Protein 2E0I (pdb70)

CATH classification: 3.40.50.620 (+2 more: 1.25.40.80, 1.10.579.10)

Structure (mmCIF, N/CA/C/O backbone):
data_2E0I
#
_entry.id   2E0I
#
_cell.length_a   79.875
_cell.length_b   114.715
_cell.length_c   167.684
_cell.angle_alpha   90.00
_cell.angle_beta   91.49
_cell.angle_gamma   90.00
#
_symmetry.space_group_name_H-M   'P 1 21 1'
#
loop_
_entity.id
_entity.type
_entity.pdbx_description
1 polymer '432aa long hypothetical deoxyribodipyrimidine photolyase'
2 non-polymer 'FLAVIN-ADENINE DINUCLEOTIDE'
3 non-polymer (4S)-2-METHYL-2,4-PENTANEDIOL
4 water water
#
loop_
_atom_site.group_PDB
_atom_site.id
_atom_site.type_symbol
_atom_site.label_atom_id
_atom_site.label_alt_id
_atom_site.label_comp_id
_atom_site.label_asym_id
_atom_site.label_entity_id
_atom_site.label_seq_id
_atom_site.pdbx_PDB_ins_code
_atom_site.Cartn_x
_atom_site.Cartn_y
_atom_site.Cartn_z
_atom_site.occupancy
_atom_site.B_iso_or_equiv
_atom_site.auth_seq_id
_atom_site.auth_comp_id
_atom_site.auth_asym_id
_atom_site.auth_atom_id
_atom_site.pdbx_PDB_model_num
ATOM 1 N N . MET A 1 1 ? 18.311 -21.193 -24.472 1.00 61.55 1 MET A N 1
ATOM 2 C CA . MET A 1 1 ? 17.473 -22.329 -23.992 1.00 61.29 1 MET A CA 1
ATOM 3 C C . MET A 1 1 ? 16.316 -21.816 -23.155 1.00 60.42 1 MET A C 1
ATOM 4 O O . MET A 1 1 ? 16.246 -20.631 -22.822 1.00 60.59 1 MET A O 1
ATOM 9 N N . ASP A 1 2 ? 15.403 -22.723 -22.825 1.00 59.23 2 ASP A N 1
ATOM 10 C CA . ASP A 1 2 ? 14.272 -22.397 -21.968 1.00 57.85 2 ASP A CA 1
ATOM 11 C C . ASP A 1 2 ? 14.617 -23.091 -20.665 1.00 56.09 2 ASP A C 1
ATOM 12 O O . ASP A 1 2 ? 14.486 -24.312 -20.555 1.00 56.02 2 ASP A O 1
ATOM 17 N N . CYS A 1 3 ? 15.075 -22.326 -19.681 1.00 53.00 3 CYS A N 1
ATOM 18 C CA . CYS A 1 3 ? 15.444 -22.941 -18.426 1.00 49.33 3 CYS A CA 1
ATOM 19 C C . CYS A 1 3 ? 14.741 -22.387 -17.191 1.00 45.16 3 CYS A C 1
ATOM 20 O O . CYS A 1 3 ? 14.035 -21.377 -17.259 1.00 45.15 3 CYS A O 1
ATOM 23 N N . ILE A 1 4 ? 14.934 -23.082 -16.070 1.00 39.79 4 ILE A N 1
ATOM 24 C CA . ILE A 1 4 ? 14.318 -22.739 -14.786 1.00 33.77 4 ILE A CA 1
ATOM 25 C C . ILE A 1 4 ? 15.303 -22.399 -13.666 1.00 29.41 4 ILE A C 1
ATOM 26 O O . ILE A 1 4 ? 16.354 -23.029 -13.523 1.00 28.25 4 ILE A O 1
ATOM 31 N N . PHE A 1 5 ? 14.962 -21.391 -12.876 1.00 24.38 5 PHE A N 1
ATOM 32 C CA . PHE A 1 5 ? 15.791 -21.040 -11.742 1.00 21.11 5 PHE A CA 1
ATOM 33 C C . PHE A 1 5 ? 14.942 -21.248 -10.508 1.00 20.43 5 PHE A C 1
ATOM 34 O O . PHE A 1 5 ? 13.826 -20.719 -10.421 1.00 18.48 5 PHE A O 1
ATOM 42 N N . ILE A 1 6 ? 15.472 -22.009 -9.551 1.00 19.28 6 ILE A N 1
ATOM 43 C CA . ILE A 1 6 ? 14.737 -22.292 -8.326 1.00 19.20 6 ILE A CA 1
ATOM 44 C C . ILE A 1 6 ? 15.271 -21.516 -7.131 1.00 19.85 6 ILE A C 1
ATOM 45 O O . ILE A 1 6 ? 16.413 -21.727 -6.705 1.00 22.46 6 ILE A O 1
ATOM 50 N N . PHE A 1 7 ? 14.446 -20.618 -6.595 1.00 18.97 7 PHE A N 1
ATOM 51 C CA . PHE A 1 7 ? 14.819 -19.845 -5.415 1.00 18.22 7 PHE A CA 1
ATOM 52 C C . PHE A 1 7 ? 14.655 -20.760 -4.217 1.00 18.65 7 PHE A C 1
ATOM 53 O O . PHE A 1 7 ? 13.844 -21.683 -4.232 1.00 17.90 7 PHE A O 1
ATOM 61 N N . ARG A 1 8 ? 15.422 -20.508 -3.171 1.00 20.76 8 ARG A N 1
ATOM 62 C CA . ARG A 1 8 ? 15.290 -21.309 -1.969 1.00 21.45 8 ARG A CA 1
ATOM 63 C C . ARG A 1 8 ? 15.566 -20.481 -0.735 1.00 21.59 8 ARG A C 1
ATOM 64 O O . ARG A 1 8 ? 14.714 -20.353 0.131 1.00 21.81 8 ARG A O 1
ATOM 72 N N . ARG A 1 9 ? 16.752 -19.885 -0.708 1.00 21.93 9 ARG A N 1
ATOM 73 C CA . ARG A 1 9 ? 17.247 -19.115 0.422 1.00 22.01 9 ARG A CA 1
ATOM 74 C C . ARG A 1 9 ? 17.928 -17.846 -0.090 1.00 24.13 9 ARG A C 1
ATOM 75 O O . ARG A 1 9 ? 18.645 -17.167 0.664 1.00 26.12 9 ARG A O 1
ATOM 83 N N . ASP A 1 10 ? 17.745 -17.567 -1.381 1.00 23.71 10 ASP A N 1
ATOM 84 C CA . ASP A 1 10 ? 18.343 -16.415 -2.075 1.00 21.98 10 ASP A CA 1
ATOM 85 C C . ASP A 1 10 ? 17.225 -15.524 -2.608 1.00 20.24 10 ASP A C 1
ATOM 86 O O . ASP A 1 10 ? 17.181 -15.208 -3.797 1.00 19.16 10 ASP A O 1
ATOM 91 N N . LEU A 1 11 ? 16.340 -15.101 -1.715 1.00 18.76 11 LEU A N 1
ATOM 92 C CA . LEU A 1 11 ? 15.176 -14.309 -2.095 1.00 18.74 11 LEU A CA 1
ATOM 93 C C . LEU A 1 11 ? 15.419 -12.875 -2.567 1.00 19.79 11 LEU A C 1
ATOM 94 O O . LEU A 1 11 ? 15.033 -11.913 -1.891 1.00 19.92 11 LEU A O 1
ATOM 99 N N . ARG A 1 12 ? 16.037 -12.744 -3.743 1.00 19.37 12 ARG A N 1
ATOM 100 C CA . ARG A 1 12 ? 16.345 -11.441 -4.325 1.00 18.99 12 ARG A CA 1
ATOM 101 C C . ARG A 1 12 ? 16.677 -11.634 -5.790 1.00 20.38 12 ARG A C 1
ATOM 102 O O . ARG A 1 12 ? 16.946 -12.760 -6.217 1.00 20.81 12 ARG A O 1
ATOM 110 N N . LEU A 1 13 ? 16.668 -10.542 -6.554 1.00 20.89 13 LEU A N 1
ATOM 111 C CA . LEU A 1 13 ? 16.996 -10.599 -7.976 1.00 20.34 13 LEU A CA 1
ATOM 112 C C . LEU A 1 13 ? 18.348 -9.945 -8.246 1.00 21.72 13 LEU A C 1
ATOM 113 O O . LEU A 1 13 ? 18.901 -10.083 -9.330 1.00 22.31 13 LEU A O 1
ATOM 118 N N . GLU A 1 14 ? 18.874 -9.240 -7.247 1.00 23.65 14 GLU A N 1
ATOM 119 C CA . GLU A 1 14 ? 20.161 -8.552 -7.344 1.00 24.71 14 GLU A CA 1
ATOM 120 C C . GLU A 1 14 ? 21.292 -9.406 -6.806 1.00 24.05 14 GLU A C 1
ATOM 121 O O . GLU A 1 14 ? 21.165 -10.033 -5.766 1.00 23.82 14 GLU A O 1
ATOM 127 N N . ASP A 1 15 ? 22.410 -9.407 -7.512 1.00 24.76 15 ASP A N 1
ATOM 128 C CA . ASP A 1 15 ? 23.589 -10.176 -7.120 1.00 24.42 15 ASP A CA 1
ATOM 129 C C . ASP A 1 15 ? 23.258 -11.587 -6.671 1.00 22.62 15 ASP A C 1
ATOM 130 O O . ASP A 1 15 ? 23.608 -12.016 -5.579 1.00 22.17 15 ASP A O 1
ATOM 135 N N . ASN A 1 16 ? 22.569 -12.312 -7.533 1.00 22.44 16 ASN A N 1
ATOM 136 C CA . ASN A 1 16 ? 22.223 -13.688 -7.244 1.00 21.38 16 ASN A CA 1
ATOM 137 C C . ASN A 1 16 ? 22.994 -14.486 -8.283 1.00 20.26 16 ASN A C 1
ATOM 138 O O . ASN A 1 16 ? 22.624 -14.509 -9.457 1.00 19.11 16 ASN A O 1
ATOM 143 N N . THR A 1 17 ? 24.072 -15.128 -7.836 1.00 19.65 17 THR A N 1
ATOM 144 C CA . THR A 1 17 ? 24.955 -15.900 -8.707 1.00 19.17 17 THR A CA 1
ATOM 145 C C . THR A 1 17 ? 24.255 -16.838 -9.685 1.00 18.51 17 THR A C 1
ATOM 146 O O . THR A 1 17 ? 24.311 -16.650 -10.902 1.00 18.32 17 THR A O 1
ATOM 150 N N . GLY A 1 18 ? 23.593 -17.852 -9.152 1.00 17.70 18 GLY A N 1
ATOM 151 C CA . GLY A 1 18 ? 22.919 -18.793 -10.014 1.00 16.89 18 GLY A CA 1
ATOM 152 C C . GLY A 1 18 ? 21.931 -18.120 -10.934 1.00 17.50 18 GLY A C 1
ATOM 153 O O . GLY A 1 18 ? 21.839 -18.451 -12.115 1.00 17.03 18 GLY A O 1
ATOM 154 N N . LEU A 1 19 ? 21.183 -17.162 -10.399 1.00 18.04 19 LEU A N 1
ATOM 155 C CA . LEU A 1 19 ? 20.194 -16.476 -11.208 1.00 16.99 19 LEU A CA 1
ATOM 156 C C . LEU A 1 19 ? 20.882 -15.731 -12.342 1.00 18.37 19 LEU A C 1
ATOM 157 O O . LEU A 1 19 ? 20.389 -15.719 -13.473 1.00 18.09 19 LEU A O 1
ATOM 162 N N . ASN A 1 20 ? 22.029 -15.119 -12.042 1.00 20.71 20 ASN A N 1
ATOM 163 C CA . ASN A 1 20 ? 22.786 -14.384 -13.053 1.00 21.78 20 ASN A CA 1
ATOM 164 C C . ASN A 1 20 ? 23.171 -15.299 -14.199 1.00 23.66 20 ASN A C 1
ATOM 165 O O . ASN A 1 20 ? 22.894 -14.986 -15.353 1.00 24.34 20 ASN A O 1
ATOM 170 N N . TYR A 1 21 ? 23.804 -16.428 -13.889 1.00 24.78 21 TYR A N 1
ATOM 171 C CA . TYR A 1 21 ? 24.199 -17.353 -14.938 1.00 27.14 21 TYR A CA 1
ATOM 172 C C . TYR A 1 21 ? 22.986 -17.797 -15.726 1.00 27.73 21 TYR A C 1
ATOM 173 O O . TYR A 1 21 ? 23.030 -17.886 -16.949 1.00 29.15 21 TYR A O 1
ATOM 182 N N . ALA A 1 22 ? 21.893 -18.066 -15.027 1.00 27.53 22 ALA A N 1
ATOM 183 C CA . ALA A 1 22 ? 20.679 -18.497 -15.697 1.00 28.11 22 ALA A CA 1
ATOM 184 C C . ALA A 1 22 ? 20.220 -17.459 -16.715 1.00 28.53 22 ALA A C 1
ATOM 185 O O . ALA A 1 22 ? 19.907 -17.788 -17.856 1.00 27.79 22 ALA A O 1
ATOM 187 N N . LEU A 1 23 ? 20.188 -16.201 -16.294 1.00 30.07 23 LEU A N 1
ATOM 188 C CA . LEU A 1 23 ? 19.742 -15.114 -17.159 1.00 31.86 23 LEU A CA 1
ATOM 189 C C . LEU A 1 23 ? 20.621 -14.875 -18.383 1.00 32.73 23 LEU A C 1
ATOM 190 O O . LEU A 1 23 ? 20.132 -14.511 -19.454 1.00 33.07 23 LEU A O 1
ATOM 195 N N . SER A 1 24 ? 21.918 -15.087 -18.229 1.00 34.02 24 SER A N 1
ATOM 196 C CA . SER A 1 24 ? 22.831 -14.860 -19.327 1.00 35.87 24 SER A CA 1
ATOM 197 C C . SER A 1 24 ? 23.019 -16.082 -20.222 1.00 37.52 24 SER A C 1
ATOM 198 O O . SER A 1 24 ? 23.364 -15.939 -21.398 1.00 39.08 24 SER A O 1
ATOM 201 N N . GLU A 1 25 ? 22.782 -17.276 -19.686 1.00 38.54 25 GLU A N 1
ATOM 202 C CA . GLU A 1 25 ? 22.959 -18.493 -20.474 1.00 39.09 25 GLU A CA 1
ATOM 203 C C . GLU A 1 25 ? 21.718 -18.999 -21.210 1.00 39.91 25 GLU A C 1
ATOM 204 O O . GLU A 1 25 ? 21.855 -19.740 -22.173 1.00 40.32 25 GLU A O 1
ATOM 210 N N . CYS A 1 26 ? 20.517 -18.627 -20.769 1.00 41.71 26 CYS A N 1
ATOM 211 C CA . CYS A 1 26 ? 19.303 -19.085 -21.456 1.00 43.74 26 CYS A CA 1
ATOM 212 C C . CYS A 1 26 ? 18.532 -17.905 -22.029 1.00 42.95 26 CYS A C 1
ATOM 213 O O . CYS A 1 26 ? 18.787 -16.752 -21.675 1.00 42.44 26 CYS A O 1
ATOM 216 N N . ASP A 1 27 ? 17.581 -18.201 -22.908 1.00 42.39 27 ASP A N 1
ATOM 217 C CA . ASP A 1 27 ? 16.771 -17.163 -23.526 1.00 43.94 27 ASP A CA 1
ATOM 218 C C . ASP A 1 27 ? 15.697 -16.678 -22.571 1.00 43.22 27 ASP A C 1
ATOM 219 O O . ASP A 1 27 ? 15.527 -15.474 -22.364 1.00 43.88 27 ASP A O 1
ATOM 224 N N . ARG A 1 28 ? 14.967 -17.625 -21.998 1.00 42.02 28 ARG A N 1
ATOM 225 C CA . ARG A 1 28 ? 13.913 -17.296 -21.052 1.00 40.54 28 ARG A CA 1
ATOM 226 C C . ARG A 1 28 ? 14.196 -18.037 -19.737 1.00 36.76 28 ARG A C 1
ATOM 227 O O . ARG A 1 28 ? 14.735 -19.146 -19.731 1.00 35.15 28 ARG A O 1
ATOM 235 N N . VAL A 1 29 ? 13.855 -17.407 -18.623 1.00 32.30 29 VAL A N 1
ATOM 236 C CA . VAL A 1 29 ? 14.063 -18.020 -17.329 1.00 29.04 29 VAL A CA 1
ATOM 237 C C . VAL A 1 29 ? 12.784 -17.950 -16.506 1.00 27.89 29 VAL A C 1
ATOM 238 O O . VAL A 1 29 ? 12.224 -16.873 -16.282 1.00 27.66 29 VAL A O 1
ATOM 242 N N . ILE A 1 30 ? 12.315 -19.104 -16.058 1.00 26.05 30 ILE A N 1
ATOM 243 C CA . ILE A 1 30 ? 11.112 -19.144 -15.247 1.00 25.60 30 ILE A CA 1
ATOM 244 C C . ILE A 1 30 ? 11.496 -19.181 -13.767 1.00 23.73 30 ILE A C 1
ATOM 245 O O . ILE A 1 30 ? 12.099 -20.146 -13.296 1.00 22.93 30 ILE A O 1
ATOM 250 N N . PRO A 1 31 ? 11.162 -18.116 -13.019 1.00 22.45 31 PRO A N 1
ATOM 251 C CA . PRO A 1 31 ? 11.482 -18.046 -11.588 1.00 21.62 31 PRO A CA 1
ATOM 252 C C . PRO A 1 31 ? 10.547 -18.947 -10.788 1.00 20.79 31 PRO A C 1
ATOM 253 O O . PRO A 1 31 ? 9.332 -18.771 -10.794 1.00 20.48 31 PRO A O 1
ATOM 257 N N . VAL A 1 32 ? 11.128 -19.910 -10.088 1.00 19.64 32 VAL A N 1
ATOM 258 C CA . VAL A 1 32 ? 10.345 -20.871 -9.333 1.00 18.78 32 VAL A CA 1
ATOM 259 C C . VAL A 1 32 ? 10.672 -20.958 -7.854 1.00 18.88 32 VAL A C 1
ATOM 260 O O . VAL A 1 32 ? 11.808 -20.747 -7.449 1.00 20.06 32 VAL A O 1
ATOM 264 N N . PHE A 1 33 ? 9.653 -21.241 -7.049 1.00 18.54 33 PHE A N 1
ATOM 265 C CA . PHE A 1 33 ? 9.841 -21.479 -5.620 1.00 18.09 33 PHE A CA 1
ATOM 266 C C . PHE A 1 33 ? 8.981 -22.695 -5.288 1.00 19.32 33 PHE A C 1
ATOM 267 O O . PHE A 1 33 ? 7.797 -22.737 -5.626 1.00 20.41 33 PHE A O 1
ATOM 275 N N . ILE A 1 34 ? 9.584 -23.687 -4.643 1.00 18.03 34 ILE A N 1
ATOM 276 C CA . ILE A 1 34 ? 8.877 -24.900 -4.301 1.00 17.47 34 ILE A CA 1
ATOM 277 C C . ILE A 1 34 ? 8.610 -24.997 -2.812 1.00 18.15 34 ILE A C 1
ATOM 278 O O . ILE A 1 34 ? 9.546 -25.030 -2.007 1.00 17.37 34 ILE A O 1
ATOM 283 N N . ALA A 1 35 ? 7.328 -25.035 -2.452 1.00 18.83 35 ALA A N 1
ATOM 284 C CA . ALA A 1 35 ? 6.917 -25.162 -1.053 1.00 19.17 35 ALA A CA 1
ATOM 285 C C . ALA A 1 35 ? 7.044 -26.651 -0.724 1.00 19.52 35 ALA A C 1
ATOM 286 O O . ALA A 1 35 ? 6.258 -27.468 -1.207 1.00 17.66 35 ALA A O 1
ATOM 288 N N . ASP A 1 36 ? 8.046 -26.991 0.087 1.00 20.51 36 ASP A N 1
ATOM 289 C CA . ASP A 1 36 ? 8.329 -28.375 0.445 1.00 20.90 36 ASP A CA 1
ATOM 290 C C . ASP A 1 36 ? 7.714 -28.787 1.780 1.00 20.70 36 ASP A C 1
ATOM 291 O O . ASP A 1 36 ? 8.044 -28.234 2.835 1.00 21.45 36 ASP A O 1
ATOM 296 N N . PRO A 1 37 ? 6.807 -29.777 1.747 1.00 20.07 37 PRO A N 1
ATOM 297 C CA . PRO A 1 37 ? 6.139 -30.270 2.952 1.00 19.72 37 PRO A CA 1
ATOM 298 C C . PRO A 1 37 ? 7.090 -30.771 4.049 1.00 18.40 37 PRO A C 1
ATOM 299 O O . PRO A 1 37 ? 6.711 -30.819 5.212 1.00 16.63 37 PRO A O 1
ATOM 303 N N . ARG A 1 38 ? 8.311 -31.149 3.672 1.00 18.50 38 ARG A N 1
ATOM 304 C CA . ARG A 1 38 ? 9.298 -31.639 4.643 1.00 19.49 38 ARG A CA 1
ATOM 305 C C . ARG A 1 38 ? 9.819 -30.488 5.477 1.00 19.78 38 ARG A C 1
ATOM 306 O O . ARG A 1 38 ? 10.370 -30.700 6.553 1.00 20.45 38 ARG A O 1
ATOM 314 N N . GLN A 1 39 ? 9.634 -29.272 4.966 1.00 19.83 39 GLN A N 1
ATOM 315 C CA . GLN A 1 39 ? 10.080 -28.067 5.639 1.00 19.42 39 GLN A CA 1
ATOM 316 C C . GLN A 1 39 ? 8.915 -27.276 6.228 1.00 19.88 39 GLN A C 1
ATOM 317 O O . GLN A 1 39 ? 9.048 -26.665 7.284 1.00 20.14 39 GLN A O 1
ATOM 323 N N . LEU A 1 40 ? 7.766 -27.294 5.563 1.00 19.70 40 LEU A N 1
ATOM 324 C CA . LEU A 1 40 ? 6.626 -26.525 6.043 1.00 19.97 40 LEU A CA 1
ATOM 325 C C . LEU A 1 40 ? 5.568 -27.248 6.874 1.00 20.94 40 LEU A C 1
ATOM 326 O O . LEU A 1 40 ? 4.810 -26.599 7.608 1.00 21.00 40 LEU A O 1
ATOM 331 N N . ILE A 1 41 ? 5.517 -28.574 6.760 1.00 21.20 41 ILE A N 1
ATOM 332 C CA . ILE A 1 41 ? 4.549 -29.390 7.490 1.00 21.91 41 ILE A CA 1
ATOM 333 C C . ILE A 1 41 ? 5.214 -30.464 8.362 1.00 24.86 41 ILE A C 1
ATOM 334 O O . ILE A 1 41 ? 5.938 -31.349 7.879 1.00 25.98 41 ILE A O 1
ATOM 339 N N . ASN A 1 42 ? 4.956 -30.398 9.659 1.00 28.43 42 ASN A N 1
ATOM 340 C CA . ASN A 1 42 ? 5.551 -31.369 10.592 1.00 31.08 42 ASN A CA 1
ATOM 341 C C . ASN A 1 42 ? 7.083 -31.346 10.540 1.00 29.62 42 ASN A C 1
ATOM 342 O O . ASN A 1 42 ? 7.747 -32.355 10.281 1.00 29.68 42 ASN A O 1
ATOM 347 N N . ASN A 1 43 ? 7.621 -30.160 10.772 1.00 27.67 43 ASN A N 1
ATOM 348 C CA . ASN A 1 43 ? 9.043 -29.957 10.799 1.00 24.66 43 ASN A CA 1
ATOM 349 C C . ASN A 1 43 ? 9.304 -29.652 12.270 1.00 23.77 43 ASN A C 1
ATOM 350 O O . ASN A 1 43 ? 8.883 -28.622 12.792 1.00 24.83 43 ASN A O 1
ATOM 355 N N . PRO A 1 44 ? 9.965 -30.568 12.972 1.00 22.14 44 PRO A N 1
ATOM 356 C CA . PRO A 1 44 ? 10.226 -30.295 14.385 1.00 21.81 44 PRO A CA 1
ATOM 357 C C . PRO A 1 44 ? 11.106 -29.044 14.576 1.00 22.21 44 PRO A C 1
ATOM 358 O O . PRO A 1 44 ? 11.068 -28.398 15.619 1.00 23.33 44 PRO A O 1
ATOM 362 N N . TYR A 1 45 ? 11.886 -28.704 13.558 1.00 21.58 45 TYR A N 1
ATOM 363 C CA . TYR A 1 45 ? 12.796 -27.576 13.638 1.00 22.75 45 TYR A CA 1
ATOM 364 C C . TYR A 1 45 ? 12.262 -26.310 12.982 1.00 23.25 45 TYR A C 1
ATOM 365 O O . TYR A 1 45 ? 13.012 -25.375 12.683 1.00 23.64 45 TYR A O 1
ATOM 374 N N . LYS A 1 46 ? 10.959 -26.270 12.769 1.00 23.12 46 LYS A N 1
ATOM 375 C CA . LYS A 1 46 ? 10.362 -25.122 12.115 1.00 23.37 46 LYS A CA 1
ATOM 376 C C . LYS A 1 46 ? 10.024 -23.982 13.064 1.00 22.85 46 LYS A C 1
ATOM 377 O O . LYS A 1 46 ? 9.585 -24.192 14.190 1.00 21.97 46 LYS A O 1
ATOM 383 N N . SER A 1 47 ? 10.249 -22.768 12.576 1.00 22.59 47 SER A N 1
ATOM 384 C CA . SER A 1 47 ? 9.975 -21.560 13.314 1.00 22.32 47 SER A CA 1
ATOM 385 C C . SER A 1 47 ? 8.841 -20.830 12.589 1.00 22.11 47 SER A C 1
ATOM 386 O O . SER A 1 47 ? 8.917 -20.614 11.381 1.00 21.02 47 SER A O 1
ATOM 389 N N . GLU A 1 48 ? 7.784 -20.463 13.312 1.00 22.64 48 GLU A N 1
ATOM 390 C CA . GLU A 1 48 ? 6.682 -19.745 12.680 1.00 22.71 48 GLU A CA 1
ATOM 391 C C . GLU A 1 48 ? 7.155 -18.359 12.266 1.00 21.46 48 GLU A C 1
ATOM 392 O O . GLU A 1 48 ? 6.792 -17.864 11.200 1.00 22.33 48 GLU A O 1
ATOM 398 N N . PHE A 1 49 ? 7.966 -17.729 13.106 1.00 19.85 49 PHE A N 1
ATOM 399 C CA . PHE A 1 49 ? 8.476 -16.405 12.782 1.00 18.71 49 PHE A CA 1
ATOM 400 C C . PHE A 1 49 ? 9.331 -16.432 11.515 1.00 16.25 49 PHE A C 1
ATOM 401 O O . PHE A 1 49 ? 9.165 -15.594 10.637 1.00 16.21 49 PHE A O 1
ATOM 409 N N . ALA A 1 50 ? 10.247 -17.388 11.430 1.00 14.54 50 ALA A N 1
ATOM 410 C CA . ALA A 1 50 ? 11.107 -17.512 10.259 1.00 15.09 50 ALA A CA 1
ATOM 411 C C . ALA A 1 50 ? 10.286 -17.698 8.989 1.00 15.52 50 ALA A C 1
ATOM 412 O O . ALA A 1 50 ? 10.577 -17.103 7.951 1.00 16.12 50 ALA A O 1
ATOM 414 N N . VAL A 1 51 ? 9.255 -18.530 9.077 1.00 15.49 51 VAL A N 1
ATOM 415 C CA . VAL A 1 51 ? 8.401 -18.810 7.940 1.00 14.10 51 VAL A CA 1
ATOM 416 C C . VAL A 1 51 ? 7.676 -17.560 7.448 1.00 14.78 51 VAL A C 1
ATOM 417 O O . VAL A 1 51 ? 7.600 -17.313 6.238 1.00 15.71 51 VAL A O 1
ATOM 421 N N . SER A 1 52 ? 7.152 -16.766 8.373 1.00 14.43 52 SER A N 1
ATOM 422 C CA . SER A 1 52 ? 6.442 -15.552 7.992 1.00 15.52 52 SER A CA 1
ATOM 423 C C . SER A 1 52 ? 7.383 -14.608 7.262 1.00 15.91 52 SER A C 1
ATOM 424 O O . SER A 1 52 ? 7.022 -14.001 6.244 1.00 15.64 52 SER A O 1
ATOM 427 N N . PHE A 1 53 ? 8.593 -14.487 7.795 1.00 14.73 53 PHE A N 1
ATOM 428 C CA . PHE A 1 53 ? 9.604 -13.639 7.198 1.00 14.92 53 PHE A CA 1
ATOM 429 C C . PHE A 1 53 ? 9.909 -14.102 5.779 1.00 14.90 53 PHE A C 1
ATOM 430 O O . PHE A 1 53 ? 10.040 -13.285 4.862 1.00 15.93 53 PHE A O 1
ATOM 438 N N . MET A 1 54 ? 10.028 -15.412 5.599 1.00 13.61 54 MET A N 1
ATOM 439 C CA . MET A 1 54 ? 10.305 -15.966 4.281 1.00 14.33 54 MET A CA 1
ATOM 440 C C . MET A 1 54 ? 9.126 -15.682 3.326 1.00 14.98 54 MET A C 1
ATOM 441 O O . MET A 1 54 ? 9.319 -15.207 2.204 1.00 14.49 54 MET A O 1
ATOM 446 N N . ILE A 1 55 ? 7.906 -15.976 3.770 1.00 14.57 55 ILE A N 1
ATOM 447 C CA . ILE A 1 55 ? 6.723 -15.719 2.958 1.00 14.53 55 ILE A CA 1
ATOM 448 C C . ILE A 1 55 ? 6.662 -14.216 2.585 1.00 13.54 55 ILE A C 1
ATOM 449 O O . ILE A 1 55 ? 6.446 -13.853 1.427 1.00 10.18 55 ILE A O 1
ATOM 454 N N . ASN A 1 56 ? 6.835 -13.337 3.565 1.00 13.25 56 ASN A N 1
ATOM 455 C CA . ASN A 1 56 ? 6.813 -11.913 3.257 1.00 15.06 56 ASN A CA 1
ATOM 456 C C . ASN A 1 56 ? 7.897 -11.567 2.231 1.00 14.85 56 ASN A C 1
ATOM 457 O O . ASN A 1 56 ? 7.658 -10.807 1.289 1.00 14.02 56 ASN A O 1
ATOM 462 N N . SER A 1 57 ? 9.089 -12.127 2.412 1.00 13.69 57 SER A N 1
ATOM 463 C CA . SER A 1 57 ? 10.170 -11.871 1.482 1.00 14.53 57 SER A CA 1
ATOM 464 C C . SER A 1 57 ? 9.815 -12.439 0.118 1.00 15.38 57 SER A C 1
ATOM 465 O O . SER A 1 57 ? 10.172 -11.865 -0.905 1.00 16.03 57 SER A O 1
ATOM 468 N N . LEU A 1 58 ? 9.110 -13.568 0.103 1.00 16.71 58 LEU A N 1
ATOM 469 C CA . LEU A 1 58 ? 8.677 -14.181 -1.151 1.00 17.35 58 LEU A CA 1
ATOM 470 C C . LEU A 1 58 ? 7.615 -13.302 -1.821 1.00 18.41 58 LEU A C 1
ATOM 471 O O . LEU A 1 58 ? 7.561 -13.220 -3.054 1.00 19.39 58 LEU A O 1
ATOM 476 N N . LEU A 1 59 ? 6.774 -12.648 -1.017 1.00 18.45 59 LEU A N 1
ATOM 477 C CA . LEU A 1 59 ? 5.753 -11.758 -1.569 1.00 19.36 59 LEU A CA 1
ATOM 478 C C . LEU A 1 59 ? 6.437 -10.567 -2.229 1.00 21.13 59 LEU A C 1
ATOM 479 O O . LEU A 1 59 ? 6.071 -10.178 -3.343 1.00 22.15 59 LEU A O 1
ATOM 484 N N . GLU A 1 60 ? 7.438 -10.002 -1.554 1.00 22.25 60 GLU A N 1
ATOM 485 C CA . GLU A 1 60 ? 8.165 -8.856 -2.093 1.00 23.98 60 GLU A CA 1
ATOM 486 C C . GLU A 1 60 ? 8.878 -9.225 -3.397 1.00 23.40 60 GLU A C 1
ATOM 487 O O . GLU A 1 60 ? 8.852 -8.463 -4.369 1.00 22.44 60 GLU A O 1
ATOM 493 N N . LEU A 1 61 ? 9.506 -10.402 -3.409 1.00 23.72 61 LEU A N 1
ATOM 494 C CA . LEU A 1 61 ? 10.231 -10.899 -4.580 1.00 23.72 61 LEU A CA 1
ATOM 495 C C . LEU A 1 61 ? 9.278 -11.034 -5.763 1.00 25.30 61 LEU A C 1
ATOM 496 O O . LEU A 1 61 ? 9.647 -10.773 -6.909 1.00 23.92 61 LEU A O 1
ATOM 501 N N . ASP A 1 62 ? 8.048 -11.449 -5.476 1.00 27.81 62 ASP A N 1
ATOM 502 C CA . ASP A 1 62 ? 7.043 -11.595 -6.514 1.00 30.52 62 ASP A CA 1
ATOM 503 C C . ASP A 1 62 ? 6.717 -10.238 -7.152 1.00 32.62 62 ASP A C 1
ATOM 504 O O . ASP A 1 62 ? 6.442 -10.159 -8.345 1.00 33.26 62 ASP A O 1
ATOM 509 N N . ASP A 1 63 ? 6.749 -9.166 -6.367 1.00 34.44 63 ASP A N 1
ATOM 510 C CA . ASP A 1 63 ? 6.470 -7.850 -6.916 1.00 36.17 63 ASP A CA 1
ATOM 511 C C . ASP A 1 63 ? 7.575 -7.454 -7.860 1.00 36.00 63 ASP A C 1
ATOM 512 O O . ASP A 1 63 ? 7.316 -6.936 -8.939 1.00 37.15 63 ASP A O 1
ATOM 517 N N . GLU A 1 64 ? 8.814 -7.692 -7.455 1.00 34.86 64 GLU A N 1
ATOM 518 C CA . GLU A 1 64 ? 9.939 -7.346 -8.300 1.00 34.66 64 GLU A CA 1
ATOM 519 C C . GLU A 1 64 ? 9.847 -8.075 -9.627 1.00 34.46 64 GLU A C 1
ATOM 520 O O . GLU A 1 64 ? 10.245 -7.543 -10.667 1.00 34.71 64 GLU A O 1
ATOM 526 N N . LEU A 1 65 ? 9.307 -9.290 -9.592 1.00 33.03 65 LEU A N 1
ATOM 527 C CA . LEU A 1 65 ? 9.154 -10.087 -10.799 1.00 31.49 65 LEU A CA 1
ATOM 528 C C . LEU A 1 65 ? 8.012 -9.576 -11.679 1.00 31.50 65 LEU A C 1
ATOM 529 O O . LEU A 1 65 ? 8.079 -9.656 -12.912 1.00 30.90 65 LEU A O 1
ATOM 534 N N . ARG A 1 66 ? 6.965 -9.047 -11.053 1.00 31.43 66 ARG A N 1
ATOM 535 C CA . ARG A 1 66 ? 5.839 -8.535 -11.817 1.00 32.17 66 ARG A CA 1
ATOM 536 C C . ARG A 1 66 ? 6.241 -7.260 -12.530 1.00 32.93 66 ARG A C 1
ATOM 537 O O . ARG A 1 66 ? 5.701 -6.933 -13.583 1.00 33.79 66 ARG A O 1
ATOM 545 N N . LYS A 1 67 ? 7.210 -6.551 -11.964 1.00 33.54 67 LYS A N 1
ATOM 546 C CA . LYS A 1 67 ? 7.688 -5.316 -12.569 1.00 34.38 67 LYS A CA 1
ATOM 547 C C . LYS A 1 67 ? 8.572 -5.661 -13.756 1.00 33.34 67 LYS A C 1
ATOM 548 O O . LYS A 1 67 ? 9.158 -4.778 -14.380 1.00 34.16 67 LYS A O 1
ATOM 554 N N . LYS A 1 68 ? 8.676 -6.953 -14.051 1.00 32.27 68 LYS A N 1
ATOM 555 C CA . LYS A 1 68 ? 9.479 -7.426 -15.173 1.00 31.30 68 LYS A CA 1
ATOM 556 C C . LYS A 1 68 ? 8.644 -8.327 -16.065 1.00 32.11 68 LYS A C 1
ATOM 557 O O . LYS A 1 68 ? 9.176 -9.182 -16.788 1.00 32.63 68 LYS A O 1
ATOM 563 N N . GLY A 1 69 ? 7.328 -8.125 -16.003 1.00 32.05 69 GLY A N 1
ATOM 564 C CA . GLY A 1 69 ? 6.407 -8.891 -16.823 1.00 31.09 69 GLY A CA 1
ATOM 565 C C . GLY A 1 69 ? 6.525 -10.373 -16.568 1.00 30.76 69 GLY A C 1
ATOM 566 O O . GLY A 1 69 ? 6.529 -11.189 -17.495 1.00 31.86 69 GLY A O 1
ATOM 567 N N . SER A 1 70 ? 6.635 -10.720 -15.295 1.00 28.95 70 SER A N 1
ATOM 568 C CA . SER A 1 70 ? 6.747 -12.105 -14.899 1.00 27.59 70 SER A CA 1
ATOM 569 C C . SER A 1 70 ? 6.092 -12.207 -13.539 1.00 27.60 70 SER A C 1
ATOM 570 O O . SER A 1 70 ? 5.293 -11.348 -13.160 1.00 27.52 70 SER A O 1
ATOM 573 N N . ARG A 1 71 ? 6.410 -13.269 -12.814 1.00 27.35 71 ARG A N 1
ATOM 574 C CA . ARG A 1 71 ? 5.872 -13.468 -11.475 1.00 27.09 71 ARG A CA 1
ATOM 575 C C . ARG A 1 71 ? 6.469 -14.747 -10.951 1.00 26.08 71 ARG A C 1
ATOM 576 O O . ARG A 1 71 ? 6.969 -15.573 -11.712 1.00 24.92 71 ARG A O 1
ATOM 584 N N . LEU A 1 72 ? 6.415 -14.903 -9.640 1.00 25.45 72 LEU A N 1
ATOM 585 C CA . LEU A 1 72 ? 6.946 -16.088 -9.008 1.00 24.01 72 LEU A CA 1
ATOM 586 C C . LEU A 1 72 ? 6.023 -17.278 -9.311 1.00 24.02 72 LEU A C 1
ATOM 587 O O . LEU A 1 72 ? 4.810 -17.215 -9.094 1.00 22.98 72 LEU A O 1
ATOM 592 N N . ASN A 1 73 ? 6.612 -18.349 -9.834 1.00 23.90 73 ASN A N 1
ATOM 593 C CA . ASN A 1 73 ? 5.887 -19.566 -10.170 1.00 24.53 73 ASN A CA 1
ATOM 594 C C . ASN A 1 73 ? 6.027 -20.528 -9.001 1.00 24.22 73 ASN A C 1
ATOM 595 O O . ASN A 1 73 ? 7.109 -21.074 -8.768 1.00 24.23 73 ASN A O 1
ATOM 600 N N . VAL A 1 74 ? 4.933 -20.742 -8.273 1.00 23.02 74 VAL A N 1
ATOM 601 C CA . VAL A 1 74 ? 4.967 -21.608 -7.099 1.00 21.85 74 VAL A CA 1
ATOM 602 C C . VAL A 1 74 ? 4.427 -23.019 -7.308 1.00 21.93 74 VAL A C 1
ATOM 603 O O . VAL A 1 74 ? 3.420 -23.225 -7.982 1.00 22.64 74 VAL A O 1
ATOM 607 N N . PHE A 1 75 ? 5.115 -23.986 -6.708 1.00 21.83 75 PHE A N 1
ATOM 608 C CA . PHE A 1 75 ? 4.749 -25.396 -6.781 1.00 21.78 75 PHE A CA 1
ATOM 609 C C . PHE A 1 75 ? 4.758 -25.964 -5.377 1.00 21.91 75 PHE A C 1
ATOM 610 O O . PHE A 1 75 ? 5.334 -25.365 -4.473 1.00 23.92 75 PHE A O 1
ATOM 618 N N . PHE A 1 76 ? 4.135 -27.118 -5.188 1.00 21.67 76 PHE A N 1
ATOM 619 C CA . PHE A 1 76 ? 4.096 -27.722 -3.864 1.00 21.79 76 PHE A CA 1
ATOM 620 C C . PHE A 1 76 ? 4.519 -29.177 -3.917 1.00 22.24 76 PHE A C 1
ATOM 621 O O . PHE A 1 76 ? 4.172 -29.894 -4.859 1.00 21.60 76 PHE A O 1
ATOM 629 N N . GLY A 1 77 ? 5.269 -29.603 -2.900 1.00 23.80 77 GLY A N 1
ATOM 630 C CA . GLY A 1 77 ? 5.738 -30.977 -2.821 1.00 25.65 77 GLY A CA 1
ATOM 631 C C . GLY A 1 77 ? 7.225 -31.074 -2.534 1.00 28.13 77 GLY A C 1
ATOM 632 O O . GLY A 1 77 ? 7.893 -30.066 -2.321 1.00 28.68 77 GLY A O 1
ATOM 633 N N . GLU A 1 78 ? 7.756 -32.291 -2.510 1.00 30.97 78 GLU A N 1
ATOM 634 C CA . GLU A 1 78 ? 9.180 -32.472 -2.277 1.00 32.31 78 GLU A CA 1
ATOM 635 C C . GLU A 1 78 ? 9.918 -32.069 -3.549 1.00 31.57 78 GLU A C 1
ATOM 636 O O . GLU A 1 78 ? 9.593 -32.534 -4.636 1.00 30.83 78 GLU A O 1
ATOM 642 N N . ALA A 1 79 ? 10.906 -31.193 -3.407 1.00 31.66 79 ALA A N 1
ATOM 643 C CA . ALA A 1 79 ? 11.682 -30.701 -4.539 1.00 31.78 79 ALA A CA 1
ATOM 644 C C . ALA A 1 79 ? 11.936 -31.718 -5.654 1.00 32.63 79 ALA A C 1
ATOM 645 O O . ALA A 1 79 ? 11.547 -31.487 -6.800 1.00 32.32 79 ALA A O 1
ATOM 647 N N . GLU A 1 80 ? 12.596 -32.828 -5.328 1.00 33.02 80 GLU A N 1
ATOM 648 C CA . GLU A 1 80 ? 12.891 -33.846 -6.334 1.00 34.89 80 GLU A CA 1
ATOM 649 C C . GLU A 1 80 ? 11.639 -34.342 -7.069 1.00 34.01 80 GLU A C 1
ATOM 650 O O . GLU A 1 80 ? 11.647 -34.466 -8.298 1.00 34.93 80 GLU A O 1
ATOM 656 N N . LYS A 1 81 ? 10.569 -34.620 -6.330 1.00 32.58 81 LYS A N 1
ATOM 657 C CA . LYS A 1 81 ? 9.336 -35.084 -6.951 1.00 32.72 81 LYS A CA 1
ATOM 658 C C . LYS A 1 81 ? 8.675 -34.008 -7.813 1.00 32.09 81 LYS A C 1
ATOM 659 O O . LYS A 1 81 ? 8.092 -34.318 -8.843 1.00 32.76 81 LYS A O 1
ATOM 665 N N . VAL A 1 82 ? 8.769 -32.748 -7.398 1.00 30.85 82 VAL A N 1
ATOM 666 C CA . VAL A 1 82 ? 8.179 -31.661 -8.165 1.00 29.93 82 VAL A CA 1
ATOM 667 C C . VAL A 1 82 ? 8.849 -31.532 -9.517 1.00 30.64 82 VAL A C 1
ATOM 668 O O . VAL A 1 82 ? 8.173 -31.482 -10.541 1.00 30.87 82 VAL A O 1
ATOM 672 N N . VAL A 1 83 ? 10.177 -31.464 -9.514 1.00 31.51 83 VAL A N 1
ATOM 673 C CA . VAL A 1 83 ? 10.955 -31.354 -10.750 1.00 33.24 83 VAL A CA 1
ATOM 674 C C . VAL A 1 83 ? 10.498 -32.468 -11.664 1.00 33.93 83 VAL A C 1
ATOM 675 O O . VAL A 1 83 ? 10.157 -32.249 -12.831 1.00 33.65 83 VAL A O 1
ATOM 679 N N . SER A 1 84 ? 10.493 -33.669 -11.099 1.00 33.99 84 SER A N 1
ATOM 680 C CA . SER A 1 84 ? 10.082 -34.851 -11.809 1.00 35.18 84 SER A CA 1
ATOM 681 C C . SER A 1 84 ? 8.723 -34.693 -12.527 1.00 36.15 84 SER A C 1
ATOM 682 O O . SER A 1 84 ? 8.634 -34.927 -13.724 1.00 36.07 84 SER A O 1
ATOM 685 N N . ARG A 1 85 ? 7.679 -34.273 -11.819 1.00 37.77 85 ARG A N 1
ATOM 686 C CA . ARG A 1 85 ? 6.356 -34.146 -12.434 1.00 39.68 85 ARG A CA 1
ATOM 687 C C . ARG A 1 85 ? 6.171 -32.998 -13.414 1.00 40.73 85 ARG A C 1
ATOM 688 O O . ARG A 1 85 ? 5.590 -33.172 -14.483 1.00 41.68 85 ARG A O 1
ATOM 696 N N . PHE A 1 86 ? 6.677 -31.826 -13.056 1.00 41.79 86 PHE A N 1
ATOM 697 C CA . PHE A 1 86 ? 6.480 -30.644 -13.880 1.00 42.29 86 PHE A CA 1
ATOM 698 C C . PHE A 1 86 ? 7.573 -30.160 -14.841 1.00 43.16 86 PHE A C 1
ATOM 699 O O . PHE A 1 86 ? 7.257 -29.575 -15.877 1.00 43.93 86 PHE A O 1
ATOM 707 N N . PHE A 1 87 ? 8.844 -30.385 -14.529 1.00 43.41 87 PHE A N 1
ATOM 708 C CA . PHE A 1 87 ? 9.895 -29.871 -15.407 1.00 44.27 87 PHE A CA 1
ATOM 709 C C . PHE A 1 87 ? 10.607 -30.858 -16.332 1.00 45.17 87 PHE A C 1
ATOM 710 O O . PHE A 1 87 ? 11.624 -30.527 -16.929 1.00 44.75 87 PHE A O 1
ATOM 718 N N . ASN A 1 88 ? 10.081 -32.065 -16.456 1.00 47.24 88 ASN A N 1
ATOM 719 C CA . ASN A 1 88 ? 10.703 -33.071 -17.305 1.00 49.02 88 ASN A CA 1
ATOM 720 C C . ASN A 1 88 ? 11.031 -32.604 -18.732 1.00 49.43 88 ASN A C 1
ATOM 721 O O . ASN A 1 88 ? 11.902 -33.185 -19.386 1.00 50.58 88 ASN A O 1
ATOM 726 N N . LYS A 1 89 ? 10.367 -31.556 -19.219 1.00 48.70 89 LYS A N 1
ATOM 727 C CA . LYS A 1 89 ? 10.636 -31.100 -20.584 1.00 48.35 89 LYS A CA 1
ATOM 728 C C . LYS A 1 89 ? 11.438 -29.805 -20.727 1.00 47.69 89 LYS A C 1
ATOM 729 O O . LYS A 1 89 ? 11.621 -29.303 -21.840 1.00 47.91 89 LYS A O 1
ATOM 735 N N . VAL A 1 90 ? 11.919 -29.266 -19.610 1.00 46.65 90 VAL A N 1
ATOM 736 C CA . VAL A 1 90 ? 12.696 -28.028 -19.625 1.00 44.08 90 VAL A CA 1
ATOM 737 C C . VAL A 1 90 ? 14.141 -28.363 -20.007 1.00 43.80 90 VAL A C 1
ATOM 738 O O . VAL A 1 90 ? 14.569 -29.511 -19.872 1.00 44.51 90 VAL A O 1
ATOM 742 N N . ASP A 1 91 ? 14.891 -27.370 -20.473 1.00 42.53 91 ASP A N 1
ATOM 743 C CA . ASP A 1 91 ? 16.282 -27.579 -20.894 1.00 41.50 91 ASP A CA 1
ATOM 744 C C . ASP A 1 91 ? 17.285 -27.734 -19.770 1.00 39.96 91 ASP A C 1
ATOM 745 O O . ASP A 1 91 ? 18.050 -28.705 -19.719 1.00 39.43 91 ASP A O 1
ATOM 750 N N . ALA A 1 92 ? 17.295 -26.747 -18.882 1.00 37.93 92 ALA A N 1
ATOM 751 C CA . ALA A 1 92 ? 18.207 -26.741 -17.755 1.00 33.56 92 ALA A CA 1
ATOM 752 C C . ALA A 1 92 ? 17.516 -26.198 -16.511 1.00 31.59 92 ALA A C 1
ATOM 753 O O . ALA A 1 92 ? 16.445 -25.585 -16.580 1.00 30.04 92 ALA A O 1
ATOM 755 N N . ILE A 1 93 ? 18.143 -26.449 -15.369 1.00 29.69 93 ILE A N 1
ATOM 756 C CA . ILE A 1 93 ? 17.645 -25.990 -14.082 1.00 27.72 93 ILE A CA 1
ATOM 757 C C . ILE A 1 93 ? 18.827 -25.386 -13.343 1.00 26.84 93 ILE A C 1
ATOM 758 O O . ILE A 1 93 ? 19.863 -26.037 -13.188 1.00 26.91 93 ILE A O 1
ATOM 763 N N . TYR A 1 94 ? 18.682 -24.138 -12.907 1.00 25.15 94 TYR A N 1
ATOM 764 C CA . TYR A 1 94 ? 19.759 -23.468 -12.191 1.00 23.77 94 TYR A CA 1
ATOM 765 C C . TYR A 1 94 ? 19.396 -23.242 -10.731 1.00 22.69 94 TYR A C 1
ATOM 766 O O . TYR A 1 94 ? 18.236 -23.016 -10.407 1.00 23.64 94 TYR A O 1
ATOM 775 N N . VAL A 1 95 ? 20.390 -23.311 -9.852 1.00 21.83 95 VAL A N 1
ATOM 776 C CA . VAL A 1 95 ? 20.188 -23.071 -8.420 1.00 21.18 95 VAL A CA 1
ATOM 777 C C . VAL A 1 95 ? 21.498 -22.695 -7.761 1.00 21.26 95 VAL A C 1
ATOM 778 O O . VAL A 1 95 ? 22.556 -22.709 -8.382 1.00 20.10 95 VAL A O 1
ATOM 782 N N . ASN A 1 96 ? 21.411 -22.357 -6.487 1.00 22.03 96 ASN A N 1
ATOM 783 C CA . ASN A 1 96 ? 22.584 -22.017 -5.707 1.00 23.54 96 ASN A CA 1
ATOM 784 C C . ASN A 1 96 ? 22.699 -23.136 -4.681 1.00 23.84 96 ASN A C 1
ATOM 785 O O . ASN A 1 96 ? 21.794 -23.346 -3.881 1.00 24.33 96 ASN A O 1
ATOM 790 N N . GLU A 1 97 ? 23.804 -23.865 -4.724 1.00 24.29 97 GLU A N 1
ATOM 791 C CA . GLU A 1 97 ? 24.029 -24.978 -3.816 1.00 24.67 97 GLU A CA 1
ATOM 792 C C . GLU A 1 97 ? 24.000 -24.518 -2.370 1.00 23.80 97 GLU A C 1
ATOM 793 O O . GLU A 1 97 ? 24.302 -23.365 -2.077 1.00 23.40 97 GLU A O 1
ATOM 799 N N . ASP A 1 98 ? 23.621 -25.415 -1.467 1.00 23.81 98 ASP A N 1
ATOM 800 C CA . ASP A 1 98 ? 23.610 -25.091 -0.050 1.00 24.28 98 ASP A CA 1
ATOM 801 C C . ASP A 1 98 ? 24.563 -26.092 0.598 1.00 22.44 98 ASP A C 1
ATOM 802 O O . ASP A 1 98 ? 25.151 -26.915 -0.088 1.00 22.19 98 ASP A O 1
ATOM 807 N N . TYR A 1 99 ? 24.697 -26.042 1.912 1.00 21.40 99 TYR A N 1
ATOM 808 C CA . TYR A 1 99 ? 25.662 -26.888 2.582 1.00 21.15 99 TYR A CA 1
ATOM 809 C C . TYR A 1 99 ? 25.191 -27.777 3.722 1.00 20.82 99 TYR A C 1
ATOM 810 O O . TYR A 1 99 ? 25.987 -28.161 4.559 1.00 22.82 99 TYR A O 1
ATOM 819 N N . THR A 1 100 ? 23.909 -28.112 3.773 1.00 20.73 100 THR A N 1
ATOM 820 C CA . THR A 1 100 ? 23.428 -28.994 4.841 1.00 19.30 100 THR A CA 1
ATOM 821 C C . THR A 1 100 ? 23.053 -30.345 4.256 1.00 18.38 100 THR A C 1
ATOM 822 O O . THR A 1 100 ? 22.688 -30.457 3.083 1.00 17.35 100 THR A O 1
ATOM 826 N N . PRO A 1 101 ? 23.140 -31.394 5.076 1.00 18.07 101 PRO A N 1
ATOM 827 C CA . PRO A 1 101 ? 22.799 -32.749 4.625 1.00 16.98 101 PRO A CA 1
ATOM 828 C C . PRO A 1 101 ? 21.500 -32.763 3.806 1.00 17.27 101 PRO A C 1
ATOM 829 O O . PRO A 1 101 ? 21.443 -33.284 2.687 1.00 18.45 101 PRO A O 1
ATOM 833 N N . PHE A 1 102 ? 20.458 -32.166 4.363 1.00 17.58 102 PHE A N 1
ATOM 834 C CA . PHE A 1 102 ? 19.172 -32.117 3.688 1.00 19.16 102 PHE A CA 1
ATOM 835 C C . PHE A 1 102 ? 19.292 -31.488 2.316 1.00 20.32 102 PHE A C 1
ATOM 836 O O . PHE A 1 102 ? 18.731 -31.982 1.339 1.00 21.87 102 PHE A O 1
ATOM 844 N N . SER A 1 103 ? 20.030 -30.391 2.246 1.00 21.18 103 SER A N 1
ATOM 845 C CA . SER A 1 103 ? 20.190 -29.700 0.990 1.00 22.08 103 SER A CA 1
ATOM 846 C C . SER A 1 103 ? 21.021 -30.483 0.005 1.00 22.73 103 SER A C 1
ATOM 847 O O . SER A 1 103 ? 20.754 -30.480 -1.194 1.00 23.91 103 SER A O 1
ATOM 850 N N . ILE A 1 104 ? 22.044 -31.152 0.504 1.00 23.56 104 ILE A N 1
ATOM 851 C CA . ILE A 1 104 ? 22.909 -31.907 -0.375 1.00 25.25 104 ILE A CA 1
ATOM 852 C C . ILE A 1 104 ? 22.209 -33.113 -0.985 1.00 27.32 104 ILE A C 1
ATOM 853 O O . ILE A 1 104 ? 22.339 -33.365 -2.193 1.00 28.62 104 ILE A O 1
ATOM 858 N N . SER A 1 105 ? 21.442 -33.839 -0.173 1.00 27.23 105 SER A N 1
ATOM 859 C CA . SER A 1 105 ? 20.771 -35.018 -0.690 1.00 27.96 105 SER A CA 1
ATOM 860 C C . SER A 1 105 ? 19.621 -34.631 -1.604 1.00 28.05 105 SER A C 1
ATOM 861 O O . SER A 1 105 ? 19.308 -35.339 -2.566 1.00 27.65 105 SER A O 1
ATOM 864 N N . ARG A 1 106 ? 19.000 -33.498 -1.309 1.00 28.42 106 ARG A N 1
ATOM 865 C CA . ARG A 1 106 ? 17.892 -33.003 -2.113 1.00 29.14 106 ARG A CA 1
ATOM 866 C C . ARG A 1 106 ? 18.365 -32.656 -3.509 1.00 30.34 106 ARG A C 1
ATOM 867 O O . ARG A 1 106 ? 17.660 -32.889 -4.492 1.00 31.13 106 ARG A O 1
ATOM 875 N N . ASP A 1 107 ? 19.566 -32.098 -3.593 1.00 31.11 107 ASP A N 1
ATOM 876 C CA . ASP A 1 107 ? 20.123 -31.729 -4.873 1.00 33.79 107 ASP A CA 1
ATOM 877 C C . ASP A 1 107 ? 20.619 -32.969 -5.614 1.00 34.45 107 ASP A C 1
ATOM 878 O O . ASP A 1 107 ? 20.553 -33.046 -6.844 1.00 34.95 107 ASP A O 1
ATOM 883 N N . GLU A 1 108 ? 21.091 -33.959 -4.872 1.00 34.98 108 GLU A N 1
ATOM 884 C CA . GLU A 1 108 ? 21.530 -35.182 -5.524 1.00 37.07 108 GLU A CA 1
ATOM 885 C C . GLU A 1 108 ? 20.327 -35.813 -6.219 1.00 36.27 108 GLU A C 1
ATOM 886 O O . GLU A 1 108 ? 20.418 -36.262 -7.365 1.00 36.76 108 GLU A O 1
ATOM 892 N N . LYS A 1 109 ? 19.195 -35.838 -5.524 1.00 34.09 109 LYS A N 1
ATOM 893 C CA . LYS A 1 109 ? 18.014 -36.418 -6.111 1.00 33.51 109 LYS A CA 1
ATOM 894 C C . LYS A 1 109 ? 17.572 -35.602 -7.305 1.00 33.40 109 LYS A C 1
ATOM 895 O O . LYS A 1 109 ? 17.170 -36.167 -8.319 1.00 34.37 109 LYS A O 1
ATOM 901 N N . ILE A 1 110 ? 17.643 -34.278 -7.216 1.00 32.99 110 ILE A N 1
ATOM 902 C CA . ILE A 1 110 ? 17.222 -33.475 -8.364 1.00 32.35 110 ILE A CA 1
ATOM 903 C C . ILE A 1 110 ? 18.164 -33.753 -9.536 1.00 32.71 110 ILE A C 1
ATOM 904 O O . ILE A 1 110 ? 17.742 -33.774 -10.696 1.00 30.89 110 ILE A O 1
ATOM 909 N N . ARG A 1 111 ? 19.440 -33.980 -9.224 1.00 33.42 111 ARG A N 1
ATOM 910 C CA . ARG A 1 111 ? 20.421 -34.262 -10.258 1.00 34.82 111 ARG A CA 1
ATOM 911 C C . ARG A 1 111 ? 20.077 -35.571 -10.960 1.00 35.54 111 ARG A C 1
ATOM 912 O O . ARG A 1 111 ? 20.061 -35.638 -12.191 1.00 36.88 111 ARG A O 1
ATOM 920 N N . LYS A 1 112 ? 19.796 -36.611 -10.184 1.00 35.87 112 LYS A N 1
ATOM 921 C CA . LYS A 1 112 ? 19.413 -37.889 -10.770 1.00 37.19 112 LYS A CA 1
ATOM 922 C C . LYS A 1 112 ? 18.200 -37.729 -11.701 1.00 37.39 112 LYS A C 1
ATOM 923 O O . LYS A 1 112 ? 18.216 -38.180 -12.840 1.00 38.44 112 LYS A O 1
ATOM 929 N N . VAL A 1 113 ? 17.154 -37.081 -11.212 1.00 37.66 113 VAL A N 1
ATOM 930 C CA . VAL A 1 113 ? 15.957 -36.859 -12.002 1.00 38.32 113 VAL A CA 1
ATOM 931 C C . VAL A 1 113 ? 16.278 -36.070 -13.269 1.00 39.51 113 VAL A C 1
ATOM 932 O O . VAL A 1 113 ? 15.644 -36.266 -14.314 1.00 38.89 113 VAL A O 1
ATOM 936 N N . CYS A 1 114 ? 17.263 -35.181 -13.173 1.00 40.44 114 CYS A N 1
ATOM 937 C CA . CYS A 1 114 ? 17.649 -34.354 -14.308 1.00 43.18 114 CYS A CA 1
ATOM 938 C C . CYS A 1 114 ? 18.376 -35.111 -15.398 1.00 44.97 114 CYS A C 1
ATOM 939 O O . CYS A 1 114 ? 18.150 -34.871 -16.587 1.00 45.17 114 CYS A O 1
ATOM 942 N N . GLU A 1 115 ? 19.254 -36.018 -14.990 1.00 47.12 115 GLU A N 1
ATOM 943 C CA . GLU A 1 115 ? 20.013 -36.831 -15.932 1.00 49.70 115 GLU A CA 1
ATOM 944 C C . GLU A 1 115 ? 19.096 -37.786 -16.702 1.00 50.36 115 GLU A C 1
ATOM 945 O O . GLU A 1 115 ? 19.290 -38.029 -17.892 1.00 50.82 115 GLU A O 1
ATOM 951 N N . GLU A 1 116 ? 18.090 -38.313 -16.016 1.00 50.62 116 GLU A N 1
ATOM 952 C CA . GLU A 1 116 ? 17.150 -39.236 -16.623 1.00 50.88 116 GLU A CA 1
ATOM 953 C C . GLU A 1 116 ? 16.022 -38.514 -17.329 1.00 49.24 116 GLU A C 1
ATOM 954 O O . GLU A 1 116 ? 14.904 -39.013 -17.372 1.00 50.46 116 GLU A O 1
ATOM 960 N N . ASN A 1 117 ? 16.302 -37.337 -17.870 1.00 46.88 117 ASN A N 1
ATOM 961 C CA . ASN A 1 117 ? 15.280 -36.566 -18.566 1.00 45.04 117 ASN A CA 1
ATOM 962 C C . ASN A 1 117 ? 15.960 -35.610 -19.506 1.00 43.67 117 ASN A C 1
ATOM 963 O O . ASN A 1 117 ? 15.307 -34.861 -20.237 1.00 43.33 117 ASN A O 1
ATOM 968 N N . GLY A 1 118 ? 17.285 -35.640 -19.471 1.00 42.23 118 GLY A N 1
ATOM 969 C CA . GLY A 1 118 ? 18.066 -34.775 -20.331 1.00 43.00 118 GLY A CA 1
ATOM 970 C C . GLY A 1 118 ? 18.030 -33.308 -19.949 1.00 42.62 118 GLY A C 1
ATOM 971 O O . GLY A 1 118 ? 18.131 -32.432 -20.814 1.00 42.93 118 GLY A O 1
ATOM 972 N N . ILE A 1 119 ? 17.883 -33.039 -18.655 1.00 41.56 119 ILE A N 1
ATOM 973 C CA . ILE A 1 119 ? 17.839 -31.668 -18.169 1.00 39.81 119 ILE A CA 1
ATOM 974 C C . ILE A 1 119 ? 19.182 -31.356 -17.545 1.00 39.25 119 ILE A C 1
ATOM 975 O O . ILE A 1 119 ? 19.657 -32.102 -16.694 1.00 39.52 119 ILE A O 1
ATOM 980 N N . GLU A 1 120 ? 19.806 -30.266 -17.970 1.00 38.38 120 GLU A N 1
ATOM 981 C CA . GLU A 1 120 ? 21.091 -29.910 -17.392 1.00 38.91 120 GLU A CA 1
ATOM 982 C C . GLU A 1 120 ? 20.859 -29.293 -16.000 1.00 37.57 120 GLU A C 1
ATOM 983 O O . GLU A 1 120 ? 20.016 -28.410 -15.838 1.00 38.99 120 GLU A O 1
ATOM 989 N N . PHE A 1 121 ? 21.587 -29.769 -14.994 1.00 34.73 121 PHE A N 1
ATOM 990 C CA . PHE A 1 121 ? 21.430 -29.252 -13.633 1.00 32.36 121 PHE A CA 1
ATOM 991 C C . PHE A 1 121 ? 22.667 -28.496 -13.208 1.00 30.67 121 PHE A C 1
ATOM 992 O O . PHE A 1 121 ? 23.705 -29.089 -12.950 1.00 29.41 121 PHE A O 1
ATOM 1000 N N . LYS A 1 122 ? 22.536 -27.182 -13.100 1.00 30.60 122 LYS A N 1
ATOM 1001 C CA . LYS A 1 122 ? 23.664 -26.333 -12.746 1.00 30.20 122 LYS A CA 1
ATOM 1002 C C . LYS A 1 122 ? 23.518 -25.656 -11.377 1.00 28.67 122 LYS A C 1
ATOM 1003 O O . LYS A 1 122 ? 22.591 -24.877 -11.162 1.00 28.87 122 LYS A O 1
ATOM 1009 N N . ALA A 1 123 ? 24.432 -25.964 -10.454 1.00 26.91 123 ALA A N 1
ATOM 1010 C CA . ALA A 1 123 ? 24.410 -25.368 -9.114 1.00 26.24 123 ALA A CA 1
ATOM 1011 C C . ALA A 1 123 ? 25.611 -24.443 -8.974 1.00 26.37 123 ALA A C 1
ATOM 1012 O O . ALA A 1 123 ? 26.676 -24.750 -9.480 1.00 27.09 123 ALA A O 1
ATOM 1014 N N . TYR A 1 124 ? 25.435 -23.307 -8.303 1.00 27.34 124 TYR A N 1
ATOM 1015 C CA . TYR A 1 124 ? 26.514 -22.338 -8.141 1.00 28.12 124 TYR A CA 1
ATOM 1016 C C . TYR A 1 124 ? 26.683 -21.928 -6.693 1.00 29.97 124 TYR A C 1
ATOM 1017 O O . TYR A 1 124 ? 25.748 -22.054 -5.900 1.00 30.47 124 TYR A O 1
ATOM 1026 N N . GLU A 1 125 ? 27.878 -21.441 -6.355 1.00 30.70 125 GLU A N 1
ATOM 1027 C CA . GLU A 1 125 ? 28.163 -20.969 -5.007 1.00 31.14 125 GLU A CA 1
ATOM 1028 C C . GLU A 1 125 ? 27.664 -19.528 -4.918 1.00 30.71 125 GLU A C 1
ATOM 1029 O O . GLU A 1 125 ? 27.926 -18.718 -5.816 1.00 31.08 125 GLU A O 1
ATOM 1035 N N . ASP A 1 126 ? 26.940 -19.206 -3.847 1.00 29.19 126 ASP A N 1
ATOM 1036 C CA . ASP A 1 126 ? 26.414 -17.858 -3.673 1.00 27.27 126 ASP A CA 1
ATOM 1037 C C . ASP A 1 126 ? 26.281 -17.451 -2.219 1.00 25.48 126 ASP A C 1
ATOM 1038 O O . ASP A 1 126 ? 26.546 -16.314 -1.872 1.00 24.94 126 ASP A O 1
ATOM 1043 N N . TYR A 1 127 ? 25.879 -18.380 -1.366 1.00 25.08 127 TYR A N 1
ATOM 1044 C CA . TYR A 1 127 ? 25.677 -18.076 0.041 1.00 24.83 127 TYR A CA 1
ATOM 1045 C C . TYR A 1 127 ? 26.914 -17.686 0.807 1.00 26.04 127 TYR A C 1
ATOM 1046 O O . TYR A 1 127 ? 26.825 -16.917 1.752 1.00 27.69 127 TYR A O 1
ATOM 1055 N N . LEU A 1 128 ? 28.074 -18.193 0.407 1.00 28.44 128 LEU A N 1
ATOM 1056 C CA . LEU A 1 128 ? 29.314 -17.877 1.125 1.00 28.75 128 LEU A CA 1
ATOM 1057 C C . LEU A 1 128 ? 30.052 -16.648 0.601 1.00 29.85 128 LEU A C 1
ATOM 1058 O O . LEU A 1 128 ? 29.961 -16.277 -0.572 1.00 31.01 128 LEU A O 1
ATOM 1063 N N . LEU A 1 129 ? 30.794 -16.026 1.500 1.00 30.68 129 LEU A N 1
ATOM 1064 C CA . LEU A 1 129 ? 31.579 -14.851 1.186 1.00 31.90 129 LEU A CA 1
ATOM 1065 C C . LEU A 1 129 ? 32.903 -15.327 0.589 1.00 33.05 129 LEU A C 1
ATOM 106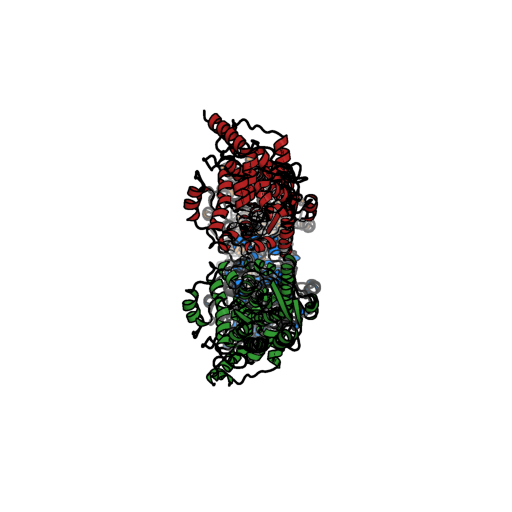6 O O . LEU A 1 129 ? 33.537 -14.620 -0.191 1.00 33.24 129 LEU A O 1
ATOM 1071 N N . THR A 1 130 ? 33.294 -16.546 0.949 1.00 34.53 130 THR A N 1
ATOM 1072 C CA . THR A 1 130 ? 34.553 -17.139 0.498 1.00 36.52 130 THR A CA 1
ATOM 1073 C C . THR A 1 130 ? 34.356 -18.503 -0.179 1.00 36.57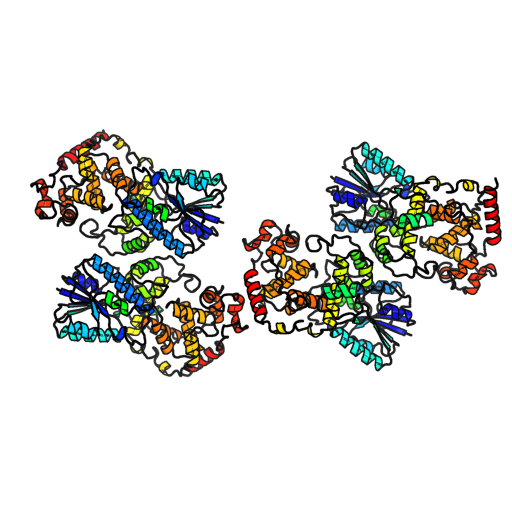 130 THR A C 1
ATOM 1074 O O . THR A 1 130 ? 33.393 -19.217 0.113 1.00 37.19 130 THR A O 1
ATOM 1078 N N . PRO A 1 131 ? 35.271 -18.882 -1.091 1.00 36.18 131 PRO A N 1
ATOM 1079 C CA . PRO A 1 131 ? 35.203 -20.166 -1.805 1.00 36.05 131 PRO A CA 1
ATOM 1080 C C . PRO A 1 131 ? 35.347 -21.318 -0.814 1.00 36.52 131 PRO A C 1
ATOM 1081 O O . PRO A 1 131 ? 36.247 -21.300 0.032 1.00 37.23 131 PRO A O 1
ATOM 1085 N N . LYS A 1 132 ? 34.484 -22.323 -0.919 1.00 35.90 132 LYS A N 1
ATOM 1086 C CA . LYS A 1 132 ? 34.545 -23.420 0.033 1.00 36.91 132 LYS A CA 1
ATOM 1087 C C . LYS A 1 132 ? 35.822 -24.243 0.034 1.00 37.10 132 LYS A C 1
ATOM 1088 O O . LYS A 1 132 ? 36.155 -24.864 1.046 1.00 37.16 132 LYS A O 1
ATOM 1094 N N . SER A 1 133 ? 36.543 -24.254 -1.082 1.00 37.21 133 SER A N 1
ATOM 1095 C CA . SER A 1 133 ? 37.781 -25.023 -1.142 1.00 37.30 133 SER A CA 1
ATOM 1096 C C . SER A 1 133 ? 38.803 -24.484 -0.139 1.00 36.92 133 SER A C 1
ATOM 1097 O O . SER A 1 133 ? 39.682 -25.216 0.316 1.00 37.50 133 SER A O 1
ATOM 1100 N N . LEU A 1 134 ? 38.670 -23.206 0.204 1.00 36.68 134 LEU A N 1
ATOM 1101 C CA . LEU A 1 134 ? 39.581 -22.548 1.137 1.00 36.33 134 LEU A CA 1
ATOM 1102 C C . LEU A 1 134 ? 39.447 -22.936 2.605 1.00 35.45 134 LEU A C 1
ATOM 1103 O O . LEU A 1 134 ? 40.177 -22.406 3.436 1.00 35.34 134 LEU A O 1
ATOM 1108 N N . PHE A 1 135 ? 38.531 -23.832 2.948 1.00 34.21 135 PHE A N 1
ATOM 1109 C CA . PHE A 1 135 ? 38.392 -24.184 4.353 1.00 34.42 135 PHE A CA 1
ATOM 1110 C C . PHE A 1 135 ? 39.246 -25.378 4.776 1.00 35.94 135 PHE A C 1
ATOM 1111 O O . PHE A 1 135 ? 39.253 -26.420 4.110 1.00 37.30 135 PHE A O 1
ATOM 1119 N N . HIS A 1 136 ? 39.951 -25.218 5.895 1.00 35.97 136 HIS A N 1
ATOM 1120 C CA . HIS A 1 136 ? 40.815 -26.261 6.451 1.00 36.88 136 HIS A CA 1
ATOM 1121 C C . HIS A 1 136 ? 41.352 -25.754 7.780 1.00 38.65 136 HIS A C 1
ATOM 1122 O O . HIS A 1 136 ? 42.522 -25.982 8.110 1.00 40.17 136 HIS A O 1
ATOM 1129 N N . HIS A 1 137 ? 40.506 -25.073 8.553 1.00 39.09 137 HIS A N 1
ATOM 1130 C CA . HIS A 1 137 ? 40.967 -24.501 9.816 1.00 39.64 137 HIS A CA 1
ATOM 1131 C C . HIS A 1 137 ? 40.340 -25.004 11.117 1.00 41.18 137 HIS A C 1
ATOM 1132 O O . HIS A 1 137 ? 39.148 -25.326 11.176 1.00 39.98 137 HIS A O 1
ATOM 1139 N N . ARG A 1 138 ? 41.165 -25.040 12.166 1.00 43.02 138 ARG A N 1
ATOM 1140 C CA . ARG A 1 138 ? 40.734 -25.509 13.483 1.00 46.17 138 ARG A CA 1
ATOM 1141 C C . ARG A 1 138 ? 39.769 -24.539 14.153 1.00 45.08 138 ARG A C 1
ATOM 1142 O O . ARG A 1 138 ? 38.673 -24.918 14.564 1.00 44.09 138 ARG A O 1
ATOM 1150 N N . ASN A 1 139 ? 40.192 -23.283 14.251 1.00 43.97 139 ASN A N 1
ATOM 1151 C CA . ASN A 1 139 ? 39.397 -22.243 14.884 1.00 41.52 139 ASN A CA 1
ATOM 1152 C C . ASN A 1 139 ? 39.119 -21.075 13.939 1.00 39.94 139 ASN A C 1
ATOM 1153 O O . ASN A 1 139 ? 39.647 -21.006 12.823 1.00 38.56 139 ASN A O 1
ATOM 1158 N N . PHE A 1 140 ? 38.298 -20.146 14.409 1.00 37.38 140 PHE A N 1
ATOM 1159 C CA . PHE A 1 140 ? 37.927 -18.994 13.614 1.00 35.80 140 PHE A CA 1
ATOM 1160 C C . PHE A 1 140 ? 39.052 -18.017 13.285 1.00 36.03 140 PHE A C 1
ATOM 1161 O O . PHE A 1 140 ? 39.188 -17.589 12.132 1.00 35.25 140 PHE A O 1
ATOM 1169 N N . THR A 1 141 ? 39.847 -17.656 14.290 1.00 36.31 141 THR A N 1
ATOM 1170 C CA . THR A 1 141 ? 40.911 -16.677 14.082 1.00 35.55 141 THR A CA 1
ATOM 1171 C C . THR A 1 141 ? 41.881 -17.120 13.001 1.00 33.53 141 THR A C 1
ATOM 1172 O O . THR A 1 141 ? 42.328 -16.315 12.193 1.00 32.54 141 THR A O 1
ATOM 1176 N N . SER A 1 142 ? 42.193 -18.407 12.980 1.00 33.55 142 SER A N 1
ATOM 1177 C CA . SER A 1 142 ? 43.098 -18.947 11.975 1.00 34.15 142 SER A CA 1
ATOM 1178 C C . SER A 1 142 ? 42.450 -18.764 10.595 1.00 33.16 142 SER A C 1
ATOM 1179 O O . SER A 1 142 ? 43.081 -18.284 9.652 1.00 32.14 142 SER A O 1
ATOM 1182 N N . PHE A 1 143 ? 41.175 -19.145 10.511 1.00 32.25 143 PHE A N 1
ATOM 1183 C CA . PHE A 1 143 ? 40.361 -19.057 9.295 1.00 30.53 143 PHE A CA 1
ATOM 1184 C C . PHE A 1 143 ? 40.261 -17.645 8.726 1.00 30.70 143 PHE A C 1
ATOM 1185 O O . PHE A 1 143 ? 40.512 -17.417 7.541 1.00 27.95 143 PHE A O 1
ATOM 1193 N N . TYR A 1 144 ? 39.868 -16.710 9.584 1.00 32.60 144 TYR A N 1
ATOM 1194 C CA . TYR A 1 144 ? 39.709 -15.317 9.198 1.00 35.89 144 TYR A CA 1
ATOM 1195 C C . TYR A 1 144 ? 40.988 -14.704 8.637 1.00 37.01 144 TYR A C 1
ATOM 1196 O O . TYR A 1 144 ? 40.988 -14.148 7.538 1.00 36.89 144 TYR A O 1
ATOM 1205 N N . ASN A 1 145 ? 42.076 -14.807 9.390 1.00 38.99 145 ASN A N 1
ATOM 1206 C CA . ASN A 1 145 ? 43.352 -14.253 8.949 1.00 41.17 145 ASN A CA 1
ATOM 1207 C C . ASN A 1 145 ? 43.780 -14.760 7.586 1.00 41.63 145 ASN A C 1
ATOM 1208 O O . ASN A 1 145 ? 44.278 -13.992 6.772 1.00 42.51 145 ASN A O 1
ATOM 1213 N N . GLU A 1 146 ? 43.581 -16.049 7.334 1.00 42.07 146 GLU A N 1
ATOM 1214 C CA . GLU A 1 146 ? 43.972 -16.639 6.061 1.00 43.37 146 GLU A CA 1
ATOM 1215 C C . GLU A 1 146 ? 43.020 -16.266 4.920 1.00 42.73 146 GLU A C 1
ATOM 1216 O O . GLU A 1 146 ? 43.456 -15.842 3.844 1.00 43.77 146 GLU A O 1
ATOM 1222 N N . VAL A 1 147 ? 41.721 -16.382 5.165 1.00 41.53 147 VAL A N 1
ATOM 1223 C CA . VAL A 1 147 ? 40.735 -16.106 4.126 1.00 40.44 147 VAL A CA 1
ATOM 1224 C C . VAL A 1 147 ? 40.383 -14.632 3.863 1.00 38.57 147 VAL A C 1
ATOM 1225 O O . VAL A 1 147 ? 40.021 -14.265 2.743 1.00 37.32 147 VAL A O 1
ATOM 1229 N N . SER A 1 148 ? 40.491 -13.786 4.882 1.00 37.27 148 SER A N 1
ATOM 1230 C CA . SER A 1 148 ? 40.168 -12.370 4.708 1.00 35.85 148 SER A CA 1
ATOM 1231 C C . SER A 1 148 ? 41.116 -11.680 3.727 1.00 35.37 148 SER A C 1
ATOM 1232 O O . SER A 1 148 ? 40.803 -10.625 3.184 1.00 34.79 148 SER A O 1
ATOM 1235 N N . LYS A 1 149 ? 42.276 -12.281 3.500 1.00 36.31 149 LYS A N 1
ATOM 1236 C CA . LYS A 1 149 ? 43.243 -11.708 2.581 1.00 35.60 149 LYS A CA 1
ATOM 1237 C C . LYS A 1 149 ? 42.724 -11.880 1.163 1.00 34.63 149 LYS A C 1
ATOM 1238 O O . LYS A 1 149 ? 43.140 -11.168 0.253 1.00 34.85 149 LYS A O 1
ATOM 1244 N N . VAL A 1 150 ? 41.814 -12.831 0.976 1.00 33.48 150 VAL A N 1
ATOM 1245 C CA . VAL A 1 150 ? 41.237 -13.075 -0.345 1.00 32.35 150 VAL A CA 1
ATOM 1246 C C . VAL A 1 150 ? 40.261 -11.956 -0.689 1.00 31.58 150 VAL A C 1
ATOM 1247 O O . VAL A 1 150 ? 39.636 -11.369 0.199 1.00 31.70 150 VAL A O 1
ATOM 1251 N N . LYS A 1 151 ? 40.115 -11.665 -1.976 1.00 30.49 151 LYS A N 1
ATOM 1252 C CA . LYS A 1 151 ? 39.216 -10.600 -2.379 1.00 30.09 151 LYS A CA 1
ATOM 1253 C C . LYS A 1 151 ? 37.803 -11.090 -2.602 1.00 29.41 151 LYS A C 1
ATOM 1254 O O . LYS A 1 151 ? 37.580 -12.022 -3.365 1.00 30.09 151 LYS A O 1
ATOM 1260 N N . VAL A 1 152 ? 36.854 -10.445 -1.938 1.00 27.97 152 VAL A N 1
ATOM 1261 C CA . VAL A 1 152 ? 35.450 -10.793 -2.066 1.00 27.06 152 VAL A CA 1
ATOM 1262 C C . VAL A 1 152 ? 34.931 -10.371 -3.441 1.00 27.54 152 VAL A C 1
ATOM 1263 O O . VAL A 1 152 ? 35.189 -9.262 -3.891 1.00 26.18 152 VAL A O 1
ATOM 1267 N N . ARG A 1 153 ? 34.209 -11.260 -4.111 1.00 29.35 153 ARG A N 1
ATOM 1268 C CA . ARG A 1 153 ? 33.668 -10.935 -5.424 1.00 31.41 153 ARG A CA 1
ATOM 1269 C C . ARG A 1 153 ? 32.702 -9.768 -5.261 1.00 32.89 153 ARG A C 1
ATOM 1270 O O . ARG A 1 153 ? 31.992 -9.672 -4.260 1.00 33.35 153 ARG A O 1
ATOM 1278 N N . GLU A 1 154 ? 32.682 -8.874 -6.241 1.00 34.24 154 GLU A N 1
ATOM 1279 C CA . GLU A 1 154 ? 31.808 -7.706 -6.184 1.00 35.09 154 GLU A CA 1
ATOM 1280 C C . GLU A 1 154 ? 30.387 -8.028 -6.656 1.00 33.92 154 GLU A C 1
ATOM 1281 O O . GLU A 1 154 ? 30.196 -8.858 -7.546 1.00 35.63 154 GLU A O 1
ATOM 1287 N N . PRO A 1 155 ? 29.368 -7.381 -6.058 1.00 31.69 155 PRO A N 1
ATOM 1288 C CA . PRO A 1 155 ? 27.990 -7.645 -6.470 1.00 29.93 155 PRO A CA 1
ATOM 1289 C C . PRO A 1 155 ? 27.823 -7.328 -7.938 1.00 30.06 155 PRO A C 1
ATOM 1290 O O . PRO A 1 155 ? 28.537 -6.489 -8.474 1.00 30.08 155 PRO A O 1
ATOM 1294 N N . GLU A 1 156 ? 26.898 -8.015 -8.591 1.00 31.30 156 GLU A N 1
ATOM 1295 C CA . GLU A 1 156 ? 26.616 -7.759 -9.992 1.00 33.75 156 GLU A CA 1
ATOM 1296 C C . GLU A 1 156 ? 25.323 -8.449 -10.392 1.00 34.33 156 GLU A C 1
ATOM 1297 O O . GLU A 1 156 ? 24.902 -9.420 -9.762 1.00 33.48 156 GLU A O 1
ATOM 1303 N N . THR A 1 157 ? 24.689 -7.937 -11.437 1.00 34.54 157 THR A N 1
ATOM 1304 C CA . THR A 1 157 ? 23.436 -8.504 -11.894 1.00 35.29 157 THR A CA 1
ATOM 1305 C C . THR A 1 157 ? 23.436 -8.576 -13.408 1.00 37.13 157 THR A C 1
ATOM 1306 O O . THR A 1 157 ? 23.781 -7.610 -14.080 1.00 37.97 157 THR A O 1
ATOM 1310 N N . MET A 1 158 ? 23.057 -9.727 -13.943 1.00 39.01 158 MET A N 1
ATOM 1311 C CA . MET A 1 158 ? 22.998 -9.888 -15.378 1.00 41.63 158 MET A CA 1
ATOM 1312 C C . MET A 1 158 ? 21.594 -9.570 -15.861 1.00 42.26 158 MET A C 1
ATOM 1313 O O . MET A 1 158 ? 20.629 -9.699 -15.105 1.00 41.79 158 MET A O 1
ATOM 1318 N N . GLU A 1 159 ? 21.490 -9.122 -17.108 1.00 43.44 159 GLU A N 1
ATOM 1319 C CA . GLU A 1 159 ? 20.196 -8.814 -17.703 1.00 45.27 159 GLU A CA 1
ATOM 1320 C C . GLU A 1 159 ? 19.755 -10.082 -18.443 1.00 43.91 159 GLU A C 1
ATOM 1321 O O . GLU A 1 159 ? 20.594 -10.856 -18.900 1.00 43.99 159 GLU A O 1
ATOM 1327 N N . GLY A 1 160 ? 18.446 -10.310 -18.523 1.00 42.99 160 GLY A N 1
ATOM 1328 C CA . GLY A 1 160 ? 17.925 -11.490 -19.198 1.00 41.44 160 GLY A CA 1
ATOM 1329 C C . GLY A 1 160 ? 16.425 -11.375 -19.414 1.00 41.90 160 GLY A C 1
ATOM 1330 O O . GLY A 1 160 ? 15.892 -10.267 -19.509 1.00 42.60 160 GLY A O 1
ATOM 1331 N N . SER A 1 161 ? 15.731 -12.505 -19.499 1.00 41.34 161 SER A N 1
ATOM 1332 C CA . SER A 1 161 ? 14.285 -12.475 -19.699 1.00 41.31 161 SER A CA 1
ATOM 1333 C C . SER A 1 161 ? 13.555 -13.441 -18.791 1.00 40.55 161 SER A C 1
ATOM 1334 O O . SER A 1 161 ? 13.833 -14.638 -18.787 1.00 40.27 161 SER A O 1
ATOM 1337 N N . PHE A 1 162 ? 12.607 -12.920 -18.028 1.00 39.18 162 PHE A N 1
ATOM 1338 C CA . PHE A 1 162 ? 11.835 -13.762 -17.135 1.00 38.57 162 PHE A CA 1
ATOM 1339 C C . PHE A 1 162 ? 10.528 -14.213 -17.787 1.00 39.45 162 PHE A C 1
ATOM 1340 O O . PHE A 1 162 ? 9.717 -13.386 -18.218 1.00 40.58 162 PHE A O 1
ATOM 1348 N N . ASP A 1 163 ? 10.330 -15.526 -17.854 1.00 39.77 163 ASP A N 1
ATOM 1349 C CA . ASP A 1 163 ? 9.109 -16.085 -18.418 1.00 40.39 163 ASP A CA 1
ATOM 1350 C C . ASP A 1 163 ? 8.207 -16.622 -17.291 1.00 40.22 163 ASP A C 1
ATOM 1351 O O . ASP A 1 163 ? 8.565 -16.573 -16.114 1.00 39.74 163 ASP A O 1
ATOM 1356 N N . VAL A 1 164 ? 7.036 -17.131 -17.652 1.00 40.20 164 VAL A N 1
ATOM 1357 C CA . VAL A 1 164 ? 6.089 -17.643 -16.670 1.00 40.11 164 VAL A CA 1
ATOM 1358 C C . VAL A 1 164 ? 5.470 -18.953 -17.127 1.00 41.72 164 VAL A C 1
ATOM 1359 O O . VAL A 1 164 ? 5.525 -19.294 -18.303 1.00 43.04 164 VAL A O 1
ATOM 1363 N N . THR A 1 165 ? 4.902 -19.695 -16.186 1.00 43.36 165 THR A N 1
ATOM 1364 C CA . THR A 1 165 ? 4.231 -20.946 -16.495 1.00 45.01 165 THR A CA 1
ATOM 1365 C C . THR A 1 165 ? 2.816 -20.763 -16.009 1.00 46.30 165 THR A C 1
ATOM 1366 O O . THR A 1 165 ? 2.579 -20.646 -14.812 1.00 46.54 165 THR A O 1
ATOM 1370 N N . ASP A 1 166 ? 1.876 -20.728 -16.941 1.00 48.47 166 ASP A N 1
ATOM 1371 C CA . ASP A 1 166 ? 0.482 -20.544 -16.582 1.00 50.34 166 ASP A CA 1
ATOM 1372 C C . ASP A 1 166 ? -0.039 -21.549 -15.564 1.00 49.65 166 ASP A C 1
ATOM 1373 O O . ASP A 1 166 ? -0.782 -21.176 -14.660 1.00 49.01 166 ASP A O 1
ATOM 1378 N N . SER A 1 167 ? 0.356 -22.812 -15.700 1.00 48.79 167 SER A N 1
ATOM 1379 C CA . SER A 1 167 ? -0.099 -23.845 -14.775 1.00 48.21 167 SER A CA 1
ATOM 1380 C C . SER A 1 167 ? 0.170 -23.510 -13.294 1.00 46.79 167 SER A C 1
ATOM 1381 O O . SER A 1 167 ? -0.756 -23.506 -12.479 1.00 47.15 167 SER A O 1
ATOM 1384 N N . SER A 1 168 ? 1.429 -23.216 -12.965 1.00 43.94 168 SER A N 1
ATOM 1385 C CA . SER A 1 168 ? 1.858 -22.921 -11.596 1.00 40.57 168 SER A CA 1
ATOM 1386 C C . SER A 1 168 ? 0.942 -22.021 -10.783 1.00 38.28 168 SER A C 1
ATOM 1387 O O . SER A 1 168 ? 0.219 -21.194 -11.324 1.00 36.59 168 SER A O 1
ATOM 1390 N N . MET A 1 169 ? 0.993 -22.197 -9.468 1.00 36.66 169 MET A N 1
ATOM 1391 C CA . MET A 1 169 ? 0.217 -21.382 -8.550 1.00 35.74 169 MET A CA 1
ATOM 1392 C C . MET A 1 169 ? 1.044 -20.119 -8.337 1.00 35.45 169 MET A C 1
ATOM 1393 O O . MET A 1 169 ? 2.177 -20.016 -8.820 1.00 35.10 169 MET A O 1
ATOM 1398 N N . ASN A 1 170 ? 0.487 -19.166 -7.601 1.00 34.75 170 ASN A N 1
ATOM 1399 C CA . ASN A 1 170 ? 1.195 -17.930 -7.313 1.00 34.76 170 ASN A CA 1
ATOM 1400 C C . ASN A 1 170 ? 1.359 -17.763 -5.803 1.00 34.01 170 ASN A C 1
ATOM 1401 O O . ASN A 1 170 ? 0.759 -18.502 -5.028 1.00 34.38 170 ASN A O 1
ATOM 1406 N N . VAL A 1 171 ? 2.177 -16.801 -5.389 1.00 32.57 171 VAL A N 1
ATOM 1407 C CA . VAL A 1 171 ? 2.438 -16.571 -3.973 1.00 31.29 171 VAL A CA 1
ATOM 1408 C C . VAL A 1 171 ? 1.235 -16.617 -3.042 1.00 31.15 171 VAL A C 1
ATOM 1409 O O . VAL A 1 171 ? 1.384 -16.938 -1.861 1.00 29.63 171 VAL A O 1
ATOM 1413 N N . ASP A 1 172 ? 0.053 -16.298 -3.566 1.00 31.17 172 ASP A N 1
ATOM 1414 C CA . ASP A 1 172 ? -1.176 -16.338 -2.766 1.00 32.00 172 ASP A CA 1
ATOM 1415 C C . ASP A 1 172 ? -1.241 -17.656 -1.974 1.00 29.71 172 ASP A C 1
ATOM 1416 O O . ASP A 1 172 ? -1.591 -17.678 -0.799 1.00 28.61 172 ASP A O 1
ATOM 1421 N N . PHE A 1 173 ? -0.899 -18.754 -2.637 1.00 28.35 173 PHE A N 1
ATOM 1422 C CA . PHE A 1 173 ? -0.916 -20.077 -2.024 1.00 26.25 173 PHE A CA 1
ATOM 1423 C C . PHE A 1 173 ? -0.101 -20.154 -0.746 1.00 25.92 173 PHE A C 1
ATOM 1424 O O . PHE A 1 173 ? -0.489 -20.843 0.193 1.00 25.93 173 PHE A O 1
ATOM 1432 N N . LEU A 1 174 ? 1.027 -19.447 -0.717 1.00 25.64 174 LEU A N 1
ATOM 1433 C CA . LEU A 1 174 ? 1.913 -19.460 0.439 1.00 24.82 174 LEU A CA 1
ATOM 1434 C C . LEU A 1 174 ? 1.342 -18.827 1.707 1.00 25.44 174 LEU A C 1
ATOM 1435 O O . LEU A 1 174 ? 1.840 -19.094 2.808 1.00 24.98 174 LEU A O 1
ATOM 1440 N N . LEU A 1 175 ? 0.293 -18.015 1.565 1.00 25.35 175 LEU A N 1
ATOM 1441 C CA . LEU A 1 175 ? -0.317 -17.362 2.720 1.00 25.68 175 LEU A CA 1
ATOM 1442 C C . LEU A 1 175 ? -0.861 -18.332 3.785 1.00 26.65 175 LEU A C 1
ATOM 1443 O O . LEU A 1 175 ? -1.060 -17.955 4.943 1.00 26.81 175 LEU A O 1
ATOM 1448 N N . THR A 1 176 ? -1.087 -19.581 3.407 1.00 27.62 176 THR A N 1
ATOM 1449 C CA . THR A 1 176 ? -1.590 -20.568 4.359 1.00 29.27 176 THR A CA 1
ATOM 1450 C C . THR A 1 176 ? -0.587 -20.810 5.463 1.00 28.76 176 THR A C 1
ATOM 1451 O O . THR A 1 176 ? -0.961 -21.034 6.613 1.00 29.15 176 THR A O 1
ATOM 1455 N N . PHE A 1 177 ? 0.689 -20.784 5.090 1.00 27.57 177 PHE A N 1
ATOM 1456 C CA . PHE A 1 177 ? 1.780 -21.042 6.012 1.00 26.27 177 PHE A CA 1
ATOM 1457 C C . PHE A 1 177 ? 2.181 -19.861 6.873 1.00 27.01 177 PHE A C 1
ATOM 1458 O O . PHE A 1 177 ? 2.888 -20.036 7.861 1.00 27.19 177 PHE A O 1
ATOM 1466 N N . LYS A 1 178 ? 1.751 -18.659 6.499 1.00 28.50 178 LYS A N 1
ATOM 1467 C CA . LYS A 1 178 ? 2.082 -17.473 7.282 1.00 28.96 178 LYS A CA 1
ATOM 1468 C C . LYS A 1 178 ? 1.034 -17.415 8.384 1.00 29.89 178 LYS A C 1
ATOM 1469 O O . LYS A 1 178 ? -0.110 -17.018 8.142 1.00 31.33 178 LYS A O 1
ATOM 1475 N N . LYS A 1 179 ? 1.424 -17.827 9.589 1.00 29.87 179 LYS A N 1
ATOM 1476 C CA . LYS A 1 179 ? 0.505 -17.878 10.724 1.00 30.82 179 LYS A CA 1
ATOM 1477 C C . LYS A 1 179 ? 0.700 -16.821 11.802 1.00 31.20 179 LYS A C 1
ATOM 1478 O O . LYS A 1 179 ? -0.265 -16.374 12.416 1.00 31.60 179 LYS A O 1
ATOM 1484 N N . ILE A 1 180 ? 1.941 -16.433 12.050 1.00 31.53 180 ILE A N 1
ATOM 1485 C CA . ILE A 1 180 ? 2.222 -15.446 13.076 1.00 31.58 180 ILE A CA 1
ATOM 1486 C C . ILE A 1 180 ? 3.502 -14.723 12.724 1.00 31.35 180 ILE A C 1
ATOM 1487 O O . ILE A 1 180 ? 4.560 -15.338 12.648 1.00 31.28 180 ILE A O 1
ATOM 1492 N N . GLU A 1 181 ? 3.397 -13.415 12.517 1.00 32.14 181 GLU A N 1
ATOM 1493 C CA . GLU A 1 181 ? 4.538 -12.581 12.134 1.00 33.39 181 GLU A CA 1
ATOM 1494 C C . GLU A 1 181 ? 5.270 -11.925 13.305 1.00 31.71 181 GLU A C 1
ATOM 1495 O O . GLU A 1 181 ? 4.668 -11.595 14.321 1.00 32.84 181 GLU A O 1
ATOM 1501 N N . SER A 1 182 ? 6.576 -11.740 13.164 1.00 29.72 182 SER A N 1
ATOM 1502 C CA . SER A 1 182 ? 7.353 -11.083 14.205 1.00 26.85 182 SER A CA 1
ATOM 1503 C C . SER A 1 182 ? 7.015 -9.602 14.177 1.00 26.66 182 SER A C 1
ATOM 1504 O O . SER A 1 182 ? 7.023 -8.968 13.119 1.00 26.00 182 SER A O 1
ATOM 1507 N N . PRO A 1 183 ? 6.714 -9.024 15.344 1.00 26.73 183 PRO A N 1
ATOM 1508 C CA . PRO A 1 183 ? 6.386 -7.599 15.368 1.00 26.33 183 PRO A CA 1
ATOM 1509 C C . PRO A 1 183 ? 7.631 -6.776 15.069 1.00 27.30 183 PRO A C 1
ATOM 1510 O O . PRO A 1 183 ? 7.557 -5.569 14.842 1.00 29.39 183 PRO A O 1
ATOM 1514 N N . LEU A 1 184 ? 8.773 -7.447 15.048 1.00 26.75 184 LEU A N 1
ATOM 1515 C CA . LEU A 1 184 ? 10.047 -6.781 14.853 1.00 25.68 184 LEU A CA 1
ATOM 1516 C C . LEU A 1 184 ? 10.635 -6.776 13.433 1.00 24.94 184 LEU A C 1
ATOM 1517 O O . LEU A 1 184 ? 11.588 -6.043 13.156 1.00 24.44 184 LEU A O 1
ATOM 1522 N N . PHE A 1 185 ? 10.077 -7.586 12.540 1.00 24.50 185 PHE A N 1
ATOM 1523 C CA . PHE A 1 185 ? 10.567 -7.660 11.164 1.00 25.13 185 PHE A CA 1
ATOM 1524 C C . PHE A 1 185 ? 9.398 -7.696 10.208 1.00 26.98 185 PHE A C 1
ATOM 1525 O O . PHE A 1 185 ? 8.286 -8.062 10.586 1.00 29.03 185 PHE A O 1
ATOM 1533 N N . ARG A 1 186 ? 9.649 -7.337 8.960 1.00 28.25 186 ARG A N 1
ATOM 1534 C CA . ARG A 1 186 ? 8.595 -7.368 7.970 1.00 30.33 186 ARG A CA 1
ATOM 1535 C C . ARG A 1 186 ? 9.055 -8.158 6.766 1.00 29.45 186 ARG A C 1
ATOM 1536 O O . ARG A 1 186 ? 8.253 -8.477 5.898 1.00 31.87 186 ARG A O 1
ATOM 1544 N N . GLY A 1 187 ? 10.345 -8.489 6.728 1.00 26.30 187 GLY A N 1
ATOM 1545 C CA . GLY A 1 187 ? 10.886 -9.258 5.619 1.00 23.02 187 GLY A CA 1
ATOM 1546 C C . GLY A 1 187 ? 11.090 -8.425 4.370 1.00 20.75 187 GLY A C 1
ATOM 1547 O O . GLY A 1 187 ? 10.744 -7.250 4.366 1.00 20.06 187 GLY A O 1
ATOM 1548 N N . GLY A 1 188 ? 11.652 -9.029 3.319 1.00 19.56 188 GLY A N 1
ATOM 1549 C CA . GLY A 1 188 ? 11.886 -8.313 2.072 1.00 17.79 188 GLY A CA 1
ATOM 1550 C C . GLY A 1 188 ? 13.194 -7.526 1.993 1.00 17.55 188 GLY A C 1
ATOM 1551 O O . GLY A 1 188 ? 13.729 -7.055 3.009 1.00 14.93 188 GLY A O 1
ATOM 1552 N N . ARG A 1 189 ? 13.693 -7.366 0.765 1.00 17.76 189 ARG A N 1
ATOM 1553 C CA . ARG A 1 189 ? 14.943 -6.658 0.495 1.00 18.38 189 ARG A CA 1
ATOM 1554 C C . ARG A 1 189 ? 14.921 -5.187 0.857 1.00 19.98 189 ARG A C 1
ATOM 1555 O O . ARG A 1 189 ? 15.930 -4.640 1.280 1.00 20.61 189 ARG A O 1
ATOM 1563 N N . ARG A 1 190 ? 13.778 -4.540 0.682 1.00 22.41 190 ARG A N 1
ATOM 1564 C CA . ARG A 1 190 ? 13.664 -3.127 1.013 1.00 22.97 190 ARG A CA 1
ATOM 1565 C C . ARG A 1 190 ? 13.944 -2.880 2.494 1.00 23.41 190 ARG A C 1
ATOM 1566 O O . ARG A 1 190 ? 14.696 -1.975 2.837 1.00 25.02 190 ARG A O 1
ATOM 1574 N N . GLU A 1 191 ? 13.342 -3.675 3.374 1.00 23.89 191 GLU A N 1
ATOM 1575 C CA . GLU A 1 191 ? 13.576 -3.523 4.811 1.00 24.57 191 GLU A CA 1
ATOM 1576 C C . GLU A 1 191 ? 15.034 -3.854 5.091 1.00 23.81 191 GLU A C 1
ATOM 1577 O O . GLU A 1 191 ? 15.672 -3.222 5.931 1.00 23.38 191 GLU A O 1
ATOM 1583 N N . GLY A 1 192 ? 15.540 -4.864 4.383 1.00 22.16 192 GLY A N 1
ATOM 1584 C CA . GLY A 1 192 ? 16.911 -5.288 4.557 1.00 20.38 192 GLY A CA 1
ATOM 1585 C C . GLY A 1 192 ? 17.904 -4.166 4.339 1.00 19.85 192 GLY A C 1
ATOM 1586 O O . GLY A 1 192 ? 18.768 -3.911 5.181 1.00 20.01 192 GLY A O 1
ATOM 1587 N N . LEU A 1 193 ? 17.783 -3.487 3.207 1.00 18.78 193 LEU A N 1
ATOM 1588 C CA . LEU A 1 193 ? 18.692 -2.400 2.883 1.00 17.73 193 LEU A CA 1
ATOM 1589 C C . LEU A 1 193 ? 18.522 -1.267 3.869 1.00 18.76 193 LEU A C 1
ATOM 1590 O O . LEU A 1 193 ? 19.485 -0.585 4.219 1.00 19.27 193 LEU A O 1
ATOM 1595 N N . TYR A 1 194 ? 17.299 -1.058 4.329 1.00 18.90 194 TYR A N 1
ATOM 1596 C CA . TYR A 1 194 ? 17.085 0.008 5.283 1.00 20.47 194 TYR A CA 1
ATOM 1597 C C . TYR A 1 194 ? 17.898 -0.293 6.543 1.00 19.52 194 TYR A C 1
ATOM 1598 O O . TYR A 1 194 ? 18.569 0.587 7.082 1.00 20.42 194 TYR A O 1
ATOM 1607 N N . LEU A 1 195 ? 17.840 -1.538 7.005 1.00 18.70 195 LEU A N 1
ATOM 1608 C CA . LEU A 1 195 ? 18.571 -1.948 8.200 1.00 18.31 195 LEU A CA 1
ATOM 1609 C C . LEU A 1 195 ? 20.069 -1.858 7.974 1.00 17.81 195 LEU A C 1
ATOM 1610 O O . LEU A 1 195 ? 20.809 -1.448 8.861 1.00 17.85 195 LEU A O 1
ATOM 1615 N N . LEU A 1 196 ? 20.504 -2.248 6.781 1.00 17.51 196 LEU A N 1
ATOM 1616 C CA . LEU A 1 196 ? 21.913 -2.219 6.425 1.00 18.82 196 LEU A CA 1
ATOM 1617 C C . LEU A 1 196 ? 22.501 -0.811 6.565 1.00 20.08 196 LEU A C 1
ATOM 1618 O O . LEU A 1 196 ? 23.695 -0.639 6.834 1.00 19.99 196 LEU A O 1
ATOM 1623 N N . HIS A 1 197 ? 21.651 0.197 6.404 1.00 21.16 197 HIS A N 1
ATOM 1624 C CA . HIS A 1 197 ? 22.098 1.576 6.478 1.00 21.01 197 HIS A CA 1
ATOM 1625 C C . HIS A 1 197 ? 21.836 2.348 7.759 1.00 23.23 197 HIS A C 1
ATOM 1626 O O . HIS A 1 197 ? 22.108 3.543 7.820 1.00 25.63 197 HIS A O 1
ATOM 1633 N N . ARG A 1 198 ? 21.297 1.700 8.781 1.00 25.17 198 ARG A N 1
ATOM 1634 C CA . ARG A 1 198 ? 21.113 2.408 10.038 1.00 26.96 198 ARG A CA 1
ATOM 1635 C C . ARG A 1 198 ? 22.520 2.588 10.562 1.00 28.34 198 ARG A C 1
ATOM 1636 O O . ARG A 1 198 ? 23.351 1.688 10.434 1.00 29.07 198 ARG A O 1
ATOM 1644 N N . ASN A 1 199 ? 22.800 3.742 11.144 1.00 30.55 199 ASN A N 1
ATOM 1645 C CA . ASN A 1 199 ? 24.126 3.975 11.689 1.00 32.94 199 ASN A CA 1
ATOM 1646 C C . ASN A 1 199 ? 24.050 3.737 13.194 1.00 33.37 199 ASN A C 1
ATOM 1647 O O . ASN A 1 199 ? 23.412 4.484 13.925 1.00 34.63 199 ASN A O 1
ATOM 1652 N N . VAL A 1 200 ? 24.695 2.669 13.639 1.00 33.20 200 VAL A N 1
ATOM 1653 C CA . VAL A 1 200 ? 24.691 2.291 15.037 1.00 34.35 200 VAL A CA 1
ATOM 1654 C C . VAL A 1 200 ? 26.100 2.270 15.601 1.00 35.43 200 VAL A C 1
ATOM 1655 O O . VAL A 1 200 ? 27.071 2.292 14.846 1.00 36.48 200 VAL A O 1
ATOM 1659 N N . ASP A 1 201 ? 26.209 2.221 16.925 1.00 35.76 201 ASP A N 1
ATOM 1660 C CA . ASP A 1 201 ? 27.512 2.138 17.562 1.00 36.69 201 ASP A CA 1
ATOM 1661 C C . ASP A 1 201 ? 27.757 0.647 17.818 1.00 35.88 201 ASP A C 1
ATOM 1662 O O . ASP A 1 201 ? 27.465 0.129 18.896 1.00 35.93 201 ASP A O 1
ATOM 1667 N N . PHE A 1 202 ? 28.289 -0.033 16.808 1.00 34.98 202 PHE A N 1
ATOM 1668 C CA . PHE A 1 202 ? 28.559 -1.462 16.879 1.00 34.84 202 PHE A CA 1
ATOM 1669 C C . PHE A 1 202 ? 29.432 -1.830 18.069 1.00 36.03 202 PHE A C 1
ATOM 1670 O O . PHE A 1 202 ? 29.460 -2.973 18.514 1.00 36.37 202 PHE A O 1
ATOM 1678 N N . ARG A 1 203 ? 30.148 -0.839 18.571 1.00 38.06 203 ARG A N 1
ATOM 1679 C CA . ARG A 1 203 ? 31.007 -0.990 19.730 1.00 39.81 203 ARG A CA 1
ATOM 1680 C C . ARG A 1 203 ? 30.203 -1.443 20.936 1.00 38.41 203 ARG A C 1
ATOM 1681 O O . ARG A 1 203 ? 30.639 -2.280 21.707 1.00 38.78 203 ARG A O 1
ATOM 1689 N N . ARG A 1 204 ? 29.022 -0.874 21.099 1.00 37.70 204 ARG A N 1
ATOM 1690 C CA . ARG A 1 204 ? 28.178 -1.217 22.228 1.00 38.02 204 ARG A CA 1
ATOM 1691 C C . ARG A 1 204 ? 27.090 -2.212 21.835 1.00 36.75 204 ARG A C 1
ATOM 1692 O O . ARG A 1 204 ? 25.983 -2.196 22.379 1.00 35.19 204 ARG A O 1
ATOM 1700 N N . ARG A 1 205 ? 27.422 -3.096 20.903 1.00 35.82 205 ARG A N 1
ATOM 1701 C CA . ARG A 1 205 ? 26.457 -4.068 20.422 1.00 35.33 205 ARG A CA 1
ATOM 1702 C C . ARG A 1 205 ? 26.041 -5.095 21.465 1.00 35.54 205 ARG A C 1
ATOM 1703 O O . ARG A 1 205 ? 25.105 -5.857 21.238 1.00 36.80 205 ARG A O 1
ATOM 1711 N N . ASP A 1 206 ? 26.716 -5.113 22.607 1.00 35.85 206 ASP A N 1
ATOM 1712 C CA . ASP A 1 206 ? 26.397 -6.078 23.656 1.00 36.16 206 ASP A CA 1
ATOM 1713 C C . ASP A 1 206 ? 25.241 -5.648 24.536 1.00 36.03 206 ASP A C 1
ATOM 1714 O O . ASP A 1 206 ? 24.573 -6.479 25.134 1.00 36.60 206 ASP A O 1
ATOM 1719 N N . TYR A 1 207 ? 24.999 -4.351 24.616 1.00 35.56 207 TYR A N 1
ATOM 1720 C CA . TYR A 1 207 ? 23.932 -3.843 25.454 1.00 35.16 207 TYR A CA 1
ATOM 1721 C C . TYR A 1 207 ? 22.585 -3.961 24.755 1.00 35.34 207 TYR A C 1
ATOM 1722 O O . TYR A 1 207 ? 22.293 -3.230 23.816 1.00 33.60 207 TYR A O 1
ATOM 1731 N N . PRO A 1 208 ? 21.743 -4.899 25.217 1.00 36.07 208 PRO A N 1
ATOM 1732 C CA . PRO A 1 208 ? 20.415 -5.150 24.658 1.00 36.31 208 PRO A CA 1
ATOM 1733 C C . PRO A 1 208 ? 19.509 -3.938 24.708 1.00 37.40 208 PRO A C 1
ATOM 1734 O O . PRO A 1 208 ? 18.775 -3.684 23.767 1.00 38.89 208 PRO A O 1
ATOM 1738 N N . ALA A 1 209 ? 19.547 -3.198 25.810 1.00 38.34 209 ALA A N 1
ATOM 1739 C CA . ALA A 1 209 ? 18.694 -2.028 25.956 1.00 39.48 209 ALA A CA 1
ATOM 1740 C C . ALA A 1 209 ? 18.963 -1.015 24.848 1.00 41.08 209 ALA A C 1
ATOM 1741 O O . ALA A 1 209 ? 18.042 -0.391 24.321 1.00 41.96 209 ALA A O 1
ATOM 1743 N N . GLU A 1 210 ? 20.230 -0.844 24.496 1.00 42.47 210 GLU A N 1
ATOM 1744 C CA . GLU A 1 210 ? 20.590 0.076 23.426 1.00 43.23 210 GLU A CA 1
ATOM 1745 C C . GLU A 1 210 ? 20.166 -0.566 22.102 1.00 42.12 210 GLU A C 1
ATOM 1746 O O . GLU A 1 210 ? 19.669 -1.692 22.083 1.00 41.87 210 GLU A O 1
ATOM 1752 N N . ASN A 1 211 ? 20.332 0.132 20.992 1.00 41.13 211 ASN A N 1
ATOM 1753 C CA . ASN A 1 211 ? 19.915 -0.469 19.739 1.00 40.97 211 ASN A CA 1
ATOM 1754 C C . ASN A 1 211 ? 21.094 -0.556 18.796 1.00 38.26 211 ASN A C 1
ATOM 1755 O O . ASN A 1 211 ? 21.038 -0.057 17.679 1.00 38.59 211 ASN A O 1
ATOM 1760 N N . ASN A 1 212 ? 22.153 -1.223 19.229 1.00 34.86 212 ASN A N 1
ATOM 1761 C CA . ASN A 1 212 ? 23.345 -1.285 18.414 1.00 32.35 212 ASN A CA 1
ATOM 1762 C C . ASN A 1 212 ? 23.615 -2.519 17.584 1.00 29.54 212 ASN A C 1
ATOM 1763 O O . ASN A 1 212 ? 24.755 -2.792 17.239 1.00 28.18 212 ASN A O 1
ATOM 1768 N N . ASN A 1 213 ? 22.566 -3.257 17.252 1.00 27.89 213 ASN A N 1
ATOM 1769 C CA . ASN A 1 213 ? 22.711 -4.433 16.406 1.00 26.34 213 ASN A CA 1
ATOM 1770 C C . ASN A 1 213 ? 21.971 -4.133 15.105 1.00 25.21 213 ASN A C 1
ATOM 1771 O O . ASN A 1 213 ? 20.931 -3.478 15.120 1.00 25.33 213 ASN A O 1
ATOM 1776 N N . TYR A 1 214 ? 22.508 -4.593 13.981 1.00 24.04 214 TYR A N 1
ATOM 1777 C CA . TYR A 1 214 ? 21.878 -4.310 12.700 1.00 23.80 214 TYR A CA 1
ATOM 1778 C C . TYR A 1 214 ? 20.627 -5.114 12.437 1.00 22.88 214 TYR A C 1
ATOM 1779 O O . TYR A 1 214 ? 19.851 -4.766 11.549 1.00 22.29 214 TYR A O 1
ATOM 1788 N N . ARG A 1 215 ? 20.431 -6.186 13.198 1.00 22.16 215 ARG A N 1
ATOM 1789 C CA . ARG A 1 215 ? 19.270 -7.045 13.009 1.00 20.74 215 ARG A CA 1
ATOM 1790 C C . ARG A 1 215 ? 19.187 -7.502 11.554 1.00 19.30 215 ARG A C 1
ATOM 1791 O O . ARG A 1 215 ? 18.105 -7.533 10.961 1.00 18.82 215 ARG A O 1
ATOM 1799 N N . LEU A 1 216 ? 20.335 -7.858 10.986 1.00 17.23 216 LEU A N 1
ATOM 1800 C CA . LEU A 1 216 ? 20.400 -8.300 9.601 1.00 16.66 216 LEU A CA 1
ATOM 1801 C C . LEU A 1 216 ? 20.346 -9.805 9.363 1.00 15.95 216 LEU A C 1
ATOM 1802 O O . LEU A 1 216 ? 20.081 -10.235 8.239 1.00 14.77 216 LEU A O 1
ATOM 1807 N N . SER A 1 217 ? 20.595 -10.600 10.402 1.00 15.52 217 SER A N 1
ATOM 1808 C CA . SER A 1 217 ? 20.623 -12.060 10.260 1.00 15.10 217 SER A CA 1
ATOM 1809 C C . SER A 1 217 ? 19.488 -12.668 9.428 1.00 15.21 217 SER A C 1
ATOM 1810 O O . SER A 1 217 ? 19.730 -13.438 8.497 1.00 14.37 217 SER A O 1
ATOM 1813 N N . PRO A 1 218 ? 18.228 -12.325 9.734 1.00 14.86 218 PRO A N 1
ATOM 1814 C CA . PRO A 1 218 ? 17.176 -12.931 8.914 1.00 13.56 218 PRO A CA 1
ATOM 1815 C C . PRO A 1 218 ? 17.286 -12.562 7.422 1.00 13.28 218 PRO A C 1
ATOM 1816 O O . PRO A 1 218 ? 16.996 -13.373 6.538 1.00 15.11 218 PRO A O 1
ATOM 1820 N N . HIS A 1 219 ? 17.726 -11.348 7.133 1.00 12.03 219 HIS A N 1
ATOM 1821 C CA . HIS A 1 219 ? 17.865 -10.925 5.745 1.00 11.69 219 HIS A CA 1
ATOM 1822 C C . HIS A 1 219 ? 19.031 -11.646 5.045 1.00 12.92 219 HIS A C 1
ATOM 1823 O O . HIS A 1 219 ? 18.959 -11.957 3.846 1.00 12.24 219 HIS A O 1
ATOM 1830 N N . LEU A 1 220 ? 20.101 -11.914 5.793 1.00 12.47 220 LEU A N 1
ATOM 1831 C CA . LEU A 1 220 ? 21.257 -12.621 5.243 1.00 11.73 220 LEU A CA 1
ATOM 1832 C C . LEU A 1 220 ? 20.894 -14.101 5.063 1.00 12.40 220 LEU A C 1
ATOM 1833 O O . LEU A 1 220 ? 21.119 -14.685 4.004 1.00 12.23 220 LEU A O 1
ATOM 1838 N N . LYS A 1 221 ? 20.309 -14.691 6.099 1.00 12.95 221 LYS A N 1
ATOM 1839 C CA . LYS A 1 221 ? 19.906 -16.087 6.072 1.00 12.67 221 LYS A CA 1
ATOM 1840 C C . LYS A 1 221 ? 18.942 -16.373 4.920 1.00 13.03 221 LYS A C 1
ATOM 1841 O O . LYS A 1 221 ? 19.075 -17.391 4.241 1.00 12.95 221 LYS A O 1
ATOM 1847 N N . PHE A 1 222 ? 17.977 -15.485 4.687 1.00 13.12 222 PHE A N 1
ATOM 1848 C CA . PHE A 1 222 ? 17.023 -15.704 3.604 1.00 12.16 222 PHE A CA 1
ATOM 1849 C C . PHE A 1 222 ? 17.415 -15.040 2.295 1.00 12.93 222 PHE A C 1
ATOM 1850 O O . PHE A 1 222 ? 16.696 -15.126 1.303 1.00 13.43 222 PHE A O 1
ATOM 1858 N N . GLY A 1 223 ? 18.564 -14.371 2.305 1.00 14.53 223 GLY A N 1
ATOM 1859 C CA . GLY A 1 223 ? 19.085 -13.731 1.107 1.00 15.02 223 GLY A CA 1
ATOM 1860 C C . GLY A 1 223 ? 18.359 -12.568 0.454 1.00 15.97 223 GLY A C 1
ATOM 1861 O O . GLY A 1 223 ? 18.377 -12.471 -0.776 1.00 16.02 223 GLY A O 1
ATOM 1862 N N . THR A 1 224 ? 17.725 -11.688 1.230 1.00 14.99 224 THR A N 1
ATOM 1863 C CA . THR A 1 224 ? 17.066 -10.547 0.619 1.00 15.48 224 THR A CA 1
ATOM 1864 C C . THR A 1 224 ? 18.170 -9.605 0.127 1.00 16.74 224 THR A C 1
ATOM 1865 O O . THR A 1 224 ? 17.943 -8.751 -0.728 1.00 17.96 224 THR A O 1
ATOM 1869 N N . ILE A 1 225 ? 19.366 -9.762 0.692 1.00 17.60 225 ILE A N 1
ATOM 1870 C CA . ILE A 1 225 ? 20.554 -9.001 0.276 1.00 19.35 225 ILE A CA 1
ATOM 1871 C C . ILE A 1 225 ? 21.698 -10.020 0.277 1.00 19.56 225 ILE A C 1
ATOM 1872 O O . ILE A 1 225 ? 21.697 -10.945 1.088 1.00 21.05 225 ILE A O 1
ATOM 1877 N N . SER A 1 226 ? 22.668 -9.877 -0.619 1.00 19.29 226 SER A N 1
ATOM 1878 C CA . SER A 1 226 ? 23.750 -10.848 -0.652 1.00 19.31 226 SER A CA 1
ATOM 1879 C C . SER A 1 226 ? 24.858 -10.570 0.356 1.00 20.04 226 SER A C 1
ATOM 1880 O O . SER A 1 226 ? 25.076 -9.440 0.782 1.00 20.08 226 SER A O 1
ATOM 1883 N N . MET A 1 227 ? 25.549 -11.641 0.724 1.00 21.64 227 MET A N 1
ATOM 1884 C CA . MET A 1 227 ? 26.661 -11.625 1.669 1.00 21.73 227 MET A CA 1
ATOM 1885 C C . MET A 1 227 ? 27.700 -10.621 1.174 1.00 21.14 227 MET A C 1
ATOM 1886 O O . MET A 1 227 ? 28.327 -9.895 1.955 1.00 19.87 227 MET A O 1
ATOM 1891 N N . ARG A 1 228 ? 27.859 -10.601 -0.147 1.00 20.63 228 ARG A N 1
ATOM 1892 C CA . ARG A 1 228 ? 28.787 -9.722 -0.832 1.00 20.58 228 ARG A CA 1
ATOM 1893 C C . ARG A 1 228 ? 28.343 -8.260 -0.743 1.00 22.07 228 ARG A C 1
ATOM 1894 O O . ARG A 1 228 ? 29.176 -7.356 -0.630 1.00 22.53 228 ARG A O 1
ATOM 1902 N N . GLU A 1 229 ? 27.034 -8.028 -0.795 1.00 22.22 229 GLU A N 1
ATOM 1903 C CA . GLU A 1 229 ? 26.516 -6.675 -0.703 1.00 22.61 229 GLU A CA 1
ATOM 1904 C C . GLU A 1 229 ? 26.722 -6.135 0.708 1.00 21.95 229 GLU A C 1
ATOM 1905 O O . GLU A 1 229 ? 27.173 -5.009 0.886 1.00 21.04 229 GLU A O 1
ATOM 1911 N N . ALA A 1 230 ? 26.393 -6.942 1.710 1.00 21.65 230 ALA A N 1
ATOM 1912 C CA . ALA A 1 230 ? 26.550 -6.524 3.098 1.00 21.70 230 ALA A CA 1
ATOM 1913 C C . ALA A 1 230 ? 28.004 -6.170 3.305 1.00 22.81 230 ALA A C 1
ATOM 1914 O O . ALA A 1 230 ? 28.338 -5.168 3.947 1.00 23.27 230 ALA A O 1
ATOM 1916 N N . TYR A 1 231 ? 28.867 -7.008 2.741 1.00 22.52 231 TYR A N 1
ATOM 1917 C CA . TYR A 1 231 ? 30.297 -6.822 2.869 1.00 21.32 231 TYR A CA 1
ATOM 1918 C C . TYR A 1 231 ? 30.803 -5.509 2.298 1.00 19.61 231 TYR A C 1
ATOM 1919 O O . TYR A 1 231 ? 31.471 -4.756 2.980 1.00 20.08 231 TYR A O 1
ATOM 1928 N N . TYR A 1 232 ? 30.502 -5.231 1.045 1.00 18.75 232 TYR A N 1
ATOM 1929 C CA . TYR A 1 232 ? 30.998 -4.006 0.459 1.00 20.04 232 TYR A CA 1
ATOM 1930 C C . TYR A 1 232 ? 30.396 -2.737 1.031 1.00 21.53 232 TYR A C 1
ATOM 1931 O O . TYR A 1 232 ? 31.037 -1.695 1.067 1.00 23.15 232 TYR A O 1
ATOM 1940 N N . THR A 1 233 ? 29.166 -2.815 1.498 1.00 23.82 233 THR A N 1
ATOM 1941 C CA . THR A 1 233 ? 28.531 -1.639 2.049 1.00 25.08 233 THR A CA 1
ATOM 1942 C C . THR A 1 233 ? 29.172 -1.257 3.367 1.00 27.29 233 THR A C 1
ATOM 1943 O O . THR A 1 233 ? 29.247 -0.082 3.710 1.00 29.51 233 THR A O 1
ATOM 1947 N N . GLN A 1 234 ? 29.655 -2.255 4.093 1.00 28.84 234 GLN A N 1
ATOM 1948 C CA . GLN A 1 234 ? 30.259 -2.042 5.400 1.00 31.44 234 GLN A CA 1
ATOM 1949 C C . GLN A 1 234 ? 31.754 -2.333 5.412 1.00 32.70 234 GLN A C 1
ATOM 1950 O O . GLN A 1 234 ? 32.362 -2.431 6.477 1.00 31.84 234 GLN A O 1
ATOM 1956 N N . LYS A 1 235 ? 32.343 -2.463 4.229 1.00 35.04 235 LYS A N 1
ATOM 1957 C CA . LYS A 1 235 ? 33.759 -2.791 4.101 1.00 36.74 235 LYS A CA 1
ATOM 1958 C C . LYS A 1 235 ? 34.669 -2.088 5.094 1.00 37.64 235 LYS A C 1
ATOM 1959 O O . LYS A 1 235 ? 35.634 -2.686 5.583 1.00 39.39 235 LYS A O 1
ATOM 1965 N N . GLY A 1 236 ? 34.362 -0.836 5.412 1.00 36.60 236 GLY A N 1
ATOM 1966 C CA . GLY A 1 236 ? 35.202 -0.111 6.342 1.00 36.70 236 GLY A CA 1
ATOM 1967 C C . GLY A 1 236 ? 35.066 -0.454 7.815 1.00 37.38 236 GLY A C 1
ATOM 1968 O O . GLY A 1 236 ? 35.899 -0.046 8.617 1.00 38.53 236 GLY A O 1
ATOM 1969 N N . LYS A 1 237 ? 34.036 -1.197 8.194 1.00 38.41 237 LYS A N 1
ATOM 1970 C CA . LYS A 1 237 ? 33.850 -1.529 9.604 1.00 38.98 237 LYS A CA 1
ATOM 1971 C C . LYS A 1 237 ? 34.373 -2.920 9.965 1.00 39.84 237 LYS A C 1
ATOM 1972 O O . LYS A 1 237 ? 33.643 -3.910 9.931 1.00 40.13 237 LYS A O 1
ATOM 1978 N N . GLU A 1 238 ? 35.652 -2.967 10.322 1.00 40.73 238 GLU A N 1
ATOM 1979 C CA . GLU A 1 238 ? 36.344 -4.197 10.680 1.00 42.48 238 GLU A CA 1
ATOM 1980 C C . GLU A 1 238 ? 35.560 -5.132 11.603 1.00 41.12 238 GLU A C 1
ATOM 1981 O O . GLU A 1 238 ? 35.490 -6.333 11.342 1.00 41.37 238 GLU A O 1
ATOM 1987 N N . GLU A 1 239 ? 34.971 -4.590 12.668 1.00 39.79 239 GLU A N 1
ATOM 1988 C CA . GLU A 1 239 ? 34.203 -5.400 13.618 1.00 39.08 239 GLU A CA 1
ATOM 1989 C C . GLU A 1 239 ? 33.036 -6.136 12.963 1.00 36.72 239 GLU A C 1
ATOM 1990 O O . GLU A 1 239 ? 32.821 -7.331 13.201 1.00 36.58 239 GLU A O 1
ATOM 1996 N N . PHE A 1 240 ? 32.279 -5.408 12.150 1.00 33.44 240 PHE A N 1
ATOM 1997 C CA . PHE A 1 240 ? 31.130 -5.975 11.466 1.00 31.02 240 PHE A CA 1
ATOM 1998 C C . PHE A 1 240 ? 31.551 -6.990 10.414 1.00 30.80 240 PHE A C 1
ATOM 1999 O O . PHE A 1 240 ? 30.936 -8.056 10.284 1.00 30.57 240 PHE A O 1
ATOM 2007 N N . VAL A 1 241 ? 32.592 -6.660 9.656 1.00 30.04 241 VAL A N 1
ATOM 2008 C CA . VAL A 1 241 ? 33.074 -7.571 8.625 1.00 29.75 241 VAL A CA 1
ATOM 2009 C C . VAL A 1 241 ? 33.625 -8.875 9.225 1.00 30.34 241 VAL A C 1
ATOM 2010 O O . VAL A 1 241 ? 33.426 -9.953 8.662 1.00 29.91 241 VAL A O 1
ATOM 2014 N N . ARG A 1 242 ? 34.302 -8.793 10.367 1.00 31.01 242 ARG A N 1
ATOM 2015 C CA . ARG A 1 242 ? 34.838 -10.005 10.965 1.00 32.04 242 ARG A CA 1
ATOM 2016 C C . ARG A 1 242 ? 33.678 -10.877 11.420 1.00 31.65 242 ARG A C 1
ATOM 2017 O O . ARG A 1 242 ? 33.719 -12.101 11.280 1.00 31.94 242 ARG A O 1
ATOM 2025 N N . GLU A 1 243 ? 32.637 -10.257 11.960 1.00 30.18 243 GLU A N 1
ATOM 2026 C CA . GLU A 1 243 ? 31.510 -11.044 12.415 1.00 30.30 243 GLU A CA 1
ATOM 2027 C C . GLU A 1 243 ? 30.734 -11.636 11.250 1.00 27.46 243 GLU A C 1
ATOM 2028 O O . GLU A 1 243 ? 30.123 -12.689 11.365 1.00 27.03 243 GLU A O 1
ATOM 2034 N N . LEU A 1 244 ? 30.788 -10.975 10.109 1.00 25.59 244 LEU A N 1
ATOM 2035 C CA . LEU A 1 244 ? 30.103 -11.477 8.932 1.00 23.63 244 LEU A CA 1
ATOM 2036 C C . LEU A 1 244 ? 30.760 -12.795 8.544 1.00 23.43 244 LEU A C 1
ATOM 2037 O O . LEU A 1 244 ? 30.104 -13.726 8.075 1.00 24.35 244 LEU A O 1
ATOM 2042 N N . TYR A 1 245 ? 32.071 -12.867 8.748 1.00 23.85 245 TYR A N 1
ATOM 2043 C CA . TYR A 1 245 ? 32.844 -14.058 8.416 1.00 21.99 245 TYR A CA 1
ATOM 2044 C C . TYR A 1 245 ? 32.513 -15.230 9.332 1.00 21.68 245 TYR A C 1
ATOM 2045 O O . TYR A 1 245 ? 32.850 -16.370 9.022 1.00 22.20 245 TYR A O 1
ATOM 2054 N N . TRP A 1 246 ? 31.849 -14.968 10.454 1.00 21.57 246 TRP A N 1
ATOM 2055 C CA . TRP A 1 246 ? 31.485 -16.062 11.348 1.00 23.12 246 TRP A CA 1
ATOM 2056 C C . TRP A 1 246 ? 30.398 -16.931 10.738 1.00 23.04 246 TRP A C 1
ATOM 2057 O O . TRP A 1 246 ? 30.221 -18.085 11.126 1.00 23.14 246 TRP A O 1
ATOM 2068 N N . ARG A 1 247 ? 29.665 -16.368 9.786 1.00 22.48 247 ARG A N 1
ATOM 2069 C CA . ARG A 1 247 ? 28.629 -17.106 9.096 1.00 22.80 247 ARG A CA 1
ATOM 2070 C C . ARG A 1 247 ? 29.269 -18.155 8.209 1.00 24.45 247 ARG A C 1
ATOM 2071 O O . ARG A 1 247 ? 28.843 -19.310 8.181 1.00 24.64 247 ARG A O 1
ATOM 2079 N N . ASP A 1 248 ? 30.280 -17.735 7.454 1.00 26.05 248 ASP A N 1
ATOM 2080 C CA . ASP A 1 248 ? 30.987 -18.641 6.558 1.00 26.03 248 ASP A CA 1
ATOM 2081 C C . ASP A 1 248 ? 31.652 -19.739 7.371 1.00 24.80 248 ASP A C 1
ATOM 2082 O O . ASP A 1 248 ? 31.574 -20.923 7.014 1.00 24.84 248 ASP A O 1
ATOM 2087 N N . PHE A 1 249 ? 32.300 -19.347 8.467 1.00 21.04 249 PHE A N 1
ATOM 2088 C CA . PHE A 1 249 ? 32.991 -20.310 9.298 1.00 18.59 249 PHE A CA 1
ATOM 2089 C C . PHE A 1 249 ? 32.109 -21.448 9.785 1.00 17.20 249 PHE A C 1
ATOM 2090 O O . PHE A 1 249 ? 32.438 -22.623 9.602 1.00 17.56 249 PHE A O 1
ATOM 2098 N N . PHE A 1 250 ? 30.995 -21.115 10.420 1.00 14.88 250 PHE A N 1
ATOM 2099 C CA . PHE A 1 250 ? 30.119 -22.156 10.923 1.00 13.49 250 PHE A CA 1
ATOM 2100 C C . PHE A 1 250 ? 29.467 -22.982 9.822 1.00 13.31 250 PHE A C 1
ATOM 2101 O O . PHE A 1 250 ? 29.288 -24.188 9.976 1.00 14.03 250 PHE A O 1
ATOM 2109 N N . THR A 1 251 ? 29.126 -22.345 8.712 1.00 12.57 251 THR A N 1
ATOM 2110 C CA . THR A 1 251 ? 28.518 -23.042 7.582 1.00 12.69 251 THR A CA 1
ATOM 2111 C C . THR A 1 251 ? 29.491 -24.091 7.045 1.00 14.98 251 THR A C 1
ATOM 2112 O O . THR A 1 251 ? 29.128 -25.261 6.888 1.00 16.03 251 THR A O 1
ATOM 2116 N N . LEU A 1 252 ? 30.724 -23.660 6.760 1.00 17.02 252 LEU A N 1
ATOM 2117 C CA . LEU A 1 252 ? 31.767 -24.542 6.243 1.00 17.22 252 LEU A CA 1
ATOM 2118 C C . LEU A 1 252 ? 32.145 -25.605 7.270 1.00 17.02 252 LEU A C 1
ATOM 2119 O O . LEU A 1 252 ? 32.389 -26.759 6.927 1.00 16.86 252 LEU A O 1
ATOM 2124 N N . LEU A 1 253 ? 32.190 -25.216 8.536 1.00 17.23 253 LEU A N 1
ATOM 2125 C CA . LEU A 1 253 ? 32.503 -26.172 9.576 1.00 18.53 253 LEU A CA 1
ATOM 2126 C C . LEU A 1 253 ? 31.513 -27.331 9.447 1.00 19.31 253 LEU A C 1
ATOM 2127 O O . LEU A 1 253 ? 31.898 -28.494 9.404 1.00 20.21 253 LEU A O 1
ATOM 2132 N N . ALA A 1 254 ? 30.231 -26.998 9.364 1.00 19.61 254 ALA A N 1
ATOM 2133 C CA . ALA A 1 254 ? 29.188 -28.008 9.251 1.00 19.86 254 ALA A CA 1
ATOM 2134 C C . ALA A 1 254 ? 29.265 -28.739 7.926 1.00 20.51 254 ALA A C 1
ATOM 2135 O O . ALA A 1 254 ? 29.011 -29.937 7.848 1.00 22.36 254 ALA A O 1
ATOM 2137 N N . TYR A 1 255 ? 29.611 -28.022 6.873 1.00 20.41 255 TYR A N 1
ATOM 2138 C CA . TYR A 1 255 ? 29.689 -28.650 5.572 1.00 20.98 255 TYR A CA 1
ATOM 2139 C C . TYR A 1 255 ? 30.719 -29.780 5.545 1.00 22.20 255 TYR A C 1
ATOM 2140 O O . TYR A 1 255 ? 30.479 -30.828 4.940 1.00 23.34 255 TYR A O 1
ATOM 2149 N N . TYR A 1 256 ? 31.854 -29.566 6.204 1.00 21.36 256 TYR A N 1
ATOM 2150 C CA . TYR A 1 256 ? 32.919 -30.554 6.231 1.00 21.22 256 TYR A CA 1
ATOM 2151 C C . TYR A 1 256 ? 32.847 -31.527 7.405 1.00 21.35 256 TYR A C 1
ATOM 2152 O O . TYR A 1 256 ? 33.649 -32.457 7.487 1.00 23.97 256 TYR A O 1
ATOM 2161 N N . ASN A 1 257 ? 31.889 -31.316 8.301 1.00 20.96 257 ASN A N 1
ATOM 2162 C CA . ASN A 1 257 ? 31.707 -32.171 9.473 1.00 21.11 257 ASN A CA 1
ATOM 2163 C C . ASN A 1 257 ? 30.209 -32.367 9.708 1.00 21.69 257 ASN A C 1
ATOM 2164 O O . ASN A 1 257 ? 29.658 -31.957 10.733 1.00 20.02 257 ASN A O 1
ATOM 2169 N N . PRO A 1 258 ? 29.530 -33.016 8.758 1.00 21.90 258 PRO A N 1
ATOM 2170 C CA . PRO A 1 258 ? 28.093 -33.270 8.848 1.00 22.96 258 PRO A CA 1
ATOM 2171 C C . PRO A 1 258 ? 27.637 -33.869 10.181 1.00 25.50 258 PRO A C 1
ATOM 2172 O O . PRO A 1 258 ? 26.485 -33.709 10.580 1.00 27.60 258 PRO A O 1
ATOM 2176 N N . HIS A 1 259 ? 28.528 -34.563 10.876 1.00 26.07 259 HIS A N 1
ATOM 2177 C CA . HIS A 1 259 ? 28.134 -35.175 12.130 1.00 26.35 259 HIS A CA 1
ATOM 2178 C C . HIS A 1 259 ? 27.706 -34.170 13.190 1.00 26.79 259 HIS A C 1
ATOM 2179 O O . HIS A 1 259 ? 27.072 -34.554 14.174 1.00 27.85 259 HIS A O 1
ATOM 2186 N N . VAL A 1 260 ? 28.033 -32.892 13.018 1.00 26.49 260 VAL A N 1
ATOM 2187 C CA . VAL A 1 260 ? 27.635 -31.935 14.047 1.00 27.62 260 VAL A CA 1
ATOM 2188 C C . VAL A 1 260 ? 26.123 -31.940 14.217 1.00 28.14 260 VAL A C 1
ATOM 2189 O O . VAL A 1 260 ? 25.610 -31.662 15.302 1.00 29.33 260 VAL A O 1
ATOM 2193 N N . PHE A 1 261 ? 25.400 -32.266 13.154 1.00 27.97 261 PHE A N 1
ATOM 2194 C CA . PHE A 1 261 ? 23.953 -32.308 13.250 1.00 28.62 261 PHE A CA 1
ATOM 2195 C C . PHE A 1 261 ? 23.514 -33.600 13.910 1.00 31.11 261 PHE A C 1
ATOM 2196 O O . PHE A 1 261 ? 23.167 -34.560 13.236 1.00 33.53 261 PHE A O 1
ATOM 2204 N N . GLY A 1 262 ? 23.541 -33.627 15.237 1.00 33.56 262 GLY A N 1
ATOM 2205 C CA . GLY A 1 262 ? 23.147 -34.827 15.951 1.00 35.71 262 GLY A CA 1
ATOM 2206 C C . GLY A 1 262 ? 24.182 -35.294 16.956 1.00 37.31 262 GLY A C 1
ATOM 2207 O O . GLY A 1 262 ? 23.832 -35.956 17.928 1.00 37.54 262 GLY A O 1
ATOM 2208 N N . HIS A 1 263 ? 25.452 -34.973 16.714 1.00 38.86 263 HIS A N 1
ATOM 2209 C CA . HIS A 1 263 ? 26.536 -35.357 17.615 1.00 40.52 263 HIS A CA 1
ATOM 2210 C C . HIS A 1 263 ? 27.378 -34.140 17.945 1.00 39.77 263 HIS A C 1
ATOM 2211 O O . HIS A 1 263 ? 27.221 -33.091 17.344 1.00 39.51 263 HIS A O 1
ATOM 2218 N N . CYS A 1 264 ? 28.288 -34.295 18.896 1.00 40.07 264 CYS A N 1
ATOM 2219 C CA . CYS A 1 264 ? 29.170 -33.206 19.291 1.00 40.24 264 CYS A CA 1
ATOM 2220 C C . CYS A 1 264 ? 30.316 -33.074 18.294 1.00 40.30 264 CYS A C 1
ATOM 2221 O O . CYS A 1 264 ? 30.813 -34.074 17.775 1.00 40.56 264 CYS A O 1
ATOM 2224 N N . TYR A 1 265 ? 30.727 -31.838 18.021 1.00 40.02 265 TYR A N 1
ATOM 2225 C CA . TYR A 1 265 ? 31.826 -31.598 17.101 1.00 40.11 265 TYR A CA 1
ATOM 2226 C C . TYR A 1 265 ? 32.984 -32.456 17.597 1.00 41.63 265 TYR A C 1
ATOM 2227 O O . TYR A 1 265 ? 33.559 -33.243 16.842 1.00 41.00 265 TYR A O 1
ATOM 2236 N N . ARG A 1 266 ? 33.310 -32.299 18.877 1.00 43.88 266 ARG A N 1
ATOM 2237 C CA . ARG A 1 266 ? 34.355 -33.080 19.522 1.00 46.37 266 ARG A CA 1
ATOM 2238 C C . ARG A 1 266 ? 33.627 -34.285 20.106 1.00 47.77 266 ARG A C 1
ATOM 2239 O O . ARG A 1 266 ? 33.184 -34.262 21.252 1.00 47.24 266 ARG A O 1
ATOM 2247 N N . ARG A 1 267 ? 33.505 -35.327 19.286 1.00 49.52 267 ARG A N 1
ATOM 2248 C CA . ARG A 1 267 ? 32.794 -36.557 19.625 1.00 51.30 267 ARG A CA 1
ATOM 2249 C C . ARG A 1 267 ? 32.884 -37.126 21.045 1.00 51.48 267 ARG A C 1
ATOM 2250 O O . ARG A 1 267 ? 31.884 -37.635 21.555 1.00 51.20 267 ARG A O 1
ATOM 2258 N N . GLU A 1 268 ? 34.049 -37.049 21.689 1.00 52.15 268 GLU A N 1
ATOM 2259 C CA . GLU A 1 268 ? 34.183 -37.588 23.043 1.00 52.82 268 GLU A CA 1
ATOM 2260 C C . GLU A 1 268 ? 33.043 -37.193 23.983 1.00 53.29 268 GLU A C 1
ATOM 2261 O O . GLU A 1 268 ? 32.567 -38.008 24.777 1.00 53.55 268 GLU A O 1
ATOM 2267 N N . TYR A 1 269 ? 32.589 -35.950 23.879 1.00 53.74 269 TYR A N 1
ATOM 2268 C CA . TYR A 1 269 ? 31.517 -35.451 24.732 1.00 53.42 269 TYR A CA 1
ATOM 2269 C C . TYR A 1 269 ? 30.126 -36.008 24.445 1.00 53.58 269 TYR A C 1
ATOM 2270 O O . TYR A 1 269 ? 29.145 -35.591 25.061 1.00 53.09 269 TYR A O 1
ATOM 2279 N N . ASP A 1 270 ? 30.039 -36.951 23.515 1.00 54.10 270 ASP A N 1
ATOM 2280 C CA . ASP A 1 270 ? 28.761 -37.574 23.206 1.00 55.41 270 ASP A CA 1
ATOM 2281 C C . ASP A 1 270 ? 28.412 -38.509 24.370 1.00 54.75 270 ASP A C 1
ATOM 2282 O O . ASP A 1 270 ? 27.370 -39.170 24.375 1.00 55.15 270 ASP A O 1
ATOM 2287 N N . ASN A 1 271 ? 29.295 -38.536 25.364 1.00 53.55 271 ASN A N 1
ATOM 2288 C CA . ASN A 1 271 ? 29.130 -39.381 26.537 1.00 52.42 271 ASN A CA 1
ATOM 2289 C C . ASN A 1 271 ? 28.708 -38.638 27.784 1.00 51.11 271 ASN A C 1
ATOM 2290 O O . ASN A 1 271 ? 28.529 -39.250 28.839 1.00 51.65 271 ASN A O 1
ATOM 2295 N N . ILE A 1 272 ? 28.557 -37.323 27.672 1.00 49.28 272 ILE A N 1
ATOM 2296 C CA . ILE A 1 272 ? 28.137 -36.514 28.807 1.00 46.78 272 ILE A CA 1
ATOM 2297 C C . ILE A 1 272 ? 26.773 -36.991 29.286 1.00 46.12 272 ILE A C 1
ATOM 2298 O O . ILE A 1 272 ? 25.892 -37.270 28.482 1.00 45.13 272 ILE A O 1
ATOM 2303 N N . SER A 1 273 ? 26.607 -37.104 30.598 1.00 46.09 273 SER A N 1
ATOM 2304 C CA . SER A 1 273 ? 25.337 -37.541 31.152 1.00 46.53 273 SER A CA 1
ATOM 2305 C C . SER A 1 273 ? 24.519 -36.326 31.529 1.00 46.53 273 SER A C 1
ATOM 2306 O O . SER A 1 273 ? 24.486 -35.916 32.692 1.00 47.37 273 SER A O 1
ATOM 2309 N N . TRP A 1 274 ? 23.865 -35.744 30.531 1.00 45.29 274 TRP A N 1
ATOM 2310 C CA . TRP A 1 274 ? 23.041 -34.572 30.751 1.00 44.46 274 TRP A CA 1
ATOM 2311 C C . TRP A 1 274 ? 21.944 -34.895 31.756 1.00 44.87 274 TRP A C 1
ATOM 2312 O O . TRP A 1 274 ? 21.222 -35.876 31.601 1.00 45.67 274 TRP A O 1
ATOM 2323 N N . GLU A 1 275 ? 21.825 -34.073 32.789 1.00 44.63 275 GLU A N 1
ATOM 2324 C CA . GLU A 1 275 ? 20.809 -34.279 33.803 1.00 44.92 275 GLU A CA 1
ATOM 2325 C C . GLU A 1 275 ? 19.413 -34.169 33.184 1.00 44.77 275 GLU A C 1
ATOM 2326 O O . GLU A 1 275 ? 18.462 -34.770 33.675 1.00 44.72 275 GLU A O 1
ATOM 2332 N N . ASN A 1 276 ? 19.310 -33.398 32.102 1.00 44.82 276 ASN A N 1
ATOM 2333 C CA . ASN A 1 276 ? 18.055 -33.161 31.375 1.00 44.24 276 ASN A CA 1
ATOM 2334 C C . ASN A 1 276 ? 16.780 -33.115 32.198 1.00 44.04 276 ASN A C 1
ATOM 2335 O O . ASN A 1 276 ? 15.795 -33.759 31.846 1.00 44.57 276 ASN A O 1
ATOM 2340 N N . ASN A 1 277 ? 16.782 -32.351 33.280 1.00 44.10 277 ASN A N 1
ATOM 2341 C CA . ASN A 1 277 ? 15.591 -32.253 34.110 1.00 45.25 277 ASN A CA 1
ATOM 2342 C C . ASN A 1 277 ? 14.486 -31.481 33.382 1.00 45.37 277 ASN A C 1
ATOM 2343 O O . ASN A 1 277 ? 14.468 -30.253 33.391 1.00 45.37 277 ASN A O 1
ATOM 2348 N N . GLU A 1 278 ? 13.564 -32.214 32.763 1.00 46.08 278 GLU A N 1
ATOM 2349 C CA . GLU A 1 278 ? 12.455 -31.625 32.006 1.00 46.84 278 GLU A CA 1
ATOM 2350 C C . GLU A 1 278 ? 11.767 -30.444 32.687 1.00 44.73 278 GLU A C 1
ATOM 2351 O O . GLU A 1 278 ? 11.127 -29.620 32.044 1.00 42.68 278 GLU A O 1
ATOM 2357 N N . SER A 1 279 ? 11.915 -30.366 33.997 1.00 44.60 279 SER A N 1
ATOM 2358 C CA . SER A 1 279 ? 11.321 -29.291 34.767 1.00 44.39 279 SER A CA 1
ATOM 2359 C C . SER A 1 279 ? 12.089 -27.978 34.579 1.00 44.03 279 SER A C 1
ATOM 2360 O O . SER A 1 279 ? 11.492 -26.929 34.337 1.00 43.19 279 SER A O 1
ATOM 2363 N N . TYR A 1 280 ? 13.412 -28.031 34.708 1.00 43.46 280 TYR A N 1
ATOM 2364 C CA . TYR A 1 280 ? 14.231 -26.838 34.523 1.00 42.32 280 TYR A CA 1
ATOM 2365 C C . TYR A 1 280 ? 14.083 -26.333 33.088 1.00 40.14 280 TYR A C 1
ATOM 2366 O O . TYR A 1 280 ? 13.913 -25.143 32.853 1.00 39.81 280 TYR A O 1
ATOM 2375 N N . PHE A 1 281 ? 14.163 -27.257 32.137 1.00 37.25 281 PHE A N 1
ATOM 2376 C CA . PHE A 1 281 ? 14.041 -26.936 30.724 1.00 35.22 281 PHE A CA 1
ATOM 2377 C C . PHE A 1 281 ? 12.761 -26.168 30.416 1.00 35.03 281 PHE A C 1
ATOM 2378 O O . PHE A 1 281 ? 12.754 -25.244 29.603 1.00 33.27 281 PHE A O 1
ATOM 2386 N N . GLU A 1 282 ? 11.673 -26.566 31.063 1.00 35.17 282 GLU A N 1
ATOM 2387 C CA . GLU A 1 282 ? 10.390 -25.923 30.850 1.00 34.91 282 GLU A CA 1
ATOM 2388 C C . GLU A 1 282 ? 10.433 -24.503 31.397 1.00 33.47 282 GLU A C 1
ATOM 2389 O O . GLU A 1 282 ? 9.848 -23.585 30.816 1.00 32.21 282 GLU A O 1
ATOM 2395 N N . ALA A 1 283 ? 11.139 -24.331 32.513 1.00 32.48 283 ALA A N 1
ATOM 2396 C CA . ALA A 1 283 ? 11.287 -23.029 33.151 1.00 31.87 283 ALA A CA 1
ATOM 2397 C C . ALA A 1 283 ? 12.124 -22.108 32.264 1.00 32.33 283 ALA A C 1
ATOM 2398 O O . ALA A 1 283 ? 11.857 -20.910 32.160 1.00 33.36 283 ALA A O 1
ATOM 2400 N N . TRP A 1 284 ? 13.138 -22.681 31.624 1.00 31.84 284 TRP A N 1
ATOM 2401 C CA . TRP A 1 284 ? 14.028 -21.944 30.733 1.00 31.15 284 TRP A CA 1
ATOM 2402 C C . TRP A 1 284 ? 13.271 -21.421 29.505 1.00 32.53 284 TRP A C 1
ATOM 2403 O O . TRP A 1 284 ? 13.429 -20.269 29.118 1.00 32.87 284 TRP A O 1
ATOM 2414 N N . LYS A 1 285 ? 12.442 -22.262 28.896 1.00 33.45 285 LYS A N 1
ATOM 2415 C CA . LYS A 1 285 ? 11.696 -21.840 27.721 1.00 34.51 285 LYS A CA 1
ATOM 2416 C C . LYS A 1 285 ? 10.687 -20.754 28.044 1.00 36.52 285 LYS A C 1
ATOM 2417 O O . LYS A 1 285 ? 10.381 -19.923 27.197 1.00 37.81 285 LYS A O 1
ATOM 2423 N N . GLU A 1 286 ? 10.172 -20.750 29.266 1.00 38.51 286 GLU A N 1
ATOM 2424 C CA . GLU A 1 286 ? 9.174 -19.762 29.652 1.00 40.12 286 GLU A CA 1
ATOM 2425 C C . GLU A 1 286 ? 9.762 -18.495 30.229 1.00 39.55 286 GLU A C 1
ATOM 2426 O O . GLU A 1 286 ? 9.055 -17.512 30.415 1.00 38.97 286 GLU A O 1
ATOM 2432 N N . GLY A 1 287 ? 11.054 -18.511 30.520 1.00 39.54 287 GLY A N 1
ATOM 2433 C CA . GLY A 1 287 ? 11.663 -17.337 31.105 1.00 40.02 287 GLY A CA 1
ATOM 2434 C C . GLY A 1 287 ? 11.193 -17.188 32.539 1.00 41.26 287 GLY A C 1
ATOM 2435 O O . GLY A 1 287 ? 10.978 -16.071 33.012 1.00 41.56 287 GLY A O 1
ATOM 2436 N N . ARG A 1 288 ? 11.011 -18.321 33.219 1.00 42.78 288 ARG A N 1
ATOM 2437 C CA . ARG A 1 288 ? 10.581 -18.357 34.617 1.00 43.34 288 ARG A CA 1
ATOM 2438 C C . ARG A 1 288 ? 11.730 -18.925 35.434 1.00 42.08 288 ARG A C 1
ATOM 2439 O O . ARG A 1 288 ? 11.524 -19.642 36.410 1.00 41.82 288 ARG A O 1
ATOM 2447 N N . THR A 1 289 ? 12.945 -18.637 34.993 1.00 40.99 289 THR A N 1
ATOM 2448 C CA . THR A 1 289 ? 14.128 -19.064 35.707 1.00 40.75 289 THR A CA 1
ATOM 2449 C C . THR A 1 289 ? 14.241 -17.950 36.743 1.00 41.12 289 THR A C 1
ATOM 2450 O O . THR A 1 289 ? 13.540 -16.948 36.636 1.00 42.53 289 THR A O 1
ATOM 2454 N N . GLY A 1 290 ? 15.101 -18.077 37.740 1.00 39.61 290 GLY A N 1
ATOM 2455 C CA . GLY A 1 290 ? 15.158 -16.991 38.708 1.00 39.47 290 GLY A CA 1
ATOM 2456 C C . GLY A 1 290 ? 16.039 -15.797 38.372 1.00 37.54 290 GLY A C 1
ATOM 2457 O O . GLY A 1 290 ? 16.119 -14.852 39.149 1.00 37.21 290 GLY A O 1
ATOM 2458 N N . TYR A 1 291 ? 16.683 -15.840 37.213 1.00 36.62 291 TYR A N 1
ATOM 2459 C CA . TYR A 1 291 ? 17.602 -14.796 36.778 1.00 36.01 291 TYR A CA 1
ATOM 2460 C C . TYR A 1 291 ? 17.013 -13.821 35.766 1.00 35.66 291 TYR A C 1
ATOM 2461 O O . TYR A 1 291 ? 16.747 -14.186 34.622 1.00 36.42 291 TYR A O 1
ATOM 2470 N N . PRO A 1 292 ? 16.834 -12.555 36.169 1.00 34.49 292 PRO A N 1
ATOM 2471 C CA . PRO A 1 292 ? 16.275 -11.484 35.335 1.00 33.58 292 PRO A CA 1
ATOM 2472 C C . PRO A 1 292 ? 16.759 -11.385 33.882 1.00 31.54 292 PRO A C 1
ATOM 2473 O O . PRO A 1 292 ? 15.946 -11.348 32.960 1.00 29.51 292 PRO A O 1
ATOM 2477 N N . ILE A 1 293 ? 18.072 -11.341 33.677 1.00 30.72 293 ILE A N 1
ATOM 2478 C CA . ILE A 1 293 ? 18.609 -11.226 32.327 1.00 30.23 293 ILE A CA 1
ATOM 2479 C C . ILE A 1 293 ? 18.268 -12.428 31.452 1.00 30.83 293 ILE A C 1
ATOM 2480 O O . ILE A 1 293 ? 18.012 -12.271 30.258 1.00 30.09 293 ILE A O 1
ATOM 2485 N N . ILE A 1 294 ? 18.272 -13.623 32.045 1.00 30.35 294 ILE A N 1
ATOM 2486 C CA . ILE A 1 294 ? 17.944 -14.845 31.315 1.00 29.66 294 ILE A CA 1
ATOM 2487 C C . ILE A 1 294 ? 16.454 -14.839 30.973 1.00 29.55 294 ILE A C 1
ATOM 2488 O O . ILE A 1 294 ? 16.068 -15.136 29.853 1.00 29.66 294 ILE A O 1
ATOM 2493 N N . ASP A 1 295 ? 15.623 -14.491 31.945 1.00 30.17 295 ASP A N 1
ATOM 2494 C CA . ASP A 1 295 ? 14.181 -14.428 31.746 1.00 31.15 295 ASP A CA 1
ATOM 2495 C C . ASP A 1 295 ? 13.808 -13.414 30.686 1.00 30.12 295 ASP A C 1
ATOM 2496 O O . ASP A 1 295 ? 12.948 -13.669 29.850 1.00 29.38 295 ASP A O 1
ATOM 2501 N N . ALA A 1 296 ? 14.455 -12.257 30.722 1.00 29.39 296 ALA A N 1
ATOM 2502 C CA . ALA A 1 296 ? 14.171 -11.225 29.746 1.00 29.02 296 ALA A CA 1
ATOM 2503 C C . ALA A 1 296 ? 14.503 -11.762 28.362 1.00 29.84 296 ALA A C 1
ATOM 2504 O O . ALA A 1 296 ? 13.705 -11.637 27.427 1.00 31.47 296 ALA A O 1
ATOM 2506 N N . GLY A 1 297 ? 15.676 -12.373 28.234 1.00 28.42 297 GLY A N 1
ATOM 2507 C CA . GLY A 1 297 ? 16.077 -12.922 26.952 1.00 27.40 297 GLY A CA 1
ATOM 2508 C C . GLY A 1 297 ? 15.061 -13.888 26.361 1.00 26.74 297 GLY A C 1
ATOM 2509 O O . GLY A 1 297 ? 14.553 -13.671 25.259 1.00 27.46 297 GLY A O 1
ATOM 2510 N N . MET A 1 298 ? 14.752 -14.956 27.089 1.00 25.01 298 MET A N 1
ATOM 2511 C CA . MET A 1 298 ? 13.808 -15.946 26.602 1.00 23.37 298 MET A CA 1
ATOM 2512 C C . MET A 1 298 ? 12.459 -15.340 26.268 1.00 23.07 298 MET A C 1
ATOM 2513 O O . MET A 1 298 ? 11.878 -15.640 25.220 1.00 21.22 298 MET A O 1
ATOM 2518 N N . ARG A 1 299 ? 11.957 -14.475 27.141 1.00 23.60 299 ARG A N 1
ATOM 2519 C CA . ARG A 1 299 ? 10.661 -13.870 26.885 1.00 24.03 299 ARG A CA 1
ATOM 2520 C C . ARG A 1 299 ? 10.682 -13.054 25.609 1.00 23.86 299 ARG A C 1
ATOM 2521 O O . ARG A 1 299 ? 9.755 -13.150 24.802 1.00 24.60 299 ARG A O 1
ATOM 2529 N N . MET A 1 300 ? 11.731 -12.261 25.412 1.00 22.58 300 MET A N 1
ATOM 2530 C CA . MET A 1 300 ? 11.814 -11.475 24.197 1.00 22.30 300 MET A CA 1
ATOM 2531 C C . MET A 1 300 ? 11.811 -12.423 23.003 1.00 23.21 300 MET A C 1
ATOM 2532 O O . MET A 1 300 ? 10.970 -12.311 22.112 1.00 23.88 300 MET A O 1
ATOM 2537 N N . LEU A 1 301 ? 12.754 -13.363 22.996 1.00 22.81 301 LEU A N 1
ATOM 2538 C CA . LEU A 1 301 ? 12.858 -14.336 21.919 1.00 21.15 301 LEU A CA 1
ATOM 2539 C C . LEU A 1 301 ? 11.497 -14.956 21.611 1.00 21.56 301 LEU A C 1
ATOM 2540 O O . LEU A 1 301 ? 11.116 -15.060 20.452 1.00 21.28 301 LEU A O 1
ATOM 2545 N N . ASN A 1 302 ? 10.755 -15.353 22.642 1.00 21.91 302 ASN A N 1
ATOM 2546 C CA . ASN A 1 302 ? 9.461 -15.988 22.409 1.00 23.24 302 ASN A CA 1
ATOM 2547 C C . ASN A 1 302 ? 8.433 -15.126 21.696 1.00 23.14 302 ASN A C 1
ATOM 2548 O O . ASN A 1 302 ? 7.706 -15.598 20.827 1.00 23.49 302 ASN A O 1
ATOM 2553 N N . SER A 1 303 ? 8.368 -13.855 22.042 1.00 23.53 303 SER A N 1
ATOM 2554 C CA . SER A 1 303 ? 7.383 -13.009 21.416 1.00 23.69 303 SER A CA 1
ATOM 2555 C C . SER A 1 303 ? 7.916 -12.294 20.206 1.00 23.42 303 SER A C 1
ATOM 2556 O O . SER A 1 303 ? 7.151 -11.807 19.390 1.00 25.42 303 SER A O 1
ATOM 2559 N N . THR A 1 304 ? 9.227 -12.239 20.068 1.00 23.56 304 THR A N 1
ATOM 2560 C CA . THR A 1 304 ? 9.799 -11.531 18.943 1.00 22.94 304 THR A CA 1
ATOM 2561 C C . THR A 1 304 ? 10.534 -12.412 17.922 1.00 22.59 304 THR A C 1
ATOM 2562 O O . THR A 1 304 ? 10.606 -12.074 16.736 1.00 21.70 304 THR A O 1
ATOM 2566 N N . GLY A 1 305 ? 11.075 -13.537 18.386 1.00 22.27 305 GLY A N 1
ATOM 2567 C CA . GLY A 1 305 ? 11.816 -14.429 17.510 1.00 21.16 305 GLY A CA 1
ATOM 2568 C C . GLY A 1 305 ? 13.231 -13.929 17.264 1.00 20.10 305 GLY A C 1
ATOM 2569 O O . GLY A 1 305 ? 13.917 -14.376 16.343 1.00 18.70 305 GLY A O 1
ATOM 2570 N N . TYR A 1 306 ? 13.672 -13.002 18.109 1.00 20.17 306 TYR A N 1
ATOM 2571 C CA . TYR A 1 306 ? 14.998 -12.415 17.991 1.00 20.38 306 TYR A CA 1
ATOM 2572 C C . TYR A 1 306 ? 15.568 -11.985 19.351 1.00 20.51 306 TYR A C 1
ATOM 2573 O O . TYR A 1 306 ? 14.826 -11.668 20.268 1.00 19.73 306 TYR A O 1
ATOM 2582 N N . ILE A 1 307 ? 16.894 -12.001 19.459 1.00 20.81 307 ILE A N 1
ATOM 2583 C CA . ILE A 1 307 ? 17.636 -11.553 20.637 1.00 21.81 307 ILE A CA 1
ATOM 2584 C C . ILE A 1 307 ? 19.061 -11.359 20.158 1.00 22.47 307 ILE A C 1
ATOM 2585 O O . ILE A 1 307 ? 19.537 -12.126 19.328 1.00 23.60 307 ILE A O 1
ATOM 2590 N N . ASN A 1 308 ? 19.749 -10.336 20.653 1.00 23.80 308 ASN A N 1
ATOM 2591 C CA . ASN A 1 308 ? 21.119 -10.100 20.198 1.00 24.76 308 ASN A CA 1
ATOM 2592 C C . ASN A 1 308 ? 22.090 -11.201 20.644 1.00 24.79 308 ASN A C 1
ATOM 2593 O O . ASN A 1 308 ? 21.787 -11.998 21.532 1.00 24.11 308 ASN A O 1
ATOM 2598 N N . GLY A 1 309 ? 23.258 -11.237 20.012 1.00 25.08 309 GLY A N 1
ATOM 2599 C CA . GLY A 1 309 ? 24.242 -12.263 20.314 1.00 25.94 309 GLY A CA 1
ATOM 2600 C C . GLY A 1 309 ? 24.663 -12.392 21.757 1.00 25.76 309 GLY A C 1
ATOM 2601 O O . GLY A 1 309 ? 25.015 -13.472 22.212 1.00 26.33 309 GLY A O 1
ATOM 2602 N N . ARG A 1 310 ? 24.632 -11.288 22.485 1.00 26.11 310 ARG A N 1
ATOM 2603 C CA . ARG A 1 310 ? 25.031 -11.326 23.869 1.00 25.79 310 ARG A CA 1
ATOM 2604 C C . ARG A 1 310 ? 24.048 -12.125 24.691 1.00 25.50 310 ARG A C 1
ATOM 2605 O O . ARG A 1 310 ? 24.435 -13.027 25.422 1.00 25.13 310 ARG A O 1
ATOM 2613 N N . VAL A 1 311 ? 22.772 -11.770 24.585 1.00 25.11 311 VAL A N 1
ATOM 2614 C CA . VAL A 1 311 ? 21.730 -12.456 25.333 1.00 24.88 311 VAL A CA 1
ATOM 2615 C C . VAL A 1 311 ? 21.633 -13.891 24.850 1.00 24.52 311 VAL A C 1
ATOM 2616 O O . VAL A 1 311 ? 21.445 -14.810 25.642 1.00 24.40 311 VAL A O 1
ATOM 2620 N N . ARG A 1 312 ? 21.780 -14.071 23.543 1.00 24.57 312 ARG A N 1
ATOM 2621 C CA . ARG A 1 312 ? 21.723 -15.383 22.923 1.00 24.58 312 ARG A CA 1
ATOM 2622 C C . ARG A 1 312 ? 22.659 -16.366 23.620 1.00 26.09 312 ARG A C 1
ATOM 2623 O O . ARG A 1 312 ? 22.238 -17.445 24.006 1.00 26.43 312 ARG A O 1
ATOM 2631 N N . MET A 1 313 ? 23.921 -15.999 23.805 1.00 27.83 313 MET A N 1
ATOM 2632 C CA . MET A 1 313 ? 24.830 -16.929 24.449 1.00 31.20 313 MET A CA 1
ATOM 2633 C C . MET A 1 313 ? 24.695 -17.026 25.961 1.00 30.87 313 MET A C 1
ATOM 2634 O O . MET A 1 313 ? 25.048 -18.050 26.548 1.00 30.53 313 MET A O 1
ATOM 2639 N N . LEU A 1 314 ? 24.182 -15.980 26.600 1.00 30.76 314 LEU A N 1
ATOM 2640 C CA . LEU A 1 314 ? 23.994 -16.026 28.046 1.00 30.58 314 LEU A CA 1
ATOM 2641 C C . LEU A 1 314 ? 22.917 -17.057 28.320 1.00 30.27 314 LEU A C 1
ATOM 2642 O O . LEU A 1 314 ? 22.998 -17.853 29.259 1.00 29.73 314 LEU A O 1
ATOM 2647 N N . VAL A 1 315 ? 21.896 -17.015 27.477 1.00 29.80 315 VAL A N 1
ATOM 2648 C CA . VAL A 1 315 ? 20.762 -17.909 27.584 1.00 29.10 315 VAL A CA 1
ATOM 2649 C C . VAL A 1 315 ? 21.192 -19.346 27.284 1.00 28.56 315 VAL A C 1
ATOM 2650 O O . VAL A 1 315 ? 20.820 -20.278 27.985 1.00 26.89 315 VAL A O 1
ATOM 2654 N N . ALA A 1 316 ? 21.996 -19.510 26.244 1.00 28.84 316 ALA A N 1
ATOM 2655 C CA . ALA A 1 316 ? 22.469 -20.823 25.853 1.00 28.01 316 ALA A CA 1
ATOM 2656 C C . ALA A 1 316 ? 23.395 -21.381 26.935 1.00 28.24 316 ALA A C 1
ATOM 2657 O O . ALA A 1 316 ? 23.355 -22.570 27.251 1.00 29.18 316 ALA A O 1
ATOM 2659 N N . PHE A 1 317 ? 24.231 -20.517 27.495 1.00 28.50 317 PHE A N 1
ATOM 2660 C CA . PHE A 1 317 ? 25.156 -20.918 28.544 1.00 28.57 317 PHE A CA 1
ATOM 2661 C C . PHE A 1 317 ? 24.366 -21.484 29.719 1.00 28.77 317 PHE A C 1
ATOM 2662 O O . PHE A 1 317 ? 24.610 -22.598 30.170 1.00 29.64 317 PHE A O 1
ATOM 2670 N N . PHE A 1 318 ? 23.409 -20.698 30.199 1.00 28.84 318 PHE A N 1
ATOM 2671 C CA . PHE A 1 318 ? 22.575 -21.062 31.328 1.00 27.79 318 PHE A CA 1
ATOM 2672 C C . PHE A 1 318 ? 21.880 -22.418 31.184 1.00 28.58 318 PHE A C 1
ATOM 2673 O O . PHE A 1 318 ? 21.788 -23.189 32.150 1.00 30.01 318 PHE A O 1
ATOM 2681 N N . LEU A 1 319 ? 21.383 -22.721 29.992 1.00 27.38 319 LEU A N 1
ATOM 2682 C CA . LEU A 1 319 ? 20.701 -23.991 29.804 1.00 26.76 319 LEU A CA 1
ATOM 2683 C C . LEU A 1 319 ? 21.662 -25.172 29.837 1.00 26.69 319 LEU A C 1
ATOM 2684 O O . LEU A 1 319 ? 21.355 -26.221 30.402 1.00 27.14 319 LEU A O 1
ATOM 2689 N N . VAL A 1 320 ? 22.833 -25.004 29.247 1.00 25.24 320 VAL A N 1
ATOM 2690 C CA . VAL A 1 320 ? 23.763 -26.106 29.193 1.00 26.10 320 VAL A CA 1
ATOM 2691 C C . VAL A 1 320 ? 24.653 -26.279 30.412 1.00 27.77 320 VAL A C 1
ATOM 2692 O O . VAL A 1 320 ? 24.696 -27.356 31.009 1.00 26.95 320 VAL A O 1
ATOM 2696 N N . LYS A 1 321 ? 25.358 -25.217 30.785 1.00 29.54 321 LYS A N 1
ATOM 2697 C CA . LYS A 1 321 ? 26.286 -25.278 31.906 1.00 29.17 321 LYS A CA 1
ATOM 2698 C C . LYS A 1 321 ? 25.745 -24.953 33.287 1.00 30.06 321 LYS A C 1
ATOM 2699 O O . LYS A 1 321 ? 26.494 -24.960 34.254 1.00 31.89 321 LYS A O 1
ATOM 2705 N N . VAL A 1 322 ? 24.452 -24.684 33.398 1.00 30.61 322 VAL A N 1
ATOM 2706 C CA . VAL A 1 322 ? 23.882 -24.384 34.702 1.00 30.71 322 VAL A CA 1
ATOM 2707 C C . VAL A 1 322 ? 22.695 -25.286 34.989 1.00 30.58 322 VAL A C 1
ATOM 2708 O O . VAL A 1 322 ? 22.606 -25.851 36.064 1.00 31.62 322 VAL A O 1
ATOM 2712 N N . LEU A 1 323 ? 21.787 -25.436 34.033 1.00 30.72 323 LEU A N 1
ATOM 2713 C CA . LEU A 1 323 ? 20.626 -26.297 34.249 1.00 30.66 323 LEU A CA 1
ATOM 2714 C C . LEU A 1 323 ? 20.987 -27.701 33.793 1.00 30.93 323 LEU A C 1
ATOM 2715 O O . LEU A 1 323 ? 20.192 -28.636 33.914 1.00 32.41 323 LEU A O 1
ATOM 2720 N N . PHE A 1 324 ? 22.200 -27.825 33.263 1.00 30.73 324 PHE A N 1
ATOM 2721 C CA . PHE A 1 324 ? 22.740 -29.087 32.772 1.00 31.40 324 PHE A CA 1
ATOM 2722 C C . PHE A 1 324 ? 21.778 -29.853 31.836 1.00 31.21 324 PHE A C 1
ATOM 2723 O O . PHE A 1 324 ? 21.467 -31.035 32.048 1.00 30.78 324 PHE A O 1
ATOM 2731 N N . VAL A 1 325 ? 21.311 -29.157 30.798 1.00 29.79 325 VAL A N 1
ATOM 2732 C CA . VAL A 1 325 ? 20.416 -29.738 29.800 1.00 28.48 325 VAL A CA 1
ATOM 2733 C C . VAL A 1 325 ? 21.177 -29.865 28.465 1.00 29.23 325 VAL A C 1
ATOM 2734 O O . VAL A 1 325 ? 21.913 -28.961 28.062 1.00 29.25 325 VAL A O 1
ATOM 2738 N N . ASP A 1 326 ? 21.011 -30.998 27.794 1.00 28.80 326 ASP A N 1
ATOM 2739 C CA . ASP A 1 326 ? 21.693 -31.257 26.531 1.00 28.67 326 ASP A CA 1
ATOM 2740 C C . ASP A 1 326 ? 21.549 -30.073 25.572 1.00 28.41 326 ASP A C 1
ATOM 2741 O O . ASP A 1 326 ? 20.444 -29.581 25.352 1.00 28.18 326 ASP A O 1
ATOM 2746 N N . TRP A 1 327 ? 22.662 -29.618 25.001 1.00 27.49 327 TRP A N 1
ATOM 2747 C CA . TRP A 1 327 ? 22.616 -28.495 24.075 1.00 26.94 327 TRP A CA 1
ATOM 2748 C C . TRP A 1 327 ? 21.719 -28.739 22.860 1.00 27.25 327 TRP A C 1
ATOM 2749 O O . TRP A 1 327 ? 21.211 -27.792 22.266 1.00 26.48 327 TRP A O 1
ATOM 2760 N N . ARG A 1 328 ? 21.523 -30.002 22.489 1.00 28.54 328 ARG A N 1
ATOM 2761 C CA . ARG A 1 328 ? 20.667 -30.339 21.352 1.00 28.72 328 ARG A CA 1
ATOM 2762 C C . ARG A 1 328 ? 19.231 -29.913 21.628 1.00 28.74 328 ARG A C 1
ATOM 2763 O O . ARG A 1 328 ? 18.509 -29.551 20.710 1.00 29.99 328 ARG A O 1
ATOM 2771 N N . TRP A 1 329 ? 18.816 -29.966 22.890 1.00 28.00 329 TRP A N 1
ATOM 2772 C CA . TRP A 1 329 ? 17.467 -29.556 23.270 1.00 26.88 329 TRP A CA 1
ATOM 2773 C C . TRP A 1 329 ? 17.319 -28.055 22.993 1.00 26.28 329 TRP A C 1
ATOM 2774 O O . TRP A 1 329 ? 16.340 -27.597 22.390 1.00 25.78 329 TRP A O 1
ATOM 2785 N N . GLY A 1 330 ? 18.308 -27.294 23.450 1.00 25.08 330 GLY A N 1
ATOM 2786 C CA . GLY A 1 330 ? 18.291 -25.860 23.257 1.00 23.14 330 GLY A CA 1
ATOM 2787 C C . GLY A 1 330 ? 18.384 -25.516 21.789 1.00 21.49 330 GLY A C 1
ATOM 2788 O O . GLY A 1 330 ? 17.714 -24.608 21.321 1.00 20.63 330 GLY A O 1
ATOM 2789 N N . GLU A 1 331 ? 19.226 -26.243 21.064 1.00 21.00 331 GLU A N 1
ATOM 2790 C CA . GLU A 1 331 ? 19.395 -26.024 19.632 1.00 20.67 331 GLU A CA 1
ATOM 2791 C C . GLU A 1 331 ? 18.046 -26.107 18.942 1.00 19.80 331 GLU A C 1
ATOM 2792 O O . GLU A 1 331 ? 17.685 -25.223 18.167 1.00 17.21 331 GLU A O 1
ATOM 2798 N N . ARG A 1 332 ? 17.306 -27.178 19.232 1.00 20.21 332 ARG A N 1
ATOM 2799 C CA . ARG A 1 332 ? 15.996 -27.383 18.633 1.00 21.24 332 ARG A CA 1
ATOM 2800 C C . ARG A 1 332 ? 14.993 -26.326 19.067 1.00 20.51 332 ARG A C 1
ATOM 2801 O O . ARG A 1 332 ? 14.205 -25.835 18.255 1.00 20.80 332 ARG A O 1
ATOM 2809 N N . TYR A 1 333 ? 15.003 -25.969 20.343 1.00 18.48 333 TYR A N 1
ATOM 2810 C CA . TYR A 1 333 ? 14.070 -24.955 20.789 1.00 16.96 333 TYR A CA 1
ATOM 2811 C C . TYR A 1 333 ? 14.294 -23.638 20.033 1.00 17.75 333 TYR A C 1
ATOM 2812 O O . TYR A 1 333 ? 13.337 -23.007 19.570 1.00 19.01 333 TYR A O 1
ATOM 2821 N N . PHE A 1 334 ? 15.553 -23.222 19.918 1.00 16.30 334 PHE A N 1
ATOM 2822 C CA . PHE A 1 334 ? 15.898 -22.002 19.197 1.00 15.28 334 PHE A CA 1
ATOM 2823 C C . PHE A 1 334 ? 15.441 -22.083 17.753 1.00 14.24 334 PHE A C 1
ATOM 2824 O O . PHE A 1 334 ? 14.940 -21.106 17.210 1.00 13.43 334 PHE A O 1
ATOM 2832 N N . ALA A 1 335 ? 15.633 -23.247 17.136 1.00 14.36 335 ALA A N 1
ATOM 2833 C CA . ALA A 1 335 ? 15.245 -23.453 15.738 1.00 16.77 335 ALA A CA 1
ATOM 2834 C C . ALA A 1 335 ? 13.751 -23.201 15.602 1.00 17.47 335 ALA A C 1
ATOM 2835 O O . ALA A 1 335 ? 13.227 -22.859 14.535 1.00 19.62 335 ALA A O 1
ATOM 2837 N N . THR A 1 336 ? 13.078 -23.336 16.726 1.00 16.35 336 THR A N 1
ATOM 2838 C CA . THR A 1 336 ? 11.655 -23.170 16.789 1.00 15.13 336 THR A CA 1
ATOM 2839 C C . THR A 1 336 ? 11.210 -21.741 16.948 1.00 15.37 336 THR A C 1
ATOM 2840 O O . THR A 1 336 ? 10.073 -21.418 16.661 1.00 16.47 336 THR A O 1
ATOM 2844 N N . LYS A 1 337 ? 12.106 -20.868 17.377 1.00 17.08 337 LYS A N 1
ATOM 2845 C CA . LYS A 1 337 ? 11.716 -19.485 17.607 1.00 18.06 337 LYS A CA 1
ATOM 2846 C C . LYS A 1 337 ? 12.424 -18.429 16.785 1.00 18.42 337 LYS A C 1
ATOM 2847 O O . LYS A 1 337 ? 11.824 -17.417 16.433 1.00 18.16 337 LYS A O 1
ATOM 2853 N N . LEU A 1 338 ? 13.699 -18.661 16.494 1.00 17.99 338 LEU A N 1
ATOM 2854 C CA . LEU A 1 338 ? 14.502 -17.713 15.727 1.00 17.71 338 LEU A CA 1
ATOM 2855 C C . LEU A 1 338 ? 13.926 -17.327 14.362 1.00 17.33 338 LEU A C 1
ATOM 2856 O O . LEU A 1 338 ? 13.591 -18.178 13.541 1.00 17.70 338 LEU A O 1
ATOM 2861 N N . VAL A 1 339 ? 13.804 -16.029 14.127 1.00 16.65 339 VAL A N 1
ATOM 2862 C CA . VAL A 1 339 ? 13.308 -15.550 12.851 1.00 15.93 339 VAL A CA 1
ATOM 2863 C C . VAL A 1 339 ? 14.433 -15.758 11.837 1.00 16.97 339 VAL A C 1
ATOM 2864 O O . VAL A 1 339 ? 14.186 -15.824 10.632 1.00 16.44 339 VAL A O 1
ATOM 2868 N N . ASP A 1 340 ? 15.667 -15.872 12.338 1.00 17.89 340 ASP A N 1
ATOM 2869 C CA . ASP A 1 340 ? 16.847 -16.049 11.488 1.00 19.50 340 ASP A CA 1
ATOM 2870 C C . ASP A 1 340 ? 17.462 -17.454 11.544 1.00 19.24 340 ASP A C 1
ATOM 2871 O O . ASP A 1 340 ? 18.625 -17.648 11.181 1.00 20.11 340 ASP A O 1
ATOM 2876 N N . TYR A 1 341 ? 16.691 -18.442 11.976 1.00 18.76 341 TYR A N 1
ATOM 2877 C CA . TYR A 1 341 ? 17.235 -19.788 12.086 1.00 18.20 341 TYR A CA 1
ATOM 2878 C C . TYR A 1 341 ? 18.087 -20.290 10.928 1.00 18.61 341 TYR A C 1
ATOM 2879 O O . TYR A 1 341 ? 17.641 -20.362 9.781 1.00 17.75 341 TYR A O 1
ATOM 2888 N N . ASP A 1 342 ? 19.323 -20.645 11.255 1.00 20.26 342 ASP A N 1
ATOM 2889 C CA . ASP A 1 342 ? 20.250 -21.198 10.281 1.00 22.02 342 ASP A CA 1
ATOM 2890 C C . ASP A 1 342 ? 20.819 -22.477 10.906 1.00 21.07 342 ASP A C 1
ATOM 2891 O O . ASP A 1 342 ? 21.589 -22.414 11.869 1.00 21.92 342 ASP A O 1
ATOM 2896 N N . PRO A 1 343 ? 20.453 -23.654 10.361 1.00 18.99 343 PRO A N 1
ATOM 2897 C CA . PRO A 1 343 ? 20.937 -24.929 10.900 1.00 17.17 343 PRO A CA 1
ATOM 2898 C C . PRO A 1 343 ? 22.401 -24.954 11.326 1.00 15.42 343 PRO A C 1
ATOM 2899 O O . PRO A 1 343 ? 22.700 -25.261 12.478 1.00 15.06 343 PRO A O 1
ATOM 2903 N N . ALA A 1 344 ? 23.304 -24.617 10.408 1.00 14.69 344 ALA A N 1
ATOM 2904 C CA . ALA A 1 344 ? 24.742 -24.643 10.713 1.00 14.98 344 ALA A CA 1
ATOM 2905 C C . ALA A 1 344 ? 25.194 -23.565 11.683 1.00 15.03 344 ALA A C 1
ATOM 2906 O O . ALA A 1 344 ? 25.979 -23.820 12.595 1.00 14.82 344 ALA A O 1
ATOM 2908 N N . ILE A 1 345 ? 24.707 -22.350 11.482 1.00 15.12 345 ILE A N 1
ATOM 2909 C CA . ILE A 1 345 ? 25.087 -21.264 12.360 1.00 14.61 345 ILE A CA 1
ATOM 2910 C C . ILE A 1 345 ? 24.523 -21.492 13.762 1.00 15.31 345 ILE A C 1
ATOM 2911 O O . ILE A 1 345 ? 25.221 -21.279 14.751 1.00 16.36 345 ILE A O 1
ATOM 2916 N N . ASN A 1 346 ? 23.279 -21.951 13.855 1.00 15.87 346 ASN A N 1
ATOM 2917 C CA . ASN A 1 346 ? 22.686 -22.210 15.162 1.00 17.88 346 ASN A CA 1
ATOM 2918 C C . ASN A 1 346 ? 23.448 -23.350 15.848 1.00 19.52 346 ASN A C 1
ATOM 2919 O O . ASN A 1 346 ? 23.820 -23.246 17.023 1.00 20.56 346 ASN A O 1
ATOM 2924 N N . ASN A 1 347 ? 23.691 -24.433 15.112 1.00 19.97 347 ASN A N 1
ATOM 2925 C CA . ASN A 1 347 ? 24.412 -25.575 15.662 1.00 19.38 347 ASN A CA 1
ATOM 2926 C C . ASN A 1 347 ? 25.814 -25.184 16.138 1.00 20.23 347 ASN A C 1
ATOM 2927 O O . ASN A 1 347 ? 26.210 -25.495 17.274 1.00 19.16 347 ASN A O 1
ATOM 2932 N N . GLY A 1 348 ? 26.551 -24.497 15.262 1.00 19.69 348 GLY A N 1
ATOM 2933 C CA . GLY A 1 348 ? 27.903 -24.073 15.571 1.00 18.91 348 GLY A CA 1
ATOM 2934 C C . GLY A 1 348 ? 27.979 -23.300 16.861 1.00 19.40 348 GLY A C 1
ATOM 2935 O O . GLY A 1 348 ? 28.826 -23.565 17.721 1.00 19.47 348 GLY A O 1
ATOM 2936 N N . ASN A 1 349 ? 27.072 -22.344 17.006 1.00 19.76 349 ASN A N 1
ATOM 2937 C CA . ASN A 1 349 ? 27.037 -21.518 18.197 1.00 19.02 349 ASN A CA 1
ATOM 2938 C C . ASN A 1 349 ? 26.701 -22.293 19.461 1.00 19.44 349 ASN A C 1
ATOM 2939 O O . ASN A 1 349 ? 27.328 -22.075 20.494 1.00 19.25 349 ASN A O 1
ATOM 2944 N N . TRP A 1 350 ? 25.729 -23.202 19.394 1.00 19.54 350 TRP A N 1
ATOM 2945 C CA . TRP A 1 350 ? 25.381 -23.972 20.581 1.00 19.43 350 TRP A CA 1
ATOM 2946 C C . TRP A 1 350 ? 26.558 -24.803 21.059 1.00 20.25 350 TRP A C 1
ATOM 2947 O O . TRP A 1 350 ? 26.905 -24.791 22.242 1.00 19.56 350 TRP A O 1
ATOM 2958 N N . GLN A 1 351 ? 27.186 -25.517 20.138 1.00 21.39 351 GLN A N 1
ATOM 2959 C CA . GLN A 1 351 ? 28.316 -26.347 20.512 1.00 22.48 351 GLN A CA 1
ATOM 2960 C C . GLN A 1 351 ? 29.442 -25.493 21.059 1.00 23.25 351 GLN A C 1
ATOM 2961 O O . GLN A 1 351 ? 30.144 -25.890 21.979 1.00 24.43 351 GLN A O 1
ATOM 2967 N N . TRP A 1 352 ? 29.618 -24.314 20.483 1.00 24.68 352 TRP A N 1
ATOM 2968 C CA . TRP A 1 352 ? 30.662 -23.413 20.933 1.00 25.64 352 TRP A CA 1
ATOM 2969 C C . TRP A 1 352 ? 30.429 -23.113 22.404 1.00 25.53 352 TRP A C 1
ATOM 2970 O O . TRP A 1 352 ? 31.313 -23.248 23.229 1.00 26.97 352 TRP A O 1
ATOM 2981 N N . ILE A 1 353 ? 29.218 -22.702 22.726 1.00 26.92 353 ILE A N 1
ATOM 2982 C CA . ILE A 1 353 ? 28.864 -22.368 24.089 1.00 28.92 353 ILE A CA 1
ATOM 2983 C C . ILE A 1 353 ? 28.959 -23.550 25.051 1.00 29.74 353 ILE A C 1
ATOM 2984 O O . ILE A 1 353 ? 29.404 -23.400 26.184 1.00 29.57 353 ILE A O 1
ATOM 2989 N N . ALA A 1 354 ? 28.536 -24.723 24.598 1.00 30.89 354 ALA A N 1
ATOM 2990 C CA . ALA A 1 354 ? 28.566 -25.916 25.433 1.00 31.98 354 ALA A CA 1
ATOM 2991 C C . ALA A 1 354 ? 29.971 -26.461 25.497 1.00 32.20 354 ALA A C 1
ATOM 2992 O O . ALA A 1 354 ? 30.225 -27.482 26.127 1.00 33.08 354 ALA A O 1
ATOM 2994 N N . SER A 1 355 ? 30.877 -25.750 24.844 1.00 33.39 355 SER A N 1
ATOM 2995 C CA . SER A 1 355 ? 32.276 -26.133 24.751 1.00 35.05 355 SER A CA 1
ATOM 2996 C C . SER A 1 355 ? 32.443 -27.601 24.366 1.00 35.31 355 SER A C 1
ATOM 2997 O O . SER A 1 355 ? 33.154 -28.366 25.018 1.00 35.92 355 SER A O 1
ATOM 3000 N N . THR A 1 356 ? 31.750 -27.975 23.296 1.00 36.13 356 THR A N 1
ATOM 3001 C CA . THR A 1 356 ? 31.818 -29.312 22.729 1.00 37.28 356 THR A CA 1
ATOM 3002 C C . THR A 1 356 ? 32.118 -29.037 21.269 1.00 38.67 356 THR A C 1
ATOM 3003 O O . THR A 1 356 ? 32.066 -29.933 20.435 1.00 38.62 356 THR A O 1
ATOM 3007 N N . GLY A 1 357 ? 32.424 -27.774 20.978 1.00 40.49 357 GLY A N 1
ATOM 3008 C CA . GLY A 1 357 ? 32.722 -27.365 19.620 1.00 43.02 357 GLY A CA 1
ATOM 3009 C C . GLY A 1 357 ? 34.075 -26.718 19.377 1.00 45.63 357 GLY A C 1
ATOM 3010 O O . GLY A 1 357 ? 35.094 -27.129 19.927 1.00 45.87 357 GLY A O 1
ATOM 3011 N N . VAL A 1 358 ? 34.072 -25.688 18.539 1.00 48.86 358 VAL A N 1
ATOM 3012 C CA . VAL A 1 358 ? 35.281 -24.975 18.154 1.00 52.10 358 VAL A CA 1
ATOM 3013 C C . VAL A 1 358 ? 36.034 -24.292 19.281 1.00 55.10 358 VAL A C 1
ATOM 3014 O O . VAL A 1 358 ? 37.253 -24.154 19.217 1.00 56.59 358 VAL A O 1
ATOM 3018 N N . ASP A 1 359 ? 35.330 -23.841 20.306 1.00 58.44 359 ASP A N 1
ATOM 3019 C CA . ASP A 1 359 ? 36.024 -23.228 21.424 1.00 61.82 359 ASP A CA 1
ATOM 3020 C C . ASP A 1 359 ? 36.390 -24.395 22.324 1.00 64.16 359 ASP A C 1
ATOM 3021 O O . ASP A 1 359 ? 35.506 -25.083 22.856 1.00 63.76 359 ASP A O 1
ATOM 3026 N N . TYR A 1 360 ? 37.689 -24.617 22.495 1.00 66.93 360 TYR A N 1
ATOM 3027 C CA . TYR A 1 360 ? 38.174 -25.738 23.299 1.00 70.15 360 TYR A CA 1
ATOM 3028 C C . TYR A 1 360 ? 38.222 -25.523 24.826 1.00 70.05 360 TYR A C 1
ATOM 3029 O O . TYR A 1 360 ? 38.246 -26.495 25.592 1.00 69.92 360 TYR A O 1
ATOM 3038 N N . MET A 1 361 ? 38.212 -24.265 25.270 1.00 69.25 361 MET A N 1
ATOM 3039 C CA . MET A 1 361 ? 38.238 -23.974 26.704 1.00 67.61 361 MET A CA 1
ATOM 3040 C C . MET A 1 361 ? 36.832 -24.103 27.307 1.00 65.40 361 MET A C 1
ATOM 3041 O O . MET A 1 361 ? 35.825 -23.983 26.595 1.00 65.11 361 MET A O 1
ATOM 3046 N N . PHE A 1 362 ? 36.764 -24.348 28.614 1.00 61.79 362 PHE A N 1
ATOM 3047 C CA . PHE A 1 362 ? 35.476 -24.456 29.289 1.00 58.38 362 PHE A CA 1
ATOM 3048 C C . PHE A 1 362 ? 35.104 -23.069 29.799 1.00 57.59 362 PHE A C 1
ATOM 3049 O O . PHE A 1 362 ? 35.420 -22.691 30.925 1.00 56.56 362 PHE A O 1
ATOM 3057 N N . ARG A 1 363 ? 34.429 -22.313 28.944 1.00 57.23 363 ARG A N 1
ATOM 3058 C CA . ARG A 1 363 ? 34.023 -20.955 29.258 1.00 56.52 363 ARG A CA 1
ATOM 3059 C C . ARG A 1 363 ? 32.813 -20.876 30.179 1.00 55.87 363 ARG A C 1
ATOM 3060 O O . ARG A 1 363 ? 31.857 -21.636 30.031 1.00 56.39 363 ARG A O 1
ATOM 3068 N N . VAL A 1 364 ? 32.864 -19.950 31.131 1.00 54.69 364 VAL A N 1
ATOM 3069 C CA . VAL A 1 364 ? 31.772 -19.757 32.077 1.00 54.19 364 VAL A CA 1
ATOM 3070 C C . VAL A 1 364 ? 31.477 -18.274 32.301 1.00 53.76 364 VAL A C 1
ATOM 3071 O O . VAL A 1 364 ? 32.382 -17.449 32.291 1.00 53.27 364 VAL A O 1
ATOM 3075 N N . PHE A 1 365 ? 30.203 -17.944 32.493 1.00 54.03 365 PHE A N 1
ATOM 3076 C CA . PHE A 1 365 ? 29.781 -16.565 32.719 1.00 54.03 365 PHE A CA 1
ATOM 3077 C C . PHE A 1 365 ? 29.045 -16.448 34.044 1.00 53.49 365 PHE A C 1
ATOM 3078 O O . PHE A 1 365 ? 28.377 -17.383 34.482 1.00 54.70 365 PHE A O 1
ATOM 3086 N N . ASN A 1 366 ? 29.166 -15.293 34.683 1.00 51.92 366 ASN A N 1
ATOM 3087 C CA . ASN A 1 366 ? 28.473 -15.061 35.935 1.00 49.16 366 ASN A CA 1
ATOM 3088 C C . ASN A 1 366 ? 27.171 -14.347 35.590 1.00 47.25 366 ASN A C 1
ATOM 3089 O O . ASN A 1 366 ? 27.171 -13.177 35.212 1.00 47.23 366 ASN A O 1
ATOM 3094 N N . PRO A 1 367 ? 26.040 -15.046 35.711 1.00 45.39 367 PRO A N 1
ATOM 3095 C CA . PRO A 1 367 ? 24.738 -14.459 35.402 1.00 43.43 367 PRO A CA 1
ATOM 3096 C C . PRO A 1 367 ? 24.539 -13.068 35.971 1.00 41.86 367 PRO A C 1
ATOM 3097 O O . PRO A 1 367 ? 24.204 -12.139 35.249 1.00 42.66 367 PRO A O 1
ATOM 3101 N N . TRP A 1 368 ? 24.756 -12.922 37.269 1.00 40.90 368 TRP A N 1
ATOM 3102 C CA . TRP A 1 368 ? 24.557 -11.639 37.919 1.00 39.59 368 TRP A CA 1
ATOM 3103 C C . TRP A 1 368 ? 25.549 -10.575 37.486 1.00 39.59 368 TRP A C 1
ATOM 3104 O O . TRP A 1 368 ? 25.174 -9.424 37.285 1.00 38.89 368 TRP A O 1
ATOM 3115 N N . LYS A 1 369 ? 26.811 -10.951 37.342 1.00 40.09 369 LYS A N 1
ATOM 3116 C CA . LYS A 1 369 ? 27.818 -9.994 36.912 1.00 42.13 369 LYS A CA 1
ATOM 3117 C C . LYS A 1 369 ? 27.491 -9.528 35.503 1.00 42.21 369 LYS A C 1
ATOM 3118 O O . LYS A 1 369 ? 27.485 -8.332 35.206 1.00 42.65 369 LYS A O 1
ATOM 3124 N N . GLN A 1 370 ? 27.204 -10.497 34.646 1.00 42.16 370 GLN A N 1
ATOM 3125 C CA . GLN A 1 370 ? 26.866 -10.251 33.256 1.00 42.04 370 GLN A CA 1
ATOM 3126 C C . GLN A 1 370 ? 25.638 -9.342 33.173 1.00 41.80 370 GLN A C 1
ATOM 3127 O O . GLN A 1 370 ? 25.645 -8.319 32.485 1.00 41.06 370 GLN A O 1
ATOM 3133 N N . GLN A 1 371 ? 24.586 -9.734 33.883 1.00 42.09 371 GLN A N 1
ATOM 3134 C CA . GLN A 1 371 ? 23.338 -8.985 33.918 1.00 43.26 371 GLN A CA 1
ATOM 3135 C C . GLN A 1 371 ? 23.565 -7.525 34.281 1.00 45.08 371 GLN A C 1
ATOM 3136 O O . GLN A 1 371 ? 23.001 -6.621 33.659 1.00 45.52 371 GLN A O 1
ATOM 3142 N N . GLU A 1 372 ? 24.401 -7.305 35.290 1.00 46.82 372 GLU A N 1
ATOM 3143 C CA . GLU A 1 372 ? 24.684 -5.965 35.779 1.00 48.17 372 GLU A CA 1
ATOM 3144 C C . GLU A 1 372 ? 25.568 -5.123 34.873 1.00 47.21 372 GLU A C 1
ATOM 3145 O O . GLU A 1 372 ? 25.495 -3.896 34.901 1.00 46.90 372 GLU A O 1
ATOM 3151 N N . LYS A 1 373 ? 26.397 -5.772 34.067 1.00 46.43 373 LYS A N 1
ATOM 3152 C CA . LYS A 1 373 ? 27.275 -5.035 33.174 1.00 45.75 373 LYS A CA 1
ATOM 3153 C C . LYS A 1 373 ? 26.594 -4.585 31.889 1.00 45.73 373 LYS A C 1
ATOM 3154 O O . LYS A 1 373 ? 26.779 -3.442 31.456 1.00 45.61 373 LYS A O 1
ATOM 3160 N N . PHE A 1 374 ? 25.806 -5.478 31.287 1.00 44.92 374 PHE A N 1
ATOM 3161 C CA . PHE A 1 374 ? 25.140 -5.178 30.025 1.00 44.08 374 PHE A CA 1
ATOM 3162 C C . PHE A 1 374 ? 23.737 -4.622 30.095 1.00 44.83 374 PHE A C 1
ATOM 3163 O O . PHE A 1 374 ? 23.135 -4.345 29.063 1.00 45.91 374 PHE A O 1
ATOM 3171 N N . ASP A 1 375 ? 23.212 -4.461 31.303 1.00 45.79 375 ASP A N 1
ATOM 3172 C CA . ASP A 1 375 ? 21.889 -3.879 31.488 1.00 46.78 375 ASP A CA 1
ATOM 3173 C C . ASP A 1 375 ? 21.902 -3.202 32.855 1.00 46.99 375 ASP A C 1
ATOM 3174 O O . ASP A 1 375 ? 21.100 -3.523 33.733 1.00 46.92 375 ASP A O 1
ATOM 3179 N N . PRO A 1 376 ? 22.821 -2.243 33.043 1.00 47.31 376 PRO A N 1
ATOM 3180 C CA . PRO A 1 376 ? 22.988 -1.492 34.290 1.00 47.99 376 PRO A CA 1
ATOM 3181 C C . PRO A 1 376 ? 21.719 -0.835 34.833 1.00 48.50 376 PRO A C 1
ATOM 3182 O O . PRO A 1 376 ? 21.520 -0.765 36.043 1.00 48.86 376 PRO A O 1
ATOM 3186 N N . GLU A 1 377 ? 20.863 -0.360 33.939 1.00 48.73 377 GLU A N 1
ATOM 3187 C CA . GLU A 1 377 ? 19.634 0.303 34.347 1.00 48.43 377 GLU A CA 1
ATOM 3188 C C . GLU A 1 377 ? 18.483 -0.685 34.363 1.00 46.63 377 GLU A C 1
ATOM 3189 O O . GLU A 1 377 ? 17.358 -0.328 34.699 1.00 46.72 377 GLU A O 1
ATOM 3195 N N . ALA A 1 378 ? 18.770 -1.927 33.993 1.00 44.36 378 ALA A N 1
ATOM 3196 C CA . ALA A 1 378 ? 17.752 -2.967 33.942 1.00 42.48 378 ALA A CA 1
ATOM 3197 C C . ALA A 1 378 ? 16.639 -2.580 32.966 1.00 41.34 378 ALA A C 1
ATOM 3198 O O . ALA A 1 378 ? 15.516 -3.073 33.064 1.00 40.10 378 ALA A O 1
ATOM 3200 N N . LYS A 1 379 ? 16.958 -1.700 32.019 1.00 40.65 379 LYS A N 1
ATOM 3201 C CA . LYS A 1 379 ? 15.975 -1.272 31.030 1.00 41.46 379 LYS A CA 1
ATOM 3202 C C . LYS A 1 379 ? 15.475 -2.441 30.177 1.00 40.19 379 LYS A C 1
ATOM 3203 O O . LYS A 1 379 ? 14.271 -2.561 29.918 1.00 38.74 379 LYS A O 1
ATOM 3209 N N . PHE A 1 380 ? 16.400 -3.296 29.738 1.00 38.84 380 PHE A N 1
ATOM 3210 C CA . PHE A 1 380 ? 16.050 -4.461 28.926 1.00 37.22 380 PHE A CA 1
ATOM 3211 C C . PHE A 1 380 ? 15.187 -5.414 29.737 1.00 37.28 380 PHE A C 1
ATOM 3212 O O . PHE A 1 380 ? 14.158 -5.903 29.263 1.00 37.27 380 PHE A O 1
ATOM 3220 N N . ILE A 1 381 ? 15.620 -5.673 30.964 1.00 36.72 381 ILE A N 1
ATOM 3221 C CA . ILE A 1 381 ? 14.900 -6.558 31.857 1.00 36.95 381 ILE A CA 1
ATOM 3222 C C . ILE A 1 381 ? 13.489 -6.043 32.112 1.00 37.87 381 ILE A C 1
ATOM 3223 O O . ILE A 1 381 ? 12.519 -6.798 32.023 1.00 37.42 381 ILE A O 1
ATOM 3228 N N . LYS A 1 382 ? 13.375 -4.753 32.413 1.00 39.52 382 LYS A N 1
ATOM 3229 C CA . LYS A 1 382 ? 12.075 -4.143 32.686 1.00 40.96 382 LYS A CA 1
ATOM 3230 C C . LYS A 1 382 ? 11.162 -4.160 31.462 1.00 42.02 382 LYS A C 1
ATOM 3231 O O . LYS A 1 382 ? 9.932 -4.194 31.586 1.00 41.70 382 LYS A O 1
ATOM 3237 N N . GLU A 1 383 ? 11.768 -4.142 30.280 1.00 42.76 383 GLU A N 1
ATOM 3238 C CA . GLU A 1 383 ? 11.006 -4.138 29.043 1.00 42.75 383 GLU A CA 1
ATOM 3239 C C . GLU A 1 383 ? 10.391 -5.489 28.736 1.00 42.04 383 GLU A C 1
ATOM 3240 O O . GLU A 1 383 ? 9.387 -5.565 28.031 1.00 42.58 383 GLU A O 1
ATOM 3246 N N . TRP A 1 384 ? 10.972 -6.558 29.267 1.00 41.01 384 TRP A N 1
ATOM 3247 C CA . TRP A 1 384 ? 10.442 -7.875 28.971 1.00 40.59 384 TRP A CA 1
ATOM 3248 C C . TRP A 1 384 ? 9.945 -8.714 30.140 1.00 42.52 384 TRP A C 1
ATOM 3249 O O . TRP A 1 384 ? 9.175 -9.659 29.942 1.00 44.23 384 TRP A O 1
ATOM 3260 N N . VAL A 1 385 ? 10.368 -8.388 31.354 1.00 43.67 385 VAL A N 1
ATOM 3261 C CA . VAL A 1 385 ? 9.904 -9.146 32.509 1.00 44.90 385 VAL A CA 1
ATOM 3262 C C . VAL A 1 385 ? 8.848 -8.322 33.226 1.00 46.67 385 VAL A C 1
ATOM 3263 O O . VAL A 1 385 ? 9.164 -7.451 34.033 1.00 47.02 385 VAL A O 1
ATOM 3267 N N . GLU A 1 386 ? 7.592 -8.613 32.915 1.00 49.19 386 GLU A N 1
ATOM 3268 C CA . GLU A 1 386 ? 6.436 -7.919 33.483 1.00 51.92 386 GLU A CA 1
ATOM 3269 C C . GLU A 1 386 ? 6.519 -7.582 34.974 1.00 51.50 386 GLU A C 1
ATOM 3270 O O . GLU A 1 386 ? 6.424 -6.419 35.366 1.00 51.07 386 GLU A O 1
ATOM 3276 N N . GLU A 1 387 ? 6.680 -8.610 35.797 1.00 51.06 387 GLU A N 1
ATOM 3277 C CA . GLU A 1 387 ? 6.758 -8.450 37.243 1.00 51.61 387 GLU A CA 1
ATOM 3278 C C . GLU A 1 387 ? 7.837 -7.486 37.781 1.00 51.44 387 GLU A C 1
ATOM 3279 O O . GLU A 1 387 ? 7.602 -6.769 38.753 1.00 51.23 387 GLU A O 1
ATOM 3285 N N . LEU A 1 388 ? 9.009 -7.449 37.160 1.00 50.82 388 LEU A N 1
ATOM 3286 C CA . LEU A 1 388 ? 10.056 -6.563 37.644 1.00 50.53 388 LEU A CA 1
ATOM 3287 C C . LEU A 1 388 ? 9.927 -5.174 37.046 1.00 51.44 388 LEU A C 1
ATOM 3288 O O . LEU A 1 388 ? 10.811 -4.338 37.208 1.00 51.15 388 LEU A O 1
ATOM 3293 N N . LYS A 1 389 ? 8.820 -4.929 36.357 1.00 52.66 389 LYS A N 1
ATOM 3294 C CA . LYS A 1 389 ? 8.594 -3.646 35.708 1.00 54.28 389 LYS A CA 1
ATOM 3295 C C . LYS A 1 389 ? 8.798 -2.413 36.583 1.00 54.88 389 LYS A C 1
ATOM 3296 O O . LYS A 1 389 ? 9.199 -1.359 36.083 1.00 54.78 389 LYS A O 1
ATOM 3302 N N . ASP A 1 390 ? 8.531 -2.529 37.882 1.00 56.03 390 ASP A N 1
ATOM 3303 C CA . ASP A 1 390 ? 8.681 -1.374 38.768 1.00 56.47 390 ASP A CA 1
ATOM 3304 C C . ASP A 1 390 ? 9.725 -1.515 39.862 1.00 55.46 390 ASP A C 1
ATOM 3305 O O . ASP A 1 390 ? 9.950 -0.585 40.631 1.00 55.27 390 ASP A O 1
ATOM 3310 N N . VAL A 1 391 ? 10.361 -2.677 39.932 1.00 54.70 391 VAL A N 1
ATOM 3311 C CA . VAL A 1 391 ? 11.400 -2.900 40.925 1.00 53.38 391 VAL A CA 1
ATOM 3312 C C . VAL A 1 391 ? 12.611 -2.073 40.492 1.00 53.25 391 VAL A C 1
ATOM 3313 O O . VAL A 1 391 ? 13.006 -2.104 39.331 1.00 53.52 391 VAL A O 1
ATOM 3317 N N . PRO A 1 392 ? 13.204 -1.301 41.414 1.00 53.38 392 PRO A N 1
ATOM 3318 C CA . PRO A 1 392 ? 14.368 -0.503 41.018 1.00 52.35 392 PRO A CA 1
ATOM 3319 C C . PRO A 1 392 ? 15.544 -1.405 40.649 1.00 51.08 392 PRO A C 1
ATOM 3320 O O . PRO A 1 392 ? 15.769 -2.441 41.281 1.00 48.69 392 PRO A O 1
ATOM 3324 N N . PRO A 1 393 ? 16.310 -1.012 39.619 1.00 51.13 393 PRO A N 1
ATOM 3325 C CA . PRO A 1 393 ? 17.469 -1.759 39.129 1.00 51.50 393 PRO A CA 1
ATOM 3326 C C . PRO A 1 393 ? 18.346 -2.341 40.222 1.00 51.81 393 PRO A C 1
ATOM 3327 O O . PRO A 1 393 ? 18.652 -3.531 40.212 1.00 52.43 393 PRO A O 1
ATOM 3331 N N . SER A 1 394 ? 18.749 -1.499 41.164 1.00 52.00 394 SER A N 1
ATOM 3332 C CA . SER A 1 394 ? 19.598 -1.936 42.267 1.00 51.55 394 SER A CA 1
ATOM 3333 C C . SER A 1 394 ? 19.151 -3.285 42.840 1.00 50.43 394 SER A C 1
ATOM 3334 O O . SER A 1 394 ? 19.955 -4.196 43.028 1.00 49.14 394 SER A O 1
ATOM 3337 N N . ILE A 1 395 ? 17.858 -3.400 43.112 1.00 50.14 395 ILE A N 1
ATOM 3338 C CA . ILE A 1 395 ? 17.289 -4.621 43.658 1.00 49.82 395 ILE A CA 1
ATOM 3339 C C . ILE A 1 395 ? 17.314 -5.748 42.633 1.00 49.33 395 ILE A C 1
ATOM 3340 O O . ILE A 1 395 ? 17.754 -6.852 42.940 1.00 49.39 395 ILE A O 1
ATOM 3345 N N . ILE A 1 396 ? 16.840 -5.467 41.420 1.00 48.38 396 ILE A N 1
ATOM 3346 C CA . ILE A 1 396 ? 16.812 -6.466 40.356 1.00 47.04 396 ILE A CA 1
ATOM 3347 C C . ILE A 1 396 ? 18.162 -7.165 40.201 1.00 47.48 396 ILE A C 1
ATOM 3348 O O . ILE A 1 396 ? 18.212 -8.379 40.005 1.00 47.03 396 ILE A O 1
ATOM 3353 N N . HIS A 1 397 ? 19.249 -6.401 40.299 1.00 47.78 397 HIS A N 1
ATOM 3354 C CA . HIS A 1 397 ? 20.590 -6.957 40.175 1.00 48.65 397 HIS A CA 1
ATOM 3355 C C . HIS A 1 397 ? 21.001 -7.789 41.388 1.00 50.20 397 HIS A C 1
ATOM 3356 O O . HIS A 1 397 ? 22.105 -8.348 41.425 1.00 51.10 397 HIS A O 1
ATOM 3363 N N . SER A 1 398 ? 20.120 -7.878 42.378 1.00 50.79 398 SER A N 1
ATOM 3364 C CA . SER A 1 398 ? 20.411 -8.644 43.586 1.00 51.18 398 SER A CA 1
ATOM 3365 C C . SER A 1 398 ? 19.153 -9.359 44.010 1.00 51.12 398 SER A C 1
ATOM 3366 O O . SER A 1 398 ? 19.056 -9.845 45.134 1.00 51.51 398 SER A O 1
ATOM 3369 N N . ILE A 1 399 ? 18.192 -9.415 43.098 1.00 51.33 399 ILE A N 1
ATOM 3370 C CA . ILE A 1 399 ? 16.899 -10.027 43.362 1.00 52.01 399 ILE A CA 1
ATOM 3371 C C . ILE A 1 399 ? 16.976 -11.437 43.957 1.00 52.99 399 ILE A C 1
ATOM 3372 O O . ILE A 1 399 ? 15.954 -12.021 44.329 1.00 52.65 399 ILE A O 1
ATOM 3377 N N . TYR A 1 400 ? 18.188 -11.979 44.051 1.00 54.08 400 TYR A N 1
ATOM 3378 C CA . TYR A 1 400 ? 18.378 -13.307 44.627 1.00 55.40 400 TYR A CA 1
ATOM 3379 C C . TYR A 1 400 ? 18.386 -13.194 46.152 1.00 56.60 400 TYR A C 1
ATOM 3380 O O . TYR A 1 400 ? 18.226 -14.187 46.857 1.00 56.62 400 TYR A O 1
ATOM 3389 N N . LYS A 1 401 ? 18.574 -11.973 46.649 1.00 57.91 401 LYS A N 1
ATOM 3390 C CA . LYS A 1 401 ? 18.584 -11.696 48.083 1.00 58.75 401 LYS A CA 1
ATOM 3391 C C . LYS A 1 401 ? 17.157 -11.458 48.576 1.00 59.63 401 LYS A C 1
ATOM 3392 O O . LYS A 1 401 ? 16.796 -11.836 49.686 1.00 60.59 401 LYS A O 1
ATOM 3398 N N . THR A 1 402 ? 16.350 -10.822 47.738 1.00 60.21 402 THR A N 1
ATOM 3399 C CA . THR A 1 402 ? 14.964 -10.530 48.068 1.00 60.49 402 THR A CA 1
ATOM 3400 C C . THR A 1 402 ? 14.039 -11.598 47.481 1.00 60.09 402 THR A C 1
ATOM 3401 O O . THR A 1 402 ? 14.411 -12.764 47.371 1.00 60.58 402 THR A O 1
ATOM 3405 N N . LYS A 1 403 ? 12.831 -11.191 47.115 1.00 59.42 403 LYS A N 1
ATOM 3406 C CA . LYS A 1 403 ? 11.845 -12.083 46.527 1.00 59.16 403 LYS A CA 1
ATOM 3407 C C . LYS A 1 403 ? 10.603 -11.266 46.214 1.00 58.78 403 LYS A C 1
ATOM 3408 O O . LYS A 1 403 ? 9.652 -11.241 46.989 1.00 58.57 403 LYS A O 1
ATOM 3414 N N . VAL A 1 404 ? 10.627 -10.586 45.073 1.00 58.34 404 VAL A N 1
ATOM 3415 C CA . VAL A 1 404 ? 9.504 -9.764 44.660 1.00 58.42 404 VAL A CA 1
ATOM 3416 C C . VAL A 1 404 ? 8.312 -10.642 44.281 1.00 58.13 404 VAL A C 1
ATOM 3417 O O . VAL A 1 404 ? 8.480 -11.783 43.852 1.00 57.97 404 VAL A O 1
ATOM 3421 N N . PRO A 1 405 ? 7.089 -10.114 44.431 1.00 57.72 405 PRO A N 1
ATOM 3422 C CA . PRO A 1 405 ? 5.867 -10.855 44.111 1.00 56.79 405 PRO A CA 1
ATOM 3423 C C . PRO A 1 405 ? 5.733 -11.232 42.646 1.00 56.48 405 PRO A C 1
ATOM 3424 O O . PRO A 1 405 ? 6.023 -10.429 41.759 1.00 57.19 405 PRO A O 1
ATOM 3428 N N . GLY A 1 406 ? 5.290 -12.459 42.401 1.00 55.62 406 GLY A N 1
ATOM 3429 C CA . GLY A 1 406 ? 5.092 -12.914 41.037 1.00 54.24 406 GLY A CA 1
ATOM 3430 C C . GLY A 1 406 ? 6.335 -13.312 40.270 1.00 53.47 406 GLY A C 1
ATOM 3431 O O . GLY A 1 406 ? 6.237 -13.836 39.164 1.00 53.74 406 GLY A O 1
ATOM 3432 N N . TYR A 1 407 ? 7.508 -13.066 40.837 1.00 52.42 407 TYR A N 1
ATOM 3433 C CA . TYR A 1 407 ? 8.739 -13.431 40.158 1.00 50.93 407 TYR A CA 1
ATOM 3434 C C . TYR A 1 407 ? 9.440 -14.535 40.927 1.00 49.99 407 TYR A C 1
ATOM 3435 O O . TYR A 1 407 ? 9.903 -14.329 42.039 1.00 49.67 407 TYR A O 1
ATOM 3444 N N . PRO A 1 408 ? 9.534 -15.726 40.329 1.00 49.97 408 PRO A N 1
ATOM 3445 C CA . PRO A 1 408 ? 10.184 -16.860 40.980 1.00 50.12 408 PRO A CA 1
ATOM 3446 C C . PRO A 1 408 ? 11.604 -16.519 41.359 1.00 50.58 408 PRO A C 1
ATOM 3447 O O . PRO A 1 408 ? 12.282 -15.779 40.646 1.00 51.85 408 PRO A O 1
ATOM 3451 N N . SER A 1 409 ? 12.052 -17.048 42.489 1.00 50.45 409 SER A N 1
ATOM 3452 C CA . SER A 1 409 ? 13.415 -16.805 42.931 1.00 50.43 409 SER A CA 1
ATOM 3453 C C . SER A 1 409 ? 14.284 -17.807 42.182 1.00 49.79 409 SER A C 1
ATOM 3454 O O . SER A 1 409 ? 13.783 -18.815 41.676 1.00 49.66 409 SER A O 1
ATOM 3457 N N . PRO A 1 410 ? 15.591 -17.539 42.084 1.00 49.08 410 PRO A N 1
ATOM 3458 C CA . PRO A 1 410 ? 16.490 -18.453 41.376 1.00 48.64 410 PRO A CA 1
ATOM 3459 C C . PRO A 1 410 ? 16.134 -19.927 41.551 1.00 48.16 410 PRO A C 1
ATOM 3460 O O . PRO A 1 410 ? 16.020 -20.409 42.669 1.00 49.46 410 PRO A O 1
ATOM 3464 N N . ILE A 1 411 ? 15.941 -20.637 40.441 1.00 47.56 411 ILE A N 1
ATOM 3465 C CA . ILE A 1 411 ? 15.589 -22.055 40.497 1.00 45.92 411 ILE A CA 1
ATOM 3466 C C . ILE A 1 411 ? 16.782 -22.966 40.762 1.00 45.94 411 ILE A C 1
ATOM 3467 O O . ILE A 1 411 ? 16.624 -24.178 40.818 1.00 44.53 411 ILE A O 1
ATOM 3472 N N . VAL A 1 412 ? 17.966 -22.376 40.915 1.00 47.40 412 VAL A N 1
ATOM 3473 C CA . VAL A 1 412 ? 19.202 -23.114 41.198 1.00 49.14 412 VAL A CA 1
ATOM 3474 C C . VAL A 1 412 ? 20.308 -22.104 41.470 1.00 50.85 412 VAL A C 1
ATOM 3475 O O . VAL A 1 412 ? 20.176 -20.935 41.118 1.00 51.20 412 VAL A O 1
ATOM 3479 N N . ASN A 1 413 ? 21.387 -22.549 42.112 1.00 52.65 413 ASN A N 1
ATOM 3480 C CA . ASN A 1 413 ? 22.533 -21.682 42.361 1.00 54.13 413 ASN A CA 1
ATOM 3481 C C . ASN A 1 413 ? 23.491 -21.988 41.217 1.00 53.83 413 ASN A C 1
ATOM 3482 O O . ASN A 1 413 ? 24.048 -23.082 41.151 1.00 53.81 413 ASN A O 1
ATOM 3487 N N . TRP A 1 414 ? 23.694 -21.029 40.325 1.00 53.54 414 TRP A N 1
ATOM 3488 C CA . TRP A 1 414 ? 24.563 -21.253 39.182 1.00 54.01 414 TRP A CA 1
ATOM 3489 C C . TRP A 1 414 ? 25.979 -21.710 39.538 1.00 54.37 414 TRP A C 1
ATOM 3490 O O . TRP A 1 414 ? 26.513 -22.618 38.911 1.00 54.59 414 TRP A O 1
ATOM 3501 N N . LEU A 1 415 ? 26.584 -21.099 40.550 1.00 54.94 415 LEU A N 1
ATOM 3502 C CA . LEU A 1 415 ? 27.946 -21.447 40.924 1.00 55.37 415 LEU A CA 1
ATOM 3503 C C . LEU A 1 415 ? 28.152 -22.929 41.232 1.00 56.10 415 LEU A C 1
ATOM 3504 O O . LEU A 1 415 ? 29.059 -23.550 40.683 1.00 55.82 415 LEU A O 1
ATOM 3509 N N . GLU A 1 416 ? 27.324 -23.500 42.102 1.00 57.16 416 GLU A N 1
ATOM 3510 C CA . GLU A 1 416 ? 27.453 -24.919 42.441 1.00 58.06 416 GLU A CA 1
ATOM 3511 C C . GLU A 1 416 ? 27.248 -25.782 41.201 1.00 56.84 416 GLU A C 1
ATOM 3512 O O . GLU A 1 416 ? 28.003 -26.723 40.950 1.00 56.74 416 GLU A O 1
ATOM 3518 N N . ARG A 1 417 ? 26.210 -25.462 40.436 1.00 55.12 417 ARG A N 1
ATOM 3519 C CA . ARG A 1 417 ? 25.888 -26.197 39.218 1.00 53.17 417 ARG A CA 1
ATOM 3520 C C . ARG A 1 417 ? 27.050 -26.181 38.224 1.00 52.37 417 ARG A C 1
ATOM 3521 O O . ARG A 1 417 ? 27.511 -27.228 37.790 1.00 51.29 417 ARG A O 1
ATOM 3529 N N . VAL A 1 418 ? 27.514 -24.985 37.864 1.00 52.21 418 VAL A N 1
ATOM 3530 C CA . VAL A 1 418 ? 28.609 -24.843 36.908 1.00 51.51 418 VAL A CA 1
ATOM 3531 C C . VAL A 1 418 ? 29.810 -25.685 37.301 1.00 51.55 418 VAL A C 1
ATOM 3532 O O . VAL A 1 418 ? 30.475 -26.255 36.439 1.00 51.55 418 VAL A O 1
ATOM 3536 N N . ASN A 1 419 ? 30.094 -25.757 38.599 1.00 51.41 419 ASN A N 1
ATOM 3537 C CA . ASN A 1 419 ? 31.220 -26.552 39.076 1.00 51.02 419 ASN A CA 1
ATOM 3538 C C . ASN A 1 419 ? 30.954 -28.027 38.846 1.00 50.97 419 ASN A C 1
ATOM 3539 O O . ASN A 1 419 ? 31.840 -28.766 38.422 1.00 50.32 419 ASN A O 1
ATOM 3544 N N . TYR A 1 420 ? 29.727 -28.453 39.124 1.00 51.63 420 TYR A N 1
ATOM 3545 C CA . TYR A 1 420 ? 29.369 -29.844 38.926 1.00 51.44 420 TYR A CA 1
ATOM 3546 C C . TYR A 1 420 ? 29.414 -30.201 37.444 1.00 50.83 420 TYR A C 1
ATOM 3547 O O . TYR A 1 420 ? 29.990 -31.214 37.058 1.00 50.61 420 TYR A O 1
ATOM 3556 N N . VAL A 1 421 ? 28.812 -29.360 36.612 1.00 50.78 421 VAL A N 1
ATOM 3557 C CA . VAL A 1 421 ? 28.790 -29.620 35.182 1.00 50.48 421 VAL A CA 1
ATOM 3558 C C . VAL A 1 421 ? 30.207 -29.746 34.648 1.00 51.13 421 VAL A C 1
ATOM 3559 O O . VAL A 1 421 ? 30.494 -30.618 33.837 1.00 51.38 421 VAL A O 1
ATOM 3563 N N . LYS A 1 422 ? 31.101 -28.884 35.110 1.00 51.93 422 LYS A N 1
ATOM 3564 C CA . LYS A 1 422 ? 32.476 -28.942 34.645 1.00 52.71 422 LYS A CA 1
ATOM 3565 C C . LYS A 1 422 ? 33.174 -30.231 35.073 1.00 54.04 422 LYS A C 1
ATOM 3566 O O . LYS A 1 422 ? 33.884 -30.858 34.284 1.00 53.69 422 LYS A O 1
ATOM 3572 N N . SER A 1 423 ? 32.982 -30.622 36.328 1.00 55.17 423 SER A N 1
ATOM 3573 C CA . SER A 1 423 ? 33.601 -31.838 36.822 1.00 55.47 423 SER A CA 1
ATOM 3574 C C . SER A 1 423 ? 33.121 -32.983 35.943 1.00 56.05 423 SER A C 1
ATOM 3575 O O . SER A 1 423 ? 33.897 -33.879 35.608 1.00 55.77 423 SER A O 1
ATOM 3578 N N . GLU A 1 424 ? 31.845 -32.936 35.556 1.00 56.73 424 GLU A N 1
ATOM 3579 C CA . GLU A 1 424 ? 31.261 -33.969 34.704 1.00 58.24 424 GLU A CA 1
ATOM 3580 C C . GLU A 1 424 ? 31.945 -34.003 33.338 1.00 58.10 424 GLU A C 1
ATOM 3581 O O . GLU A 1 424 ? 32.090 -35.066 32.733 1.00 57.96 424 GLU A O 1
ATOM 3587 N N . TYR A 1 425 ? 32.366 -32.836 32.858 1.00 57.98 425 TYR A N 1
ATOM 3588 C CA . TYR A 1 425 ? 33.056 -32.738 31.577 1.00 58.13 425 TYR A CA 1
ATOM 3589 C C . TYR A 1 425 ? 34.441 -33.351 31.700 1.00 59.65 425 TYR A C 1
ATOM 3590 O O . TYR A 1 425 ? 34.807 -34.216 30.910 1.00 59.89 425 TYR A O 1
ATOM 3599 N N . LYS A 1 426 ? 35.215 -32.887 32.682 1.00 61.41 426 LYS A N 1
ATOM 3600 C CA . LYS A 1 426 ? 36.562 -33.414 32.918 1.00 62.68 426 LYS A CA 1
ATOM 3601 C C . LYS A 1 426 ? 36.455 -34.924 33.079 1.00 63.25 426 LYS A C 1
ATOM 3602 O O . LYS A 1 426 ? 37.275 -35.683 32.571 1.00 62.42 426 LYS A O 1
ATOM 3608 N N . ASN A 1 427 ? 35.417 -35.343 33.788 1.00 64.57 427 ASN A N 1
ATOM 3609 C CA . ASN A 1 427 ? 35.159 -36.747 34.033 1.00 65.76 427 ASN A CA 1
ATOM 3610 C C . ASN A 1 427 ? 35.218 -37.513 32.714 1.00 64.86 427 ASN A C 1
ATOM 3611 O O . ASN A 1 427 ? 35.888 -38.529 32.611 1.00 65.51 427 ASN A O 1
ATOM 3616 N N . VAL A 1 428 ? 34.527 -37.004 31.701 1.00 63.91 428 VAL A N 1
ATOM 3617 C CA . VAL A 1 428 ? 34.491 -37.631 30.380 1.00 62.67 428 VAL A CA 1
ATOM 3618 C C . VAL A 1 428 ? 35.875 -37.771 29.728 1.00 62.21 428 VAL A C 1
ATOM 3619 O O . VAL A 1 428 ? 36.146 -38.857 29.176 1.00 61.55 428 VAL A O 1
ATOM 3623 N N . MET B 1 1 ? 19.015 22.126 26.336 1.00 61.38 1 MET B N 1
ATOM 3624 C CA . MET B 1 1 ? 18.125 23.226 25.859 1.00 60.90 1 MET B CA 1
ATOM 3625 C C . MET B 1 1 ? 16.923 22.660 25.109 1.00 59.37 1 MET B C 1
ATOM 3626 O O . MET B 1 1 ? 16.863 21.468 24.806 1.00 59.04 1 MET B O 1
ATOM 3631 N N . ASP B 1 2 ? 15.959 23.526 24.831 1.00 57.71 2 ASP B N 1
ATOM 3632 C CA . ASP B 1 2 ? 14.798 23.147 24.045 1.00 56.73 2 ASP B CA 1
ATOM 3633 C C . ASP B 1 2 ? 15.049 23.821 22.702 1.00 55.40 2 ASP B C 1
ATOM 3634 O O . ASP B 1 2 ? 14.871 25.040 22.564 1.00 55.84 2 ASP B O 1
ATOM 3639 N N . CYS B 1 3 ? 15.477 23.046 21.713 1.00 51.85 3 CYS B N 1
ATOM 3640 C CA . CYS B 1 3 ? 15.759 23.643 20.424 1.00 48.91 3 CYS B CA 1
ATOM 3641 C C . CYS B 1 3 ? 14.993 23.054 19.234 1.00 44.63 3 CYS B C 1
ATOM 3642 O O . CYS B 1 3 ? 14.327 22.024 19.337 1.00 44.23 3 CYS B O 1
ATOM 3645 N N . ILE B 1 4 ? 15.094 23.743 18.105 1.00 38.74 4 ILE B N 1
ATOM 3646 C CA . ILE B 1 4 ? 14.425 23.352 16.882 1.00 33.21 4 ILE B CA 1
ATOM 3647 C C . ILE B 1 4 ? 15.386 23.016 15.746 1.00 28.94 4 ILE B C 1
ATOM 3648 O O . ILE B 1 4 ? 16.428 23.648 15.590 1.00 28.26 4 ILE B O 1
ATOM 3653 N N . PHE B 1 5 ? 15.030 22.009 14.961 1.00 24.83 5 PHE B N 1
ATOM 3654 C CA . PHE B 1 5 ? 15.817 21.645 13.787 1.00 21.52 5 PHE B CA 1
ATOM 3655 C C . PHE B 1 5 ? 14.901 21.814 12.577 1.00 19.41 5 PHE B C 1
ATOM 3656 O O . PHE B 1 5 ? 13.792 21.275 12.557 1.00 17.34 5 PHE B O 1
ATOM 3664 N N . ILE B 1 6 ? 15.365 22.551 11.570 1.00 18.69 6 ILE B N 1
ATOM 3665 C CA . ILE B 1 6 ? 14.548 22.793 10.381 1.00 18.74 6 ILE B CA 1
ATOM 3666 C C . ILE B 1 6 ? 15.017 22.021 9.158 1.00 19.18 6 ILE B C 1
ATOM 3667 O O . ILE B 1 6 ? 16.112 22.260 8.638 1.00 20.78 6 ILE B O 1
ATOM 3672 N N . PHE B 1 7 ? 14.185 21.092 8.700 1.00 18.73 7 PHE B N 1
ATOM 3673 C CA . PHE B 1 7 ? 14.508 20.303 7.516 1.00 18.89 7 PHE B CA 1
ATOM 3674 C C . PHE B 1 7 ? 14.266 21.189 6.321 1.00 19.46 7 PHE B C 1
ATOM 3675 O O . PHE B 1 7 ? 13.426 22.085 6.379 1.00 21.29 7 PHE B O 1
ATOM 3683 N N . ARG B 1 8 ? 14.997 20.959 5.241 1.00 20.47 8 ARG B N 1
ATOM 3684 C CA . ARG B 1 8 ? 14.786 21.741 4.034 1.00 21.93 8 ARG B CA 1
ATOM 3685 C C . ARG B 1 8 ? 15.028 20.898 2.802 1.00 23.33 8 ARG B C 1
ATOM 3686 O O . ARG B 1 8 ? 14.139 20.715 1.962 1.00 24.92 8 ARG B O 1
ATOM 3694 N N . ARG B 1 9 ? 16.234 20.355 2.723 1.00 22.43 9 ARG B N 1
ATOM 3695 C CA . ARG B 1 9 ? 16.637 19.575 1.572 1.00 21.65 9 ARG B CA 1
ATOM 3696 C C . ARG B 1 9 ? 17.404 18.333 2.051 1.00 22.51 9 ARG B C 1
ATOM 3697 O O . ARG B 1 9 ? 18.043 17.633 1.265 1.00 21.84 9 ARG B O 1
ATOM 3705 N N . ASP B 1 10 ? 17.313 18.079 3.356 1.00 22.74 10 ASP B N 1
ATOM 3706 C CA . ASP B 1 10 ? 17.970 16.958 4.047 1.00 22.59 10 ASP B CA 1
ATOM 3707 C C . ASP B 1 10 ? 16.893 16.063 4.677 1.00 21.67 10 ASP B C 1
ATOM 3708 O O . ASP B 1 10 ? 16.880 15.840 5.891 1.00 20.73 10 ASP B O 1
ATOM 3713 N N . LEU B 1 11 ? 16.000 15.546 3.841 1.00 21.52 11 LEU B N 1
ATOM 3714 C CA . LEU B 1 11 ? 14.877 14.734 4.302 1.00 20.63 11 LEU B CA 1
ATOM 3715 C C . LEU B 1 11 ? 15.222 13.329 4.771 1.00 21.47 11 LEU B C 1
ATOM 3716 O O . LEU B 1 11 ? 14.875 12.344 4.107 1.00 23.37 11 LEU B O 1
ATOM 3721 N N . ARG B 1 12 ? 15.883 13.241 5.924 1.00 19.53 12 ARG B N 1
ATOM 3722 C CA . ARG B 1 12 ? 16.281 11.958 6.496 1.00 19.05 12 ARG B CA 1
ATOM 3723 C C . ARG B 1 12 ? 16.689 12.157 7.950 1.00 19.81 12 ARG B C 1
ATOM 3724 O O . ARG B 1 12 ? 16.945 13.284 8.371 1.00 20.11 12 ARG B O 1
ATOM 3732 N N . LEU B 1 13 ? 16.745 11.069 8.715 1.00 20.56 13 LEU B N 1
ATOM 3733 C CA . LEU B 1 13 ? 17.149 11.149 10.116 1.00 21.14 13 LEU B CA 1
ATOM 3734 C C . LEU B 1 13 ? 18.536 10.530 10.296 1.00 22.58 13 LEU B C 1
ATOM 3735 O O . LEU B 1 13 ? 19.154 10.656 11.351 1.00 23.09 13 LEU B O 1
ATOM 3740 N N . GLU B 1 14 ? 19.021 9.866 9.257 1.00 23.15 14 GLU B N 1
ATOM 3741 C CA . GLU B 1 14 ? 20.324 9.235 9.310 1.00 26.05 14 GLU B CA 1
ATOM 3742 C C . GLU B 1 14 ? 21.381 10.146 8.704 1.00 26.16 14 GLU B C 1
ATOM 3743 O O . GLU B 1 14 ? 21.132 10.800 7.698 1.00 27.07 14 GLU B O 1
ATOM 3749 N N . ASP B 1 15 ? 22.562 10.166 9.316 1.00 25.77 15 ASP B N 1
ATOM 3750 C CA . ASP B 1 15 ? 23.688 10.981 8.863 1.00 24.78 15 ASP B CA 1
ATOM 3751 C C . ASP B 1 15 ? 23.313 12.393 8.442 1.00 22.33 15 ASP B C 1
ATOM 3752 O O . ASP B 1 15 ? 23.662 12.862 7.364 1.00 21.36 15 ASP B O 1
ATOM 3757 N N . ASN B 1 16 ? 22.593 13.072 9.313 1.00 21.72 16 ASN B N 1
ATOM 3758 C CA . ASN B 1 16 ? 22.208 14.441 9.053 1.00 22.09 16 ASN B CA 1
ATOM 3759 C C . ASN B 1 16 ? 23.039 15.281 10.030 1.00 21.55 16 ASN B C 1
ATOM 3760 O O . ASN B 1 16 ? 22.760 15.323 11.233 1.00 20.39 16 ASN B O 1
ATOM 3765 N N . THR B 1 17 ? 24.074 15.932 9.502 1.00 20.97 17 THR B N 1
ATOM 3766 C CA . THR B 1 17 ? 24.984 16.740 10.311 1.00 20.59 17 THR B CA 1
ATOM 3767 C C . THR B 1 17 ? 24.284 17.668 11.309 1.00 19.78 17 THR B C 1
ATOM 3768 O O . THR B 1 17 ? 24.325 17.436 12.519 1.00 19.63 17 THR B O 1
ATOM 3772 N N . GLY B 1 18 ? 23.651 18.718 10.801 1.00 17.81 18 GLY B N 1
ATOM 3773 C CA . GLY B 1 18 ? 22.973 19.646 11.678 1.00 16.62 18 GLY B CA 1
ATOM 3774 C C . GLY B 1 18 ? 22.030 18.960 12.644 1.00 15.82 18 GLY B C 1
ATOM 3775 O O . GLY B 1 18 ? 21.959 19.346 13.808 1.00 14.12 18 GLY B O 1
ATOM 3776 N N . LEU B 1 19 ? 21.308 17.946 12.173 1.00 16.51 19 LEU B N 1
ATOM 3777 C CA . LEU B 1 19 ? 20.376 17.244 13.044 1.00 17.32 19 LEU B CA 1
ATOM 3778 C C . LEU B 1 19 ? 21.148 16.544 14.160 1.00 18.59 19 LEU B C 1
ATOM 3779 O O . LEU B 1 19 ? 20.717 16.548 15.328 1.00 17.82 19 LEU B O 1
ATOM 3784 N N . ASN B 1 20 ? 22.296 15.969 13.809 1.00 19.54 20 ASN B N 1
ATOM 3785 C CA . ASN B 1 20 ? 23.107 15.278 14.807 1.00 23.03 20 ASN B CA 1
ATOM 3786 C C . ASN B 1 20 ? 23.539 16.229 15.913 1.00 25.10 20 ASN B C 1
ATOM 3787 O O . ASN B 1 20 ? 23.369 15.929 17.096 1.00 26.61 20 ASN B O 1
ATOM 3792 N N . TYR B 1 21 ? 24.108 17.369 15.542 1.00 25.95 21 TYR B N 1
ATOM 3793 C CA . TYR B 1 21 ? 24.522 18.320 16.554 1.00 27.90 21 TYR B CA 1
ATOM 3794 C C . TYR B 1 21 ? 23.322 18.717 17.401 1.00 28.67 21 TYR B C 1
ATOM 3795 O O . TYR B 1 21 ? 23.415 18.796 18.622 1.00 28.87 21 TYR B O 1
ATOM 3804 N N . ALA B 1 22 ? 22.187 18.950 16.751 1.00 29.02 22 ALA B N 1
ATOM 3805 C CA . ALA B 1 22 ? 20.981 19.343 17.460 1.00 29.20 22 ALA B CA 1
ATOM 3806 C C . ALA B 1 22 ? 20.604 18.312 18.508 1.00 30.18 22 ALA B C 1
ATOM 3807 O O . ALA B 1 22 ? 20.308 18.657 19.651 1.00 29.76 22 ALA B O 1
ATOM 3809 N N . LEU B 1 23 ? 20.615 17.042 18.115 1.00 31.39 23 LEU B N 1
ATOM 3810 C CA . LEU B 1 23 ? 20.261 15.960 19.032 1.00 32.58 23 LEU B CA 1
ATOM 3811 C C . LEU B 1 23 ? 21.223 15.784 20.201 1.00 34.15 23 LEU B C 1
ATOM 3812 O O . LEU B 1 23 ? 20.800 15.433 21.306 1.00 35.30 23 LEU B O 1
ATOM 3817 N N . SER B 1 24 ? 22.510 16.019 19.970 1.00 34.83 24 SER B N 1
ATOM 3818 C CA . SER B 1 24 ? 23.477 15.866 21.049 1.00 36.88 24 SER B CA 1
ATOM 3819 C C . SER B 1 24 ? 23.663 17.127 21.915 1.00 38.23 24 SER B C 1
ATOM 3820 O O . SER B 1 24 ? 24.054 17.025 23.077 1.00 39.94 24 SER B O 1
ATOM 3823 N N . GLU B 1 25 ? 23.367 18.305 21.370 1.00 38.50 25 GLU B N 1
ATOM 3824 C CA . GLU B 1 25 ? 23.540 19.537 22.124 1.00 38.08 25 GLU B CA 1
ATOM 3825 C C . GLU B 1 25 ? 22.322 20.008 22.922 1.00 39.42 25 GLU B C 1
ATOM 3826 O O . GLU B 1 25 ? 22.477 20.774 23.870 1.00 39.57 25 GLU B O 1
ATOM 3832 N N . CYS B 1 26 ? 21.116 19.578 22.556 1.00 40.96 26 CYS B N 1
ATOM 3833 C CA . CYS B 1 26 ? 19.930 20.013 23.304 1.00 42.84 26 CYS B CA 1
ATOM 3834 C C . CYS B 1 26 ? 19.227 18.827 23.929 1.00 42.32 26 CYS B C 1
ATOM 3835 O O . CYS B 1 26 ? 19.485 17.683 23.562 1.00 42.08 26 CYS B O 1
ATOM 3838 N N . ASP B 1 27 ? 18.320 19.108 24.858 1.00 42.56 27 ASP B N 1
ATOM 3839 C CA . ASP B 1 27 ? 17.578 18.057 25.544 1.00 43.72 27 ASP B CA 1
ATOM 3840 C C . ASP B 1 27 ? 16.481 17.498 24.666 1.00 43.26 27 ASP B C 1
ATOM 3841 O O . ASP B 1 27 ? 16.343 16.286 24.515 1.00 43.88 27 ASP B O 1
ATOM 3846 N N . ARG B 1 28 ? 15.691 18.396 24.093 1.00 43.24 28 ARG B N 1
ATOM 3847 C CA . ARG B 1 28 ? 14.596 18.002 23.215 1.00 41.80 28 ARG B CA 1
ATOM 3848 C C . ARG B 1 28 ? 14.778 18.734 21.885 1.00 38.06 28 ARG B C 1
ATOM 3849 O O . ARG B 1 28 ? 15.292 19.849 21.832 1.00 37.87 28 ARG B O 1
ATOM 3857 N N . VAL B 1 29 ? 14.378 18.088 20.804 1.00 34.32 29 VAL B N 1
ATOM 3858 C CA . VAL B 1 29 ? 14.494 18.686 19.491 1.00 30.13 29 VAL B CA 1
ATOM 3859 C C . VAL B 1 29 ? 13.174 18.538 18.766 1.00 28.93 29 VAL B C 1
ATOM 3860 O O . VAL B 1 29 ? 12.641 17.433 18.634 1.00 28.17 29 VAL B O 1
ATOM 3864 N N . ILE B 1 30 ? 12.634 19.662 18.316 1.00 27.35 30 ILE B N 1
ATOM 3865 C CA . ILE B 1 30 ? 11.382 19.645 17.586 1.00 25.62 30 ILE B CA 1
ATOM 3866 C C . ILE B 1 30 ? 11.713 19.678 16.098 1.00 23.34 30 ILE B C 1
ATOM 3867 O O . ILE B 1 30 ? 12.294 20.636 15.601 1.00 23.04 30 ILE B O 1
ATOM 3872 N N . PRO B 1 31 ? 11.377 18.606 15.376 1.00 21.74 31 PRO B N 1
ATOM 3873 C CA . PRO B 1 31 ? 11.641 18.523 13.940 1.00 20.56 31 PRO B CA 1
ATOM 3874 C C . PRO B 1 31 ? 10.605 19.355 13.165 1.00 20.45 31 PRO B C 1
ATOM 3875 O O . PRO B 1 31 ? 9.392 19.103 13.217 1.00 18.38 31 PRO B O 1
ATOM 3879 N N . VAL B 1 32 ? 11.101 20.351 12.442 1.00 19.66 32 VAL B N 1
ATOM 3880 C CA . VAL B 1 32 ? 10.236 21.252 11.696 1.00 18.45 32 VAL B CA 1
ATOM 3881 C C . VAL B 1 32 ? 10.475 21.321 10.190 1.00 18.00 32 VAL B C 1
ATOM 3882 O O . VAL B 1 32 ? 11.590 21.128 9.710 1.00 19.22 32 VAL B O 1
ATOM 3886 N N . PHE B 1 33 ? 9.405 21.560 9.444 1.00 17.35 33 PHE B N 1
ATOM 3887 C CA . PHE B 1 33 ? 9.520 21.784 8.010 1.00 17.45 33 PHE B CA 1
ATOM 3888 C C . PHE B 1 33 ? 8.612 22.968 7.717 1.00 18.61 33 PHE B C 1
ATOM 3889 O O . PHE B 1 33 ? 7.455 22.999 8.155 1.00 19.91 33 PHE B O 1
ATOM 3897 N N . ILE B 1 34 ? 9.147 23.948 6.994 1.00 18.66 34 ILE B N 1
ATOM 3898 C CA . ILE B 1 34 ? 8.390 25.136 6.650 1.00 17.60 34 ILE B CA 1
ATOM 3899 C C . ILE B 1 34 ? 8.070 25.186 5.171 1.00 17.21 34 ILE B C 1
ATOM 3900 O O . ILE B 1 34 ? 8.971 25.255 4.341 1.00 14.53 34 ILE B O 1
ATOM 3905 N N . ALA B 1 35 ? 6.776 25.125 4.863 1.00 18.41 35 ALA B N 1
ATOM 3906 C CA . ALA B 1 35 ? 6.278 25.204 3.490 1.00 17.93 35 ALA B CA 1
ATOM 3907 C C . ALA B 1 35 ? 6.341 26.702 3.164 1.00 17.87 35 ALA B C 1
ATOM 3908 O O . ALA B 1 35 ? 5.637 27.523 3.760 1.00 17.40 35 ALA B O 1
ATOM 3910 N N . ASP B 1 36 ? 7.214 27.061 2.237 1.00 19.25 36 ASP B N 1
ATOM 3911 C CA . ASP B 1 36 ? 7.396 28.464 1.882 1.00 20.49 36 ASP B CA 1
ATOM 3912 C C . ASP B 1 36 ? 6.683 28.841 0.569 1.00 19.51 36 ASP B C 1
ATOM 3913 O O . ASP B 1 36 ? 6.951 28.272 -0.497 1.00 18.34 36 ASP B O 1
ATOM 3918 N N . PRO B 1 37 ? 5.750 29.807 0.643 1.00 18.57 37 PRO B N 1
ATOM 3919 C CA . PRO B 1 37 ? 4.999 30.265 -0.528 1.00 19.06 37 PRO B CA 1
ATOM 3920 C C . PRO B 1 37 ? 5.884 30.768 -1.681 1.00 18.87 37 PRO B C 1
ATOM 3921 O O . PRO B 1 37 ? 5.472 30.750 -2.840 1.00 18.17 37 PRO B O 1
ATOM 3925 N N . ARG B 1 38 ? 7.094 31.218 -1.367 1.00 18.09 38 ARG B N 1
ATOM 3926 C CA . ARG B 1 38 ? 7.988 31.706 -2.402 1.00 18.09 38 ARG B CA 1
ATOM 3927 C C . ARG B 1 38 ? 8.466 30.541 -3.254 1.00 18.05 38 ARG B C 1
ATOM 3928 O O . ARG B 1 38 ? 8.794 30.703 -4.430 1.00 19.39 38 ARG B O 1
ATOM 3936 N N . GLN B 1 39 ? 8.477 29.356 -2.663 1.00 17.00 39 GLN B N 1
ATOM 3937 C CA . GLN B 1 39 ? 8.909 28.172 -3.376 1.00 17.15 39 GLN B CA 1
ATOM 3938 C C . GLN B 1 39 ? 7.755 27.329 -3.915 1.00 18.33 39 GLN B C 1
ATOM 3939 O O . GLN B 1 39 ? 7.893 26.700 -4.962 1.00 17.96 39 GLN B O 1
ATOM 3945 N N . LEU B 1 40 ? 6.621 27.318 -3.210 1.00 18.21 40 LEU B N 1
ATOM 3946 C CA . LEU B 1 40 ? 5.487 26.502 -3.618 1.00 19.02 40 LEU B CA 1
ATOM 3947 C C . LEU B 1 40 ? 4.380 27.184 -4.417 1.00 20.01 40 LEU B C 1
ATOM 3948 O O . LEU B 1 40 ? 3.636 26.518 -5.138 1.00 21.20 40 LEU B O 1
ATOM 3953 N N . ILE B 1 41 ? 4.272 28.500 -4.296 1.00 20.45 41 ILE B N 1
ATOM 3954 C CA . ILE B 1 41 ? 3.223 29.261 -4.977 1.00 20.83 41 ILE B CA 1
ATOM 3955 C C . ILE B 1 41 ? 3.772 30.340 -5.915 1.00 22.24 41 ILE B C 1
ATOM 3956 O O . ILE B 1 41 ? 4.460 31.275 -5.480 1.00 22.99 41 ILE B O 1
ATOM 3961 N N . ASN B 1 42 ? 3.442 30.218 -7.197 1.00 22.44 42 ASN B N 1
ATOM 3962 C CA . ASN B 1 42 ? 3.890 31.170 -8.207 1.00 23.37 42 ASN B CA 1
ATOM 3963 C C . ASN B 1 42 ? 5.398 31.218 -8.288 1.00 23.88 42 ASN B C 1
ATOM 3964 O O . ASN B 1 42 ? 6.019 32.277 -8.213 1.00 24.47 42 ASN B O 1
ATOM 3969 N N . ASN B 1 43 ? 5.981 30.041 -8.440 1.00 23.58 43 ASN B N 1
ATOM 3970 C CA . ASN B 1 43 ? 7.413 29.913 -8.563 1.00 22.11 43 ASN B CA 1
ATOM 3971 C C . ASN B 1 43 ? 7.647 29.594 -10.030 1.00 20.95 43 ASN B C 1
ATOM 3972 O O . ASN B 1 43 ? 7.266 28.532 -10.513 1.00 20.70 43 ASN B O 1
ATOM 3977 N N . PRO B 1 44 ? 8.267 30.519 -10.771 1.00 21.00 44 PRO B N 1
ATOM 3978 C CA . PRO B 1 44 ? 8.501 30.240 -12.195 1.00 20.67 44 PRO B CA 1
ATOM 3979 C C . PRO B 1 44 ? 9.425 29.044 -12.415 1.00 21.21 44 PRO B C 1
ATOM 3980 O O . PRO B 1 44 ? 9.433 28.437 -13.475 1.00 22.17 44 PRO B O 1
ATOM 3984 N N . TYR B 1 45 ? 10.207 28.710 -11.400 1.00 21.91 45 TYR B N 1
ATOM 3985 C CA . TYR B 1 45 ? 11.147 27.607 -11.505 1.00 22.98 45 TYR B CA 1
ATOM 3986 C C . TYR B 1 45 ? 10.694 26.335 -10.803 1.00 23.16 45 TYR B C 1
ATOM 3987 O O . TYR B 1 45 ? 11.501 25.443 -10.560 1.00 24.62 45 TYR B O 1
ATOM 3996 N N . LYS B 1 46 ? 9.407 26.239 -10.497 1.00 22.81 46 LYS B N 1
ATOM 3997 C CA . LYS B 1 46 ? 8.892 25.080 -9.788 1.00 22.94 46 LYS B CA 1
ATOM 3998 C C . LYS B 1 46 ? 8.552 23.900 -10.687 1.00 22.82 46 LYS B C 1
ATOM 3999 O O . LYS B 1 46 ? 8.074 24.067 -11.802 1.00 23.21 46 LYS B O 1
ATOM 4005 N N . SER B 1 47 ? 8.821 22.702 -10.182 1.00 22.45 47 SER B N 1
ATOM 4006 C CA . SER B 1 47 ? 8.531 21.466 -10.891 1.00 21.89 47 SER B CA 1
ATOM 4007 C C . SER B 1 47 ? 7.477 20.709 -10.088 1.00 21.26 47 SER B C 1
ATOM 4008 O O . SER B 1 47 ? 7.649 20.487 -8.894 1.00 19.82 47 SER B O 1
ATOM 4011 N N . GLU B 1 48 ? 6.384 20.319 -10.731 1.00 21.64 48 GLU B N 1
ATOM 4012 C CA . GLU B 1 48 ? 5.343 19.589 -10.017 1.00 22.51 48 GLU B CA 1
ATOM 4013 C C . GLU B 1 48 ? 5.851 18.212 -9.598 1.00 21.68 48 GLU B C 1
ATOM 4014 O O . GLU B 1 48 ? 5.516 17.708 -8.528 1.00 20.68 48 GLU B O 1
ATOM 4020 N N . PHE B 1 49 ? 6.656 17.603 -10.457 1.00 21.42 49 PHE B N 1
ATOM 4021 C CA . PHE B 1 49 ? 7.209 16.298 -10.159 1.00 20.28 49 PHE B CA 1
ATOM 4022 C C . PHE B 1 49 ? 8.132 16.392 -8.949 1.00 18.89 49 PHE B C 1
ATOM 4023 O O . PHE B 1 49 ? 8.050 15.577 -8.032 1.00 17.83 49 PHE B O 1
ATOM 4031 N N . ALA B 1 50 ? 8.999 17.399 -8.944 1.00 18.07 50 ALA B N 1
ATOM 4032 C CA . ALA B 1 50 ? 9.941 17.576 -7.839 1.00 18.70 50 ALA B CA 1
ATOM 4033 C C . ALA B 1 50 ? 9.200 17.770 -6.534 1.00 17.43 50 ALA B C 1
ATOM 4034 O O . ALA B 1 50 ? 9.588 17.222 -5.499 1.00 17.56 50 ALA B O 1
ATOM 4036 N N . VAL B 1 51 ? 8.132 18.552 -6.587 1.00 15.47 51 VAL B N 1
ATOM 4037 C CA . VAL B 1 51 ? 7.362 18.828 -5.389 1.00 16.08 51 VAL B CA 1
ATOM 4038 C C . VAL B 1 51 ? 6.705 17.577 -4.834 1.00 16.14 51 VAL B C 1
ATOM 4039 O O . VAL B 1 51 ? 6.726 17.354 -3.623 1.00 15.45 51 VAL B O 1
ATOM 4043 N N . SER B 1 52 ? 6.134 16.756 -5.709 1.00 16.40 52 SER B N 1
ATOM 4044 C CA . SER B 1 52 ? 5.495 15.522 -5.258 1.00 17.58 52 SER B CA 1
ATOM 4045 C C . SER B 1 52 ? 6.528 14.633 -4.558 1.00 18.31 52 SER B C 1
ATOM 4046 O O . SER B 1 52 ? 6.257 14.056 -3.493 1.00 18.26 52 SER B O 1
ATOM 4049 N N . PHE B 1 53 ? 7.713 14.540 -5.160 1.00 16.67 53 PHE B N 1
ATOM 4050 C CA . PHE B 1 53 ? 8.778 13.715 -4.622 1.00 16.38 53 PHE B CA 1
ATOM 4051 C C . PHE B 1 53 ? 9.180 14.194 -3.239 1.00 16.94 53 PHE B C 1
ATOM 4052 O O . PHE B 1 53 ? 9.445 13.395 -2.331 1.00 17.29 53 PHE B O 1
ATOM 4060 N N . MET B 1 54 ? 9.224 15.510 -3.083 1.00 16.31 54 MET B N 1
ATOM 4061 C CA . MET B 1 54 ? 9.597 16.102 -1.812 1.00 15.24 54 MET B CA 1
ATOM 4062 C C . MET B 1 54 ? 8.513 15.791 -0.789 1.00 15.97 54 MET B C 1
ATOM 4063 O O . MET B 1 54 ? 8.817 15.349 0.318 1.00 15.98 54 MET B O 1
ATOM 4068 N N . ILE B 1 55 ? 7.252 16.007 -1.172 1.00 16.14 55 ILE B N 1
ATOM 4069 C CA . ILE B 1 55 ? 6.113 15.746 -0.287 1.00 16.09 55 ILE B CA 1
ATOM 4070 C C . ILE B 1 55 ? 6.121 14.268 0.116 1.00 15.13 55 ILE B C 1
ATOM 4071 O O . ILE B 1 55 ? 5.993 13.931 1.293 1.00 13.37 55 ILE B O 1
ATOM 4076 N N . ASN B 1 56 ? 6.260 13.385 -0.862 1.00 15.18 56 ASN B N 1
ATOM 4077 C CA . ASN B 1 56 ? 6.296 11.968 -0.548 1.00 17.28 56 ASN B CA 1
ATOM 4078 C C . ASN B 1 56 ? 7.436 11.689 0.419 1.00 16.95 56 ASN B C 1
ATOM 4079 O O . ASN B 1 56 ? 7.252 10.960 1.393 1.00 17.63 56 ASN B O 1
ATOM 4084 N N . SER B 1 57 ? 8.604 12.275 0.155 1.00 15.82 57 SER B N 1
ATOM 4085 C CA . SER B 1 57 ? 9.755 12.089 1.029 1.00 15.77 57 SER B CA 1
ATOM 4086 C C . SER B 1 57 ? 9.461 12.650 2.414 1.00 16.82 57 SER B C 1
ATOM 4087 O O . SER B 1 57 ? 9.892 12.083 3.415 1.00 17.39 57 SER B O 1
ATOM 4090 N N . LEU B 1 58 ? 8.724 13.761 2.475 1.00 17.33 58 LEU B N 1
ATOM 4091 C CA . LEU B 1 58 ? 8.349 14.363 3.754 1.00 16.27 58 LEU B CA 1
ATOM 4092 C C . LEU B 1 58 ? 7.356 13.447 4.499 1.00 16.92 58 LEU B C 1
ATOM 4093 O O . LEU B 1 58 ? 7.376 13.356 5.730 1.00 15.18 58 LEU B O 1
ATOM 4098 N N . LEU B 1 59 ? 6.492 12.764 3.753 1.00 17.33 59 LEU B N 1
ATOM 4099 C CA . LEU B 1 59 ? 5.543 11.845 4.365 1.00 19.20 59 LEU B CA 1
ATOM 4100 C C . LEU B 1 59 ? 6.303 10.676 4.984 1.00 21.98 59 LEU B C 1
ATOM 4101 O O . LEU B 1 59 ? 6.005 10.267 6.111 1.00 23.73 59 LEU B O 1
ATOM 4106 N N . GLU B 1 60 ? 7.284 10.137 4.258 1.00 22.72 60 GLU B N 1
ATOM 4107 C CA . GLU B 1 60 ? 8.072 9.022 4.778 1.00 23.54 60 GLU B CA 1
ATOM 4108 C C . GLU B 1 60 ? 8.847 9.441 6.031 1.00 23.37 60 GLU B C 1
ATOM 4109 O O . GLU B 1 60 ? 8.904 8.694 7.009 1.00 24.04 60 GLU B O 1
ATOM 4115 N N . LEU B 1 61 ? 9.442 10.631 5.994 1.00 22.16 61 LEU B N 1
ATOM 4116 C CA . LEU B 1 61 ? 10.200 11.159 7.124 1.00 21.50 61 LEU B CA 1
ATOM 4117 C C . LEU B 1 61 ? 9.284 11.279 8.347 1.00 23.92 61 LEU B C 1
ATOM 4118 O O . LEU B 1 61 ? 9.701 11.018 9.478 1.00 22.67 61 LEU B O 1
ATOM 4123 N N . ASP B 1 62 ? 8.034 11.680 8.119 1.00 26.48 62 ASP B N 1
ATOM 4124 C CA . ASP B 1 62 ? 7.075 11.811 9.201 1.00 29.32 62 ASP B CA 1
ATOM 4125 C C . ASP B 1 62 ? 6.800 10.461 9.872 1.00 31.81 62 ASP B C 1
ATOM 4126 O O . ASP B 1 62 ? 6.490 10.408 11.062 1.00 32.82 62 ASP B O 1
ATOM 4131 N N . ASP B 1 63 ? 6.896 9.371 9.119 1.00 33.32 63 ASP B N 1
ATOM 4132 C CA . ASP B 1 63 ? 6.683 8.055 9.705 1.00 36.20 63 ASP B CA 1
ATOM 4133 C C . ASP B 1 63 ? 7.852 7.690 10.602 1.00 36.57 63 ASP B C 1
ATOM 4134 O O . ASP B 1 63 ? 7.664 7.145 11.692 1.00 37.18 63 ASP B O 1
ATOM 4139 N N . GLU B 1 64 ? 9.060 7.987 10.136 1.00 35.38 64 GLU B N 1
ATOM 4140 C CA . GLU B 1 64 ? 10.246 7.697 10.910 1.00 35.00 64 GLU B CA 1
ATOM 4141 C C . GLU B 1 64 ? 10.194 8.447 12.228 1.00 34.47 64 GLU B C 1
ATOM 4142 O O . GLU B 1 64 ? 10.650 7.936 13.253 1.00 34.32 64 GLU B O 1
ATOM 4148 N N . LEU B 1 65 ? 9.627 9.652 12.202 1.00 33.03 65 LEU B N 1
ATOM 4149 C CA . LEU B 1 65 ? 9.507 10.462 13.408 1.00 32.57 65 LEU B CA 1
ATOM 4150 C C . LEU B 1 65 ? 8.436 9.911 14.352 1.00 33.63 65 LEU B C 1
ATOM 4151 O O . LEU B 1 65 ? 8.577 9.989 15.582 1.00 33.81 65 LEU B O 1
ATOM 4156 N N . ARG B 1 66 ? 7.366 9.352 13.789 1.00 33.78 66 ARG B N 1
ATOM 4157 C CA . ARG B 1 66 ? 6.301 8.788 14.614 1.00 34.44 66 ARG B CA 1
ATOM 4158 C C . ARG B 1 66 ? 6.773 7.529 15.328 1.00 34.56 66 ARG B C 1
ATOM 4159 O O . ARG B 1 66 ? 6.268 7.182 16.396 1.00 35.51 66 ARG B O 1
ATOM 4167 N N . LYS B 1 67 ? 7.750 6.852 14.740 1.00 34.51 67 LYS B N 1
ATOM 4168 C CA . LYS B 1 67 ? 8.304 5.653 15.345 1.00 34.62 67 LYS B CA 1
ATOM 4169 C C . LYS B 1 67 ? 9.238 6.062 16.479 1.00 34.11 67 LYS B C 1
ATOM 4170 O O . LYS B 1 67 ? 9.883 5.220 17.091 1.00 35.00 67 LYS B O 1
ATOM 4176 N N . LYS B 1 68 ? 9.319 7.361 16.746 1.00 32.75 68 LYS B N 1
ATOM 4177 C CA . LYS B 1 68 ? 10.173 7.862 17.813 1.00 31.44 68 LYS B CA 1
ATOM 4178 C C . LYS B 1 68 ? 9.359 8.742 18.748 1.00 32.25 68 LYS B C 1
ATOM 4179 O O . LYS B 1 68 ? 9.910 9.602 19.455 1.00 32.66 68 LYS B O 1
ATOM 4185 N N . GLY B 1 69 ? 8.044 8.514 18.739 1.00 31.76 69 GLY B N 1
ATOM 4186 C CA . GLY B 1 69 ? 7.135 9.266 19.589 1.00 31.69 69 GLY B CA 1
ATOM 4187 C C . GLY B 1 69 ? 7.197 10.750 19.306 1.00 31.57 69 GLY B C 1
ATOM 4188 O O . GLY B 1 69 ? 7.242 11.585 20.220 1.00 33.43 69 GLY B O 1
ATOM 4189 N N . SER B 1 70 ? 7.209 11.077 18.023 1.00 29.47 70 SER B N 1
ATOM 4190 C CA . SER B 1 70 ? 7.267 12.455 17.597 1.00 28.08 70 SER B CA 1
ATOM 4191 C C . SER B 1 70 ? 6.516 12.509 16.282 1.00 27.64 70 SER B C 1
ATOM 4192 O O . SER B 1 70 ? 5.740 11.606 15.967 1.00 27.59 70 SER B O 1
ATOM 4195 N N . ARG B 1 71 ? 6.730 13.572 15.521 1.00 27.27 71 ARG B N 1
ATOM 4196 C CA . ARG B 1 71 ? 6.105 13.711 14.211 1.00 26.89 71 ARG B CA 1
ATOM 4197 C C . ARG B 1 71 ? 6.639 14.982 13.596 1.00 25.56 71 ARG B C 1
ATOM 4198 O O . ARG B 1 71 ? 7.191 15.827 14.302 1.00 27.11 71 ARG B O 1
ATOM 4206 N N . LEU B 1 72 ? 6.497 15.117 12.285 1.00 23.00 72 LEU B N 1
ATOM 4207 C CA . LEU B 1 72 ? 6.976 16.311 11.623 1.00 22.40 72 LEU B CA 1
ATOM 4208 C C . LEU B 1 72 ? 6.036 17.487 11.947 1.00 23.05 72 LEU B C 1
ATOM 4209 O O . LEU B 1 72 ? 4.814 17.384 11.817 1.00 22.68 72 LEU B O 1
ATOM 4214 N N . ASN B 1 73 ? 6.616 18.594 12.396 1.00 23.48 73 ASN B N 1
ATOM 4215 C CA . ASN B 1 73 ? 5.850 19.787 12.747 1.00 23.98 73 ASN B CA 1
ATOM 4216 C C . ASN B 1 73 ? 5.908 20.737 11.564 1.00 22.85 73 ASN B C 1
ATOM 4217 O O . ASN B 1 73 ? 6.949 21.324 11.288 1.00 23.68 73 ASN B O 1
ATOM 4222 N N . VAL B 1 74 ? 4.789 20.886 10.866 1.00 21.74 74 VAL B N 1
ATOM 4223 C CA . VAL B 1 74 ? 4.745 21.739 9.685 1.00 20.41 74 VAL B CA 1
ATOM 4224 C C . VAL B 1 74 ? 4.155 23.132 9.882 1.00 20.85 74 VAL B C 1
ATOM 4225 O O . VAL B 1 74 ? 3.145 23.313 10.574 1.00 21.73 74 VAL B O 1
ATOM 4229 N N . PHE B 1 75 ? 4.798 24.110 9.255 1.00 19.95 75 PHE B N 1
ATOM 4230 C CA . PHE B 1 75 ? 4.369 25.500 9.323 1.00 21.69 75 PHE B CA 1
ATOM 4231 C C . PHE B 1 75 ? 4.276 26.042 7.901 1.00 22.12 75 PHE B C 1
ATOM 4232 O O . PHE B 1 75 ? 4.826 25.448 6.980 1.00 22.40 75 PHE B O 1
ATOM 4240 N N . PHE B 1 76 ? 3.587 27.165 7.718 1.00 22.01 76 PHE B N 1
ATOM 4241 C CA . PHE B 1 76 ? 3.462 27.753 6.389 1.00 20.93 76 PHE B CA 1
ATOM 4242 C C . PHE B 1 76 ? 3.791 29.244 6.400 1.00 22.01 76 PHE B C 1
ATOM 4243 O O . PHE B 1 76 ? 3.418 29.961 7.323 1.00 22.35 76 PHE B O 1
ATOM 4251 N N . GLY B 1 77 ? 4.486 29.703 5.364 1.00 23.60 77 GLY B N 1
ATOM 4252 C CA . GLY B 1 77 ? 4.873 31.101 5.272 1.00 25.45 77 GLY B CA 1
ATOM 4253 C C . GLY B 1 77 ? 6.340 31.226 4.893 1.00 28.18 77 GLY B C 1
ATOM 4254 O O . GLY B 1 77 ? 7.017 30.219 4.651 1.00 27.83 77 GLY B O 1
ATOM 4255 N N . GLU B 1 78 ? 6.841 32.454 4.810 1.00 30.87 78 GLU B N 1
ATOM 4256 C CA . GLU B 1 78 ? 8.250 32.651 4.479 1.00 32.98 78 GLU B CA 1
ATOM 4257 C C . GLU B 1 78 ? 9.066 32.307 5.726 1.00 32.44 78 GLU B C 1
ATOM 4258 O O . GLU B 1 78 ? 8.777 32.803 6.824 1.00 32.93 78 GLU B O 1
ATOM 4264 N N . ALA B 1 79 ? 10.077 31.459 5.553 1.00 31.64 79 ALA B N 1
ATOM 4265 C CA . ALA B 1 79 ? 10.943 31.024 6.652 1.00 31.40 79 ALA B CA 1
ATOM 4266 C C . ALA B 1 79 ? 11.211 32.077 7.735 1.00 31.71 79 ALA B C 1
ATOM 4267 O O . ALA B 1 79 ? 10.905 31.852 8.904 1.00 31.20 79 ALA B O 1
ATOM 4269 N N . GLU B 1 80 ? 11.787 33.215 7.355 1.00 32.46 80 GLU B N 1
ATOM 4270 C CA . GLU B 1 80 ? 12.081 34.265 8.328 1.00 33.31 80 GLU B CA 1
ATOM 4271 C C . GLU B 1 80 ? 10.845 34.703 9.107 1.00 31.94 80 GLU B C 1
ATOM 4272 O O . GLU B 1 80 ? 10.902 34.824 10.327 1.00 31.08 80 GLU B O 1
ATOM 4278 N N . LYS B 1 81 ? 9.728 34.926 8.415 1.00 31.38 81 LYS B N 1
ATOM 4279 C CA . LYS B 1 81 ? 8.491 35.347 9.082 1.00 31.88 81 LYS B CA 1
ATOM 4280 C C . LYS B 1 81 ? 7.892 34.283 10.005 1.00 31.98 81 LYS B C 1
ATOM 4281 O O . LYS B 1 81 ? 7.266 34.601 11.026 1.00 31.29 81 LYS B O 1
ATOM 4287 N N . VAL B 1 82 ? 8.076 33.017 9.642 1.00 31.52 82 VAL B N 1
ATOM 4288 C CA . VAL B 1 82 ? 7.588 31.914 10.462 1.00 29.86 82 VAL B CA 1
ATOM 4289 C C . VAL B 1 82 ? 8.369 31.854 11.777 1.00 30.01 82 VAL B C 1
ATOM 4290 O O . VAL B 1 82 ? 7.784 31.796 12.849 1.00 29.26 82 VAL B O 1
ATOM 4294 N N . VAL B 1 83 ? 9.693 31.863 11.686 1.00 30.57 83 VAL B N 1
ATOM 4295 C CA . VAL B 1 83 ? 10.539 31.827 12.874 1.00 31.62 83 VAL B CA 1
ATOM 4296 C C . VAL B 1 83 ? 10.077 32.939 13.788 1.00 32.29 83 VAL B C 1
ATOM 4297 O O . VAL B 1 83 ? 9.878 32.753 14.988 1.00 32.51 83 VAL B O 1
ATOM 4301 N N . SER B 1 84 ? 9.903 34.104 13.186 1.00 33.16 84 SER B N 1
ATOM 4302 C CA . SER B 1 84 ? 9.468 35.288 13.897 1.00 33.71 84 SER B CA 1
ATOM 4303 C C . SER B 1 84 ? 8.118 35.086 14.575 1.00 33.92 84 SER B C 1
ATOM 4304 O O . SER B 1 84 ? 7.958 35.413 15.747 1.00 34.21 84 SER B O 1
ATOM 4307 N N . ARG B 1 85 ? 7.160 34.528 13.831 1.00 34.76 85 ARG B N 1
ATOM 4308 C CA . ARG B 1 85 ? 5.797 34.276 14.318 1.00 35.77 85 ARG B CA 1
ATOM 4309 C C . ARG B 1 85 ? 5.598 33.162 15.358 1.00 37.16 85 ARG B C 1
ATOM 4310 O O . ARG B 1 85 ? 4.690 33.241 16.181 1.00 37.52 85 ARG B O 1
ATOM 4318 N N . PHE B 1 86 ? 6.439 32.131 15.338 1.00 39.10 86 PHE B N 1
ATOM 4319 C CA . PHE B 1 86 ? 6.262 30.997 16.247 1.00 39.76 86 PHE B CA 1
ATOM 4320 C C . PHE B 1 86 ? 7.400 30.590 17.186 1.00 40.94 86 PHE B C 1
ATOM 4321 O O . PHE B 1 86 ? 7.129 30.076 18.265 1.00 42.00 86 PHE B O 1
ATOM 4329 N N . PHE B 1 87 ? 8.656 30.796 16.792 1.00 41.72 87 PHE B N 1
ATOM 4330 C CA . PHE B 1 87 ? 9.777 30.346 17.622 1.00 42.53 87 PHE B CA 1
ATOM 4331 C C . PHE B 1 87 ? 10.498 31.385 18.471 1.00 44.58 87 PHE B C 1
ATOM 4332 O O . PHE B 1 87 ? 11.578 31.107 18.990 1.00 44.89 87 PHE B O 1
ATOM 4340 N N . ASN B 1 88 ? 9.915 32.566 18.627 1.00 46.60 88 ASN B N 1
ATOM 4341 C CA . ASN B 1 88 ? 10.556 33.621 19.408 1.00 48.72 88 ASN B CA 1
ATOM 4342 C C . ASN B 1 88 ? 10.983 33.220 20.828 1.00 48.89 88 ASN B C 1
ATOM 4343 O O . ASN B 1 88 ? 11.843 33.884 21.419 1.00 50.18 88 ASN B O 1
ATOM 4348 N N . LYS B 1 89 ? 10.415 32.138 21.366 1.00 47.98 89 LYS B N 1
ATOM 4349 C CA . LYS B 1 89 ? 10.767 31.693 22.720 1.00 47.56 89 LYS B CA 1
ATOM 4350 C C . LYS B 1 89 ? 11.613 30.421 22.844 1.00 46.98 89 LYS B C 1
ATOM 4351 O O . LYS B 1 89 ? 11.869 29.952 23.953 1.00 47.40 89 LYS B O 1
ATOM 4357 N N . VAL B 1 90 ? 12.050 29.870 21.715 1.00 46.32 90 VAL B N 1
ATOM 4358 C CA . VAL B 1 90 ? 12.879 28.663 21.701 1.00 43.21 90 VAL B CA 1
ATOM 4359 C C . VAL B 1 90 ? 14.325 29.065 21.999 1.00 42.33 90 VAL B C 1
ATOM 4360 O O . VAL B 1 90 ? 14.682 30.235 21.849 1.00 42.97 90 VAL B O 1
ATOM 4364 N N . ASP B 1 91 ? 15.150 28.099 22.403 1.00 41.34 91 ASP B N 1
ATOM 4365 C CA . ASP B 1 91 ? 16.558 28.352 22.749 1.00 39.84 91 ASP B CA 1
ATOM 4366 C C . ASP B 1 91 ? 17.493 28.513 21.582 1.00 37.36 91 ASP B C 1
ATOM 4367 O O . ASP B 1 91 ? 18.206 29.510 21.474 1.00 37.08 91 ASP B O 1
ATOM 4372 N N . ALA B 1 92 ? 17.501 27.505 20.721 1.00 35.33 92 ALA B N 1
ATOM 4373 C CA . ALA B 1 92 ? 18.347 27.515 19.545 1.00 31.77 92 ALA B CA 1
ATOM 4374 C C . ALA B 1 92 ? 17.603 26.938 18.368 1.00 29.62 92 ALA B C 1
ATOM 4375 O O . ALA B 1 92 ? 16.570 26.285 18.526 1.00 27.71 92 ALA B O 1
ATOM 4377 N N . ILE B 1 93 ? 18.149 27.198 17.187 1.00 28.10 93 ILE B N 1
ATOM 4378 C CA . ILE B 1 93 ? 17.603 26.708 15.936 1.00 26.71 93 ILE B CA 1
ATOM 4379 C C . ILE B 1 93 ? 18.781 26.135 15.157 1.00 26.23 93 ILE B C 1
ATOM 4380 O O . ILE B 1 93 ? 19.794 26.814 14.961 1.00 25.86 93 ILE B O 1
ATOM 4385 N N . TYR B 1 94 ? 18.652 24.879 14.738 1.00 25.13 94 TYR B N 1
ATOM 4386 C CA . TYR B 1 94 ? 19.693 24.215 13.967 1.00 23.86 94 TYR B CA 1
ATOM 4387 C C . TYR B 1 94 ? 19.241 23.947 12.538 1.00 23.69 94 TYR B C 1
ATOM 4388 O O . TYR B 1 94 ? 18.071 23.616 12.302 1.00 23.21 94 TYR B O 1
ATOM 4397 N N . VAL B 1 95 ? 20.171 24.090 11.590 1.00 23.29 95 VAL B N 1
ATOM 4398 C CA . VAL B 1 95 ? 19.900 23.824 10.167 1.00 22.85 95 VAL B CA 1
ATOM 4399 C C . VAL B 1 95 ? 21.184 23.463 9.424 1.00 23.25 95 VAL B C 1
ATOM 4400 O O . VAL B 1 95 ? 22.281 23.527 9.976 1.00 22.65 95 VAL B O 1
ATOM 4404 N N . ASN B 1 96 ? 21.034 23.074 8.167 1.00 24.33 96 ASN B N 1
ATOM 4405 C CA . ASN B 1 96 ? 22.173 22.767 7.319 1.00 25.20 96 ASN B CA 1
ATOM 4406 C C . ASN B 1 96 ? 22.189 23.863 6.259 1.00 25.31 96 ASN B C 1
ATOM 4407 O O . ASN B 1 96 ? 21.246 24.004 5.484 1.00 26.56 96 ASN B O 1
ATOM 4412 N N . GLU B 1 97 ? 23.257 24.650 6.244 1.00 26.50 97 GLU B N 1
ATOM 4413 C CA . GLU B 1 97 ? 23.406 25.744 5.289 1.00 26.49 97 GLU B CA 1
ATOM 4414 C C . GLU B 1 97 ? 23.308 25.255 3.855 1.00 24.50 97 GLU B C 1
ATOM 4415 O O . GLU B 1 97 ? 23.629 24.109 3.562 1.00 23.37 97 GLU B O 1
ATOM 4421 N N . ASP B 1 98 ? 22.849 26.124 2.964 1.00 24.25 98 ASP B N 1
ATOM 4422 C CA . ASP B 1 98 ? 22.775 25.776 1.555 1.00 23.84 98 ASP B CA 1
ATOM 4423 C C . ASP B 1 98 ? 23.649 26.788 0.829 1.00 22.06 98 ASP B C 1
ATOM 4424 O O . ASP B 1 98 ? 24.250 27.648 1.458 1.00 21.88 98 ASP B O 1
ATOM 4429 N N . TYR B 1 99 ? 23.707 26.715 -0.489 1.00 21.50 99 TYR B N 1
ATOM 4430 C CA . TYR B 1 99 ? 24.607 27.590 -1.207 1.00 21.16 99 TYR B CA 1
ATOM 4431 C C . TYR B 1 99 ? 24.059 28.426 -2.345 1.00 21.14 99 TYR B C 1
ATOM 4432 O O . TYR B 1 99 ? 24.795 28.758 -3.271 1.00 22.74 99 TYR B O 1
ATOM 4441 N N . THR B 1 100 ? 22.781 28.768 -2.308 1.00 21.08 100 THR B N 1
ATOM 4442 C CA . THR B 1 100 ? 22.230 29.599 -3.381 1.00 20.39 100 THR B CA 1
ATOM 4443 C C . THR B 1 100 ? 21.845 30.939 -2.792 1.00 20.54 100 THR B C 1
ATOM 4444 O O . THR B 1 100 ? 21.594 31.056 -1.586 1.00 21.00 100 THR B O 1
ATOM 4448 N N . PRO B 1 101 ? 21.800 31.977 -3.639 1.00 20.14 101 PRO B N 1
ATOM 4449 C CA . PRO B 1 101 ? 21.434 33.328 -3.191 1.00 17.99 101 PRO B CA 1
ATOM 4450 C C . PRO B 1 101 ? 20.196 33.310 -2.286 1.00 17.74 101 PRO B C 1
ATOM 4451 O O . PRO B 1 101 ? 20.208 33.854 -1.177 1.00 17.99 101 PRO B O 1
ATOM 4455 N N . PHE B 1 102 ? 19.140 32.652 -2.755 1.00 17.78 102 PHE B N 1
ATOM 4456 C CA . PHE B 1 102 ? 17.885 32.561 -2.009 1.00 19.22 102 PHE B CA 1
ATOM 4457 C C . PHE B 1 102 ? 18.097 31.993 -0.619 1.00 18.89 102 PHE B C 1
ATOM 4458 O O . PHE B 1 102 ? 17.590 32.522 0.372 1.00 17.91 102 PHE B O 1
ATOM 4466 N N . SER B 1 103 ? 18.856 30.908 -0.560 1.00 20.43 103 SER B N 1
ATOM 4467 C CA . SER B 1 103 ? 19.131 30.234 0.701 1.00 22.44 103 SER B CA 1
ATOM 4468 C C . SER B 1 103 ? 19.991 31.065 1.637 1.00 22.26 103 SER B C 1
ATOM 4469 O O . SER B 1 103 ? 19.769 31.097 2.846 1.00 20.22 103 SER B O 1
ATOM 4472 N N . ILE B 1 104 ? 20.986 31.728 1.070 1.00 22.39 104 ILE B N 1
ATOM 4473 C CA . ILE B 1 104 ? 21.877 32.546 1.860 1.00 23.67 104 ILE B CA 1
ATOM 4474 C C . ILE B 1 104 ? 21.149 33.747 2.458 1.00 24.82 104 ILE B C 1
ATOM 4475 O O . ILE B 1 104 ? 21.338 34.069 3.629 1.00 23.92 104 ILE B O 1
ATOM 4480 N N . SER B 1 105 ? 20.302 34.400 1.668 1.00 25.86 105 SER B N 1
ATOM 4481 C CA . SER B 1 105 ? 19.595 35.560 2.183 1.00 27.90 105 SER B CA 1
ATOM 4482 C C . SER B 1 105 ? 18.498 35.142 3.158 1.00 27.46 105 SER B C 1
ATOM 4483 O O . SER B 1 105 ? 18.194 35.863 4.111 1.00 27.18 105 SER B O 1
ATOM 4486 N N . ARG B 1 106 ? 17.906 33.977 2.916 1.00 27.72 106 ARG B N 1
ATOM 4487 C CA . ARG B 1 106 ? 16.852 33.469 3.788 1.00 28.93 106 ARG B CA 1
ATOM 4488 C C . ARG B 1 106 ? 17.409 33.221 5.192 1.00 29.90 106 ARG B C 1
ATOM 4489 O O . ARG B 1 106 ? 16.770 33.527 6.199 1.00 28.56 106 ARG B O 1
ATOM 4497 N N . ASP B 1 107 ? 18.618 32.673 5.244 1.00 32.45 107 ASP B N 1
ATOM 4498 C CA . ASP B 1 107 ? 19.272 32.368 6.504 1.00 33.43 107 ASP B CA 1
ATOM 4499 C C . ASP B 1 107 ? 19.798 33.630 7.182 1.00 33.87 107 ASP B C 1
ATOM 4500 O O . ASP B 1 107 ? 19.855 33.695 8.407 1.00 34.32 107 ASP B O 1
ATOM 4505 N N . GLU B 1 108 ? 20.168 34.637 6.399 1.00 34.56 108 GLU B N 1
ATOM 4506 C CA . GLU B 1 108 ? 20.638 35.883 6.988 1.00 35.76 108 GLU B CA 1
ATOM 4507 C C . GLU B 1 108 ? 19.466 36.496 7.725 1.00 34.64 108 GLU B C 1
ATOM 4508 O O . GLU B 1 108 ? 19.614 36.992 8.834 1.00 35.49 108 GLU B O 1
ATOM 4514 N N . LYS B 1 109 ? 18.294 36.457 7.105 1.00 33.40 109 LYS B N 1
ATOM 4515 C CA . LYS B 1 109 ? 17.114 37.005 7.741 1.00 33.49 109 LYS B CA 1
ATOM 4516 C C . LYS B 1 109 ? 16.762 36.197 8.977 1.00 33.05 109 LYS B C 1
ATOM 4517 O O . LYS B 1 109 ? 16.410 36.757 10.010 1.00 34.35 109 LYS B O 1
ATOM 4523 N N . ILE B 1 110 ? 16.860 34.879 8.897 1.00 32.47 110 ILE B N 1
ATOM 4524 C CA . ILE B 1 110 ? 16.553 34.076 10.077 1.00 31.43 110 ILE B CA 1
ATOM 4525 C C . ILE B 1 110 ? 17.527 34.447 11.184 1.00 31.32 110 ILE B C 1
ATOM 4526 O O . ILE B 1 110 ? 17.140 34.572 12.339 1.00 30.15 110 ILE B O 1
ATOM 4531 N N . ARG B 1 111 ? 18.788 34.646 10.823 1.00 32.59 111 ARG B N 1
ATOM 4532 C CA . ARG B 1 111 ? 19.792 35.004 11.813 1.00 35.29 111 ARG B CA 1
ATOM 4533 C C . ARG B 1 111 ? 19.414 36.312 12.498 1.00 36.22 111 ARG B C 1
ATOM 4534 O O . ARG B 1 111 ? 19.434 36.401 13.727 1.00 36.31 111 ARG B O 1
ATOM 4542 N N . LYS B 1 112 ? 19.059 37.323 11.708 1.00 36.54 112 LYS B N 1
ATOM 4543 C CA . LYS B 1 112 ? 18.671 38.606 12.275 1.00 37.69 112 LYS B CA 1
ATOM 4544 C C . LYS B 1 112 ? 17.540 38.431 13.279 1.00 37.87 112 LYS B C 1
ATOM 4545 O O . LYS B 1 112 ? 17.615 38.916 14.409 1.00 38.46 112 LYS B O 1
ATOM 4551 N N . VAL B 1 113 ? 16.495 37.728 12.866 1.00 37.56 113 VAL B N 1
ATOM 4552 C CA . VAL B 1 113 ? 15.355 37.478 13.736 1.00 37.26 113 VAL B CA 1
ATOM 4553 C C . VAL B 1 113 ? 15.782 36.711 14.983 1.00 38.30 113 VAL B C 1
ATOM 4554 O O . VAL B 1 113 ? 15.194 36.867 16.049 1.00 37.46 113 VAL B O 1
ATOM 4558 N N . CYS B 1 114 ? 16.814 35.885 14.851 1.00 40.28 114 CYS B N 1
ATOM 4559 C CA . CYS B 1 114 ? 17.293 35.099 15.987 1.00 42.39 114 CYS B CA 1
ATOM 4560 C C . CYS B 1 114 ? 18.057 35.923 17.014 1.00 43.72 114 CYS B C 1
ATOM 4561 O O . CYS B 1 114 ? 17.897 35.722 18.215 1.00 43.34 114 CYS B O 1
ATOM 4564 N N . GLU B 1 115 ? 18.888 36.844 16.540 1.00 45.98 115 GLU B N 1
ATOM 4565 C CA . GLU B 1 115 ? 19.668 37.696 17.425 1.00 48.90 115 GLU B CA 1
ATOM 4566 C C . GLU B 1 115 ? 18.765 38.634 18.215 1.00 49.90 115 GLU B C 1
ATOM 4567 O O . GLU B 1 115 ? 19.033 38.934 19.379 1.00 50.45 115 GLU B O 1
ATOM 4573 N N . GLU B 1 116 ? 17.687 39.083 17.579 1.00 50.63 116 GLU B N 1
ATOM 4574 C CA . GLU B 1 116 ? 16.741 39.987 18.214 1.00 50.93 116 GLU B CA 1
ATOM 4575 C C . GLU B 1 116 ? 15.680 39.238 18.990 1.00 49.75 116 GLU B C 1
ATOM 4576 O O . GLU B 1 116 ? 14.555 39.702 19.101 1.00 50.74 116 GLU B O 1
ATOM 4582 N N . ASN B 1 117 ? 16.033 38.075 19.522 1.00 47.94 117 ASN B N 1
ATOM 4583 C CA . ASN B 1 117 ? 15.094 37.267 20.292 1.00 46.00 117 ASN B CA 1
ATOM 4584 C C . ASN B 1 117 ? 15.868 36.333 21.206 1.00 44.99 117 ASN B C 1
ATOM 4585 O O . ASN B 1 117 ? 15.288 35.536 21.944 1.00 44.86 117 ASN B O 1
ATOM 4590 N N . GLY B 1 118 ? 17.189 36.433 21.140 1.00 43.79 118 GLY B N 1
ATOM 4591 C CA . GLY B 1 118 ? 18.027 35.602 21.976 1.00 42.88 118 GLY B CA 1
ATOM 4592 C C . GLY B 1 118 ? 17.977 34.139 21.604 1.00 42.15 118 GLY B C 1
ATOM 4593 O O . GLY B 1 118 ? 18.062 33.274 22.471 1.00 43.40 118 GLY B O 1
ATOM 4594 N N . ILE B 1 119 ? 17.830 33.854 20.316 1.00 40.55 119 ILE B N 1
ATOM 4595 C CA . ILE B 1 119 ? 17.800 32.474 19.857 1.00 39.11 119 ILE B CA 1
ATOM 4596 C C . ILE B 1 119 ? 19.122 32.191 19.169 1.00 38.39 119 ILE B C 1
ATOM 4597 O O . ILE B 1 119 ? 19.534 32.932 18.280 1.00 38.64 119 ILE B O 1
ATOM 4602 N N . GLU B 1 120 ? 19.797 31.127 19.575 1.00 37.44 120 GLU B N 1
ATOM 4603 C CA . GLU B 1 120 ? 21.054 30.816 18.934 1.00 37.48 120 GLU B CA 1
ATOM 4604 C C . GLU B 1 120 ? 20.748 30.192 17.565 1.00 36.01 120 GLU B C 1
ATOM 4605 O O . GLU B 1 120 ? 19.916 29.291 17.456 1.00 36.03 120 GLU B O 1
ATOM 4611 N N . PHE B 1 121 ? 21.392 30.695 16.518 1.00 33.64 121 PHE B N 1
ATOM 4612 C CA . PHE B 1 121 ? 21.187 30.155 15.182 1.00 31.57 121 PHE B CA 1
ATOM 4613 C C . PHE B 1 121 ? 22.434 29.404 14.721 1.00 30.81 121 PHE B C 1
ATOM 4614 O O . PHE B 1 121 ? 23.447 30.025 14.417 1.00 30.14 121 PHE B O 1
ATOM 4622 N N . LYS B 1 122 ? 22.345 28.075 14.644 1.00 30.21 122 LYS B N 1
ATOM 4623 C CA . LYS B 1 122 ? 23.482 27.251 14.239 1.00 30.05 122 LYS B CA 1
ATOM 4624 C C . LYS B 1 122 ? 23.296 26.530 12.891 1.00 28.83 122 LYS B C 1
ATOM 4625 O O . LYS B 1 122 ? 22.405 25.706 12.737 1.00 29.31 122 LYS B O 1
ATOM 4631 N N . ALA B 1 123 ? 24.143 26.853 11.917 1.00 27.78 123 ALA B N 1
ATOM 4632 C CA . ALA B 1 123 ? 24.076 26.237 10.597 1.00 27.84 123 ALA B CA 1
ATOM 4633 C C . ALA B 1 123 ? 25.304 25.356 10.376 1.00 28.87 123 ALA B C 1
ATOM 4634 O O . ALA B 1 123 ? 26.409 25.731 10.744 1.00 30.01 123 ALA B O 1
ATOM 4636 N N . TYR B 1 124 ? 25.118 24.189 9.767 1.00 29.06 124 TYR B N 1
ATOM 4637 C CA . TYR B 1 124 ? 26.231 23.273 9.541 1.00 28.90 124 TYR B CA 1
ATOM 4638 C C . TYR B 1 124 ? 26.353 22.834 8.090 1.00 29.88 124 TYR B C 1
ATOM 4639 O O . TYR B 1 124 ? 25.385 22.909 7.333 1.00 30.34 124 TYR B O 1
ATOM 4648 N N . GLU B 1 125 ? 27.546 22.384 7.702 1.00 30.64 125 GLU B N 1
ATOM 4649 C CA . GLU B 1 125 ? 27.760 21.904 6.341 1.00 32.40 125 GLU B CA 1
ATOM 4650 C C . GLU B 1 125 ? 27.305 20.440 6.293 1.00 31.63 125 GLU B C 1
ATOM 4651 O O . GLU B 1 125 ? 27.648 19.649 7.177 1.00 31.23 125 GLU B O 1
ATOM 4657 N N . ASP B 1 126 ? 26.519 20.086 5.277 1.00 30.61 126 ASP B N 1
ATOM 4658 C CA . ASP B 1 126 ? 26.018 18.723 5.154 1.00 29.02 126 ASP B CA 1
ATOM 4659 C C . ASP B 1 126 ? 25.834 18.286 3.717 1.00 27.16 126 ASP B C 1
ATOM 4660 O O . ASP B 1 126 ? 26.142 17.154 3.367 1.00 27.24 126 ASP B O 1
ATOM 4665 N N . TYR B 1 127 ? 25.349 19.186 2.878 1.00 26.32 127 TYR B N 1
ATOM 4666 C CA . TYR B 1 127 ? 25.097 18.841 1.489 1.00 26.55 127 TYR B CA 1
ATOM 4667 C C . TYR B 1 127 ? 26.315 18.478 0.672 1.00 27.20 127 TYR B C 1
ATOM 4668 O O . TYR B 1 127 ? 26.219 17.660 -0.241 1.00 28.29 127 TYR B O 1
ATOM 4677 N N . LEU B 1 128 ? 27.466 19.053 0.996 1.00 28.37 128 LEU B N 1
ATOM 4678 C CA . LEU B 1 128 ? 28.668 18.761 0.220 1.00 29.23 128 LEU B CA 1
ATOM 4679 C C . LEU B 1 128 ? 29.476 17.585 0.731 1.00 30.17 128 LEU B C 1
ATOM 4680 O O . LEU B 1 128 ? 29.478 17.279 1.925 1.00 31.49 128 LEU B O 1
ATOM 4685 N N . LEU B 1 129 ? 30.175 16.948 -0.199 1.00 31.03 129 LEU B N 1
ATOM 4686 C CA . LEU B 1 129 ? 31.030 15.800 0.076 1.00 32.17 129 LEU B CA 1
ATOM 4687 C C . LEU B 1 129 ? 32.389 16.329 0.560 1.00 33.05 129 LEU B C 1
ATOM 4688 O O . LEU B 1 129 ? 33.110 15.667 1.307 1.00 32.29 129 LEU B O 1
ATOM 4693 N N . THR B 1 130 ? 32.706 17.551 0.139 1.00 34.79 130 THR B N 1
ATOM 4694 C CA . THR B 1 130 ? 33.970 18.203 0.468 1.00 37.19 130 THR B CA 1
ATOM 4695 C C . THR B 1 130 ? 33.776 19.568 1.123 1.00 36.71 130 THR B C 1
ATOM 4696 O O . THR B 1 130 ? 32.805 20.262 0.834 1.00 36.83 130 THR B O 1
ATOM 4700 N N . PRO B 1 131 ? 34.710 19.976 2.001 1.00 36.20 131 PRO B N 1
ATOM 4701 C CA . PRO B 1 131 ? 34.628 21.273 2.689 1.00 36.60 131 PRO B CA 1
ATOM 4702 C C . PRO B 1 131 ? 34.660 22.403 1.663 1.00 36.78 131 PRO B C 1
ATOM 4703 O O . PRO B 1 131 ? 35.454 22.360 0.725 1.00 37.76 131 PRO B O 1
ATOM 4707 N N . LYS B 1 132 ? 33.817 23.415 1.835 1.00 36.21 132 LYS B N 1
ATOM 4708 C CA . LYS B 1 132 ? 33.777 24.492 0.853 1.00 36.64 132 LYS B CA 1
ATOM 4709 C C . LYS B 1 132 ? 35.014 25.371 0.783 1.00 36.12 132 LYS B C 1
ATOM 4710 O O . LYS B 1 132 ? 35.262 26.025 -0.230 1.00 35.56 132 LYS B O 1
ATOM 4716 N N . SER B 1 133 ? 35.795 25.399 1.848 1.00 36.16 133 SER B N 1
ATOM 4717 C CA . SER B 1 133 ? 36.998 26.214 1.823 1.00 37.32 133 SER B CA 1
ATOM 4718 C C . SER B 1 133 ? 37.961 25.695 0.756 1.00 36.92 133 SER B C 1
ATOM 4719 O O . SER B 1 133 ? 38.751 26.455 0.201 1.00 37.20 133 SER B O 1
ATOM 4722 N N . LEU B 1 134 ? 37.873 24.399 0.463 1.00 36.77 134 LEU B N 1
ATOM 4723 C CA . LEU B 1 134 ? 38.741 23.752 -0.520 1.00 37.17 134 LEU B CA 1
ATOM 4724 C C . LEU B 1 134 ? 38.498 24.102 -1.983 1.00 37.19 134 LEU B C 1
ATOM 4725 O O . LEU B 1 134 ? 39.164 23.548 -2.858 1.00 37.72 134 LEU B O 1
ATOM 4730 N N . PHE B 1 135 ? 37.557 24.991 -2.278 1.00 36.53 135 PHE B N 1
ATOM 4731 C CA . PHE B 1 135 ? 37.311 25.309 -3.683 1.00 35.90 135 PHE B CA 1
ATOM 4732 C C . PHE B 1 135 ? 38.105 26.516 -4.166 1.00 36.15 135 PHE B C 1
ATOM 4733 O O . PHE B 1 135 ? 38.135 27.560 -3.501 1.00 36.51 135 PHE B O 1
ATOM 4741 N N . HIS B 1 136 ? 38.738 26.354 -5.328 1.00 35.85 136 HIS B N 1
ATOM 4742 C CA . HIS B 1 136 ? 39.538 27.401 -5.960 1.00 37.22 136 HIS B CA 1
ATOM 4743 C C . HIS B 1 136 ? 40.018 26.903 -7.316 1.00 38.12 136 HIS B C 1
ATOM 4744 O O . HIS B 1 136 ? 41.133 27.218 -7.729 1.00 38.39 136 HIS B O 1
ATOM 4751 N N . HIS B 1 137 ? 39.181 26.143 -8.018 1.00 39.51 137 HIS B N 1
ATOM 4752 C CA . HIS B 1 137 ? 39.595 25.577 -9.303 1.00 41.12 137 HIS B CA 1
ATOM 4753 C C . HIS B 1 137 ? 38.809 26.038 -10.524 1.00 43.11 137 HIS B C 1
ATOM 4754 O O . HIS B 1 137 ? 37.604 26.292 -10.446 1.00 42.59 137 HIS B O 1
ATOM 4761 N N . ARG B 1 138 ? 39.498 26.126 -11.661 1.00 46.14 138 ARG B N 1
ATOM 4762 C CA . ARG B 1 138 ? 38.851 26.570 -12.896 1.00 49.05 138 ARG B CA 1
ATOM 4763 C C . ARG B 1 138 ? 37.958 25.473 -13.470 1.00 48.21 138 ARG B C 1
ATOM 4764 O O . ARG B 1 138 ? 36.777 25.706 -13.750 1.00 48.04 138 ARG B O 1
ATOM 4772 N N . ASN B 1 139 ? 38.525 24.278 -13.633 1.00 46.02 139 ASN B N 1
ATOM 4773 C CA . ASN B 1 139 ? 37.777 23.164 -14.199 1.00 43.58 139 ASN B CA 1
ATOM 4774 C C . ASN B 1 139 ? 37.633 22.008 -13.230 1.00 41.09 139 ASN B C 1
ATOM 4775 O O . ASN B 1 139 ? 38.271 21.968 -12.174 1.00 38.67 139 ASN B O 1
ATOM 4780 N N . PHE B 1 140 ? 36.803 21.052 -13.628 1.00 38.98 140 PHE B N 1
ATOM 4781 C CA . PHE B 1 140 ? 36.519 19.892 -12.808 1.00 36.81 140 PHE B CA 1
ATOM 4782 C C . PHE B 1 140 ? 37.700 18.979 -12.535 1.00 36.66 140 PHE B C 1
ATOM 4783 O O . PHE B 1 140 ? 37.962 18.622 -11.386 1.00 36.23 140 PHE B O 1
ATOM 4791 N N . THR B 1 141 ? 38.414 18.595 -13.586 1.00 37.30 141 THR B N 1
ATOM 4792 C CA . THR B 1 141 ? 39.532 17.673 -13.415 1.00 37.56 141 THR B CA 1
ATOM 4793 C C . THR B 1 141 ? 40.532 18.199 -12.399 1.00 36.26 141 THR B C 1
ATOM 4794 O O . THR B 1 141 ? 41.045 17.444 -11.573 1.00 35.29 141 THR B O 1
ATOM 4798 N N . SER B 1 142 ? 40.799 19.497 -12.450 1.00 35.86 142 SER B N 1
ATOM 4799 C CA . SER B 1 142 ? 41.727 20.089 -11.505 1.00 36.26 142 SER B CA 1
ATOM 4800 C C . SER B 1 142 ? 41.167 19.924 -10.090 1.00 35.67 142 SER B C 1
ATOM 4801 O O . SER B 1 142 ? 41.883 19.517 -9.169 1.00 36.74 142 SER B O 1
ATOM 4804 N N . PHE B 1 143 ? 39.879 20.227 -9.939 1.00 34.13 143 PHE B N 1
ATOM 4805 C CA . PHE B 1 143 ? 39.159 20.132 -8.663 1.00 32.93 143 PHE B CA 1
ATOM 4806 C C . PHE B 1 143 ? 39.141 18.727 -8.042 1.00 33.46 143 PHE B C 1
ATOM 4807 O O . PHE B 1 143 ? 39.472 18.540 -6.863 1.00 31.71 143 PHE B O 1
ATOM 4815 N N . TYR B 1 144 ? 38.729 17.755 -8.849 1.00 34.47 144 TYR B N 1
ATOM 4816 C CA . TYR B 1 144 ? 38.642 16.366 -8.429 1.00 36.54 144 TYR B CA 1
ATOM 4817 C C . TYR B 1 144 ? 39.972 15.794 -7.940 1.00 38.23 144 TYR B C 1
ATOM 4818 O O . TYR B 1 144 ? 40.042 15.204 -6.863 1.00 37.81 144 TYR B O 1
ATOM 4827 N N . ASN B 1 145 ? 41.025 15.969 -8.733 1.00 40.45 145 ASN B N 1
ATOM 4828 C CA . ASN B 1 145 ? 42.338 15.455 -8.371 1.00 42.22 145 ASN B CA 1
ATOM 4829 C C . ASN B 1 145 ? 42.815 15.995 -7.047 1.00 42.89 145 ASN B C 1
ATOM 4830 O O . ASN B 1 145 ? 43.366 15.262 -6.234 1.00 44.47 145 ASN B O 1
ATOM 4835 N N . GLU B 1 146 ? 42.591 17.277 -6.817 1.00 43.52 146 GLU B N 1
ATOM 4836 C CA . GLU B 1 146 ? 43.031 17.889 -5.572 1.00 44.74 146 GLU B CA 1
ATOM 4837 C C . GLU B 1 146 ? 42.164 17.478 -4.385 1.00 43.10 146 GLU B C 1
ATOM 4838 O O . GLU B 1 146 ? 42.671 17.009 -3.364 1.00 42.84 146 GLU B O 1
ATOM 4844 N N . VAL B 1 147 ? 40.852 17.613 -4.537 1.00 42.31 147 VAL B N 1
ATOM 4845 C CA . VAL B 1 147 ? 39.929 17.316 -3.449 1.00 40.80 147 VAL B CA 1
ATOM 4846 C C . VAL B 1 147 ? 39.659 15.836 -3.140 1.00 39.49 147 VAL B C 1
ATOM 4847 O O . VAL B 1 147 ? 39.395 15.474 -1.988 1.00 38.09 147 VAL B O 1
ATOM 4851 N N . SER B 1 148 ? 39.743 14.977 -4.151 1.00 38.42 148 SER B N 1
ATOM 4852 C CA . SER B 1 148 ? 39.489 13.554 -3.938 1.00 37.64 148 SER B CA 1
ATOM 4853 C C . SER B 1 148 ? 40.515 12.906 -3.009 1.00 36.59 148 SER B C 1
ATOM 4854 O O . SER B 1 148 ? 40.277 11.838 -2.456 1.00 36.86 148 SER B O 1
ATOM 4857 N N . LYS B 1 149 ? 41.663 13.548 -2.847 1.00 37.35 149 LYS B N 1
ATOM 4858 C CA . LYS B 1 149 ? 42.698 13.020 -1.967 1.00 37.30 149 LYS B CA 1
ATOM 4859 C C . LYS B 1 149 ? 42.258 13.215 -0.514 1.00 36.60 149 LYS B C 1
ATOM 4860 O O . LYS B 1 149 ? 42.767 12.558 0.388 1.00 35.85 149 LYS B O 1
ATOM 4866 N N . VAL B 1 150 ? 41.308 14.122 -0.294 1.00 35.29 150 VAL B N 1
ATOM 4867 C CA . VAL B 1 150 ? 40.806 14.389 1.049 1.00 33.92 150 VAL B CA 1
ATOM 4868 C C . VAL B 1 150 ? 39.898 13.243 1.481 1.00 34.27 150 VAL B C 1
ATOM 4869 O O . VAL B 1 150 ? 39.233 12.615 0.646 1.00 34.51 150 VAL B O 1
ATOM 4873 N N . LYS B 1 151 ? 39.846 12.975 2.781 1.00 33.02 151 LYS B N 1
ATOM 4874 C CA . LYS B 1 151 ? 39.012 11.883 3.247 1.00 32.36 151 LYS B CA 1
ATOM 4875 C C . LYS B 1 151 ? 37.602 12.321 3.549 1.00 31.79 151 LYS B C 1
ATOM 4876 O O . LYS B 1 151 ? 37.386 13.274 4.304 1.00 31.88 151 LYS B O 1
ATOM 4882 N N . VAL B 1 152 ? 36.647 11.605 2.963 1.00 30.24 152 VAL B N 1
ATOM 4883 C CA . VAL B 1 152 ? 35.244 11.907 3.152 1.00 29.10 152 VAL B CA 1
ATOM 4884 C C . VAL B 1 152 ? 34.807 11.507 4.559 1.00 29.84 152 VAL B C 1
ATOM 4885 O O . VAL B 1 152 ? 35.142 10.421 5.031 1.00 29.13 152 VAL B O 1
ATOM 4889 N N . ARG B 1 153 ? 34.072 12.389 5.231 1.00 29.89 153 ARG B N 1
ATOM 4890 C CA . ARG B 1 153 ? 33.604 12.084 6.567 1.00 31.30 153 ARG B CA 1
ATOM 4891 C C . ARG B 1 153 ? 32.695 10.865 6.475 1.00 32.04 153 ARG B C 1
ATOM 4892 O O . ARG B 1 153 ? 31.987 10.691 5.486 1.00 32.47 153 ARG B O 1
ATOM 4900 N N . GLU B 1 154 ? 32.729 10.017 7.500 1.00 33.60 154 GLU B N 1
ATOM 4901 C CA . GLU B 1 154 ? 31.915 8.800 7.533 1.00 34.40 154 GLU B CA 1
ATOM 4902 C C . GLU B 1 154 ? 30.522 9.057 8.095 1.00 33.54 154 GLU B C 1
ATOM 4903 O O . GLU B 1 154 ? 30.345 9.866 9.014 1.00 34.95 154 GLU B O 1
ATOM 4909 N N . PRO B 1 155 ? 29.506 8.372 7.548 1.00 32.16 155 PRO B N 1
ATOM 4910 C CA . PRO B 1 155 ? 28.140 8.574 8.041 1.00 31.37 155 PRO B CA 1
ATOM 4911 C C . PRO B 1 155 ? 28.057 8.280 9.526 1.00 31.69 155 PRO B C 1
ATOM 4912 O O . PRO B 1 155 ? 28.805 7.455 10.037 1.00 31.26 155 PRO B O 1
ATOM 4916 N N . GLU B 1 156 ? 27.158 8.960 10.222 1.00 32.85 156 GLU B N 1
ATOM 4917 C CA . GLU B 1 156 ? 26.972 8.708 11.641 1.00 34.95 156 GLU B CA 1
ATOM 4918 C C . GLU B 1 156 ? 25.687 9.360 12.092 1.00 34.88 156 GLU B C 1
ATOM 4919 O O . GLU B 1 156 ? 25.211 10.301 11.457 1.00 34.60 156 GLU B O 1
ATOM 4925 N N . THR B 1 157 ? 25.129 8.860 13.188 1.00 34.74 157 THR B N 1
ATOM 4926 C CA . THR B 1 157 ? 23.878 9.393 13.712 1.00 35.44 157 THR B CA 1
ATOM 4927 C C . THR B 1 157 ? 23.931 9.504 15.220 1.00 36.76 157 THR B C 1
ATOM 4928 O O . THR B 1 157 ? 24.271 8.549 15.899 1.00 38.72 157 THR B O 1
ATOM 4932 N N . MET B 1 158 ? 23.586 10.664 15.750 1.00 38.69 158 MET B N 1
ATOM 4933 C CA . MET B 1 158 ? 23.589 10.836 17.187 1.00 40.92 158 MET B CA 1
ATOM 4934 C C . MET B 1 158 ? 22.224 10.477 17.744 1.00 41.64 158 MET B C 1
ATOM 4935 O O . MET B 1 158 ? 21.215 10.569 17.048 1.00 41.41 158 MET B O 1
ATOM 4940 N N . GLU B 1 159 ? 22.200 10.043 18.997 1.00 43.21 159 GLU B N 1
ATOM 4941 C CA . GLU B 1 159 ? 20.952 9.708 19.667 1.00 45.14 159 GLU B CA 1
ATOM 4942 C C . GLU B 1 159 ? 20.509 10.967 20.425 1.00 44.72 159 GLU B C 1
ATOM 4943 O O . GLU B 1 159 ? 21.345 11.789 20.815 1.00 45.27 159 GLU B O 1
ATOM 4949 N N . GLY B 1 160 ? 19.201 11.135 20.607 1.00 43.30 160 GLY B N 1
ATOM 4950 C CA . GLY B 1 160 ? 18.692 12.303 21.303 1.00 41.47 160 GLY B CA 1
ATOM 4951 C C . GLY B 1 160 ? 17.214 12.147 21.589 1.00 41.41 160 GLY B C 1
ATOM 4952 O O . GLY B 1 160 ? 16.737 11.026 21.730 1.00 42.13 160 GLY B O 1
ATOM 4953 N N . SER B 1 161 ? 16.480 13.252 21.679 1.00 41.19 161 SER B N 1
ATOM 4954 C CA . SER B 1 161 ? 15.048 13.169 21.940 1.00 41.06 161 SER B CA 1
ATOM 4955 C C . SER B 1 161 ? 14.237 14.101 21.073 1.00 40.38 161 SER B C 1
ATOM 4956 O O . SER B 1 161 ? 14.482 15.300 21.054 1.00 41.41 161 SER B O 1
ATOM 4959 N N . PHE B 1 162 ? 13.263 13.547 20.364 1.00 39.06 162 PHE B N 1
ATOM 4960 C CA . PHE B 1 162 ? 12.406 14.345 19.499 1.00 38.98 162 PHE B CA 1
ATOM 4961 C C . PHE B 1 162 ? 11.118 14.769 20.207 1.00 39.85 162 PHE B C 1
ATOM 4962 O O . PHE B 1 162 ? 10.348 13.926 20.676 1.00 40.47 162 PHE B O 1
ATOM 4970 N N . ASP B 1 163 ? 10.884 16.075 20.280 1.00 40.69 163 ASP B N 1
ATOM 4971 C CA . ASP B 1 163 ? 9.675 16.587 20.913 1.00 41.60 163 ASP B CA 1
ATOM 4972 C C . ASP B 1 163 ? 8.686 17.063 19.841 1.00 41.33 163 ASP B C 1
ATOM 4973 O O . ASP B 1 163 ? 8.960 16.971 18.644 1.00 41.01 163 ASP B O 1
ATOM 4978 N N . VAL B 1 164 ? 7.538 17.572 20.268 1.00 41.19 164 VAL B N 1
ATOM 4979 C CA . VAL B 1 164 ? 6.514 18.030 19.334 1.00 42.14 164 VAL B CA 1
ATOM 4980 C C . VAL B 1 164 ? 5.893 19.343 19.786 1.00 43.65 164 VAL B C 1
ATOM 4981 O O . VAL B 1 164 ? 6.023 19.725 20.941 1.00 45.15 164 VAL B O 1
ATOM 4985 N N . THR B 1 165 ? 5.249 20.045 18.861 1.00 45.38 165 THR B N 1
ATOM 4986 C CA . THR B 1 165 ? 4.553 21.288 19.175 1.00 47.28 165 THR B CA 1
ATOM 4987 C C . THR B 1 165 ? 3.109 21.066 18.776 1.00 48.66 165 THR B C 1
ATOM 4988 O O . THR B 1 165 ? 2.805 20.914 17.594 1.00 48.27 165 THR B O 1
ATOM 4992 N N . ASP B 1 166 ? 2.222 21.046 19.761 1.00 50.81 166 ASP B N 1
ATOM 4993 C CA . ASP B 1 166 ? 0.815 20.809 19.486 1.00 52.50 166 ASP B CA 1
ATOM 4994 C C . ASP B 1 166 ? 0.218 21.799 18.492 1.00 51.65 166 ASP B C 1
ATOM 4995 O O . ASP B 1 166 ? -0.623 21.422 17.661 1.00 51.33 166 ASP B O 1
ATOM 5000 N N . SER B 1 167 ? 0.664 23.050 18.552 1.00 49.39 167 SER B N 1
ATOM 5001 C CA . SER B 1 167 ? 0.131 24.058 17.645 1.00 48.92 167 SER B CA 1
ATOM 5002 C C . SER B 1 167 ? 0.303 23.691 16.161 1.00 49.10 167 SER B C 1
ATOM 5003 O O . SER B 1 167 ? -0.693 23.558 15.424 1.00 51.68 167 SER B O 1
ATOM 5006 N N . SER B 1 168 ? 1.557 23.526 15.731 1.00 45.28 168 SER B N 1
ATOM 5007 C CA . SER B 1 168 ? 1.899 23.183 14.343 1.00 41.56 168 SER B CA 1
ATOM 5008 C C . SER B 1 168 ? 0.955 22.231 13.615 1.00 39.47 168 SER B C 1
ATOM 5009 O O . SER B 1 168 ? 0.246 21.435 14.230 1.00 39.44 168 SER B O 1
ATOM 5012 N N . MET B 1 169 ? 0.978 22.314 12.289 1.00 37.59 169 MET B N 1
ATOM 5013 C CA . MET B 1 169 ? 0.159 21.454 11.443 1.00 37.16 169 MET B CA 1
ATOM 5014 C C . MET B 1 169 ? 0.957 20.184 11.230 1.00 36.72 169 MET B C 1
ATOM 5015 O O . MET B 1 169 ? 2.093 20.082 11.696 1.00 36.62 169 MET B O 1
ATOM 5020 N N . ASN B 1 170 ? 0.369 19.219 10.531 1.00 36.12 170 ASN B N 1
ATOM 5021 C CA . ASN B 1 170 ? 1.072 17.978 10.240 1.00 37.32 170 ASN B CA 1
ATOM 5022 C C . ASN B 1 170 ? 1.142 17.751 8.723 1.00 36.49 170 ASN B C 1
ATOM 5023 O O . ASN B 1 170 ? 0.445 18.408 7.947 1.00 36.53 170 ASN B O 1
ATOM 5028 N N . VAL B 1 171 ? 1.991 16.827 8.304 1.00 34.48 171 VAL B N 1
ATOM 5029 C CA . VAL B 1 171 ? 2.180 16.574 6.891 1.00 33.95 171 VAL B CA 1
ATOM 5030 C C . VAL B 1 171 ? 0.953 16.553 6.005 1.00 34.25 171 VAL B C 1
ATOM 5031 O O . VAL B 1 171 ? 1.064 16.853 4.813 1.00 34.35 171 VAL B O 1
ATOM 5035 N N . ASP B 1 172 ? -0.214 16.208 6.547 1.00 35.02 172 ASP B N 1
ATOM 5036 C CA . ASP B 1 172 ? -1.393 16.153 5.683 1.00 35.16 172 ASP B CA 1
ATOM 5037 C C . ASP B 1 172 ? -1.630 17.491 4.968 1.00 32.55 172 ASP B C 1
ATOM 5038 O O . ASP B 1 172 ? -2.097 17.514 3.833 1.00 31.83 172 ASP B O 1
ATOM 5043 N N . PHE B 1 173 ? -1.268 18.598 5.617 1.00 29.78 173 PHE B N 1
ATOM 5044 C CA . PHE B 1 173 ? -1.417 19.924 5.020 1.00 27.42 173 PHE B CA 1
ATOM 5045 C C . PHE B 1 173 ? -0.671 20.004 3.685 1.00 27.53 173 PHE B C 1
ATOM 5046 O O . PHE B 1 173 ? -1.141 20.632 2.734 1.00 27.52 173 PHE B O 1
ATOM 5054 N N . LEU B 1 174 ? 0.492 19.361 3.629 1.00 27.28 174 LEU B N 1
ATOM 5055 C CA . LEU B 1 174 ? 1.324 19.371 2.441 1.00 25.80 174 LEU B CA 1
ATOM 5056 C C . LEU B 1 174 ? 0.694 18.688 1.246 1.00 26.08 174 LEU B C 1
ATOM 5057 O O . LEU B 1 174 ? 1.128 18.920 0.109 1.00 24.52 174 LEU B O 1
ATOM 5062 N N . LEU B 1 175 ? -0.332 17.868 1.484 1.00 25.68 175 LEU B N 1
ATOM 5063 C CA . LEU B 1 175 ? -0.983 17.169 0.378 1.00 26.90 175 LEU B CA 1
ATOM 5064 C C . LEU B 1 175 ? -1.602 18.099 -0.674 1.00 27.99 175 LEU B C 1
ATOM 5065 O O . LEU B 1 175 ? -1.839 17.690 -1.815 1.00 27.87 175 LEU B O 1
ATOM 5070 N N . THR B 1 176 ? -1.844 19.352 -0.299 1.00 29.55 176 THR B N 1
ATOM 5071 C CA . THR B 1 176 ? -2.425 20.325 -1.221 1.00 31.27 176 THR B CA 1
ATOM 5072 C C . THR B 1 176 ? -1.522 20.557 -2.410 1.00 31.36 176 THR B C 1
ATOM 5073 O O . THR B 1 176 ? -1.990 20.685 -3.548 1.00 32.72 176 THR B O 1
ATOM 5077 N N . PHE B 1 177 ? -0.224 20.633 -2.129 1.00 29.22 177 PHE B N 1
ATOM 5078 C CA . PHE B 1 177 ? 0.776 20.880 -3.155 1.00 26.72 177 PHE B CA 1
ATOM 5079 C C . PHE B 1 177 ? 1.157 19.666 -3.992 1.00 26.13 177 PHE B C 1
ATOM 5080 O O . PHE B 1 177 ? 1.826 19.815 -5.009 1.00 24.88 177 PHE B O 1
ATOM 5088 N N . LYS B 1 178 ? 0.759 18.470 -3.563 1.00 27.01 178 LYS B N 1
ATOM 5089 C CA . LYS B 1 178 ? 1.075 17.273 -4.334 1.00 28.93 178 LYS B CA 1
ATOM 5090 C C . LYS B 1 178 ? -0.028 17.170 -5.369 1.00 30.02 178 LYS B C 1
ATOM 5091 O O . LYS B 1 178 ? -1.130 16.731 -5.057 1.00 30.20 178 LYS B O 1
ATOM 5097 N N . LYS B 1 179 ? 0.263 17.600 -6.595 1.00 31.27 179 LYS B N 1
ATOM 5098 C CA . LYS B 1 179 ? -0.726 17.582 -7.663 1.00 31.99 179 LYS B CA 1
ATOM 5099 C C . LYS B 1 179 ? -0.469 16.478 -8.708 1.00 33.30 179 LYS B C 1
ATOM 5100 O O . LYS B 1 179 ? -1.408 15.821 -9.164 1.00 33.70 179 LYS B O 1
ATOM 5106 N N . ILE B 1 180 ? 0.787 16.247 -9.083 1.00 34.01 180 ILE B N 1
ATOM 5107 C CA . ILE B 1 180 ? 1.076 15.195 -10.059 1.00 34.63 180 ILE B CA 1
ATOM 5108 C C . ILE B 1 180 ? 2.390 14.471 -9.756 1.00 33.70 180 ILE B C 1
ATOM 5109 O O . ILE B 1 180 ? 3.448 15.082 -9.698 1.00 34.78 180 ILE B O 1
ATOM 5114 N N . GLU B 1 181 ? 2.321 13.161 -9.576 1.00 32.86 181 GLU B N 1
ATOM 5115 C CA . GLU B 1 181 ? 3.507 12.379 -9.247 1.00 32.97 181 GLU B CA 1
ATOM 5116 C C . GLU B 1 181 ? 4.187 11.742 -10.449 1.00 31.18 181 GLU B C 1
ATOM 5117 O O . GLU B 1 181 ? 3.548 11.421 -11.444 1.00 31.83 181 GLU B O 1
ATOM 5123 N N . SER B 1 182 ? 5.497 11.562 -10.358 1.00 28.84 182 SER B N 1
ATOM 5124 C CA . SER B 1 182 ? 6.218 10.928 -11.443 1.00 27.22 182 SER B CA 1
ATOM 5125 C C . SER B 1 182 ? 5.942 9.442 -11.367 1.00 26.08 182 SER B C 1
ATOM 5126 O O . SER B 1 182 ? 6.022 8.854 -10.298 1.00 25.84 182 SER B O 1
ATOM 5129 N N . PRO B 1 183 ? 5.602 8.817 -12.498 1.00 25.56 183 PRO B N 1
ATOM 5130 C CA . PRO B 1 183 ? 5.332 7.379 -12.483 1.00 26.07 183 PRO B CA 1
ATOM 5131 C C . PRO B 1 183 ? 6.639 6.611 -12.268 1.00 26.15 183 PRO B C 1
ATOM 5132 O O . PRO B 1 183 ? 6.651 5.406 -12.024 1.00 25.88 183 PRO B O 1
ATOM 5136 N N . LEU B 1 184 ? 7.743 7.340 -12.336 1.00 25.93 184 LEU B N 1
ATOM 5137 C CA . LEU B 1 184 ? 9.053 6.742 -12.211 1.00 25.61 184 LEU B CA 1
ATOM 5138 C C . LEU B 1 184 ? 9.692 6.767 -10.822 1.00 25.78 184 LEU B C 1
ATOM 5139 O O . LEU B 1 184 ? 10.651 6.033 -10.575 1.00 26.04 184 LEU B O 1
ATOM 5144 N N . PHE B 1 185 ? 9.170 7.602 -9.922 1.00 25.74 185 PHE B N 1
ATOM 5145 C CA . PHE B 1 185 ? 9.708 7.711 -8.566 1.00 26.29 185 PHE B CA 1
ATOM 5146 C C . PHE B 1 185 ? 8.600 7.752 -7.536 1.00 28.65 185 PHE B C 1
ATOM 5147 O O . PHE B 1 185 ? 7.469 8.133 -7.834 1.00 31.51 185 PHE B O 1
ATOM 5155 N N . ARG B 1 186 ? 8.930 7.391 -6.305 1.00 29.89 186 ARG B N 1
ATOM 5156 C CA . ARG B 1 186 ? 7.947 7.404 -5.246 1.00 30.29 186 ARG B CA 1
ATOM 5157 C C . ARG B 1 186 ? 8.437 8.230 -4.074 1.00 29.04 186 ARG B C 1
ATOM 5158 O O . ARG B 1 186 ? 7.674 8.512 -3.154 1.00 29.27 186 ARG B O 1
ATOM 5166 N N . GLY B 1 187 ? 9.712 8.616 -4.116 1.00 27.15 187 GLY B N 1
ATOM 5167 C CA . GLY B 1 187 ? 10.302 9.411 -3.050 1.00 23.92 187 GLY B CA 1
ATOM 5168 C C . GLY B 1 187 ? 10.649 8.597 -1.815 1.00 22.99 187 GLY B C 1
ATOM 5169 O O . GLY B 1 187 ? 10.430 7.385 -1.786 1.00 25.18 187 GLY B O 1
ATOM 5170 N N . GLY B 1 188 ? 11.197 9.251 -0.795 1.00 20.68 188 GLY B N 1
ATOM 5171 C CA . GLY B 1 188 ? 11.553 8.558 0.432 1.00 18.30 188 GLY B CA 1
ATOM 5172 C C . GLY B 1 188 ? 12.893 7.827 0.428 1.00 18.38 188 GLY B C 1
ATOM 5173 O O . GLY B 1 188 ? 13.372 7.367 -0.615 1.00 17.08 188 GLY B O 1
ATOM 5174 N N . ARG B 1 189 ? 13.484 7.711 1.617 1.00 17.63 189 ARG B N 1
ATOM 5175 C CA . ARG B 1 189 ? 14.769 7.056 1.809 1.00 18.44 189 ARG B CA 1
ATOM 5176 C C . ARG B 1 189 ? 14.750 5.579 1.454 1.00 20.07 189 ARG B C 1
ATOM 5177 O O . ARG B 1 189 ? 15.741 5.045 0.943 1.00 19.45 189 ARG B O 1
ATOM 5185 N N . ARG B 1 190 ? 13.636 4.913 1.740 1.00 21.69 190 ARG B N 1
ATOM 5186 C CA . ARG B 1 190 ? 13.530 3.492 1.445 1.00 23.31 190 ARG B CA 1
ATOM 5187 C C . ARG B 1 190 ? 13.740 3.205 -0.033 1.00 23.45 190 ARG B C 1
ATOM 5188 O O . ARG B 1 190 ? 14.465 2.279 -0.383 1.00 25.07 190 ARG B O 1
ATOM 5196 N N . GLU B 1 191 ? 13.104 3.986 -0.900 1.00 24.02 191 GLU B N 1
ATOM 5197 C CA . GLU B 1 191 ? 13.272 3.800 -2.338 1.00 24.51 191 GLU B CA 1
ATOM 5198 C C . GLU B 1 191 ? 14.703 4.177 -2.693 1.00 23.62 191 GLU B C 1
ATOM 5199 O O . GLU B 1 191 ? 15.345 3.534 -3.524 1.00 24.29 191 GLU B O 1
ATOM 5205 N N . GLY B 1 192 ? 15.195 5.228 -2.047 1.00 22.58 192 GLY B N 1
ATOM 5206 C CA . GLY B 1 192 ? 16.542 5.697 -2.301 1.00 19.96 192 GLY B CA 1
ATOM 5207 C C . GLY B 1 192 ? 17.585 4.619 -2.116 1.00 19.35 192 GLY B C 1
ATOM 5208 O O . GLY B 1 192 ? 18.406 4.390 -3.002 1.00 19.76 192 GLY B O 1
ATOM 5209 N N . LEU B 1 193 ? 17.562 3.954 -0.966 1.00 17.87 193 LEU B N 1
ATOM 5210 C CA . LEU B 1 193 ? 18.520 2.899 -0.698 1.00 16.94 193 LEU B CA 1
ATOM 5211 C C . LEU B 1 193 ? 18.322 1.742 -1.675 1.00 18.71 193 LEU B C 1
ATOM 5212 O O . LEU B 1 193 ? 19.288 1.094 -2.104 1.00 18.89 193 LEU B O 1
ATOM 5217 N N . TYR B 1 194 ? 17.076 1.485 -2.049 1.00 18.93 194 TYR B N 1
ATOM 5218 C CA . TYR B 1 194 ? 16.834 0.396 -2.973 1.00 21.10 194 TYR B CA 1
ATOM 5219 C C . TYR B 1 194 ? 17.559 0.685 -4.285 1.00 20.70 194 TYR B C 1
ATOM 5220 O O . TYR B 1 194 ? 18.200 -0.195 -4.860 1.00 22.40 194 TYR B O 1
ATOM 5229 N N . LEU B 1 195 ? 17.463 1.923 -4.753 1.00 19.39 195 LEU B N 1
ATOM 5230 C CA . LEU B 1 195 ? 18.108 2.328 -5.998 1.00 19.11 195 LEU B CA 1
ATOM 5231 C C . LEU B 1 195 ? 19.630 2.298 -5.865 1.00 21.61 195 LEU B C 1
ATOM 5232 O O . LEU B 1 195 ? 20.354 1.869 -6.777 1.00 22.39 195 LEU B O 1
ATOM 5237 N N . LEU B 1 196 ? 20.115 2.765 -4.720 1.00 22.01 196 LEU B N 1
ATOM 5238 C CA . LEU B 1 196 ? 21.538 2.799 -4.452 1.00 21.20 196 LEU B CA 1
ATOM 5239 C C . LEU B 1 196 ? 22.148 1.405 -4.590 1.00 22.18 196 LEU B C 1
ATOM 5240 O O . LEU B 1 196 ? 23.316 1.272 -4.954 1.00 22.87 196 LEU B O 1
ATOM 5245 N N . HIS B 1 197 ? 21.347 0.370 -4.316 1.00 23.18 197 HIS B N 1
ATOM 5246 C CA . HIS B 1 197 ? 21.820 -1.012 -4.381 1.00 23.05 197 HIS B CA 1
ATOM 5247 C C . HIS B 1 197 ? 21.529 -1.825 -5.627 1.00 24.64 197 HIS B C 1
ATOM 5248 O O . HIS B 1 197 ? 21.835 -3.015 -5.665 1.00 26.34 197 HIS B O 1
ATOM 5255 N N . ARG B 1 198 ? 20.943 -1.206 -6.645 1.00 25.69 198 ARG B N 1
ATOM 5256 C CA . ARG B 1 198 ? 20.722 -1.925 -7.886 1.00 27.00 198 ARG B CA 1
ATOM 5257 C C . ARG B 1 198 ? 22.105 -2.107 -8.488 1.00 27.97 198 ARG B C 1
ATOM 5258 O O . ARG B 1 198 ? 22.935 -1.217 -8.407 1.00 28.67 198 ARG B O 1
ATOM 5266 N N . ASN B 1 199 ? 22.369 -3.261 -9.077 1.00 30.67 199 ASN B N 1
ATOM 5267 C CA . ASN B 1 199 ? 23.665 -3.481 -9.695 1.00 33.31 199 ASN B CA 1
ATOM 5268 C C . ASN B 1 199 ? 23.512 -3.280 -11.193 1.00 33.85 199 ASN B C 1
ATOM 5269 O O . ASN B 1 199 ? 22.898 -4.083 -11.881 1.00 35.56 199 ASN B O 1
ATOM 5274 N N . VAL B 1 200 ? 24.064 -2.181 -11.686 1.00 34.45 200 VAL B N 1
ATOM 5275 C CA . VAL B 1 200 ? 23.977 -1.835 -13.092 1.00 34.98 200 VAL B CA 1
ATOM 5276 C C . VAL B 1 200 ? 25.353 -1.761 -13.722 1.00 36.29 200 VAL B C 1
ATOM 5277 O O . VAL B 1 200 ? 26.366 -1.708 -13.018 1.00 36.55 200 VAL B O 1
ATOM 5281 N N . ASP B 1 201 ? 25.384 -1.751 -15.052 1.00 37.63 201 ASP B N 1
ATOM 5282 C CA . ASP B 1 201 ? 26.640 -1.640 -15.790 1.00 38.91 201 ASP B CA 1
ATOM 5283 C C . ASP B 1 201 ? 26.826 -0.153 -16.099 1.00 38.31 201 ASP B C 1
ATOM 5284 O O . ASP B 1 201 ? 26.474 0.326 -17.180 1.00 38.10 201 ASP B O 1
ATOM 5289 N N . PHE B 1 202 ? 27.382 0.566 -15.132 1.00 37.32 202 PHE B N 1
ATOM 5290 C CA . PHE B 1 202 ? 27.592 1.999 -15.250 1.00 37.49 202 PHE B CA 1
ATOM 5291 C C . PHE B 1 202 ? 28.373 2.422 -16.489 1.00 38.81 202 PHE B C 1
ATOM 5292 O O . PHE B 1 202 ? 28.289 3.569 -16.924 1.00 38.47 202 PHE B O 1
ATOM 5300 N N . ARG B 1 203 ? 29.142 1.499 -17.051 1.00 40.82 203 ARG B N 1
ATOM 5301 C CA . ARG B 1 203 ? 29.928 1.794 -18.241 1.00 42.57 203 ARG B CA 1
ATOM 5302 C C . ARG B 1 203 ? 28.983 2.098 -19.398 1.00 41.45 203 ARG B C 1
ATOM 5303 O O . ARG B 1 203 ? 29.267 2.948 -20.235 1.00 41.15 203 ARG B O 1
ATOM 5311 N N . ARG B 1 204 ? 27.861 1.392 -19.453 1.00 39.76 204 ARG B N 1
ATOM 5312 C CA . ARG B 1 204 ? 26.908 1.625 -20.521 1.00 39.48 204 ARG B CA 1
ATOM 5313 C C . ARG B 1 204 ? 25.804 2.575 -20.067 1.00 38.34 204 ARG B C 1
ATOM 5314 O O . ARG B 1 204 ? 24.654 2.466 -20.503 1.00 37.58 204 ARG B O 1
ATOM 5322 N N . ARG B 1 205 ? 26.166 3.520 -19.206 1.00 36.95 205 ARG B N 1
ATOM 5323 C CA . ARG B 1 205 ? 25.200 4.472 -18.677 1.00 36.89 205 ARG B CA 1
ATOM 5324 C C . ARG B 1 205 ? 24.697 5.490 -19.707 1.00 37.28 205 ARG B C 1
ATOM 5325 O O . ARG B 1 205 ? 23.796 6.279 -19.421 1.00 37.53 205 ARG B O 1
ATOM 5333 N N . ASP B 1 206 ? 25.270 5.475 -20.906 1.00 37.51 206 ASP B N 1
ATOM 5334 C CA . ASP B 1 206 ? 24.855 6.409 -21.947 1.00 37.33 206 ASP B CA 1
ATOM 5335 C C . ASP B 1 206 ? 23.671 5.920 -22.753 1.00 37.19 206 ASP B C 1
ATOM 5336 O O . ASP B 1 206 ? 22.954 6.719 -23.340 1.00 38.46 206 ASP B O 1
ATOM 5341 N N . TYR B 1 207 ? 23.468 4.611 -22.788 1.00 36.61 207 TYR B N 1
ATOM 5342 C CA . TYR B 1 207 ? 22.373 4.030 -23.550 1.00 36.76 207 TYR B CA 1
ATOM 5343 C C . TYR B 1 207 ? 21.064 4.121 -22.785 1.00 36.94 207 TYR B C 1
ATOM 5344 O O . TYR B 1 207 ? 20.834 3.391 -21.827 1.00 36.99 207 TYR B O 1
ATOM 5353 N N . PRO B 1 208 ? 20.183 5.036 -23.202 1.00 37.58 208 PRO B N 1
ATOM 5354 C CA . PRO B 1 208 ? 18.879 5.256 -22.571 1.00 38.13 208 PRO B CA 1
ATOM 5355 C C . PRO B 1 208 ? 18.017 4.014 -22.535 1.00 39.93 208 PRO B C 1
ATOM 5356 O O . PRO B 1 208 ? 17.345 3.756 -21.536 1.00 41.22 208 PRO B O 1
ATOM 5360 N N . ALA B 1 209 ? 18.024 3.250 -23.626 1.00 41.46 209 ALA B N 1
ATOM 5361 C CA . ALA B 1 209 ? 17.207 2.039 -23.695 1.00 42.74 209 ALA B CA 1
ATOM 5362 C C . ALA B 1 209 ? 17.581 1.068 -22.572 1.00 43.31 209 ALA B C 1
ATOM 5363 O O . ALA B 1 209 ? 16.708 0.471 -21.940 1.00 44.15 209 ALA B O 1
ATOM 5365 N N . GLU B 1 210 ? 18.875 0.912 -22.316 1.00 43.47 210 GLU B N 1
ATOM 5366 C CA . GLU B 1 210 ? 19.310 0.029 -21.243 1.00 44.03 210 GLU B CA 1
ATOM 5367 C C . GLU B 1 210 ? 18.935 0.699 -19.925 1.00 43.31 210 GLU B C 1
ATOM 5368 O O . GLU B 1 210 ? 18.405 1.807 -19.912 1.00 43.16 210 GLU B O 1
ATOM 5374 N N . ASN B 1 211 ? 19.179 0.037 -18.810 1.00 42.89 211 ASN B N 1
ATOM 5375 C CA . ASN B 1 211 ? 18.808 0.652 -17.547 1.00 42.58 211 ASN B CA 1
ATOM 5376 C C . ASN B 1 211 ? 20.043 0.771 -16.675 1.00 40.10 211 ASN B C 1
ATOM 5377 O O . ASN B 1 211 ? 20.077 0.240 -15.569 1.00 39.86 211 ASN B O 1
ATOM 5382 N N . ASN B 1 212 ? 21.051 1.487 -17.156 1.00 36.87 212 ASN B N 1
ATOM 5383 C CA . ASN B 1 212 ? 22.286 1.571 -16.401 1.00 33.96 212 ASN B CA 1
ATOM 5384 C C . ASN B 1 212 ? 22.553 2.821 -15.592 1.00 31.76 212 ASN B C 1
ATOM 5385 O O . ASN B 1 212 ? 23.703 3.097 -15.247 1.00 30.69 212 ASN B O 1
ATOM 5390 N N . ASN B 1 213 ? 21.503 3.571 -15.278 1.00 29.13 213 ASN B N 1
ATOM 5391 C CA . ASN B 1 213 ? 21.667 4.761 -14.464 1.00 26.76 213 ASN B CA 1
ATOM 5392 C C . ASN B 1 213 ? 21.034 4.458 -13.124 1.00 26.48 213 ASN B C 1
ATOM 5393 O O . ASN B 1 213 ? 20.028 3.745 -13.062 1.00 27.14 213 ASN B O 1
ATOM 5398 N N . TYR B 1 214 ? 21.617 4.982 -12.050 1.00 25.60 214 TYR B N 1
ATOM 5399 C CA . TYR B 1 214 ? 21.075 4.717 -10.726 1.00 25.74 214 TYR B CA 1
ATOM 5400 C C . TYR B 1 214 ? 19.798 5.485 -10.418 1.00 24.63 214 TYR B C 1
ATOM 5401 O O . TYR B 1 214 ? 19.055 5.107 -9.511 1.00 24.55 214 TYR B O 1
ATOM 5410 N N . ARG B 1 215 ? 19.537 6.549 -11.172 1.00 23.44 215 ARG B N 1
ATOM 5411 C CA . ARG B 1 215 ? 18.349 7.358 -10.930 1.00 22.56 215 ARG B CA 1
ATOM 5412 C C . ARG B 1 215 ? 18.338 7.815 -9.478 1.00 21.14 215 ARG B C 1
ATOM 5413 O O . ARG B 1 215 ? 17.302 7.761 -8.816 1.00 21.45 215 ARG B O 1
ATOM 5421 N N . LEU B 1 216 ? 19.495 8.247 -8.985 1.00 19.19 216 LEU B N 1
ATOM 5422 C CA . LEU B 1 216 ? 19.622 8.704 -7.603 1.00 18.17 216 LEU B CA 1
ATOM 5423 C C . LEU B 1 216 ? 19.545 10.216 -7.400 1.00 17.72 216 LEU B C 1
ATOM 5424 O O . LEU B 1 216 ? 19.356 10.679 -6.269 1.00 17.85 216 LEU B O 1
ATOM 5429 N N . SER B 1 217 ? 19.689 10.987 -8.474 1.00 16.19 217 SER B N 1
ATOM 5430 C CA . SER B 1 217 ? 19.685 12.441 -8.356 1.00 15.72 217 SER B CA 1
ATOM 5431 C C . SER B 1 217 ? 18.600 13.052 -7.460 1.00 15.69 217 SER B C 1
ATOM 5432 O O . SER B 1 217 ? 18.905 13.857 -6.574 1.00 14.51 217 SER B O 1
ATOM 5435 N N . PRO B 1 218 ? 17.319 12.685 -7.669 1.00 15.91 218 PRO B N 1
ATOM 5436 C CA . PRO B 1 218 ? 16.292 13.274 -6.807 1.00 13.83 218 PRO B CA 1
ATOM 5437 C C . PRO B 1 218 ? 16.503 12.915 -5.336 1.00 14.55 218 PRO B C 1
ATOM 5438 O O . PRO B 1 218 ? 16.260 13.742 -4.453 1.00 16.77 218 PRO B O 1
ATOM 5442 N N . HIS B 1 219 ? 16.975 11.701 -5.056 1.00 13.31 219 HIS B N 1
ATOM 5443 C CA . HIS B 1 219 ? 17.218 11.305 -3.666 1.00 12.14 219 HIS B CA 1
ATOM 5444 C C . HIS B 1 219 ? 18.408 12.047 -3.029 1.00 13.22 219 HIS B C 1
ATOM 5445 O O . HIS B 1 219 ? 18.422 12.313 -1.813 1.00 12.43 219 HIS B O 1
ATOM 5452 N N . LEU B 1 220 ? 19.399 12.383 -3.853 1.00 12.46 220 LEU B N 1
ATOM 5453 C CA . LEU B 1 220 ? 20.565 13.126 -3.385 1.00 12.48 220 LEU B CA 1
ATOM 5454 C C . LEU B 1 220 ? 20.163 14.595 -3.230 1.00 12.81 220 LEU B C 1
ATOM 5455 O O . LEU B 1 220 ? 20.445 15.223 -2.212 1.00 14.29 220 LEU B O 1
ATOM 5460 N N . LYS B 1 221 ? 19.496 15.141 -4.239 1.00 12.03 221 LYS B N 1
ATOM 5461 C CA . LYS B 1 221 ? 19.056 16.527 -4.186 1.00 12.20 221 LYS B CA 1
ATOM 5462 C C . LYS B 1 221 ? 18.182 16.791 -2.946 1.00 12.87 221 LYS B C 1
ATOM 5463 O O . LYS B 1 221 ? 18.409 17.755 -2.225 1.00 10.78 221 LYS B O 1
ATOM 5469 N N . PHE B 1 222 ? 17.194 15.931 -2.687 1.00 13.27 222 PHE B N 1
ATOM 5470 C CA . PHE B 1 222 ? 16.325 16.129 -1.532 1.00 12.12 222 PHE B CA 1
ATOM 5471 C C . PHE B 1 222 ? 16.822 15.493 -0.241 1.00 12.47 222 PHE B C 1
ATOM 5472 O O . PHE B 1 222 ? 16.153 15.570 0.787 1.00 11.98 222 PHE B O 1
ATOM 5480 N N . GLY B 1 223 ? 17.991 14.858 -0.306 1.00 11.72 223 GLY B N 1
ATOM 5481 C CA . GLY B 1 223 ? 18.590 14.254 0.872 1.00 12.18 223 GLY B CA 1
ATOM 5482 C C . GLY B 1 223 ? 17.953 13.069 1.579 1.00 13.37 223 GLY B C 1
ATOM 5483 O O . GLY B 1 223 ? 18.054 12.979 2.800 1.00 12.52 223 GLY B O 1
ATOM 5484 N N . THR B 1 224 ? 17.300 12.163 0.852 1.00 13.79 224 THR B N 1
ATOM 5485 C CA . THR B 1 224 ? 16.719 10.998 1.509 1.00 15.58 224 THR B CA 1
ATOM 5486 C C . THR B 1 224 ? 17.890 10.122 1.973 1.00 17.43 224 THR B C 1
ATOM 5487 O O . THR B 1 224 ? 17.752 9.312 2.889 1.00 18.02 224 THR B O 1
ATOM 5491 N N . ILE B 1 225 ? 19.033 10.286 1.310 1.00 18.96 225 ILE B N 1
ATOM 5492 C CA . ILE B 1 225 ? 20.271 9.595 1.670 1.00 20.19 225 ILE B CA 1
ATOM 5493 C C . ILE B 1 225 ? 21.374 10.656 1.580 1.00 21.00 225 ILE B C 1
ATOM 5494 O O . ILE B 1 225 ? 21.285 11.595 0.769 1.00 20.43 225 ILE B O 1
ATOM 5499 N N . SER B 1 226 ? 22.414 10.522 2.400 1.00 20.75 226 SER B N 1
ATOM 5500 C CA . SER B 1 226 ? 23.477 11.512 2.367 1.00 20.24 226 SER B CA 1
ATOM 5501 C C . SER B 1 226 ? 24.540 11.247 1.313 1.00 20.20 226 SER B C 1
ATOM 5502 O O . SER B 1 226 ? 24.818 10.109 0.934 1.00 20.02 226 SER B O 1
ATOM 5505 N N . MET B 1 227 ? 25.128 12.341 0.853 1.00 21.55 227 MET B N 1
ATOM 5506 C CA . MET B 1 227 ? 26.196 12.360 -0.138 1.00 20.52 227 MET B CA 1
ATOM 5507 C C . MET B 1 227 ? 27.322 11.421 0.335 1.00 19.69 227 MET B C 1
ATOM 5508 O O . MET B 1 227 ? 27.961 10.723 -0.463 1.00 16.23 227 MET B O 1
ATOM 5513 N N . ARG B 1 228 ? 27.541 11.427 1.650 1.00 19.51 228 ARG B N 1
ATOM 5514 C CA . ARG B 1 228 ? 28.549 10.603 2.297 1.00 20.69 228 ARG B CA 1
ATOM 5515 C C . ARG B 1 228 ? 28.138 9.144 2.245 1.00 22.57 228 ARG B C 1
ATOM 5516 O O . ARG B 1 228 ? 28.983 8.265 2.061 1.00 22.93 228 ARG B O 1
ATOM 5524 N N . GLU B 1 229 ? 26.839 8.885 2.392 1.00 23.55 229 GLU B N 1
ATOM 5525 C CA . GLU B 1 229 ? 26.339 7.518 2.337 1.00 24.07 229 GLU B CA 1
ATOM 5526 C C . GLU B 1 229 ? 26.493 6.945 0.939 1.00 22.97 229 GLU B C 1
ATOM 5527 O O . GLU B 1 229 ? 27.000 5.838 0.768 1.00 23.18 229 GLU B O 1
ATOM 5533 N N . ALA B 1 230 ? 26.065 7.698 -0.066 1.00 21.72 230 ALA B N 1
ATOM 5534 C CA . ALA B 1 230 ? 26.182 7.230 -1.441 1.00 20.76 230 ALA B CA 1
ATOM 5535 C C . ALA B 1 230 ? 27.650 6.924 -1.718 1.00 21.27 230 ALA B C 1
ATOM 5536 O O . ALA B 1 230 ? 27.989 5.919 -2.343 1.00 20.83 230 ALA B O 1
ATOM 5538 N N . TYR B 1 231 ? 28.517 7.806 -1.231 1.00 21.53 231 TYR B N 1
ATOM 5539 C CA . TYR B 1 231 ? 29.944 7.678 -1.435 1.00 20.96 231 TYR B CA 1
ATOM 5540 C C . TYR B 1 231 ? 30.522 6.381 -0.898 1.00 20.67 231 TYR B C 1
ATOM 5541 O O . TYR B 1 231 ? 31.117 5.619 -1.643 1.00 19.31 231 TYR B O 1
ATOM 5550 N N . TYR B 1 232 ? 30.360 6.134 0.396 1.00 21.44 232 TYR B N 1
ATOM 5551 C CA . TYR B 1 232 ? 30.902 4.922 0.991 1.00 21.49 232 TYR B CA 1
ATOM 5552 C C . TYR B 1 232 ? 30.285 3.626 0.485 1.00 22.98 232 TYR B C 1
ATOM 5553 O O . TYR B 1 232 ? 30.957 2.587 0.449 1.00 24.22 232 TYR B O 1
ATOM 5562 N N . THR B 1 233 ? 29.020 3.666 0.083 1.00 23.48 233 THR B N 1
ATOM 5563 C CA . THR B 1 233 ? 28.385 2.457 -0.413 1.00 24.18 233 THR B CA 1
ATOM 5564 C C . THR B 1 233 ? 28.954 2.079 -1.769 1.00 26.66 233 THR B C 1
ATOM 5565 O O . THR B 1 233 ? 29.025 0.899 -2.113 1.00 28.10 233 THR B O 1
ATOM 5569 N N . GLN B 1 234 ? 29.382 3.083 -2.526 1.00 28.36 234 GLN B N 1
ATOM 5570 C CA . GLN B 1 234 ? 29.919 2.870 -3.861 1.00 30.87 234 GLN B CA 1
ATOM 5571 C C . GLN B 1 234 ? 31.401 3.216 -3.966 1.00 32.90 234 GLN B C 1
ATOM 5572 O O . GLN B 1 234 ? 31.946 3.324 -5.067 1.00 33.32 234 GLN B O 1
ATOM 5578 N N . LYS B 1 235 ? 32.054 3.376 -2.823 1.00 34.79 235 LYS B N 1
ATOM 5579 C CA . LYS B 1 235 ? 33.463 3.754 -2.792 1.00 36.81 235 LYS B CA 1
ATOM 5580 C C . LYS B 1 235 ? 34.341 3.066 -3.832 1.00 37.22 235 LYS B C 1
ATOM 5581 O O . LYS B 1 235 ? 35.234 3.689 -4.406 1.00 38.31 235 LYS B O 1
ATOM 5587 N N . GLY B 1 236 ? 34.085 1.792 -4.087 1.00 36.95 236 GLY B N 1
ATOM 5588 C CA . GLY B 1 236 ? 34.900 1.084 -5.050 1.00 36.98 236 GLY B CA 1
ATOM 5589 C C . GLY B 1 236 ? 34.647 1.392 -6.514 1.00 37.59 236 GLY B C 1
ATOM 5590 O O . GLY B 1 236 ? 35.429 0.975 -7.362 1.00 37.63 236 GLY B O 1
ATOM 5591 N N . LYS B 1 237 ? 33.576 2.114 -6.831 1.00 38.79 237 LYS B N 1
ATOM 5592 C CA . LYS B 1 237 ? 33.273 2.416 -8.229 1.00 39.88 237 LYS B CA 1
ATOM 5593 C C . LYS B 1 237 ? 33.718 3.813 -8.633 1.00 40.62 237 LYS B C 1
ATOM 5594 O O . LYS B 1 237 ? 32.951 4.767 -8.542 1.00 40.85 237 LYS B O 1
ATOM 5600 N N . GLU B 1 238 ? 34.967 3.906 -9.086 1.00 41.70 238 GLU B N 1
ATOM 5601 C CA . GLU B 1 238 ? 35.604 5.151 -9.516 1.00 42.90 238 GLU B CA 1
ATOM 5602 C C . GLU B 1 238 ? 34.760 6.048 -10.427 1.00 41.39 238 GLU B C 1
ATOM 5603 O O . GLU B 1 238 ? 34.718 7.260 -10.228 1.00 41.44 238 GLU B O 1
ATOM 5609 N N . GLU B 1 239 ? 34.104 5.459 -11.425 1.00 39.65 239 GLU B N 1
ATOM 5610 C CA . GLU B 1 239 ? 33.263 6.215 -12.354 1.00 38.38 239 GLU B CA 1
ATOM 5611 C C . GLU B 1 239 ? 32.103 6.908 -11.648 1.00 35.91 239 GLU B C 1
ATOM 5612 O O . GLU B 1 239 ? 31.809 8.070 -11.907 1.00 35.83 239 GLU B O 1
ATOM 5618 N N . PHE B 1 240 ? 31.428 6.177 -10.771 1.00 33.55 240 PHE B N 1
ATOM 5619 C CA . PHE B 1 240 ? 30.297 6.719 -10.036 1.00 30.95 240 PHE B CA 1
ATOM 5620 C C . PHE B 1 240 ? 30.730 7.767 -9.016 1.00 30.71 240 PHE B C 1
ATOM 5621 O O . PHE B 1 240 ? 30.059 8.788 -8.835 1.00 29.88 240 PHE B O 1
ATOM 5629 N N . VAL B 1 241 ? 31.842 7.508 -8.336 1.00 29.66 241 VAL B N 1
ATOM 5630 C CA . VAL B 1 241 ? 32.335 8.444 -7.345 1.00 29.25 241 VAL B CA 1
ATOM 5631 C C . VAL B 1 241 ? 32.810 9.749 -7.986 1.00 30.40 241 VAL B C 1
ATOM 5632 O O . VAL B 1 241 ? 32.626 10.823 -7.413 1.00 29.64 241 VAL B O 1
ATOM 5636 N N . ARG B 1 242 ? 33.414 9.672 -9.173 1.00 31.65 242 ARG B N 1
ATOM 5637 C CA . ARG B 1 242 ? 33.870 10.890 -9.837 1.00 32.11 242 ARG B CA 1
ATOM 5638 C C . ARG B 1 242 ? 32.662 11.721 -10.249 1.00 31.24 242 ARG B C 1
ATOM 5639 O O . ARG B 1 242 ? 32.671 12.941 -10.122 1.00 31.24 242 ARG B O 1
ATOM 5647 N N . GLU B 1 243 ? 31.618 11.072 -10.747 1.00 30.33 243 GLU B N 1
ATOM 5648 C CA . GLU B 1 243 ? 30.432 11.818 -11.140 1.00 30.50 243 GLU B CA 1
ATOM 5649 C C . GLU B 1 243 ? 29.691 12.386 -9.934 1.00 28.46 243 GLU B C 1
ATOM 5650 O O . GLU B 1 243 ? 29.003 13.403 -10.033 1.00 27.10 243 GLU B O 1
ATOM 5656 N N . LEU B 1 244 ? 29.843 11.738 -8.788 1.00 25.97 244 LEU B N 1
ATOM 5657 C CA . LEU B 1 244 ? 29.206 12.221 -7.581 1.00 24.61 244 LEU B CA 1
ATOM 5658 C C . LEU B 1 244 ? 29.844 13.573 -7.257 1.00 24.43 244 LEU B C 1
ATOM 5659 O O . LEU B 1 244 ? 29.175 14.509 -6.807 1.00 23.85 244 LEU B O 1
ATOM 5664 N N . TYR B 1 245 ? 31.149 13.674 -7.503 1.00 25.05 245 TYR B N 1
ATOM 5665 C CA . TYR B 1 245 ? 31.891 14.909 -7.237 1.00 24.04 245 TYR B CA 1
ATOM 5666 C C . TYR B 1 245 ? 31.482 16.071 -8.140 1.00 23.41 245 TYR B C 1
ATOM 5667 O O . TYR B 1 245 ? 31.789 17.223 -7.844 1.00 23.30 245 TYR B O 1
ATOM 5676 N N . TRP B 1 246 ? 30.785 15.781 -9.233 1.00 23.94 246 TRP B N 1
ATOM 5677 C CA . TRP B 1 246 ? 30.328 16.843 -10.119 1.00 24.55 246 TRP B CA 1
ATOM 5678 C C . TRP B 1 246 ? 29.251 17.682 -9.442 1.00 24.46 246 TRP B C 1
ATOM 5679 O O . TRP B 1 246 ? 29.035 18.838 -9.800 1.00 24.25 246 TRP B O 1
ATOM 5690 N N . ARG B 1 247 ? 28.573 17.091 -8.465 1.00 24.31 247 ARG B N 1
ATOM 5691 C CA . ARG B 1 247 ? 27.548 17.795 -7.722 1.00 23.98 247 ARG B CA 1
ATOM 5692 C C . ARG B 1 247 ? 28.202 18.868 -6.881 1.00 25.22 247 ARG B C 1
ATOM 5693 O O . ARG B 1 247 ? 27.743 20.006 -6.837 1.00 26.40 247 ARG B O 1
ATOM 5701 N N . ASP B 1 248 ? 29.267 18.489 -6.181 1.00 26.89 248 ASP B N 1
ATOM 5702 C CA . ASP B 1 248 ? 29.998 19.437 -5.348 1.00 27.46 248 ASP B CA 1
ATOM 5703 C C . ASP B 1 248 ? 30.573 20.549 -6.218 1.00 26.04 248 ASP B C 1
ATOM 5704 O O . ASP B 1 248 ? 30.447 21.731 -5.895 1.00 25.79 248 ASP B O 1
ATOM 5709 N N . PHE B 1 249 ? 31.196 20.164 -7.330 1.00 23.36 249 PHE B N 1
ATOM 5710 C CA . PHE B 1 249 ? 31.782 21.133 -8.233 1.00 20.36 249 PHE B CA 1
ATOM 5711 C C . PHE B 1 249 ? 30.813 22.209 -8.693 1.00 19.38 249 PHE B C 1
ATOM 5712 O O . PHE B 1 249 ? 31.091 23.395 -8.547 1.00 20.83 249 PHE B O 1
ATOM 5720 N N . PHE B 1 250 ? 29.682 21.823 -9.264 1.00 17.17 250 PHE B N 1
ATOM 5721 C CA . PHE B 1 250 ? 28.741 22.844 -9.713 1.00 16.31 250 PHE B CA 1
ATOM 5722 C C . PHE B 1 250 ? 28.136 23.660 -8.567 1.00 15.72 250 PHE B C 1
ATOM 5723 O O . PHE B 1 250 ? 27.913 24.861 -8.712 1.00 16.71 250 PHE B O 1
ATOM 5731 N N . THR B 1 251 ? 27.887 23.020 -7.431 1.00 14.67 251 THR B N 1
ATOM 5732 C CA . THR B 1 251 ? 27.326 23.708 -6.273 1.00 14.45 251 THR B CA 1
ATOM 5733 C C . THR B 1 251 ? 28.270 24.811 -5.812 1.00 15.97 251 THR B C 1
ATOM 5734 O O . THR B 1 251 ? 27.859 25.956 -5.644 1.00 15.84 251 THR B O 1
ATOM 5738 N N . LEU B 1 252 ? 29.536 24.443 -5.602 1.00 17.72 252 LEU B N 1
ATOM 5739 C CA . LEU B 1 252 ? 30.581 25.375 -5.175 1.00 18.32 252 LEU B CA 1
ATOM 5740 C C . LEU B 1 252 ? 30.877 26.441 -6.234 1.00 19.24 252 LEU B C 1
ATOM 5741 O O . LEU B 1 252 ? 31.184 27.593 -5.910 1.00 19.55 252 LEU B O 1
ATOM 5746 N N . LEU B 1 253 ? 30.801 26.053 -7.501 1.00 19.63 253 LEU B N 1
ATOM 5747 C CA . LEU B 1 253 ? 31.041 26.996 -8.575 1.00 19.58 253 LEU B CA 1
ATOM 5748 C C . LEU B 1 253 ? 30.021 28.111 -8.408 1.00 20.84 253 LEU B C 1
ATOM 5749 O O . LEU B 1 253 ? 30.369 29.290 -8.378 1.00 21.50 253 LEU B O 1
ATOM 5754 N N . ALA B 1 254 ? 28.753 27.732 -8.268 1.00 21.09 254 ALA B N 1
ATOM 5755 C CA . ALA B 1 254 ? 27.687 28.717 -8.120 1.00 20.37 254 ALA B CA 1
ATOM 5756 C C . ALA B 1 254 ? 27.812 29.467 -6.806 1.00 20.42 254 ALA B C 1
ATOM 5757 O O . ALA B 1 254 ? 27.449 30.632 -6.714 1.00 21.13 254 ALA B O 1
ATOM 5759 N N . TYR B 1 255 ? 28.332 28.805 -5.784 1.00 20.66 255 TYR B N 1
ATOM 5760 C CA . TYR B 1 255 ? 28.464 29.451 -4.488 1.00 21.45 255 TYR B CA 1
ATOM 5761 C C . TYR B 1 255 ? 29.446 30.608 -4.509 1.00 21.73 255 TYR B C 1
ATOM 5762 O O . TYR B 1 255 ? 29.196 31.642 -3.908 1.00 22.72 255 TYR B O 1
ATOM 5771 N N . TYR B 1 256 ? 30.562 30.427 -5.204 1.00 22.42 256 TYR B N 1
ATOM 5772 C CA . TYR B 1 256 ? 31.586 31.459 -5.317 1.00 22.10 256 TYR B CA 1
ATOM 5773 C C . TYR B 1 256 ? 31.390 32.416 -6.509 1.00 23.29 256 TYR B C 1
ATOM 5774 O O . TYR B 1 256 ? 32.147 33.391 -6.660 1.00 24.84 256 TYR B O 1
ATOM 5783 N N . ASN B 1 257 ? 30.385 32.137 -7.345 1.00 23.35 257 ASN B N 1
ATOM 5784 C CA . ASN B 1 257 ? 30.067 32.955 -8.528 1.00 23.70 257 ASN B CA 1
ATOM 5785 C C . ASN B 1 257 ? 28.541 33.096 -8.691 1.00 23.23 257 ASN B C 1
ATOM 5786 O O . ASN B 1 257 ? 27.958 32.641 -9.688 1.00 20.74 257 ASN B O 1
ATOM 5791 N N . PRO B 1 258 ? 27.881 33.745 -7.719 1.00 23.01 258 PRO B N 1
ATOM 5792 C CA . PRO B 1 258 ? 26.427 33.952 -7.727 1.00 23.77 258 PRO B CA 1
ATOM 5793 C C . PRO B 1 258 ? 25.877 34.517 -9.030 1.00 25.46 258 PRO B C 1
ATOM 5794 O O . PRO B 1 258 ? 24.703 34.332 -9.350 1.00 26.87 258 PRO B O 1
ATOM 5798 N N . HIS B 1 259 ? 26.719 35.205 -9.790 1.00 26.32 259 HIS B N 1
ATOM 5799 C CA . HIS B 1 259 ? 26.245 35.782 -11.032 1.00 26.77 259 HIS B CA 1
ATOM 5800 C C . HIS B 1 259 ? 25.787 34.752 -12.062 1.00 27.40 259 HIS B C 1
ATOM 5801 O O . HIS B 1 259 ? 25.070 35.114 -12.992 1.00 28.13 259 HIS B O 1
ATOM 5808 N N . VAL B 1 260 ? 26.177 33.484 -11.914 1.00 27.53 260 VAL B N 1
ATOM 5809 C CA . VAL B 1 260 ? 25.748 32.477 -12.889 1.00 28.00 260 VAL B CA 1
ATOM 5810 C C . VAL B 1 260 ? 24.228 32.417 -12.948 1.00 28.46 260 VAL B C 1
ATOM 5811 O O . VAL B 1 260 ? 23.655 32.062 -13.981 1.00 28.83 260 VAL B O 1
ATOM 5815 N N . PHE B 1 261 ? 23.569 32.767 -11.849 1.00 28.03 261 PHE B N 1
ATOM 5816 C CA . PHE B 1 261 ? 22.115 32.759 -11.848 1.00 29.68 261 PHE B CA 1
ATOM 5817 C C . PHE B 1 261 ? 21.579 34.039 -12.499 1.00 32.80 261 PHE B C 1
ATOM 5818 O O . PHE B 1 261 ? 21.226 35.015 -11.817 1.00 32.96 261 PHE B O 1
ATOM 5826 N N . GLY B 1 262 ? 21.536 34.034 -13.832 1.00 35.72 262 GLY B N 1
ATOM 5827 C CA . GLY B 1 262 ? 21.050 35.195 -14.562 1.00 37.69 262 GLY B CA 1
ATOM 5828 C C . GLY B 1 262 ? 22.003 35.659 -15.647 1.00 38.70 262 GLY B C 1
ATOM 5829 O O . GLY B 1 262 ? 21.583 36.258 -16.633 1.00 38.21 262 GLY B O 1
ATOM 5830 N N . HIS B 1 263 ? 23.290 35.392 -15.458 1.00 40.75 263 HIS B N 1
ATOM 5831 C CA . HIS B 1 263 ? 24.311 35.781 -16.429 1.00 43.38 263 HIS B CA 1
ATOM 5832 C C . HIS B 1 263 ? 25.168 34.575 -16.802 1.00 43.18 263 HIS B C 1
ATOM 5833 O O . HIS B 1 263 ? 25.064 33.511 -16.191 1.00 43.01 263 HIS B O 1
ATOM 5840 N N . CYS B 1 264 ? 26.020 34.752 -17.806 1.00 43.04 264 CYS B N 1
ATOM 5841 C CA . CYS B 1 264 ? 26.916 33.689 -18.244 1.00 43.53 264 CYS B CA 1
ATOM 5842 C C . CYS B 1 264 ? 28.122 33.615 -17.308 1.00 43.61 264 CYS B C 1
ATOM 5843 O O . CYS B 1 264 ? 28.597 34.648 -16.822 1.00 44.34 264 CYS B O 1
ATOM 5846 N N . TYR B 1 265 ? 28.605 32.400 -17.047 1.00 43.02 265 TYR B N 1
ATOM 5847 C CA . TYR B 1 265 ? 29.769 32.214 -16.185 1.00 42.67 265 TYR B CA 1
ATOM 5848 C C . TYR B 1 265 ? 30.879 33.083 -16.764 1.00 43.81 265 TYR B C 1
ATOM 5849 O O . TYR B 1 265 ? 31.517 33.859 -16.053 1.00 42.78 265 TYR B O 1
ATOM 5858 N N . ARG B 1 266 ? 31.096 32.937 -18.068 1.00 46.10 266 ARG B N 1
ATOM 5859 C CA . ARG B 1 266 ? 32.079 33.735 -18.794 1.00 48.90 266 ARG B CA 1
ATOM 5860 C C . ARG B 1 266 ? 31.302 34.920 -19.360 1.00 50.17 266 ARG B C 1
ATOM 5861 O O . ARG B 1 266 ? 30.804 34.888 -20.486 1.00 49.66 266 ARG B O 1
ATOM 5869 N N . ARG B 1 267 ? 31.211 35.959 -18.539 1.00 52.54 267 ARG B N 1
ATOM 5870 C CA . ARG B 1 267 ? 30.469 37.189 -18.809 1.00 54.76 267 ARG B CA 1
ATOM 5871 C C . ARG B 1 267 ? 30.442 37.774 -20.229 1.00 55.13 267 ARG B C 1
ATOM 5872 O O . ARG B 1 267 ? 29.434 38.355 -20.638 1.00 55.50 267 ARG B O 1
ATOM 5880 N N . GLU B 1 268 ? 31.519 37.620 -20.990 1.00 55.04 268 GLU B N 1
ATOM 5881 C CA . GLU B 1 268 ? 31.544 38.171 -22.337 1.00 55.00 268 GLU B CA 1
ATOM 5882 C C . GLU B 1 268 ? 30.358 37.732 -23.176 1.00 55.21 268 GLU B C 1
ATOM 5883 O O . GLU B 1 268 ? 29.794 38.531 -23.925 1.00 56.00 268 GLU B O 1
ATOM 5889 N N . TYR B 1 269 ? 29.964 36.472 -23.033 1.00 54.96 269 TYR B N 1
ATOM 5890 C CA . TYR B 1 269 ? 28.858 35.925 -23.813 1.00 55.25 269 TYR B CA 1
ATOM 5891 C C . TYR B 1 269 ? 27.461 36.439 -23.468 1.00 55.62 269 TYR B C 1
ATOM 5892 O O . TYR B 1 269 ? 26.464 35.983 -24.036 1.00 55.37 269 TYR B O 1
ATOM 5901 N N . ASP B 1 270 ? 27.383 37.388 -22.541 1.00 55.93 270 ASP B N 1
ATOM 5902 C CA . ASP B 1 270 ? 26.098 37.966 -22.171 1.00 56.57 270 ASP B CA 1
ATOM 5903 C C . ASP B 1 270 ? 25.659 38.863 -23.325 1.00 56.06 270 ASP B C 1
ATOM 5904 O O . ASP B 1 270 ? 24.607 39.504 -23.277 1.00 56.58 270 ASP B O 1
ATOM 5909 N N . ASN B 1 271 ? 26.482 38.893 -24.369 1.00 54.96 271 ASN B N 1
ATOM 5910 C CA . ASN B 1 271 ? 26.215 39.710 -25.542 1.00 53.93 271 ASN B CA 1
ATOM 5911 C C . ASN B 1 271 ? 25.738 38.923 -26.741 1.00 52.79 271 ASN B C 1
ATOM 5912 O O . ASN B 1 271 ? 25.448 39.504 -27.789 1.00 53.38 271 ASN B O 1
ATOM 5917 N N . ILE B 1 272 ? 25.663 37.604 -26.600 1.00 50.74 272 ILE B N 1
ATOM 5918 C CA . ILE B 1 272 ? 25.195 36.768 -27.698 1.00 48.79 272 ILE B CA 1
ATOM 5919 C C . ILE B 1 272 ? 23.785 37.202 -28.102 1.00 48.02 272 ILE B C 1
ATOM 5920 O O . ILE B 1 272 ? 22.943 37.486 -27.254 1.00 47.91 272 ILE B O 1
ATOM 5925 N N . SER B 1 273 ? 23.539 37.275 -29.403 1.00 47.73 273 SER B N 1
ATOM 5926 C CA . SER B 1 273 ? 22.228 37.669 -29.892 1.00 47.91 273 SER B CA 1
ATOM 5927 C C . SER B 1 273 ? 21.437 36.416 -30.200 1.00 47.37 273 SER B C 1
ATOM 5928 O O . SER B 1 273 ? 21.366 35.982 -31.351 1.00 47.54 273 SER B O 1
ATOM 5931 N N . TRP B 1 274 ? 20.854 35.829 -29.161 1.00 46.43 274 TRP B N 1
ATOM 5932 C CA . TRP B 1 274 ? 20.068 34.612 -29.318 1.00 45.59 274 TRP B CA 1
ATOM 5933 C C . TRP B 1 274 ? 18.905 34.866 -30.266 1.00 46.00 274 TRP B C 1
ATOM 5934 O O . TRP B 1 274 ? 18.149 35.826 -30.098 1.00 45.84 274 TRP B O 1
ATOM 5945 N N . GLU B 1 275 ? 18.763 34.007 -31.265 1.00 45.73 275 GLU B N 1
ATOM 5946 C CA . GLU B 1 275 ? 17.682 34.153 -32.224 1.00 46.77 275 GLU B CA 1
ATOM 5947 C C . GLU B 1 275 ? 16.318 34.012 -31.528 1.00 46.73 275 GLU B C 1
ATOM 5948 O O . GLU B 1 275 ? 15.314 34.551 -31.993 1.00 47.79 275 GLU B O 1
ATOM 5954 N N . ASN B 1 276 ? 16.298 33.287 -30.413 1.00 46.12 276 ASN B N 1
ATOM 5955 C CA . ASN B 1 276 ? 15.093 33.044 -29.625 1.00 44.92 276 ASN B CA 1
ATOM 5956 C C . ASN B 1 276 ? 13.781 32.964 -30.379 1.00 45.47 276 ASN B C 1
ATOM 5957 O O . ASN B 1 276 ? 12.802 33.609 -30.000 1.00 44.46 276 ASN B O 1
ATOM 5962 N N . ASN B 1 277 ? 13.754 32.162 -31.438 1.00 46.52 277 ASN B N 1
ATOM 5963 C CA . ASN B 1 277 ? 12.530 31.985 -32.207 1.00 47.13 277 ASN B CA 1
ATOM 5964 C C . ASN B 1 277 ? 11.503 31.180 -31.404 1.00 46.92 277 ASN B C 1
ATOM 5965 O O . ASN B 1 277 ? 11.508 29.946 -31.421 1.00 46.02 277 ASN B O 1
ATOM 5970 N N . GLU B 1 278 ? 10.623 31.893 -30.709 1.00 47.77 278 GLU B N 1
ATOM 5971 C CA . GLU B 1 278 ? 9.588 31.283 -29.880 1.00 48.53 278 GLU B CA 1
ATOM 5972 C C . GLU B 1 278 ? 8.926 30.065 -30.508 1.00 47.56 278 GLU B C 1
ATOM 5973 O O . GLU B 1 278 ? 8.397 29.203 -29.803 1.00 47.15 278 GLU B O 1
ATOM 5979 N N . SER B 1 279 ? 8.973 29.986 -31.832 1.00 47.29 279 SER B N 1
ATOM 5980 C CA . SER B 1 279 ? 8.373 28.866 -32.546 1.00 46.73 279 SER B CA 1
ATOM 5981 C C . SER B 1 279 ? 9.180 27.576 -32.374 1.00 45.31 279 SER B C 1
ATOM 5982 O O . SER B 1 279 ? 8.622 26.524 -32.063 1.00 44.28 279 SER B O 1
ATOM 5985 N N . TYR B 1 280 ? 10.490 27.657 -32.592 1.00 44.33 280 TYR B N 1
ATOM 5986 C CA . TYR B 1 280 ? 11.350 26.488 -32.441 1.00 43.67 280 TYR B CA 1
ATOM 5987 C C . TYR B 1 280 ? 11.305 26.014 -30.993 1.00 42.36 280 TYR B C 1
ATOM 5988 O O . TYR B 1 280 ? 11.207 24.820 -30.720 1.00 42.39 280 TYR B O 1
ATOM 5997 N N . PHE B 1 281 ? 11.391 26.968 -30.068 1.00 40.20 281 PHE B N 1
ATOM 5998 C CA . PHE B 1 281 ? 11.371 26.672 -28.643 1.00 37.55 281 PHE B CA 1
ATOM 5999 C C . PHE B 1 281 ? 10.158 25.840 -28.269 1.00 37.23 281 PHE B C 1
ATOM 6000 O O . PHE B 1 281 ? 10.257 24.901 -27.477 1.00 37.07 281 PHE B O 1
ATOM 6008 N N . GLU B 1 282 ? 9.010 26.179 -28.835 1.00 37.26 282 GLU B N 1
ATOM 6009 C CA . GLU B 1 282 ? 7.811 25.427 -28.521 1.00 39.02 282 GLU B CA 1
ATOM 6010 C C . GLU B 1 282 ? 7.941 24.000 -29.047 1.00 37.96 282 GLU B C 1
ATOM 6011 O O . GLU B 1 282 ? 7.587 23.031 -28.366 1.00 38.90 282 GLU B O 1
ATOM 6017 N N . ALA B 1 283 ? 8.465 23.872 -30.258 1.00 35.71 283 ALA B N 1
ATOM 6018 C CA . ALA B 1 283 ? 8.650 22.563 -30.867 1.00 34.28 283 ALA B CA 1
ATOM 6019 C C . ALA B 1 283 ? 9.562 21.699 -29.997 1.00 34.04 283 ALA B C 1
ATOM 6020 O O . ALA B 1 283 ? 9.341 20.499 -29.844 1.00 33.66 283 ALA B O 1
ATOM 6022 N N . TRP B 1 284 ? 10.589 22.328 -29.431 1.00 34.01 284 TRP B N 1
ATOM 6023 C CA . TRP B 1 284 ? 11.552 21.659 -28.561 1.00 32.63 284 TRP B CA 1
ATOM 6024 C C . TRP B 1 284 ? 10.869 21.149 -27.293 1.00 34.08 284 TRP B C 1
ATOM 6025 O O . TRP B 1 284 ? 11.068 20.002 -26.894 1.00 33.95 284 TRP B O 1
ATOM 6036 N N . LYS B 1 285 ? 10.063 21.997 -26.660 1.00 34.30 285 LYS B N 1
ATOM 6037 C CA . LYS B 1 285 ? 9.393 21.593 -25.439 1.00 35.92 285 LYS B CA 1
ATOM 6038 C C . LYS B 1 285 ? 8.413 20.459 -25.655 1.00 38.37 285 LYS B C 1
ATOM 6039 O O . LYS B 1 285 ? 8.199 19.643 -24.757 1.00 39.05 285 LYS B O 1
ATOM 6045 N N . GLU B 1 286 ? 7.818 20.407 -26.843 1.00 40.87 286 GLU B N 1
ATOM 6046 C CA . GLU B 1 286 ? 6.833 19.376 -27.154 1.00 42.56 286 GLU B CA 1
ATOM 6047 C C . GLU B 1 286 ? 7.429 18.117 -27.750 1.00 41.49 286 GLU B C 1
ATOM 6048 O O . GLU B 1 286 ? 6.750 17.100 -27.859 1.00 41.15 286 GLU B O 1
ATOM 6054 N N . GLY B 1 287 ? 8.695 18.180 -28.137 1.00 41.30 287 GLY B N 1
ATOM 6055 C CA . GLY B 1 287 ? 9.319 17.013 -28.727 1.00 42.33 287 GLY B CA 1
ATOM 6056 C C . GLY B 1 287 ? 8.776 16.799 -30.125 1.00 43.47 287 GLY B C 1
ATOM 6057 O O . GLY B 1 287 ? 8.591 15.662 -30.571 1.00 42.64 287 GLY B O 1
ATOM 6058 N N . ARG B 1 288 ? 8.503 17.913 -30.804 1.00 44.90 288 ARG B N 1
ATOM 6059 C CA . ARG B 1 288 ? 7.989 17.900 -32.166 1.00 45.59 288 ARG B CA 1
ATOM 6060 C C . ARG B 1 288 ? 9.073 18.483 -33.053 1.00 45.11 288 ARG B C 1
ATOM 6061 O O . ARG B 1 288 ? 8.793 19.182 -34.028 1.00 45.87 288 ARG B O 1
ATOM 6069 N N . THR B 1 289 ? 10.318 18.224 -32.685 1.00 44.00 289 THR B N 1
ATOM 6070 C CA . THR B 1 289 ? 11.441 18.679 -33.484 1.00 43.62 289 THR B CA 1
ATOM 6071 C C . THR B 1 289 ? 11.539 17.551 -34.505 1.00 43.59 289 THR B C 1
ATOM 6072 O O . THR B 1 289 ? 10.894 16.517 -34.342 1.00 44.68 289 THR B O 1
ATOM 6076 N N . GLY B 1 290 ? 12.327 17.702 -35.553 1.00 42.39 290 GLY B N 1
ATOM 6077 C CA . GLY B 1 290 ? 12.367 16.607 -36.506 1.00 41.64 290 GLY B CA 1
ATOM 6078 C C . GLY B 1 290 ? 13.292 15.458 -36.161 1.00 40.97 290 GLY B C 1
ATOM 6079 O O . GLY B 1 290 ? 13.358 14.475 -36.898 1.00 41.40 290 GLY B O 1
ATOM 6080 N N . TYR B 1 291 ? 13.992 15.563 -35.035 1.00 40.37 291 TYR B N 1
ATOM 6081 C CA . TYR B 1 291 ? 14.959 14.542 -34.641 1.00 39.13 291 TYR B CA 1
ATOM 6082 C C . TYR B 1 291 ? 14.447 13.575 -33.581 1.00 38.94 291 TYR B C 1
ATOM 6083 O O . TYR B 1 291 ? 14.158 13.969 -32.447 1.00 40.14 291 TYR B O 1
ATOM 6092 N N . PRO B 1 292 ? 14.341 12.285 -33.940 1.00 37.30 292 PRO B N 1
ATOM 6093 C CA . PRO B 1 292 ? 13.869 11.199 -33.072 1.00 35.50 292 PRO B CA 1
ATOM 6094 C C . PRO B 1 292 ? 14.433 11.148 -31.650 1.00 33.53 292 PRO B C 1
ATOM 6095 O O . PRO B 1 292 ? 13.677 11.097 -30.688 1.00 32.25 292 PRO B O 1
ATOM 6099 N N . ILE B 1 293 ? 15.755 11.161 -31.518 1.00 32.62 293 ILE B N 1
ATOM 6100 C CA . ILE B 1 293 ? 16.376 11.088 -30.201 1.00 31.81 293 ILE B CA 1
ATOM 6101 C C . ILE B 1 293 ? 16.052 12.295 -29.331 1.00 32.66 293 ILE B C 1
ATOM 6102 O O . ILE B 1 293 ? 15.858 12.156 -28.117 1.00 32.39 293 ILE B O 1
ATOM 6107 N N . ILE B 1 294 ? 15.995 13.476 -29.950 1.00 32.52 294 ILE B N 1
ATOM 6108 C CA . ILE B 1 294 ? 15.680 14.704 -29.225 1.00 31.77 294 ILE B CA 1
ATOM 6109 C C . ILE B 1 294 ? 14.217 14.671 -28.798 1.00 32.24 294 ILE B C 1
ATOM 6110 O O . ILE B 1 294 ? 13.879 15.028 -27.670 1.00 32.07 294 ILE B O 1
ATOM 6115 N N . ASP B 1 295 ? 13.353 14.232 -29.710 1.00 33.13 295 ASP B N 1
ATOM 6116 C CA . ASP B 1 295 ? 11.918 14.141 -29.440 1.00 34.14 295 ASP B CA 1
ATOM 6117 C C . ASP B 1 295 ? 11.632 13.142 -28.329 1.00 32.75 295 ASP B C 1
ATOM 6118 O O . ASP B 1 295 ? 10.791 13.374 -27.462 1.00 30.90 295 ASP B O 1
ATOM 6123 N N . ALA B 1 296 ? 12.341 12.022 -28.365 1.00 32.54 296 ALA B N 1
ATOM 6124 C CA . ALA B 1 296 ? 12.159 10.995 -27.356 1.00 32.45 296 ALA B CA 1
ATOM 6125 C C . ALA B 1 296 ? 12.536 11.577 -25.997 1.00 32.11 296 ALA B C 1
ATOM 6126 O O . ALA B 1 296 ? 11.793 11.428 -25.018 1.00 31.84 296 ALA B O 1
ATOM 6128 N N . GLY B 1 297 ? 13.688 12.250 -25.952 1.00 30.16 297 GLY B N 1
ATOM 6129 C CA . GLY B 1 297 ? 14.143 12.852 -24.714 1.00 28.43 297 GLY B CA 1
ATOM 6130 C C . GLY B 1 297 ? 13.118 13.786 -24.094 1.00 27.35 297 GLY B C 1
ATOM 6131 O O . GLY B 1 297 ? 12.668 13.587 -22.969 1.00 27.56 297 GLY B O 1
ATOM 6132 N N . MET B 1 298 ? 12.730 14.811 -24.835 1.00 26.62 298 MET B N 1
ATOM 6133 C CA . MET B 1 298 ? 11.765 15.773 -24.325 1.00 26.69 298 MET B CA 1
ATOM 6134 C C . MET B 1 298 ? 10.455 15.134 -23.889 1.00 26.56 298 MET B C 1
ATOM 6135 O O . MET B 1 298 ? 9.898 15.470 -22.835 1.00 25.33 298 MET B O 1
ATOM 6140 N N . ARG B 1 299 ? 9.956 14.207 -24.695 1.00 27.13 299 ARG B N 1
ATOM 6141 C CA . ARG B 1 299 ? 8.699 13.559 -24.350 1.00 27.76 299 ARG B CA 1
ATOM 6142 C C . ARG B 1 299 ? 8.834 12.784 -23.060 1.00 26.47 299 ARG B C 1
ATOM 6143 O O . ARG B 1 299 ? 7.974 12.884 -22.185 1.00 26.62 299 ARG B O 1
ATOM 6151 N N . MET B 1 300 ? 9.913 12.021 -22.924 1.00 25.25 300 MET B N 1
ATOM 6152 C CA . MET B 1 300 ? 10.085 11.269 -21.698 1.00 25.01 300 MET B CA 1
ATOM 6153 C C . MET B 1 300 ? 10.114 12.254 -20.535 1.00 25.18 300 MET B C 1
ATOM 6154 O O . MET B 1 300 ? 9.337 12.137 -19.583 1.00 25.45 300 MET B O 1
ATOM 6159 N N . LEU B 1 301 ? 11.000 13.242 -20.634 1.00 24.03 301 LEU B N 1
ATOM 6160 C CA . LEU B 1 301 ? 11.137 14.251 -19.597 1.00 23.10 301 LEU B CA 1
ATOM 6161 C C . LEU B 1 301 ? 9.792 14.819 -19.187 1.00 23.58 301 LEU B C 1
ATOM 6162 O O . LEU B 1 301 ? 9.499 14.938 -18.000 1.00 23.71 301 LEU B O 1
ATOM 6167 N N . ASN B 1 302 ? 8.967 15.161 -20.169 1.00 24.49 302 ASN B N 1
ATOM 6168 C CA . ASN B 1 302 ? 7.671 15.748 -19.868 1.00 25.76 302 ASN B CA 1
ATOM 6169 C C . ASN B 1 302 ? 6.726 14.865 -19.076 1.00 25.64 302 ASN B C 1
ATOM 6170 O O . ASN B 1 302 ? 6.031 15.340 -18.175 1.00 26.23 302 ASN B O 1
ATOM 6175 N N . SER B 1 303 ? 6.698 13.581 -19.383 1.00 25.09 303 SER B N 1
ATOM 6176 C CA . SER B 1 303 ? 5.782 12.718 -18.672 1.00 26.25 303 SER B CA 1
ATOM 6177 C C . SER B 1 303 ? 6.418 12.062 -17.468 1.00 26.15 303 SER B C 1
ATOM 6178 O O . SER B 1 303 ? 5.722 11.616 -16.556 1.00 27.34 303 SER B O 1
ATOM 6181 N N . THR B 1 304 ? 7.740 12.022 -17.442 1.00 25.99 304 THR B N 1
ATOM 6182 C CA . THR B 1 304 ? 8.417 11.368 -16.339 1.00 25.91 304 THR B CA 1
ATOM 6183 C C . THR B 1 304 ? 9.166 12.312 -15.390 1.00 25.28 304 THR B C 1
ATOM 6184 O O . THR B 1 304 ? 9.318 12.027 -14.202 1.00 24.62 304 THR B O 1
ATOM 6188 N N . GLY B 1 305 ? 9.618 13.445 -15.909 1.00 25.22 305 GLY B N 1
ATOM 6189 C CA . GLY B 1 305 ? 10.363 14.379 -15.079 1.00 25.23 305 GLY B CA 1
ATOM 6190 C C . GLY B 1 305 ? 11.808 13.930 -14.893 1.00 24.97 305 GLY B C 1
ATOM 6191 O O . GLY B 1 305 ? 12.514 14.411 -13.999 1.00 25.09 305 GLY B O 1
ATOM 6192 N N . TYR B 1 306 ? 12.253 13.016 -15.755 1.00 24.25 306 TYR B N 1
ATOM 6193 C CA . TYR B 1 306 ? 13.608 12.475 -15.695 1.00 23.34 306 TYR B CA 1
ATOM 6194 C C . TYR B 1 306 ? 14.120 12.050 -17.073 1.00 23.11 306 TYR B C 1
ATOM 6195 O O . TYR B 1 306 ? 13.334 11.704 -17.949 1.00 22.83 306 TYR B O 1
ATOM 6204 N N . ILE B 1 307 ? 15.439 12.090 -17.249 1.00 23.40 307 ILE B N 1
ATOM 6205 C CA . ILE B 1 307 ? 16.112 11.646 -18.475 1.00 24.55 307 ILE B CA 1
ATOM 6206 C C . ILE B 1 307 ? 17.567 11.504 -18.085 1.00 25.02 307 ILE B C 1
ATOM 6207 O O . ILE B 1 307 ? 18.058 12.286 -17.279 1.00 26.20 307 ILE B O 1
ATOM 6212 N N . ASN B 1 308 ? 18.263 10.511 -18.633 1.00 25.84 308 ASN B N 1
ATOM 6213 C CA . ASN B 1 308 ? 19.654 10.311 -18.251 1.00 25.94 308 ASN B CA 1
ATOM 6214 C C . ASN B 1 308 ? 20.543 11.426 -18.779 1.00 26.26 308 ASN B C 1
ATOM 6215 O O . ASN B 1 308 ? 20.161 12.167 -19.680 1.00 25.96 308 ASN B O 1
ATOM 6220 N N . GLY B 1 309 ? 21.732 11.538 -18.202 1.00 26.94 309 GLY B N 1
ATOM 6221 C CA . GLY B 1 309 ? 22.649 12.594 -18.585 1.00 26.90 309 GLY B CA 1
ATOM 6222 C C . GLY B 1 309 ? 22.943 12.717 -20.057 1.00 26.83 309 GLY B C 1
ATOM 6223 O O . GLY B 1 309 ? 23.127 13.824 -20.562 1.00 26.15 309 GLY B O 1
ATOM 6224 N N . ARG B 1 310 ? 22.998 11.583 -20.746 1.00 27.76 310 ARG B N 1
ATOM 6225 C CA . ARG B 1 310 ? 23.293 11.596 -22.165 1.00 27.76 310 ARG B CA 1
ATOM 6226 C C . ARG B 1 310 ? 22.235 12.361 -22.943 1.00 27.76 310 ARG B C 1
ATOM 6227 O O . ARG B 1 310 ? 22.541 13.277 -23.696 1.00 27.78 310 ARG B O 1
ATOM 6235 N N . VAL B 1 311 ? 20.985 11.961 -22.766 1.00 27.25 311 VAL B N 1
ATOM 6236 C CA . VAL B 1 311 ? 19.885 12.604 -23.450 1.00 26.87 311 VAL B CA 1
ATOM 6237 C C . VAL B 1 311 ? 19.765 14.038 -22.972 1.00 27.24 311 VAL B C 1
ATOM 6238 O O . VAL B 1 311 ? 19.479 14.944 -23.749 1.00 27.78 311 VAL B O 1
ATOM 6242 N N . ARG B 1 312 ? 20.003 14.237 -21.684 1.00 27.69 312 ARG B N 1
ATOM 6243 C CA . ARG B 1 312 ? 19.920 15.556 -21.078 1.00 27.67 312 ARG B CA 1
ATOM 6244 C C . ARG B 1 312 ? 20.767 16.556 -21.849 1.00 28.88 312 ARG B C 1
ATOM 6245 O O . ARG B 1 312 ? 20.290 17.630 -22.199 1.00 28.82 312 ARG B O 1
ATOM 6253 N N . MET B 1 313 ? 22.019 16.214 -22.132 1.00 30.76 313 MET B N 1
ATOM 6254 C CA . MET B 1 313 ? 22.854 17.176 -22.835 1.00 33.90 313 MET B CA 1
ATOM 6255 C C . MET B 1 313 ? 22.645 17.225 -24.335 1.00 33.53 313 MET B C 1
ATOM 6256 O O . MET B 1 313 ? 22.959 18.231 -24.973 1.00 33.73 313 MET B O 1
ATOM 6261 N N . LEU B 1 314 ? 22.113 16.152 -24.907 1.00 33.56 314 LEU B N 1
ATOM 6262 C CA . LEU B 1 314 ? 21.843 16.148 -26.340 1.00 33.26 314 LEU B CA 1
ATOM 6263 C C . LEU B 1 314 ? 20.720 17.141 -26.568 1.00 32.84 314 LEU B C 1
ATOM 6264 O O . LEU B 1 314 ? 20.743 17.949 -27.503 1.00 33.46 314 LEU B O 1
ATOM 6269 N N . VAL B 1 315 ? 19.733 17.057 -25.688 1.00 31.58 315 VAL B N 1
ATOM 6270 C CA . VAL B 1 315 ? 18.570 17.920 -25.724 1.00 30.64 315 VAL B CA 1
ATOM 6271 C C . VAL B 1 315 ? 18.975 19.364 -25.460 1.00 30.35 315 VAL B C 1
ATOM 6272 O O . VAL B 1 315 ? 18.524 20.274 -26.149 1.00 30.92 315 VAL B O 1
ATOM 6276 N N . ALA B 1 316 ? 19.833 19.572 -24.469 1.00 30.22 316 ALA B N 1
ATOM 6277 C CA . ALA B 1 316 ? 20.286 20.914 -24.135 1.00 30.08 316 ALA B CA 1
ATOM 6278 C C . ALA B 1 316 ? 21.094 21.486 -25.298 1.00 30.93 316 ALA B C 1
ATOM 6279 O O . ALA B 1 316 ? 20.939 22.653 -25.666 1.00 31.90 316 ALA B O 1
ATOM 6281 N N . PHE B 1 317 ? 21.957 20.656 -25.875 1.00 31.22 317 PHE B N 1
ATOM 6282 C CA . PHE B 1 317 ? 22.784 21.068 -27.004 1.00 31.19 317 PHE B CA 1
ATOM 6283 C C . PHE B 1 317 ? 21.909 21.594 -28.136 1.00 31.39 317 PHE B C 1
ATOM 6284 O O . PHE B 1 317 ? 22.088 22.710 -28.631 1.00 31.72 317 PHE B O 1
ATOM 6292 N N . PHE B 1 318 ? 20.949 20.767 -28.531 1.00 30.86 318 PHE B N 1
ATOM 6293 C CA . PHE B 1 318 ? 20.044 21.086 -29.614 1.00 29.41 318 PHE B CA 1
ATOM 6294 C C . PHE B 1 318 ? 19.334 22.422 -29.474 1.00 29.78 318 PHE B C 1
ATOM 6295 O O . PHE B 1 318 ? 19.189 23.170 -30.448 1.00 31.67 318 PHE B O 1
ATOM 6303 N N . LEU B 1 319 ? 18.880 22.734 -28.271 1.00 28.84 319 LEU B N 1
ATOM 6304 C CA . LEU B 1 319 ? 18.162 23.981 -28.083 1.00 28.30 319 LEU B CA 1
ATOM 6305 C C . LEU B 1 319 ? 19.076 25.195 -28.179 1.00 28.49 319 LEU B C 1
ATOM 6306 O O . LEU B 1 319 ? 18.710 26.206 -28.767 1.00 29.49 319 LEU B O 1
ATOM 6311 N N . VAL B 1 320 ? 20.272 25.098 -27.621 1.00 28.04 320 VAL B N 1
ATOM 6312 C CA . VAL B 1 320 ? 21.174 26.237 -27.641 1.00 28.10 320 VAL B CA 1
ATOM 6313 C C . VAL B 1 320 ? 21.999 26.391 -28.911 1.00 29.02 320 VAL B C 1
ATOM 6314 O O . VAL B 1 320 ? 21.984 27.450 -29.543 1.00 28.53 320 VAL B O 1
ATOM 6318 N N . LYS B 1 321 ? 22.709 25.337 -29.289 1.00 30.07 321 LYS B N 1
ATOM 6319 C CA . LYS B 1 321 ? 23.564 25.396 -30.461 1.00 31.60 321 LYS B CA 1
ATOM 6320 C C . LYS B 1 321 ? 22.966 25.001 -31.812 1.00 32.38 321 LYS B C 1
ATOM 6321 O O . LYS B 1 321 ? 23.684 24.950 -32.813 1.00 33.38 321 LYS B O 1
ATOM 6327 N N . VAL B 1 322 ? 21.665 24.736 -31.853 1.00 32.84 322 VAL B N 1
ATOM 6328 C CA . VAL B 1 322 ? 21.027 24.373 -33.112 1.00 33.15 322 VAL B CA 1
ATOM 6329 C C . VAL B 1 322 ? 19.783 25.211 -33.363 1.00 33.75 322 VAL B C 1
ATOM 6330 O O . VAL B 1 322 ? 19.587 25.707 -34.472 1.00 34.74 322 VAL B O 1
ATOM 6334 N N . LEU B 1 323 ? 18.944 25.375 -32.344 1.00 33.06 323 LEU B N 1
ATOM 6335 C CA . LEU B 1 323 ? 17.742 26.187 -32.495 1.00 32.38 323 LEU B CA 1
ATOM 6336 C C . LEU B 1 323 ? 18.084 27.610 -32.090 1.00 32.88 323 LEU B C 1
ATOM 6337 O O . LEU B 1 323 ? 17.253 28.515 -32.178 1.00 33.96 323 LEU B O 1
ATOM 6342 N N . PHE B 1 324 ? 19.322 27.789 -31.640 1.00 33.09 324 PHE B N 1
ATOM 6343 C CA . PHE B 1 324 ? 19.839 29.086 -31.220 1.00 33.23 324 PHE B CA 1
ATOM 6344 C C . PHE B 1 324 ? 18.899 29.830 -30.262 1.00 32.36 324 PHE B C 1
ATOM 6345 O O . PHE B 1 324 ? 18.516 30.978 -30.501 1.00 32.77 324 PHE B O 1
ATOM 6353 N N . VAL B 1 325 ? 18.536 29.154 -29.175 1.00 31.16 325 VAL B N 1
ATOM 6354 C CA . VAL B 1 325 ? 17.671 29.714 -28.134 1.00 30.47 325 VAL B CA 1
ATOM 6355 C C . VAL B 1 325 ? 18.487 29.899 -26.840 1.00 30.44 325 VAL B C 1
ATOM 6356 O O . VAL B 1 325 ? 19.243 29.010 -26.431 1.00 30.07 325 VAL B O 1
ATOM 6360 N N . ASP B 1 326 ? 18.333 31.055 -26.202 1.00 30.28 326 ASP B N 1
ATOM 6361 C CA . ASP B 1 326 ? 19.058 31.359 -24.969 1.00 30.65 326 ASP B CA 1
ATOM 6362 C C . ASP B 1 326 ? 19.011 30.206 -23.964 1.00 30.44 326 ASP B C 1
ATOM 6363 O O . ASP B 1 326 ? 17.929 29.731 -23.605 1.00 30.03 326 ASP B O 1
ATOM 6368 N N . TRP B 1 327 ? 20.180 29.766 -23.502 1.00 29.60 327 TRP B N 1
ATOM 6369 C CA . TRP B 1 327 ? 20.234 28.673 -22.545 1.00 29.43 327 TRP B CA 1
ATOM 6370 C C . TRP B 1 327 ? 19.395 28.931 -21.287 1.00 30.02 327 TRP B C 1
ATOM 6371 O O . TRP B 1 327 ? 18.919 27.990 -20.657 1.00 31.10 327 TRP B O 1
ATOM 6382 N N . ARG B 1 328 ? 19.202 30.193 -20.915 1.00 30.63 328 ARG B N 1
ATOM 6383 C CA . ARG B 1 328 ? 18.401 30.504 -19.731 1.00 30.69 328 ARG B CA 1
ATOM 6384 C C . ARG B 1 328 ? 16.961 30.023 -19.905 1.00 30.43 328 ARG B C 1
ATOM 6385 O O . ARG B 1 328 ? 16.305 29.655 -18.932 1.00 30.43 328 ARG B O 1
ATOM 6393 N N . TRP B 1 329 ? 16.473 30.037 -21.145 1.00 29.88 329 TRP B N 1
ATOM 6394 C CA . TRP B 1 329 ? 15.119 29.577 -21.448 1.00 28.69 329 TRP B CA 1
ATOM 6395 C C . TRP B 1 329 ? 15.022 28.082 -21.137 1.00 27.83 329 TRP B C 1
ATOM 6396 O O . TRP B 1 329 ? 14.082 27.629 -20.471 1.00 26.96 329 TRP B O 1
ATOM 6407 N N . GLY B 1 330 ? 15.999 27.327 -21.642 1.00 25.76 330 GLY B N 1
ATOM 6408 C CA . GLY B 1 330 ? 16.036 25.895 -21.420 1.00 24.15 330 GLY B CA 1
ATOM 6409 C C . GLY B 1 330 ? 16.250 25.593 -19.953 1.00 23.41 330 GLY B C 1
ATOM 6410 O O . GLY B 1 330 ? 15.634 24.676 -19.416 1.00 23.12 330 GLY B O 1
ATOM 6411 N N . GLU B 1 331 ? 17.127 26.361 -19.310 1.00 22.59 331 GLU B N 1
ATOM 6412 C CA . GLU B 1 331 ? 17.406 26.185 -17.894 1.00 22.39 331 GLU B CA 1
ATOM 6413 C C . GLU B 1 331 ? 16.091 26.229 -17.129 1.00 21.72 331 GLU B C 1
ATOM 6414 O O . GLU B 1 331 ? 15.786 25.332 -16.342 1.00 20.40 331 GLU B O 1
ATOM 6420 N N . ARG B 1 332 ? 15.306 27.275 -17.369 1.00 22.07 332 ARG B N 1
ATOM 6421 C CA . ARG B 1 332 ? 14.029 27.425 -16.682 1.00 23.06 332 ARG B CA 1
ATOM 6422 C C . ARG B 1 332 ? 13.046 26.309 -17.018 1.00 22.41 332 ARG B C 1
ATOM 6423 O O . ARG B 1 332 ? 12.353 25.790 -16.141 1.00 23.67 332 ARG B O 1
ATOM 6431 N N . TYR B 1 333 ? 12.970 25.935 -18.286 1.00 20.72 333 TYR B N 1
ATOM 6432 C CA . TYR B 1 333 ? 12.047 24.886 -18.658 1.00 18.65 333 TYR B CA 1
ATOM 6433 C C . TYR B 1 333 ? 12.365 23.599 -17.872 1.00 19.24 333 TYR B C 1
ATOM 6434 O O . TYR B 1 333 ? 11.466 22.967 -17.296 1.00 19.86 333 TYR B O 1
ATOM 6443 N N . PHE B 1 334 ? 13.641 23.220 -17.851 1.00 16.90 334 PHE B N 1
ATOM 6444 C CA . PHE B 1 334 ? 14.083 22.034 -17.139 1.00 16.20 334 PHE B CA 1
ATOM 6445 C C . PHE B 1 334 ? 13.713 22.126 -15.669 1.00 16.97 334 PHE B C 1
ATOM 6446 O O . PHE B 1 334 ? 13.321 21.130 -15.061 1.00 18.88 334 PHE B O 1
ATOM 6454 N N . ALA B 1 335 ? 13.859 23.318 -15.095 1.00 16.69 335 ALA B N 1
ATOM 6455 C CA . ALA B 1 335 ? 13.556 23.533 -13.682 1.00 16.88 335 ALA B CA 1
ATOM 6456 C C . ALA B 1 335 ? 12.078 23.270 -13.464 1.00 16.79 335 ALA B C 1
ATOM 6457 O O . ALA B 1 335 ? 11.613 22.988 -12.360 1.00 18.37 335 ALA B O 1
ATOM 6459 N N . THR B 1 336 ? 11.341 23.339 -14.551 1.00 16.08 336 THR B N 1
ATOM 6460 C CA . THR B 1 336 ? 9.915 23.131 -14.510 1.00 16.44 336 THR B CA 1
ATOM 6461 C C . THR B 1 336 ? 9.490 21.669 -14.597 1.00 17.27 336 THR B C 1
ATOM 6462 O O . THR B 1 336 ? 8.375 21.311 -14.225 1.00 16.25 336 THR B O 1
ATOM 6466 N N . LYS B 1 337 ? 10.398 20.821 -15.059 1.00 19.30 337 LYS B N 1
ATOM 6467 C CA . LYS B 1 337 ? 10.087 19.416 -15.244 1.00 20.00 337 LYS B CA 1
ATOM 6468 C C . LYS B 1 337 ? 10.899 18.426 -14.424 1.00 19.28 337 LYS B C 1
ATOM 6469 O O . LYS B 1 337 ? 10.365 17.413 -13.958 1.00 19.71 337 LYS B O 1
ATOM 6475 N N . LEU B 1 338 ? 12.184 18.708 -14.267 1.00 17.34 338 LEU B N 1
ATOM 6476 C CA . LEU B 1 338 ? 13.072 17.818 -13.536 1.00 17.84 338 LEU B CA 1
ATOM 6477 C C . LEU B 1 338 ? 12.587 17.418 -12.151 1.00 17.76 338 LEU B C 1
ATOM 6478 O O . LEU B 1 338 ? 12.245 18.273 -11.335 1.00 19.08 338 LEU B O 1
ATOM 6483 N N . VAL B 1 339 ? 12.551 16.118 -11.880 1.00 17.27 339 VAL B N 1
ATOM 6484 C CA . VAL B 1 339 ? 12.127 15.660 -10.559 1.00 17.30 339 VAL B CA 1
ATOM 6485 C C . VAL B 1 339 ? 13.286 15.924 -9.593 1.00 15.68 339 VAL B C 1
ATOM 6486 O O . VAL B 1 339 ? 13.095 16.035 -8.390 1.00 12.05 339 VAL B O 1
ATOM 6490 N N . ASP B 1 340 ? 14.483 16.046 -10.154 1.00 17.03 340 ASP B N 1
ATOM 6491 C CA . ASP B 1 340 ? 15.695 16.270 -9.371 1.00 19.76 340 ASP B CA 1
ATOM 6492 C C . ASP B 1 340 ? 16.245 17.704 -9.480 1.00 20.04 340 ASP B C 1
ATOM 6493 O O . ASP B 1 340 ? 17.404 17.956 -9.163 1.00 20.68 340 ASP B O 1
ATOM 6498 N N . TYR B 1 341 ? 15.416 18.651 -9.899 1.00 20.12 341 TYR B N 1
ATOM 6499 C CA . TYR B 1 341 ? 15.895 20.014 -10.064 1.00 19.14 341 TYR B CA 1
ATOM 6500 C C . TYR B 1 341 ? 16.797 20.579 -8.982 1.00 19.27 341 TYR B C 1
ATOM 6501 O O . TYR B 1 341 ? 16.417 20.671 -7.814 1.00 18.21 341 TYR B O 1
ATOM 6510 N N . ASP B 1 342 ? 17.990 20.986 -9.404 1.00 20.72 342 ASP B N 1
ATOM 6511 C CA . ASP B 1 342 ? 18.978 21.590 -8.508 1.00 22.47 342 ASP B CA 1
ATOM 6512 C C . ASP B 1 342 ? 19.470 22.878 -9.187 1.00 21.30 342 ASP B C 1
ATOM 6513 O O . ASP B 1 342 ? 20.164 22.828 -10.197 1.00 22.28 342 ASP B O 1
ATOM 6518 N N . PRO B 1 343 ? 19.122 24.047 -8.633 1.00 18.98 343 PRO B N 1
ATOM 6519 C CA . PRO B 1 343 ? 19.527 25.335 -9.202 1.00 17.44 343 PRO B CA 1
ATOM 6520 C C . PRO B 1 343 ? 20.960 25.416 -9.715 1.00 15.73 343 PRO B C 1
ATOM 6521 O O . PRO B 1 343 ? 21.200 25.756 -10.871 1.00 14.74 343 PRO B O 1
ATOM 6525 N N . ALA B 1 344 ? 21.917 25.108 -8.854 1.00 15.21 344 ALA B N 1
ATOM 6526 C CA . ALA B 1 344 ? 23.321 25.186 -9.245 1.00 14.68 344 ALA B CA 1
ATOM 6527 C C . ALA B 1 344 ? 23.760 24.092 -10.201 1.00 14.34 344 ALA B C 1
ATOM 6528 O O . ALA B 1 344 ? 24.525 24.353 -11.124 1.00 14.60 344 ALA B O 1
ATOM 6530 N N . ILE B 1 345 ? 23.283 22.870 -9.987 1.00 13.83 345 ILE B N 1
ATOM 6531 C CA . ILE B 1 345 ? 23.671 21.760 -10.850 1.00 13.56 345 ILE B CA 1
ATOM 6532 C C . ILE B 1 345 ? 23.031 21.905 -12.223 1.00 15.32 345 ILE B C 1
ATOM 6533 O O . ILE B 1 345 ? 23.658 21.615 -13.239 1.00 16.47 345 ILE B O 1
ATOM 6538 N N . ASN B 1 346 ? 21.789 22.369 -12.261 1.00 16.63 346 ASN B N 1
ATOM 6539 C CA . ASN B 1 346 ? 21.117 22.554 -13.532 1.00 18.53 346 ASN B CA 1
ATOM 6540 C C . ASN B 1 346 ? 21.784 23.723 -14.261 1.00 19.41 346 ASN B C 1
ATOM 6541 O O . ASN B 1 346 ? 22.066 23.645 -15.459 1.00 18.89 346 ASN B O 1
ATOM 6546 N N . ASN B 1 347 ? 22.051 24.804 -13.535 1.00 19.89 347 ASN B N 1
ATOM 6547 C CA . ASN B 1 347 ? 22.672 25.968 -14.146 1.00 20.42 347 ASN B CA 1
ATOM 6548 C C . ASN B 1 347 ? 24.057 25.638 -14.693 1.00 20.91 347 ASN B C 1
ATOM 6549 O O . ASN B 1 347 ? 24.379 25.962 -15.850 1.00 20.99 347 ASN B O 1
ATOM 6554 N N . GLY B 1 348 ? 24.873 24.991 -13.864 1.00 19.63 348 GLY B N 1
ATOM 6555 C CA . GLY B 1 348 ? 26.210 24.620 -14.289 1.00 18.64 348 GLY B CA 1
ATOM 6556 C C . GLY B 1 348 ? 26.206 23.801 -15.574 1.00 19.33 348 GLY B C 1
ATOM 6557 O O . GLY B 1 348 ? 26.963 24.064 -16.504 1.00 19.38 348 GLY B O 1
ATOM 6558 N N . ASN B 1 349 ? 25.340 22.803 -15.640 1.00 20.15 349 ASN B N 1
ATOM 6559 C CA . ASN B 1 349 ? 25.268 21.962 -16.823 1.00 20.19 349 ASN B CA 1
ATOM 6560 C C . ASN B 1 349 ? 24.807 22.709 -18.077 1.00 20.81 349 ASN B C 1
ATOM 6561 O O . ASN B 1 349 ? 25.334 22.488 -19.165 1.00 20.84 349 ASN B O 1
ATOM 6566 N N . TRP B 1 350 ? 23.826 23.596 -17.941 1.00 21.39 350 TRP B N 1
ATOM 6567 C CA . TRP B 1 350 ? 23.363 24.331 -19.107 1.00 20.88 350 TRP B CA 1
ATOM 6568 C C . TRP B 1 350 ? 24.477 25.199 -19.670 1.00 21.69 350 TRP B C 1
ATOM 6569 O O . TRP B 1 350 ? 24.751 25.165 -20.875 1.00 20.94 350 TRP B O 1
ATOM 6580 N N . GLN B 1 351 ? 25.123 25.974 -18.803 1.00 22.62 351 GLN B N 1
ATOM 6581 C CA . GLN B 1 351 ? 26.214 26.829 -19.259 1.00 24.05 351 GLN B CA 1
ATOM 6582 C C . GLN B 1 351 ? 27.337 26.003 -19.874 1.00 25.76 351 GLN B C 1
ATOM 6583 O O . GLN B 1 351 ? 27.933 26.420 -20.868 1.00 26.84 351 GLN B O 1
ATOM 6589 N N . TRP B 1 352 ? 27.615 24.838 -19.285 1.00 26.24 352 TRP B N 1
ATOM 6590 C CA . TRP B 1 352 ? 28.660 23.948 -19.780 1.00 27.44 352 TRP B CA 1
ATOM 6591 C C . TRP B 1 352 ? 28.381 23.604 -21.232 1.00 28.46 352 TRP B C 1
ATOM 6592 O O . TRP B 1 352 ? 29.254 23.728 -22.089 1.00 28.43 352 TRP B O 1
ATOM 6603 N N . ILE B 1 353 ? 27.150 23.167 -21.488 1.00 30.15 353 ILE B N 1
ATOM 6604 C CA . ILE B 1 353 ? 26.698 22.771 -22.817 1.00 31.31 353 ILE B CA 1
ATOM 6605 C C . ILE B 1 353 ? 26.664 23.920 -23.821 1.00 32.18 353 ILE B C 1
ATOM 6606 O O . ILE B 1 353 ? 26.965 23.736 -25.001 1.00 32.04 353 ILE B O 1
ATOM 6611 N N . ALA B 1 354 ? 26.286 25.101 -23.356 1.00 33.33 354 ALA B N 1
ATOM 6612 C CA . ALA B 1 354 ? 26.220 26.265 -24.226 1.00 34.71 354 ALA B CA 1
ATOM 6613 C C . ALA B 1 354 ? 27.610 26.873 -24.357 1.00 35.87 354 ALA B C 1
ATOM 6614 O O . ALA B 1 354 ? 27.793 27.899 -25.006 1.00 36.25 354 ALA B O 1
ATOM 6616 N N . SER B 1 355 ? 28.583 26.203 -23.746 1.00 38.49 355 SER B N 1
ATOM 6617 C CA . SER B 1 355 ? 29.981 26.637 -23.705 1.00 39.73 355 SER B CA 1
ATOM 6618 C C . SER B 1 355 ? 30.137 28.107 -23.344 1.00 38.92 355 SER B C 1
ATOM 6619 O O . SER B 1 355 ? 30.836 28.864 -24.013 1.00 39.23 355 SER B O 1
ATOM 6622 N N . THR B 1 356 ? 29.450 28.494 -22.277 1.00 38.85 356 THR B N 1
ATOM 6623 C CA . THR B 1 356 ? 29.525 29.844 -21.737 1.00 40.06 356 THR B CA 1
ATOM 6624 C C . THR B 1 356 ? 29.918 29.607 -20.282 1.00 41.37 356 THR B C 1
ATOM 6625 O O . THR B 1 356 ? 29.887 30.521 -19.450 1.00 40.97 356 THR B O 1
ATOM 6629 N N . GLY B 1 357 ? 30.293 28.362 -19.995 1.00 42.53 357 GLY B N 1
ATOM 6630 C CA . GLY B 1 357 ? 30.676 27.993 -18.650 1.00 45.24 357 GLY B CA 1
ATOM 6631 C C . GLY B 1 357 ? 32.057 27.387 -18.488 1.00 47.56 357 GLY B C 1
ATOM 6632 O O . GLY B 1 357 ? 33.014 27.780 -19.158 1.00 47.53 357 GLY B O 1
ATOM 6633 N N . VAL B 1 358 ? 32.146 26.421 -17.580 1.00 50.25 358 VAL B N 1
ATOM 6634 C CA . VAL B 1 358 ? 33.389 25.738 -17.257 1.00 53.84 358 VAL B CA 1
ATOM 6635 C C . VAL B 1 358 ? 34.093 25.054 -18.426 1.00 56.82 358 VAL B C 1
ATOM 6636 O O . VAL B 1 358 ? 35.317 24.953 -18.427 1.00 57.32 358 VAL B O 1
ATOM 6640 N N . ASP B 1 359 ? 33.342 24.563 -19.407 1.00 60.96 359 ASP B N 1
ATOM 6641 C CA . ASP B 1 359 ? 33.984 23.952 -20.568 1.00 64.79 359 ASP B CA 1
ATOM 6642 C C . ASP B 1 359 ? 34.254 25.115 -21.520 1.00 67.16 359 ASP B C 1
ATOM 6643 O O . ASP B 1 359 ? 33.320 25.766 -22.014 1.00 67.19 359 ASP B O 1
ATOM 6648 N N . TYR B 1 360 ? 35.531 25.374 -21.772 1.00 69.52 360 TYR B N 1
ATOM 6649 C CA . TYR B 1 360 ? 35.920 26.491 -22.620 1.00 72.00 360 TYR B CA 1
ATOM 6650 C C . TYR B 1 360 ? 35.886 26.226 -24.135 1.00 72.13 360 TYR B C 1
ATOM 6651 O O . TYR B 1 360 ? 35.816 27.177 -24.926 1.00 72.63 360 TYR B O 1
ATOM 6660 N N . MET B 1 361 ? 35.910 24.954 -24.544 1.00 71.07 361 MET B N 1
ATOM 6661 C CA . MET B 1 361 ? 35.861 24.628 -25.974 1.00 69.35 361 MET B CA 1
ATOM 6662 C C . MET B 1 361 ? 34.415 24.700 -26.491 1.00 67.14 361 MET B C 1
ATOM 6663 O O . MET B 1 361 ? 33.460 24.577 -25.713 1.00 67.49 361 MET B O 1
ATOM 6668 N N . PHE B 1 362 ? 34.255 24.907 -27.798 1.00 63.61 362 PHE B N 1
ATOM 6669 C CA . PHE B 1 362 ? 32.920 24.981 -28.397 1.00 60.15 362 PHE B CA 1
ATOM 6670 C C . PHE B 1 362 ? 32.539 23.582 -28.848 1.00 59.74 362 PHE B C 1
ATOM 6671 O O . PHE B 1 362 ? 32.741 23.215 -30.003 1.00 60.93 362 PHE B O 1
ATOM 6679 N N . ARG B 1 363 ? 31.983 22.804 -27.928 1.00 58.82 363 ARG B N 1
ATOM 6680 C CA . ARG B 1 363 ? 31.600 21.429 -28.212 1.00 57.88 363 ARG B CA 1
ATOM 6681 C C . ARG B 1 363 ? 30.330 21.292 -29.046 1.00 56.91 363 ARG B C 1
ATOM 6682 O O . ARG B 1 363 ? 29.352 22.008 -28.825 1.00 56.87 363 ARG B O 1
ATOM 6690 N N . VAL B 1 364 ? 30.355 20.362 -29.997 1.00 55.33 364 VAL B N 1
ATOM 6691 C CA . VAL B 1 364 ? 29.216 20.116 -30.870 1.00 54.35 364 VAL B CA 1
ATOM 6692 C C . VAL B 1 364 ? 28.974 18.619 -31.042 1.00 54.39 364 VAL B C 1
ATOM 6693 O O . VAL B 1 364 ? 29.919 17.832 -31.056 1.00 54.18 364 VAL B O 1
ATOM 6697 N N . PHE B 1 365 ? 27.704 18.235 -31.165 1.00 54.76 365 PHE B N 1
ATOM 6698 C CA . PHE B 1 365 ? 27.313 16.831 -31.341 1.00 54.77 365 PHE B CA 1
ATOM 6699 C C . PHE B 1 365 ? 26.498 16.642 -32.616 1.00 53.88 365 PHE B C 1
ATOM 6700 O O . PHE B 1 365 ? 25.736 17.527 -33.012 1.00 54.47 365 PHE B O 1
ATOM 6708 N N . ASN B 1 366 ? 26.647 15.483 -33.250 1.00 52.27 366 ASN B N 1
ATOM 6709 C CA . ASN B 1 366 ? 25.897 15.182 -34.465 1.00 49.81 366 ASN B CA 1
ATOM 6710 C C . ASN B 1 366 ? 24.641 14.429 -34.049 1.00 47.61 366 ASN B C 1
ATOM 6711 O O . ASN B 1 366 ? 24.706 13.254 -33.697 1.00 47.14 366 ASN B O 1
ATOM 6716 N N . PRO B 1 367 ? 23.480 15.094 -34.094 1.00 45.38 367 PRO B N 1
ATOM 6717 C CA . PRO B 1 367 ? 22.210 14.476 -33.711 1.00 43.78 367 PRO B CA 1
ATOM 6718 C C . PRO B 1 367 ? 22.008 13.062 -34.238 1.00 43.27 367 PRO B C 1
ATOM 6719 O O . PRO B 1 367 ? 21.696 12.139 -33.490 1.00 43.89 367 PRO B O 1
ATOM 6723 N N . TRP B 1 368 ? 22.194 12.887 -35.533 1.00 42.47 368 TRP B N 1
ATOM 6724 C CA . TRP B 1 368 ? 21.989 11.580 -36.127 1.00 41.26 368 TRP B CA 1
ATOM 6725 C C . TRP B 1 368 ? 23.052 10.570 -35.719 1.00 41.03 368 TRP B C 1
ATOM 6726 O O . TRP B 1 368 ? 22.738 9.420 -35.423 1.00 40.08 368 TRP B O 1
ATOM 6737 N N . LYS B 1 369 ? 24.307 10.994 -35.690 1.00 41.88 369 LYS B N 1
ATOM 6738 C CA . LYS B 1 369 ? 25.375 10.083 -35.308 1.00 43.75 369 LYS B CA 1
ATOM 6739 C C . LYS B 1 369 ? 25.167 9.626 -33.875 1.00 43.95 369 LYS B C 1
ATOM 6740 O O . LYS B 1 369 ? 25.258 8.434 -33.556 1.00 43.66 369 LYS B O 1
ATOM 6746 N N . GLN B 1 370 ? 24.873 10.595 -33.019 1.00 44.09 370 GLN B N 1
ATOM 6747 C CA . GLN B 1 370 ? 24.634 10.351 -31.607 1.00 43.81 370 GLN B CA 1
ATOM 6748 C C . GLN B 1 370 ? 23.440 9.402 -31.455 1.00 44.52 370 GLN B C 1
ATOM 6749 O O . GLN B 1 370 ? 23.522 8.366 -30.778 1.00 43.88 370 GLN B O 1
ATOM 6755 N N . GLN B 1 371 ? 22.333 9.767 -32.096 1.00 44.55 371 GLN B N 1
ATOM 6756 C CA . GLN B 1 371 ? 21.112 8.977 -32.043 1.00 45.31 371 GLN B CA 1
ATOM 6757 C C . GLN B 1 371 ? 21.372 7.523 -32.391 1.00 46.23 371 GLN B C 1
ATOM 6758 O O . GLN B 1 371 ? 20.886 6.612 -31.722 1.00 46.41 371 GLN B O 1
ATOM 6764 N N . GLU B 1 372 ? 22.157 7.315 -33.439 1.00 47.77 372 GLU B N 1
ATOM 6765 C CA . GLU B 1 372 ? 22.457 5.977 -33.912 1.00 49.55 372 GLU B CA 1
ATOM 6766 C C . GLU B 1 372 ? 23.407 5.181 -33.034 1.00 48.50 372 GLU B C 1
ATOM 6767 O O . GLU B 1 372 ? 23.355 3.955 -33.018 1.00 47.86 372 GLU B O 1
ATOM 6773 N N . LYS B 1 373 ? 24.269 5.871 -32.300 1.00 47.80 373 LYS B N 1
ATOM 6774 C CA . LYS B 1 373 ? 25.216 5.181 -31.441 1.00 47.20 373 LYS B CA 1
ATOM 6775 C C . LYS B 1 373 ? 24.644 4.738 -30.103 1.00 47.12 373 LYS B C 1
ATOM 6776 O O . LYS B 1 373 ? 24.933 3.633 -29.640 1.00 45.97 373 LYS B O 1
ATOM 6782 N N . PHE B 1 374 ? 23.841 5.602 -29.482 1.00 47.23 374 PHE B N 1
ATOM 6783 C CA . PHE B 1 374 ? 23.268 5.307 -28.173 1.00 46.46 374 PHE B CA 1
ATOM 6784 C C . PHE B 1 374 ? 21.879 4.697 -28.158 1.00 47.64 374 PHE B C 1
ATOM 6785 O O . PHE B 1 374 ? 21.351 4.370 -27.093 1.00 48.41 374 PHE B O 1
ATOM 6793 N N . ASP B 1 375 ? 21.285 4.544 -29.335 1.00 48.58 375 ASP B N 1
ATOM 6794 C CA . ASP B 1 375 ? 19.976 3.910 -29.447 1.00 49.42 375 ASP B CA 1
ATOM 6795 C C . ASP B 1 375 ? 19.937 3.200 -30.806 1.00 49.96 375 ASP B C 1
ATOM 6796 O O . ASP B 1 375 ? 19.069 3.473 -31.647 1.00 49.75 375 ASP B O 1
ATOM 6801 N N . PRO B 1 376 ? 20.881 2.262 -31.027 1.00 49.98 376 PRO B N 1
ATOM 6802 C CA . PRO B 1 376 ? 21.003 1.493 -32.268 1.00 49.36 376 PRO B CA 1
ATOM 6803 C C . PRO B 1 376 ? 19.727 0.793 -32.703 1.00 49.52 376 PRO B C 1
ATOM 6804 O O . PRO B 1 376 ? 19.435 0.716 -33.901 1.00 49.69 376 PRO B O 1
ATOM 6808 N N . GLU B 1 377 ? 18.965 0.294 -31.736 1.00 49.38 377 GLU B N 1
ATOM 6809 C CA . GLU B 1 377 ? 17.732 -0.416 -32.050 1.00 49.61 377 GLU B CA 1
ATOM 6810 C C . GLU B 1 377 ? 16.547 0.526 -32.018 1.00 47.73 377 GLU B C 1
ATOM 6811 O O . GLU B 1 377 ? 15.415 0.118 -32.282 1.00 47.73 377 GLU B O 1
ATOM 6817 N N . ALA B 1 378 ? 16.814 1.788 -31.695 1.00 45.16 378 ALA B N 1
ATOM 6818 C CA . ALA B 1 378 ? 15.765 2.797 -31.619 1.00 43.53 378 ALA B CA 1
ATOM 6819 C C . ALA B 1 378 ? 14.716 2.385 -30.589 1.00 43.07 378 ALA B C 1
ATOM 6820 O O . ALA B 1 378 ? 13.562 2.819 -30.650 1.00 41.98 378 ALA B O 1
ATOM 6822 N N . LYS B 1 379 ? 15.127 1.548 -29.637 1.00 43.18 379 LYS B N 1
ATOM 6823 C CA . LYS B 1 379 ? 14.221 1.084 -28.592 1.00 42.75 379 LYS B CA 1
ATOM 6824 C C . LYS B 1 379 ? 13.735 2.241 -27.735 1.00 41.17 379 LYS B C 1
ATOM 6825 O O . LYS B 1 379 ? 12.545 2.329 -27.417 1.00 40.14 379 LYS B O 1
ATOM 6831 N N . PHE B 1 380 ? 14.658 3.129 -27.368 1.00 39.39 380 PHE B N 1
ATOM 6832 C CA . PHE B 1 380 ? 14.307 4.286 -26.550 1.00 38.49 380 PHE B CA 1
ATOM 6833 C C . PHE B 1 380 ? 13.350 5.178 -27.322 1.00 38.44 380 PHE B C 1
ATOM 6834 O O . PHE B 1 380 ? 12.304 5.576 -26.802 1.00 38.24 380 PHE B O 1
ATOM 6842 N N . ILE B 1 381 ? 13.718 5.481 -28.564 1.00 37.93 381 ILE B N 1
ATOM 6843 C CA . ILE B 1 381 ? 12.910 6.329 -29.424 1.00 38.69 381 ILE B CA 1
ATOM 6844 C C . ILE B 1 381 ? 11.506 5.768 -29.599 1.00 39.76 381 ILE B C 1
ATOM 6845 O O . ILE B 1 381 ? 10.513 6.500 -29.521 1.00 38.73 381 ILE B O 1
ATOM 6850 N N . LYS B 1 382 ? 11.437 4.462 -29.834 1.00 41.64 382 LYS B N 1
ATOM 6851 C CA . LYS B 1 382 ? 10.161 3.773 -30.028 1.00 44.07 382 LYS B CA 1
ATOM 6852 C C . LYS B 1 382 ? 9.303 3.776 -28.765 1.00 44.02 382 LYS B C 1
ATOM 6853 O O . LYS B 1 382 ? 8.070 3.732 -28.828 1.00 43.65 382 LYS B O 1
ATOM 6859 N N . GLU B 1 383 ? 9.964 3.830 -27.618 1.00 44.34 383 GLU B N 1
ATOM 6860 C CA . GLU B 1 383 ? 9.262 3.816 -26.348 1.00 44.76 383 GLU B CA 1
ATOM 6861 C C . GLU B 1 383 ? 8.605 5.146 -26.022 1.00 44.35 383 GLU B C 1
ATOM 6862 O O . GLU B 1 383 ? 7.639 5.193 -25.257 1.00 44.22 383 GLU B O 1
ATOM 6868 N N . TRP B 1 384 ? 9.111 6.228 -26.605 1.00 43.63 384 TRP B N 1
ATOM 6869 C CA . TRP B 1 384 ? 8.553 7.538 -26.301 1.00 42.90 384 TRP B CA 1
ATOM 6870 C C . TRP B 1 384 ? 7.952 8.331 -27.466 1.00 44.61 384 TRP B C 1
ATOM 6871 O O . TRP B 1 384 ? 7.126 9.231 -27.247 1.00 44.52 384 TRP B O 1
ATOM 6882 N N . VAL B 1 385 ? 8.358 8.015 -28.694 1.00 45.58 385 VAL B N 1
ATOM 6883 C CA . VAL B 1 385 ? 7.801 8.707 -29.848 1.00 47.05 385 VAL B CA 1
ATOM 6884 C C . VAL B 1 385 ? 6.739 7.811 -30.473 1.00 48.42 385 VAL B C 1
ATOM 6885 O O . VAL B 1 385 ? 7.051 6.900 -31.245 1.00 48.05 385 VAL B O 1
ATOM 6889 N N . GLU B 1 386 ? 5.487 8.080 -30.111 1.00 50.39 386 GLU B N 1
ATOM 6890 C CA . GLU B 1 386 ? 4.322 7.334 -30.585 1.00 53.08 386 GLU B CA 1
ATOM 6891 C C . GLU B 1 386 ? 4.346 6.968 -32.078 1.00 53.32 386 GLU B C 1
ATOM 6892 O O . GLU B 1 386 ? 4.311 5.788 -32.445 1.00 52.36 386 GLU B O 1
ATOM 6898 N N . GLU B 1 387 ? 4.407 7.991 -32.927 1.00 53.32 387 GLU B N 1
ATOM 6899 C CA . GLU B 1 387 ? 4.415 7.818 -34.371 1.00 53.12 387 GLU B CA 1
ATOM 6900 C C . GLU B 1 387 ? 5.480 6.879 -34.941 1.00 53.46 387 GLU B C 1
ATOM 6901 O O . GLU B 1 387 ? 5.202 6.125 -35.874 1.00 54.57 387 GLU B O 1
ATOM 6907 N N . LEU B 1 388 ? 6.692 6.902 -34.400 1.00 53.14 388 LEU B N 1
ATOM 6908 C CA . LEU B 1 388 ? 7.738 6.031 -34.931 1.00 53.01 388 LEU B CA 1
ATOM 6909 C C . LEU B 1 388 ? 7.698 4.649 -34.301 1.00 53.87 388 LEU B C 1
ATOM 6910 O O . LEU B 1 388 ? 8.603 3.837 -34.506 1.00 53.40 388 LEU B O 1
ATOM 6915 N N . LYS B 1 389 ? 6.642 4.381 -33.541 1.00 55.17 389 LYS B N 1
ATOM 6916 C CA . LYS B 1 389 ? 6.494 3.101 -32.856 1.00 56.68 389 LYS B CA 1
ATOM 6917 C C . LYS B 1 389 ? 6.712 1.846 -33.707 1.00 57.38 389 LYS B C 1
ATOM 6918 O O . LYS B 1 389 ? 7.195 0.823 -33.204 1.00 56.64 389 LYS B O 1
ATOM 6924 N N . ASP B 1 390 ? 6.364 1.916 -34.989 1.00 58.61 390 ASP B N 1
ATOM 6925 C CA . ASP B 1 390 ? 6.510 0.751 -35.858 1.00 58.82 390 ASP B CA 1
ATOM 6926 C C . ASP B 1 390 ? 7.503 0.916 -37.004 1.00 58.03 390 ASP B C 1
ATOM 6927 O O . ASP B 1 390 ? 7.777 -0.041 -37.737 1.00 57.63 390 ASP B O 1
ATOM 6932 N N . VAL B 1 391 ? 8.040 2.122 -37.163 1.00 56.55 391 VAL B N 1
ATOM 6933 C CA . VAL B 1 391 ? 9.018 2.361 -38.214 1.00 55.14 391 VAL B CA 1
ATOM 6934 C C . VAL B 1 391 ? 10.284 1.589 -37.834 1.00 55.06 391 VAL B C 1
ATOM 6935 O O . VAL B 1 391 ? 10.753 1.675 -36.700 1.00 54.97 391 VAL B O 1
ATOM 6939 N N . PRO B 1 392 ? 10.842 0.803 -38.767 1.00 55.00 392 PRO B N 1
ATOM 6940 C CA . PRO B 1 392 ? 12.057 0.052 -38.429 1.00 54.33 392 PRO B CA 1
ATOM 6941 C C . PRO B 1 392 ? 13.223 1.002 -38.160 1.00 53.50 392 PRO B C 1
ATOM 6942 O O . PRO B 1 392 ? 13.382 2.020 -38.843 1.00 52.96 392 PRO B O 1
ATOM 6946 N N . PRO B 1 393 ? 14.057 0.669 -37.162 1.00 53.06 393 PRO B N 1
ATOM 6947 C CA . PRO B 1 393 ? 15.223 1.467 -36.759 1.00 53.35 393 PRO B CA 1
ATOM 6948 C C . PRO B 1 393 ? 16.024 2.071 -37.904 1.00 53.43 393 PRO B C 1
ATOM 6949 O O . PRO B 1 393 ? 16.311 3.272 -37.905 1.00 53.46 393 PRO B O 1
ATOM 6953 N N . SER B 1 394 ? 16.380 1.230 -38.870 1.00 53.61 394 SER B N 1
ATOM 6954 C CA . SER B 1 394 ? 17.154 1.654 -40.035 1.00 53.62 394 SER B CA 1
ATOM 6955 C C . SER B 1 394 ? 16.628 2.965 -40.620 1.00 52.34 394 SER B C 1
ATOM 6956 O O . SER B 1 394 ? 17.398 3.885 -40.909 1.00 51.19 394 SER B O 1
ATOM 6959 N N . ILE B 1 395 ? 15.312 3.037 -40.791 1.00 51.71 395 ILE B N 1
ATOM 6960 C CA . ILE B 1 395 ? 14.671 4.227 -41.330 1.00 51.77 395 ILE B CA 1
ATOM 6961 C C . ILE B 1 395 ? 14.719 5.376 -40.325 1.00 51.58 395 ILE B C 1
ATOM 6962 O O . ILE B 1 395 ? 15.125 6.489 -40.665 1.00 51.45 395 ILE B O 1
ATOM 6967 N N . ILE B 1 396 ? 14.304 5.102 -39.090 1.00 50.99 396 ILE B N 1
ATOM 6968 C CA . ILE B 1 396 ? 14.315 6.114 -38.038 1.00 50.09 396 ILE B CA 1
ATOM 6969 C C . ILE B 1 396 ? 15.658 6.863 -37.999 1.00 50.66 396 ILE B C 1
ATOM 6970 O O . ILE B 1 396 ? 15.688 8.093 -37.877 1.00 50.28 396 ILE B O 1
ATOM 6975 N N . HIS B 1 397 ? 16.760 6.123 -38.115 1.00 50.55 397 HIS B N 1
ATOM 6976 C CA . HIS B 1 397 ? 18.086 6.726 -38.092 1.00 51.00 397 HIS B CA 1
ATOM 6977 C C . HIS B 1 397 ? 18.401 7.543 -39.335 1.00 51.67 397 HIS B C 1
ATOM 6978 O O . HIS B 1 397 ? 19.478 8.131 -39.431 1.00 52.41 397 HIS B O 1
ATOM 6985 N N . SER B 1 398 ? 17.465 7.581 -40.281 1.00 51.82 398 SER B N 1
ATOM 6986 C CA . SER B 1 398 ? 17.648 8.334 -41.523 1.00 51.70 398 SER B CA 1
ATOM 6987 C C . SER B 1 398 ? 16.342 9.014 -41.887 1.00 51.59 398 SER B C 1
ATOM 6988 O O . SER B 1 398 ? 16.174 9.496 -43.002 1.00 51.87 398 SER B O 1
ATOM 6991 N N . ILE B 1 399 ? 15.423 9.045 -40.932 1.00 51.78 399 ILE B N 1
ATOM 6992 C CA . ILE B 1 399 ? 14.101 9.619 -41.129 1.00 52.19 399 ILE B CA 1
ATOM 6993 C C . ILE B 1 399 ? 14.100 11.020 -41.743 1.00 52.68 399 ILE B C 1
ATOM 6994 O O . ILE B 1 399 ? 13.038 11.567 -42.060 1.00 51.99 399 ILE B O 1
ATOM 6999 N N . TYR B 1 400 ? 15.285 11.598 -41.914 1.00 53.59 400 TYR B N 1
ATOM 7000 C CA . TYR B 1 400 ? 15.393 12.921 -42.512 1.00 55.27 400 TYR B CA 1
ATOM 7001 C C . TYR B 1 400 ? 15.316 12.792 -44.029 1.00 56.87 400 TYR B C 1
ATOM 7002 O O . TYR B 1 400 ? 15.087 13.775 -44.735 1.00 57.19 400 TYR B O 1
ATOM 7011 N N . LYS B 1 401 ? 15.508 11.564 -44.513 1.00 58.68 401 LYS B N 1
ATOM 7012 C CA . LYS B 1 401 ? 15.447 11.247 -45.942 1.00 59.61 401 LYS B CA 1
ATOM 7013 C C . LYS B 1 401 ? 14.007 10.955 -46.339 1.00 60.32 401 LYS B C 1
ATOM 7014 O O . LYS B 1 401 ? 13.568 11.302 -47.437 1.00 61.37 401 LYS B O 1
ATOM 7020 N N . THR B 1 402 ? 13.281 10.310 -45.433 1.00 60.86 402 THR B N 1
ATOM 7021 C CA . THR B 1 402 ? 11.887 9.963 -45.660 1.00 61.60 402 THR B CA 1
ATOM 7022 C C . THR B 1 402 ? 10.959 11.005 -45.032 1.00 61.08 402 THR B C 1
ATOM 7023 O O . THR B 1 402 ? 11.293 12.186 -44.936 1.00 61.90 402 THR B O 1
ATOM 7027 N N . LYS B 1 403 ? 9.787 10.559 -44.614 1.00 60.22 403 LYS B N 1
ATOM 7028 C CA . LYS B 1 403 ? 8.809 11.430 -43.996 1.00 60.66 403 LYS B CA 1
ATOM 7029 C C . LYS B 1 403 ? 7.616 10.577 -43.603 1.00 60.44 403 LYS B C 1
ATOM 7030 O O . LYS B 1 403 ? 6.622 10.507 -44.325 1.00 60.64 403 LYS B O 1
ATOM 7036 N N . VAL B 1 404 ? 7.731 9.917 -42.457 1.00 59.55 404 VAL B N 1
ATOM 7037 C CA . VAL B 1 404 ? 6.665 9.063 -41.965 1.00 59.05 404 VAL B CA 1
ATOM 7038 C C . VAL B 1 404 ? 5.468 9.913 -41.541 1.00 58.60 404 VAL B C 1
ATOM 7039 O O . VAL B 1 404 ? 5.614 11.081 -41.181 1.00 58.16 404 VAL B O 1
ATOM 7043 N N . PRO B 1 405 ? 4.261 9.330 -41.583 1.00 58.71 405 PRO B N 1
ATOM 7044 C CA . PRO B 1 405 ? 3.030 10.038 -41.209 1.00 58.84 405 PRO B CA 1
ATOM 7045 C C . PRO B 1 405 ? 2.956 10.465 -39.750 1.00 58.40 405 PRO B C 1
ATOM 7046 O O . PRO B 1 405 ? 3.305 9.698 -38.849 1.00 58.48 405 PRO B O 1
ATOM 7050 N N . GLY B 1 406 ? 2.494 11.693 -39.531 1.00 57.89 406 GLY B N 1
ATOM 7051 C CA . GLY B 1 406 ? 2.348 12.206 -38.182 1.00 57.63 406 GLY B CA 1
ATOM 7052 C C . GLY B 1 406 ? 3.624 12.636 -37.477 1.00 57.43 406 GLY B C 1
ATOM 7053 O O . GLY B 1 406 ? 3.573 13.159 -36.356 1.00 58.09 406 GLY B O 1
ATOM 7054 N N . TYR B 1 407 ? 4.773 12.415 -38.107 1.00 55.40 407 TYR B N 1
ATOM 7055 C CA . TYR B 1 407 ? 6.024 12.814 -37.487 1.00 53.51 407 TYR B CA 1
ATOM 7056 C C . TYR B 1 407 ? 6.645 13.929 -38.302 1.00 52.74 407 TYR B C 1
ATOM 7057 O O . TYR B 1 407 ? 7.057 13.730 -39.441 1.00 53.20 407 TYR B O 1
ATOM 7066 N N . PRO B 1 408 ? 6.728 15.127 -37.720 1.00 52.39 408 PRO B N 1
ATOM 7067 C CA . PRO B 1 408 ? 7.310 16.258 -38.438 1.00 52.26 408 PRO B CA 1
ATOM 7068 C C . PRO B 1 408 ? 8.716 15.936 -38.906 1.00 52.67 408 PRO B C 1
ATOM 7069 O O . PRO B 1 408 ? 9.457 15.212 -38.233 1.00 53.62 408 PRO B O 1
ATOM 7073 N N . SER B 1 409 ? 9.077 16.460 -40.068 1.00 52.38 409 SER B N 1
ATOM 7074 C CA . SER B 1 409 ? 10.414 16.250 -40.597 1.00 51.72 409 SER B CA 1
ATOM 7075 C C . SER B 1 409 ? 11.281 17.306 -39.925 1.00 51.24 409 SER B C 1
ATOM 7076 O O . SER B 1 409 ? 10.766 18.320 -39.443 1.00 50.77 409 SER B O 1
ATOM 7079 N N . PRO B 1 410 ? 12.605 17.086 -39.879 1.00 51.01 410 PRO B N 1
ATOM 7080 C CA . PRO B 1 410 ? 13.524 18.043 -39.251 1.00 51.05 410 PRO B CA 1
ATOM 7081 C C . PRO B 1 410 ? 13.122 19.502 -39.407 1.00 50.69 410 PRO B C 1
ATOM 7082 O O . PRO B 1 410 ? 12.911 19.992 -40.508 1.00 50.97 410 PRO B O 1
ATOM 7086 N N . ILE B 1 411 ? 13.011 20.179 -38.273 1.00 51.71 411 ILE B N 1
ATOM 7087 C CA . ILE B 1 411 ? 12.612 21.574 -38.224 1.00 52.45 411 ILE B CA 1
ATOM 7088 C C . ILE B 1 411 ? 13.733 22.552 -38.583 1.00 52.58 411 ILE B C 1
ATOM 7089 O O . ILE B 1 411 ? 13.538 23.765 -38.564 1.00 52.92 411 ILE B O 1
ATOM 7094 N N . VAL B 1 412 ? 14.890 22.007 -38.948 1.00 52.23 412 VAL B N 1
ATOM 7095 C CA . VAL B 1 412 ? 16.066 22.793 -39.335 1.00 52.70 412 VAL B CA 1
ATOM 7096 C C . VAL B 1 412 ? 17.189 21.819 -39.668 1.00 53.59 412 VAL B C 1
ATOM 7097 O O . VAL B 1 412 ? 17.105 20.636 -39.338 1.00 53.42 412 VAL B O 1
ATOM 7101 N N . ASN B 1 413 ? 18.228 22.311 -40.335 1.00 54.94 413 ASN B N 1
ATOM 7102 C CA . ASN B 1 413 ? 19.387 21.477 -40.640 1.00 56.33 413 ASN B CA 1
ATOM 7103 C C . ASN B 1 413 ? 20.410 21.849 -39.576 1.00 56.32 413 ASN B C 1
ATOM 7104 O O . ASN B 1 413 ? 20.956 22.960 -39.585 1.00 55.50 413 ASN B O 1
ATOM 7109 N N . TRP B 1 414 ? 20.677 20.917 -38.671 1.00 56.24 414 TRP B N 1
ATOM 7110 C CA . TRP B 1 414 ? 21.601 21.174 -37.582 1.00 56.44 414 TRP B CA 1
ATOM 7111 C C . TRP B 1 414 ? 22.980 21.662 -38.018 1.00 57.06 414 TRP B C 1
ATOM 7112 O O . TRP B 1 414 ? 23.529 22.593 -37.416 1.00 57.68 414 TRP B O 1
ATOM 7123 N N . LEU B 1 415 ? 23.538 21.057 -39.064 1.00 57.23 415 LEU B N 1
ATOM 7124 C CA . LEU B 1 415 ? 24.874 21.437 -39.521 1.00 57.59 415 LEU B CA 1
ATOM 7125 C C . LEU B 1 415 ? 25.014 22.921 -39.887 1.00 58.39 415 LEU B C 1
ATOM 7126 O O . LEU B 1 415 ? 25.959 23.584 -39.449 1.00 57.82 415 LEU B O 1
ATOM 7131 N N . GLU B 1 416 ? 24.082 23.445 -40.680 1.00 59.16 416 GLU B N 1
ATOM 7132 C CA . GLU B 1 416 ? 24.133 24.852 -41.061 1.00 60.37 416 GLU B CA 1
ATOM 7133 C C . GLU B 1 416 ? 23.985 25.723 -39.814 1.00 59.34 416 GLU B C 1
ATOM 7134 O O . GLU B 1 416 ? 24.763 26.663 -39.598 1.00 59.88 416 GLU B O 1
ATOM 7140 N N . ARG B 1 417 ? 22.981 25.400 -39.001 1.00 56.98 417 ARG B N 1
ATOM 7141 C CA . ARG B 1 417 ? 22.707 26.139 -37.771 1.00 54.85 417 ARG B CA 1
ATOM 7142 C C . ARG B 1 417 ? 23.931 26.192 -36.864 1.00 54.24 417 ARG B C 1
ATOM 7143 O O . ARG B 1 417 ? 24.384 27.276 -36.488 1.00 53.92 417 ARG B O 1
ATOM 7151 N N . VAL B 1 418 ? 24.459 25.019 -36.515 1.00 53.31 418 VAL B N 1
ATOM 7152 C CA . VAL B 1 418 ? 25.627 24.937 -35.643 1.00 53.75 418 VAL B CA 1
ATOM 7153 C C . VAL B 1 418 ? 26.768 25.838 -36.121 1.00 54.11 418 VAL B C 1
ATOM 7154 O O . VAL B 1 418 ? 27.447 26.478 -35.310 1.00 55.03 418 VAL B O 1
ATOM 7158 N N . ASN B 1 419 ? 26.982 25.893 -37.432 1.00 53.50 419 ASN B N 1
ATOM 7159 C CA . ASN B 1 419 ? 28.040 26.738 -37.965 1.00 53.68 419 ASN B CA 1
ATOM 7160 C C . ASN B 1 419 ? 27.712 28.203 -37.738 1.00 53.44 419 ASN B C 1
ATOM 7161 O O . ASN B 1 419 ? 28.580 28.994 -37.364 1.00 53.14 419 ASN B O 1
ATOM 7166 N N . TYR B 1 420 ? 26.454 28.564 -37.961 1.00 53.30 420 TYR B N 1
ATOM 7167 C CA . TYR B 1 420 ? 26.041 29.939 -37.763 1.00 53.65 420 TYR B CA 1
ATOM 7168 C C . TYR B 1 420 ? 26.171 30.329 -36.293 1.00 53.67 420 TYR B C 1
ATOM 7169 O O . TYR B 1 420 ? 26.752 31.368 -35.962 1.00 54.61 420 TYR B O 1
ATOM 7178 N N . VAL B 1 421 ? 25.636 29.493 -35.409 1.00 52.97 421 VAL B N 1
ATOM 7179 C CA . VAL B 1 421 ? 25.700 29.775 -33.985 1.00 52.18 421 VAL B CA 1
ATOM 7180 C C . VAL B 1 421 ? 27.140 29.970 -33.535 1.00 53.03 421 VAL B C 1
ATOM 7181 O O . VAL B 1 421 ? 27.428 30.872 -32.747 1.00 53.12 421 VAL B O 1
ATOM 7185 N N . LYS B 1 422 ? 28.046 29.134 -34.038 1.00 53.52 422 LYS B N 1
ATOM 7186 C CA . LYS B 1 422 ? 29.452 29.253 -33.659 1.00 54.39 422 LYS B CA 1
ATOM 7187 C C . LYS B 1 422 ? 30.081 30.549 -34.166 1.00 55.21 422 LYS B C 1
ATOM 7188 O O . LYS B 1 422 ? 30.844 31.204 -33.449 1.00 54.96 422 LYS B O 1
ATOM 7194 N N . SER B 1 423 ? 29.769 30.915 -35.404 1.00 56.19 423 SER B N 1
ATOM 7195 C CA . SER B 1 423 ? 30.315 32.139 -35.966 1.00 57.65 423 SER B CA 1
ATOM 7196 C C . SER B 1 423 ? 29.861 33.297 -35.079 1.00 58.39 423 SER B C 1
ATOM 7197 O O . SER B 1 423 ? 30.626 34.229 -34.808 1.00 58.24 423 SER B O 1
ATOM 7200 N N . GLU B 1 424 ? 28.613 33.218 -34.624 1.00 58.96 424 GLU B N 1
ATOM 7201 C CA . GLU B 1 424 ? 28.045 34.237 -33.756 1.00 59.96 424 GLU B CA 1
ATOM 7202 C C . GLU B 1 424 ? 28.797 34.329 -32.432 1.00 60.40 424 GLU B C 1
ATOM 7203 O O . GLU B 1 424 ? 28.911 35.413 -31.850 1.00 60.79 424 GLU B O 1
ATOM 7209 N N . TYR B 1 425 ? 29.303 33.191 -31.959 1.00 60.13 425 TYR B N 1
ATOM 7210 C CA . TYR B 1 425 ? 30.062 33.144 -30.713 1.00 60.20 425 TYR B CA 1
ATOM 7211 C C . TYR B 1 425 ? 31.412 33.806 -30.934 1.00 61.29 425 TYR B C 1
ATOM 7212 O O . TYR B 1 425 ? 31.787 34.719 -30.198 1.00 61.01 425 TYR B O 1
ATOM 7221 N N . LYS B 1 426 ? 32.140 33.336 -31.947 1.00 63.50 426 LYS B N 1
ATOM 7222 C CA . LYS B 1 426 ? 33.456 33.891 -32.281 1.00 65.53 426 LYS B CA 1
ATOM 7223 C C . LYS B 1 426 ? 33.301 35.393 -32.469 1.00 66.09 426 LYS B C 1
ATOM 7224 O O . LYS B 1 426 ? 34.150 36.188 -32.058 1.00 65.72 426 LYS B O 1
ATOM 7230 N N . ASN B 1 427 ? 32.187 35.757 -33.085 1.00 67.22 427 ASN B N 1
ATOM 7231 C CA . ASN B 1 427 ? 31.843 37.138 -33.350 1.00 69.25 427 ASN B CA 1
ATOM 7232 C C . ASN B 1 427 ? 31.890 37.975 -32.075 1.00 70.54 427 ASN B C 1
ATOM 7233 O O . ASN B 1 427 ? 32.602 38.974 -32.001 1.00 70.49 427 ASN B O 1
ATOM 7238 N N . VAL B 1 428 ? 31.106 37.564 -31.082 1.00 73.07 428 VAL B N 1
ATOM 7239 C CA . VAL B 1 428 ? 31.033 38.250 -29.790 1.00 75.08 428 VAL B CA 1
ATOM 7240 C C . VAL B 1 428 ? 32.420 38.527 -29.196 1.00 76.22 428 VAL B C 1
ATOM 7241 O O . VAL B 1 428 ? 32.669 39.602 -28.641 1.00 75.16 428 VAL B O 1
ATOM 7245 N N . LYS B 1 429 ? 33.316 37.551 -29.319 1.00 78.09 429 LYS B N 1
ATOM 7246 C CA . LYS B 1 429 ? 34.671 37.681 -28.802 1.00 80.19 429 LYS B CA 1
ATOM 7247 C C . LYS B 1 429 ? 35.449 38.685 -29.635 1.00 81.32 429 LYS B C 1
ATOM 7248 O O . LYS B 1 429 ? 36.125 39.559 -29.093 1.00 81.81 429 LYS B O 1
ATOM 7254 N N . ALA B 1 430 ? 35.346 38.553 -30.956 1.00 82.50 430 ALA B N 1
ATOM 7255 C CA . ALA B 1 430 ? 36.037 39.440 -31.890 1.00 83.31 430 ALA B CA 1
ATOM 7256 C C . ALA B 1 430 ? 35.486 40.870 -31.860 1.00 84.10 430 ALA B C 1
ATOM 7257 O O . ALA B 1 430 ? 35.101 41.430 -32.889 1.00 84.07 430 ALA B O 1
ATOM 7259 N N . VAL B 1 431 ? 35.451 41.453 -30.668 1.00 85.20 431 VAL B N 1
ATOM 7260 C CA . VAL B 1 431 ? 34.971 42.816 -30.481 1.00 86.02 431 VAL B CA 1
ATOM 7261 C C . VAL B 1 431 ? 35.164 43.216 -29.008 1.00 86.33 431 VAL B C 1
ATOM 7262 O O . VAL B 1 431 ? 36.060 44.058 -28.749 1.00 86.09 431 VAL B O 1
ATOM 7266 N N . MET C 1 1 ? 19.405 -52.135 108.308 1.00 60.91 1 MET C N 1
ATOM 7267 C CA . MET C 1 1 ? 20.241 -53.276 107.844 1.00 60.58 1 MET C CA 1
ATOM 7268 C C . MET C 1 1 ? 21.408 -52.770 107.015 1.00 59.32 1 MET C C 1
ATOM 7269 O O . MET C 1 1 ? 21.482 -51.590 106.686 1.00 59.82 1 MET C O 1
ATOM 7274 N N . ASP C 1 2 ? 22.325 -53.672 106.693 1.00 57.98 2 ASP C N 1
ATOM 7275 C CA . ASP C 1 2 ? 23.457 -53.335 105.841 1.00 56.69 2 ASP C CA 1
ATOM 7276 C C . ASP C 1 2 ? 23.119 -54.020 104.530 1.00 54.86 2 ASP C C 1
ATOM 7277 O O . ASP C 1 2 ? 23.244 -55.238 104.405 1.00 54.58 2 ASP C O 1
ATOM 7282 N N . CYS C 1 3 ? 22.671 -53.247 103.551 1.00 52.14 3 CYS C N 1
ATOM 7283 C CA . CYS C 1 3 ? 22.308 -53.850 102.293 1.00 49.11 3 CYS C CA 1
ATOM 7284 C C . CYS C 1 3 ? 23.013 -53.274 101.072 1.00 45.43 3 CYS C C 1
ATOM 7285 O O . CYS C 1 3 ? 23.694 -52.246 101.154 1.00 45.28 3 CYS C O 1
ATOM 7288 N N . ILE C 1 4 ? 22.837 -53.964 99.943 1.00 40.43 4 ILE C N 1
ATOM 7289 C CA . ILE C 1 4 ? 23.454 -53.609 98.664 1.00 34.16 4 ILE C CA 1
ATOM 7290 C C . ILE C 1 4 ? 22.467 -53.256 97.559 1.00 30.44 4 ILE C C 1
ATOM 7291 O O . ILE C 1 4 ? 21.421 -53.880 97.422 1.00 30.11 4 ILE C O 1
ATOM 7296 N N . PHE C 1 5 ? 22.807 -52.244 96.774 1.00 26.53 5 PHE C N 1
ATOM 7297 C CA . PHE C 1 5 ? 21.983 -51.882 95.629 1.00 22.99 5 PHE C CA 1
ATOM 7298 C C . PHE C 1 5 ? 22.826 -52.094 94.376 1.00 21.05 5 PHE C C 1
ATOM 7299 O O . PHE C 1 5 ? 23.946 -51.569 94.281 1.00 18.80 5 PHE C O 1
ATOM 7307 N N . ILE C 1 6 ? 22.296 -52.851 93.418 1.00 19.23 6 ILE C N 1
ATOM 7308 C CA . ILE C 1 6 ? 23.038 -53.114 92.183 1.00 19.25 6 ILE C CA 1
ATOM 7309 C C . ILE C 1 6 ? 22.529 -52.311 90.979 1.00 19.40 6 ILE C C 1
ATOM 7310 O O . ILE C 1 6 ? 21.393 -52.489 90.529 1.00 21.92 6 ILE C O 1
ATOM 7315 N N . PHE C 1 7 ? 23.367 -51.421 90.463 1.00 17.96 7 PHE C N 1
ATOM 7316 C CA . PHE C 1 7 ? 23.000 -50.638 89.294 1.00 17.91 7 PHE C CA 1
ATOM 7317 C C . PHE C 1 7 ? 23.179 -51.541 88.095 1.00 18.72 7 PHE C C 1
ATOM 7318 O O . PHE C 1 7 ? 24.017 -52.442 88.111 1.00 19.87 7 PHE C O 1
ATOM 7326 N N . ARG C 1 8 ? 22.407 -51.303 87.048 1.00 20.13 8 ARG C N 1
ATOM 7327 C CA . ARG C 1 8 ? 22.550 -52.098 85.848 1.00 20.60 8 ARG C CA 1
ATOM 7328 C C . ARG C 1 8 ? 22.259 -51.257 84.636 1.00 21.71 8 ARG C C 1
ATOM 7329 O O . ARG C 1 8 ? 23.108 -51.104 83.763 1.00 22.70 8 ARG C O 1
ATOM 7337 N N . ARG C 1 9 ? 21.061 -50.684 84.612 1.00 21.75 9 ARG C N 1
ATOM 7338 C CA . ARG C 1 9 ? 20.609 -49.914 83.472 1.00 22.25 9 ARG C CA 1
ATOM 7339 C C . ARG C 1 9 ? 19.885 -48.658 83.962 1.00 23.94 9 ARG C C 1
ATOM 7340 O O . ARG C 1 9 ? 19.171 -47.990 83.196 1.00 25.08 9 ARG C O 1
ATOM 7348 N N . ASP C 1 10 ? 20.075 -48.359 85.248 1.00 23.84 10 ASP C N 1
ATOM 7349 C CA . ASP C 1 10 ? 19.453 -47.217 85.941 1.00 22.81 10 ASP C CA 1
ATOM 7350 C C . ASP C 1 10 ? 20.551 -46.318 86.489 1.00 20.90 10 ASP C C 1
ATOM 7351 O O . ASP C 1 10 ? 20.576 -46.003 87.677 1.00 19.51 10 ASP C O 1
ATOM 7356 N N . LEU C 1 11 ? 21.454 -45.904 85.612 1.00 19.46 11 LEU C N 1
ATOM 7357 C CA . LEU C 1 11 ? 22.604 -45.099 86.006 1.00 19.44 11 LEU C CA 1
ATOM 7358 C C . LEU C 1 11 ? 22.344 -43.671 86.497 1.00 19.81 11 LEU C C 1
ATOM 7359 O O . LEU C 1 11 ? 22.712 -42.696 85.823 1.00 19.40 11 LEU C O 1
ATOM 7364 N N . ARG C 1 12 ? 21.735 -43.562 87.680 1.00 18.68 12 ARG C N 1
ATOM 7365 C CA . ARG C 1 12 ? 21.416 -42.270 88.279 1.00 18.56 12 ARG C CA 1
ATOM 7366 C C . ARG C 1 12 ? 21.082 -42.436 89.759 1.00 20.09 12 ARG C C 1
ATOM 7367 O O . ARG C 1 12 ? 20.816 -43.546 90.226 1.00 20.03 12 ARG C O 1
ATOM 7375 N N . LEU C 1 13 ? 21.094 -41.331 90.499 1.00 21.21 13 LEU C N 1
ATOM 7376 C CA . LEU C 1 13 ? 20.767 -41.379 91.917 1.00 21.37 13 LEU C CA 1
ATOM 7377 C C . LEU C 1 13 ? 19.411 -40.720 92.174 1.00 22.49 13 LEU C C 1
ATOM 7378 O O . LEU C 1 13 ? 18.852 -40.834 93.262 1.00 23.58 13 LEU C O 1
ATOM 7383 N N . GLU C 1 14 ? 18.884 -40.038 91.164 1.00 23.26 14 GLU C N 1
ATOM 7384 C CA . GLU C 1 14 ? 17.590 -39.368 91.267 1.00 25.06 14 GLU C CA 1
ATOM 7385 C C . GLU C 1 14 ? 16.472 -40.245 90.721 1.00 24.83 14 GLU C C 1
ATOM 7386 O O . GLU C 1 14 ? 16.629 -40.895 89.693 1.00 25.08 14 GLU C O 1
ATOM 7392 N N . ASP C 1 15 ? 15.336 -40.241 91.405 1.00 25.36 15 ASP C N 1
ATOM 7393 C CA . ASP C 1 15 ? 14.166 -41.028 91.011 1.00 24.70 15 ASP C CA 1
ATOM 7394 C C . ASP C 1 15 ? 14.494 -42.446 90.580 1.00 22.63 15 ASP C C 1
ATOM 7395 O O . ASP C 1 15 ? 14.105 -42.898 89.512 1.00 23.02 15 ASP C O 1
ATOM 7400 N N . ASN C 1 16 ? 15.222 -43.154 91.422 1.00 22.16 16 ASN C N 1
ATOM 7401 C CA . ASN C 1 16 ? 15.565 -44.527 91.134 1.00 21.41 16 ASN C CA 1
ATOM 7402 C C . ASN C 1 16 ? 14.789 -45.333 92.168 1.00 21.06 16 ASN C C 1
ATOM 7403 O O . ASN C 1 16 ? 15.162 -45.364 93.346 1.00 19.10 16 ASN C O 1
ATOM 7408 N N . THR C 1 17 ? 13.706 -45.972 91.713 1.00 20.80 17 THR C N 1
ATOM 7409 C CA . THR C 1 17 ? 12.810 -46.753 92.576 1.00 19.71 17 THR C CA 1
ATOM 7410 C C . THR C 1 17 ? 13.510 -47.702 93.536 1.00 18.78 17 THR C C 1
ATOM 7411 O O . THR C 1 17 ? 13.467 -47.505 94.750 1.00 19.43 17 THR C O 1
ATOM 7415 N N . GLY C 1 18 ? 14.150 -48.731 92.997 1.00 18.12 18 GLY C N 1
ATOM 7416 C CA . GLY C 1 18 ? 14.842 -49.682 93.842 1.00 16.94 18 GLY C CA 1
ATOM 7417 C C . GLY C 1 18 ? 15.840 -49.028 94.779 1.00 17.03 18 GLY C C 1
ATOM 7418 O O . GLY C 1 18 ? 15.952 -49.401 95.949 1.00 15.72 18 GLY C O 1
ATOM 7419 N N . LEU C 1 19 ? 16.574 -48.045 94.273 1.00 17.40 19 LEU C N 1
ATOM 7420 C CA . LEU C 1 19 ? 17.558 -47.374 95.102 1.00 16.87 19 LEU C CA 1
ATOM 7421 C C . LEU C 1 19 ? 16.860 -46.629 96.226 1.00 17.79 19 LEU C C 1
ATOM 7422 O O . LEU C 1 19 ? 17.347 -46.623 97.353 1.00 17.67 19 LEU C O 1
ATOM 7427 N N . ASN C 1 20 ? 15.713 -46.014 95.930 1.00 19.84 20 ASN C N 1
ATOM 7428 C CA . ASN C 1 20 ? 14.964 -45.280 96.954 1.00 21.66 20 ASN C CA 1
ATOM 7429 C C . ASN C 1 20 ? 14.572 -46.208 98.088 1.00 23.35 20 ASN C C 1
ATOM 7430 O O . ASN C 1 20 ? 14.833 -45.912 99.251 1.00 23.09 20 ASN C O 1
ATOM 7435 N N . TYR C 1 21 ? 13.944 -47.333 97.756 1.00 25.03 21 TYR C N 1
ATOM 7436 C CA . TYR C 1 21 ? 13.549 -48.279 98.789 1.00 27.95 21 TYR C CA 1
ATOM 7437 C C . TYR C 1 21 ? 14.755 -48.737 99.594 1.00 28.20 21 TYR C C 1
ATOM 7438 O O . TYR C 1 21 ? 14.691 -48.855 100.812 1.00 28.99 21 TYR C O 1
ATOM 7447 N N . ALA C 1 22 ? 15.858 -48.988 98.905 1.00 27.78 22 ALA C N 1
ATOM 7448 C CA . ALA C 1 22 ? 17.068 -49.418 99.568 1.00 28.03 22 ALA C CA 1
ATOM 7449 C C . ALA C 1 22 ? 17.521 -48.384 100.598 1.00 29.39 22 ALA C C 1
ATOM 7450 O O . ALA C 1 22 ? 17.834 -48.721 101.746 1.00 29.04 22 ALA C O 1
ATOM 7452 N N . LEU C 1 23 ? 17.553 -47.121 100.185 1.00 30.50 23 LEU C N 1
ATOM 7453 C CA . LEU C 1 23 ? 18.000 -46.046 101.063 1.00 31.61 23 LEU C CA 1
ATOM 7454 C C . LEU C 1 23 ? 17.116 -45.832 102.276 1.00 32.88 23 LEU C C 1
ATOM 7455 O O . LEU C 1 23 ? 17.611 -45.518 103.357 1.00 34.04 23 LEU C O 1
ATOM 7460 N N . SER C 1 24 ? 15.811 -46.007 102.104 1.00 34.25 24 SER C N 1
ATOM 7461 C CA . SER C 1 24 ? 14.888 -45.800 103.207 1.00 35.97 24 SER C CA 1
ATOM 7462 C C . SER C 1 24 ? 14.693 -47.040 104.085 1.00 37.78 24 SER C C 1
ATOM 7463 O O . SER C 1 24 ? 14.326 -46.919 105.258 1.00 39.44 24 SER C O 1
ATOM 7466 N N . GLU C 1 25 ? 14.956 -48.225 103.537 1.00 38.88 25 GLU C N 1
ATOM 7467 C CA . GLU C 1 25 ? 14.778 -49.450 104.307 1.00 39.41 25 GLU C CA 1
ATOM 7468 C C . GLU C 1 25 ? 16.010 -49.939 105.056 1.00 40.23 25 GLU C C 1
ATOM 7469 O O . GLU C 1 25 ? 15.870 -50.665 106.029 1.00 40.47 25 GLU C O 1
ATOM 7475 N N . CYS C 1 26 ? 17.212 -49.564 104.620 1.00 42.19 26 CYS C N 1
ATOM 7476 C CA . CYS C 1 26 ? 18.420 -50.018 105.323 1.00 44.44 26 CYS C CA 1
ATOM 7477 C C . CYS C 1 26 ? 19.178 -48.843 105.917 1.00 43.44 26 CYS C C 1
ATOM 7478 O O . CYS C 1 26 ? 18.918 -47.690 105.575 1.00 43.07 26 CYS C O 1
ATOM 7481 N N . ASP C 1 27 ? 20.124 -49.144 106.799 1.00 43.28 27 ASP C N 1
ATOM 7482 C CA . ASP C 1 27 ? 20.935 -48.112 107.434 1.00 44.45 27 ASP C CA 1
ATOM 7483 C C . ASP C 1 27 ? 22.008 -47.606 106.492 1.00 43.97 27 ASP C C 1
ATOM 7484 O O . ASP C 1 27 ? 22.179 -46.399 106.317 1.00 45.07 27 ASP C O 1
ATOM 7489 N N . ARG C 1 28 ? 22.740 -48.537 105.895 1.00 43.17 28 ARG C N 1
ATOM 7490 C CA . ARG C 1 28 ? 23.800 -48.189 104.960 1.00 41.36 28 ARG C CA 1
ATOM 7491 C C . ARG C 1 28 ? 23.533 -48.930 103.647 1.00 37.92 28 ARG C C 1
ATOM 7492 O O . ARG C 1 28 ? 23.009 -50.045 103.640 1.00 37.30 28 ARG C O 1
ATOM 7500 N N . VAL C 1 29 ? 23.875 -48.301 102.533 1.00 33.56 29 VAL C N 1
ATOM 7501 C CA . VAL C 1 29 ? 23.673 -48.919 101.235 1.00 29.55 29 VAL C CA 1
ATOM 7502 C C . VAL C 1 29 ? 24.959 -48.838 100.427 1.00 27.86 29 VAL C C 1
ATOM 7503 O O . VAL C 1 29 ? 25.527 -47.760 100.237 1.00 27.15 29 VAL C O 1
ATOM 7507 N N . ILE C 1 30 ? 25.427 -49.984 99.959 1.00 25.54 30 ILE C N 1
ATOM 7508 C CA . ILE C 1 30 ? 26.639 -50.017 99.162 1.00 25.26 30 ILE C CA 1
ATOM 7509 C C . ILE C 1 30 ? 26.269 -50.042 97.677 1.00 23.44 30 ILE C C 1
ATOM 7510 O O . ILE C 1 30 ? 25.665 -50.999 97.191 1.00 22.60 30 ILE C O 1
ATOM 7515 N N . PRO C 1 31 ? 26.610 -48.972 96.941 1.00 22.24 31 PRO C N 1
ATOM 7516 C CA . PRO C 1 31 ? 26.302 -48.897 95.507 1.00 21.58 31 PRO C CA 1
ATOM 7517 C C . PRO C 1 31 ? 27.258 -49.781 94.691 1.00 20.91 31 PRO C C 1
ATOM 7518 O O . PRO C 1 31 ? 28.477 -49.584 94.678 1.00 18.49 31 PRO C O 1
ATOM 7522 N N . VAL C 1 32 ? 26.679 -50.760 94.004 1.00 20.17 32 VAL C N 1
ATOM 7523 C CA . VAL C 1 32 ? 27.455 -51.710 93.237 1.00 18.55 32 VAL C CA 1
ATOM 7524 C C . VAL C 1 32 ? 27.109 -51.781 91.754 1.00 19.27 32 VAL C C 1
ATOM 7525 O O . VAL C 1 32 ? 25.967 -51.555 91.360 1.00 20.60 32 VAL C O 1
ATOM 7529 N N . PHE C 1 33 ? 28.123 -52.059 90.936 1.00 18.59 33 PHE C N 1
ATOM 7530 C CA . PHE C 1 33 ? 27.938 -52.275 89.505 1.00 17.72 33 PHE C CA 1
ATOM 7531 C C . PHE C 1 33 ? 28.808 -53.472 89.159 1.00 18.88 33 PHE C C 1
ATOM 7532 O O . PHE C 1 33 ? 29.994 -53.508 89.507 1.00 19.81 33 PHE C O 1
ATOM 7540 N N . ILE C 1 34 ? 28.223 -54.447 88.474 1.00 17.31 34 ILE C N 1
ATOM 7541 C CA . ILE C 1 34 ? 28.941 -55.652 88.134 1.00 16.52 34 ILE C CA 1
ATOM 7542 C C . ILE C 1 34 ? 29.199 -55.738 86.649 1.00 16.89 34 ILE C C 1
ATOM 7543 O O . ILE C 1 34 ? 28.263 -55.772 85.848 1.00 15.37 34 ILE C O 1
ATOM 7548 N N . ALA C 1 35 ? 30.482 -55.766 86.289 1.00 18.16 35 ALA C N 1
ATOM 7549 C CA . ALA C 1 35 ? 30.904 -55.881 84.894 1.00 17.20 35 ALA C CA 1
ATOM 7550 C C . ALA C 1 35 ? 30.790 -57.367 84.593 1.00 17.98 35 ALA C C 1
ATOM 7551 O O . ALA C 1 35 ? 31.542 -58.181 85.140 1.00 16.34 35 ALA C O 1
ATOM 7553 N N . ASP C 1 36 ? 29.830 -57.715 83.739 1.00 19.19 36 ASP C N 1
ATOM 7554 C CA . ASP C 1 36 ? 29.558 -59.103 83.399 1.00 20.18 36 ASP C CA 1
ATOM 7555 C C . ASP C 1 36 ? 30.180 -59.504 82.072 1.00 20.11 36 ASP C C 1
ATOM 7556 O O . ASP C 1 36 ? 29.859 -58.942 81.028 1.00 21.37 36 ASP C O 1
ATOM 7561 N N . PRO C 1 37 ? 31.087 -60.496 82.096 1.00 20.19 37 PRO C N 1
ATOM 7562 C CA . PRO C 1 37 ? 31.758 -60.967 80.884 1.00 19.92 37 PRO C CA 1
ATOM 7563 C C . PRO C 1 37 ? 30.794 -61.435 79.790 1.00 19.97 37 PRO C C 1
ATOM 7564 O O . PRO C 1 37 ? 31.140 -61.408 78.612 1.00 19.60 37 PRO C O 1
ATOM 7568 N N . ARG C 1 38 ? 29.594 -61.863 80.177 1.00 19.32 38 ARG C N 1
ATOM 7569 C CA . ARG C 1 38 ? 28.613 -62.329 79.198 1.00 19.83 38 ARG C CA 1
ATOM 7570 C C . ARG C 1 38 ? 28.096 -61.164 78.366 1.00 20.43 38 ARG C C 1
ATOM 7571 O O . ARG C 1 38 ? 27.561 -61.354 77.276 1.00 21.38 38 ARG C O 1
ATOM 7579 N N . GLN C 1 39 ? 28.276 -59.956 78.891 1.00 20.62 39 GLN C N 1
ATOM 7580 C CA . GLN C 1 39 ? 27.818 -58.747 78.228 1.00 19.81 39 GLN C CA 1
ATOM 7581 C C . GLN C 1 39 ? 28.963 -57.925 77.639 1.00 20.12 39 GLN C C 1
ATOM 7582 O O . GLN C 1 39 ? 28.796 -57.270 76.610 1.00 19.72 39 GLN C O 1
ATOM 7588 N N . LEU C 1 40 ? 30.128 -57.970 78.279 1.00 19.18 40 LEU C N 1
ATOM 7589 C CA . LEU C 1 40 ? 31.266 -57.191 77.816 1.00 19.21 40 LEU C CA 1
ATOM 7590 C C . LEU C 1 40 ? 32.333 -57.910 76.978 1.00 20.20 40 LEU C C 1
ATOM 7591 O O . LEU C 1 40 ? 33.103 -57.263 76.257 1.00 20.23 40 LEU C O 1
ATOM 7596 N N . ILE C 1 41 ? 32.375 -59.236 77.070 1.00 21.40 41 ILE C N 1
ATOM 7597 C CA . ILE C 1 41 ? 33.357 -60.040 76.343 1.00 21.95 41 ILE C CA 1
ATOM 7598 C C . ILE C 1 41 ? 32.716 -61.117 75.462 1.00 23.99 41 ILE C C 1
ATOM 7599 O O . ILE C 1 41 ? 32.010 -62.016 75.945 1.00 24.82 41 ILE C O 1
ATOM 7604 N N . ASN C 1 42 ? 32.972 -61.029 74.163 1.00 26.45 42 ASN C N 1
ATOM 7605 C CA . ASN C 1 42 ? 32.406 -61.991 73.208 1.00 29.91 42 ASN C CA 1
ATOM 7606 C C . ASN C 1 42 ? 30.875 -61.993 73.237 1.00 29.47 42 ASN C C 1
ATOM 7607 O O . ASN C 1 42 ? 30.219 -63.024 73.429 1.00 30.37 42 ASN C O 1
ATOM 7612 N N . ASN C 1 43 ? 30.321 -60.806 73.070 1.00 27.93 43 ASN C N 1
ATOM 7613 C CA . ASN C 1 43 ? 28.893 -60.630 73.039 1.00 25.25 43 ASN C CA 1
ATOM 7614 C C . ASN C 1 43 ? 28.608 -60.308 71.577 1.00 24.09 43 ASN C C 1
ATOM 7615 O O . ASN C 1 43 ? 28.974 -59.247 71.078 1.00 25.53 43 ASN C O 1
ATOM 7620 N N . PRO C 1 44 ? 27.973 -61.229 70.861 1.00 22.45 44 PRO C N 1
ATOM 7621 C CA . PRO C 1 44 ? 27.692 -60.950 69.452 1.00 22.76 44 PRO C CA 1
ATOM 7622 C C . PRO C 1 44 ? 26.826 -59.704 69.246 1.00 23.26 44 PRO C C 1
ATOM 7623 O O . PRO C 1 44 ? 26.871 -59.069 68.197 1.00 24.58 44 PRO C O 1
ATOM 7627 N N . TYR C 1 45 ? 26.050 -59.359 70.264 1.00 23.51 45 TYR C N 1
ATOM 7628 C CA . TYR C 1 45 ? 25.135 -58.231 70.202 1.00 23.60 45 TYR C CA 1
ATOM 7629 C C . TYR C 1 45 ? 25.663 -56.979 70.875 1.00 23.81 45 TYR C C 1
ATOM 7630 O O . TYR C 1 45 ? 24.896 -56.070 71.199 1.00 25.40 45 TYR C O 1
ATOM 7639 N N . LYS C 1 46 ? 26.969 -56.917 71.080 1.00 23.01 46 LYS C N 1
ATOM 7640 C CA . LYS C 1 46 ? 27.544 -55.768 71.752 1.00 23.03 46 LYS C CA 1
ATOM 7641 C C . LYS C 1 46 ? 27.849 -54.614 70.816 1.00 23.20 46 LYS C C 1
ATOM 7642 O O . LYS C 1 46 ? 28.222 -54.810 69.658 1.00 23.14 46 LYS C O 1
ATOM 7648 N N . SER C 1 47 ? 27.666 -53.408 71.339 1.00 22.80 47 SER C N 1
ATOM 7649 C CA . SER C 1 47 ? 27.930 -52.187 70.607 1.00 22.41 47 SER C CA 1
ATOM 7650 C C . SER C 1 47 ? 29.057 -51.463 71.330 1.00 22.06 47 SER C C 1
ATOM 7651 O O . SER C 1 47 ? 28.975 -51.245 72.533 1.00 21.40 47 SER C O 1
ATOM 7654 N N . GLU C 1 48 ? 30.115 -51.099 70.614 1.00 22.58 48 GLU C N 1
ATOM 7655 C CA . GLU C 1 48 ? 31.209 -50.385 71.264 1.00 23.15 48 GLU C CA 1
ATOM 7656 C C . GLU C 1 48 ? 30.731 -48.996 71.693 1.00 21.51 48 GLU C C 1
ATOM 7657 O O . GLU C 1 48 ? 31.089 -48.502 72.765 1.00 20.46 48 GLU C O 1
ATOM 7663 N N . PHE C 1 49 ? 29.915 -48.369 70.854 1.00 20.14 49 PHE C N 1
ATOM 7664 C CA . PHE C 1 49 ? 29.398 -47.046 71.174 1.00 19.54 49 PHE C CA 1
ATOM 7665 C C . PHE C 1 49 ? 28.552 -47.073 72.433 1.00 17.64 49 PHE C C 1
ATOM 7666 O O . PHE C 1 49 ? 28.723 -46.235 73.309 1.00 17.89 49 PHE C O 1
ATOM 7674 N N . ALA C 1 50 ? 27.643 -48.038 72.520 1.00 16.92 50 ALA C N 1
ATOM 7675 C CA . ALA C 1 50 ? 26.777 -48.188 73.691 1.00 15.92 50 ALA C CA 1
ATOM 7676 C C . ALA C 1 50 ? 27.593 -48.380 74.965 1.00 16.07 50 ALA C C 1
ATOM 7677 O O . ALA C 1 50 ? 27.294 -47.792 76.005 1.00 16.15 50 ALA C O 1
ATOM 7679 N N . VAL C 1 51 ? 28.629 -49.208 74.874 1.00 15.64 51 VAL C N 1
ATOM 7680 C CA . VAL C 1 51 ? 29.482 -49.499 76.011 1.00 14.50 51 VAL C CA 1
ATOM 7681 C C . VAL C 1 51 ? 30.207 -48.248 76.518 1.00 15.39 51 VAL C C 1
ATOM 7682 O O . VAL C 1 51 ? 30.300 -48.013 77.732 1.00 15.77 51 VAL C O 1
ATOM 7686 N N . SER C 1 52 ? 30.717 -47.442 75.597 1.00 15.07 52 SER C N 1
ATOM 7687 C CA . SER C 1 52 ? 31.430 -46.233 75.983 1.00 15.29 52 SER C CA 1
ATOM 7688 C C . SER C 1 52 ? 30.483 -45.317 76.732 1.00 14.70 52 SER C C 1
ATOM 7689 O O . SER C 1 52 ? 30.828 -44.756 77.780 1.00 13.44 52 SER C O 1
ATOM 7692 N N . PHE C 1 53 ? 29.283 -45.179 76.182 1.00 13.70 53 PHE C N 1
ATOM 7693 C CA . PHE C 1 53 ? 28.253 -44.344 76.780 1.00 15.17 53 PHE C CA 1
ATOM 7694 C C . PHE C 1 53 ? 27.921 -44.807 78.190 1.00 15.26 53 PHE C C 1
ATOM 7695 O O . PHE C 1 53 ? 27.749 -43.989 79.102 1.00 15.93 53 PHE C O 1
ATOM 7703 N N . MET C 1 54 ? 27.819 -46.120 78.364 1.00 14.39 54 MET C N 1
ATOM 7704 C CA . MET C 1 54 ? 27.516 -46.680 79.668 1.00 14.24 54 MET C CA 1
ATOM 7705 C C . MET C 1 54 ? 28.683 -46.394 80.623 1.00 14.77 54 MET C C 1
ATOM 7706 O O . MET C 1 54 ? 28.473 -45.935 81.743 1.00 14.46 54 MET C O 1
ATOM 7711 N N . ILE C 1 55 ? 29.911 -46.657 80.177 1.00 14.51 55 ILE C N 1
ATOM 7712 C CA . ILE C 1 55 ? 31.094 -46.404 80.999 1.00 14.27 55 ILE C CA 1
ATOM 7713 C C . ILE C 1 55 ? 31.162 -44.902 81.379 1.00 12.87 55 ILE C C 1
ATOM 7714 O O . ILE C 1 55 ? 31.387 -44.545 82.537 1.00 9.54 55 ILE C O 1
ATOM 7719 N N . ASN C 1 56 ? 30.979 -44.018 80.405 1.00 12.36 56 ASN C N 1
ATOM 7720 C CA . ASN C 1 56 ? 31.003 -42.596 80.723 1.00 14.80 56 ASN C CA 1
ATOM 7721 C C . ASN C 1 56 ? 29.907 -42.260 81.740 1.00 14.94 56 ASN C C 1
ATOM 7722 O O . ASN C 1 56 ? 30.117 -41.479 82.668 1.00 14.38 56 ASN C O 1
ATOM 7727 N N . SER C 1 57 ? 28.731 -42.849 81.566 1.00 14.49 57 SER C N 1
ATOM 7728 C CA . SER C 1 57 ? 27.646 -42.599 82.494 1.00 15.05 57 SER C CA 1
ATOM 7729 C C . SER C 1 57 ? 28.007 -43.164 83.859 1.00 15.58 57 SER C C 1
ATOM 7730 O O . SER C 1 57 ? 27.653 -42.588 84.879 1.00 16.73 57 SER C O 1
ATOM 7733 N N . LEU C 1 58 ? 28.708 -44.295 83.875 1.00 17.12 58 LEU C N 1
ATOM 7734 C CA . LEU C 1 58 ? 29.141 -44.922 85.124 1.00 17.62 58 LEU C CA 1
ATOM 7735 C C . LEU C 1 58 ? 30.203 -44.045 85.806 1.00 19.05 58 LEU C C 1
ATOM 7736 O O . LEU C 1 58 ? 30.255 -43.959 87.043 1.00 20.03 58 LEU C O 1
ATOM 7741 N N . LEU C 1 59 ? 31.048 -43.394 85.009 1.00 18.06 59 LEU C N 1
ATOM 7742 C CA . LEU C 1 59 ? 32.055 -42.508 85.573 1.00 18.56 59 LEU C CA 1
ATOM 7743 C C . LEU C 1 59 ? 31.360 -41.323 86.229 1.00 20.87 59 LEU C C 1
ATOM 7744 O O . LEU C 1 59 ? 31.728 -40.932 87.341 1.00 22.81 59 LEU C O 1
ATOM 7749 N N . GLU C 1 60 ? 30.351 -40.760 85.555 1.00 21.85 60 GLU C N 1
ATOM 7750 C CA . GLU C 1 60 ? 29.617 -39.617 86.102 1.00 23.39 60 GLU C CA 1
ATOM 7751 C C . GLU C 1 60 ? 28.896 -40.011 87.394 1.00 23.26 60 GLU C C 1
ATOM 7752 O O . GLU C 1 60 ? 28.915 -39.267 88.387 1.00 23.37 60 GLU C O 1
ATOM 7758 N N . LEU C 1 61 ? 28.268 -41.185 87.379 1.00 21.94 61 LEU C N 1
ATOM 7759 C CA . LEU C 1 61 ? 27.552 -41.683 88.542 1.00 22.79 61 LEU C CA 1
ATOM 7760 C C . LEU C 1 61 ? 28.516 -41.827 89.725 1.00 24.75 61 LEU C C 1
ATOM 7761 O O . LEU C 1 61 ? 28.149 -41.603 90.881 1.00 23.91 61 LEU C O 1
ATOM 7766 N N . ASP C 1 62 ? 29.756 -42.205 89.433 1.00 27.27 62 ASP C N 1
ATOM 7767 C CA . ASP C 1 62 ? 30.753 -42.365 90.480 1.00 30.42 62 ASP C CA 1
ATOM 7768 C C . ASP C 1 62 ? 31.081 -41.031 91.151 1.00 32.30 62 ASP C C 1
ATOM 7769 O O . ASP C 1 62 ? 31.377 -40.985 92.343 1.00 32.49 62 ASP C O 1
ATOM 7774 N N . ASP C 1 63 ? 31.029 -39.944 90.388 1.00 34.91 63 ASP C N 1
ATOM 7775 C CA . ASP C 1 63 ? 31.298 -38.624 90.948 1.00 36.70 63 ASP C CA 1
ATOM 7776 C C . ASP C 1 63 ? 30.183 -38.225 91.888 1.00 36.51 63 ASP C C 1
ATOM 7777 O O . ASP C 1 63 ? 30.430 -37.702 92.971 1.00 37.17 63 ASP C O 1
ATOM 7782 N N . GLU C 1 64 ? 28.949 -38.466 91.468 1.00 35.46 64 GLU C N 1
ATOM 7783 C CA . GLU C 1 64 ? 27.812 -38.139 92.301 1.00 35.23 64 GLU C CA 1
ATOM 7784 C C . GLU C 1 64 ? 27.906 -38.886 93.626 1.00 34.30 64 GLU C C 1
ATOM 7785 O O . GLU C 1 64 ? 27.505 -38.373 94.672 1.00 34.19 64 GLU C O 1
ATOM 7791 N N . LEU C 1 65 ? 28.460 -40.094 93.578 1.00 32.94 65 LEU C N 1
ATOM 7792 C CA . LEU C 1 65 ? 28.605 -40.905 94.771 1.00 31.86 65 LEU C CA 1
ATOM 7793 C C . LEU C 1 65 ? 29.716 -40.385 95.663 1.00 32.13 65 LEU C C 1
ATOM 7794 O O . LEU C 1 65 ? 29.612 -40.439 96.894 1.00 32.21 65 LEU C O 1
ATOM 7799 N N . ARG C 1 66 ? 30.778 -39.871 95.052 1.00 32.40 66 ARG C N 1
ATOM 7800 C CA . ARG C 1 66 ? 31.895 -39.348 95.838 1.00 33.41 66 ARG C CA 1
ATOM 7801 C C . ARG C 1 66 ? 31.494 -38.068 96.559 1.00 33.82 66 ARG C C 1
ATOM 7802 O O . ARG C 1 66 ? 32.040 -37.745 97.614 1.00 34.50 66 ARG C O 1
ATOM 7810 N N . LYS C 1 67 ? 30.532 -37.348 95.992 1.00 33.74 67 LYS C N 1
ATOM 7811 C CA . LYS C 1 67 ? 30.052 -36.125 96.610 1.00 33.94 67 LYS C CA 1
ATOM 7812 C C . LYS C 1 67 ? 29.160 -36.489 97.786 1.00 33.08 67 LYS C C 1
ATOM 7813 O O . LYS C 1 67 ? 28.568 -35.613 98.406 1.00 34.16 67 LYS C O 1
ATOM 7819 N N . LYS C 1 68 ? 29.054 -37.783 98.078 1.00 31.89 68 LYS C N 1
ATOM 7820 C CA . LYS C 1 68 ? 28.239 -38.252 99.193 1.00 31.03 68 LYS C CA 1
ATOM 7821 C C . LYS C 1 68 ? 29.070 -39.153 100.087 1.00 31.62 68 LYS C C 1
ATOM 7822 O O . LYS C 1 68 ? 28.535 -40.008 100.810 1.00 32.01 68 LYS C O 1
ATOM 7828 N N . GLY C 1 69 ? 30.386 -38.958 100.020 1.00 30.48 69 GLY C N 1
ATOM 7829 C CA . GLY C 1 69 ? 31.296 -39.733 100.839 1.00 30.19 69 GLY C CA 1
ATOM 7830 C C . GLY C 1 69 ? 31.190 -41.211 100.567 1.00 29.99 69 GLY C C 1
ATOM 7831 O O . GLY C 1 69 ? 31.204 -42.038 101.483 1.00 30.91 69 GLY C O 1
ATOM 7832 N N . SER C 1 70 ? 31.073 -41.541 99.289 1.00 28.89 70 SER C N 1
ATOM 7833 C CA . SER C 1 70 ? 30.965 -42.922 98.868 1.00 27.53 70 SER C CA 1
ATOM 7834 C C . SER C 1 70 ? 31.640 -43.019 97.510 1.00 27.28 70 SER C C 1
ATOM 7835 O O . SER C 1 70 ? 32.429 -42.147 97.139 1.00 27.29 70 SER C O 1
ATOM 7838 N N . ARG C 1 71 ? 31.355 -44.087 96.779 1.00 27.01 71 ARG C N 1
ATOM 7839 C CA . ARG C 1 71 ? 31.910 -44.268 95.440 1.00 27.02 71 ARG C CA 1
ATOM 7840 C C . ARG C 1 71 ? 31.322 -45.534 94.885 1.00 26.20 71 ARG C C 1
ATOM 7841 O O . ARG C 1 71 ? 30.798 -46.363 95.626 1.00 26.33 71 ARG C O 1
ATOM 7849 N N . LEU C 1 72 ? 31.410 -45.691 93.575 1.00 24.97 72 LEU C N 1
ATOM 7850 C CA . LEU C 1 72 ? 30.862 -46.877 92.950 1.00 23.34 72 LEU C CA 1
ATOM 7851 C C . LEU C 1 72 ? 31.768 -48.067 93.266 1.00 23.48 72 LEU C C 1
ATOM 7852 O O . LEU C 1 72 ? 32.980 -47.989 93.084 1.00 23.94 72 LEU C O 1
ATOM 7857 N N . ASN C 1 73 ? 31.177 -49.149 93.767 1.00 23.60 73 ASN C N 1
ATOM 7858 C CA . ASN C 1 73 ? 31.912 -50.369 94.105 1.00 23.84 73 ASN C CA 1
ATOM 7859 C C . ASN C 1 73 ? 31.800 -51.333 92.934 1.00 23.21 73 ASN C C 1
ATOM 7860 O O . ASN C 1 73 ? 30.739 -51.913 92.710 1.00 23.82 73 ASN C O 1
ATOM 7865 N N . VAL C 1 74 ? 32.895 -51.517 92.201 1.00 21.11 74 VAL C N 1
ATOM 7866 C CA . VAL C 1 74 ? 32.867 -52.379 91.026 1.00 20.84 74 VAL C CA 1
ATOM 7867 C C . VAL C 1 74 ? 33.392 -53.799 91.208 1.00 20.92 74 VAL C C 1
ATOM 7868 O O . VAL C 1 74 ? 34.381 -54.034 91.884 1.00 21.78 74 VAL C O 1
ATOM 7872 N N . PHE C 1 75 ? 32.712 -54.745 90.577 1.00 21.41 75 PHE C N 1
ATOM 7873 C CA . PHE C 1 75 ? 33.074 -56.157 90.640 1.00 22.07 75 PHE C CA 1
ATOM 7874 C C . PHE C 1 75 ? 33.066 -56.728 89.227 1.00 21.87 75 PHE C C 1
ATOM 7875 O O . PHE C 1 75 ? 32.476 -56.140 88.320 1.00 23.40 75 PHE C O 1
ATOM 7883 N N . PHE C 1 76 ? 33.706 -57.875 89.039 1.00 20.66 76 PHE C N 1
ATOM 7884 C CA . PHE C 1 76 ? 33.753 -58.483 87.723 1.00 21.04 76 PHE C CA 1
ATOM 7885 C C . PHE C 1 76 ? 33.326 -59.942 87.758 1.00 22.52 76 PHE C C 1
ATOM 7886 O O . PHE C 1 76 ? 33.667 -60.672 88.684 1.00 23.04 76 PHE C O 1
ATOM 7894 N N . GLY C 1 77 ? 32.573 -60.365 86.746 1.00 24.19 77 GLY C N 1
ATOM 7895 C CA . GLY C 1 77 ? 32.122 -61.744 86.685 1.00 26.45 77 GLY C CA 1
ATOM 7896 C C . GLY C 1 77 ? 30.643 -61.836 86.377 1.00 28.69 77 GLY C C 1
ATOM 7897 O O . GLY C 1 77 ? 29.994 -60.825 86.145 1.00 29.00 77 GLY C O 1
ATOM 7898 N N . GLU C 1 78 ? 30.102 -63.049 86.342 1.00 32.05 78 GLU C N 1
ATOM 7899 C CA . GLU C 1 78 ? 28.674 -63.223 86.085 1.00 33.46 78 GLU C CA 1
ATOM 7900 C C . GLU C 1 78 ? 27.928 -62.841 87.369 1.00 32.80 78 GLU C C 1
ATOM 7901 O O . GLU C 1 78 ? 28.237 -63.335 88.456 1.00 32.49 78 GLU C O 1
ATOM 7907 N N . ALA C 1 79 ? 26.948 -61.956 87.235 1.00 31.69 79 ALA C N 1
ATOM 7908 C CA . ALA C 1 79 ? 26.180 -61.478 88.373 1.00 30.80 79 ALA C CA 1
ATOM 7909 C C . ALA C 1 79 ? 25.918 -62.513 89.467 1.00 30.81 79 ALA C C 1
ATOM 7910 O O . ALA C 1 79 ? 26.260 -62.292 90.622 1.00 29.81 79 ALA C O 1
ATOM 7912 N N . GLU C 1 80 ? 25.306 -63.637 89.114 1.00 31.66 80 GLU C N 1
ATOM 7913 C CA . GLU C 1 80 ? 25.006 -64.662 90.109 1.00 33.34 80 GLU C CA 1
ATOM 7914 C C . GLU C 1 80 ? 26.246 -65.149 90.858 1.00 32.79 80 GLU C C 1
ATOM 7915 O O . GLU C 1 80 ? 26.223 -65.286 92.086 1.00 33.08 80 GLU C O 1
ATOM 7921 N N . LYS C 1 81 ? 27.326 -65.404 90.126 1.00 31.50 81 LYS C N 1
ATOM 7922 C CA . LYS C 1 81 ? 28.556 -65.870 90.750 1.00 31.52 81 LYS C CA 1
ATOM 7923 C C . LYS C 1 81 ? 29.199 -64.805 91.627 1.00 30.49 81 LYS C C 1
ATOM 7924 O O . LYS C 1 81 ? 29.782 -65.117 92.654 1.00 30.89 81 LYS C O 1
ATOM 7930 N N . VAL C 1 82 ? 29.090 -63.545 91.228 1.00 29.70 82 VAL C N 1
ATOM 7931 C CA . VAL C 1 82 ? 29.658 -62.459 92.011 1.00 28.66 82 VAL C CA 1
ATOM 7932 C C . VAL C 1 82 ? 28.965 -62.329 93.360 1.00 29.85 82 VAL C C 1
ATOM 7933 O O . VAL C 1 82 ? 29.623 -62.245 94.392 1.00 30.25 82 VAL C O 1
ATOM 7937 N N . VAL C 1 83 ? 27.635 -62.302 93.344 1.00 31.18 83 VAL C N 1
ATOM 7938 C CA . VAL C 1 83 ? 26.845 -62.197 94.567 1.00 32.82 83 VAL C CA 1
ATOM 7939 C C . VAL C 1 83 ? 27.297 -63.303 95.492 1.00 34.33 83 VAL C C 1
ATOM 7940 O O . VAL C 1 83 ? 27.584 -63.084 96.678 1.00 35.17 83 VAL C O 1
ATOM 7944 N N . SER C 1 84 ? 27.355 -64.499 94.919 1.00 35.27 84 SER C N 1
ATOM 7945 C CA . SER C 1 84 ? 27.769 -65.692 95.630 1.00 36.43 84 SER C CA 1
ATOM 7946 C C . SER C 1 84 ? 29.152 -65.551 96.305 1.00 36.58 84 SER C C 1
ATOM 7947 O O . SER C 1 84 ? 29.309 -65.855 97.484 1.00 36.51 84 SER C O 1
ATOM 7950 N N . ARG C 1 85 ? 30.146 -65.069 95.571 1.00 37.42 85 ARG C N 1
ATOM 7951 C CA . ARG C 1 85 ? 31.483 -64.938 96.129 1.00 38.59 85 ARG C CA 1
ATOM 7952 C C . ARG C 1 85 ? 31.651 -63.823 97.150 1.00 40.09 85 ARG C C 1
ATOM 7953 O O . ARG C 1 85 ? 32.244 -64.026 98.207 1.00 42.06 85 ARG C O 1
ATOM 7961 N N . PHE C 1 86 ? 31.107 -62.651 96.852 1.00 41.24 86 PHE C N 1
ATOM 7962 C CA . PHE C 1 86 ? 31.303 -61.495 97.719 1.00 42.34 86 PHE C CA 1
ATOM 7963 C C . PHE C 1 86 ? 30.206 -61.033 98.684 1.00 42.88 86 PHE C C 1
ATOM 7964 O O . PHE C 1 86 ? 30.515 -60.473 99.737 1.00 43.27 86 PHE C O 1
ATOM 7972 N N . PHE C 1 87 ? 28.939 -61.252 98.355 1.00 42.77 87 PHE C N 1
ATOM 7973 C CA . PHE C 1 87 ? 27.881 -60.751 99.226 1.00 43.68 87 PHE C CA 1
ATOM 7974 C C . PHE C 1 87 ? 27.175 -61.750 100.140 1.00 45.38 87 PHE C C 1
ATOM 7975 O O . PHE C 1 87 ? 26.162 -61.422 100.756 1.00 45.47 87 PHE C O 1
ATOM 7983 N N . ASN C 1 88 ? 27.697 -62.962 100.237 1.00 47.13 88 ASN C N 1
ATOM 7984 C CA . ASN C 1 88 ? 27.082 -63.974 101.083 1.00 48.64 88 ASN C CA 1
ATOM 7985 C C . ASN C 1 88 ? 26.741 -63.518 102.519 1.00 49.25 88 ASN C C 1
ATOM 7986 O O . ASN C 1 88 ? 25.866 -64.112 103.162 1.00 50.05 88 ASN C O 1
ATOM 7991 N N . LYS C 1 89 ? 27.399 -62.471 103.022 1.00 48.75 89 LYS C N 1
ATOM 7992 C CA . LYS C 1 89 ? 27.132 -62.013 104.391 1.00 48.23 89 LYS C CA 1
ATOM 7993 C C . LYS C 1 89 ? 26.328 -60.717 104.545 1.00 47.57 89 LYS C C 1
ATOM 7994 O O . LYS C 1 89 ? 26.147 -60.226 105.659 1.00 48.17 89 LYS C O 1
ATOM 8000 N N . VAL C 1 90 ? 25.846 -60.165 103.435 1.00 46.72 90 VAL C N 1
ATOM 8001 C CA . VAL C 1 90 ? 25.069 -58.926 103.464 1.00 43.90 90 VAL C CA 1
ATOM 8002 C C . VAL C 1 90 ? 23.617 -59.259 103.834 1.00 43.31 90 VAL C C 1
ATOM 8003 O O . VAL C 1 90 ? 23.179 -60.401 103.689 1.00 44.15 90 VAL C O 1
ATOM 8007 N N . ASP C 1 91 ? 22.868 -58.266 104.297 1.00 41.67 91 ASP C N 1
ATOM 8008 C CA . ASP C 1 91 ? 21.477 -58.473 104.707 1.00 40.47 91 ASP C CA 1
ATOM 8009 C C . ASP C 1 91 ? 20.477 -58.617 103.581 1.00 38.39 91 ASP C C 1
ATOM 8010 O O . ASP C 1 91 ? 19.697 -59.570 103.532 1.00 38.09 91 ASP C O 1
ATOM 8015 N N . ALA C 1 92 ? 20.482 -57.638 102.692 1.00 36.09 92 ALA C N 1
ATOM 8016 C CA . ALA C 1 92 ? 19.575 -57.644 101.569 1.00 32.49 92 ALA C CA 1
ATOM 8017 C C . ALA C 1 92 ? 20.264 -57.089 100.337 1.00 30.83 92 ALA C C 1
ATOM 8018 O O . ALA C 1 92 ? 21.333 -56.477 100.415 1.00 29.55 92 ALA C O 1
ATOM 8020 N N . ILE C 1 93 ? 19.639 -57.332 99.194 1.00 29.07 93 ILE C N 1
ATOM 8021 C CA . ILE C 1 93 ? 20.134 -56.859 97.916 1.00 26.92 93 ILE C CA 1
ATOM 8022 C C . ILE C 1 93 ? 18.942 -56.249 97.204 1.00 25.70 93 ILE C C 1
ATOM 8023 O O . ILE C 1 93 ? 17.887 -56.861 97.118 1.00 25.76 93 ILE C O 1
ATOM 8028 N N . TYR C 1 94 ? 19.102 -55.024 96.727 1.00 24.74 94 TYR C N 1
ATOM 8029 C CA . TYR C 1 94 ? 18.026 -54.344 96.030 1.00 24.02 94 TYR C CA 1
ATOM 8030 C C . TYR C 1 94 ? 18.404 -54.111 94.572 1.00 23.36 94 TYR C C 1
ATOM 8031 O O . TYR C 1 94 ? 19.575 -53.874 94.252 1.00 23.74 94 TYR C O 1
ATOM 8040 N N . VAL C 1 95 ? 17.408 -54.185 93.694 1.00 21.88 95 VAL C N 1
ATOM 8041 C CA . VAL C 1 95 ? 17.616 -53.960 92.265 1.00 21.86 95 VAL C CA 1
ATOM 8042 C C . VAL C 1 95 ? 16.301 -53.579 91.588 1.00 21.79 95 VAL C C 1
ATOM 8043 O O . VAL C 1 95 ? 15.227 -53.625 92.199 1.00 20.04 95 VAL C O 1
ATOM 8047 N N . ASN C 1 96 ? 16.406 -53.204 90.319 1.00 21.41 96 ASN C N 1
ATOM 8048 C CA . ASN C 1 96 ? 15.249 -52.857 89.514 1.00 23.10 96 ASN C CA 1
ATOM 8049 C C . ASN C 1 96 ? 15.145 -53.973 88.482 1.00 23.22 96 ASN C C 1
ATOM 8050 O O . ASN C 1 96 ? 16.057 -54.181 87.683 1.00 23.44 96 ASN C O 1
ATOM 8055 N N . GLU C 1 97 ? 14.040 -54.702 88.518 1.00 23.26 97 GLU C N 1
ATOM 8056 C CA . GLU C 1 97 ? 13.829 -55.810 87.602 1.00 23.50 97 GLU C CA 1
ATOM 8057 C C . GLU C 1 97 ? 13.877 -55.345 86.162 1.00 22.13 97 GLU C C 1
ATOM 8058 O O . GLU C 1 97 ? 13.590 -54.188 85.875 1.00 21.22 97 GLU C O 1
ATOM 8064 N N . ASP C 1 98 ? 14.258 -56.242 85.259 1.00 22.10 98 ASP C N 1
ATOM 8065 C CA . ASP C 1 98 ? 14.267 -55.916 83.841 1.00 22.53 98 ASP C CA 1
ATOM 8066 C C . ASP C 1 98 ? 13.321 -56.920 83.193 1.00 20.61 98 ASP C C 1
ATOM 8067 O O . ASP C 1 98 ? 12.739 -57.752 83.880 1.00 19.53 98 ASP C O 1
ATOM 8072 N N . TYR C 1 99 ? 13.182 -56.857 81.878 1.00 20.23 99 TYR C N 1
ATOM 8073 C CA . TYR C 1 99 ? 12.221 -57.698 81.186 1.00 18.98 99 TYR C CA 1
ATOM 8074 C C . TYR C 1 99 ? 12.704 -58.552 80.036 1.00 18.11 99 TYR C C 1
ATOM 8075 O O . TYR C 1 99 ? 11.929 -58.879 79.157 1.00 19.35 99 TYR C O 1
ATOM 8084 N N . THR C 1 100 ? 13.977 -58.912 80.011 1.00 18.16 100 THR C N 1
ATOM 8085 C CA . THR C 1 100 ? 14.448 -59.766 78.925 1.00 18.41 100 THR C CA 1
ATOM 8086 C C . THR C 1 100 ? 14.812 -61.113 79.509 1.00 18.15 100 THR C C 1
ATOM 8087 O O . THR C 1 100 ? 15.120 -61.234 80.699 1.00 17.56 100 THR C O 1
ATOM 8091 N N . PRO C 1 101 ? 14.770 -62.153 78.673 1.00 16.91 101 PRO C N 1
ATOM 8092 C CA . PRO C 1 101 ? 15.106 -63.506 79.122 1.00 15.81 101 PRO C CA 1
ATOM 8093 C C . PRO C 1 101 ? 16.405 -63.531 79.961 1.00 16.68 101 PRO C C 1
ATOM 8094 O O . PRO C 1 101 ? 16.436 -64.049 81.087 1.00 15.83 101 PRO C O 1
ATOM 8098 N N . PHE C 1 102 ? 17.460 -62.939 79.412 1.00 16.75 102 PHE C N 1
ATOM 8099 C CA . PHE C 1 102 ? 18.748 -62.892 80.076 1.00 18.41 102 PHE C CA 1
ATOM 8100 C C . PHE C 1 102 ? 18.648 -62.283 81.455 1.00 20.44 102 PHE C C 1
ATOM 8101 O O . PHE C 1 102 ? 19.256 -62.781 82.410 1.00 22.01 102 PHE C O 1
ATOM 8109 N N . SER C 1 103 ? 17.891 -61.195 81.554 1.00 21.88 103 SER C N 1
ATOM 8110 C CA . SER C 1 103 ? 17.719 -60.500 82.821 1.00 22.27 103 SER C CA 1
ATOM 8111 C C . SER C 1 103 ? 16.865 -61.275 83.795 1.00 22.17 103 SER C C 1
ATOM 8112 O O . SER C 1 103 ? 17.117 -61.266 84.989 1.00 22.55 103 SER C O 1
ATOM 8115 N N . ILE C 1 104 ? 15.841 -61.941 83.285 1.00 22.78 104 ILE C N 1
ATOM 8116 C CA . ILE C 1 104 ? 14.965 -62.703 84.147 1.00 23.91 104 ILE C CA 1
ATOM 8117 C C . ILE C 1 104 ? 15.684 -63.918 84.736 1.00 25.06 104 ILE C C 1
ATOM 8118 O O . ILE C 1 104 ? 15.568 -64.200 85.924 1.00 25.01 104 ILE C O 1
ATOM 8123 N N . SER C 1 105 ? 16.451 -64.626 83.919 1.00 26.39 105 SER C N 1
ATOM 8124 C CA . SER C 1 105 ? 17.129 -65.802 84.435 1.00 27.60 105 SER C CA 1
ATOM 8125 C C . SER C 1 105 ? 18.282 -65.393 85.328 1.00 27.37 105 SER C C 1
ATOM 8126 O O . SER C 1 105 ? 18.626 -66.116 86.266 1.00 27.27 105 SER C O 1
ATOM 8129 N N . ARG C 1 106 ? 18.869 -64.235 85.042 1.00 25.99 106 ARG C N 1
ATOM 8130 C CA . ARG C 1 106 ? 19.985 -63.755 85.836 1.00 28.02 106 ARG C CA 1
ATOM 8131 C C . ARG C 1 106 ? 19.513 -63.468 87.258 1.00 29.83 106 ARG C C 1
ATOM 8132 O O . ARG C 1 106 ? 20.214 -63.768 88.240 1.00 29.91 106 ARG C O 1
ATOM 8140 N N . ASP C 1 107 ? 18.314 -62.900 87.364 1.00 30.85 107 ASP C N 1
ATOM 8141 C CA . ASP C 1 107 ? 17.757 -62.559 88.658 1.00 32.71 107 ASP C CA 1
ATOM 8142 C C . ASP C 1 107 ? 17.246 -63.793 89.393 1.00 33.63 107 ASP C C 1
ATOM 8143 O O . ASP C 1 107 ? 17.269 -63.849 90.622 1.00 34.18 107 ASP C O 1
ATOM 8148 N N . GLU C 1 108 ? 16.800 -64.794 88.650 1.00 34.86 108 GLU C N 1
ATOM 8149 C CA . GLU C 1 108 ? 16.340 -66.018 89.285 1.00 36.07 108 GLU C CA 1
ATOM 8150 C C . GLU C 1 108 ? 17.535 -66.666 89.978 1.00 35.27 108 GLU C C 1
ATOM 8151 O O . GLU C 1 108 ? 17.433 -67.137 91.113 1.00 35.07 108 GLU C O 1
ATOM 8157 N N . LYS C 1 109 ? 18.671 -66.688 89.291 1.00 33.43 109 LYS C N 1
ATOM 8158 C CA . LYS C 1 109 ? 19.847 -67.280 89.877 1.00 33.22 109 LYS C CA 1
ATOM 8159 C C . LYS C 1 109 ? 20.287 -66.461 91.074 1.00 33.23 109 LYS C C 1
ATOM 8160 O O . LYS C 1 109 ? 20.694 -67.029 92.083 1.00 34.04 109 LYS C O 1
ATOM 8166 N N . ILE C 1 110 ? 20.209 -65.135 90.987 1.00 32.47 110 ILE C N 1
ATOM 8167 C CA . ILE C 1 110 ? 20.617 -64.319 92.131 1.00 31.58 110 ILE C CA 1
ATOM 8168 C C . ILE C 1 110 ? 19.681 -64.619 93.297 1.00 32.45 110 ILE C C 1
ATOM 8169 O O . ILE C 1 110 ? 20.105 -64.687 94.454 1.00 31.37 110 ILE C O 1
ATOM 8174 N N . ARG C 1 111 ? 18.404 -64.821 92.988 1.00 34.16 111 ARG C N 1
ATOM 8175 C CA . ARG C 1 111 ? 17.426 -65.122 94.027 1.00 35.26 111 ARG C CA 1
ATOM 8176 C C . ARG C 1 111 ? 17.774 -66.430 94.721 1.00 34.88 111 ARG C C 1
ATOM 8177 O O . ARG C 1 111 ? 17.788 -66.496 95.946 1.00 35.49 111 ARG C O 1
ATOM 8185 N N . LYS C 1 112 ? 18.054 -67.467 93.940 1.00 35.05 112 LYS C N 1
ATOM 8186 C CA . LYS C 1 112 ? 18.437 -68.750 94.513 1.00 36.60 112 LYS C CA 1
ATOM 8187 C C . LYS C 1 112 ? 19.636 -68.584 95.451 1.00 36.93 112 LYS C C 1
ATOM 8188 O O . LYS C 1 112 ? 19.603 -69.024 96.595 1.00 37.86 112 LYS C O 1
ATOM 8194 N N . VAL C 1 113 ? 20.693 -67.949 94.961 1.00 36.77 113 VAL C N 1
ATOM 8195 C CA . VAL C 1 113 ? 21.884 -67.719 95.759 1.00 3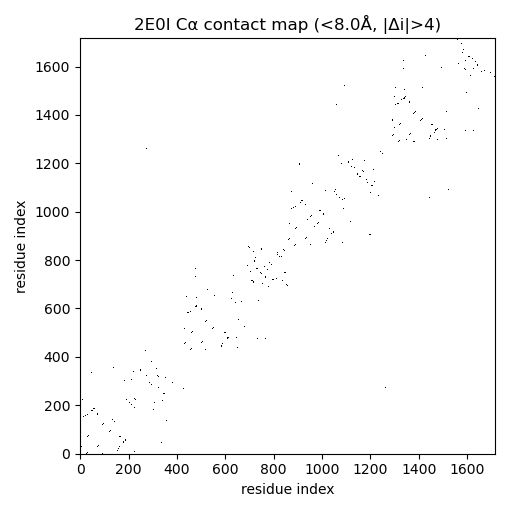7.06 113 VAL C CA 1
ATOM 8196 C C . VAL C 1 113 ? 21.531 -66.928 97.018 1.00 37.77 113 VAL C C 1
ATOM 8197 O O . VAL C 1 113 ? 22.143 -67.107 98.073 1.00 37.46 113 VAL C O 1
ATOM 8201 N N . CYS C 1 114 ? 20.537 -66.058 96.913 1.00 38.66 114 CYS C N 1
ATOM 8202 C CA . CYS C 1 114 ? 20.139 -65.246 98.052 1.00 41.37 114 CYS C CA 1
ATOM 8203 C C . CYS C 1 114 ? 19.416 -66.016 99.137 1.00 42.83 114 CYS C C 1
ATOM 8204 O O . CYS C 1 114 ? 19.641 -65.791 100.321 1.00 42.30 114 CYS C O 1
ATOM 8207 N N . GLU C 1 115 ? 18.532 -66.916 98.727 1.00 46.07 115 GLU C N 1
ATOM 8208 C CA . GLU C 1 115 ? 17.783 -67.746 99.666 1.00 49.20 115 GLU C CA 1
ATOM 8209 C C . GLU C 1 115 ? 18.698 -68.723 100.409 1.00 49.76 115 GLU C C 1
ATOM 8210 O O . GLU C 1 115 ? 18.471 -69.031 101.573 1.00 50.33 115 GLU C O 1
ATOM 8216 N N . GLU C 1 116 ? 19.732 -69.203 99.729 1.00 49.94 116 GLU C N 1
ATOM 8217 C CA . GLU C 1 116 ? 20.673 -70.133 100.327 1.00 50.35 116 GLU C CA 1
ATOM 8218 C C . GLU C 1 116 ? 21.800 -69.421 101.054 1.00 48.90 116 GLU C C 1
ATOM 8219 O O . GLU C 1 116 ? 22.911 -69.938 101.137 1.00 49.69 116 GLU C O 1
ATOM 8225 N N . ASN C 1 117 ? 21.518 -68.233 101.571 1.00 46.73 117 ASN C N 1
ATOM 8226 C CA . ASN C 1 117 ? 22.520 -67.461 102.287 1.00 44.93 117 ASN C CA 1
ATOM 8227 C C . ASN C 1 117 ? 21.838 -66.508 103.238 1.00 43.99 117 ASN C C 1
ATOM 8228 O O . ASN C 1 117 ? 22.494 -65.756 103.969 1.00 44.16 117 ASN C O 1
ATOM 8233 N N . GLY C 1 118 ? 20.511 -66.543 103.213 1.00 42.29 118 GLY C N 1
ATOM 8234 C CA . GLY C 1 118 ? 19.730 -65.687 104.084 1.00 42.58 118 GLY C CA 1
ATOM 8235 C C . GLY C 1 118 ? 19.744 -64.218 103.700 1.00 42.22 118 GLY C C 1
ATOM 8236 O O . GLY C 1 118 ? 19.602 -63.337 104.555 1.00 42.81 118 GLY C O 1
ATOM 8237 N N . ILE C 1 119 ? 19.918 -63.944 102.413 1.00 40.75 119 ILE C N 1
ATOM 8238 C CA . ILE C 1 119 ? 19.942 -62.572 101.943 1.00 38.50 119 ILE C CA 1
ATOM 8239 C C . ILE C 1 119 ? 18.590 -62.276 101.327 1.00 37.80 119 ILE C C 1
ATOM 8240 O O . ILE C 1 119 ? 18.098 -63.037 100.501 1.00 37.76 119 ILE C O 1
ATOM 8245 N N . GLU C 1 120 ? 17.971 -61.180 101.736 1.00 37.34 120 GLU C N 1
ATOM 8246 C CA . GLU C 1 120 ? 16.681 -60.836 101.163 1.00 38.13 120 GLU C CA 1
ATOM 8247 C C . GLU C 1 120 ? 16.919 -60.214 99.781 1.00 36.58 120 GLU C C 1
ATOM 8248 O O . GLU C 1 120 ? 17.764 -59.326 99.622 1.00 37.17 120 GLU C O 1
ATOM 8254 N N . PHE C 1 121 ? 16.194 -60.688 98.774 1.00 33.82 121 PHE C N 1
ATOM 8255 C CA . PHE C 1 121 ? 16.367 -60.159 97.426 1.00 31.22 121 PHE C CA 1
ATOM 8256 C C . PHE C 1 121 ? 15.140 -59.384 97.028 1.00 29.76 121 PHE C C 1
ATOM 8257 O O . PHE C 1 121 ? 14.092 -59.960 96.802 1.00 30.80 121 PHE C O 1
ATOM 8265 N N . LYS C 1 122 ? 15.275 -58.071 96.921 1.00 29.31 122 LYS C N 1
ATOM 8266 C CA . LYS C 1 122 ? 14.146 -57.225 96.565 1.00 28.92 122 LYS C CA 1
ATOM 8267 C C . LYS C 1 122 ? 14.277 -56.541 95.189 1.00 28.23 122 LYS C C 1
ATOM 8268 O O . LYS C 1 122 ? 15.199 -55.758 94.952 1.00 29.13 122 LYS C O 1
ATOM 8274 N N . ALA C 1 123 ? 13.361 -56.850 94.276 1.00 26.59 123 ALA C N 1
ATOM 8275 C CA . ALA C 1 123 ? 13.388 -56.242 92.946 1.00 27.25 123 ALA C CA 1
ATOM 8276 C C . ALA C 1 123 ? 12.180 -55.314 92.793 1.00 27.97 123 ALA C C 1
ATOM 8277 O O . ALA C 1 123 ? 11.104 -55.632 93.276 1.00 28.71 123 ALA C O 1
ATOM 8279 N N . TYR C 1 124 ? 12.358 -54.171 92.130 1.00 28.64 124 TYR C N 1
ATOM 8280 C CA . TYR C 1 124 ? 11.268 -53.214 91.950 1.00 28.48 124 TYR C CA 1
ATOM 8281 C C . TYR C 1 124 ? 11.115 -52.789 90.502 1.00 30.08 124 TYR C C 1
ATOM 8282 O O . TYR C 1 124 ? 12.059 -52.899 89.709 1.00 30.13 124 TYR C O 1
ATOM 8291 N N . GLU C 1 125 ? 9.921 -52.302 90.163 1.00 31.16 125 GLU C N 1
ATOM 8292 C CA . GLU C 1 125 ? 9.639 -51.810 88.821 1.00 31.63 125 GLU C CA 1
ATOM 8293 C C . GLU C 1 125 ? 10.145 -50.365 88.753 1.00 31.24 125 GLU C C 1
ATOM 8294 O O . GLU C 1 125 ? 9.903 -49.573 89.663 1.00 31.26 125 GLU C O 1
ATOM 8300 N N . ASP C 1 126 ? 10.861 -50.026 87.684 1.00 30.31 126 ASP C N 1
ATOM 8301 C CA . ASP C 1 126 ? 11.393 -48.678 87.530 1.00 27.94 126 ASP C CA 1
ATOM 8302 C C . ASP C 1 126 ? 11.540 -48.273 86.073 1.00 26.49 126 ASP C C 1
ATOM 8303 O O . ASP C 1 126 ? 11.283 -47.139 85.721 1.00 26.33 126 ASP C O 1
ATOM 8308 N N . TYR C 1 127 ? 11.944 -49.200 85.219 1.00 26.55 127 TYR C N 1
ATOM 8309 C CA . TYR C 1 127 ? 12.150 -48.884 83.812 1.00 26.76 127 TYR C CA 1
ATOM 8310 C C . TYR C 1 127 ? 10.904 -48.490 83.042 1.00 27.69 127 TYR C C 1
ATOM 8311 O O . TYR C 1 127 ? 10.984 -47.698 82.113 1.00 29.45 127 TYR C O 1
ATOM 8320 N N . LEU C 1 128 ? 9.748 -49.022 83.422 1.00 29.27 128 LEU C N 1
ATOM 8321 C CA . LEU C 1 128 ? 8.511 -48.705 82.705 1.00 29.10 128 LEU C CA 1
ATOM 8322 C C . LEU C 1 128 ? 7.764 -47.489 83.241 1.00 29.68 128 LEU C C 1
ATOM 8323 O O . LEU C 1 128 ? 7.850 -47.134 84.419 1.00 29.68 128 LEU C O 1
ATOM 8328 N N . LEU C 1 129 ? 7.021 -46.863 82.342 1.00 30.91 129 LEU C N 1
ATOM 8329 C CA . LEU C 1 129 ? 6.224 -45.689 82.646 1.00 32.35 129 LEU C CA 1
ATOM 8330 C C . LEU C 1 129 ? 4.898 -46.166 83.239 1.00 33.50 129 LEU C C 1
ATOM 8331 O O . LEU C 1 129 ? 4.259 -45.463 84.024 1.00 33.20 129 LEU C O 1
ATOM 8336 N N . THR C 1 130 ? 4.514 -47.385 82.867 1.00 35.43 130 THR C N 1
ATOM 8337 C CA . THR C 1 130 ? 3.255 -47.993 83.305 1.00 37.20 130 THR C CA 1
ATOM 8338 C C . THR C 1 130 ? 3.462 -49.360 83.952 1.00 36.52 130 THR C C 1
ATOM 8339 O O . THR C 1 130 ? 4.405 -50.075 83.617 1.00 37.22 130 THR C O 1
ATOM 8343 N N . PRO C 1 131 ? 2.568 -49.745 84.879 1.00 36.03 131 PRO C N 1
ATOM 8344 C CA . PRO C 1 131 ? 2.647 -51.038 85.572 1.00 35.94 131 PRO C CA 1
ATOM 8345 C C . PRO C 1 131 ? 2.498 -52.168 84.557 1.00 36.34 131 PRO C C 1
ATOM 8346 O O . PRO C 1 131 ? 1.616 -52.118 83.691 1.00 36.65 131 PRO C O 1
ATOM 8350 N N . LYS C 1 132 ? 3.342 -53.189 84.665 1.00 36.21 132 LYS C N 1
ATOM 8351 C CA . LYS C 1 132 ? 3.294 -54.284 83.705 1.00 36.96 132 LYS C CA 1
ATOM 8352 C C . LYS C 1 132 ? 2.026 -55.119 83.704 1.00 37.45 132 LYS C C 1
ATOM 8353 O O . LYS C 1 132 ? 1.698 -55.761 82.697 1.00 38.01 132 LYS C O 1
ATOM 8359 N N . SER C 1 133 ? 1.304 -55.122 84.817 1.00 36.97 133 SER C N 1
ATOM 8360 C CA . SER C 1 133 ? 0.076 -55.897 84.874 1.00 36.70 133 SER C CA 1
ATOM 8361 C C . SER C 1 133 ? -0.923 -55.352 83.859 1.00 36.53 133 SER C C 1
ATOM 8362 O O . SER C 1 133 ? -1.766 -56.089 83.359 1.00 37.29 133 SER C O 1
ATOM 8365 N N . LEU C 1 134 ? -0.810 -54.063 83.551 1.00 35.89 134 LEU C N 1
ATOM 8366 C CA . LEU C 1 134 ? -1.711 -53.408 82.613 1.00 36.11 134 LEU C CA 1
ATOM 8367 C C . LEU C 1 134 ? -1.568 -53.782 81.148 1.00 35.84 134 LEU C C 1
ATOM 8368 O O . LEU C 1 134 ? -2.296 -53.242 80.325 1.00 37.28 134 LEU C O 1
ATOM 8373 N N . PHE C 1 135 ? -0.649 -54.673 80.793 1.00 34.90 135 PHE C N 1
ATOM 8374 C CA . PHE C 1 135 ? -0.508 -55.015 79.378 1.00 34.67 135 PHE C CA 1
ATOM 8375 C C . PHE C 1 135 ? -1.360 -56.211 78.929 1.00 35.44 135 PHE C C 1
ATOM 8376 O O . PHE C 1 135 ? -1.362 -57.264 79.569 1.00 36.09 135 PHE C O 1
ATOM 8384 N N . HIS C 1 136 ? -2.068 -56.038 77.815 1.00 34.69 136 HIS C N 1
ATOM 8385 C CA . HIS C 1 136 ? -2.920 -57.079 77.249 1.00 35.49 136 HIS C CA 1
ATOM 8386 C C . HIS C 1 136 ? -3.448 -56.572 75.917 1.00 37.00 136 HIS C C 1
ATOM 8387 O O . HIS C 1 136 ? -4.610 -56.809 75.578 1.00 37.89 136 HIS C O 1
ATOM 8394 N N . HIS C 1 137 ? -2.602 -55.885 75.153 1.00 37.56 137 HIS C N 1
ATOM 8395 C CA . HIS C 1 137 ? -3.063 -55.312 73.894 1.00 38.20 137 HIS C CA 1
ATOM 8396 C C . HIS C 1 137 ? -2.409 -55.823 72.614 1.00 39.70 137 HIS C C 1
ATOM 8397 O O . HIS C 1 137 ? -1.238 -56.205 72.593 1.00 38.42 137 HIS C O 1
ATOM 8404 N N . ARG C 1 138 ? -3.189 -55.804 71.537 1.00 42.07 138 ARG C N 1
ATOM 8405 C CA . ARG C 1 138 ? -2.736 -56.294 70.241 1.00 45.03 138 ARG C CA 1
ATOM 8406 C C . ARG C 1 138 ? -1.841 -55.314 69.500 1.00 43.96 138 ARG C C 1
ATOM 8407 O O . ARG C 1 138 ? -0.845 -55.706 68.889 1.00 43.55 138 ARG C O 1
ATOM 8415 N N . ASN C 1 139 ? -2.216 -54.041 69.540 1.00 43.16 139 ASN C N 1
ATOM 8416 C CA . ASN C 1 139 ? -1.448 -53.004 68.875 1.00 40.87 139 ASN C CA 1
ATOM 8417 C C . ASN C 1 139 ? -1.212 -51.831 69.821 1.00 39.01 139 ASN C C 1
ATOM 8418 O O . ASN C 1 139 ? -1.781 -51.763 70.916 1.00 36.74 139 ASN C O 1
ATOM 8423 N N . PHE C 1 140 ? -0.378 -50.903 69.374 1.00 36.84 140 PHE C N 1
ATOM 8424 C CA . PHE C 1 140 ? -0.022 -49.746 70.166 1.00 34.31 140 PHE C CA 1
ATOM 8425 C C . PHE C 1 140 ? -1.145 -48.772 70.485 1.00 33.88 140 PHE C C 1
ATOM 8426 O O . PHE C 1 140 ? -1.281 -48.338 71.625 1.00 32.40 140 PHE C O 1
ATOM 8434 N N . THR C 1 141 ? -1.943 -48.415 69.486 1.00 34.80 141 THR C N 1
ATOM 8435 C CA . THR C 1 141 ? -3.005 -47.433 69.703 1.00 35.22 141 THR C CA 1
ATOM 8436 C C . THR C 1 141 ? -3.983 -47.885 70.776 1.00 33.89 141 THR C C 1
ATOM 8437 O O . THR C 1 141 ? -4.446 -47.082 71.586 1.00 32.38 141 THR C O 1
ATOM 8441 N N . SER C 1 142 ? -4.285 -49.176 70.790 1.00 33.97 142 SER C N 1
ATOM 8442 C CA . SER C 1 142 ? -5.195 -49.733 71.784 1.00 34.45 142 SER C CA 1
ATOM 8443 C C . SER C 1 142 ? -4.552 -49.560 73.167 1.00 33.57 142 SER C C 1
ATOM 8444 O O . SER C 1 142 ? -5.180 -49.078 74.113 1.00 32.96 142 SER C O 1
ATOM 8447 N N . PHE C 1 143 ? -3.281 -49.948 73.254 1.00 32.51 143 PHE C N 1
ATOM 8448 C CA . PHE C 1 143 ? -2.478 -49.864 74.474 1.00 30.08 143 PHE C CA 1
ATOM 8449 C C . PHE C 1 143 ? -2.375 -48.454 75.038 1.00 29.94 143 PHE C C 1
ATOM 8450 O O . PHE C 1 143 ? -2.627 -48.230 76.214 1.00 28.80 143 PHE C O 1
ATOM 8458 N N . TYR C 1 144 ? -1.985 -47.514 74.188 1.00 31.83 144 TYR C N 1
ATOM 8459 C CA . TYR C 1 144 ? -1.836 -46.122 74.589 1.00 35.39 144 TYR C CA 1
ATOM 8460 C C . TYR C 1 144 ? -3.122 -45.505 75.139 1.00 36.77 144 TYR C C 1
ATOM 8461 O O . TYR C 1 144 ? -3.124 -44.916 76.223 1.00 35.50 144 TYR C O 1
ATOM 8470 N N . ASN C 1 145 ? -4.214 -45.641 74.393 1.00 39.16 145 ASN C N 1
ATOM 8471 C CA . ASN C 1 145 ? -5.493 -45.079 74.818 1.00 41.58 145 ASN C CA 1
ATOM 8472 C C . ASN C 1 145 ? -5.934 -45.587 76.176 1.00 42.05 145 ASN C C 1
ATOM 8473 O O . ASN C 1 145 ? -6.459 -44.826 76.980 1.00 42.57 145 ASN C O 1
ATOM 8478 N N . GLU C 1 146 ? -5.709 -46.870 76.435 1.00 42.41 146 GLU C N 1
ATOM 8479 C CA . GLU C 1 146 ? -6.106 -47.465 77.702 1.00 43.33 146 GLU C CA 1
ATOM 8480 C C . GLU C 1 146 ? -5.152 -47.099 78.834 1.00 42.21 146 GLU C C 1
ATOM 8481 O O . GLU C 1 146 ? -5.584 -46.667 79.901 1.00 43.05 146 GLU C O 1
ATOM 8487 N N . VAL C 1 147 ? -3.854 -47.236 78.593 1.00 40.95 147 VAL C N 1
ATOM 8488 C CA . VAL C 1 147 ? -2.862 -46.962 79.629 1.00 39.71 147 VAL C CA 1
ATOM 8489 C C . VAL C 1 147 ? -2.510 -45.482 79.902 1.00 38.04 147 VAL C C 1
ATOM 8490 O O . VAL C 1 147 ? -2.135 -45.120 81.019 1.00 37.06 147 VAL C O 1
ATOM 8494 N N . SER C 1 148 ? -2.631 -44.628 78.893 1.00 36.75 148 SER C N 1
ATOM 8495 C CA . SER C 1 148 ? -2.324 -43.214 79.079 1.00 35.40 148 SER C CA 1
ATOM 8496 C C . SER C 1 148 ? -3.292 -42.546 80.052 1.00 35.15 148 SER C C 1
ATOM 8497 O O . SER C 1 148 ? -2.996 -41.484 80.588 1.00 35.74 148 SER C O 1
ATOM 8500 N N . LYS C 1 149 ? -4.449 -43.160 80.274 1.00 35.48 149 LYS C N 1
ATOM 8501 C CA . LYS C 1 149 ? -5.429 -42.603 81.199 1.00 35.93 149 LYS C CA 1
ATOM 8502 C C . LYS C 1 149 ? -4.931 -42.769 82.633 1.00 35.22 149 LYS C C 1
ATOM 8503 O O . LYS C 1 149 ? -5.383 -42.073 83.543 1.00 35.04 149 LYS C O 1
ATOM 8509 N N . VAL C 1 150 ? -4.001 -43.701 82.825 1.00 34.00 150 VAL C N 1
ATOM 8510 C CA . VAL C 1 150 ? -3.427 -43.958 84.139 1.00 32.53 150 VAL C CA 1
ATOM 8511 C C . VAL C 1 150 ? -2.468 -42.823 84.496 1.00 32.16 150 VAL C C 1
ATOM 8512 O O . VAL C 1 150 ? -1.870 -42.196 83.609 1.00 31.63 150 VAL C O 1
ATOM 8516 N N . LYS C 1 151 ? -2.311 -42.562 85.791 1.00 31.45 151 LYS C N 1
ATOM 8517 C CA . LYS C 1 151 ? -1.427 -41.487 86.224 1.00 30.67 151 LYS C CA 1
ATOM 8518 C C . LYS C 1 151 ? -0.008 -41.956 86.483 1.00 30.11 151 LYS C C 1
ATOM 8519 O O . LYS C 1 151 ? 0.220 -42.851 87.296 1.00 29.51 151 LYS C O 1
ATOM 8525 N N . VAL C 1 152 ? 0.939 -41.325 85.795 1.00 28.75 152 VAL C N 1
ATOM 8526 C CA . VAL C 1 152 ? 2.343 -41.657 85.919 1.00 27.23 152 VAL C CA 1
ATOM 8527 C C . VAL C 1 152 ? 2.838 -41.245 87.301 1.00 28.41 152 VAL C C 1
ATOM 8528 O O . VAL C 1 152 ? 2.540 -40.148 87.775 1.00 26.98 152 VAL C O 1
ATOM 8532 N N . ARG C 1 153 ? 3.579 -42.133 87.957 1.00 29.59 153 ARG C N 1
ATOM 8533 C CA . ARG C 1 153 ? 4.110 -41.813 89.273 1.00 31.42 153 ARG C CA 1
ATOM 8534 C C . ARG C 1 153 ? 5.080 -40.640 89.119 1.00 32.91 153 ARG C C 1
ATOM 8535 O O . ARG C 1 153 ? 5.817 -40.547 88.137 1.00 32.77 153 ARG C O 1
ATOM 8543 N N . GLU C 1 154 ? 5.070 -39.739 90.090 1.00 34.64 154 GLU C N 1
ATOM 8544 C CA . GLU C 1 154 ? 5.945 -38.570 90.052 1.00 35.82 154 GLU C CA 1
ATOM 8545 C C . GLU C 1 154 ? 7.356 -38.906 90.537 1.00 34.78 154 GLU C C 1
ATOM 8546 O O . GLU C 1 154 ? 7.539 -39.755 91.417 1.00 36.46 154 GLU C O 1
ATOM 8552 N N . PRO C 1 155 ? 8.375 -38.244 89.967 1.00 32.65 155 PRO C N 1
ATOM 8553 C CA . PRO C 1 155 ? 9.749 -38.515 90.384 1.00 30.77 155 PRO C CA 1
ATOM 8554 C C . PRO C 1 155 ? 9.903 -38.228 91.861 1.00 30.56 155 PRO C C 1
ATOM 8555 O O . PRO C 1 155 ? 9.159 -37.432 92.409 1.00 30.67 155 PRO C O 1
ATOM 8559 N N . GLU C 1 156 ? 10.849 -38.892 92.509 1.00 31.95 156 GLU C N 1
ATOM 8560 C CA . GLU C 1 156 ? 11.119 -38.639 93.914 1.00 33.70 156 GLU C CA 1
ATOM 8561 C C . GLU C 1 156 ? 12.417 -39.317 94.311 1.00 34.08 156 GLU C C 1
ATOM 8562 O O . GLU C 1 156 ? 12.862 -40.265 93.663 1.00 33.18 156 GLU C O 1
ATOM 8568 N N . THR C 1 157 ? 13.031 -38.816 95.374 1.00 34.55 157 THR C N 1
ATOM 8569 C CA . THR C 1 157 ? 14.294 -39.368 95.839 1.00 35.29 157 THR C CA 1
ATOM 8570 C C . THR C 1 157 ? 14.308 -39.466 97.351 1.00 36.62 157 THR C C 1
ATOM 8571 O O . THR C 1 157 ? 13.991 -38.508 98.038 1.00 37.25 157 THR C O 1
ATOM 8575 N N . MET C 1 158 ? 14.669 -40.632 97.864 1.00 38.92 158 MET C N 1
ATOM 8576 C CA . MET C 1 158 ? 14.736 -40.818 99.295 1.00 42.23 158 MET C CA 1
ATOM 8577 C C . MET C 1 158 ? 16.138 -40.497 99.790 1.00 42.91 158 MET C C 1
ATOM 8578 O O . MET C 1 158 ? 17.113 -40.622 99.043 1.00 42.60 158 MET C O 1
ATOM 8583 N N . GLU C 1 159 ? 16.229 -40.048 101.039 1.00 43.73 159 GLU C N 1
ATOM 8584 C CA . GLU C 1 159 ? 17.512 -39.730 101.642 1.00 45.33 159 GLU C CA 1
ATOM 8585 C C . GLU C 1 159 ? 17.955 -41.000 102.371 1.00 44.45 159 GLU C C 1
ATOM 8586 O O . GLU C 1 159 ? 17.114 -41.792 102.797 1.00 45.23 159 GLU C O 1
ATOM 8592 N N . GLY C 1 160 ? 19.264 -41.211 102.477 1.00 42.91 160 GLY C N 1
ATOM 8593 C CA . GLY C 1 160 ? 19.779 -42.393 103.150 1.00 41.26 160 GLY C CA 1
ATOM 8594 C C . GLY C 1 160 ? 21.278 -42.272 103.362 1.00 41.91 160 GLY C C 1
ATOM 8595 O O . GLY C 1 160 ? 21.808 -41.161 103.456 1.00 42.08 160 GLY C O 1
ATOM 8596 N N . SER C 1 161 ? 21.977 -43.400 103.440 1.00 41.32 161 SER C N 1
ATOM 8597 C CA . SER C 1 161 ? 23.420 -43.362 103.632 1.00 40.79 161 SER C CA 1
ATOM 8598 C C . SER C 1 161 ? 24.150 -44.330 102.737 1.00 40.03 161 SER C C 1
ATOM 8599 O O . SER C 1 161 ? 23.864 -45.522 102.734 1.00 40.37 161 SER C O 1
ATOM 8602 N N . PHE C 1 162 ? 25.106 -43.810 101.980 1.00 39.17 162 PHE C N 1
ATOM 8603 C CA . PHE C 1 162 ? 25.898 -44.639 101.086 1.00 38.27 162 PHE C CA 1
ATOM 8604 C C . PHE C 1 162 ? 27.208 -45.073 101.750 1.00 39.19 162 PHE C C 1
ATOM 8605 O O . PHE C 1 162 ? 28.003 -44.239 102.198 1.00 39.03 162 PHE C O 1
ATOM 8613 N N . ASP C 1 163 ? 27.423 -46.384 101.810 1.00 40.32 163 ASP C N 1
ATOM 8614 C CA . ASP C 1 163 ? 28.639 -46.939 102.382 1.00 40.88 163 ASP C CA 1
ATOM 8615 C C . ASP C 1 163 ? 29.539 -47.454 101.243 1.00 40.70 163 ASP C C 1
ATOM 8616 O O . ASP C 1 163 ? 29.177 -47.375 100.070 1.00 40.11 163 ASP C O 1
ATOM 8621 N N . VAL C 1 164 ? 30.711 -47.975 101.592 1.00 40.87 164 VAL C N 1
ATOM 8622 C CA . VAL C 1 164 ? 31.662 -48.484 100.607 1.00 39.89 164 VAL C CA 1
ATOM 8623 C C . VAL C 1 164 ? 32.279 -49.798 101.062 1.00 41.53 164 VAL C C 1
ATOM 8624 O O . VAL C 1 164 ? 32.220 -50.145 102.240 1.00 42.61 164 VAL C O 1
ATOM 8628 N N . THR C 1 165 ? 32.847 -50.538 100.117 1.00 43.31 165 THR C N 1
ATOM 8629 C CA . THR C 1 165 ? 33.522 -51.794 100.418 1.00 45.13 165 THR C CA 1
ATOM 8630 C C . THR C 1 165 ? 34.941 -51.611 99.945 1.00 46.24 165 THR C C 1
ATOM 8631 O O . THR C 1 165 ? 35.185 -51.496 98.752 1.00 46.09 165 THR C O 1
ATOM 8635 N N . ASP C 1 166 ? 35.878 -51.575 100.882 1.00 48.72 166 ASP C N 1
ATOM 8636 C CA . ASP C 1 166 ? 37.280 -51.385 100.533 1.00 50.53 166 ASP C CA 1
ATOM 8637 C C . ASP C 1 166 ? 37.814 -52.388 99.517 1.00 50.02 166 ASP C C 1
ATOM 8638 O O . ASP C 1 166 ? 38.573 -52.011 98.626 1.00 49.41 166 ASP C O 1
ATOM 8643 N N . SER C 1 167 ? 37.414 -53.653 99.640 1.00 48.97 167 SER C N 1
ATOM 8644 C CA . SER C 1 167 ? 37.877 -54.683 98.715 1.00 47.81 167 SER C CA 1
ATOM 8645 C C . SER C 1 167 ? 37.623 -54.334 97.232 1.00 46.09 167 SER C C 1
ATOM 8646 O O . SER C 1 167 ? 38.551 -54.328 96.422 1.00 45.97 167 SER C O 1
ATOM 8649 N N . SER C 1 168 ? 36.369 -54.028 96.897 1.00 43.34 168 SER C N 1
ATOM 8650 C CA . SER C 1 168 ? 35.955 -53.720 95.527 1.00 39.82 168 SER C CA 1
ATOM 8651 C C . SER C 1 168 ? 36.865 -52.813 94.717 1.00 37.22 168 SER C C 1
ATOM 8652 O O . SER C 1 168 ? 37.605 -51.997 95.245 1.00 35.46 168 SER C O 1
ATOM 8655 N N . MET C 1 169 ? 36.792 -52.977 93.408 1.00 36.39 169 MET C N 1
ATOM 8656 C CA . MET C 1 169 ? 37.557 -52.161 92.489 1.00 36.22 169 MET C CA 1
ATOM 8657 C C . MET C 1 169 ? 36.735 -50.895 92.275 1.00 36.12 169 MET C C 1
ATOM 8658 O O . MET C 1 169 ? 35.605 -50.783 92.761 1.00 36.02 169 MET C O 1
ATOM 8663 N N . ASN C 1 170 ? 37.297 -49.947 91.537 1.00 35.29 170 ASN C N 1
ATOM 8664 C CA . ASN C 1 170 ? 36.597 -48.710 91.252 1.00 35.58 170 ASN C CA 1
ATOM 8665 C C . ASN C 1 170 ? 36.436 -48.525 89.746 1.00 34.65 170 ASN C C 1
ATOM 8666 O O . ASN C 1 170 ? 37.027 -49.252 88.956 1.00 33.85 170 ASN C O 1
ATOM 8671 N N . VAL C 1 171 ? 35.623 -47.557 89.351 1.00 34.03 171 VAL C N 1
ATOM 8672 C CA . VAL C 1 171 ? 35.367 -47.317 87.941 1.00 33.61 171 VAL C CA 1
ATOM 8673 C C . VAL C 1 171 ? 36.573 -47.335 87.024 1.00 34.02 171 VAL C C 1
ATOM 8674 O O . VAL C 1 171 ? 36.434 -47.638 85.841 1.00 33.25 171 VAL C O 1
ATOM 8678 N N . ASP C 1 172 ? 37.750 -47.006 87.548 1.00 35.27 172 ASP C N 1
ATOM 8679 C CA . ASP C 1 172 ? 38.965 -47.032 86.719 1.00 35.96 172 ASP C CA 1
ATOM 8680 C C . ASP C 1 172 ? 39.032 -48.348 85.922 1.00 33.04 172 ASP C C 1
ATOM 8681 O O . ASP C 1 172 ? 39.318 -48.346 84.730 1.00 32.38 172 ASP C O 1
ATOM 8686 N N . PHE C 1 173 ? 38.751 -49.463 86.592 1.00 30.02 173 PHE C N 1
ATOM 8687 C CA . PHE C 1 173 ? 38.769 -50.782 85.964 1.00 27.40 173 PHE C CA 1
ATOM 8688 C C . PHE C 1 173 ? 37.952 -50.848 84.677 1.00 27.30 173 PHE C C 1
ATOM 8689 O O . PHE C 1 173 ? 38.345 -51.508 83.718 1.00 27.25 173 PHE C O 1
ATOM 8697 N N . LEU C 1 174 ? 36.811 -50.166 84.664 1.00 27.26 174 LEU C N 1
ATOM 8698 C CA . LEU C 1 174 ? 35.924 -50.175 83.509 1.00 26.29 174 LEU C CA 1
ATOM 8699 C C . LEU C 1 174 ? 36.501 -49.519 82.256 1.00 26.63 174 LEU C C 1
ATOM 8700 O O . LEU C 1 174 ? 36.009 -49.762 81.154 1.00 26.05 174 LEU C O 1
ATOM 8705 N N . LEU C 1 175 ? 37.544 -48.705 82.413 1.00 26.51 175 LEU C N 1
ATOM 8706 C CA . LEU C 1 175 ? 38.140 -48.044 81.263 1.00 26.80 175 LEU C CA 1
ATOM 8707 C C . LEU C 1 175 ? 38.684 -49.010 80.203 1.00 28.20 175 LEU C C 1
ATOM 8708 O O . LEU C 1 175 ? 38.871 -48.627 79.045 1.00 29.64 175 LEU C O 1
ATOM 8713 N N . THR C 1 176 ? 38.933 -50.258 80.580 1.00 28.76 176 THR C N 1
ATOM 8714 C CA . THR C 1 176 ? 39.449 -51.240 79.618 1.00 30.34 176 THR C CA 1
ATOM 8715 C C . THR C 1 176 ? 38.446 -51.465 78.486 1.00 29.47 176 THR C C 1
ATOM 8716 O O . THR C 1 176 ? 38.818 -51.639 77.327 1.00 29.22 176 THR C O 1
ATOM 8720 N N . PHE C 1 177 ? 37.170 -51.477 78.851 1.00 28.09 177 PHE C N 1
ATOM 8721 C CA . PHE C 1 177 ? 36.086 -51.716 77.917 1.00 26.37 177 PHE C CA 1
ATOM 8722 C C . PHE C 1 177 ? 35.685 -50.501 77.097 1.00 26.80 177 PHE C C 1
ATOM 8723 O O . PHE C 1 177 ? 34.936 -50.630 76.132 1.00 26.52 177 PHE C O 1
ATOM 8731 N N . LYS C 1 178 ? 36.154 -49.317 77.473 1.00 27.43 178 LYS C N 1
ATOM 8732 C CA . LYS C 1 178 ? 35.801 -48.130 76.702 1.00 28.17 178 LYS C CA 1
ATOM 8733 C C . LYS C 1 178 ? 36.830 -48.046 75.591 1.00 28.12 178 LYS C C 1
ATOM 8734 O O . LYS C 1 178 ? 37.960 -47.630 75.829 1.00 30.33 178 LYS C O 1
ATOM 8740 N N . LYS C 1 179 ? 36.435 -48.451 74.385 1.00 26.82 179 LYS C N 1
ATOM 8741 C CA . LYS C 1 179 ? 37.339 -48.470 73.245 1.00 27.12 179 LYS C CA 1
ATOM 8742 C C . LYS C 1 179 ? 37.112 -47.422 72.171 1.00 28.45 179 LYS C C 1
ATOM 8743 O O . LYS C 1 179 ? 38.069 -46.920 71.578 1.00 28.40 179 LYS C O 1
ATOM 8749 N N . ILE C 1 180 ? 35.857 -47.095 71.897 1.00 29.78 180 ILE C N 1
ATOM 8750 C CA . ILE C 1 180 ? 35.566 -46.116 70.859 1.00 31.49 180 ILE C CA 1
ATOM 8751 C C . ILE C 1 180 ? 34.298 -45.363 71.192 1.00 31.27 180 ILE C C 1
ATOM 8752 O O . ILE C 1 180 ? 33.213 -45.940 71.175 1.00 31.70 180 ILE C O 1
ATOM 8757 N N . GLU C 1 181 ? 34.445 -44.074 71.494 1.00 31.88 181 GLU C N 1
ATOM 8758 C CA . GLU C 1 181 ? 33.318 -43.222 71.874 1.00 32.39 181 GLU C CA 1
ATOM 8759 C C . GLU C 1 181 ? 32.599 -42.574 70.703 1.00 30.80 181 GLU C C 1
ATOM 8760 O O . GLU C 1 181 ? 33.206 -42.267 69.683 1.00 31.44 181 GLU C O 1
ATOM 8766 N N . SER C 1 182 ? 31.292 -42.377 70.846 1.00 29.34 182 SER C N 1
ATOM 8767 C CA . SER C 1 182 ? 30.512 -41.721 69.799 1.00 26.68 182 SER C CA 1
ATOM 8768 C C . SER C 1 182 ? 30.838 -40.244 69.847 1.00 25.13 182 SER C C 1
ATOM 8769 O O . SER C 1 182 ? 30.821 -39.630 70.910 1.00 23.29 182 SER C O 1
ATOM 8772 N N . PRO C 1 183 ? 31.146 -39.652 68.691 1.00 25.48 183 PRO C N 1
ATOM 8773 C CA . PRO C 1 183 ? 31.469 -38.227 68.675 1.00 25.88 183 PRO C CA 1
ATOM 8774 C C . PRO C 1 183 ? 30.220 -37.413 68.960 1.00 25.87 183 PRO C C 1
ATOM 8775 O O . PRO C 1 183 ? 30.281 -36.210 69.200 1.00 26.55 183 PRO C O 1
ATOM 8779 N N . LEU C 1 184 ? 29.086 -38.096 68.964 1.00 25.61 184 LEU C N 1
ATOM 8780 C CA . LEU C 1 184 ? 27.816 -37.435 69.155 1.00 24.98 184 LEU C CA 1
ATOM 8781 C C . LEU C 1 184 ? 27.241 -37.438 70.571 1.00 24.65 184 LEU C C 1
ATOM 8782 O O . LEU C 1 184 ? 26.309 -36.688 70.855 1.00 26.04 184 LEU C O 1
ATOM 8787 N N . PHE C 1 185 ? 27.782 -38.268 71.457 1.00 24.13 185 PHE C N 1
ATOM 8788 C CA . PHE C 1 185 ? 27.293 -38.331 72.834 1.00 24.96 185 PHE C CA 1
ATOM 8789 C C . PHE C 1 185 ? 28.442 -38.381 73.814 1.00 27.06 185 PHE C C 1
ATOM 8790 O O . PHE C 1 185 ? 29.551 -38.768 73.463 1.00 30.14 185 PHE C O 1
ATOM 8798 N N . ARG C 1 186 ? 28.177 -38.015 75.056 1.00 28.44 186 ARG C N 1
ATOM 8799 C CA . ARG C 1 186 ? 29.221 -38.056 76.057 1.00 30.39 186 ARG C CA 1
ATOM 8800 C C . ARG C 1 186 ? 28.757 -38.840 77.267 1.00 29.48 186 ARG C C 1
ATOM 8801 O O . ARG C 1 186 ? 29.544 -39.096 78.174 1.00 31.30 186 ARG C O 1
ATOM 8809 N N . GLY C 1 187 ? 27.485 -39.235 77.267 1.00 26.54 187 GLY C N 1
ATOM 8810 C CA . GLY C 1 187 ? 26.943 -40.000 78.376 1.00 23.27 187 GLY C CA 1
ATOM 8811 C C . GLY C 1 187 ? 26.733 -39.169 79.628 1.00 22.22 187 GLY C C 1
ATOM 8812 O O . GLY C 1 187 ? 27.068 -37.983 79.646 1.00 23.08 187 GLY C O 1
ATOM 8813 N N . GLY C 1 188 ? 26.178 -39.782 80.674 1.00 20.22 188 GLY C N 1
ATOM 8814 C CA . GLY C 1 188 ? 25.929 -39.065 81.915 1.00 19.28 188 GLY C CA 1
ATOM 8815 C C . GLY C 1 188 ? 24.611 -38.294 81.991 1.00 19.55 188 GLY C C 1
ATOM 8816 O O . GLY C 1 188 ? 24.079 -37.827 80.973 1.00 18.65 188 GLY C O 1
ATOM 8817 N N . ARG C 1 189 ? 24.099 -38.151 83.216 1.00 18.80 189 ARG C N 1
ATOM 8818 C CA . ARG C 1 189 ? 22.846 -37.453 83.486 1.00 18.97 189 ARG C CA 1
ATOM 8819 C C . ARG C 1 189 ? 22.866 -35.985 83.125 1.00 20.11 189 ARG C C 1
ATOM 8820 O O . ARG C 1 189 ? 21.853 -35.444 82.692 1.00 20.29 189 ARG C O 1
ATOM 8828 N N . ARG C 1 190 ? 24.011 -35.337 83.307 1.00 22.18 190 ARG C N 1
ATOM 8829 C CA . ARG C 1 190 ? 24.105 -33.921 83.003 1.00 23.85 190 ARG C CA 1
ATOM 8830 C C . ARG C 1 190 ? 23.852 -33.637 81.527 1.00 24.80 190 ARG C C 1
ATOM 8831 O O . ARG C 1 190 ? 23.104 -32.713 81.189 1.00 25.39 190 ARG C O 1
ATOM 8839 N N . GLU C 1 191 ? 24.451 -34.431 80.640 1.00 25.54 191 GLU C N 1
ATOM 8840 C CA . GLU C 1 191 ? 24.222 -34.243 79.203 1.00 25.53 191 GLU C CA 1
ATOM 8841 C C . GLU C 1 191 ? 22.762 -34.579 78.911 1.00 24.91 191 GLU C C 1
ATOM 8842 O O . GLU C 1 191 ? 22.123 -33.939 78.078 1.00 25.47 191 GLU C O 1
ATOM 8848 N N . GLY C 1 192 ? 22.251 -35.596 79.607 1.00 23.14 192 GLY C N 1
ATOM 8849 C CA . GLY C 1 192 ? 20.883 -36.025 79.418 1.00 20.56 192 GLY C CA 1
ATOM 8850 C C . GLY C 1 192 ? 19.879 -34.917 79.646 1.00 20.11 192 GLY C C 1
ATOM 8851 O O . GLY C 1 192 ? 19.014 -34.665 78.808 1.00 19.95 192 GLY C O 1
ATOM 8852 N N . LEU C 1 193 ? 19.985 -34.248 80.787 1.00 19.54 193 LEU C N 1
ATOM 8853 C CA . LEU C 1 193 ? 19.063 -33.170 81.101 1.00 17.55 193 LEU C CA 1
ATOM 8854 C C . LEU C 1 193 ? 19.253 -32.031 80.117 1.00 18.14 193 LEU C C 1
ATOM 8855 O O . LEU C 1 193 ? 18.301 -31.362 79.742 1.00 18.11 193 LEU C O 1
ATOM 8860 N N . TYR C 1 194 ? 20.485 -31.806 79.685 1.00 18.98 194 TYR C N 1
ATOM 8861 C CA . TYR C 1 194 ? 20.712 -30.737 78.740 1.00 19.65 194 TYR C CA 1
ATOM 8862 C C . TYR C 1 194 ? 19.894 -31.039 77.487 1.00 19.81 194 TYR C C 1
ATOM 8863 O O . TYR C 1 194 ? 19.191 -30.162 76.976 1.00 21.62 194 TYR C O 1
ATOM 8872 N N . LEU C 1 195 ? 19.977 -32.274 76.995 1.00 18.37 195 LEU C N 1
ATOM 8873 C CA . LEU C 1 195 ? 19.233 -32.679 75.797 1.00 18.02 195 LEU C CA 1
ATOM 8874 C C . LEU C 1 195 ? 17.727 -32.611 76.024 1.00 18.05 195 LEU C C 1
ATOM 8875 O O . LEU C 1 195 ? 16.979 -32.192 75.147 1.00 18.75 195 LEU C O 1
ATOM 8880 N N . LEU C 1 196 ? 17.291 -33.030 77.205 1.00 17.57 196 LEU C N 1
ATOM 8881 C CA . LEU C 1 196 ? 15.884 -33.009 77.551 1.00 18.84 196 LEU C CA 1
ATOM 8882 C C . LEU C 1 196 ? 15.294 -31.594 77.417 1.00 20.65 196 LEU C C 1
ATOM 8883 O O . LEU C 1 196 ? 14.100 -31.425 77.122 1.00 20.87 196 LEU C O 1
ATOM 8888 N N . HIS C 1 197 ? 16.135 -30.582 77.615 1.00 21.15 197 HIS C N 1
ATOM 8889 C CA . HIS C 1 197 ? 15.685 -29.204 77.545 1.00 20.49 197 HIS C CA 1
ATOM 8890 C C . HIS C 1 197 ? 15.968 -28.432 76.274 1.00 21.89 197 HIS C C 1
ATOM 8891 O O . HIS C 1 197 ? 15.734 -27.237 76.226 1.00 24.68 197 HIS C O 1
ATOM 8898 N N . ARG C 1 198 ? 16.481 -29.077 75.240 1.00 23.33 198 ARG C N 1
ATOM 8899 C CA . ARG C 1 198 ? 16.667 -28.345 73.998 1.00 26.37 198 ARG C CA 1
ATOM 8900 C C . ARG C 1 198 ? 15.260 -28.143 73.468 1.00 27.87 198 ARG C C 1
ATOM 8901 O O . ARG C 1 198 ? 14.418 -29.023 73.600 1.00 29.46 198 ARG C O 1
ATOM 8909 N N . ASN C 1 199 ? 14.984 -26.991 72.880 1.00 30.33 199 ASN C N 1
ATOM 8910 C CA . ASN C 1 199 ? 13.656 -26.762 72.333 1.00 32.15 199 ASN C CA 1
ATOM 8911 C C . ASN C 1 199 ? 13.758 -26.989 70.828 1.00 32.55 199 ASN C C 1
ATOM 8912 O O . ASN C 1 199 ? 14.439 -26.259 70.115 1.00 34.23 199 ASN C O 1
ATOM 8917 N N . VAL C 1 200 ? 13.098 -28.038 70.362 1.00 32.03 200 VAL C N 1
ATOM 8918 C CA . VAL C 1 200 ? 13.131 -28.405 68.962 1.00 33.20 200 VAL C CA 1
ATOM 8919 C C . VAL C 1 200 ? 11.727 -28.448 68.388 1.00 34.42 200 VAL C C 1
ATOM 8920 O O . VAL C 1 200 ? 10.755 -28.457 69.139 1.00 35.27 200 VAL C O 1
ATOM 8924 N N . ASP C 1 201 ? 11.621 -28.478 67.061 1.00 34.97 201 ASP C N 1
ATOM 8925 C CA . ASP C 1 201 ? 10.316 -28.569 66.414 1.00 35.80 201 ASP C CA 1
ATOM 8926 C C . ASP C 1 201 ? 10.066 -30.050 66.143 1.00 34.79 201 ASP C C 1
ATOM 8927 O O . ASP C 1 201 ? 10.344 -30.554 65.059 1.00 34.39 201 ASP C O 1
ATOM 8932 N N . PHE C 1 202 ? 9.544 -30.740 67.147 1.00 34.42 202 PHE C N 1
ATOM 8933 C CA . PHE C 1 202 ? 9.273 -32.168 67.061 1.00 35.14 202 PHE C CA 1
ATOM 8934 C C . PHE C 1 202 ? 8.410 -32.545 65.866 1.00 36.77 202 PHE C C 1
ATOM 8935 O O . PHE C 1 202 ? 8.384 -33.693 65.432 1.00 36.81 202 PHE C O 1
ATOM 8943 N N . ARG C 1 203 ? 7.697 -31.559 65.348 1.00 39.40 203 ARG C N 1
ATOM 8944 C CA . ARG C 1 203 ? 6.841 -31.733 64.188 1.00 40.95 203 ARG C CA 1
ATOM 8945 C C . ARG C 1 203 ? 7.663 -32.169 62.984 1.00 39.68 203 ARG C C 1
ATOM 8946 O O . ARG C 1 203 ? 7.254 -33.031 62.216 1.00 40.74 203 ARG C O 1
ATOM 8954 N N . ARG C 1 204 ? 8.830 -31.564 62.829 1.00 38.25 204 ARG C N 1
ATOM 8955 C CA . ARG C 1 204 ? 9.703 -31.871 61.715 1.00 37.49 204 ARG C CA 1
ATOM 8956 C C . ARG C 1 204 ? 10.793 -32.855 62.120 1.00 35.87 204 ARG C C 1
ATOM 8957 O O . ARG C 1 204 ? 11.904 -32.812 61.606 1.00 35.03 204 ARG C O 1
ATOM 8965 N N . ARG C 1 205 ? 10.462 -33.756 63.034 1.00 34.78 205 ARG C N 1
ATOM 8966 C CA . ARG C 1 205 ? 11.434 -34.722 63.519 1.00 34.19 205 ARG C CA 1
ATOM 8967 C C . ARG C 1 205 ? 11.858 -35.751 62.471 1.00 34.09 205 ARG C C 1
ATOM 8968 O O . ARG C 1 205 ? 12.782 -36.529 62.695 1.00 34.43 205 ARG C O 1
ATOM 8976 N N . ASP C 1 206 ? 11.194 -35.748 61.322 1.00 34.68 206 ASP C N 1
ATOM 8977 C CA . ASP C 1 206 ? 11.509 -36.703 60.266 1.00 35.26 206 ASP C CA 1
ATOM 8978 C C . ASP C 1 206 ? 12.678 -36.267 59.396 1.00 35.02 206 ASP C C 1
ATOM 8979 O O . ASP C 1 206 ? 13.356 -37.092 58.800 1.00 34.56 206 ASP C O 1
ATOM 8984 N N . TYR C 1 207 ? 12.914 -34.967 59.325 1.00 35.03 207 TYR C N 1
ATOM 8985 C CA . TYR C 1 207 ? 13.989 -34.440 58.507 1.00 34.64 207 TYR C CA 1
ATOM 8986 C C . TYR C 1 207 ? 15.326 -34.562 59.220 1.00 34.29 207 TYR C C 1
ATOM 8987 O O . TYR C 1 207 ? 15.600 -33.846 60.170 1.00 32.86 207 TYR C O 1
ATOM 8996 N N . PRO C 1 208 ? 16.177 -35.488 58.760 1.00 34.81 208 PRO C N 1
ATOM 8997 C CA . PRO C 1 208 ? 17.498 -35.740 59.336 1.00 35.21 208 PRO C CA 1
ATOM 8998 C C . PRO C 1 208 ? 18.396 -34.528 59.295 1.00 36.25 208 PRO C C 1
ATOM 8999 O O . PRO C 1 208 ? 19.125 -34.269 60.236 1.00 37.69 208 PRO C O 1
ATOM 9003 N N . ALA C 1 209 ? 18.356 -33.788 58.197 1.00 37.70 209 ALA C N 1
ATOM 9004 C CA . ALA C 1 209 ? 19.206 -32.619 58.069 1.00 38.92 209 ALA C CA 1
ATOM 9005 C C . ALA C 1 209 ? 18.920 -31.632 59.190 1.00 39.82 209 ALA C C 1
ATOM 9006 O O . ALA C 1 209 ? 19.833 -31.040 59.752 1.00 40.62 209 ALA C O 1
ATOM 9008 N N . GLU C 1 210 ? 17.649 -31.449 59.516 1.00 40.85 210 GLU C N 1
ATOM 9009 C CA . GLU C 1 210 ? 17.288 -30.542 60.593 1.00 41.51 210 GLU C CA 1
ATOM 9010 C C . GLU C 1 210 ? 17.721 -31.198 61.897 1.00 40.70 210 GLU C C 1
ATOM 9011 O O . GLU C 1 210 ? 18.251 -32.304 61.894 1.00 40.68 210 GLU C O 1
ATOM 9017 N N . ASN C 1 211 ? 17.528 -30.529 63.017 1.00 40.44 211 ASN C N 1
ATOM 9018 C CA . ASN C 1 211 ? 17.958 -31.120 64.270 1.00 40.34 211 ASN C CA 1
ATOM 9019 C C . ASN C 1 211 ? 16.781 -31.193 65.206 1.00 37.64 211 ASN C C 1
ATOM 9020 O O . ASN C 1 211 ? 16.835 -30.668 66.306 1.00 38.59 211 ASN C O 1
ATOM 9025 N N . ASN C 1 212 ? 15.723 -31.868 64.785 1.00 34.43 212 ASN C N 1
ATOM 9026 C CA . ASN C 1 212 ? 14.528 -31.921 65.603 1.00 31.29 212 ASN C CA 1
ATOM 9027 C C . ASN C 1 212 ? 14.255 -33.163 66.418 1.00 28.47 212 ASN C C 1
ATOM 9028 O O . ASN C 1 212 ? 13.114 -33.444 66.751 1.00 27.62 212 ASN C O 1
ATOM 9033 N N . ASN C 1 213 ? 15.297 -33.904 66.751 1.00 26.48 213 ASN C N 1
ATOM 9034 C CA . ASN C 1 213 ? 15.134 -35.088 67.569 1.00 24.99 213 ASN C CA 1
ATOM 9035 C C . ASN C 1 213 ? 15.862 -34.794 68.862 1.00 24.53 213 ASN C C 1
ATOM 9036 O O . ASN C 1 213 ? 16.894 -34.133 68.849 1.00 26.12 213 ASN C O 1
ATOM 9041 N N . TYR C 1 214 ? 15.328 -35.267 69.981 1.00 23.20 214 TYR C N 1
ATOM 9042 C CA . TYR C 1 214 ? 15.952 -35.009 71.267 1.00 22.56 214 TYR C CA 1
ATOM 9043 C C . TYR C 1 214 ? 17.216 -35.812 71.522 1.00 21.56 214 TYR C C 1
ATOM 9044 O O . TYR C 1 214 ? 18.000 -35.457 72.398 1.00 21.21 214 TYR C O 1
ATOM 9053 N N . ARG C 1 215 ? 17.412 -36.888 70.765 1.00 20.85 215 ARG C N 1
ATOM 9054 C CA . ARG C 1 215 ? 18.579 -37.740 70.945 1.00 20.19 215 ARG C CA 1
ATOM 9055 C C . ARG C 1 215 ? 18.668 -38.196 72.393 1.00 19.40 215 ARG C C 1
ATOM 9056 O O . ARG C 1 215 ? 19.753 -38.213 72.975 1.00 19.30 215 ARG C O 1
ATOM 9064 N N . LEU C 1 216 ? 17.521 -38.559 72.966 1.00 18.35 216 LEU C N 1
ATOM 9065 C CA . LEU C 1 216 ? 17.434 -39.021 74.353 1.00 17.46 216 LEU C CA 1
ATOM 9066 C C . LEU C 1 216 ? 17.490 -40.531 74.580 1.00 16.40 216 LEU C C 1
ATOM 9067 O O . LEU C 1 216 ? 17.756 -40.971 75.702 1.00 15.12 216 LEU C O 1
ATOM 9072 N N . SER C 1 217 ? 17.238 -41.317 73.536 1.00 15.43 217 SER C N 1
ATOM 9073 C CA . SER C 1 217 ? 17.217 -42.776 73.655 1.00 15.05 217 SER C CA 1
ATOM 9074 C C . SER C 1 217 ? 18.348 -43.389 74.484 1.00 14.95 217 SER C C 1
ATOM 9075 O O . SER C 1 217 ? 18.097 -44.180 75.389 1.00 13.75 217 SER C O 1
ATOM 9078 N N . PRO C 1 218 ? 19.613 -43.033 74.197 1.00 15.38 218 PRO C N 1
ATOM 9079 C CA . PRO C 1 218 ? 20.672 -43.644 75.017 1.00 13.67 218 PRO C CA 1
ATOM 9080 C C . PRO C 1 218 ? 20.565 -43.271 76.507 1.00 13.88 218 PRO C C 1
ATOM 9081 O O . PRO C 1 218 ? 20.887 -44.073 77.387 1.00 16.61 218 PRO C O 1
ATOM 9085 N N . HIS C 1 219 ? 20.097 -42.064 76.797 1.00 12.16 219 HIS C N 1
ATOM 9086 C CA . HIS C 1 219 ? 19.953 -41.639 78.182 1.00 11.44 219 HIS C CA 1
ATOM 9087 C C . HIS C 1 219 ? 18.790 -42.348 78.874 1.00 12.94 219 HIS C C 1
ATOM 9088 O O . HIS C 1 219 ? 18.853 -42.631 80.076 1.00 12.84 219 HIS C O 1
ATOM 9095 N N . LEU C 1 220 ? 17.726 -42.629 78.119 1.00 13.62 220 LEU C N 1
ATOM 9096 C CA . LEU C 1 220 ? 16.571 -43.353 78.658 1.00 12.67 220 LEU C CA 1
ATOM 9097 C C . LEU C 1 220 ? 16.936 -44.838 78.820 1.00 13.37 220 LEU C C 1
ATOM 9098 O O . LEU C 1 220 ? 16.686 -45.442 79.864 1.00 13.99 220 LEU C O 1
ATOM 9103 N N . LYS C 1 221 ? 17.550 -45.412 77.791 1.00 13.13 221 LYS C N 1
ATOM 9104 C CA . LYS C 1 221 ? 17.948 -46.812 77.820 1.00 13.26 221 LYS C CA 1
ATOM 9105 C C . LYS C 1 221 ? 18.896 -47.103 78.987 1.00 13.39 221 LYS C C 1
ATOM 9106 O O . LYS C 1 221 ? 18.733 -48.095 79.687 1.00 12.25 221 LYS C O 1
ATOM 9112 N N . PHE C 1 222 ? 19.880 -46.240 79.214 1.00 13.40 222 PHE C N 1
ATOM 9113 C CA . PHE C 1 222 ? 20.815 -46.477 80.305 1.00 12.70 222 PHE C CA 1
ATOM 9114 C C . PHE C 1 222 ? 20.420 -45.813 81.612 1.00 13.38 222 PHE C C 1
ATOM 9115 O O . PHE C 1 222 ? 21.136 -45.905 82.606 1.00 14.94 222 PHE C O 1
ATOM 9123 N N . GLY C 1 223 ? 19.280 -45.132 81.596 1.00 13.21 223 GLY C N 1
ATOM 9124 C CA . GLY C 1 223 ? 18.767 -44.499 82.794 1.00 13.38 223 GLY C CA 1
ATOM 9125 C C . GLY C 1 223 ? 19.473 -43.332 83.452 1.00 13.92 223 GLY C C 1
ATOM 9126 O O . GLY C 1 223 ? 19.436 -43.228 84.681 1.00 14.17 223 GLY C O 1
ATOM 9127 N N . THR C 1 224 ? 20.109 -42.454 82.683 1.00 12.98 224 THR C N 1
ATOM 9128 C CA . THR C 1 224 ? 20.750 -41.311 83.303 1.00 14.64 224 THR C CA 1
ATOM 9129 C C . THR C 1 224 ? 19.632 -40.392 83.813 1.00 16.46 224 THR C C 1
ATOM 9130 O O . THR C 1 224 ? 19.847 -39.572 84.712 1.00 17.72 224 THR C O 1
ATOM 9134 N N . ILE C 1 225 ? 18.442 -40.534 83.223 1.00 17.42 225 ILE C N 1
ATOM 9135 C CA . ILE C 1 225 ? 17.234 -39.797 83.638 1.00 19.19 225 ILE C CA 1
ATOM 9136 C C . ILE C 1 225 ? 16.088 -40.811 83.626 1.00 19.64 225 ILE C C 1
ATOM 9137 O O . ILE C 1 225 ? 16.076 -41.725 82.802 1.00 20.83 225 ILE C O 1
ATOM 9142 N N . SER C 1 226 ? 15.123 -40.674 84.527 1.00 20.06 226 SER C N 1
ATOM 9143 C CA . SER C 1 226 ? 14.044 -41.651 84.550 1.00 20.20 226 SER C CA 1
ATOM 9144 C C . SER C 1 226 ? 12.948 -41.363 83.550 1.00 20.94 226 SER C C 1
ATOM 9145 O O . SER C 1 226 ? 12.722 -40.218 83.155 1.00 21.46 226 SER C O 1
ATOM 9148 N N . MET C 1 227 ? 12.271 -42.437 83.160 1.00 21.92 227 MET C N 1
ATOM 9149 C CA . MET C 1 227 ? 11.159 -42.421 82.215 1.00 21.55 227 MET C CA 1
ATOM 9150 C C . MET C 1 227 ? 10.100 -41.438 82.714 1.00 20.22 227 MET C C 1
ATOM 9151 O O . MET C 1 227 ? 9.456 -40.729 81.939 1.00 18.12 227 MET C O 1
ATOM 9156 N N . ARG C 1 228 ? 9.941 -41.423 84.033 1.00 20.15 228 ARG C N 1
ATOM 9157 C CA . ARG C 1 228 ? 9.001 -40.557 84.712 1.00 20.45 228 ARG C CA 1
ATOM 9158 C C . ARG C 1 228 ? 9.440 -39.096 84.636 1.00 22.08 228 ARG C C 1
ATOM 9159 O O . ARG C 1 228 ? 8.597 -38.195 84.545 1.00 23.18 228 ARG C O 1
ATOM 9167 N N . GLU C 1 229 ? 10.752 -38.858 84.673 1.00 22.03 229 GLU C N 1
ATOM 9168 C CA . GLU C 1 229 ? 11.267 -37.501 84.595 1.00 22.16 229 GLU C CA 1
ATOM 9169 C C . GLU C 1 229 ? 11.057 -36.954 83.189 1.00 21.53 229 GLU C C 1
ATOM 9170 O O . GLU C 1 229 ? 10.563 -35.841 83.014 1.00 20.86 229 GLU C O 1
ATOM 9176 N N . ALA C 1 230 ? 11.426 -37.734 82.182 1.00 20.62 230 ALA C N 1
ATOM 9177 C CA . ALA C 1 230 ? 11.253 -37.295 80.804 1.00 20.21 230 ALA C CA 1
ATOM 9178 C C . ALA C 1 230 ? 9.790 -36.944 80.616 1.00 20.62 230 ALA C C 1
ATOM 9179 O O . ALA C 1 230 ? 9.449 -35.917 80.028 1.00 21.60 230 ALA C O 1
ATOM 9181 N N . TYR C 1 231 ? 8.930 -37.808 81.138 1.00 20.54 231 TYR C N 1
ATOM 9182 C CA . TYR C 1 231 ? 7.498 -37.628 81.023 1.00 19.85 231 TYR C CA 1
ATOM 9183 C C . TYR C 1 231 ? 6.978 -36.326 81.598 1.00 18.87 231 TYR C C 1
ATOM 9184 O O . TYR C 1 231 ? 6.307 -35.575 80.906 1.00 17.95 231 TYR C O 1
ATOM 9193 N N . TYR C 1 232 ? 7.262 -36.064 82.867 1.00 18.28 232 TYR C N 1
ATOM 9194 C CA . TYR C 1 232 ? 6.770 -34.843 83.472 1.00 19.27 232 TYR C CA 1
ATOM 9195 C C . TYR C 1 232 ? 7.363 -33.560 82.908 1.00 20.71 232 TYR C C 1
ATOM 9196 O O . TYR C 1 232 ? 6.697 -32.530 82.854 1.00 21.50 232 TYR C O 1
ATOM 9205 N N . THR C 1 233 ? 8.607 -33.612 82.466 1.00 22.80 233 THR C N 1
ATOM 9206 C CA . THR C 1 233 ? 9.231 -32.422 81.919 1.00 24.50 233 THR C CA 1
ATOM 9207 C C . THR C 1 233 ? 8.601 -32.047 80.590 1.00 26.14 233 THR C C 1
ATOM 9208 O O . THR C 1 233 ? 8.524 -30.871 80.245 1.00 27.00 233 THR C O 1
ATOM 9212 N N . GLN C 1 234 ? 8.134 -33.050 79.859 1.00 27.67 234 GLN C N 1
ATOM 9213 C CA . GLN C 1 234 ? 7.538 -32.840 78.546 1.00 30.92 234 GLN C CA 1
ATOM 9214 C C . GLN C 1 234 ? 6.041 -33.138 78.522 1.00 32.31 234 GLN C C 1
ATOM 9215 O O . GLN C 1 234 ? 5.440 -33.246 77.454 1.00 31.64 234 GLN C O 1
ATOM 9221 N N . LYS C 1 235 ? 5.445 -33.267 79.700 1.00 34.57 235 LYS C N 1
ATOM 9222 C CA . LYS C 1 235 ? 4.031 -33.602 79.810 1.00 36.58 235 LYS C CA 1
ATOM 9223 C C . LYS C 1 235 ? 3.126 -32.891 78.820 1.00 37.05 235 LYS C C 1
ATOM 9224 O O . LYS C 1 235 ? 2.161 -33.478 78.331 1.00 38.41 235 LYS C O 1
ATOM 9230 N N . GLY C 1 236 ? 3.438 -31.640 78.510 1.00 36.13 236 GLY C N 1
ATOM 9231 C CA . GLY C 1 236 ? 2.600 -30.911 77.584 1.00 36.82 236 GLY C CA 1
ATOM 9232 C C . GLY C 1 236 ? 2.722 -31.257 76.109 1.00 37.47 236 GLY C C 1
ATOM 9233 O O . GLY C 1 236 ? 1.870 -30.871 75.311 1.00 38.42 236 GLY C O 1
ATOM 9234 N N . LYS C 1 237 ? 3.764 -31.984 75.727 1.00 38.66 237 LYS C N 1
ATOM 9235 C CA . LYS C 1 237 ? 3.959 -32.313 74.318 1.00 38.65 237 LYS C CA 1
ATOM 9236 C C . LYS C 1 237 ? 3.449 -33.701 73.961 1.00 39.24 237 LYS C C 1
ATOM 9237 O O . LYS C 1 237 ? 4.177 -34.685 74.042 1.00 39.43 237 LYS C O 1
ATOM 9243 N N . GLU C 1 238 ? 2.184 -33.754 73.558 1.00 40.29 238 GLU C N 1
ATOM 9244 C CA . GLU C 1 238 ? 1.498 -34.988 73.189 1.00 42.17 238 GLU C CA 1
ATOM 9245 C C . GLU C 1 238 ? 2.283 -35.916 72.254 1.00 41.10 238 GLU C C 1
ATOM 9246 O O . GLU C 1 238 ? 2.348 -37.123 72.485 1.00 40.90 238 GLU C O 1
ATOM 9252 N N . GLU C 1 239 ? 2.879 -35.357 71.207 1.00 39.41 239 GLU C N 1
ATOM 9253 C CA . GLU C 1 239 ? 3.646 -36.152 70.260 1.00 37.81 239 GLU C CA 1
ATOM 9254 C C . GLU C 1 239 ? 4.803 -36.877 70.923 1.00 35.47 239 GLU C C 1
ATOM 9255 O O . GLU C 1 239 ? 5.028 -38.060 70.678 1.00 35.85 239 GLU C O 1
ATOM 9261 N N . PHE C 1 240 ? 5.547 -36.155 71.748 1.00 32.22 240 PHE C N 1
ATOM 9262 C CA . PHE C 1 240 ? 6.696 -36.727 72.432 1.00 29.85 240 PHE C CA 1
ATOM 9263 C C . PHE C 1 240 ? 6.270 -37.753 73.467 1.00 29.65 240 PHE C C 1
ATOM 9264 O O . PHE C 1 240 ? 6.876 -38.820 73.584 1.00 29.03 240 PHE C O 1
ATOM 9272 N N . VAL C 1 241 ? 5.236 -37.426 74.231 1.00 29.23 241 VAL C N 1
ATOM 9273 C CA . VAL C 1 241 ? 4.748 -38.342 75.251 1.00 29.26 241 VAL C CA 1
ATOM 9274 C C . VAL C 1 241 ? 4.218 -39.654 74.641 1.00 30.64 241 VAL C C 1
ATOM 9275 O O . VAL C 1 241 ? 4.433 -40.739 75.201 1.00 30.41 241 VAL C O 1
ATOM 9279 N N . ARG C 1 242 ? 3.539 -39.570 73.498 1.00 30.71 242 ARG C N 1
ATOM 9280 C CA . ARG C 1 242 ? 3.015 -40.777 72.879 1.00 31.09 242 ARG C CA 1
ATOM 9281 C C . ARG C 1 242 ? 4.176 -41.645 72.441 1.00 30.81 242 ARG C C 1
ATOM 9282 O O . ARG C 1 242 ? 4.147 -42.861 72.617 1.00 31.28 242 ARG C O 1
ATOM 9290 N N . GLU C 1 243 ? 5.205 -41.030 71.872 1.00 30.29 243 GLU C N 1
ATOM 9291 C CA . GLU C 1 243 ? 6.345 -41.811 71.428 1.00 29.99 243 GLU C CA 1
ATOM 9292 C C . GLU C 1 243 ? 7.120 -42.378 72.604 1.00 27.27 243 GLU C C 1
ATOM 9293 O O . GLU C 1 243 ? 7.763 -43.409 72.491 1.00 27.66 243 GLU C O 1
ATOM 9299 N N . LEU C 1 244 ? 7.035 -41.722 73.748 1.00 25.12 244 LEU C N 1
ATOM 9300 C CA . LEU C 1 244 ? 7.727 -42.216 74.924 1.00 23.36 244 LEU C CA 1
ATOM 9301 C C . LEU C 1 244 ? 7.078 -43.539 75.296 1.00 22.89 244 LEU C C 1
ATOM 9302 O O . LEU C 1 244 ? 7.738 -44.467 75.756 1.00 23.55 244 LEU C O 1
ATOM 9307 N N . TYR C 1 245 ? 5.769 -43.616 75.080 1.00 23.37 245 TYR C N 1
ATOM 9308 C CA . TYR C 1 245 ? 5.006 -44.812 75.399 1.00 22.06 245 TYR C CA 1
ATOM 9309 C C . TYR C 1 245 ? 5.339 -45.990 74.497 1.00 21.80 245 TYR C C 1
ATOM 9310 O O . TYR C 1 245 ? 5.002 -47.123 74.823 1.00 21.88 245 TYR C O 1
ATOM 9319 N N . TRP C 1 246 ? 6.008 -45.737 73.375 1.00 21.54 246 TRP C N 1
ATOM 9320 C CA . TRP C 1 246 ? 6.382 -46.831 72.487 1.00 22.51 246 TRP C CA 1
ATOM 9321 C C . TRP C 1 246 ? 7.468 -47.694 73.119 1.00 22.53 246 TRP C C 1
ATOM 9322 O O . TRP C 1 246 ? 7.623 -48.864 72.770 1.00 22.92 246 TRP C O 1
ATOM 9333 N N . ARG C 1 247 ? 8.223 -47.117 74.048 1.00 22.27 247 ARG C N 1
ATOM 9334 C CA . ARG C 1 247 ? 9.264 -47.865 74.734 1.00 22.88 247 ARG C CA 1
ATOM 9335 C C . ARG C 1 247 ? 8.626 -48.899 75.640 1.00 24.14 247 ARG C C 1
ATOM 9336 O O . ARG C 1 247 ? 9.064 -50.043 75.690 1.00 24.41 247 ARG C O 1
ATOM 9344 N N . ASP C 1 248 ? 7.584 -48.493 76.359 1.00 26.14 248 ASP C N 1
ATOM 9345 C CA . ASP C 1 248 ? 6.881 -49.409 77.247 1.00 26.51 248 ASP C CA 1
ATOM 9346 C C . ASP C 1 248 ? 6.229 -50.505 76.427 1.00 24.40 248 ASP C C 1
ATOM 9347 O O . ASP C 1 248 ? 6.337 -51.686 76.754 1.00 25.73 248 ASP C O 1
ATOM 9352 N N . PHE C 1 249 ? 5.561 -50.113 75.353 1.00 20.60 249 PHE C N 1
ATOM 9353 C CA . PHE C 1 249 ? 4.891 -51.079 74.513 1.00 19.21 249 PHE C CA 1
ATOM 9354 C C . PHE C 1 249 ? 5.794 -52.203 74.024 1.00 17.94 249 PHE C C 1
ATOM 9355 O O . PHE C 1 249 ? 5.487 -53.378 74.222 1.00 18.13 249 PHE C O 1
ATOM 9363 N N . PHE C 1 250 ? 6.895 -51.862 73.370 1.00 16.03 250 PHE C N 1
ATOM 9364 C CA . PHE C 1 250 ? 7.775 -52.906 72.864 1.00 15.22 250 PHE C CA 1
ATOM 9365 C C . PHE C 1 250 ? 8.422 -53.737 73.964 1.00 14.95 250 PHE C C 1
ATOM 9366 O O . PHE C 1 250 ? 8.621 -54.940 73.796 1.00 16.05 250 PHE C O 1
ATOM 9374 N N . THR C 1 251 ? 8.745 -53.104 75.084 1.00 13.69 251 THR C N 1
ATOM 9375 C CA . THR C 1 251 ? 9.350 -53.803 76.207 1.00 13.66 251 THR C CA 1
ATOM 9376 C C . THR C 1 251 ? 8.372 -54.846 76.730 1.00 15.09 251 THR C C 1
ATOM 9377 O O . THR C 1 251 ? 8.730 -56.007 76.887 1.00 16.26 251 THR C O 1
ATOM 9381 N N . LEU C 1 252 ? 7.138 -54.422 77.001 1.00 16.72 252 LEU C N 1
ATOM 9382 C CA . LEU C 1 252 ? 6.096 -55.316 77.509 1.00 17.22 252 LEU C CA 1
ATOM 9383 C C . LEU C 1 252 ? 5.709 -56.376 76.488 1.00 17.10 252 LEU C C 1
ATOM 9384 O O . LEU C 1 252 ? 5.398 -57.509 76.834 1.00 17.05 252 LEU C O 1
ATOM 9389 N N . LEU C 1 253 ? 5.714 -55.998 75.222 1.00 17.78 253 LEU C N 1
ATOM 9390 C CA . LEU C 1 253 ? 5.392 -56.950 74.184 1.00 19.17 253 LEU C CA 1
ATOM 9391 C C . LEU C 1 253 ? 6.392 -58.109 74.307 1.00 20.28 253 LEU C C 1
ATOM 9392 O O . LEU C 1 253 ? 6.007 -59.276 74.363 1.00 20.04 253 LEU C O 1
ATOM 9397 N N . ALA C 1 254 ? 7.677 -57.772 74.380 1.00 20.13 254 ALA C N 1
ATOM 9398 C CA . ALA C 1 254 ? 8.720 -58.782 74.475 1.00 19.94 254 ALA C CA 1
ATOM 9399 C C . ALA C 1 254 ? 8.658 -59.521 75.800 1.00 20.10 254 ALA C C 1
ATOM 9400 O O . ALA C 1 254 ? 8.960 -60.705 75.874 1.00 22.21 254 ALA C O 1
ATOM 9402 N N . TYR C 1 255 ? 8.270 -58.829 76.854 1.00 20.11 255 TYR C N 1
ATOM 9403 C CA . TYR C 1 255 ? 8.208 -59.465 78.153 1.00 21.02 255 TYR C CA 1
ATOM 9404 C C . TYR C 1 255 ? 7.171 -60.584 78.177 1.00 22.84 255 TYR C C 1
ATOM 9405 O O . TYR C 1 255 ? 7.409 -61.636 78.765 1.00 24.35 255 TYR C O 1
ATOM 9414 N N . TYR C 1 256 ? 6.027 -60.354 77.537 1.00 22.58 256 TYR C N 1
ATOM 9415 C CA . TYR C 1 256 ? 4.960 -61.344 77.496 1.00 22.37 256 TYR C CA 1
ATOM 9416 C C . TYR C 1 256 ? 5.038 -62.297 76.304 1.00 22.68 256 TYR C C 1
ATOM 9417 O O . TYR C 1 256 ? 4.220 -63.208 76.185 1.00 25.20 256 TYR C O 1
ATOM 9426 N N . ASN C 1 257 ? 6.024 -62.092 75.439 1.00 21.96 257 ASN C N 1
ATOM 9427 C CA . ASN C 1 257 ? 6.220 -62.931 74.262 1.00 21.72 257 ASN C CA 1
ATOM 9428 C C . ASN C 1 257 ? 7.721 -63.106 74.035 1.00 21.63 257 ASN C C 1
ATOM 9429 O O . ASN C 1 257 ? 8.276 -62.627 73.051 1.00 20.21 257 ASN C O 1
ATOM 9434 N N . PRO C 1 258 ? 8.398 -63.808 74.953 1.00 22.65 258 PRO C N 1
ATOM 9435 C CA . PRO C 1 258 ? 9.844 -64.050 74.865 1.00 23.48 258 PRO C CA 1
ATOM 9436 C C . PRO C 1 258 ? 10.309 -64.618 73.521 1.00 25.23 258 PRO C C 1
ATOM 9437 O O . PRO C 1 258 ? 11.449 -64.401 73.104 1.00 26.22 258 PRO C O 1
ATOM 9441 N N . HIS C 1 259 ? 9.430 -65.331 72.831 1.00 25.96 259 HIS C N 1
ATOM 9442 C CA . HIS C 1 259 ? 9.820 -65.917 71.557 1.00 27.47 259 HIS C CA 1
ATOM 9443 C C . HIS C 1 259 ? 10.250 -64.901 70.493 1.00 27.85 259 HIS C C 1
ATOM 9444 O O . HIS C 1 259 ? 10.870 -65.281 69.496 1.00 28.77 259 HIS C O 1
ATOM 9451 N N . VAL C 1 260 ? 9.939 -63.620 70.682 1.00 27.01 260 VAL C N 1
ATOM 9452 C CA . VAL C 1 260 ? 10.333 -62.646 69.673 1.00 27.35 260 VAL C CA 1
ATOM 9453 C C . VAL C 1 260 ? 11.836 -62.637 69.519 1.00 27.88 260 VAL C C 1
ATOM 9454 O O . VAL C 1 260 ? 12.347 -62.321 68.449 1.00 28.73 260 VAL C O 1
ATOM 9458 N N . PHE C 1 261 ? 12.550 -62.996 70.578 1.00 28.00 261 PHE C N 1
ATOM 9459 C CA . PHE C 1 261 ? 14.000 -63.027 70.497 1.00 29.59 261 PHE C CA 1
ATOM 9460 C C . PHE C 1 261 ? 14.469 -64.317 69.842 1.00 32.80 261 PHE C C 1
ATOM 9461 O O . PHE C 1 261 ? 14.866 -65.266 70.522 1.00 35.65 261 PHE C O 1
ATOM 9469 N N . GLY C 1 262 ? 14.415 -64.355 68.515 1.00 35.30 262 GLY C N 1
ATOM 9470 C CA . GLY C 1 262 ? 14.833 -65.546 67.792 1.00 36.46 262 GLY C CA 1
ATOM 9471 C C . GLY C 1 262 ? 13.815 -65.986 66.762 1.00 37.28 262 GLY C C 1
ATOM 9472 O O . GLY C 1 262 ? 14.177 -66.606 65.769 1.00 36.34 262 GLY C O 1
ATOM 9473 N N . HIS C 1 263 ? 12.542 -65.675 67.009 1.00 39.55 263 HIS C N 1
ATOM 9474 C CA . HIS C 1 263 ? 11.454 -66.028 66.098 1.00 41.45 263 HIS C CA 1
ATOM 9475 C C . HIS C 1 263 ? 10.604 -64.813 65.784 1.00 41.19 263 HIS C C 1
ATOM 9476 O O . HIS C 1 263 ? 10.731 -63.774 66.415 1.00 40.80 263 HIS C O 1
ATOM 9483 N N . CYS C 1 264 ? 9.717 -64.966 64.809 1.00 42.03 264 CYS C N 1
ATOM 9484 C CA . CYS C 1 264 ? 8.819 -63.894 64.401 1.00 42.01 264 CYS C CA 1
ATOM 9485 C C . CYS C 1 264 ? 7.666 -63.777 65.395 1.00 42.05 264 CYS C C 1
ATOM 9486 O O . CYS C 1 264 ? 7.175 -64.787 65.910 1.00 42.15 264 CYS C O 1
ATOM 9489 N N . TYR C 1 265 ? 7.244 -62.544 65.671 1.00 42.19 265 TYR C N 1
ATOM 9490 C CA . TYR C 1 265 ? 6.136 -62.308 66.591 1.00 41.77 265 TYR C CA 1
ATOM 9491 C C . TYR C 1 265 ? 4.983 -63.165 66.084 1.00 43.03 265 TYR C C 1
ATOM 9492 O O . TYR C 1 265 ? 4.396 -63.948 66.828 1.00 42.85 265 TYR C O 1
ATOM 9501 N N . ARG C 1 266 ? 4.674 -63.006 64.803 1.00 45.25 266 ARG C N 1
ATOM 9502 C CA . ARG C 1 266 ? 3.636 -63.783 64.147 1.00 47.88 266 ARG C CA 1
ATOM 9503 C C . ARG C 1 266 ? 4.350 -64.999 63.566 1.00 49.22 266 ARG C C 1
ATOM 9504 O O . ARG C 1 266 ? 4.773 -65.005 62.406 1.00 48.84 266 ARG C O 1
ATOM 9512 N N . ARG C 1 267 ? 4.479 -66.017 64.411 1.00 51.15 267 ARG C N 1
ATOM 9513 C CA . ARG C 1 267 ? 5.167 -67.266 64.098 1.00 53.12 267 ARG C CA 1
ATOM 9514 C C . ARG C 1 267 ? 5.118 -67.815 62.658 1.00 53.11 267 ARG C C 1
ATOM 9515 O O . ARG C 1 267 ? 6.133 -68.305 62.158 1.00 53.53 267 ARG C O 1
ATOM 9523 N N . GLU C 1 268 ? 3.972 -67.729 61.984 1.00 53.15 268 GLU C N 1
ATOM 9524 C CA . GLU C 1 268 ? 3.865 -68.256 60.623 1.00 53.57 268 GLU C CA 1
ATOM 9525 C C . GLU C 1 268 ? 5.008 -67.852 59.698 1.00 53.96 268 GLU C C 1
ATOM 9526 O O . GLU C 1 268 ? 5.496 -68.665 58.911 1.00 54.29 268 GLU C O 1
ATOM 9532 N N . TYR C 1 269 ? 5.451 -66.606 59.807 1.00 54.36 269 TYR C N 1
ATOM 9533 C CA . TYR C 1 269 ? 6.519 -66.098 58.957 1.00 54.15 269 TYR C CA 1
ATOM 9534 C C . TYR C 1 269 ? 7.904 -66.645 59.241 1.00 54.60 269 TYR C C 1
ATOM 9535 O O . TYR C 1 269 ? 8.882 -66.195 58.645 1.00 54.42 269 TYR C O 1
ATOM 9544 N N . ASP C 1 270 ? 7.994 -67.613 60.148 1.00 55.43 270 ASP C N 1
ATOM 9545 C CA . ASP C 1 270 ? 9.280 -68.227 60.461 1.00 56.46 270 ASP C CA 1
ATOM 9546 C C . ASP C 1 270 ? 9.643 -69.147 59.295 1.00 55.50 270 ASP C C 1
ATOM 9547 O O . ASP C 1 270 ? 10.693 -69.800 59.291 1.00 55.93 270 ASP C O 1
ATOM 9552 N N . ASN C 1 271 ? 8.761 -69.167 58.300 1.00 53.86 271 ASN C N 1
ATOM 9553 C CA . ASN C 1 271 ? 8.931 -69.991 57.114 1.00 53.22 271 ASN C CA 1
ATOM 9554 C C . ASN C 1 271 ? 9.360 -69.234 55.874 1.00 52.09 271 ASN C C 1
ATOM 9555 O O . ASN C 1 271 ? 9.547 -69.830 54.812 1.00 52.48 271 ASN C O 1
ATOM 9560 N N . ILE C 1 272 ? 9.515 -67.922 56.001 1.00 50.46 272 ILE C N 1
ATOM 9561 C CA . ILE C 1 272 ? 9.940 -67.105 54.874 1.00 48.17 272 ILE C CA 1
ATOM 9562 C C . ILE C 1 272 ? 11.313 -67.576 54.403 1.00 47.54 272 ILE C C 1
ATOM 9563 O O . ILE C 1 272 ? 12.193 -67.854 55.210 1.00 47.11 272 ILE C O 1
ATOM 9568 N N . SER C 1 273 ? 11.489 -67.680 53.094 1.00 47.28 273 SER C N 1
ATOM 9569 C CA . SER C 1 273 ? 12.764 -68.118 52.564 1.00 47.66 273 SER C CA 1
ATOM 9570 C C . SER C 1 273 ? 13.583 -66.897 52.201 1.00 47.95 273 SER C C 1
ATOM 9571 O O . SER C 1 273 ? 13.611 -66.474 51.044 1.00 48.87 273 SER C O 1
ATOM 9574 N N . TRP C 1 274 ? 14.245 -66.327 53.202 1.00 46.84 274 TRP C N 1
ATOM 9575 C CA . TRP C 1 274 ? 15.064 -65.142 52.994 1.00 45.30 274 TRP C CA 1
ATOM 9576 C C . TRP C 1 274 ? 16.163 -65.439 51.988 1.00 45.33 274 TRP C C 1
ATOM 9577 O O . TRP C 1 274 ? 16.889 -66.419 52.125 1.00 45.79 274 TRP C O 1
ATOM 9588 N N . GLU C 1 275 ? 16.277 -64.598 50.971 1.00 45.23 275 GLU C N 1
ATOM 9589 C CA . GLU C 1 275 ? 17.297 -64.787 49.952 1.00 45.75 275 GLU C CA 1
ATOM 9590 C C . GLU C 1 275 ? 18.693 -64.669 50.568 1.00 45.04 275 GLU C C 1
ATOM 9591 O O . GLU C 1 275 ? 19.657 -65.236 50.061 1.00 45.36 275 GLU C O 1
ATOM 9597 N N . ASN C 1 276 ? 18.781 -63.929 51.668 1.00 44.70 276 ASN C N 1
ATOM 9598 C CA . ASN C 1 276 ? 20.033 -63.694 52.394 1.00 44.01 276 ASN C CA 1
ATOM 9599 C C . ASN C 1 276 ? 21.308 -63.649 51.568 1.00 43.52 276 ASN C C 1
ATOM 9600 O O . ASN C 1 276 ? 22.288 -64.305 51.904 1.00 43.49 276 ASN C O 1
ATOM 9605 N N . ASN C 1 277 ? 21.307 -62.872 50.494 1.00 43.79 277 ASN C N 1
ATOM 9606 C CA . ASN C 1 277 ? 22.501 -62.759 49.671 1.00 44.45 277 ASN C CA 1
ATOM 9607 C C . ASN C 1 277 ? 23.589 -61.980 50.417 1.00 44.18 277 ASN C C 1
ATOM 9608 O O . ASN C 1 277 ? 23.601 -60.756 50.412 1.00 43.81 277 ASN C O 1
ATOM 9613 N N . GLU C 1 278 ? 24.500 -62.704 51.055 1.00 45.34 278 GLU C N 1
ATOM 9614 C CA . GLU C 1 278 ? 25.597 -62.110 51.827 1.00 46.27 278 GLU C CA 1
ATOM 9615 C C . GLU C 1 278 ? 26.275 -60.925 51.151 1.00 44.09 278 GLU C C 1
ATOM 9616 O O . GLU C 1 278 ? 26.898 -60.091 51.795 1.00 42.26 278 GLU C O 1
ATOM 9622 N N . SER C 1 279 ? 26.145 -60.855 49.840 1.00 44.27 279 SER C N 1
ATOM 9623 C CA . SER C 1 279 ? 26.745 -59.776 49.082 1.00 44.37 279 SER C CA 1
ATOM 9624 C C . SER C 1 279 ? 25.985 -58.465 49.292 1.00 44.06 279 SER C C 1
ATOM 9625 O O . SER C 1 279 ? 26.582 -57.438 49.605 1.00 43.75 279 SER C O 1
ATOM 9628 N N . TYR C 1 280 ? 24.668 -58.500 49.109 1.00 43.35 280 TYR C N 1
ATOM 9629 C CA . TYR C 1 280 ? 23.853 -57.311 49.301 1.00 42.27 280 TYR C CA 1
ATOM 9630 C C . TYR C 1 280 ? 23.991 -56.825 50.742 1.00 40.40 280 TYR C C 1
ATOM 9631 O O . TYR C 1 280 ? 24.163 -55.638 50.987 1.00 40.40 280 TYR C O 1
ATOM 9640 N N . PHE C 1 281 ? 23.899 -57.755 51.687 1.00 37.50 281 PHE C N 1
ATOM 9641 C CA . PHE C 1 281 ? 24.006 -57.435 53.104 1.00 35.51 281 PHE C CA 1
ATOM 9642 C C . PHE C 1 281 ? 25.276 -56.668 53.417 1.00 35.30 281 PHE C C 1
ATOM 9643 O O . PHE C 1 281 ? 25.284 -55.756 54.244 1.00 34.28 281 PHE C O 1
ATOM 9651 N N . GLU C 1 282 ? 26.357 -57.052 52.753 1.00 35.77 282 GLU C N 1
ATOM 9652 C CA . GLU C 1 282 ? 27.643 -56.417 52.968 1.00 34.94 282 GLU C CA 1
ATOM 9653 C C . GLU C 1 282 ? 27.575 -54.987 52.474 1.00 32.99 282 GLU C C 1
ATOM 9654 O O . GLU C 1 282 ? 28.087 -54.068 53.117 1.00 30.95 282 GLU C O 1
ATOM 9660 N N . ALA C 1 283 ? 26.909 -54.810 51.335 1.00 32.22 283 ALA C N 1
ATOM 9661 C CA . ALA C 1 283 ? 26.733 -53.499 50.716 1.00 31.31 283 ALA C CA 1
ATOM 9662 C C . ALA C 1 283 ? 25.901 -52.581 51.613 1.00 31.34 283 ALA C C 1
ATOM 9663 O O . ALA C 1 283 ? 26.161 -51.380 51.711 1.00 30.89 283 ALA C O 1
ATOM 9665 N N . TRP C 1 284 ? 24.897 -53.167 52.262 1.00 31.53 284 TRP C N 1
ATOM 9666 C CA . TRP C 1 284 ? 23.996 -52.456 53.172 1.00 30.77 284 TRP C CA 1
ATOM 9667 C C . TRP C 1 284 ? 24.748 -51.951 54.408 1.00 31.99 284 TRP C C 1
ATOM 9668 O O . TRP C 1 284 ? 24.586 -50.806 54.824 1.00 32.10 284 TRP C O 1
ATOM 9679 N N . LYS C 1 285 ? 25.577 -52.800 55.000 1.00 32.80 285 LYS C N 1
ATOM 9680 C CA . LYS C 1 285 ? 26.315 -52.379 56.174 1.00 34.35 285 LYS C CA 1
ATOM 9681 C C . LYS C 1 285 ? 27.322 -51.280 55.854 1.00 36.38 285 LYS C C 1
ATOM 9682 O O . LYS C 1 285 ? 27.615 -50.442 56.701 1.00 36.98 285 LYS C O 1
ATOM 9688 N N . GLU C 1 286 ? 27.851 -51.273 54.637 1.00 37.89 286 GLU C N 1
ATOM 9689 C CA . GLU C 1 286 ? 28.838 -50.272 54.268 1.00 39.61 286 GLU C CA 1
ATOM 9690 C C . GLU C 1 286 ? 28.244 -49.004 53.699 1.00 39.17 286 GLU C C 1
ATOM 9691 O O . GLU C 1 286 ? 28.937 -48.009 53.540 1.00 38.19 286 GLU C O 1
ATOM 9697 N N . GLY C 1 287 ? 26.958 -49.027 53.387 1.00 39.86 287 GLY C N 1
ATOM 9698 C CA . GLY C 1 287 ? 26.352 -47.845 52.812 1.00 40.54 287 GLY C CA 1
ATOM 9699 C C . GLY C 1 287 ? 26.829 -4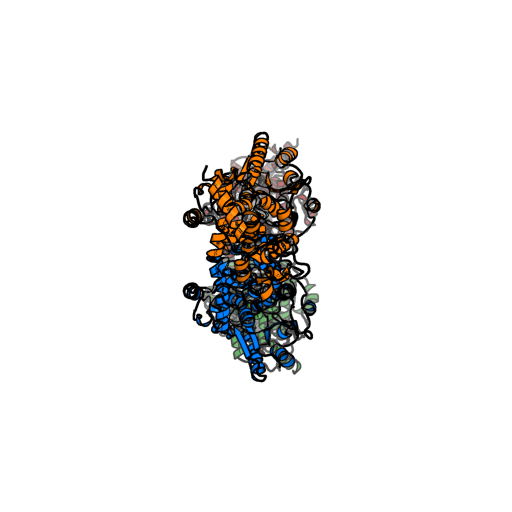7.678 51.382 1.00 41.65 287 GLY C C 1
ATOM 9700 O O . GLY C 1 287 ? 27.048 -46.560 50.915 1.00 41.27 287 GLY C O 1
ATOM 9701 N N . ARG C 1 288 ? 27.011 -48.806 50.696 1.00 43.26 288 ARG C N 1
ATOM 9702 C CA . ARG C 1 288 ? 27.448 -48.821 49.305 1.00 43.80 288 ARG C CA 1
ATOM 9703 C C . ARG C 1 288 ? 26.304 -49.392 48.482 1.00 42.52 288 ARG C C 1
ATOM 9704 O O . ARG C 1 288 ? 26.510 -50.119 47.511 1.00 41.78 288 ARG C O 1
ATOM 9712 N N . THR C 1 289 ? 25.088 -49.092 48.913 1.00 41.45 289 THR C N 1
ATOM 9713 C CA . THR C 1 289 ? 23.912 -49.519 48.193 1.00 41.00 289 THR C CA 1
ATOM 9714 C C . THR C 1 289 ? 23.789 -48.398 47.165 1.00 41.35 289 THR C C 1
ATOM 9715 O O . THR C 1 289 ? 24.447 -47.372 47.296 1.00 42.47 289 THR C O 1
ATOM 9719 N N . GLY C 1 290 ? 22.968 -48.545 46.142 1.00 40.30 290 GLY C N 1
ATOM 9720 C CA . GLY C 1 290 ? 22.912 -47.449 45.191 1.00 40.22 290 GLY C CA 1
ATOM 9721 C C . GLY C 1 290 ? 22.029 -46.266 45.552 1.00 38.92 290 GLY C C 1
ATOM 9722 O O . GLY C 1 290 ? 21.948 -45.309 44.791 1.00 39.06 290 GLY C O 1
ATOM 9723 N N . TYR C 1 291 ? 21.386 -46.326 46.714 1.00 38.20 291 TYR C N 1
ATOM 9724 C CA . TYR C 1 291 ? 20.462 -45.287 47.157 1.00 36.44 291 TYR C CA 1
ATOM 9725 C C . TYR C 1 291 ? 21.039 -44.302 48.172 1.00 35.32 291 TYR C C 1
ATOM 9726 O O . TYR C 1 291 ? 21.316 -44.659 49.313 1.00 35.63 291 TYR C O 1
ATOM 9735 N N . PRO C 1 292 ? 21.196 -43.033 47.769 1.00 34.05 292 PRO C N 1
ATOM 9736 C CA . PRO C 1 292 ? 21.740 -41.969 48.615 1.00 32.97 292 PRO C CA 1
ATOM 9737 C C . PRO C 1 292 ? 21.239 -41.895 50.057 1.00 31.85 292 PRO C C 1
ATOM 9738 O O . PRO C 1 292 ? 22.040 -41.880 50.986 1.00 31.83 292 PRO C O 1
ATOM 9742 N N . ILE C 1 293 ? 19.926 -41.857 50.253 1.00 30.63 293 ILE C N 1
ATOM 9743 C CA . ILE C 1 293 ? 19.385 -41.754 51.602 1.00 29.72 293 ILE C CA 1
ATOM 9744 C C . ILE C 1 293 ? 19.732 -42.955 52.479 1.00 29.77 293 ILE C C 1
ATOM 9745 O O . ILE C 1 293 ? 19.989 -42.802 53.671 1.00 28.62 293 ILE C O 1
ATOM 9750 N N . ILE C 1 294 ? 19.738 -44.147 51.887 1.00 29.60 294 ILE C N 1
ATOM 9751 C CA . ILE C 1 294 ? 20.057 -45.365 52.619 1.00 28.76 294 ILE C CA 1
ATOM 9752 C C . ILE C 1 294 ? 21.542 -45.364 52.962 1.00 29.17 294 ILE C C 1
ATOM 9753 O O . ILE C 1 294 ? 21.932 -45.685 54.081 1.00 28.74 294 ILE C O 1
ATOM 9758 N N . ASP C 1 295 ? 22.367 -44.994 51.992 1.00 29.94 295 ASP C N 1
ATOM 9759 C CA . ASP C 1 295 ? 23.805 -44.944 52.198 1.00 31.31 295 ASP C CA 1
ATOM 9760 C C . ASP C 1 295 ? 24.157 -43.941 53.272 1.00 30.37 295 ASP C C 1
ATOM 9761 O O . ASP C 1 295 ? 25.001 -44.199 54.120 1.00 30.42 295 ASP C O 1
ATOM 9766 N N . ALA C 1 296 ? 23.501 -42.790 53.235 1.00 29.83 296 ALA C N 1
ATOM 9767 C CA . ALA C 1 296 ? 23.758 -41.756 54.218 1.00 29.55 296 ALA C CA 1
ATOM 9768 C C . ALA C 1 296 ? 23.428 -42.295 55.602 1.00 29.46 296 ALA C C 1
ATOM 9769 O O . ALA C 1 296 ? 24.217 -42.153 56.542 1.00 30.78 296 ALA C O 1
ATOM 9771 N N . GLY C 1 297 ? 22.264 -42.920 55.723 1.00 27.71 297 GLY C N 1
ATOM 9772 C CA . GLY C 1 297 ? 21.869 -43.476 57.001 1.00 26.89 297 GLY C CA 1
ATOM 9773 C C . GLY C 1 297 ? 22.887 -44.449 57.585 1.00 26.05 297 GLY C C 1
ATOM 9774 O O . GLY C 1 297 ? 23.375 -44.255 58.704 1.00 25.77 297 GLY C O 1
ATOM 9775 N N . MET C 1 298 ? 23.213 -45.496 56.832 1.00 24.71 298 MET C N 1
ATOM 9776 C CA . MET C 1 298 ? 24.159 -46.496 57.305 1.00 23.84 298 MET C CA 1
ATOM 9777 C C . MET C 1 298 ? 25.507 -45.895 57.668 1.00 23.27 298 MET C C 1
ATOM 9778 O O . MET C 1 298 ? 26.068 -46.203 58.727 1.00 21.30 298 MET C O 1
ATOM 9783 N N . ARG C 1 299 ? 26.022 -45.030 56.801 1.00 22.91 299 ARG C N 1
ATOM 9784 C CA . ARG C 1 299 ? 27.308 -44.413 57.070 1.00 23.37 299 ARG C CA 1
ATOM 9785 C C . ARG C 1 299 ? 27.271 -43.614 58.354 1.00 22.97 299 ARG C C 1
ATOM 9786 O O . ARG C 1 299 ? 28.199 -43.702 59.153 1.00 22.87 299 ARG C O 1
ATOM 9794 N N . MET C 1 300 ? 26.204 -42.843 58.562 1.00 22.83 300 MET C N 1
ATOM 9795 C CA . MET C 1 300 ? 26.101 -42.055 59.786 1.00 23.25 300 MET C CA 1
ATOM 9796 C C . MET C 1 300 ? 26.098 -42.999 60.983 1.00 23.80 300 MET C C 1
ATOM 9797 O O . MET C 1 300 ? 26.923 -42.872 61.895 1.00 23.79 300 MET C O 1
ATOM 9802 N N . LEU C 1 301 ? 25.166 -43.949 60.964 1.00 22.56 301 LEU C N 1
ATOM 9803 C CA . LEU C 1 301 ? 25.055 -44.930 62.025 1.00 21.09 301 LEU C CA 1
ATOM 9804 C C . LEU C 1 301 ? 26.417 -45.546 62.335 1.00 21.32 301 LEU C C 1
ATOM 9805 O O . LEU C 1 301 ? 26.788 -45.663 63.498 1.00 20.41 301 LEU C O 1
ATOM 9810 N N . ASN C 1 302 ? 27.166 -45.925 61.299 1.00 21.47 302 ASN C N 1
ATOM 9811 C CA . ASN C 1 302 ? 28.470 -46.548 61.518 1.00 22.78 302 ASN C CA 1
ATOM 9812 C C . ASN C 1 302 ? 29.487 -45.693 62.247 1.00 22.29 302 ASN C C 1
ATOM 9813 O O . ASN C 1 302 ? 30.209 -46.183 63.107 1.00 22.23 302 ASN C O 1
ATOM 9818 N N . SER C 1 303 ? 29.544 -44.414 61.927 1.00 22.40 303 SER C N 1
ATOM 9819 C CA . SER C 1 303 ? 30.526 -43.578 62.565 1.00 23.45 303 SER C CA 1
ATOM 9820 C C . SER C 1 303 ? 29.990 -42.869 63.777 1.00 23.59 303 SER C C 1
ATOM 9821 O O . SER C 1 303 ? 30.756 -42.371 64.596 1.00 25.36 303 SER C O 1
ATOM 9824 N N . THR C 1 304 ? 28.674 -42.836 63.917 1.00 23.97 304 THR C N 1
ATOM 9825 C CA . THR C 1 304 ? 28.082 -42.130 65.043 1.00 22.87 304 THR C CA 1
ATOM 9826 C C . THR C 1 304 ? 27.341 -43.029 66.041 1.00 21.51 304 THR C C 1
ATOM 9827 O O . THR C 1 304 ? 27.257 -42.721 67.235 1.00 19.41 304 THR C O 1
ATOM 9831 N N . GLY C 1 305 ? 26.816 -44.143 65.546 1.00 21.09 305 GLY C N 1
ATOM 9832 C CA . GLY C 1 305 ? 26.084 -45.056 66.405 1.00 21.56 305 GLY C CA 1
ATOM 9833 C C . GLY C 1 305 ? 24.670 -44.571 66.667 1.00 21.25 305 GLY C C 1
ATOM 9834 O O . GLY C 1 305 ? 23.991 -45.054 67.578 1.00 21.18 305 GLY C O 1
ATOM 9835 N N . TYR C 1 306 ? 24.227 -43.614 65.855 1.00 21.10 306 TYR C N 1
ATOM 9836 C CA . TYR C 1 306 ? 22.897 -43.037 65.978 1.00 19.99 306 TYR C CA 1
ATOM 9837 C C . TYR C 1 306 ? 22.311 -42.622 64.622 1.00 20.74 306 TYR C C 1
ATOM 9838 O O . TYR C 1 306 ? 23.035 -42.316 63.686 1.00 21.04 306 TYR C O 1
ATOM 9847 N N . ILE C 1 307 ? 20.988 -42.642 64.518 1.00 21.35 307 ILE C N 1
ATOM 9848 C CA . ILE C 1 307 ? 20.274 -42.187 63.322 1.00 22.02 307 ILE C CA 1
ATOM 9849 C C . ILE C 1 307 ? 18.856 -41.988 63.791 1.00 20.93 307 ILE C C 1
ATOM 9850 O O . ILE C 1 307 ? 18.393 -42.736 64.634 1.00 21.34 307 ILE C O 1
ATOM 9855 N N . ASN C 1 308 ? 18.168 -40.975 63.282 1.00 22.24 308 ASN C N 1
ATOM 9856 C CA . ASN C 1 308 ? 16.798 -40.739 63.730 1.00 23.45 308 ASN C CA 1
ATOM 9857 C C . ASN C 1 308 ? 15.848 -41.837 63.256 1.00 23.27 308 ASN C C 1
ATOM 9858 O O . ASN C 1 308 ? 16.159 -42.598 62.338 1.00 22.06 308 ASN C O 1
ATOM 9863 N N . GLY C 1 309 ? 14.692 -41.909 63.901 1.00 23.59 309 GLY C N 1
ATOM 9864 C CA . GLY C 1 309 ? 13.715 -42.931 63.576 1.00 24.57 309 GLY C CA 1
ATOM 9865 C C . GLY C 1 309 ? 13.299 -43.045 62.131 1.00 24.37 309 GLY C C 1
ATOM 9866 O O . GLY C 1 309 ? 12.968 -44.127 61.656 1.00 25.08 309 GLY C O 1
ATOM 9867 N N . ARG C 1 310 ? 13.309 -41.929 61.423 1.00 24.87 310 ARG C N 1
ATOM 9868 C CA . ARG C 1 310 ? 12.912 -41.956 60.036 1.00 25.03 310 ARG C CA 1
ATOM 9869 C C . ARG C 1 310 ? 13.896 -42.752 59.219 1.00 24.78 310 ARG C C 1
ATOM 9870 O O . ARG C 1 310 ? 13.513 -43.658 58.494 1.00 24.88 310 ARG C O 1
ATOM 9878 N N . VAL C 1 311 ? 15.168 -42.390 59.324 1.00 24.87 311 VAL C N 1
ATOM 9879 C CA . VAL C 1 311 ? 16.206 -43.072 58.573 1.00 25.06 311 VAL C CA 1
ATOM 9880 C C . VAL C 1 311 ? 16.306 -44.505 59.049 1.00 24.41 311 VAL C C 1
ATOM 9881 O O . VAL C 1 311 ? 16.482 -45.425 58.250 1.00 24.64 311 VAL C O 1
ATOM 9885 N N . ARG C 1 312 ? 16.165 -44.685 60.355 1.00 23.95 312 ARG C N 1
ATOM 9886 C CA . ARG C 1 312 ? 16.229 -46.003 60.954 1.00 24.37 312 ARG C CA 1
ATOM 9887 C C . ARG C 1 312 ? 15.293 -46.983 60.249 1.00 25.94 312 ARG C C 1
ATOM 9888 O O . ARG C 1 312 ? 15.706 -48.074 59.873 1.00 25.27 312 ARG C O 1
ATOM 9896 N N . MET C 1 313 ? 14.036 -46.605 60.048 1.00 27.83 313 MET C N 1
ATOM 9897 C CA . MET C 1 313 ? 13.137 -47.535 59.394 1.00 31.40 313 MET C CA 1
ATOM 9898 C C . MET C 1 313 ? 13.278 -47.618 57.883 1.00 30.99 313 MET C C 1
ATOM 9899 O O . MET C 1 313 ? 12.927 -48.630 57.281 1.00 31.39 313 MET C O 1
ATOM 9904 N N . LEU C 1 314 ? 13.795 -46.572 57.259 1.00 30.94 314 LEU C N 1
ATOM 9905 C CA . LEU C 1 314 ? 13.983 -46.614 55.816 1.00 30.90 314 LEU C CA 1
ATOM 9906 C C . LEU C 1 314 ? 15.066 -47.639 55.548 1.00 30.82 314 LEU C C 1
ATOM 9907 O O . LEU C 1 314 ? 14.979 -48.452 54.621 1.00 30.47 314 LEU C O 1
ATOM 9912 N N . VAL C 1 315 ? 16.099 -47.575 56.375 1.00 29.86 315 VAL C N 1
ATOM 9913 C CA . VAL C 1 315 ? 17.228 -48.477 56.265 1.00 29.69 315 VAL C CA 1
ATOM 9914 C C . VAL C 1 315 ? 16.800 -49.922 56.555 1.00 29.72 315 VAL C C 1
ATOM 9915 O O . VAL C 1 315 ? 17.163 -50.847 55.832 1.00 28.67 315 VAL C O 1
ATOM 9919 N N . ALA C 1 316 ? 16.013 -50.100 57.610 1.00 29.79 316 ALA C N 1
ATOM 9920 C CA . ALA C 1 316 ? 15.530 -51.412 57.994 1.00 28.03 316 ALA C CA 1
ATOM 9921 C C . ALA C 1 316 ? 14.630 -51.964 56.897 1.00 28.39 316 ALA C C 1
ATOM 9922 O O . ALA C 1 316 ? 14.690 -53.148 56.572 1.00 29.45 316 ALA C O 1
ATOM 9924 N N . PHE C 1 317 ? 13.789 -51.102 56.339 1.00 28.40 317 PHE C N 1
ATOM 9925 C CA . PHE C 1 317 ? 12.877 -51.497 55.277 1.00 28.42 317 PHE C CA 1
ATOM 9926 C C . PHE C 1 317 ? 13.666 -52.044 54.088 1.00 28.85 317 PHE C C 1
ATOM 9927 O O . PHE C 1 317 ? 13.413 -53.149 53.601 1.00 29.40 317 PHE C O 1
ATOM 9935 N N . PHE C 1 318 ? 14.631 -51.255 53.634 1.00 28.37 318 PHE C N 1
ATOM 9936 C CA . PHE C 1 318 ? 15.457 -51.607 52.499 1.00 27.24 318 PHE C CA 1
ATOM 9937 C C . PHE C 1 318 ? 16.158 -52.958 52.630 1.00 28.29 318 PHE C C 1
ATOM 9938 O O . PHE C 1 318 ? 16.271 -53.706 51.653 1.00 30.00 318 PHE C O 1
ATOM 9946 N N . LEU C 1 319 ? 16.643 -53.277 53.823 1.00 27.23 319 LEU C N 1
ATOM 9947 C CA . LEU C 1 319 ? 17.328 -54.549 54.007 1.00 26.85 319 LEU C CA 1
ATOM 9948 C C . LEU C 1 319 ? 16.371 -55.736 53.957 1.00 27.44 319 LEU C C 1
ATOM 9949 O O . LEU C 1 319 ? 16.674 -56.774 53.367 1.00 28.17 319 LEU C O 1
ATOM 9954 N N . VAL C 1 320 ? 15.205 -55.585 54.563 1.00 26.51 320 VAL C N 1
ATOM 9955 C CA . VAL C 1 320 ? 14.281 -56.689 54.593 1.00 26.72 320 VAL C CA 1
ATOM 9956 C C . VAL C 1 320 ? 13.400 -56.830 53.372 1.00 28.11 320 VAL C C 1
ATOM 9957 O O . VAL C 1 320 ? 13.362 -57.893 52.752 1.00 28.43 320 VAL C O 1
ATOM 9961 N N . LYS C 1 321 ? 12.702 -55.762 53.015 1.00 29.47 321 LYS C N 1
ATOM 9962 C CA . LYS C 1 321 ? 11.783 -55.808 51.884 1.00 30.17 321 LYS C CA 1
ATOM 9963 C C . LYS C 1 321 ? 12.325 -55.448 50.499 1.00 31.03 321 LYS C C 1
ATOM 9964 O O . LYS C 1 321 ? 11.567 -55.383 49.535 1.00 32.03 321 LYS C O 1
ATOM 9970 N N . VAL C 1 322 ? 13.627 -55.223 50.386 1.00 31.33 322 VAL C N 1
ATOM 9971 C CA . VAL C 1 322 ? 14.201 -54.903 49.087 1.00 31.10 322 VAL C CA 1
ATOM 9972 C C . VAL C 1 322 ? 15.407 -55.786 48.793 1.00 31.36 322 VAL C C 1
ATOM 9973 O O . VAL C 1 322 ? 15.537 -56.301 47.694 1.00 32.52 322 VAL C O 1
ATOM 9977 N N . LEU C 1 323 ? 16.294 -55.964 49.764 1.00 30.99 323 LEU C N 1
ATOM 9978 C CA . LEU C 1 323 ? 17.454 -56.822 49.548 1.00 30.88 323 LEU C CA 1
ATOM 9979 C C . LEU C 1 323 ? 17.082 -58.232 50.000 1.00 31.47 323 LEU C C 1
ATOM 9980 O O . LEU C 1 323 ? 17.870 -59.178 49.874 1.00 31.64 323 LEU C O 1
ATOM 9985 N N . PHE C 1 324 ? 15.873 -58.350 50.543 1.00 31.46 324 PHE C N 1
ATOM 9986 C CA . PHE C 1 324 ? 15.336 -59.618 51.015 1.00 32.33 324 PHE C CA 1
ATOM 9987 C C . PHE C 1 324 ? 16.304 -60.382 51.934 1.00 31.95 324 PHE C C 1
ATOM 9988 O O . PHE C 1 324 ? 16.636 -61.550 51.691 1.00 31.77 324 PHE C O 1
ATOM 9996 N N . VAL C 1 325 ? 16.754 -59.707 52.990 1.00 30.32 325 VAL C N 1
ATOM 9997 C CA . VAL C 1 325 ? 17.653 -60.300 53.978 1.00 28.43 325 VAL C CA 1
ATOM 9998 C C . VAL C 1 325 ? 16.891 -60.439 55.304 1.00 28.83 325 VAL C C 1
ATOM 9999 O O . VAL C 1 325 ? 16.146 -59.543 55.697 1.00 29.17 325 VAL C O 1
ATOM 10003 N N . ASP C 1 326 ? 17.066 -61.568 55.979 1.00 28.66 326 ASP C N 1
ATOM 10004 C CA . ASP C 1 326 ? 16.379 -61.831 57.241 1.00 29.28 326 ASP C CA 1
ATOM 10005 C C . ASP C 1 326 ? 16.507 -60.665 58.209 1.00 28.85 326 ASP C C 1
ATOM 10006 O O . ASP C 1 326 ? 17.607 -60.171 58.455 1.00 27.66 326 ASP C O 1
ATOM 10011 N N . TRP C 1 327 ? 15.382 -60.235 58.771 1.00 28.73 327 TRP C N 1
ATOM 10012 C CA . TRP C 1 327 ? 15.403 -59.122 59.704 1.00 28.90 327 TRP C CA 1
ATOM 10013 C C . TRP C 1 327 ? 16.282 -59.369 60.926 1.00 29.00 327 TRP C C 1
ATOM 10014 O O . TRP C 1 327 ? 16.754 -58.423 61.544 1.00 28.86 327 TRP C O 1
ATOM 10025 N N . ARG C 1 328 ? 16.504 -60.632 61.279 1.00 29.65 328 ARG C N 1
ATOM 10026 C CA . ARG C 1 328 ? 17.357 -60.951 62.423 1.00 29.60 328 ARG C CA 1
ATOM 10027 C C . ARG C 1 328 ? 18.789 -60.516 62.134 1.00 29.44 328 ARG C C 1
ATOM 10028 O O . ARG C 1 328 ? 19.531 -60.141 63.044 1.00 30.04 328 ARG C O 1
ATOM 10036 N N . TRP C 1 329 ? 19.181 -60.564 60.866 1.00 28.47 329 TRP C N 1
ATOM 10037 C CA . TRP C 1 329 ? 20.526 -60.154 60.485 1.00 28.26 329 TRP C CA 1
ATOM 10038 C C . TRP C 1 329 ? 20.689 -58.662 60.781 1.00 28.24 329 TRP C C 1
ATOM 10039 O O . TRP C 1 329 ? 21.675 -58.232 61.402 1.00 28.32 329 TRP C O 1
ATOM 10050 N N . GLY C 1 330 ? 19.712 -57.878 60.325 1.00 26.07 330 GLY C N 1
ATOM 10051 C CA . GLY C 1 330 ? 19.748 -56.447 60.543 1.00 23.46 330 GLY C CA 1
ATOM 10052 C C . GLY C 1 330 ? 19.612 -56.125 62.017 1.00 22.37 330 GLY C C 1
ATOM 10053 O O . GLY C 1 330 ? 20.248 -55.204 62.504 1.00 22.17 330 GLY C O 1
ATOM 10054 N N . GLU C 1 331 ? 18.778 -56.880 62.728 1.00 21.56 331 GLU C N 1
ATOM 10055 C CA . GLU C 1 331 ? 18.586 -56.666 64.156 1.00 20.69 331 GLU C CA 1
ATOM 10056 C C . GLU C 1 331 ? 19.929 -56.760 64.849 1.00 20.23 331 GLU C C 1
ATOM 10057 O O . GLU C 1 331 ? 20.294 -55.887 65.632 1.00 18.92 331 GLU C O 1
ATOM 10063 N N . ARG C 1 332 ? 20.670 -57.825 64.555 1.00 20.58 332 ARG C N 1
ATOM 10064 C CA . ARG C 1 332 ? 21.968 -58.007 65.177 1.00 21.93 332 ARG C CA 1
ATOM 10065 C C . ARG C 1 332 ? 22.971 -56.931 64.766 1.00 21.00 332 ARG C C 1
ATOM 10066 O O . ARG C 1 332 ? 23.743 -56.434 65.593 1.00 21.34 332 ARG C O 1
ATOM 10074 N N . TYR C 1 333 ? 22.977 -56.568 63.493 1.00 18.50 333 TYR C N 1
ATOM 10075 C CA . TYR C 1 333 ? 23.909 -55.550 63.061 1.00 17.09 333 TYR C CA 1
ATOM 10076 C C . TYR C 1 333 ? 23.683 -54.233 63.822 1.00 18.08 333 TYR C C 1
ATOM 10077 O O . TYR C 1 333 ? 24.636 -53.589 64.271 1.00 18.81 333 TYR C O 1
ATOM 10086 N N . PHE C 1 334 ? 22.420 -53.835 63.954 1.00 17.58 334 PHE C N 1
ATOM 10087 C CA . PHE C 1 334 ? 22.048 -52.618 64.667 1.00 16.36 334 PHE C CA 1
ATOM 10088 C C . PHE C 1 334 ? 22.494 -52.699 66.103 1.00 15.49 334 PHE C C 1
ATOM 10089 O O . PHE C 1 334 ? 23.002 -51.727 66.646 1.00 15.57 334 PHE C O 1
ATOM 10097 N N . ALA C 1 335 ? 22.288 -53.862 66.713 1.00 15.77 335 ALA C N 1
ATOM 10098 C CA . ALA C 1 335 ? 22.661 -54.089 68.112 1.00 16.96 335 ALA C CA 1
ATOM 10099 C C . ALA C 1 335 ? 24.152 -53.853 68.271 1.00 16.04 335 ALA C C 1
ATOM 10100 O O . ALA C 1 335 ? 24.655 -53.574 69.356 1.00 16.72 335 ALA C O 1
ATOM 10102 N N . THR C 1 336 ? 24.841 -53.940 67.150 1.00 15.57 336 THR C N 1
ATOM 10103 C CA . THR C 1 336 ? 26.272 -53.786 67.098 1.00 15.26 336 THR C CA 1
ATOM 10104 C C . THR C 1 336 ? 26.719 -52.355 66.952 1.00 16.35 336 THR C C 1
ATOM 10105 O O . THR C 1 336 ? 27.861 -52.022 67.264 1.00 18.18 336 THR C O 1
ATOM 10109 N N . LYS C 1 337 ? 25.817 -51.492 66.507 1.00 17.60 337 LYS C N 1
ATOM 10110 C CA . LYS C 1 337 ? 26.187 -50.101 66.285 1.00 18.32 337 LYS C CA 1
ATOM 10111 C C . LYS C 1 337 ? 25.472 -49.062 67.135 1.00 18.12 337 LYS C C 1
ATOM 10112 O O . LYS C 1 337 ? 26.076 -48.061 67.534 1.00 17.87 337 LYS C O 1
ATOM 10118 N N . LEU C 1 338 ? 24.189 -49.298 67.399 1.00 16.83 338 LEU C N 1
ATOM 10119 C CA . LEU C 1 338 ? 23.377 -48.370 68.177 1.00 16.15 338 LEU C CA 1
ATOM 10120 C C . LEU C 1 338 ? 23.958 -47.988 69.536 1.00 16.07 338 LEU C C 1
ATOM 10121 O O . LEU C 1 338 ? 24.312 -48.849 70.335 1.00 16.62 338 LEU C O 1
ATOM 10126 N N . VAL C 1 339 ? 24.067 -46.690 69.788 1.00 15.02 339 VAL C N 1
ATOM 10127 C CA . VAL C 1 339 ? 24.566 -46.217 71.064 1.00 14.28 339 VAL C CA 1
ATOM 10128 C C . VAL C 1 339 ? 23.430 -46.418 72.066 1.00 15.40 339 VAL C C 1
ATOM 10129 O O . VAL C 1 339 ? 23.655 -46.480 73.272 1.00 14.86 339 VAL C O 1
ATOM 10133 N N . ASP C 1 340 ? 22.205 -46.538 71.555 1.00 16.51 340 ASP C N 1
ATOM 10134 C CA . ASP C 1 340 ? 21.029 -46.725 72.409 1.00 18.15 340 ASP C CA 1
ATOM 10135 C C . ASP C 1 340 ? 20.432 -48.134 72.347 1.00 17.52 340 ASP C C 1
ATOM 10136 O O . ASP C 1 340 ? 19.271 -48.329 72.684 1.00 18.53 340 ASP C O 1
ATOM 10141 N N . TYR C 1 341 ? 21.208 -49.121 71.926 1.00 16.74 341 TYR C N 1
ATOM 10142 C CA . TYR C 1 341 ? 20.667 -50.458 71.814 1.00 16.57 341 TYR C CA 1
ATOM 10143 C C . TYR C 1 341 ? 19.804 -50.970 72.960 1.00 17.59 341 TYR C C 1
ATOM 10144 O O . TYR C 1 341 ? 20.236 -51.033 74.111 1.00 16.30 341 TYR C O 1
ATOM 10153 N N . ASP C 1 342 ? 18.579 -51.357 72.615 1.00 19.49 342 ASP C N 1
ATOM 10154 C CA . ASP C 1 342 ? 17.635 -51.923 73.580 1.00 21.25 342 ASP C CA 1
ATOM 10155 C C . ASP C 1 342 ? 17.086 -53.193 72.917 1.00 19.86 342 ASP C C 1
ATOM 10156 O O . ASP C 1 342 ? 16.370 -53.112 71.923 1.00 21.26 342 ASP C O 1
ATOM 10161 N N . PRO C 1 343 ? 17.413 -54.378 73.463 1.00 17.41 343 PRO C N 1
ATOM 10162 C CA . PRO C 1 343 ? 16.953 -55.646 72.900 1.00 15.23 343 PRO C CA 1
ATOM 10163 C C . PRO C 1 343 ? 15.489 -55.673 72.464 1.00 13.66 343 PRO C C 1
ATOM 10164 O O . PRO C 1 343 ? 15.183 -55.955 71.311 1.00 12.53 343 PRO C O 1
ATOM 10168 N N . ALA C 1 344 ? 14.589 -55.366 73.383 1.00 12.76 344 ALA C N 1
ATOM 10169 C CA . ALA C 1 344 ? 13.172 -55.399 73.071 1.00 13.78 344 ALA C CA 1
ATOM 10170 C C . ALA C 1 344 ? 12.727 -54.310 72.105 1.00 15.14 344 ALA C C 1
ATOM 10171 O O . ALA C 1 344 ? 11.949 -54.567 71.178 1.00 16.03 344 ALA C O 1
ATOM 10173 N N . ILE C 1 345 ? 13.200 -53.089 72.323 1.00 15.04 345 ILE C N 1
ATOM 10174 C CA . ILE C 1 345 ? 12.817 -51.991 71.458 1.00 14.05 345 ILE C CA 1
ATOM 10175 C C . ILE C 1 345 ? 13.393 -52.196 70.057 1.00 16.08 345 ILE C C 1
ATOM 10176 O O . ILE C 1 345 ? 12.709 -51.942 69.068 1.00 17.68 345 ILE C O 1
ATOM 10181 N N . ASN C 1 346 ? 14.633 -52.673 69.958 1.00 16.56 346 ASN C N 1
ATOM 10182 C CA . ASN C 1 346 ? 15.227 -52.912 68.644 1.00 17.69 346 ASN C CA 1
ATOM 10183 C C . ASN C 1 346 ? 14.467 -54.039 67.948 1.00 19.28 346 ASN C C 1
ATOM 10184 O O . ASN C 1 346 ? 14.079 -53.915 66.783 1.00 20.35 346 ASN C O 1
ATOM 10189 N N . ASN C 1 347 ? 14.246 -55.135 68.667 1.00 20.21 347 ASN C N 1
ATOM 10190 C CA . ASN C 1 347 ? 13.526 -56.274 68.109 1.00 19.65 347 ASN C CA 1
ATOM 10191 C C . ASN C 1 347 ? 12.128 -55.894 67.629 1.00 20.63 347 ASN C C 1
ATOM 10192 O O . ASN C 1 347 ? 11.739 -56.210 66.495 1.00 19.24 347 ASN C O 1
ATOM 10197 N N . GLY C 1 348 ? 11.379 -55.215 68.502 1.00 20.89 348 GLY C N 1
ATOM 10198 C CA . GLY C 1 348 ? 10.026 -54.799 68.178 1.00 19.72 348 GLY C CA 1
ATOM 10199 C C . GLY C 1 348 ? 9.969 -54.002 66.897 1.00 20.73 348 GLY C C 1
ATOM 10200 O O . GLY C 1 348 ? 9.138 -54.251 66.017 1.00 20.82 348 GLY C O 1
ATOM 10201 N N . ASN C 1 349 ? 10.875 -53.041 66.778 1.00 21.38 349 ASN C N 1
ATOM 10202 C CA . ASN C 1 349 ? 10.908 -52.200 65.595 1.00 20.49 349 ASN C CA 1
ATOM 10203 C C . ASN C 1 349 ? 11.261 -52.965 64.334 1.00 20.73 349 ASN C C 1
ATOM 10204 O O . ASN C 1 349 ? 10.628 -52.745 63.301 1.00 21.81 349 ASN C O 1
ATOM 10209 N N . TRP C 1 350 ? 12.248 -53.862 64.395 1.00 19.82 350 TRP C N 1
ATOM 10210 C CA . TRP C 1 350 ? 12.600 -54.631 63.201 1.00 18.98 350 TRP C CA 1
ATOM 10211 C C . TRP C 1 350 ? 11.429 -55.477 62.723 1.00 19.87 350 TRP C C 1
ATOM 10212 O O . TRP C 1 350 ? 11.077 -55.452 61.550 1.00 18.94 350 TRP C O 1
ATOM 10223 N N . GLN C 1 351 ? 10.809 -56.216 63.632 1.00 21.29 351 GLN C N 1
ATOM 10224 C CA . GLN C 1 351 ? 9.672 -57.033 63.245 1.00 22.84 351 GLN C CA 1
ATOM 10225 C C . GLN C 1 351 ? 8.552 -56.168 62.700 1.00 24.44 351 GLN C C 1
ATOM 10226 O O . GLN C 1 351 ? 7.868 -56.556 61.760 1.00 26.74 351 GLN C O 1
ATOM 10232 N N . TRP C 1 352 ? 8.356 -54.997 63.292 1.00 26.00 352 TRP C N 1
ATOM 10233 C CA . TRP C 1 352 ? 7.309 -54.091 62.835 1.00 27.00 352 TRP C CA 1
ATOM 10234 C C . TRP C 1 352 ? 7.536 -53.772 61.374 1.00 27.59 352 TRP C C 1
ATOM 10235 O O . TRP C 1 352 ? 6.635 -53.888 60.565 1.00 29.33 352 TRP C O 1
ATOM 10246 N N . ILE C 1 353 ? 8.753 -53.364 61.047 1.00 28.92 353 ILE C N 1
ATOM 10247 C CA . ILE C 1 353 ? 9.114 -53.019 59.681 1.00 30.57 353 ILE C CA 1
ATOM 10248 C C . ILE C 1 353 ? 9.057 -54.192 58.701 1.00 31.42 353 ILE C C 1
ATOM 10249 O O . ILE C 1 353 ? 8.681 -54.024 57.548 1.00 32.04 353 ILE C O 1
ATOM 10254 N N . ALA C 1 354 ? 9.452 -55.373 59.155 1.00 32.54 354 ALA C N 1
ATOM 10255 C CA . ALA C 1 354 ? 9.446 -56.564 58.310 1.00 33.02 354 ALA C CA 1
ATOM 10256 C C . ALA C 1 354 ? 8.032 -57.116 58.232 1.00 32.59 354 ALA C C 1
ATOM 10257 O O . ALA C 1 354 ? 7.767 -58.117 57.575 1.00 31.86 354 ALA C O 1
ATOM 10259 N N . SER C 1 355 ? 7.131 -56.420 58.905 1.00 33.87 355 SER C N 1
ATOM 10260 C CA . SER C 1 355 ? 5.727 -56.788 58.990 1.00 36.00 355 SER C CA 1
ATOM 10261 C C . SER C 1 355 ? 5.539 -58.243 59.392 1.00 35.84 355 SER C C 1
ATOM 10262 O O . SER C 1 355 ? 4.754 -58.979 58.797 1.00 35.88 355 SER C O 1
ATOM 10265 N N . T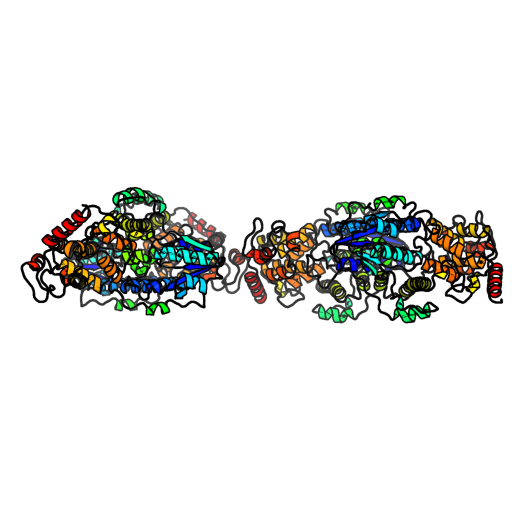HR C 1 356 ? 6.290 -58.644 60.410 1.00 36.64 356 THR C N 1
ATOM 10266 C CA . THR C 1 356 ? 6.190 -59.980 60.975 1.00 38.64 356 THR C CA 1
ATOM 10267 C C . THR C 1 356 ? 5.884 -59.714 62.444 1.00 39.95 356 THR C C 1
ATOM 10268 O O . THR C 1 356 ? 5.972 -60.608 63.284 1.00 39.79 356 THR C O 1
ATOM 10272 N N . GLY C 1 357 ? 5.526 -58.466 62.737 1.00 41.18 357 GLY C N 1
ATOM 10273 C CA . GLY C 1 357 ? 5.223 -58.086 64.102 1.00 44.03 357 GLY C CA 1
ATOM 10274 C C . GLY C 1 357 ? 3.878 -57.422 64.328 1.00 46.36 357 GLY C C 1
ATOM 10275 O O . GLY C 1 357 ? 2.876 -57.784 63.716 1.00 46.56 357 GLY C O 1
ATOM 10276 N N . VAL C 1 358 ? 3.873 -56.435 65.217 1.00 49.46 358 VAL C N 1
ATOM 10277 C CA . VAL C 1 358 ? 2.672 -55.706 65.589 1.00 52.70 358 VAL C CA 1
ATOM 10278 C C . VAL C 1 358 ? 1.936 -55.020 64.452 1.00 55.89 358 VAL C C 1
ATOM 10279 O O . VAL C 1 358 ? 0.713 -54.903 64.499 1.00 57.04 358 VAL C O 1
ATOM 10283 N N . ASP C 1 359 ? 2.651 -54.546 63.440 1.00 59.59 359 ASP C N 1
ATOM 10284 C CA . ASP C 1 359 ? 1.961 -53.934 62.308 1.00 63.33 359 ASP C CA 1
ATOM 10285 C C . ASP C 1 359 ? 1.592 -55.101 61.397 1.00 65.80 359 ASP C C 1
ATOM 10286 O O . ASP C 1 359 ? 2.473 -55.793 60.866 1.00 65.70 359 ASP C O 1
ATOM 10291 N N . TYR C 1 360 ? 0.294 -55.322 61.218 1.00 68.41 360 TYR C N 1
ATOM 10292 C CA . TYR C 1 360 ? -0.180 -56.442 60.405 1.00 71.04 360 TYR C CA 1
ATOM 10293 C C . TYR C 1 360 ? -0.217 -56.208 58.884 1.00 70.60 360 TYR C C 1
ATOM 10294 O O . TYR C 1 360 ? -0.225 -57.172 58.110 1.00 70.32 360 TYR C O 1
ATOM 10303 N N . MET C 1 361 ? -0.220 -54.946 58.454 1.00 69.67 361 MET C N 1
ATOM 10304 C CA . MET C 1 361 ? -0.232 -54.641 57.021 1.00 68.33 361 MET C CA 1
ATOM 10305 C C . MET C 1 361 ? 1.184 -54.768 56.427 1.00 65.63 361 MET C C 1
ATOM 10306 O O . MET C 1 361 ? 2.186 -54.682 57.148 1.00 65.55 361 MET C O 1
ATOM 10311 N N . PHE C 1 362 ? 1.264 -54.983 55.117 1.00 61.79 362 PHE C N 1
ATOM 10312 C CA . PHE C 1 362 ? 2.557 -55.096 54.459 1.00 58.67 362 PHE C CA 1
ATOM 10313 C C . PHE C 1 362 ? 2.934 -53.712 53.971 1.00 57.87 362 PHE C C 1
ATOM 10314 O O . PHE C 1 362 ? 2.637 -53.337 52.844 1.00 57.48 362 PHE C O 1
ATOM 10322 N N . ARG C 1 363 ? 3.595 -52.958 54.837 1.00 57.57 363 ARG C N 1
ATOM 10323 C CA . ARG C 1 363 ? 3.991 -51.595 54.522 1.00 57.33 363 ARG C CA 1
ATOM 10324 C C . ARG C 1 363 ? 5.208 -51.498 53.606 1.00 56.67 363 ARG C C 1
ATOM 10325 O O . ARG C 1 363 ? 6.165 -52.258 53.747 1.00 56.97 363 ARG C O 1
ATOM 10333 N N . VAL C 1 364 ? 5.161 -50.557 52.664 1.00 55.73 364 VAL C N 1
ATOM 10334 C CA . VAL C 1 364 ? 6.259 -50.349 51.722 1.00 55.04 364 VAL C CA 1
ATOM 10335 C C . VAL C 1 364 ? 6.542 -48.860 51.518 1.00 54.55 364 VAL C C 1
ATOM 10336 O O . VAL C 1 364 ? 5.625 -48.039 51.535 1.00 53.39 364 VAL C O 1
ATOM 10340 N N . PHE C 1 365 ? 7.819 -48.523 51.336 1.00 54.96 365 PHE C N 1
ATOM 10341 C CA . PHE C 1 365 ? 8.250 -47.138 51.127 1.00 54.65 365 PHE C CA 1
ATOM 10342 C C . PHE C 1 365 ? 8.999 -46.992 49.813 1.00 53.49 365 PHE C C 1
ATOM 10343 O O . PHE C 1 365 ? 9.702 -47.905 49.387 1.00 54.21 365 PHE C O 1
ATOM 10351 N N . ASN C 1 366 ? 8.855 -45.836 49.177 1.00 51.52 366 ASN C N 1
ATOM 10352 C CA . ASN C 1 366 ? 9.556 -45.579 47.931 1.00 49.24 366 ASN C CA 1
ATOM 10353 C C . ASN C 1 366 ? 10.862 -44.879 48.294 1.00 47.33 366 ASN C C 1
ATOM 10354 O O . ASN C 1 366 ? 10.866 -43.719 48.695 1.00 47.49 366 ASN C O 1
ATOM 10359 N N . PRO C 1 367 ? 11.991 -45.582 48.163 1.00 45.11 367 PRO C N 1
ATOM 10360 C CA . PRO C 1 367 ? 13.282 -44.984 48.493 1.00 43.09 367 PRO C CA 1
ATOM 10361 C C . PRO C 1 367 ? 13.478 -43.582 47.929 1.00 41.26 367 PRO C C 1
ATOM 10362 O O . PRO C 1 367 ? 13.802 -42.651 48.656 1.00 41.10 367 PRO C O 1
ATOM 10366 N N . TRP C 1 368 ? 13.263 -43.429 46.633 1.00 40.56 368 TRP C N 1
ATOM 10367 C CA . TRP C 1 368 ? 13.470 -42.139 46.000 1.00 39.73 368 TRP C CA 1
ATOM 10368 C C . TRP C 1 368 ? 12.468 -41.085 46.428 1.00 40.18 368 TRP C C 1
ATOM 10369 O O . TRP C 1 368 ? 12.839 -39.935 46.645 1.00 40.04 368 TRP C O 1
ATOM 10380 N N . LYS C 1 369 ? 11.203 -41.463 46.553 1.00 40.71 369 LYS C N 1
ATOM 10381 C CA . LYS C 1 369 ? 10.194 -40.501 46.975 1.00 41.99 369 LYS C CA 1
ATOM 10382 C C . LYS C 1 369 ? 10.508 -40.047 48.395 1.00 41.23 369 LYS C C 1
ATOM 10383 O O . LYS C 1 369 ? 10.502 -38.857 48.704 1.00 39.99 369 LYS C O 1
ATOM 10389 N N . GLN C 1 370 ? 10.803 -41.021 49.243 1.00 41.94 370 GLN C N 1
ATOM 10390 C CA . GLN C 1 370 ? 11.127 -40.784 50.637 1.00 41.90 370 GLN C CA 1
ATOM 10391 C C . GLN C 1 370 ? 12.356 -39.885 50.734 1.00 41.51 370 GLN C C 1
ATOM 10392 O O . GLN C 1 370 ? 12.355 -38.872 51.435 1.00 40.90 370 GLN C O 1
ATOM 10398 N N . GLN C 1 371 ? 13.405 -40.268 50.020 1.00 41.71 371 GLN C N 1
ATOM 10399 C CA . GLN C 1 371 ? 14.647 -39.508 50.010 1.00 43.24 371 GLN C CA 1
ATOM 10400 C C . GLN C 1 371 ? 14.408 -38.042 49.665 1.00 44.11 371 GLN C C 1
ATOM 10401 O O . GLN C 1 371 ? 14.941 -37.142 50.313 1.00 43.59 371 GLN C O 1
ATOM 10407 N N . GLU C 1 372 ? 13.590 -37.819 48.642 1.00 45.91 372 GLU C N 1
ATOM 10408 C CA . GLU C 1 372 ? 13.289 -36.480 48.162 1.00 47.06 372 GLU C CA 1
ATOM 10409 C C . GLU C 1 372 ? 12.388 -35.655 49.062 1.00 46.52 372 GLU C C 1
ATOM 10410 O O . GLU C 1 372 ? 12.425 -34.432 49.016 1.00 46.62 372 GLU C O 1
ATOM 10416 N N . LYS C 1 373 ? 11.578 -36.311 49.880 1.00 45.62 373 LYS C N 1
ATOM 10417 C CA . LYS C 1 373 ? 10.698 -35.578 50.768 1.00 44.59 373 LYS C CA 1
ATOM 10418 C C . LYS C 1 373 ? 11.370 -35.141 52.056 1.00 44.22 373 LYS C C 1
ATOM 10419 O O . LYS C 1 373 ? 11.180 -34.011 52.503 1.00 43.96 373 LYS C O 1
ATOM 10425 N N . PHE C 1 374 ? 12.154 -36.036 52.650 1.00 43.81 374 PHE C N 1
ATOM 10426 C CA . PHE C 1 374 ? 12.809 -35.747 53.921 1.00 43.41 374 PHE C CA 1
ATOM 10427 C C . PHE C 1 374 ? 14.214 -35.193 53.868 1.00 43.89 374 PHE C C 1
ATOM 10428 O O . PHE C 1 374 ? 14.811 -34.928 54.903 1.00 44.56 374 PHE C O 1
ATOM 10436 N N . ASP C 1 375 ? 14.742 -35.022 52.666 1.00 44.95 375 ASP C N 1
ATOM 10437 C CA . ASP C 1 375 ? 16.062 -34.437 52.493 1.00 46.02 375 ASP C CA 1
ATOM 10438 C C . ASP C 1 375 ? 16.057 -33.736 51.131 1.00 46.26 375 ASP C C 1
ATOM 10439 O O . ASP C 1 375 ? 16.878 -34.018 50.258 1.00 46.46 375 ASP C O 1
ATOM 10444 N N . PRO C 1 376 ? 15.125 -32.792 50.946 1.00 46.06 376 PRO C N 1
ATOM 10445 C CA . PRO C 1 376 ? 14.973 -32.036 49.705 1.00 46.36 376 PRO C CA 1
ATOM 10446 C C . PRO C 1 376 ? 16.243 -31.387 49.181 1.00 46.41 376 PRO C C 1
ATOM 10447 O O . PRO C 1 376 ? 16.460 -31.336 47.976 1.00 45.60 376 PRO C O 1
ATOM 10451 N N . GLU C 1 377 ? 17.080 -30.900 50.090 1.00 47.20 377 GLU C N 1
ATOM 10452 C CA . GLU C 1 377 ? 18.319 -30.232 49.710 1.00 47.66 377 GLU C CA 1
ATOM 10453 C C . GLU C 1 377 ? 19.475 -31.208 49.693 1.00 45.70 377 GLU C C 1
ATOM 10454 O O . GLU C 1 377 ? 20.605 -30.836 49.383 1.00 46.06 377 GLU C O 1
ATOM 10460 N N . ALA C 1 378 ? 19.187 -32.458 50.030 1.00 43.17 378 ALA C N 1
ATOM 10461 C CA . ALA C 1 378 ? 20.208 -33.492 50.074 1.00 40.49 378 ALA C CA 1
ATOM 10462 C C . ALA C 1 378 ? 21.316 -33.098 51.048 1.00 39.55 378 ALA C C 1
ATOM 10463 O O . ALA C 1 378 ? 22.446 -33.569 50.929 1.00 39.05 378 ALA C O 1
ATOM 10465 N N . LYS C 1 379 ? 20.985 -32.239 52.012 1.00 38.55 379 LYS C N 1
ATOM 10466 C CA . LYS C 1 379 ? 21.958 -31.801 53.001 1.00 38.77 379 LYS C CA 1
ATOM 10467 C C . LYS C 1 379 ? 22.452 -32.967 53.847 1.00 37.64 379 LYS C C 1
ATOM 10468 O O . LYS C 1 379 ? 23.649 -33.085 54.112 1.00 36.63 379 LYS C O 1
ATOM 10474 N N . PHE C 1 380 ? 21.532 -33.827 54.274 1.00 35.97 380 PHE C N 1
ATOM 10475 C CA . PHE C 1 380 ? 21.895 -34.993 55.076 1.00 34.59 380 PHE C CA 1
ATOM 10476 C C . PHE C 1 380 ? 22.777 -35.922 54.257 1.00 34.67 380 PHE C C 1
ATOM 10477 O O . PHE C 1 380 ? 23.829 -36.358 54.711 1.00 34.79 380 PHE C O 1
ATOM 10485 N N . ILE C 1 381 ? 22.336 -36.218 53.044 1.00 34.80 381 ILE C N 1
ATOM 10486 C CA . ILE C 1 381 ? 23.069 -37.088 52.150 1.00 35.29 381 ILE C CA 1
ATOM 10487 C C . ILE C 1 381 ? 24.467 -36.556 51.918 1.00 36.75 381 ILE C C 1
ATOM 10488 O O . ILE C 1 381 ? 25.441 -37.299 52.013 1.00 36.18 381 ILE C O 1
ATOM 10493 N N . LYS C 1 382 ? 24.563 -35.263 51.622 1.00 39.23 382 LYS C N 1
ATOM 10494 C CA . LYS C 1 382 ? 25.856 -34.623 51.362 1.00 41.22 382 LYS C CA 1
ATOM 10495 C C . LYS C 1 382 ? 26.774 -34.640 52.581 1.00 41.74 382 LYS C C 1
ATOM 10496 O O . LYS C 1 382 ? 27.997 -34.630 52.453 1.00 42.43 382 LYS C O 1
ATOM 10502 N N . GLU C 1 383 ? 26.177 -34.668 53.764 1.00 42.17 383 GLU C N 1
ATOM 10503 C CA . GLU C 1 383 ? 26.944 -34.668 54.994 1.00 41.96 383 GLU C CA 1
ATOM 10504 C C . GLU C 1 383 ? 27.566 -36.016 55.295 1.00 40.85 383 GLU C C 1
ATOM 10505 O O . GLU C 1 383 ? 28.559 -36.087 56.008 1.00 40.87 383 GLU C O 1
ATOM 10511 N N . TRP C 1 384 ? 26.995 -37.087 54.753 1.00 39.78 384 TRP C N 1
ATOM 10512 C CA . TRP C 1 384 ? 27.524 -38.409 55.046 1.00 39.07 384 TRP C CA 1
ATOM 10513 C C . TRP C 1 384 ? 28.029 -39.235 53.880 1.00 40.25 384 TRP C C 1
ATOM 10514 O O . TRP C 1 384 ? 28.808 -40.168 54.078 1.00 41.18 384 TRP C O 1
ATOM 10525 N N . VAL C 1 385 ? 27.599 -38.913 52.669 1.00 41.69 385 VAL C N 1
ATOM 10526 C CA . VAL C 1 385 ? 28.075 -39.653 51.510 1.00 43.64 385 VAL C CA 1
ATOM 10527 C C . VAL C 1 385 ? 29.126 -38.802 50.808 1.00 45.29 385 VAL C C 1
ATOM 10528 O O . VAL C 1 385 ? 28.804 -37.916 50.019 1.00 45.46 385 VAL C O 1
ATOM 10532 N N . GLU C 1 386 ? 30.384 -39.087 51.117 1.00 47.72 386 GLU C N 1
ATOM 10533 C CA . GLU C 1 386 ? 31.538 -38.379 50.571 1.00 50.12 386 GLU C CA 1
ATOM 10534 C C . GLU C 1 386 ? 31.479 -38.037 49.080 1.00 49.62 386 GLU C C 1
ATOM 10535 O O . GLU C 1 386 ? 31.601 -36.878 48.688 1.00 48.72 386 GLU C O 1
ATOM 10541 N N . GLU C 1 387 ? 31.314 -39.059 48.255 1.00 49.13 387 GLU C N 1
ATOM 10542 C CA . GLU C 1 387 ? 31.261 -38.882 46.820 1.00 49.82 387 GLU C CA 1
ATOM 10543 C C . GLU C 1 387 ? 30.180 -37.921 46.295 1.00 49.65 387 GLU C C 1
ATOM 10544 O O . GLU C 1 387 ? 30.412 -37.194 45.332 1.00 49.45 387 GLU C O 1
ATOM 10550 N N . LEU C 1 388 ? 29.008 -37.898 46.918 1.00 49.37 388 LEU C N 1
ATOM 10551 C CA . LEU C 1 388 ? 27.949 -37.015 46.446 1.00 49.80 388 LEU C CA 1
ATOM 10552 C C . LEU C 1 388 ? 28.058 -35.633 47.052 1.00 50.23 388 LEU C C 1
ATOM 10553 O O . LEU C 1 388 ? 27.149 -34.819 46.922 1.00 50.26 388 LEU C O 1
ATOM 10558 N N . LYS C 1 389 ? 29.179 -35.365 47.703 1.00 51.03 389 LYS C N 1
ATOM 10559 C CA . LYS C 1 389 ? 29.389 -34.086 48.365 1.00 52.71 389 LYS C CA 1
ATOM 10560 C C . LYS C 1 389 ? 29.175 -32.839 47.511 1.00 53.43 389 LYS C C 1
ATOM 10561 O O . LYS C 1 389 ? 28.769 -31.790 48.022 1.00 52.38 389 LYS C O 1
ATOM 10567 N N . ASP C 1 390 ? 29.437 -32.945 46.213 1.00 55.00 390 ASP C N 1
ATOM 10568 C CA . ASP C 1 390 ? 29.279 -31.787 45.341 1.00 55.18 390 ASP C CA 1
ATOM 10569 C C . ASP C 1 390 ? 28.240 -31.941 44.241 1.00 53.85 390 ASP C C 1
ATOM 10570 O O . ASP C 1 390 ? 27.998 -31.014 43.478 1.00 54.00 390 ASP C O 1
ATOM 10575 N N . VAL C 1 391 ? 27.623 -33.110 44.159 1.00 52.45 391 VAL C N 1
ATOM 10576 C CA . VAL C 1 391 ? 26.595 -33.329 43.159 1.00 51.67 391 VAL C CA 1
ATOM 10577 C C . VAL C 1 391 ? 25.379 -32.508 43.585 1.00 51.42 391 VAL C C 1
ATOM 10578 O O . VAL C 1 391 ? 24.972 -32.565 44.735 1.00 51.47 391 VAL C O 1
ATOM 10582 N N . PRO C 1 392 ? 24.800 -31.710 42.673 1.00 51.37 392 PRO C N 1
ATOM 10583 C CA . PRO C 1 392 ? 23.630 -30.923 43.067 1.00 50.23 392 PRO C CA 1
ATOM 10584 C C . PRO C 1 392 ? 22.445 -31.835 43.402 1.00 49.15 392 PRO C C 1
ATOM 10585 O O . PRO C 1 392 ? 22.212 -32.850 42.740 1.00 47.79 392 PRO C O 1
ATOM 10589 N N . PRO C 1 393 ? 21.681 -31.475 44.442 1.00 48.84 393 PRO C N 1
ATOM 10590 C CA . PRO C 1 393 ? 20.520 -32.232 44.906 1.00 48.73 393 PRO C CA 1
ATOM 10591 C C . PRO C 1 393 ? 19.639 -32.795 43.811 1.00 48.75 393 PRO C C 1
ATOM 10592 O O . PRO C 1 393 ? 19.306 -33.977 43.829 1.00 48.50 393 PRO C O 1
ATOM 10596 N N . SER C 1 394 ? 19.264 -31.947 42.862 1.00 49.55 394 SER C N 1
ATOM 10597 C CA . SER C 1 394 ? 18.421 -32.359 41.741 1.00 50.26 394 SER C CA 1
ATOM 10598 C C . SER C 1 394 ? 18.871 -33.706 41.138 1.00 49.71 394 SER C C 1
ATOM 10599 O O . SER C 1 394 ? 18.056 -34.600 40.889 1.00 48.75 394 SER C O 1
ATOM 10602 N N . ILE C 1 395 ? 20.175 -33.836 40.914 1.00 49.22 395 ILE C N 1
ATOM 10603 C CA . ILE C 1 395 ? 20.746 -35.047 40.355 1.00 48.49 395 ILE C CA 1
ATOM 10604 C C . ILE C 1 395 ? 20.726 -36.180 41.362 1.00 48.09 395 ILE C C 1
ATOM 10605 O O . ILE C 1 395 ? 20.298 -37.283 41.042 1.00 49.05 395 ILE C O 1
ATOM 10610 N N . ILE C 1 396 ? 21.185 -35.906 42.578 1.00 46.87 396 ILE C N 1
ATOM 10611 C CA . ILE C 1 396 ? 21.202 -36.917 43.632 1.00 46.02 396 ILE C CA 1
ATOM 10612 C C . ILE C 1 396 ? 19.853 -37.630 43.757 1.00 46.31 396 ILE C C 1
ATOM 10613 O O . ILE C 1 396 ? 19.807 -38.852 43.909 1.00 45.08 396 ILE C O 1
ATOM 10618 N N . HIS C 1 397 ? 18.760 -36.869 43.682 1.00 46.66 397 HIS C N 1
ATOM 10619 C CA . HIS C 1 397 ? 17.419 -37.438 43.784 1.00 46.82 397 HIS C CA 1
ATOM 10620 C C . HIS C 1 397 ? 17.017 -38.242 42.555 1.00 47.25 397 HIS C C 1
ATOM 10621 O O . HIS C 1 397 ? 15.929 -38.804 42.504 1.00 47.58 397 HIS C O 1
ATOM 10628 N N . SER C 1 398 ? 17.899 -38.294 41.566 1.00 48.46 398 SER C N 1
ATOM 10629 C CA . SER C 1 398 ? 17.641 -39.028 40.333 1.00 49.47 398 SER C CA 1
ATOM 10630 C C . SER C 1 398 ? 18.911 -39.730 39.908 1.00 49.70 398 SER C C 1
ATOM 10631 O O . SER C 1 398 ? 19.025 -40.176 38.774 1.00 50.09 398 SER C O 1
ATOM 10634 N N . ILE C 1 399 ? 19.861 -39.818 40.829 1.00 50.44 399 ILE C N 1
ATOM 10635 C CA . ILE C 1 399 ? 21.154 -40.433 40.571 1.00 50.94 399 ILE C CA 1
ATOM 10636 C C . ILE C 1 399 ? 21.083 -41.835 39.957 1.00 51.84 399 ILE C C 1
ATOM 10637 O O . ILE C 1 399 ? 22.107 -42.395 39.561 1.00 51.92 399 ILE C O 1
ATOM 10642 N N . TYR C 1 400 ? 19.879 -42.396 39.873 1.00 52.75 400 TYR C N 1
ATOM 10643 C CA . TYR C 1 400 ? 19.699 -43.717 39.289 1.00 53.73 400 TYR C CA 1
ATOM 10644 C C . TYR C 1 400 ? 19.704 -43.595 37.769 1.00 55.36 400 TYR C C 1
ATOM 10645 O O . TYR C 1 400 ? 19.877 -44.581 37.058 1.00 55.31 400 TYR C O 1
ATOM 10654 N N . LYS C 1 401 ? 19.519 -42.369 37.283 1.00 57.45 401 LYS C N 1
ATOM 10655 C CA . LYS C 1 401 ? 19.513 -42.076 35.852 1.00 58.09 401 LYS C CA 1
ATOM 10656 C C . LYS C 1 401 ? 20.935 -41.818 35.376 1.00 58.91 401 LYS C C 1
ATOM 10657 O O . LYS C 1 401 ? 21.298 -42.156 34.257 1.00 60.25 401 LYS C O 1
ATOM 10663 N N . THR C 1 402 ? 21.737 -41.207 36.235 1.00 59.70 402 THR C N 1
ATOM 10664 C CA . THR C 1 402 ? 23.123 -40.905 35.908 1.00 60.68 402 THR C CA 1
ATOM 10665 C C . THR C 1 402 ? 24.047 -41.975 36.503 1.00 60.58 402 THR C C 1
ATOM 10666 O O . THR C 1 402 ? 23.676 -43.143 36.616 1.00 61.25 402 THR C O 1
ATOM 10670 N N . LYS C 1 403 ? 25.251 -41.567 36.876 1.00 59.48 403 LYS C N 1
ATOM 10671 C CA . LYS C 1 403 ? 26.231 -42.465 37.460 1.00 58.97 403 LYS C CA 1
ATOM 10672 C C . LYS C 1 403 ? 27.469 -41.650 37.781 1.00 58.58 403 LYS C C 1
ATOM 10673 O O . LYS C 1 403 ? 28.417 -41.616 37.005 1.00 58.64 403 LYS C O 1
ATOM 10679 N N . VAL C 1 404 ? 27.445 -40.984 38.931 1.00 58.40 404 VAL C N 1
ATOM 10680 C CA . VAL C 1 404 ? 28.564 -40.157 39.358 1.00 58.14 404 VAL C CA 1
ATOM 10681 C C . VAL C 1 404 ? 29.764 -41.024 39.734 1.00 57.66 404 VAL C C 1
ATOM 10682 O O . VAL C 1 404 ? 29.612 -42.171 40.146 1.00 58.18 404 VAL C O 1
ATOM 10686 N N . PRO C 1 405 ? 30.979 -40.479 39.597 1.00 56.85 405 PRO C N 1
ATOM 10687 C CA . PRO C 1 405 ? 32.199 -41.220 39.919 1.00 56.31 405 PRO C CA 1
ATOM 10688 C C . PRO C 1 405 ? 32.332 -41.616 41.383 1.00 55.95 405 PRO C C 1
ATOM 10689 O O . PRO C 1 405 ? 32.039 -40.828 42.281 1.00 56.61 405 PRO C O 1
ATOM 10693 N N . GLY C 1 406 ? 32.772 -42.848 41.613 1.00 55.11 406 GLY C N 1
ATOM 10694 C CA . GLY C 1 406 ? 32.963 -43.328 42.967 1.00 53.16 406 GLY C CA 1
ATOM 10695 C C . GLY C 1 406 ? 31.714 -43.731 43.719 1.00 52.05 406 GLY C C 1
ATOM 10696 O O . GLY C 1 406 ? 31.803 -44.262 44.822 1.00 51.97 406 GLY C O 1
ATOM 10697 N N . TYR C 1 407 ? 30.546 -43.479 43.146 1.00 51.05 407 TYR C N 1
ATOM 10698 C CA . TYR C 1 407 ? 29.314 -43.851 43.822 1.00 50.39 407 TYR C CA 1
ATOM 10699 C C . TYR C 1 407 ? 28.608 -44.951 43.055 1.00 49.87 407 TYR C C 1
ATOM 10700 O O . TYR C 1 407 ? 28.131 -44.739 41.949 1.00 49.60 407 TYR C O 1
ATOM 10709 N N . PRO C 1 408 ? 28.518 -46.145 43.650 1.00 49.98 408 PRO C N 1
ATOM 10710 C CA . PRO C 1 408 ? 27.860 -47.273 42.989 1.00 49.94 408 PRO C CA 1
ATOM 10711 C C . PRO C 1 408 ? 26.440 -46.936 42.593 1.00 49.91 408 PRO C C 1
ATOM 10712 O O . PRO C 1 408 ? 25.742 -46.214 43.301 1.00 51.19 408 PRO C O 1
ATOM 10716 N N . SER C 1 409 ? 26.014 -47.446 41.450 1.00 49.67 409 SER C N 1
ATOM 10717 C CA . SER C 1 409 ? 24.655 -47.198 41.000 1.00 49.85 409 SER C CA 1
ATOM 10718 C C . SER C 1 409 ? 23.790 -48.215 41.723 1.00 48.88 409 SER C C 1
ATOM 10719 O O . SER C 1 409 ? 24.288 -49.233 42.202 1.00 48.75 409 SER C O 1
ATOM 10722 N N . PRO C 1 410 ? 22.485 -47.950 41.825 1.00 48.14 410 PRO C N 1
ATOM 10723 C CA . PRO C 1 410 ? 21.589 -48.884 42.509 1.00 48.16 410 PRO C CA 1
ATOM 10724 C C . PRO C 1 410 ? 21.952 -50.352 42.305 1.00 48.15 410 PRO C C 1
ATOM 10725 O O . PRO C 1 410 ? 22.063 -50.821 41.176 1.00 48.43 410 PRO C O 1
ATOM 10729 N N . ILE C 1 411 ? 22.147 -51.071 43.408 1.00 48.24 411 ILE C N 1
ATOM 10730 C CA . ILE C 1 411 ? 22.501 -52.486 43.352 1.00 47.32 411 ILE C CA 1
ATOM 10731 C C . ILE C 1 411 ? 21.311 -53.404 43.055 1.00 47.77 411 ILE C C 1
ATOM 10732 O O . ILE C 1 411 ? 21.484 -54.613 42.933 1.00 46.51 411 ILE C O 1
ATOM 10737 N N . VAL C 1 412 ? 20.115 -52.825 42.949 1.00 48.47 412 VAL C N 1
ATOM 10738 C CA . VAL C 1 412 ? 18.889 -53.565 42.644 1.00 49.83 412 VAL C CA 1
ATOM 10739 C C . VAL C 1 412 ? 17.784 -52.562 42.350 1.00 51.58 412 VAL C C 1
ATOM 10740 O O . VAL C 1 412 ? 17.925 -51.385 42.677 1.00 52.01 412 VAL C O 1
ATOM 10744 N N . ASN C 1 413 ? 16.700 -53.015 41.717 1.00 53.13 413 ASN C N 1
ATOM 10745 C CA . ASN C 1 413 ? 15.552 -52.147 41.460 1.00 54.36 413 ASN C CA 1
ATOM 10746 C C . ASN C 1 413 ? 14.575 -52.458 42.589 1.00 54.57 413 ASN C C 1
ATOM 10747 O O . ASN C 1 413 ? 14.000 -53.548 42.632 1.00 54.18 413 ASN C O 1
ATOM 10752 N N . TRP C 1 414 ? 14.373 -51.503 43.491 1.00 54.45 414 TRP C N 1
ATOM 10753 C CA . TRP C 1 414 ? 13.500 -51.734 44.627 1.00 54.43 414 TRP C CA 1
ATOM 10754 C C . TRP C 1 414 ? 12.094 -52.204 44.267 1.00 54.88 414 TRP C C 1
ATOM 10755 O O . TRP C 1 414 ? 11.576 -53.131 44.885 1.00 54.84 414 TRP C O 1
ATOM 10766 N N . LEU C 1 415 ? 11.484 -51.583 43.261 1.00 55.91 415 LEU C N 1
ATOM 10767 C CA . LEU C 1 415 ? 10.120 -51.935 42.866 1.00 56.66 415 LEU C CA 1
ATOM 10768 C C . LEU C 1 415 ? 9.916 -53.418 42.535 1.00 57.18 415 LEU C C 1
ATOM 10769 O O . LEU C 1 415 ? 8.998 -54.052 43.059 1.00 56.46 415 LEU C O 1
ATOM 10774 N N . GLU C 1 416 ? 10.756 -53.972 41.666 1.00 57.83 416 GLU C N 1
ATOM 10775 C CA . GLU C 1 416 ? 10.642 -55.385 41.318 1.00 59.00 416 GLU C CA 1
ATOM 10776 C C . GLU C 1 416 ? 10.837 -56.230 42.568 1.00 58.00 416 GLU C C 1
ATOM 10777 O O . GLU C 1 416 ? 10.055 -57.141 42.839 1.00 58.85 416 GLU C O 1
ATOM 10783 N N . ARG C 1 417 ? 11.893 -55.922 43.320 1.00 56.05 417 ARG C N 1
ATOM 10784 C CA . ARG C 1 417 ? 12.217 -56.649 44.542 1.00 54.01 417 ARG C CA 1
ATOM 10785 C C . ARG C 1 417 ? 11.049 -56.660 45.519 1.00 53.52 417 ARG C C 1
ATOM 10786 O O . ARG C 1 417 ? 10.598 -57.727 45.934 1.00 53.67 417 ARG C O 1
ATOM 10794 N N . VAL C 1 418 ? 10.564 -55.474 45.886 1.00 52.67 418 VAL C N 1
ATOM 10795 C CA . VAL C 1 418 ? 9.464 -55.366 46.841 1.00 52.60 418 VAL C CA 1
ATOM 10796 C C . VAL C 1 418 ? 8.272 -56.226 46.436 1.00 52.95 418 VAL C C 1
ATOM 10797 O O . VAL C 1 418 ? 7.612 -56.823 47.295 1.00 53.30 418 VAL C O 1
ATOM 10801 N N . ASN C 1 419 ? 7.998 -56.292 45.134 1.00 52.58 419 ASN C N 1
ATOM 10802 C CA . ASN C 1 419 ? 6.885 -57.096 44.647 1.00 52.35 419 ASN C CA 1
ATOM 10803 C C . ASN C 1 419 ? 7.157 -58.568 44.872 1.00 52.15 419 ASN C C 1
ATOM 10804 O O . ASN C 1 419 ? 6.271 -59.316 45.290 1.00 51.50 419 ASN C O 1
ATOM 10809 N N . TYR C 1 420 ? 8.389 -58.980 44.597 1.00 52.49 420 TYR C N 1
ATOM 10810 C CA . TYR C 1 420 ? 8.768 -60.367 44.789 1.00 53.05 420 TYR C CA 1
ATOM 10811 C C . TYR C 1 420 ? 8.714 -60.736 46.270 1.00 53.05 420 TYR C C 1
ATOM 10812 O O . TYR C 1 420 ? 8.125 -61.752 46.648 1.00 53.74 420 TYR C O 1
ATOM 10821 N N . VAL C 1 421 ? 9.322 -59.906 47.112 1.00 52.75 421 VAL C N 1
ATOM 10822 C CA . VAL C 1 421 ? 9.331 -60.173 48.540 1.00 51.96 421 VAL C CA 1
ATOM 10823 C C . VAL C 1 421 ? 7.909 -60.310 49.063 1.00 53.07 421 VAL C C 1
ATOM 10824 O O . VAL C 1 421 ? 7.632 -61.202 49.867 1.00 53.91 421 VAL C O 1
ATOM 10828 N N . LYS C 1 422 ? 7.005 -59.445 48.603 1.00 53.69 422 LYS C N 1
ATOM 10829 C CA . LYS C 1 422 ? 5.618 -59.512 49.058 1.00 54.84 422 LYS C CA 1
ATOM 10830 C C . LYS C 1 422 ? 4.922 -60.796 48.608 1.00 56.25 422 LYS C C 1
ATOM 10831 O O . LYS C 1 422 ? 4.188 -61.425 49.381 1.00 56.27 422 LYS C O 1
ATOM 10837 N N . SER C 1 423 ? 5.143 -61.182 47.356 1.00 57.37 423 SER C N 1
ATOM 10838 C CA . SER C 1 423 ? 4.530 -62.400 46.845 1.00 58.15 423 SER C CA 1
ATOM 10839 C C . SER C 1 423 ? 4.994 -63.551 47.735 1.00 58.39 423 SER C C 1
ATOM 10840 O O . SER C 1 423 ? 4.203 -64.436 48.084 1.00 58.37 423 SER C O 1
ATOM 10843 N N . GLU C 1 424 ? 6.273 -63.516 48.111 1.00 58.20 424 GLU C N 1
ATOM 10844 C CA . GLU C 1 424 ? 6.856 -64.539 48.969 1.00 58.91 424 GLU C CA 1
ATOM 10845 C C . GLU C 1 424 ? 6.171 -64.585 50.331 1.00 58.66 424 GLU C C 1
ATOM 10846 O O . GLU C 1 424 ? 6.048 -65.650 50.933 1.00 58.33 424 GLU C O 1
ATOM 10852 N N . TYR C 1 425 ? 5.727 -63.428 50.812 1.00 58.32 425 TYR C N 1
ATOM 10853 C CA . TYR C 1 425 ? 5.038 -63.347 52.091 1.00 59.01 425 TYR C CA 1
ATOM 10854 C C . TYR C 1 425 ? 3.657 -63.973 51.952 1.00 60.75 425 TYR C C 1
ATOM 10855 O O . TYR C 1 425 ? 3.292 -64.859 52.726 1.00 60.93 425 TYR C O 1
ATOM 10864 N N . LYS C 1 426 ? 2.889 -63.502 50.968 1.00 62.92 426 LYS C N 1
ATOM 10865 C CA . LYS C 1 426 ? 1.541 -64.022 50.716 1.00 64.54 426 LYS C CA 1
ATOM 10866 C C . LYS C 1 426 ? 1.638 -65.528 50.552 1.00 64.91 426 LYS C C 1
ATOM 10867 O O . LYS C 1 426 ? 0.794 -66.289 51.032 1.00 63.86 426 LYS C O 1
ATOM 10873 N N . ASN C 1 427 ? 2.700 -65.940 49.875 1.00 65.98 427 ASN C N 1
ATOM 10874 C CA . ASN C 1 427 ? 2.972 -67.340 49.624 1.00 67.34 427 ASN C CA 1
ATOM 10875 C C . ASN C 1 427 ? 2.914 -68.124 50.935 1.00 66.98 427 ASN C C 1
ATOM 10876 O O . ASN C 1 427 ? 2.238 -69.143 51.021 1.00 68.27 427 ASN C O 1
ATOM 10881 N N . VAL C 1 428 ? 3.614 -67.642 51.957 1.00 66.22 428 VAL C N 1
ATOM 10882 C CA . VAL C 1 428 ? 3.621 -68.311 53.258 1.00 65.17 428 VAL C CA 1
ATOM 10883 C C . VAL C 1 428 ? 2.209 -68.346 53.853 1.00 64.80 428 VAL C C 1
ATOM 10884 O O . VAL C 1 428 ? 1.310 -67.649 53.329 1.00 64.16 428 VAL C O 1
ATOM 10888 N N . MET D 1 1 ? 18.771 -8.811 57.502 1.00 60.42 1 MET D N 1
ATOM 10889 C CA . MET D 1 1 ? 19.658 -7.698 57.950 1.00 60.61 1 MET D CA 1
ATOM 10890 C C . MET D 1 1 ? 20.843 -8.255 58.722 1.00 59.54 1 MET D C 1
ATOM 10891 O O . MET D 1 1 ? 20.887 -9.440 59.049 1.00 60.13 1 MET D O 1
ATOM 10896 N N . ASP D 1 2 ? 21.809 -7.389 59.000 1.00 57.87 2 ASP D N 1
ATOM 10897 C CA . ASP D 1 2 ? 22.9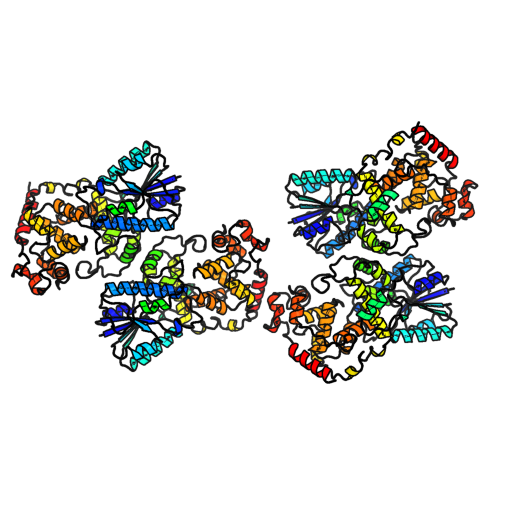68 -7.771 59.789 1.00 56.42 2 ASP D CA 1
ATOM 10898 C C . ASP D 1 2 ? 22.726 -7.098 61.121 1.00 54.57 2 ASP D C 1
ATOM 10899 O O . ASP D 1 2 ? 22.921 -5.889 61.246 1.00 55.32 2 ASP D O 1
ATOM 10904 N N . CYS D 1 3 ? 22.291 -7.864 62.115 1.00 51.18 3 CYS D N 1
ATOM 10905 C CA . CYS D 1 3 ? 22.013 -7.261 63.402 1.00 47.97 3 CYS D CA 1
ATOM 10906 C C . CYS D 1 3 ? 22.761 -7.849 64.596 1.00 43.28 3 CYS D C 1
ATOM 10907 O O . CYS D 1 3 ? 23.406 -8.892 64.508 1.00 42.78 3 CYS D O 1
ATOM 10910 N N . ILE D 1 4 ? 22.665 -7.146 65.715 1.00 37.83 4 ILE D N 1
ATOM 10911 C CA . ILE D 1 4 ? 23.328 -7.532 66.948 1.00 32.59 4 ILE D CA 1
ATOM 10912 C C . ILE D 1 4 ? 22.359 -7.859 68.083 1.00 28.74 4 ILE D C 1
ATOM 10913 O O . ILE D 1 4 ? 21.307 -7.237 68.212 1.00 28.29 4 ILE D O 1
ATOM 10918 N N . PHE D 1 5 ? 22.714 -8.853 68.890 1.00 24.45 5 PHE D N 1
ATOM 10919 C CA . PHE D 1 5 ? 21.923 -9.201 70.062 1.00 20.63 5 PHE D CA 1
ATOM 10920 C C . PHE D 1 5 ? 22.845 -9.022 71.258 1.00 19.29 5 PHE D C 1
ATOM 10921 O O . PHE D 1 5 ? 23.963 -9.538 71.268 1.00 18.22 5 PHE D O 1
ATOM 10929 N N . ILE D 1 6 ? 22.384 -8.291 72.266 1.00 18.92 6 ILE D N 1
ATOM 10930 C CA . ILE D 1 6 ? 23.202 -8.041 73.448 1.00 18.76 6 ILE D CA 1
ATOM 10931 C C . ILE D 1 6 ? 22.700 -8.806 74.662 1.00 18.85 6 ILE D C 1
ATOM 10932 O O . ILE D 1 6 ? 21.580 -8.580 75.137 1.00 18.87 6 ILE D O 1
ATOM 10937 N N . PHE D 1 7 ? 23.540 -9.713 75.157 1.00 18.94 7 PHE D N 1
ATOM 10938 C CA . PHE D 1 7 ? 23.217 -10.503 76.343 1.00 18.80 7 PHE D CA 1
ATOM 10939 C C . PHE D 1 7 ? 23.458 -9.612 77.543 1.00 19.03 7 PHE D C 1
ATOM 10940 O O . PHE D 1 7 ? 24.314 -8.737 77.505 1.00 19.40 7 PHE D O 1
ATOM 10948 N N . ARG D 1 8 ? 22.707 -9.824 78.610 1.00 21.08 8 ARG D N 1
ATOM 10949 C CA . ARG D 1 8 ? 22.917 -9.037 79.821 1.00 23.47 8 ARG D CA 1
ATOM 10950 C C . ARG D 1 8 ? 22.675 -9.851 81.076 1.00 23.97 8 ARG D C 1
ATOM 10951 O O . ARG D 1 8 ? 23.550 -9.971 81.940 1.00 25.33 8 ARG D O 1
ATOM 10959 N N . ARG D 1 9 ? 21.487 -10.433 81.145 1.00 23.21 9 ARG D N 1
ATOM 10960 C CA . ARG D 1 9 ? 21.072 -11.202 82.298 1.00 21.79 9 ARG D CA 1
ATOM 10961 C C . ARG D 1 9 ? 20.298 -12.429 81.815 1.00 22.61 9 ARG D C 1
ATOM 10962 O O . ARG D 1 9 ? 19.622 -13.095 82.593 1.00 23.30 9 ARG D O 1
ATOM 10970 N N . ASP D 1 10 ? 20.415 -12.711 80.519 1.00 23.08 10 ASP D N 1
ATOM 10971 C CA . ASP D 1 10 ? 19.752 -13.835 79.835 1.00 22.25 10 ASP D CA 1
ATOM 10972 C C . ASP D 1 10 ? 20.826 -14.742 79.216 1.00 20.55 10 ASP D C 1
ATOM 10973 O O . ASP D 1 10 ? 20.827 -14.991 78.006 1.00 18.36 10 ASP D O 1
ATOM 10978 N N . LEU D 1 11 ? 21.729 -15.238 80.057 1.00 20.30 11 LEU D N 1
ATOM 10979 C CA . LEU D 1 11 ? 22.859 -16.058 79.603 1.00 20.51 11 LEU D CA 1
ATOM 10980 C C . LEU D 1 11 ? 22.544 -17.488 79.132 1.00 21.32 11 LEU D C 1
ATOM 10981 O O . LEU D 1 11 ? 22.944 -18.471 79.774 1.00 22.16 11 LEU D O 1
ATOM 10986 N N . ARG D 1 12 ? 21.854 -17.591 77.997 1.00 19.47 12 ARG D N 1
ATOM 10987 C CA . ARG D 1 12 ? 21.470 -18.874 77.427 1.00 19.07 12 ARG D CA 1
ATOM 10988 C C . ARG D 1 12 ? 21.059 -18.665 75.973 1.00 20.22 12 ARG D C 1
ATOM 10989 O O . ARG D 1 12 ? 20.791 -17.534 75.561 1.00 20.27 12 ARG D O 1
ATOM 10997 N N . LEU D 1 13 ? 21.003 -19.750 75.199 1.00 20.90 13 LEU D N 1
ATOM 10998 C CA . LEU D 1 13 ? 20.601 -19.662 73.794 1.00 21.40 13 LEU D CA 1
ATOM 10999 C C . LEU D 1 13 ? 19.231 -20.300 73.611 1.00 23.16 13 LEU D C 1
ATOM 11000 O O . LEU D 1 13 ? 18.640 -20.217 72.536 1.00 24.03 13 LEU D O 1
ATOM 11005 N N . GLU D 1 14 ? 18.734 -20.939 74.664 1.00 23.57 14 GLU D N 1
ATOM 11006 C CA . GLU D 1 14 ? 17.440 -21.593 74.620 1.00 25.60 14 GLU D CA 1
ATOM 11007 C C . GLU D 1 14 ? 16.370 -20.695 75.220 1.00 25.27 14 GLU D C 1
ATOM 11008 O O . GLU D 1 14 ? 16.592 -20.045 76.228 1.00 25.31 14 GLU D O 1
ATOM 11014 N N . ASP D 1 15 ? 15.202 -20.681 74.594 1.00 25.39 15 ASP D N 1
ATOM 11015 C CA . ASP D 1 15 ? 14.073 -19.873 75.036 1.00 24.89 15 ASP D CA 1
ATOM 11016 C C . ASP D 1 15 ? 14.437 -18.453 75.448 1.00 22.77 15 ASP D C 1
ATOM 11017 O O . ASP D 1 15 ? 14.076 -17.988 76.523 1.00 21.57 15 ASP D O 1
ATOM 11022 N N . ASN D 1 16 ? 15.154 -17.766 74.575 1.00 21.79 16 ASN D N 1
ATOM 11023 C CA . ASN D 1 16 ? 15.535 -16.393 74.833 1.00 21.57 16 ASN D CA 1
ATOM 11024 C C . ASN D 1 16 ? 14.724 -15.553 73.854 1.00 20.52 16 ASN D C 1
ATOM 11025 O O . ASN D 1 16 ? 15.040 -15.490 72.673 1.00 19.86 16 ASN D O 1
ATOM 11030 N N . THR D 1 17 ? 13.675 -14.915 74.362 1.00 20.55 17 THR D N 1
ATOM 11031 C CA . THR D 1 17 ? 12.770 -14.109 73.551 1.00 20.03 17 THR D CA 1
ATOM 11032 C C . THR D 1 17 ? 13.449 -13.182 72.545 1.00 20.32 17 THR D C 1
ATOM 11033 O O . THR D 1 17 ? 13.345 -13.388 71.325 1.00 20.26 17 THR D O 1
ATOM 11037 N N . GLY D 1 18 ? 14.129 -12.155 73.050 1.00 19.39 18 GLY D N 1
ATOM 11038 C CA . GLY D 1 18 ? 14.798 -11.225 72.164 1.00 17.61 18 GLY D CA 1
ATOM 11039 C C . GLY D 1 18 ? 15.731 -11.921 71.194 1.00 16.94 18 GLY D C 1
ATOM 11040 O O . GLY D 1 18 ? 15.771 -11.589 70.014 1.00 16.06 18 GLY D O 1
ATOM 11041 N N . LEU D 1 19 ? 16.486 -12.897 71.683 1.00 17.56 19 LEU D N 1
ATOM 11042 C CA . LEU D 1 19 ? 17.408 -13.606 70.815 1.00 17.47 19 LEU D CA 1
ATOM 11043 C C . LEU D 1 19 ? 16.640 -14.315 69.713 1.00 18.51 19 LEU D C 1
ATOM 11044 O O . LEU D 1 19 ? 17.077 -14.320 68.560 1.00 18.59 19 LEU D O 1
ATOM 11049 N N . ASN D 1 20 ? 15.490 -14.895 70.060 1.00 19.63 20 ASN D N 1
ATOM 11050 C CA . ASN D 1 20 ? 14.673 -15.598 69.069 1.00 22.39 20 ASN D CA 1
ATOM 11051 C C . ASN D 1 20 ? 14.249 -14.661 67.960 1.00 24.22 20 ASN D C 1
ATOM 11052 O O . ASN D 1 20 ? 14.425 -14.968 66.781 1.00 25.31 20 ASN D O 1
ATOM 11057 N N . TYR D 1 21 ? 13.682 -13.520 68.325 1.00 25.92 21 TYR D N 1
ATOM 11058 C CA . TYR D 1 21 ? 13.263 -12.574 67.300 1.00 29.01 21 TYR D CA 1
ATOM 11059 C C . TYR D 1 21 ? 14.456 -12.168 66.448 1.00 28.94 21 TYR D C 1
ATOM 11060 O O . TYR D 1 21 ? 14.355 -12.074 65.227 1.00 29.27 21 TYR D O 1
ATOM 11069 N N . ALA D 1 22 ? 15.589 -11.944 67.100 1.00 28.21 22 ALA D N 1
ATOM 11070 C CA . ALA D 1 22 ? 16.792 -11.551 66.395 1.00 28.45 22 ALA D CA 1
ATOM 11071 C C . ALA D 1 22 ? 17.171 -12.583 65.344 1.00 28.96 22 ALA D C 1
ATOM 11072 O O . ALA D 1 22 ? 17.484 -12.237 64.206 1.00 27.93 22 ALA D O 1
ATOM 11074 N N . LEU D 1 23 ? 17.145 -13.852 65.734 1.00 30.02 23 LEU D N 1
ATOM 11075 C CA . LEU D 1 23 ? 17.515 -14.932 64.831 1.00 31.51 23 LEU D CA 1
ATOM 11076 C C . LEU D 1 23 ? 16.575 -15.113 63.649 1.00 33.17 23 LEU D C 1
ATOM 11077 O O . LEU D 1 23 ? 17.015 -15.435 62.541 1.00 33.25 23 LEU D O 1
ATOM 11082 N N . SER D 1 24 ? 15.284 -14.902 63.874 1.00 34.66 24 SER D N 1
ATOM 11083 C CA . SER D 1 24 ? 14.320 -15.070 62.798 1.00 36.65 24 SER D CA 1
ATOM 11084 C C . SER D 1 24 ? 14.129 -13.821 61.924 1.00 37.94 24 SER D C 1
ATOM 11085 O O . SER D 1 24 ? 13.756 -13.936 60.757 1.00 39.46 24 SER D O 1
ATOM 11088 N N . GLU D 1 25 ? 14.399 -12.637 62.470 1.00 38.48 25 GLU D N 1
ATOM 11089 C CA . GLU D 1 25 ? 14.231 -11.403 61.710 1.00 38.67 25 GLU D CA 1
ATOM 11090 C C . GLU D 1 25 ? 15.455 -10.926 60.928 1.00 39.71 25 GLU D C 1
ATOM 11091 O O . GLU D 1 25 ? 15.299 -10.155 59.991 1.00 40.11 25 GLU D O 1
ATOM 11097 N N . CYS D 1 26 ? 16.663 -11.351 61.296 1.00 41.15 26 CYS D N 1
ATOM 11098 C CA . CYS D 1 26 ? 17.852 -10.917 60.550 1.00 43.13 26 CYS D CA 1
ATOM 11099 C C . CYS D 1 26 ? 18.548 -12.114 59.926 1.00 42.40 26 CYS D C 1
ATOM 11100 O O . CYS D 1 26 ? 18.267 -13.257 60.279 1.00 42.61 26 CYS D O 1
ATOM 11103 N N . ASP D 1 27 ? 19.464 -11.845 59.004 1.00 42.26 27 ASP D N 1
ATOM 11104 C CA . ASP D 1 27 ? 20.195 -12.903 58.325 1.00 43.30 27 ASP D CA 1
ATOM 11105 C C . ASP D 1 27 ? 21.289 -13.453 59.213 1.00 43.40 27 ASP D C 1
ATOM 11106 O O . ASP D 1 27 ? 21.401 -14.665 59.399 1.00 44.52 27 ASP D O 1
ATOM 11111 N N . ARG D 1 28 ? 22.103 -12.553 59.752 1.00 42.97 28 ARG D N 1
ATOM 11112 C CA . ARG D 1 28 ? 23.191 -12.933 60.641 1.00 41.70 28 ARG D CA 1
ATOM 11113 C C . ARG D 1 28 ? 22.989 -12.181 61.966 1.00 38.68 28 ARG D C 1
ATOM 11114 O O . ARG D 1 28 ? 22.460 -11.065 61.997 1.00 37.56 28 ARG D O 1
ATOM 11122 N N . VAL D 1 29 ? 23.390 -12.812 63.060 1.00 35.09 29 VAL D N 1
ATOM 11123 C CA . VAL D 1 29 ? 23.261 -12.215 64.377 1.00 30.82 29 VAL D CA 1
ATOM 11124 C C . VAL D 1 29 ? 24.580 -12.349 65.115 1.00 29.42 29 VAL D C 1
ATOM 11125 O O . VAL D 1 29 ? 25.109 -13.451 65.277 1.00 28.78 29 VAL D O 1
ATOM 11129 N N . ILE D 1 30 ? 25.117 -11.219 65.549 1.00 27.82 30 ILE D N 1
ATOM 11130 C CA . ILE D 1 30 ? 26.369 -11.233 66.283 1.00 26.60 30 ILE D CA 1
ATOM 11131 C C . ILE D 1 30 ? 26.040 -11.182 67.772 1.00 24.82 30 ILE D C 1
ATOM 11132 O O . ILE D 1 30 ? 25.470 -10.208 68.264 1.00 24.99 30 ILE D O 1
ATOM 11137 N N . PRO D 1 31 ? 26.367 -12.252 68.502 1.00 22.74 31 PRO D N 1
ATOM 11138 C CA . PRO D 1 31 ? 26.105 -12.320 69.939 1.00 21.80 31 PRO D CA 1
ATOM 11139 C C . PRO D 1 31 ? 27.130 -11.467 70.709 1.00 21.29 31 PRO D C 1
ATOM 11140 O O . PRO D 1 31 ? 28.345 -11.677 70.626 1.00 20.53 31 PRO D O 1
ATOM 11144 N N . VAL D 1 32 ? 26.625 -10.501 71.462 1.00 19.81 32 VAL D N 1
ATOM 11145 C CA . VAL D 1 32 ? 27.488 -9.586 72.193 1.00 18.84 32 VAL D CA 1
ATOM 11146 C C . VAL D 1 32 ? 27.245 -9.509 73.693 1.00 18.60 32 VAL D C 1
ATOM 11147 O O . VAL D 1 32 ? 26.129 -9.713 74.172 1.00 19.95 32 VAL D O 1
ATOM 11151 N N . PHE D 1 33 ? 28.311 -9.234 74.433 1.00 17.19 33 PHE D N 1
ATOM 11152 C CA . PHE D 1 33 ? 28.203 -9.014 75.865 1.00 16.83 33 PHE D CA 1
ATOM 11153 C C . PHE D 1 33 ? 29.112 -7.843 76.182 1.00 17.18 33 PHE D C 1
ATOM 11154 O O . PHE D 1 33 ? 30.293 -7.845 75.825 1.00 17.50 33 PHE D O 1
ATOM 11162 N N . ILE D 1 34 ? 28.551 -6.843 76.852 1.00 17.16 34 ILE D N 1
ATOM 11163 C CA . ILE D 1 34 ? 29.299 -5.654 77.208 1.00 17.21 34 ILE D CA 1
ATOM 11164 C C . ILE D 1 34 ? 29.639 -5.588 78.689 1.00 16.64 34 ILE D C 1
ATOM 11165 O O . ILE D 1 34 ? 28.756 -5.500 79.536 1.00 14.59 34 ILE D O 1
ATOM 11170 N N . ALA D 1 35 ? 30.935 -5.648 78.983 1.00 18.07 35 ALA D N 1
ATOM 11171 C CA . ALA D 1 35 ? 31.444 -5.555 80.353 1.00 18.49 35 ALA D CA 1
ATOM 11172 C C . ALA D 1 35 ? 31.396 -4.055 80.680 1.00 18.20 35 ALA D C 1
ATOM 11173 O O . ALA D 1 35 ? 32.161 -3.261 80.128 1.00 19.57 35 ALA D O 1
ATOM 11175 N N . ASP D 1 36 ? 30.481 -3.672 81.559 1.00 18.55 36 ASP D N 1
ATOM 11176 C CA . ASP D 1 36 ? 30.297 -2.269 81.916 1.00 20.19 36 ASP D CA 1
ATOM 11177 C C . ASP D 1 36 ? 30.998 -1.883 83.227 1.00 19.81 36 ASP D C 1
ATOM 11178 O O . ASP D 1 36 ? 30.695 -2.419 84.300 1.00 21.09 36 ASP D O 1
ATOM 11183 N N . PRO D 1 37 ? 31.944 -0.935 83.154 1.00 18.58 37 PRO D N 1
ATOM 11184 C CA . PRO D 1 37 ? 32.686 -0.470 84.333 1.00 19.20 37 PRO D CA 1
ATOM 11185 C C . PRO D 1 37 ? 31.792 0.022 85.483 1.00 18.84 37 PRO D C 1
ATOM 11186 O O . PRO D 1 37 ? 32.185 -0.035 86.650 1.00 17.70 37 PRO D O 1
ATOM 11190 N N . ARG D 1 38 ? 30.602 0.513 85.152 1.00 18.24 38 ARG D N 1
ATOM 11191 C CA . ARG D 1 38 ? 29.680 0.999 86.170 1.00 18.69 38 ARG D CA 1
ATOM 11192 C C . ARG D 1 38 ? 29.207 -0.165 87.017 1.00 18.47 38 ARG D C 1
ATOM 11193 O O . ARG D 1 38 ? 28.847 0.003 88.184 1.00 20.26 38 ARG D O 1
ATOM 11201 N N . GLN D 1 39 ? 29.232 -1.355 86.433 1.00 18.11 39 GLN D N 1
ATOM 11202 C CA . GLN D 1 39 ? 28.789 -2.537 87.143 1.00 18.58 39 GLN D CA 1
ATOM 11203 C C . GLN D 1 39 ? 29.938 -3.363 87.714 1.00 19.29 39 GLN D C 1
ATOM 11204 O O . GLN D 1 39 ? 29.814 -3.939 88.799 1.00 19.44 39 GLN D O 1
ATOM 11210 N N . LEU D 1 40 ? 31.063 -3.398 87.001 1.00 19.27 40 LEU D N 1
ATOM 11211 C CA . LEU D 1 40 ? 32.200 -4.201 87.433 1.00 20.77 40 LEU D CA 1
ATOM 11212 C C . LEU D 1 40 ? 33.300 -3.507 88.237 1.00 22.22 40 LEU D C 1
ATOM 11213 O O . LEU D 1 40 ? 34.030 -4.166 88.992 1.00 23.50 40 LEU D O 1
ATOM 11218 N N . ILE D 1 41 ? 33.415 -2.190 88.095 1.00 22.45 41 ILE D N 1
ATOM 11219 C CA . ILE D 1 41 ? 34.451 -1.434 88.796 1.00 21.70 41 ILE D CA 1
ATOM 11220 C C . ILE D 1 41 ? 33.877 -0.350 89.699 1.00 23.22 41 ILE D C 1
ATOM 11221 O O . ILE D 1 41 ? 33.178 0.561 89.234 1.00 23.55 41 ILE D O 1
ATOM 11226 N N . ASN D 1 42 ? 34.196 -0.445 90.989 1.00 25.08 42 ASN D N 1
ATOM 11227 C CA . ASN D 1 42 ? 33.728 0.513 91.999 1.00 26.53 42 ASN D CA 1
ATOM 11228 C C . ASN D 1 42 ? 32.217 0.558 92.078 1.00 26.42 42 ASN D C 1
ATOM 11229 O O . ASN D 1 42 ? 31.589 1.620 91.982 1.00 27.66 42 ASN D O 1
ATOM 11234 N N . ASN D 1 43 ? 31.643 -0.620 92.252 1.00 25.22 43 ASN D N 1
ATOM 11235 C CA . ASN D 1 43 ? 30.213 -0.762 92.363 1.00 23.22 43 ASN D CA 1
ATOM 11236 C C . ASN D 1 43 ? 29.969 -1.096 93.827 1.00 21.30 43 ASN D C 1
ATOM 11237 O O . ASN D 1 43 ? 30.326 -2.172 94.298 1.00 20.29 43 ASN D O 1
ATOM 11242 N N . PRO D 1 44 ? 29.374 -0.166 94.577 1.00 20.61 44 PRO D N 1
ATOM 11243 C CA . PRO D 1 44 ? 29.117 -0.427 96.002 1.00 20.74 44 PRO D CA 1
ATOM 11244 C C . PRO D 1 44 ? 28.202 -1.637 96.235 1.00 21.51 44 PRO D C 1
ATOM 11245 O O . PRO D 1 44 ? 28.216 -2.251 97.300 1.00 21.46 44 PRO D O 1
ATOM 11249 N N . TYR D 1 45 ? 27.411 -1.970 95.224 1.00 22.02 45 TYR D N 1
ATOM 11250 C CA . TYR D 1 45 ? 26.464 -3.071 95.308 1.00 22.98 45 TYR D CA 1
ATOM 11251 C C . TYR D 1 45 ? 26.920 -4.346 94.599 1.00 22.77 45 TYR D C 1
ATOM 11252 O O . TYR D 1 45 ? 26.118 -5.236 94.324 1.00 23.25 45 TYR D O 1
ATOM 11261 N N . LYS D 1 46 ? 28.206 -4.439 94.310 1.00 22.78 46 LYS D N 1
ATOM 11262 C CA . LYS D 1 46 ? 28.727 -5.599 93.613 1.00 23.01 46 LYS D CA 1
ATOM 11263 C C . LYS D 1 46 ? 29.083 -6.742 94.548 1.00 23.01 46 LYS D C 1
ATOM 11264 O O . LYS D 1 46 ? 29.548 -6.527 95.656 1.00 23.50 46 LYS D O 1
ATOM 11270 N N . SER D 1 47 ? 28.838 -7.961 94.082 1.00 23.21 47 SER D N 1
ATOM 11271 C CA . SER D 1 47 ? 29.147 -9.167 94.824 1.00 21.92 47 SER D CA 1
ATOM 11272 C C . SER D 1 47 ? 30.201 -9.907 94.013 1.00 22.32 47 SER D C 1
ATOM 11273 O O . SER D 1 47 ? 30.049 -10.073 92.805 1.00 21.96 47 SER D O 1
ATOM 11276 N N . GLU D 1 48 ? 31.280 -10.339 94.655 1.00 22.95 48 GLU D N 1
ATOM 11277 C CA . GLU D 1 48 ? 32.311 -11.063 93.915 1.00 23.24 48 GLU D CA 1
ATOM 11278 C C . GLU D 1 48 ? 31.775 -12.426 93.488 1.00 22.31 48 GLU D C 1
ATOM 11279 O O . GLU D 1 48 ? 32.029 -12.891 92.375 1.00 21.62 48 GLU D O 1
ATOM 11285 N N . PHE D 1 49 ? 31.025 -13.065 94.381 1.00 21.91 49 PHE D N 1
ATOM 11286 C CA . PHE D 1 49 ? 30.449 -14.364 94.079 1.00 19.86 49 PHE D CA 1
ATOM 11287 C C . PHE D 1 49 ? 29.530 -14.270 92.861 1.00 18.89 49 PHE D C 1
ATOM 11288 O O . PHE D 1 49 ? 29.621 -15.088 91.940 1.00 18.71 49 PHE D O 1
ATOM 11296 N N . ALA D 1 50 ? 28.651 -13.270 92.856 1.00 17.06 50 ALA D N 1
ATOM 11297 C CA . ALA D 1 50 ? 27.722 -13.092 91.742 1.00 17.03 50 ALA D CA 1
ATOM 11298 C C . ALA D 1 50 ? 28.466 -12.911 90.437 1.00 15.94 50 ALA D C 1
ATOM 11299 O O . ALA D 1 50 ? 28.073 -13.457 89.407 1.00 16.35 50 ALA D O 1
ATOM 11301 N N . VAL D 1 51 ? 29.544 -12.141 90.487 1.00 14.85 51 VAL D N 1
ATOM 11302 C CA . VAL D 1 51 ? 30.327 -11.872 89.295 1.00 15.84 51 VAL D CA 1
ATOM 11303 C C . VAL D 1 51 ? 31.002 -13.122 88.752 1.00 16.13 51 VAL D C 1
ATOM 11304 O O . VAL D 1 51 ? 31.010 -13.350 87.541 1.00 15.58 51 VAL D O 1
ATOM 11308 N N . SER D 1 52 ? 31.558 -13.939 89.640 1.00 16.05 52 SER D N 1
ATOM 11309 C CA . SER D 1 52 ? 32.200 -15.171 89.196 1.00 17.79 52 SER D CA 1
ATOM 11310 C C . SER D 1 52 ? 31.173 -16.059 88.488 1.00 18.05 52 SER D C 1
ATOM 11311 O O . SER D 1 52 ? 31.446 -16.626 87.419 1.00 17.29 52 SER D O 1
ATOM 11314 N N . PHE D 1 53 ? 29.992 -16.167 89.096 1.00 16.83 53 PHE D N 1
ATOM 11315 C CA . PHE D 1 53 ? 28.927 -16.987 88.557 1.00 16.71 53 PHE D CA 1
ATOM 11316 C C . PHE D 1 53 ? 28.530 -16.508 87.171 1.00 17.63 53 PHE D C 1
ATOM 11317 O O . PHE D 1 53 ? 28.292 -17.309 86.254 1.00 18.51 53 PHE D O 1
ATOM 11325 N N . MET D 1 54 ? 28.454 -15.195 87.020 1.00 16.64 54 MET D N 1
ATOM 11326 C CA . MET D 1 54 ? 28.094 -14.617 85.744 1.00 15.33 54 MET D CA 1
ATOM 11327 C C . MET D 1 54 ? 29.205 -14.909 84.738 1.00 15.83 54 MET D C 1
ATOM 11328 O O . MET D 1 54 ? 28.923 -15.313 83.615 1.00 16.89 54 MET D O 1
ATOM 11333 N N . ILE D 1 55 ? 30.464 -14.711 85.135 1.00 15.31 55 ILE D N 1
ATOM 11334 C CA . ILE D 1 55 ? 31.594 -14.968 84.233 1.00 15.53 55 ILE D CA 1
ATOM 11335 C C . ILE D 1 55 ? 31.582 -16.451 83.809 1.00 14.44 55 ILE D C 1
ATOM 11336 O O . ILE D 1 55 ? 31.697 -16.776 82.623 1.00 11.02 55 ILE D O 1
ATOM 11341 N N . ASN D 1 56 ? 31.447 -17.346 84.783 1.00 14.56 56 ASN D N 1
ATOM 11342 C CA . ASN D 1 56 ? 31.412 -18.768 84.475 1.00 16.41 56 ASN D CA 1
ATOM 11343 C C . ASN D 1 56 ? 30.276 -19.056 83.502 1.00 16.24 56 ASN D C 1
ATOM 11344 O O . ASN D 1 56 ? 30.460 -19.796 82.521 1.00 15.89 56 ASN D O 1
ATOM 11349 N N . SER D 1 57 ? 29.110 -18.467 83.763 1.00 14.39 57 SER D N 1
ATOM 11350 C CA . SER D 1 57 ? 27.970 -18.668 82.882 1.00 14.99 57 SER D CA 1
ATOM 11351 C C . SER D 1 57 ? 28.254 -18.084 81.506 1.00 15.72 57 SER D C 1
ATOM 11352 O O . SER D 1 57 ? 27.775 -18.602 80.504 1.00 16.45 57 SER D O 1
ATOM 11355 N N . LEU D 1 58 ? 29.041 -17.011 81.456 1.00 16.97 58 LEU D N 1
ATOM 11356 C CA . LEU D 1 58 ? 29.410 -16.389 80.188 1.00 17.22 58 LEU D CA 1
ATOM 11357 C C . LEU D 1 58 ? 30.396 -17.297 79.436 1.00 18.33 58 LEU D C 1
ATOM 11358 O O . LEU D 1 58 ? 30.368 -17.386 78.203 1.00 17.52 58 LEU D O 1
ATOM 11363 N N . LEU D 1 59 ? 31.257 -17.982 80.184 1.00 19.23 59 LEU D N 1
ATOM 11364 C CA . LEU D 1 59 ? 32.212 -18.906 79.581 1.00 19.96 59 LEU D CA 1
ATOM 11365 C C . LEU D 1 59 ? 31.448 -20.073 78.957 1.00 22.32 59 LEU D C 1
ATOM 11366 O O . LEU D 1 59 ? 31.745 -20.471 77.825 1.00 23.00 59 LEU D O 1
ATOM 11371 N N . GLU D 1 60 ? 30.469 -20.619 79.688 1.00 23.17 60 GLU D N 1
ATOM 11372 C CA . GLU D 1 60 ? 29.681 -21.740 79.175 1.00 24.49 60 GLU D CA 1
ATOM 11373 C C . GLU D 1 60 ? 28.891 -21.341 77.924 1.00 25.01 60 GLU D C 1
ATOM 11374 O O . GLU D 1 60 ? 28.817 -22.107 76.954 1.00 25.35 60 GLU D O 1
ATOM 11380 N N . LEU D 1 61 ? 28.301 -20.146 77.951 1.00 23.81 61 LEU D N 1
ATOM 11381 C CA . LEU D 1 61 ? 27.538 -19.628 76.819 1.00 23.21 61 LEU D CA 1
ATOM 11382 C C . LEU D 1 61 ? 28.451 -19.510 75.588 1.00 25.19 61 LEU D C 1
ATOM 11383 O O . LEU D 1 61 ? 28.030 -19.760 74.455 1.00 24.41 61 LEU D O 1
ATOM 11388 N N . ASP D 1 62 ? 29.705 -19.123 75.814 1.00 27.70 62 ASP D N 1
ATOM 11389 C CA . ASP D 1 62 ? 30.663 -18.990 74.727 1.00 30.57 62 ASP D CA 1
ATOM 11390 C C . ASP D 1 62 ? 30.924 -20.336 74.054 1.00 32.48 62 ASP D C 1
ATOM 11391 O O . ASP D 1 62 ? 31.173 -20.391 72.854 1.00 32.83 62 ASP D O 1
ATOM 11396 N N . ASP D 1 63 ? 30.883 -21.420 74.823 1.00 34.63 63 ASP D N 1
ATOM 11397 C CA . ASP D 1 63 ? 31.087 -22.746 74.252 1.00 37.32 63 ASP D CA 1
ATOM 11398 C C . ASP D 1 63 ? 29.913 -23.119 73.362 1.00 37.28 63 ASP D C 1
ATOM 11399 O O . ASP D 1 63 ? 30.097 -23.680 72.280 1.00 36.87 63 ASP D O 1
ATOM 11404 N N . GLU D 1 64 ? 28.705 -22.814 73.827 1.00 36.09 64 GLU D N 1
ATOM 11405 C CA . GLU D 1 64 ? 27.515 -23.110 73.058 1.00 35.70 64 GLU D CA 1
ATOM 11406 C C . GLU D 1 64 ? 27.574 -22.366 71.735 1.00 35.73 64 GLU D C 1
ATOM 11407 O O . GLU D 1 64 ? 27.131 -22.885 70.703 1.00 35.70 64 GLU D O 1
ATOM 11413 N N . LEU D 1 65 ? 28.136 -21.158 71.761 1.00 34.14 65 LEU D N 1
ATOM 11414 C CA . LEU D 1 65 ? 28.264 -20.358 70.548 1.00 33.27 65 LEU D CA 1
ATOM 11415 C C . LEU D 1 65 ? 29.341 -20.904 69.595 1.00 33.63 65 LEU D C 1
ATOM 11416 O O . LEU D 1 65 ? 29.205 -20.810 68.369 1.00 32.39 65 LEU D O 1
ATOM 11421 N N . ARG D 1 66 ? 30.407 -21.471 70.159 1.00 33.85 66 ARG D N 1
ATOM 11422 C CA . ARG D 1 66 ? 31.473 -22.037 69.346 1.00 34.20 66 ARG D CA 1
ATOM 11423 C C . ARG D 1 66 ? 30.999 -23.314 68.667 1.00 34.85 66 ARG D C 1
ATOM 11424 O O . ARG D 1 66 ? 31.527 -23.703 67.630 1.00 36.41 66 ARG D O 1
ATOM 11432 N N . LYS D 1 67 ? 29.996 -23.963 69.244 1.00 34.51 67 LYS D N 1
ATOM 11433 C CA . LYS D 1 67 ? 29.461 -25.174 68.648 1.00 34.96 67 LYS D CA 1
ATOM 11434 C C . LYS D 1 67 ? 28.523 -24.781 67.511 1.00 34.68 67 LYS D C 1
ATOM 11435 O O . LYS D 1 67 ? 27.861 -25.624 66.914 1.00 35.53 67 LYS D O 1
ATOM 11441 N N . LYS D 1 68 ? 28.461 -23.488 67.218 1.00 33.68 68 LYS D N 1
ATOM 11442 C CA . LYS D 1 68 ? 27.610 -22.994 66.139 1.00 32.27 68 LYS D CA 1
ATOM 11443 C C . LYS D 1 68 ? 28.431 -22.124 65.197 1.00 32.79 68 LYS D C 1
ATOM 11444 O O . LYS D 1 68 ? 27.888 -21.270 64.483 1.00 33.57 68 LYS D O 1
ATOM 11450 N N . GLY D 1 69 ? 29.744 -22.348 65.205 1.00 32.38 69 GLY D N 1
ATOM 11451 C CA . GLY D 1 69 ? 30.640 -21.590 64.348 1.00 31.38 69 GLY D CA 1
ATOM 11452 C C . GLY D 1 69 ? 30.568 -20.108 64.638 1.00 30.26 69 GLY D C 1
ATOM 11453 O O . GLY D 1 69 ? 30.519 -19.269 63.736 1.00 32.27 69 GLY D O 1
ATOM 11454 N N . SER D 1 70 ? 30.552 -19.787 65.919 1.00 28.47 70 SER D N 1
ATOM 11455 C CA . SER D 1 70 ? 30.492 -18.410 66.342 1.00 27.63 70 SER D CA 1
ATOM 11456 C C . SER D 1 70 ? 31.250 -18.334 67.663 1.00 27.07 70 SER D C 1
ATOM 11457 O O . SER D 1 70 ? 32.052 -19.218 67.988 1.00 25.25 70 SER D O 1
ATOM 11460 N N . ARG D 1 71 ? 31.007 -17.269 68.412 1.00 26.47 71 ARG D N 1
ATOM 11461 C CA . ARG D 1 71 ? 31.630 -17.103 69.710 1.00 27.42 71 ARG D CA 1
ATOM 11462 C C . ARG D 1 71 ? 31.083 -15.820 70.298 1.00 26.25 71 ARG D C 1
ATOM 11463 O O . ARG D 1 71 ? 30.534 -14.985 69.576 1.00 26.01 71 ARG D O 1
ATOM 11471 N N . LEU D 1 72 ? 31.216 -15.677 71.612 1.00 24.65 72 LEU D N 1
ATOM 11472 C CA . LEU D 1 72 ? 30.743 -14.487 72.281 1.00 23.20 72 LEU D CA 1
ATOM 11473 C C . LEU D 1 72 ? 31.692 -13.331 71.950 1.00 22.88 72 LEU D C 1
ATOM 11474 O O . LEU D 1 72 ? 32.909 -13.448 72.073 1.00 22.00 72 LEU D O 1
ATOM 11479 N N . ASN D 1 73 ? 31.119 -12.224 71.504 1.00 23.32 73 ASN D N 1
ATOM 11480 C CA . ASN D 1 73 ? 31.879 -11.034 71.145 1.00 23.80 73 ASN D CA 1
ATOM 11481 C C . ASN D 1 73 ? 31.817 -10.071 72.321 1.00 23.21 73 ASN D C 1
ATOM 11482 O O . ASN D 1 73 ? 30.776 -9.471 72.589 1.00 22.18 73 ASN D O 1
ATOM 11487 N N . VAL D 1 74 ? 32.937 -9.923 73.019 1.00 22.31 74 VAL D N 1
ATOM 11488 C CA . VAL D 1 74 ? 32.979 -9.056 74.182 1.00 21.40 74 VAL D CA 1
ATOM 11489 C C . VAL D 1 74 ? 33.567 -7.667 73.953 1.00 21.90 74 VAL D C 1
ATOM 11490 O O . VAL D 1 74 ? 34.552 -7.498 73.232 1.00 22.40 74 VAL D O 1
ATOM 11494 N N . PHE D 1 75 ? 32.937 -6.681 74.584 1.00 21.72 75 PHE D N 1
ATOM 11495 C CA . PHE D 1 75 ? 33.352 -5.290 74.512 1.00 22.97 75 PHE D CA 1
ATOM 11496 C C . PHE D 1 75 ? 33.468 -4.743 75.938 1.00 24.15 75 PHE D C 1
ATOM 11497 O O . PHE D 1 75 ? 32.950 -5.348 76.875 1.00 25.97 75 PHE D O 1
ATOM 11505 N N . PHE D 1 76 ? 34.145 -3.609 76.113 1.00 23.44 76 PHE D N 1
ATOM 11506 C CA . PHE D 1 76 ? 34.270 -3.023 77.442 1.00 21.34 76 PHE D CA 1
ATOM 11507 C C . PHE D 1 76 ? 33.927 -1.533 77.430 1.00 22.03 76 PHE D C 1
ATOM 11508 O O . PHE D 1 76 ? 34.330 -0.802 76.534 1.00 21.32 76 PHE D O 1
ATOM 11516 N N . GLY D 1 77 ? 33.183 -1.094 78.438 1.00 23.67 77 GLY D N 1
ATOM 11517 C CA . GLY D 1 77 ? 32.779 0.298 78.526 1.00 26.03 77 GLY D CA 1
ATOM 11518 C C . GLY D 1 77 ? 31.308 0.436 78.892 1.00 27.83 77 GLY D C 1
ATOM 11519 O O . GLY D 1 77 ? 30.616 -0.557 79.124 1.00 26.95 77 GLY D O 1
ATOM 11520 N N . GLU D 1 78 ? 30.821 1.669 78.968 1.00 31.10 78 GLU D N 1
ATOM 11521 C CA . GLU D 1 78 ? 29.415 1.890 79.287 1.00 33.23 78 GLU D CA 1
ATOM 11522 C C . GLU D 1 78 ? 28.619 1.537 78.037 1.00 31.93 78 GLU D C 1
ATOM 11523 O O . GLU D 1 78 ? 28.917 2.034 76.953 1.00 31.36 78 GLU D O 1
ATOM 11529 N N . ALA D 1 79 ? 27.620 0.674 78.196 1.00 31.65 79 ALA D N 1
ATOM 11530 C CA . ALA D 1 79 ? 26.772 0.228 77.089 1.00 31.77 79 ALA D CA 1
ATOM 11531 C C . ALA D 1 79 ? 26.490 1.281 76.004 1.00 32.39 79 ALA D C 1
ATOM 11532 O O . ALA D 1 79 ? 26.796 1.059 74.826 1.00 31.66 79 ALA D O 1
ATOM 11534 N N . GLU D 1 80 ? 25.900 2.414 76.386 1.00 32.73 80 GLU D N 1
ATOM 11535 C CA . GLU D 1 80 ? 25.598 3.464 75.415 1.00 33.64 80 GLU D CA 1
ATOM 11536 C C . GLU D 1 80 ? 26.843 3.879 74.634 1.00 32.91 80 GLU D C 1
ATOM 11537 O O . GLU D 1 80 ? 26.813 3.943 73.408 1.00 33.02 80 GLU D O 1
ATOM 11543 N N . LYS D 1 81 ? 27.943 4.141 75.335 1.00 32.63 81 LYS D N 1
ATOM 11544 C CA . LYS D 1 81 ? 29.191 4.541 74.673 1.00 33.04 81 LYS D CA 1
ATOM 11545 C C . LYS D 1 81 ? 29.802 3.467 73.764 1.00 33.01 81 LYS D C 1
ATOM 11546 O O . LYS D 1 81 ? 30.459 3.774 72.768 1.00 31.35 81 LYS D O 1
ATOM 11552 N N . VAL D 1 82 ? 29.596 2.203 74.119 1.00 33.30 82 VAL D N 1
ATOM 11553 C CA . VAL D 1 82 ? 30.104 1.094 73.321 1.00 31.70 82 VAL D CA 1
ATOM 11554 C C . VAL D 1 82 ? 29.331 1.026 72.008 1.00 32.48 82 VAL D C 1
ATOM 11555 O O . VAL D 1 82 ? 29.919 0.968 70.930 1.00 31.41 82 VAL D O 1
ATOM 11559 N N . VAL D 1 83 ? 28.005 1.024 72.106 1.00 33.30 83 VAL D N 1
ATOM 11560 C CA . VAL D 1 83 ? 27.163 0.975 70.917 1.00 34.29 83 VAL D CA 1
ATOM 11561 C C . VAL D 1 83 ? 27.615 2.077 69.990 1.00 34.56 83 VAL D C 1
ATOM 11562 O O . VAL D 1 83 ? 27.822 1.864 68.801 1.00 33.99 83 VAL D O 1
ATOM 11566 N N . SER D 1 84 ? 27.768 3.264 70.567 1.00 35.34 84 SER D N 1
ATOM 11567 C CA . SER D 1 84 ? 28.194 4.445 69.833 1.00 34.99 84 SER D CA 1
ATOM 11568 C C . SER D 1 84 ? 29.553 4.258 69.153 1.00 34.65 84 SER D C 1
ATOM 11569 O O . SER D 1 84 ? 29.713 4.600 67.989 1.00 35.08 84 SER D O 1
ATOM 11572 N N . ARG D 1 85 ? 30.515 3.696 69.884 1.00 35.43 85 ARG D N 1
ATOM 11573 C CA . ARG D 1 85 ? 31.880 3.458 69.394 1.00 35.76 85 ARG D CA 1
ATOM 11574 C C . ARG D 1 85 ? 32.089 2.354 68.354 1.00 37.10 85 ARG D C 1
ATOM 11575 O O . ARG D 1 85 ? 32.975 2.453 67.512 1.00 36.93 85 ARG D O 1
ATOM 11583 N N . PHE D 1 86 ? 31.287 1.297 68.418 1.00 39.13 86 PHE D N 1
ATOM 11584 C CA . PHE D 1 86 ? 31.469 0.161 67.526 1.00 40.14 86 PHE D CA 1
ATOM 11585 C C . PHE D 1 86 ? 30.340 -0.260 66.594 1.00 41.17 86 PHE D C 1
ATOM 11586 O O . PHE D 1 86 ? 30.619 -0.776 65.517 1.00 42.05 86 PHE D O 1
ATOM 11594 N N . PHE D 1 87 ? 29.084 -0.066 66.990 1.00 41.73 87 PHE D N 1
ATOM 11595 C CA . PHE D 1 87 ? 27.964 -0.526 66.166 1.00 42.97 87 PHE D CA 1
ATOM 11596 C C . PHE D 1 87 ? 27.236 0.499 65.306 1.00 44.96 87 PHE D C 1
ATOM 11597 O O . PHE D 1 87 ? 26.157 0.204 64.787 1.00 46.02 87 PHE D O 1
ATOM 11605 N N . ASN D 1 88 ? 27.809 1.685 65.141 1.00 46.60 88 ASN D N 1
ATOM 11606 C CA . ASN D 1 88 ? 27.161 2.733 64.352 1.00 48.34 88 ASN D CA 1
ATOM 11607 C C . ASN D 1 88 ? 26.729 2.312 62.940 1.00 48.37 88 ASN D C 1
ATOM 11608 O O . ASN D 1 88 ? 25.833 2.937 62.353 1.00 48.85 88 ASN D O 1
ATOM 11613 N N . LYS D 1 89 ? 27.329 1.246 62.409 1.00 47.53 89 LYS D N 1
ATOM 11614 C CA . LYS D 1 89 ? 26.984 0.783 61.064 1.00 47.38 89 LYS D CA 1
ATOM 11615 C C . LYS D 1 89 ? 26.128 -0.485 60.960 1.00 46.65 89 LYS D C 1
ATOM 11616 O O . LYS D 1 89 ? 25.849 -0.962 59.850 1.00 47.02 89 LYS D O 1
ATOM 11622 N N . VAL D 1 90 ? 25.708 -1.024 62.103 1.00 44.78 90 VAL D N 1
ATOM 11623 C CA . VAL D 1 90 ? 24.879 -2.225 62.124 1.00 42.29 90 VAL D CA 1
ATOM 11624 C C . VAL D 1 90 ? 23.430 -1.837 61.804 1.00 41.36 90 VAL D C 1
ATOM 11625 O O . VAL D 1 90 ? 23.065 -0.670 61.928 1.00 41.63 90 VAL D O 1
ATOM 11629 N N . ASP D 1 91 ? 22.614 -2.805 61.398 1.00 40.16 91 ASP D N 1
ATOM 11630 C CA . ASP D 1 91 ? 21.216 -2.546 61.045 1.00 39.95 91 ASP D CA 1
ATOM 11631 C C . ASP D 1 91 ? 20.276 -2.390 62.218 1.00 38.38 91 ASP D C 1
ATOM 11632 O O . ASP D 1 91 ? 19.541 -1.401 62.322 1.00 38.14 91 ASP D O 1
ATOM 11637 N N . ALA D 1 92 ? 20.275 -3.398 63.082 1.00 36.36 92 ALA D N 1
ATOM 11638 C CA . ALA D 1 92 ? 19.415 -3.391 64.254 1.00 33.74 92 ALA D CA 1
ATOM 11639 C C . ALA D 1 92 ? 20.151 -3.945 65.459 1.00 32.08 92 ALA D C 1
ATOM 11640 O O . ALA D 1 92 ? 21.217 -4.560 65.335 1.00 31.44 92 ALA D O 1
ATOM 11642 N N . ILE D 1 93 ? 19.570 -3.704 66.627 1.00 29.57 93 ILE D N 1
ATOM 11643 C CA . ILE D 1 93 ? 20.121 -4.171 67.885 1.00 26.72 93 ILE D CA 1
ATOM 11644 C C . ILE D 1 93 ? 18.944 -4.732 68.664 1.00 25.80 93 ILE D C 1
ATOM 11645 O O . ILE D 1 93 ? 17.941 -4.048 68.849 1.00 25.19 93 ILE D O 1
ATOM 11650 N N . TYR D 1 94 ? 19.060 -5.988 69.088 1.00 24.70 94 TYR D N 1
ATOM 11651 C CA . TYR D 1 94 ? 18.010 -6.633 69.856 1.00 23.42 94 TYR D CA 1
ATOM 11652 C C . TYR D 1 94 ? 18.482 -6.873 71.282 1.00 23.16 94 TYR D C 1
ATOM 11653 O O . TYR D 1 94 ? 19.667 -7.107 71.513 1.00 23.61 94 TYR D O 1
ATOM 11662 N N . VAL D 1 95 ? 17.555 -6.798 72.237 1.00 22.79 95 VAL D N 1
ATOM 11663 C CA . VAL D 1 95 ? 17.846 -7.058 73.654 1.00 21.73 95 VAL D CA 1
ATOM 11664 C C . VAL D 1 95 ? 16.556 -7.412 74.383 1.00 22.17 95 VAL D C 1
ATOM 11665 O O . VAL D 1 95 ? 15.459 -7.370 73.814 1.00 21.12 95 VAL D O 1
ATOM 11669 N N . ASN D 1 96 ? 16.701 -7.762 75.650 1.00 22.28 96 ASN D N 1
ATOM 11670 C CA . ASN D 1 96 ? 15.559 -8.066 76.489 1.00 24.09 96 ASN D CA 1
ATOM 11671 C C . ASN D 1 96 ? 15.521 -6.964 77.541 1.00 24.44 96 ASN D C 1
ATOM 11672 O O . ASN D 1 96 ? 16.457 -6.820 78.328 1.00 25.72 96 ASN D O 1
ATOM 11677 N N . GLU D 1 97 ? 14.447 -6.181 77.539 1.00 25.09 97 GLU D N 1
ATOM 11678 C CA . GLU D 1 97 ? 14.289 -5.080 78.485 1.00 25.71 97 GLU D CA 1
ATOM 11679 C C . GLU D 1 97 ? 14.396 -5.539 79.935 1.00 24.82 97 GLU D C 1
ATOM 11680 O O . GLU D 1 97 ? 14.098 -6.686 80.253 1.00 24.95 97 GLU D O 1
ATOM 11686 N N . ASP D 1 98 ? 14.840 -4.652 80.813 1.00 24.01 98 ASP D N 1
ATOM 11687 C CA . ASP D 1 98 ? 14.911 -5.003 82.217 1.00 24.49 98 ASP D CA 1
ATOM 11688 C C . ASP D 1 98 ? 14.034 -3.995 82.942 1.00 23.40 98 ASP D C 1
ATOM 11689 O O . ASP D 1 98 ? 13.441 -3.128 82.313 1.00 23.74 98 ASP D O 1
ATOM 11694 N N . TYR D 1 99 ? 13.964 -4.076 84.260 1.00 22.61 99 TYR D N 1
ATOM 11695 C CA . TYR D 1 99 ? 13.066 -3.196 84.975 1.00 21.68 99 TYR D CA 1
ATOM 11696 C C . TYR D 1 99 ? 13.620 -2.330 86.098 1.00 21.45 99 TYR D C 1
ATOM 11697 O O . TYR D 1 99 ? 12.877 -1.925 86.989 1.00 22.85 99 TYR D O 1
ATOM 11706 N N . THR D 1 100 ? 14.912 -2.036 86.085 1.00 20.95 100 THR D N 1
ATOM 11707 C CA . THR D 1 100 ? 15.450 -1.178 87.140 1.00 19.95 100 THR D CA 1
ATOM 11708 C C . THR D 1 100 ? 15.830 0.151 86.529 1.00 20.09 100 THR D C 1
ATOM 11709 O O . THR D 1 100 ? 16.115 0.245 85.331 1.00 20.12 100 THR D O 1
ATOM 11713 N N . PRO D 1 101 ? 15.850 1.201 87.354 1.00 20.12 101 PRO D N 1
ATOM 11714 C CA . PRO D 1 101 ? 16.209 2.551 86.898 1.00 18.56 101 PRO D CA 1
ATOM 11715 C C . PRO D 1 101 ? 17.452 2.525 86.000 1.00 18.69 101 PRO D C 1
ATOM 11716 O O . PRO D 1 101 ? 17.441 3.041 84.875 1.00 18.87 101 PRO D O 1
ATOM 11720 N N . PHE D 1 102 ? 18.513 1.896 86.494 1.00 18.33 102 PHE D N 1
ATOM 11721 C CA . PHE D 1 102 ? 19.765 1.811 85.755 1.00 19.21 102 PHE D CA 1
ATOM 11722 C C . PHE D 1 102 ? 19.556 1.219 84.384 1.00 19.71 102 PHE D C 1
ATOM 11723 O O . PHE D 1 102 ? 20.074 1.720 83.384 1.00 19.90 102 PHE D O 1
ATOM 11731 N N . SER D 1 103 ? 18.785 0.144 84.342 1.00 21.66 103 SER D N 1
ATOM 11732 C CA . SER D 1 103 ? 18.515 -0.543 83.087 1.00 23.07 103 SER D CA 1
ATOM 11733 C C . SER D 1 103 ? 17.678 0.289 82.147 1.00 22.53 103 SER D C 1
ATOM 11734 O O . SER D 1 103 ? 17.917 0.313 80.946 1.00 21.23 103 SER D O 1
ATOM 11737 N N . ILE D 1 104 ? 16.688 0.968 82.703 1.00 22.68 104 ILE D N 1
ATOM 11738 C CA . ILE D 1 104 ? 15.808 1.772 81.886 1.00 24.31 104 ILE D CA 1
ATOM 11739 C C . ILE D 1 104 ? 16.529 2.962 81.277 1.00 25.79 104 ILE D C 1
ATOM 11740 O O . ILE D 1 104 ? 16.352 3.250 80.090 1.00 26.94 104 ILE D O 1
ATOM 11745 N N . SER D 1 105 ? 17.363 3.639 82.058 1.00 26.29 105 SER D N 1
ATOM 11746 C CA . SER D 1 105 ? 18.064 4.795 81.515 1.00 28.06 105 SER D CA 1
ATOM 11747 C C . SER D 1 105 ? 19.171 4.364 80.546 1.00 28.75 105 SER D C 1
ATOM 11748 O O . SER D 1 105 ? 19.486 5.074 79.573 1.00 27.88 105 SER D O 1
ATOM 11751 N N . ARG D 1 106 ? 19.749 3.193 80.809 1.00 29.03 106 ARG D N 1
ATOM 11752 C CA . ARG D 1 106 ? 20.815 2.668 79.966 1.00 29.02 106 ARG D CA 1
ATOM 11753 C C . ARG D 1 106 ? 20.279 2.384 78.566 1.00 30.01 106 ARG D C 1
ATOM 11754 O O . ARG D 1 106 ? 20.969 2.602 77.562 1.00 29.29 106 ARG D O 1
ATOM 11762 N N . ASP D 1 107 ? 19.042 1.894 78.517 1.00 32.33 107 ASP D N 1
ATOM 11763 C CA . ASP D 1 107 ? 18.391 1.555 77.264 1.00 33.67 107 ASP D CA 1
ATOM 11764 C C . ASP D 1 107 ? 17.867 2.803 76.565 1.00 34.68 107 ASP D C 1
ATOM 11765 O O . ASP D 1 107 ? 17.812 2.847 75.329 1.00 34.26 107 ASP D O 1
ATOM 11770 N N . GLU D 1 108 ? 17.505 3.824 77.341 1.00 34.57 108 GLU D N 1
ATOM 11771 C CA . GLU D 1 108 ? 17.041 5.062 76.733 1.00 35.62 108 GLU D CA 1
ATOM 11772 C C . GLU D 1 108 ? 18.222 5.661 75.981 1.00 34.66 108 GLU D C 1
ATOM 11773 O O . GLU D 1 108 ? 18.084 6.123 74.843 1.00 34.61 108 GLU D O 1
ATOM 11779 N N . LYS D 1 109 ? 19.387 5.644 76.618 1.00 32.86 109 LYS D N 1
ATOM 11780 C CA . LYS D 1 109 ? 20.577 6.176 75.987 1.00 32.44 109 LYS D CA 1
ATOM 11781 C C . LYS D 1 109 ? 20.926 5.377 74.749 1.00 32.31 109 LYS D C 1
ATOM 11782 O O . LYS D 1 109 ? 21.272 5.947 73.719 1.00 33.25 109 LYS D O 1
ATOM 11788 N N . ILE D 1 110 ? 20.828 4.055 74.830 1.00 32.66 110 ILE D N 1
ATOM 11789 C CA . ILE D 1 110 ? 21.132 3.229 73.662 1.00 32.49 110 ILE D CA 1
ATOM 11790 C C . ILE D 1 110 ? 20.156 3.578 72.539 1.00 33.41 110 ILE D C 1
ATOM 11791 O O . ILE D 1 110 ? 20.541 3.668 71.373 1.00 32.75 110 ILE D O 1
ATOM 11796 N N . ARG D 1 111 ? 18.896 3.798 72.898 1.00 34.86 111 ARG D N 1
ATOM 11797 C CA . ARG D 1 111 ? 17.894 4.146 71.904 1.00 36.27 111 ARG D CA 1
ATOM 11798 C C . ARG D 1 111 ? 18.279 5.462 71.222 1.00 37.34 111 ARG D C 1
ATOM 11799 O O . ARG D 1 111 ? 18.258 5.561 69.993 1.00 38.07 111 ARG D O 1
ATOM 11807 N N . LYS D 1 112 ? 18.638 6.471 72.011 1.00 37.39 112 LYS D N 1
ATOM 11808 C CA . LYS D 1 112 ? 19.028 7.749 71.438 1.00 37.32 112 LYS D CA 1
ATOM 11809 C C . LYS D 1 112 ? 20.164 7.573 70.447 1.00 37.06 112 LYS D C 1
ATOM 11810 O O . LYS D 1 112 ? 20.099 8.055 69.316 1.00 36.96 112 LYS D O 1
ATOM 11816 N N . VAL D 1 113 ? 21.204 6.874 70.871 1.00 37.10 113 VAL D N 1
ATOM 11817 C CA . VAL D 1 113 ? 22.352 6.624 70.011 1.00 37.59 113 VAL D CA 1
ATOM 11818 C C . VAL D 1 113 ? 21.938 5.863 68.751 1.00 39.04 113 VAL D C 1
ATOM 11819 O O . VAL D 1 113 ? 22.521 6.056 67.680 1.00 38.10 113 VAL D O 1
ATOM 11823 N N . CYS D 1 114 ? 20.924 5.006 68.882 1.00 40.79 114 CYS D N 1
ATOM 11824 C CA . CYS D 1 114 ? 20.432 4.215 67.751 1.00 42.26 114 CYS D CA 1
ATOM 11825 C C . CYS D 1 114 ? 19.684 5.025 66.697 1.00 43.65 114 CYS D C 1
ATOM 11826 O O . CYS D 1 114 ? 19.875 4.814 65.497 1.00 42.61 114 CYS D O 1
ATOM 11829 N N . GLU D 1 115 ? 18.829 5.939 67.154 1.00 45.99 115 GLU D N 1
ATOM 11830 C CA . GLU D 1 115 ? 18.052 6.790 66.265 1.00 48.86 115 GLU D CA 1
ATOM 11831 C C . GLU D 1 115 ? 18.972 7.720 65.481 1.00 49.88 115 GLU D C 1
ATOM 11832 O O . GLU D 1 115 ? 18.728 8.016 64.308 1.00 50.93 115 GLU D O 1
ATOM 11838 N N . GLU D 1 116 ? 20.042 8.161 66.128 1.00 50.07 116 GLU D N 1
ATOM 11839 C CA . GLU D 1 116 ? 20.986 9.061 65.499 1.00 50.22 116 GLU D CA 1
ATOM 11840 C C . GLU D 1 116 ? 22.044 8.320 64.723 1.00 48.61 116 GLU D C 1
ATOM 11841 O O . GLU D 1 116 ? 23.160 8.798 64.595 1.00 49.22 116 GLU D O 1
ATOM 11847 N N . ASN D 1 117 ? 21.697 7.153 64.202 1.00 46.92 117 ASN D N 1
ATOM 11848 C CA . ASN D 1 117 ? 22.640 6.348 63.435 1.00 44.75 117 ASN D CA 1
ATOM 11849 C C . ASN D 1 117 ? 21.882 5.420 62.511 1.00 43.96 117 ASN D C 1
ATOM 11850 O O . ASN D 1 117 ? 22.481 4.635 61.775 1.00 43.20 117 ASN D O 1
ATOM 11855 N N . GLY D 1 118 ? 20.557 5.514 62.566 1.00 43.39 118 GLY D N 1
ATOM 11856 C CA . GLY D 1 118 ? 19.717 4.685 61.726 1.00 42.04 118 GLY D CA 1
ATOM 11857 C C . GLY D 1 118 ? 19.740 3.225 62.120 1.00 41.22 118 GLY D C 1
ATOM 11858 O O . GLY D 1 118 ? 19.619 2.348 61.265 1.00 41.10 118 GLY D O 1
ATOM 11859 N N . ILE D 1 119 ? 19.901 2.959 63.414 1.00 40.13 119 ILE D N 1
ATOM 11860 C CA . ILE D 1 119 ? 19.915 1.585 63.897 1.00 39.11 119 ILE D CA 1
ATOM 11861 C C . ILE D 1 119 ? 18.592 1.298 64.586 1.00 38.40 119 ILE D C 1
ATOM 11862 O O . ILE D 1 119 ? 18.176 2.045 65.472 1.00 38.28 119 ILE D O 1
ATOM 11867 N N . GLU D 1 120 ? 17.920 0.227 64.182 1.00 37.32 120 GLU D N 1
ATOM 11868 C CA . GLU D 1 120 ? 16.660 -0.093 64.819 1.00 37.18 120 GLU D CA 1
ATOM 11869 C C . GLU D 1 120 ? 16.964 -0.712 66.186 1.00 35.42 120 GLU D C 1
ATOM 11870 O O . GLU D 1 120 ? 17.788 -1.613 66.293 1.00 36.13 120 GLU D O 1
ATOM 11876 N N . PHE D 1 121 ? 16.327 -0.213 67.237 1.00 33.23 121 PHE D N 1
ATOM 11877 C CA . PHE D 1 121 ? 16.549 -0.754 68.574 1.00 31.47 121 PHE D CA 1
ATOM 11878 C C . PHE D 1 121 ? 15.306 -1.506 69.054 1.00 31.20 121 PHE D C 1
ATOM 11879 O O . PHE D 1 121 ? 14.289 -0.892 69.373 1.00 31.81 121 PHE D O 1
ATOM 11887 N N . LYS D 1 122 ? 15.397 -2.830 69.129 1.00 30.12 122 LYS D N 1
ATOM 11888 C CA . LYS D 1 122 ? 14.257 -3.644 69.533 1.00 29.88 122 LYS D CA 1
ATOM 11889 C C . LYS D 1 122 ? 14.443 -4.365 70.874 1.00 29.02 122 LYS D C 1
ATOM 11890 O O . LYS D 1 122 ? 15.326 -5.208 71.015 1.00 29.35 122 LYS D O 1
ATOM 11896 N N . ALA D 1 123 ? 13.607 -4.023 71.854 1.00 27.42 123 ALA D N 1
ATOM 11897 C CA . ALA D 1 123 ? 13.659 -4.630 73.180 1.00 26.48 123 ALA D CA 1
ATOM 11898 C C . ALA D 1 123 ? 12.420 -5.507 73.401 1.00 27.29 123 ALA D C 1
ATOM 11899 O O . ALA D 1 123 ? 11.312 -5.133 73.024 1.00 27.40 123 ALA D O 1
ATOM 11901 N N . TYR D 1 124 ? 12.603 -6.671 74.019 1.00 28.20 124 TYR D N 1
ATOM 11902 C CA . TYR D 1 124 ? 11.488 -7.587 74.251 1.00 28.04 124 TYR D CA 1
ATOM 11903 C C . TYR D 1 124 ? 11.383 -7.999 75.707 1.00 29.13 124 TYR D C 1
ATOM 11904 O O . TYR D 1 124 ? 12.356 -7.889 76.456 1.00 29.93 124 TYR D O 1
ATOM 11913 N N . GLU D 1 125 ? 10.198 -8.459 76.106 1.00 29.46 125 GLU D N 1
ATOM 11914 C CA . GLU D 1 125 ? 9.975 -8.922 77.467 1.00 30.80 125 GLU D CA 1
ATOM 11915 C C . GLU D 1 125 ? 10.428 -10.381 77.514 1.00 29.99 125 GLU D C 1
ATOM 11916 O O . GLU D 1 125 ? 10.104 -11.162 76.620 1.00 30.31 125 GLU D O 1
ATOM 11922 N N . ASP D 1 126 ? 11.188 -10.746 78.544 1.00 29.04 126 ASP D N 1
ATOM 11923 C CA . ASP D 1 126 ? 11.683 -12.113 78.673 1.00 27.69 126 ASP D CA 1
ATOM 11924 C C . ASP D 1 126 ? 11.878 -12.535 80.121 1.00 25.72 126 ASP D C 1
ATOM 11925 O O . ASP D 1 126 ? 11.595 -13.665 80.483 1.00 26.05 126 ASP D O 1
ATOM 11930 N N . TYR D 1 127 ? 12.343 -11.624 80.956 1.00 24.32 127 TYR D N 1
ATOM 11931 C CA . TYR D 1 127 ? 12.602 -11.962 82.340 1.00 24.38 127 TYR D CA 1
ATOM 11932 C C . TYR D 1 127 ? 11.386 -12.322 83.163 1.00 24.96 127 TYR D C 1
ATOM 11933 O O . TYR D 1 127 ? 11.487 -13.105 84.100 1.00 24.89 127 TYR D O 1
ATOM 11942 N N . LEU D 1 128 ? 10.230 -11.770 82.820 1.00 26.59 128 LEU D N 1
ATOM 11943 C CA . LEU D 1 128 ? 9.027 -12.049 83.595 1.00 27.38 128 LEU D CA 1
ATOM 11944 C C . LEU D 1 128 ? 8.239 -13.239 83.092 1.00 28.36 128 LEU D C 1
ATOM 11945 O O . LEU D 1 128 ? 8.277 -13.580 81.913 1.00 29.36 128 LEU D O 1
ATOM 11950 N N . LEU D 1 129 ? 7.521 -13.862 84.014 1.00 29.37 129 LEU D N 1
ATOM 11951 C CA . LEU D 1 129 ? 6.689 -15.019 83.735 1.00 30.68 129 LEU D CA 1
ATOM 11952 C C . LEU D 1 129 ? 5.328 -14.502 83.247 1.00 32.55 129 LEU D C 1
ATOM 11953 O O . LEU D 1 129 ? 4.604 -15.190 82.522 1.00 32.25 129 LEU D O 1
ATOM 11958 N N . THR D 1 130 ? 5.008 -13.270 83.644 1.00 34.08 130 THR D N 1
ATOM 11959 C CA . THR D 1 130 ? 3.742 -12.623 83.309 1.00 36.61 130 THR D CA 1
ATOM 11960 C C . THR D 1 130 ? 3.940 -11.263 82.646 1.00 36.66 130 THR D C 1
ATOM 11961 O O . THR D 1 130 ? 4.923 -10.568 82.912 1.00 36.86 130 THR D O 1
ATOM 11965 N N . PRO D 1 131 ? 2.993 -10.856 81.784 1.00 36.05 131 PRO D N 1
ATOM 11966 C CA . PRO D 1 131 ? 3.080 -9.564 81.088 1.00 36.04 131 PRO D CA 1
ATOM 11967 C C . PRO D 1 131 ? 3.052 -8.432 82.099 1.00 36.21 131 PRO D C 1
ATOM 11968 O O . PRO D 1 131 ? 2.250 -8.458 83.028 1.00 37.81 131 PRO D O 1
ATOM 11972 N N . LYS D 1 132 ? 3.905 -7.432 81.925 1.00 35.92 132 LYS D N 1
ATOM 11973 C CA . LYS D 1 132 ? 3.936 -6.350 82.897 1.00 36.90 132 LYS D CA 1
ATOM 11974 C C . LYS D 1 132 ? 2.687 -5.485 82.962 1.00 36.77 132 LYS D C 1
ATOM 11975 O O . LYS D 1 132 ? 2.425 -4.839 83.975 1.00 37.17 132 LYS D O 1
ATOM 11981 N N . SER D 1 133 ? 1.903 -5.466 81.899 1.00 36.73 133 SER D N 1
ATOM 11982 C CA . SER D 1 133 ? 0.700 -4.650 81.923 1.00 37.47 133 SER D CA 1
ATOM 11983 C C . SER D 1 133 ? -0.267 -5.161 82.988 1.00 36.87 133 SER D C 1
ATOM 11984 O O . SER D 1 133 ? -1.064 -4.402 83.528 1.00 37.51 133 SER D O 1
ATOM 11987 N N . LEU D 1 134 ? -0.172 -6.448 83.304 1.00 36.78 134 LEU D N 1
ATOM 11988 C CA . LEU D 1 134 ? -1.058 -7.076 84.284 1.00 36.71 134 LEU D CA 1
ATOM 11989 C C . LEU D 1 134 ? -0.818 -6.723 85.742 1.00 36.01 134 LEU D C 1
ATOM 11990 O O . LEU D 1 134 ? -1.485 -7.264 86.619 1.00 35.39 134 LEU D O 1
ATOM 11995 N N . PHE D 1 135 ? 0.130 -5.845 86.031 1.00 35.57 135 PHE D N 1
ATOM 11996 C CA . PHE D 1 135 ? 0.371 -5.513 87.430 1.00 35.25 135 PHE D CA 1
ATOM 11997 C C . PHE D 1 135 ? -0.419 -4.296 87.914 1.00 35.80 135 PHE D C 1
ATOM 11998 O O . PHE D 1 135 ? -0.409 -3.242 87.271 1.00 36.31 135 PHE D O 1
ATOM 12006 N N . HIS D 1 136 ? -1.085 -4.455 89.057 1.00 35.66 136 HIS D N 1
ATOM 12007 C CA . HIS D 1 136 ? -1.883 -3.397 89.675 1.00 36.69 136 HIS D CA 1
ATOM 12008 C C . HIS D 1 136 ? -2.371 -3.887 91.030 1.00 37.63 136 HIS D C 1
ATOM 12009 O O . HIS D 1 136 ? -3.480 -3.568 91.439 1.00 37.86 136 HIS D O 1
ATOM 12016 N N . HIS D 1 137 ? -1.540 -4.645 91.738 1.00 39.31 137 HIS D N 1
ATOM 12017 C CA . HIS D 1 137 ? -1.960 -5.205 93.018 1.00 40.99 137 HIS D CA 1
ATOM 12018 C C . HIS D 1 137 ? -1.212 -4.725 94.249 1.00 43.59 137 HIS D C 1
ATOM 12019 O O . HIS D 1 137 ? -0.009 -4.438 94.194 1.00 42.93 137 HIS D O 1
ATOM 12026 N N . ARG D 1 138 ? -1.936 -4.663 95.369 1.00 46.93 138 ARG D N 1
ATOM 12027 C CA . ARG D 1 138 ? -1.350 -4.198 96.625 1.00 50.29 138 ARG D CA 1
ATOM 12028 C C . ARG D 1 138 ? -0.432 -5.242 97.244 1.00 49.18 138 ARG D C 1
ATOM 12029 O O . ARG D 1 138 ? 0.706 -4.935 97.625 1.00 49.55 138 ARG D O 1
ATOM 12037 N N . ASN D 1 139 ? -0.932 -6.473 97.340 1.00 46.41 139 ASN D N 1
ATOM 12038 C CA . ASN D 1 139 ? -0.168 -7.562 97.933 1.00 43.74 139 ASN D CA 1
ATOM 12039 C C . ASN D 1 139 ? -0.004 -8.736 96.976 1.00 40.86 139 ASN D C 1
ATOM 12040 O O . ASN D 1 139 ? -0.635 -8.800 95.919 1.00 37.82 139 ASN D O 1
ATOM 12045 N N . PHE D 1 140 ? 0.845 -9.672 97.378 1.00 38.91 140 PHE D N 1
ATOM 12046 C CA . PHE D 1 140 ? 1.137 -10.841 96.571 1.00 37.00 140 PHE D CA 1
ATOM 12047 C C . PHE D 1 140 ? -0.046 -11.763 96.307 1.00 37.01 140 PHE D C 1
ATOM 12048 O O . PHE D 1 140 ? -0.305 -12.138 95.161 1.00 36.38 140 PHE D O 1
ATOM 12056 N N . THR D 1 141 ? -0.759 -12.140 97.361 1.00 37.37 141 THR D N 1
ATOM 12057 C CA . THR D 1 141 ? -1.878 -13.057 97.197 1.00 37.91 141 THR D CA 1
ATOM 12058 C C . THR D 1 141 ? -2.879 -12.536 96.174 1.00 36.91 141 THR D C 1
ATOM 12059 O O . THR D 1 141 ? -3.398 -13.294 95.353 1.00 36.84 141 THR D O 1
ATOM 12063 N N . SER D 1 142 ? -3.156 -11.243 96.217 1.00 36.05 142 SER D N 1
ATOM 12064 C CA . SER D 1 142 ? -4.082 -10.680 95.256 1.00 36.75 142 SER D CA 1
ATOM 12065 C C . SER D 1 142 ? -3.510 -10.868 93.847 1.00 35.52 142 SER D C 1
ATOM 12066 O O . SER D 1 142 ? -4.210 -11.312 92.937 1.00 36.14 142 SER D O 1
ATOM 12069 N N . PHE D 1 143 ? -2.230 -10.534 93.691 1.00 34.26 143 PHE D N 1
ATOM 12070 C CA . PHE D 1 143 ? -1.499 -10.644 92.420 1.00 32.23 143 PHE D CA 1
ATOM 12071 C C . PHE D 1 143 ? -1.483 -12.049 91.821 1.00 32.41 143 PHE D C 1
ATOM 12072 O O . PHE D 1 143 ? -1.827 -12.247 90.652 1.00 30.49 143 PHE D O 1
ATOM 12080 N N . TYR D 1 144 ? -1.063 -13.012 92.637 1.00 33.46 144 TYR D N 1
ATO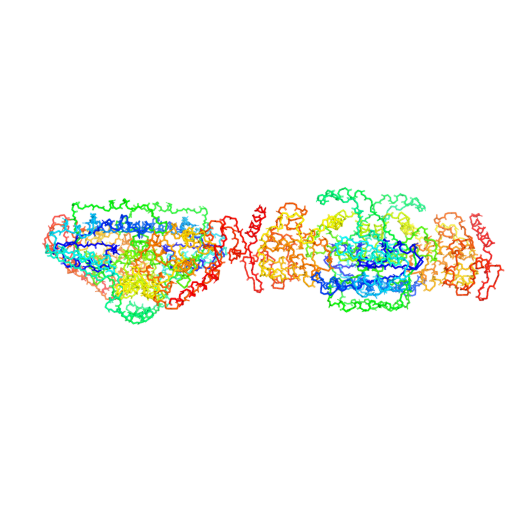M 12081 C CA . TYR D 1 144 ? -0.977 -14.407 92.234 1.00 35.71 144 TYR D CA 1
ATOM 12082 C C . TYR D 1 144 ? -2.296 -14.993 91.747 1.00 37.55 144 TYR D C 1
ATOM 12083 O O . TYR D 1 144 ? -2.354 -15.604 90.684 1.00 37.44 144 TYR D O 1
ATOM 12092 N N . ASN D 1 145 ? -3.354 -14.818 92.530 1.00 40.15 145 ASN D N 1
ATOM 12093 C CA . ASN D 1 145 ? -4.659 -15.341 92.156 1.00 42.55 145 ASN D CA 1
ATOM 12094 C C . ASN D 1 145 ? -5.138 -14.799 90.815 1.00 44.02 145 ASN D C 1
ATOM 12095 O O . ASN D 1 145 ? -5.701 -15.537 89.999 1.00 45.65 145 ASN D O 1
ATOM 12100 N N . GLU D 1 146 ? -4.908 -13.515 90.577 1.00 44.00 146 GLU D N 1
ATOM 12101 C CA . GLU D 1 146 ? -5.352 -12.910 89.331 1.00 44.49 146 GLU D CA 1
ATOM 12102 C C . GLU D 1 146 ? -4.482 -13.326 88.151 1.00 42.77 146 GLU D C 1
ATOM 12103 O O . GLU D 1 146 ? -4.981 -13.798 87.129 1.00 41.95 146 GLU D O 1
ATOM 12109 N N . VAL D 1 147 ? -3.173 -13.192 88.313 1.00 41.59 147 VAL D N 1
ATOM 12110 C CA . VAL D 1 147 ? -2.245 -13.498 87.233 1.00 40.31 147 VAL D CA 1
ATOM 12111 C C . VAL D 1 147 ? -1.966 -14.981 86.934 1.00 38.13 147 VAL D C 1
ATOM 12112 O O . VAL D 1 147 ? -1.672 -15.337 85.792 1.00 35.84 147 VAL D O 1
ATOM 12116 N N . SER D 1 148 ? -2.075 -15.844 87.942 1.00 36.95 148 SER D N 1
ATOM 12117 C CA . SER D 1 148 ? -1.807 -17.269 87.748 1.00 36.40 148 SER D CA 1
ATOM 12118 C C . SER D 1 148 ? -2.829 -17.939 86.852 1.00 35.71 148 SER D C 1
ATOM 12119 O O . SER D 1 148 ? -2.609 -19.033 86.346 1.00 36.56 148 SER D O 1
ATOM 12122 N N . LYS D 1 149 ? -3.963 -17.292 86.665 1.00 36.64 149 LYS D N 1
ATOM 12123 C CA . LYS D 1 149 ? -4.985 -17.845 85.796 1.00 36.65 149 LYS D CA 1
ATOM 12124 C C . LYS D 1 149 ? -4.537 -17.663 84.337 1.00 35.85 149 LYS D C 1
ATOM 12125 O O . LYS D 1 149 ? -5.026 -18.351 83.444 1.00 35.55 149 LYS D O 1
ATOM 12131 N N . VAL D 1 150 ? -3.605 -16.735 84.107 1.00 34.44 150 VAL D N 1
ATOM 12132 C CA . VAL D 1 150 ? -3.089 -16.472 82.765 1.00 32.49 150 VAL D CA 1
ATOM 12133 C C . VAL D 1 150 ? -2.169 -17.614 82.350 1.00 32.70 150 VAL D C 1
ATOM 12134 O O . VAL D 1 150 ? -1.515 -18.254 83.194 1.00 32.17 150 VAL D O 1
ATOM 12138 N N . LYS D 1 151 ? -2.105 -17.871 81.050 1.00 31.75 151 LYS D N 1
ATOM 12139 C CA . LYS D 1 151 ? -1.265 -18.956 80.587 1.00 31.79 151 LYS D CA 1
ATOM 12140 C C . LYS D 1 151 ? 0.144 -18.500 80.299 1.00 30.92 151 LYS D C 1
ATOM 12141 O O . LYS D 1 151 ? 0.353 -17.540 79.555 1.00 31.49 151 LYS D O 1
ATOM 12147 N N . VAL D 1 152 ? 1.102 -19.203 80.893 1.00 29.55 152 VAL D N 1
ATOM 12148 C CA . VAL D 1 152 ? 2.510 -18.905 80.715 1.00 28.32 152 VAL D CA 1
ATOM 12149 C C . VAL D 1 152 ? 2.957 -19.329 79.320 1.00 28.96 152 VAL D C 1
ATOM 12150 O O . VAL D 1 152 ? 2.649 -20.437 78.875 1.00 27.69 152 VAL D O 1
ATOM 12154 N N . ARG D 1 153 ? 3.676 -18.446 78.629 1.00 29.47 153 ARG D N 1
ATOM 12155 C CA . ARG D 1 153 ? 4.150 -18.771 77.296 1.00 31.60 153 ARG D CA 1
ATOM 12156 C C . ARG D 1 153 ? 5.064 -19.987 77.400 1.00 32.61 153 ARG D C 1
ATOM 12157 O O . ARG D 1 153 ? 5.784 -20.147 78.388 1.00 32.51 153 ARG D O 1
ATOM 12165 N N . GLU D 1 154 ? 5.019 -20.850 76.387 1.00 34.29 154 GLU D N 1
ATOM 12166 C CA . GLU D 1 154 ? 5.837 -22.067 76.362 1.00 34.89 154 GLU D CA 1
ATOM 12167 C C . GLU D 1 154 ? 7.234 -21.800 75.807 1.00 33.95 154 GLU D C 1
ATOM 12168 O O . GLU D 1 154 ? 7.403 -20.995 74.885 1.00 34.56 154 GLU D O 1
ATOM 12174 N N . PRO D 1 155 ? 8.259 -22.471 76.362 1.00 32.26 155 PRO D N 1
ATOM 12175 C CA . PRO D 1 155 ? 9.624 -22.261 75.877 1.00 31.02 155 PRO D CA 1
ATOM 12176 C C . PRO D 1 155 ? 9.712 -22.565 74.396 1.00 31.53 155 PRO D C 1
ATOM 12177 O O . PRO D 1 155 ? 8.962 -23.393 73.895 1.00 31.35 155 PRO D O 1
ATOM 12181 N N . GLU D 1 156 ? 10.611 -21.886 73.694 1.00 32.80 156 GLU D N 1
ATOM 12182 C CA . GLU D 1 156 ? 10.805 -22.140 72.272 1.00 34.47 156 GLU D CA 1
ATOM 12183 C C . GLU D 1 156 ? 12.093 -21.486 71.803 1.00 34.63 156 GLU D C 1
ATOM 12184 O O . GLU D 1 156 ? 12.573 -20.529 72.412 1.00 34.24 156 GLU D O 1
ATOM 12190 N N . THR D 1 157 ? 12.655 -22.006 70.721 1.00 34.74 157 THR D N 1
ATOM 12191 C CA . THR D 1 157 ? 13.900 -21.472 70.194 1.00 35.51 157 THR D CA 1
ATOM 12192 C C . THR D 1 157 ? 13.831 -21.377 68.685 1.00 37.16 157 THR D C 1
ATOM 12193 O O . THR D 1 157 ? 13.438 -22.329 68.019 1.00 38.78 157 THR D O 1
ATOM 12197 N N . MET D 1 158 ? 14.214 -20.232 68.142 1.00 38.71 158 MET D N 1
ATOM 12198 C CA . MET D 1 158 ? 14.203 -20.060 66.704 1.00 41.10 158 MET D CA 1
ATOM 12199 C C . MET D 1 158 ? 15.569 -20.416 66.156 1.00 42.16 158 MET D C 1
ATOM 12200 O O . MET D 1 158 ? 16.576 -20.319 66.857 1.00 42.38 158 MET D O 1
ATOM 12205 N N . GLU D 1 159 ? 15.596 -20.856 64.905 1.00 43.75 159 GLU D N 1
ATOM 12206 C CA . GLU D 1 159 ? 16.846 -21.203 64.244 1.00 45.92 159 GLU D CA 1
ATOM 12207 C C . GLU D 1 159 ? 17.296 -19.959 63.479 1.00 44.93 159 GLU D C 1
ATOM 12208 O O . GLU D 1 159 ? 16.465 -19.153 63.070 1.00 46.04 159 GLU D O 1
ATOM 12214 N N . GLY D 1 160 ? 18.603 -19.789 63.307 1.00 43.73 160 GLY D N 1
ATOM 12215 C CA . GLY D 1 160 ? 19.109 -18.625 62.599 1.00 41.40 160 GLY D CA 1
ATOM 12216 C C . GLY D 1 160 ? 20.587 -18.784 62.328 1.00 41.38 160 GLY D C 1
ATOM 12217 O O . GLY D 1 160 ? 21.072 -19.907 62.211 1.00 41.76 160 GLY D O 1
ATOM 12218 N N . SER D 1 161 ? 21.312 -17.674 62.227 1.00 41.05 161 SER D N 1
ATOM 12219 C CA . SER D 1 161 ? 22.746 -17.742 61.968 1.00 40.98 161 SER D CA 1
ATOM 12220 C C . SER D 1 161 ? 23.555 -16.794 62.834 1.00 40.02 161 SER D C 1
ATOM 12221 O O . SER D 1 161 ? 23.300 -15.595 62.854 1.00 40.24 161 SER D O 1
ATOM 12224 N N . PHE D 1 162 ? 24.536 -17.339 63.544 1.00 38.81 162 PHE D N 1
ATOM 12225 C CA . PHE D 1 162 ? 25.390 -16.534 64.408 1.00 38.47 162 PHE D CA 1
ATOM 12226 C C . PHE D 1 162 ? 26.675 -16.112 63.697 1.00 39.39 162 PHE D C 1
ATOM 12227 O O . PHE D 1 162 ? 27.453 -16.949 63.231 1.00 40.17 162 PHE D O 1
ATOM 12235 N N . ASP D 1 163 ? 26.896 -14.808 63.614 1.00 40.36 163 ASP D N 1
ATOM 12236 C CA . ASP D 1 163 ? 28.103 -14.300 62.982 1.00 41.95 163 ASP D CA 1
ATOM 12237 C C . ASP D 1 163 ? 29.089 -13.824 64.064 1.00 41.81 163 ASP D C 1
ATOM 12238 O O . ASP D 1 163 ? 28.815 -13.932 65.260 1.00 41.47 163 ASP D O 1
ATOM 12243 N N . VAL D 1 164 ? 30.235 -13.306 63.642 1.00 41.52 164 VAL D N 1
ATOM 12244 C CA . VAL D 1 164 ? 31.254 -12.843 64.569 1.00 41.79 164 VAL D CA 1
ATOM 12245 C C . VAL D 1 164 ? 31.864 -11.523 64.103 1.00 43.79 164 VAL D C 1
ATOM 12246 O O . VAL D 1 164 ? 31.717 -11.141 62.950 1.00 45.40 164 VAL D O 1
ATOM 12250 N N . THR D 1 165 ? 32.516 -10.813 65.016 1.00 45.58 165 THR D N 1
ATOM 12251 C CA . THR D 1 165 ? 33.205 -9.568 64.691 1.00 47.35 165 THR D CA 1
ATOM 12252 C C . THR D 1 165 ? 34.651 -9.773 65.100 1.00 48.64 165 THR D C 1
ATOM 12253 O O . THR D 1 165 ? 34.959 -9.870 66.285 1.00 48.40 165 THR D O 1
ATOM 12257 N N . ASP D 1 166 ? 35.536 -9.839 64.119 1.00 51.05 166 ASP D N 1
ATOM 12258 C CA . ASP D 1 166 ? 36.943 -10.066 64.401 1.00 52.97 166 ASP D CA 1
ATOM 12259 C C . ASP D 1 166 ? 37.535 -9.066 65.384 1.00 52.26 166 ASP D C 1
ATOM 12260 O O . ASP D 1 166 ? 38.389 -9.432 66.205 1.00 52.49 166 ASP D O 1
ATOM 12265 N N . SER D 1 167 ? 37.075 -7.820 65.325 1.00 50.12 167 SER D N 1
ATOM 12266 C CA . SER D 1 167 ? 37.602 -6.799 66.228 1.00 49.92 167 SER D CA 1
ATOM 12267 C C . SER D 1 167 ? 37.435 -7.141 67.728 1.00 49.65 167 SER D C 1
ATOM 12268 O O . SER D 1 167 ? 38.435 -7.243 68.470 1.00 51.68 167 SER D O 1
ATOM 12271 N N . SER D 1 168 ? 36.182 -7.314 68.157 1.00 45.27 168 SER D N 1
ATOM 12272 C CA . SER D 1 168 ? 35.830 -7.636 69.543 1.00 41.27 168 SER D CA 1
ATOM 12273 C C . SER D 1 168 ? 36.765 -8.592 70.275 1.00 39.33 168 SER D C 1
ATOM 12274 O O . SER D 1 168 ? 37.446 -9.417 69.661 1.00 39.51 168 SER D O 1
ATOM 12277 N N . MET D 1 169 ? 36.767 -8.483 71.601 1.00 37.02 169 MET D N 1
ATOM 12278 C CA . MET D 1 169 ? 37.580 -9.342 72.450 1.00 36.24 169 MET D CA 1
ATOM 12279 C C . MET D 1 169 ? 36.779 -10.613 72.674 1.00 36.16 169 MET D C 1
ATOM 12280 O O . MET D 1 169 ? 35.645 -10.720 72.204 1.00 36.25 169 MET D O 1
ATOM 12285 N N . ASN D 1 170 ? 37.360 -11.575 73.384 1.00 35.23 170 ASN D N 1
ATOM 12286 C CA . ASN D 1 170 ? 36.652 -12.809 73.682 1.00 35.83 170 ASN D CA 1
ATOM 12287 C C . ASN D 1 170 ? 36.587 -13.013 75.192 1.00 35.46 170 ASN D C 1
ATOM 12288 O O . ASN D 1 170 ? 37.279 -12.333 75.952 1.00 35.95 170 ASN D O 1
ATOM 12293 N N . VAL D 1 171 ? 35.751 -13.948 75.626 1.00 34.43 171 VAL D N 1
ATOM 12294 C CA . VAL D 1 171 ? 35.557 -14.184 77.050 1.00 32.97 171 VAL D CA 1
ATOM 12295 C C . VAL D 1 171 ? 36.790 -14.204 77.922 1.00 33.12 171 VAL D C 1
ATOM 12296 O O . VAL D 1 171 ? 36.682 -13.952 79.125 1.00 33.03 171 VAL D O 1
ATOM 12300 N N . ASP D 1 172 ? 37.956 -14.491 77.348 1.00 33.42 172 ASP D N 1
ATOM 12301 C CA . ASP D 1 172 ? 39.155 -14.547 78.176 1.00 34.52 172 ASP D CA 1
ATOM 12302 C C . ASP D 1 172 ? 39.358 -13.224 78.915 1.00 31.76 172 ASP D C 1
ATOM 12303 O O . ASP D 1 172 ? 39.833 -13.199 80.050 1.00 29.93 172 ASP D O 1
ATOM 12308 N N . PHE D 1 173 ? 38.950 -12.129 78.281 1.00 29.74 173 PHE D N 1
ATOM 12309 C CA . PHE D 1 173 ? 39.082 -10.807 78.880 1.00 27.41 173 PHE D CA 1
ATOM 12310 C C . PHE D 1 173 ? 38.344 -10.715 80.202 1.00 27.02 173 PHE D C 1
ATOM 12311 O O . PHE D 1 173 ? 38.798 -10.058 81.132 1.00 26.77 173 PHE D O 1
ATOM 12319 N N . LEU D 1 174 ? 37.196 -11.374 80.275 1.00 27.47 174 LEU D N 1
ATOM 12320 C CA . LEU D 1 174 ? 36.376 -11.348 81.476 1.00 26.93 174 LEU D CA 1
ATOM 12321 C C . LEU D 1 174 ? 37.019 -12.018 82.686 1.00 27.45 174 LEU D C 1
ATOM 12322 O O . LEU D 1 174 ? 36.621 -11.750 83.830 1.00 26.65 174 LEU D O 1
ATOM 12327 N N . LEU D 1 175 ? 38.018 -12.870 82.446 1.00 27.04 175 LEU D N 1
ATOM 12328 C CA . LEU D 1 175 ? 38.679 -13.555 83.549 1.00 27.12 175 LEU D CA 1
ATOM 12329 C C . LEU D 1 175 ? 39.295 -12.621 84.592 1.00 28.01 175 LEU D C 1
ATOM 12330 O O . LEU D 1 175 ? 39.531 -13.036 85.728 1.00 28.49 175 LEU D O 1
ATOM 12335 N N . THR D 1 176 ? 39.542 -11.366 84.216 1.00 29.03 176 THR D N 1
ATOM 12336 C CA . THR D 1 176 ? 40.129 -10.392 85.135 1.00 30.37 176 THR D CA 1
ATOM 12337 C C . THR D 1 176 ? 39.213 -10.138 86.307 1.00 29.93 176 THR D C 1
ATOM 12338 O O . THR D 1 176 ? 39.674 -10.011 87.446 1.00 31.12 176 THR D O 1
ATOM 12342 N N . PHE D 1 177 ? 37.917 -10.061 86.019 1.00 27.63 177 PHE D N 1
ATOM 12343 C CA . PHE D 1 177 ? 36.915 -9.812 87.043 1.00 26.57 177 PHE D CA 1
ATOM 12344 C C . PHE D 1 177 ? 36.522 -11.023 87.885 1.00 26.92 177 PHE D C 1
ATOM 12345 O O . PHE D 1 177 ? 35.852 -10.865 88.904 1.00 26.33 177 PHE D O 1
ATOM 12353 N N . LYS D 1 178 ? 36.911 -12.227 87.463 1.00 27.52 178 LYS D N 1
ATOM 12354 C CA . LYS D 1 178 ? 36.589 -13.418 88.244 1.00 28.93 178 LYS D CA 1
ATOM 12355 C C . LYS D 1 178 ? 37.683 -13.537 89.296 1.00 29.27 178 LYS D C 1
ATOM 12356 O O . LYS D 1 178 ? 38.817 -13.882 88.978 1.00 30.12 178 LYS D O 1
ATOM 12362 N N . LYS D 1 179 ? 37.342 -13.260 90.549 1.00 29.09 179 LYS D N 1
ATOM 12363 C CA . LYS D 1 179 ? 38.331 -13.281 91.615 1.00 28.29 179 LYS D CA 1
ATOM 12364 C C . LYS D 1 179 ? 38.040 -14.249 92.754 1.00 29.47 179 LYS D C 1
ATOM 12365 O O . LYS D 1 179 ? 38.959 -14.785 93.360 1.00 30.08 179 LYS D O 1
ATOM 12371 N N . ILE D 1 180 ? 36.765 -14.473 93.051 1.00 30.83 180 ILE D N 1
ATOM 12372 C CA . ILE D 1 180 ? 36.386 -15.354 94.152 1.00 31.66 180 ILE D CA 1
ATOM 12373 C C . ILE D 1 180 ? 35.149 -16.168 93.814 1.00 31.80 180 ILE D C 1
ATOM 12374 O O . ILE D 1 180 ? 34.040 -15.642 93.808 1.00 32.41 180 ILE D O 1
ATOM 12379 N N . GLU D 1 181 ? 35.327 -17.453 93.550 1.00 32.30 181 GLU D N 1
ATOM 12380 C CA . GLU D 1 181 ? 34.187 -18.294 93.207 1.00 33.79 181 GLU D CA 1
ATOM 12381 C C . GLU D 1 181 ? 33.515 -18.931 94.417 1.00 31.94 181 GLU D C 1
ATOM 12382 O O . GLU D 1 181 ? 34.166 -19.276 95.394 1.00 31.69 181 GLU D O 1
ATOM 12388 N N . SER D 1 182 ? 32.199 -19.073 94.346 1.00 30.30 182 SER D N 1
ATOM 12389 C CA . SER D 1 182 ? 31.470 -19.707 95.426 1.00 28.76 182 SER D CA 1
ATOM 12390 C C . SER D 1 182 ? 31.758 -21.193 95.347 1.00 27.66 182 SER D C 1
ATOM 12391 O O . SER D 1 182 ? 31.694 -21.789 94.272 1.00 27.65 182 SER D O 1
ATOM 12394 N N . PRO D 1 183 ? 32.087 -21.812 96.483 1.00 26.91 183 PRO D N 1
ATOM 12395 C CA . PRO D 1 183 ? 32.371 -23.246 96.476 1.00 26.69 183 PRO D CA 1
ATOM 12396 C C . PRO D 1 183 ? 31.079 -24.018 96.245 1.00 27.04 183 PRO D C 1
ATOM 12397 O O . PRO D 1 183 ? 31.092 -25.219 96.003 1.00 28.60 183 PRO D O 1
ATOM 12401 N N . LEU D 1 184 ? 29.963 -23.307 96.301 1.00 26.64 184 LEU D N 1
ATOM 12402 C CA . LEU D 1 184 ? 28.657 -23.920 96.170 1.00 26.25 184 LEU D CA 1
ATOM 12403 C C . LEU D 1 184 ? 28.004 -23.901 94.780 1.00 26.39 184 LEU D C 1
ATOM 12404 O O . LEU D 1 184 ? 27.032 -24.620 94.540 1.00 27.14 184 LEU D O 1
ATOM 12409 N N . PHE D 1 185 ? 28.527 -23.090 93.868 1.00 26.61 185 PHE D N 1
ATOM 12410 C CA . PHE D 1 185 ? 27.965 -22.995 92.524 1.00 26.78 185 PHE D CA 1
ATOM 12411 C C . PHE D 1 185 ? 29.074 -22.957 91.509 1.00 28.35 185 PHE D C 1
ATOM 12412 O O . PHE D 1 185 ? 30.196 -22.584 91.825 1.00 31.30 185 PHE D O 1
ATOM 12420 N N . ARG D 1 186 ? 28.759 -23.317 90.277 1.00 29.68 186 ARG D N 1
ATOM 12421 C CA . ARG D 1 186 ? 29.761 -23.287 89.231 1.00 31.43 186 ARG D CA 1
ATOM 12422 C C . ARG D 1 186 ? 29.254 -22.478 88.049 1.00 30.72 186 ARG D C 1
ATOM 12423 O O . ARG D 1 186 ? 30.017 -22.196 87.117 1.00 32.12 186 ARG D O 1
ATOM 12431 N N . GLY D 1 187 ? 27.972 -22.096 88.103 1.00 27.72 187 GLY D N 1
ATOM 12432 C CA . GLY D 1 187 ? 27.360 -21.313 87.037 1.00 23.73 187 GLY D CA 1
ATOM 12433 C C . GLY D 1 187 ? 27.046 -22.140 85.803 1.00 21.92 187 GLY D C 1
ATOM 12434 O O . GLY D 1 187 ? 27.289 -23.339 85.795 1.00 23.11 187 GLY D O 1
ATOM 12435 N N . GLY D 1 188 ? 26.499 -21.516 84.764 1.00 20.09 188 GLY D N 1
ATOM 12436 C CA . GLY D 1 188 ? 26.187 -22.247 83.545 1.00 17.39 188 GLY D CA 1
ATOM 12437 C C . GLY D 1 188 ? 24.851 -22.974 83.538 1.00 17.05 188 GLY D C 1
ATOM 12438 O O . GLY D 1 188 ? 24.371 -23.442 84.575 1.00 15.20 188 GLY D O 1
ATOM 12439 N N . ARG D 1 189 ? 24.262 -23.077 82.349 1.00 17.05 189 ARG D N 1
ATOM 12440 C CA . ARG D 1 189 ? 22.968 -23.718 82.155 1.00 17.21 189 ARG D CA 1
ATOM 12441 C C . ARG D 1 189 ? 22.979 -25.190 82.505 1.00 19.33 189 ARG D C 1
ATOM 12442 O O . ARG D 1 189 ? 21.978 -25.718 82.988 1.00 19.59 189 ARG D O 1
ATOM 12450 N N . ARG D 1 190 ? 24.101 -25.859 82.251 1.00 21.02 190 ARG D N 1
ATOM 12451 C CA . ARG D 1 190 ? 24.213 -27.279 82.542 1.00 21.85 190 ARG D CA 1
ATOM 12452 C C . ARG D 1 190 ? 24.002 -27.545 84.022 1.00 21.84 190 ARG D C 1
ATOM 12453 O O . ARG D 1 190 ? 23.277 -28.454 84.390 1.00 23.85 190 ARG D O 1
ATOM 12461 N N . GLU D 1 191 ? 24.636 -26.756 84.878 1.00 22.62 191 GLU D N 1
ATOM 12462 C CA . GLU D 1 191 ? 24.474 -26.929 86.316 1.00 23.95 191 GLU D CA 1
ATOM 12463 C C . GLU D 1 191 ? 23.052 -26.553 86.686 1.00 23.06 191 GLU D C 1
ATOM 12464 O O . GLU D 1 191 ? 22.445 -27.165 87.562 1.00 24.11 191 GLU D O 1
ATOM 12470 N N . GLY D 1 192 ? 22.537 -25.525 86.018 1.00 21.73 192 GLY D N 1
ATOM 12471 C CA . GLY D 1 192 ? 21.189 -25.061 86.277 1.00 19.17 192 GLY D CA 1
ATOM 12472 C C . GLY D 1 192 ? 20.156 -26.153 86.101 1.00 18.58 192 GLY D C 1
ATOM 12473 O O . GLY D 1 192 ? 19.360 -26.400 87.009 1.00 18.23 192 GLY D O 1
ATOM 12474 N N . LEU D 1 193 ? 20.164 -26.807 84.938 1.00 17.12 193 LEU D N 1
ATOM 12475 C CA . LEU D 1 193 ? 19.220 -27.877 84.663 1.00 16.08 193 LEU D CA 1
ATOM 12476 C C . LEU D 1 193 ? 19.419 -29.020 85.650 1.00 18.04 193 LEU D C 1
ATOM 12477 O O . LEU D 1 193 ? 18.453 -29.646 86.098 1.00 18.94 193 LEU D O 1
ATOM 12482 N N . TYR D 1 194 ? 20.664 -29.295 86.011 1.00 18.36 194 TYR D N 1
ATOM 12483 C CA . TYR D 1 194 ? 20.900 -30.370 86.956 1.00 20.89 194 TYR D CA 1
ATOM 12484 C C . TYR D 1 194 ? 20.176 -30.071 88.274 1.00 20.07 194 TYR D C 1
ATOM 12485 O O . TYR D 1 194 ? 19.555 -30.953 88.863 1.00 20.22 194 TYR D O 1
ATOM 12494 N N . LEU D 1 195 ? 20.255 -28.823 88.724 1.00 19.81 195 LEU D N 1
ATOM 12495 C CA . LEU D 1 195 ? 19.611 -28.388 89.963 1.00 19.77 195 LEU D CA 1
ATOM 12496 C C . LEU D 1 195 ? 18.089 -28.419 89.826 1.00 21.73 195 LEU D C 1
ATOM 12497 O O . LEU D 1 195 ? 17.357 -28.832 90.741 1.00 22.89 195 LEU D O 1
ATOM 12502 N N . LEU D 1 196 ? 17.611 -27.965 88.675 1.00 21.88 196 LEU D N 1
ATOM 12503 C CA . LEU D 1 196 ? 16.185 -27.940 88.405 1.00 20.88 196 LEU D CA 1
ATOM 12504 C C . LEU D 1 196 ? 15.585 -29.338 88.559 1.00 21.75 196 LEU D C 1
ATOM 12505 O O . LEU D 1 196 ? 14.418 -29.476 88.927 1.00 22.54 196 LEU D O 1
ATOM 12510 N N . HIS D 1 197 ? 16.390 -30.371 88.295 1.00 22.40 197 HIS D N 1
ATOM 12511 C CA . HIS D 1 197 ? 15.914 -31.750 88.372 1.00 22.00 197 HIS D CA 1
ATOM 12512 C C . HIS D 1 197 ? 16.208 -32.551 89.620 1.00 23.64 197 HIS D C 1
ATOM 12513 O O . HIS D 1 197 ? 15.912 -33.736 89.664 1.00 26.17 197 HIS D O 1
ATOM 12520 N N . ARG D 1 198 ? 16.793 -31.929 90.634 1.00 25.59 198 ARG D N 1
ATOM 12521 C CA . ARG D 1 198 ? 17.027 -32.648 91.873 1.00 27.00 198 ARG D CA 1
ATOM 12522 C C . ARG D 1 198 ? 15.644 -32.826 92.458 1.00 28.56 198 ARG D C 1
ATOM 12523 O O . ARG D 1 198 ? 14.801 -31.938 92.332 1.00 29.61 198 ARG D O 1
ATOM 12531 N N . ASN D 1 199 ? 15.392 -33.968 93.081 1.00 30.85 199 ASN D N 1
ATOM 12532 C CA . ASN D 1 199 ? 14.087 -34.189 93.688 1.00 33.35 199 ASN D CA 1
ATOM 12533 C C . ASN D 1 199 ? 14.227 -33.980 95.189 1.00 33.61 199 ASN D C 1
ATOM 12534 O O . ASN D 1 199 ? 14.845 -34.772 95.887 1.00 35.08 199 ASN D O 1
ATOM 12539 N N . VAL D 1 200 ? 13.660 -32.881 95.671 1.00 34.14 200 VAL D N 1
ATOM 12540 C CA . VAL D 1 200 ? 13.736 -32.525 97.079 1.00 34.80 200 VAL D CA 1
ATOM 12541 C C . VAL D 1 200 ? 12.365 -32.470 97.719 1.00 35.46 200 VAL D C 1
ATOM 12542 O O . VAL D 1 200 ? 11.346 -32.455 97.027 1.00 35.63 200 VAL D O 1
ATOM 12546 N N . ASP D 1 201 ? 12.344 -32.439 99.046 1.00 36.62 201 ASP D N 1
ATOM 12547 C CA . ASP D 1 201 ? 11.086 -32.329 99.770 1.00 38.46 201 ASP D CA 1
ATOM 12548 C C . ASP D 1 201 ? 10.879 -30.838 100.066 1.00 37.99 201 ASP D C 1
ATOM 12549 O O . ASP D 1 201 ? 11.211 -30.347 101.148 1.00 37.62 201 ASP D O 1
ATOM 12554 N N . PHE D 1 202 ? 10.331 -30.126 99.088 1.00 37.37 202 PHE D N 1
ATOM 12555 C CA . PHE D 1 202 ? 10.110 -28.688 99.196 1.00 37.15 202 PHE D CA 1
ATOM 12556 C C . PHE D 1 202 ? 9.315 -28.282 100.426 1.00 38.23 202 PHE D C 1
ATOM 12557 O O . PHE D 1 202 ? 9.354 -27.128 100.849 1.00 37.79 202 PHE D O 1
ATOM 12565 N N . ARG D 1 203 ? 8.593 -29.241 100.990 1.00 39.95 203 ARG D N 1
ATOM 12566 C CA . ARG D 1 203 ? 7.780 -28.998 102.167 1.00 42.20 203 ARG D CA 1
ATOM 12567 C C . ARG D 1 203 ? 8.680 -28.646 103.339 1.00 41.54 203 ARG D C 1
ATOM 12568 O O . ARG D 1 203 ? 8.330 -27.822 104.179 1.00 42.29 203 ARG D O 1
ATOM 12576 N N . ARG D 1 204 ? 9.842 -29.280 103.401 1.00 40.35 204 ARG D N 1
ATOM 12577 C CA . ARG D 1 204 ? 10.776 -29.009 104.483 1.00 40.20 204 ARG D CA 1
ATOM 12578 C C . ARG D 1 204 ? 11.883 -28.051 104.025 1.00 39.15 204 ARG D C 1
ATOM 12579 O O . ARG D 1 204 ? 13.021 -28.119 104.491 1.00 38.48 204 ARG D O 1
ATOM 12587 N N . ARG D 1 205 ? 11.535 -27.141 103.124 1.00 38.50 205 ARG D N 1
ATOM 12588 C CA . ARG D 1 205 ? 12.509 -26.198 102.591 1.00 38.16 205 ARG D CA 1
ATOM 12589 C C . ARG D 1 205 ? 13.008 -25.181 103.620 1.00 38.50 205 ARG D C 1
ATOM 12590 O O . ARG D 1 205 ? 13.938 -24.425 103.341 1.00 38.66 205 ARG D O 1
ATOM 12598 N N . ASP D 1 206 ? 12.398 -25.159 104.803 1.00 38.74 206 ASP D N 1
ATOM 12599 C CA . ASP D 1 206 ? 12.802 -24.217 105.847 1.00 38.86 206 ASP D CA 1
ATOM 12600 C C . ASP D 1 206 ? 13.985 -24.703 106.674 1.00 38.73 206 ASP D C 1
ATOM 12601 O O . ASP D 1 206 ? 14.690 -23.904 107.284 1.00 39.44 206 ASP D O 1
ATOM 12606 N N . TYR D 1 207 ? 14.199 -26.012 106.705 1.00 38.24 207 TYR D N 1
ATOM 12607 C CA . TYR D 1 207 ? 15.293 -26.582 107.482 1.00 38.28 207 TYR D CA 1
ATOM 12608 C C . TYR D 1 207 ? 16.612 -26.491 106.719 1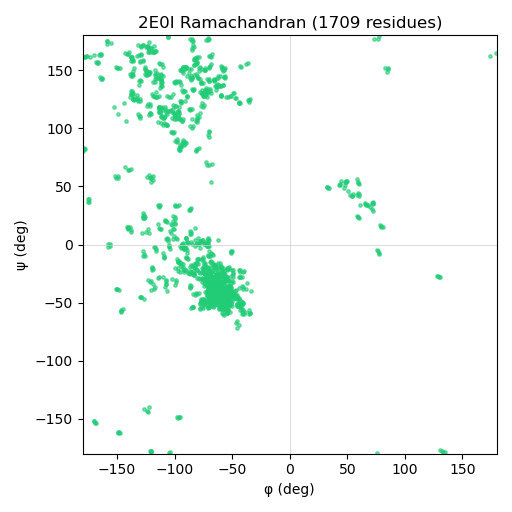.00 37.81 207 TYR D C 1
ATOM 12609 O O . TYR D 1 207 ? 16.845 -27.228 105.763 1.00 37.00 207 TYR D O 1
ATOM 12618 N N . PRO D 1 208 ? 17.492 -25.571 107.141 1.00 37.79 208 PRO D N 1
ATOM 12619 C CA . PRO D 1 208 ? 18.799 -25.347 106.520 1.00 38.67 208 PRO D CA 1
ATOM 12620 C C . PRO D 1 208 ? 19.667 -26.591 106.496 1.00 40.26 208 PRO D C 1
ATOM 12621 O O . PRO D 1 208 ? 20.342 -26.857 105.505 1.00 40.87 208 PRO D O 1
ATOM 12625 N N . ALA D 1 209 ? 19.663 -27.342 107.596 1.00 41.31 209 ALA D N 1
ATOM 12626 C CA . ALA D 1 209 ? 20.480 -28.547 107.685 1.00 42.24 209 ALA D CA 1
ATOM 12627 C C . ALA D 1 209 ? 20.124 -29.533 106.572 1.00 43.22 209 ALA D C 1
ATOM 12628 O O . ALA D 1 209 ? 21.010 -30.123 105.957 1.00 44.05 209 ALA D O 1
ATOM 12630 N N . GLU D 1 210 ? 18.832 -29.714 106.314 1.00 43.88 210 GLU D N 1
ATOM 12631 C CA . GLU D 1 210 ? 18.401 -30.610 105.247 1.00 44.40 210 GLU D CA 1
ATOM 12632 C C . GLU D 1 210 ? 18.761 -29.934 103.926 1.00 44.48 210 GLU D C 1
ATOM 12633 O O . GLU D 1 210 ? 19.254 -28.805 103.918 1.00 45.24 210 GLU D O 1
ATOM 12639 N N . ASN D 1 211 ? 18.537 -30.602 102.804 1.00 43.92 211 ASN D N 1
ATOM 12640 C CA . ASN D 1 211 ? 18.897 -29.982 101.538 1.00 42.21 211 ASN D CA 1
ATOM 12641 C C . ASN D 1 211 ? 17.673 -29.847 100.665 1.00 39.48 211 ASN D C 1
ATOM 12642 O O . ASN D 1 211 ? 17.659 -30.336 99.546 1.00 39.70 211 ASN D O 1
ATOM 12647 N N . ASN D 1 212 ? 16.655 -29.155 101.158 1.00 36.49 212 ASN D N 1
ATOM 12648 C CA . ASN D 1 212 ? 15.424 -29.056 100.405 1.00 34.05 212 ASN D CA 1
ATOM 12649 C C . ASN D 1 212 ? 15.152 -27.806 99.585 1.00 32.15 212 ASN D C 1
ATOM 12650 O O . ASN D 1 212 ? 14.001 -27.512 99.257 1.00 32.03 212 ASN D O 1
ATOM 12655 N N . ASN D 1 213 ? 16.204 -27.078 99.237 1.00 29.70 213 ASN D N 1
ATOM 12656 C CA . ASN D 1 213 ? 16.041 -25.896 98.407 1.00 27.26 213 ASN D CA 1
ATOM 12657 C C . ASN D 1 213 ? 16.695 -26.201 97.070 1.00 26.39 213 ASN D C 1
ATOM 12658 O O . ASN D 1 213 ? 17.728 -26.874 97.023 1.00 26.43 213 ASN D O 1
ATOM 12663 N N . TYR D 1 214 ? 16.102 -25.714 95.984 1.00 24.95 214 TYR D N 1
ATOM 12664 C CA . TYR D 1 214 ? 16.652 -25.983 94.660 1.00 25.09 214 TYR D CA 1
ATOM 12665 C C . TYR D 1 214 ? 17.917 -25.206 94.341 1.00 23.01 214 TYR D C 1
ATOM 12666 O O . TYR D 1 214 ? 18.629 -25.554 93.404 1.00 21.18 214 TYR D O 1
ATOM 12675 N N . ARG D 1 215 ? 18.195 -24.160 95.114 1.00 22.47 215 ARG D N 1
ATOM 12676 C CA . ARG D 1 215 ? 19.372 -23.332 94.864 1.00 22.42 215 ARG D CA 1
ATOM 12677 C C . ARG D 1 215 ? 19.393 -22.869 93.410 1.00 21.10 215 ARG D C 1
ATOM 12678 O O . ARG D 1 215 ? 20.448 -22.887 92.765 1.00 20.80 215 ARG D O 1
ATOM 12686 N N . LEU D 1 216 ? 18.232 -22.461 92.903 1.00 18.93 216 LEU D N 1
ATOM 12687 C CA . LEU D 1 216 ? 18.100 -22.015 91.520 1.00 17.49 216 LEU D CA 1
ATOM 12688 C C . LEU D 1 216 ? 18.158 -20.515 91.315 1.00 16.69 216 LEU D C 1
ATOM 12689 O O . LEU D 1 216 ? 18.326 -20.055 90.181 1.00 16.78 216 LEU D O 1
ATOM 12694 N N . SER D 1 217 ? 18.018 -19.748 92.390 1.00 15.05 217 SER D N 1
ATOM 12695 C CA . SER D 1 217 ? 18.001 -18.295 92.261 1.00 14.95 217 SER D CA 1
ATOM 12696 C C . SER D 1 217 ? 19.073 -17.696 91.352 1.00 14.64 217 SER D C 1
ATOM 12697 O O . SER D 1 217 ? 18.756 -16.925 90.434 1.00 13.00 217 SER D O 1
ATOM 12700 N N . PRO D 1 218 ? 20.355 -18.046 91.578 1.00 14.02 218 PRO D N 1
ATOM 12701 C CA . PRO D 1 218 ? 21.387 -17.472 90.712 1.00 12.88 218 PRO D CA 1
ATOM 12702 C C . PRO D 1 218 ? 21.196 -17.815 89.232 1.00 13.58 218 PRO D C 1
ATOM 12703 O O . PRO D 1 218 ? 21.461 -16.981 88.355 1.00 15.21 218 PRO D O 1
ATOM 12707 N N . HIS D 1 219 ? 20.720 -19.024 88.947 1.00 12.24 219 HIS D N 1
ATOM 12708 C CA . HIS D 1 219 ? 20.500 -19.426 87.559 1.00 11.19 219 HIS D CA 1
ATOM 12709 C C . HIS D 1 219 ? 19.316 -18.693 86.928 1.00 11.95 219 HIS D C 1
ATOM 12710 O O . HIS D 1 219 ? 19.303 -18.426 85.713 1.00 10.15 219 HIS D O 1
ATOM 12717 N N . LEU D 1 220 ? 18.328 -18.363 87.759 1.00 11.45 220 LEU D N 1
ATOM 12718 C CA . LEU D 1 220 ? 17.157 -17.636 87.292 1.00 11.34 220 LEU D CA 1
ATOM 12719 C C . LEU D 1 220 ? 17.558 -16.173 87.106 1.00 11.62 220 LEU D C 1
ATOM 12720 O O . LEU D 1 220 ? 17.296 -15.575 86.069 1.00 12.51 220 LEU D O 1
ATOM 12725 N N . LYS D 1 221 ? 18.211 -15.604 88.111 1.00 11.89 221 LYS D N 1
ATOM 12726 C CA . LYS D 1 221 ? 18.646 -14.219 88.050 1.00 10.74 221 LYS D CA 1
ATOM 12727 C C . LYS D 1 221 ? 19.534 -13.969 86.834 1.00 10.95 221 LYS D C 1
ATOM 12728 O O . LYS D 1 221 ? 19.334 -13.003 86.118 1.00 9.95 221 LYS D O 1
ATOM 12734 N N . PHE D 1 222 ? 20.504 -14.840 86.578 1.00 11.77 222 PHE D N 1
ATOM 12735 C CA . PHE D 1 222 ? 21.370 -14.641 85.416 1.00 11.89 222 PHE D CA 1
ATOM 12736 C C . PHE D 1 222 ? 20.882 -15.281 84.116 1.00 12.06 222 PHE D C 1
ATOM 12737 O O . PHE D 1 222 ? 21.556 -15.217 83.083 1.00 12.23 222 PHE D O 1
ATOM 12745 N N . GLY D 1 223 ? 19.707 -15.902 84.178 1.00 12.01 223 GLY D N 1
ATOM 12746 C CA . GLY D 1 223 ? 19.109 -16.516 83.004 1.00 12.46 223 GLY D CA 1
ATOM 12747 C C . GLY D 1 223 ? 19.759 -17.705 82.320 1.00 13.29 223 GLY D C 1
ATOM 12748 O O . GLY D 1 223 ? 19.680 -17.797 81.103 1.00 12.75 223 GLY D O 1
ATOM 12749 N N . THR D 1 224 ? 20.395 -18.611 83.062 1.00 13.76 224 THR D N 1
ATOM 12750 C CA . THR D 1 224 ? 20.995 -19.770 82.415 1.00 15.75 224 THR D CA 1
ATOM 12751 C C . THR D 1 224 ? 19.834 -20.649 81.956 1.00 17.50 224 THR D C 1
ATOM 12752 O O . THR D 1 224 ? 19.967 -21.453 81.034 1.00 19.14 224 THR D O 1
ATOM 12756 N N . ILE D 1 225 ? 18.694 -20.481 82.619 1.00 18.24 225 ILE D N 1
ATOM 12757 C CA . ILE D 1 225 ? 17.472 -21.172 82.251 1.00 18.70 225 ILE D CA 1
ATOM 12758 C C . ILE D 1 225 ? 16.375 -20.103 82.311 1.00 19.13 225 ILE D C 1
ATOM 12759 O O . ILE D 1 225 ? 16.482 -19.132 83.059 1.00 17.31 225 ILE D O 1
ATOM 12764 N N . SER D 1 226 ? 15.320 -20.268 81.520 1.00 20.46 226 SER D N 1
ATOM 12765 C CA . SER D 1 226 ? 14.255 -19.278 81.520 1.00 19.33 226 SER D CA 1
ATOM 12766 C C . SER D 1 226 ? 13.181 -19.525 82.573 1.00 19.63 226 SER D C 1
ATOM 12767 O O . SER D 1 226 ? 12.902 -20.652 82.973 1.00 19.74 226 SER D O 1
ATOM 12770 N N . MET D 1 227 ? 12.585 -18.429 83.012 1.00 21.21 227 MET D N 1
ATOM 12771 C CA . MET D 1 227 ? 11.511 -18.419 83.994 1.00 20.16 227 MET D CA 1
ATOM 12772 C C . MET D 1 227 ? 10.408 -19.379 83.520 1.00 18.96 227 MET D C 1
ATOM 12773 O O . MET D 1 227 ? 9.797 -20.107 84.307 1.00 15.60 227 MET D O 1
ATOM 12778 N N . ARG D 1 228 ? 10.180 -19.360 82.211 1.00 18.95 228 ARG D N 1
ATOM 12779 C CA . ARG D 1 228 ? 9.187 -20.199 81.573 1.00 20.53 228 ARG D CA 1
ATOM 12780 C C . ARG D 1 228 ? 9.592 -21.669 81.632 1.00 22.24 228 ARG D C 1
ATOM 12781 O O . ARG D 1 228 ? 8.740 -22.544 81.805 1.00 22.17 228 ARG D O 1
ATOM 12789 N N . GLU D 1 229 ? 10.892 -21.940 81.504 1.00 23.17 229 GLU D N 1
ATOM 12790 C CA . GLU D 1 229 ? 11.385 -23.315 81.559 1.00 23.39 229 GLU D CA 1
ATOM 12791 C C . GLU D 1 229 ? 11.242 -23.871 82.966 1.00 21.67 229 GLU D C 1
ATOM 12792 O O . GLU D 1 229 ? 10.750 -24.979 83.161 1.00 20.79 229 GLU D O 1
ATOM 12798 N N . ALA D 1 230 ? 11.667 -23.095 83.951 1.00 20.11 230 ALA D N 1
ATOM 12799 C CA . ALA D 1 230 ? 11.556 -23.543 85.323 1.00 19.99 230 ALA D CA 1
ATOM 12800 C C . ALA D 1 230 ? 10.087 -23.847 85.601 1.00 20.60 230 ALA D C 1
ATOM 12801 O O . ALA D 1 230 ? 9.752 -24.854 86.229 1.00 19.15 230 ALA D O 1
ATOM 12803 N N . TYR D 1 231 ? 9.219 -22.963 85.113 1.00 21.11 231 TYR D N 1
ATOM 12804 C CA . TYR D 1 231 ? 7.795 -23.100 85.325 1.00 20.67 231 TYR D CA 1
ATOM 12805 C C . TYR D 1 231 ? 7.213 -24.398 84.785 1.00 20.93 231 TYR D C 1
ATOM 12806 O O . TYR D 1 231 ? 6.579 -25.146 85.517 1.00 20.09 231 TYR D O 1
ATOM 12815 N N . TYR D 1 232 ? 7.418 -24.670 83.504 1.00 20.55 232 TYR D N 1
ATOM 12816 C CA . TYR D 1 232 ? 6.858 -25.872 82.932 1.00 20.30 232 TYR D CA 1
ATOM 12817 C C . TYR D 1 232 ? 7.469 -27.165 83.454 1.00 22.14 232 TYR D C 1
ATOM 12818 O O . TYR D 1 232 ? 6.803 -28.205 83.501 1.00 23.36 232 TYR D O 1
ATOM 12827 N N . THR D 1 233 ? 8.724 -27.119 83.871 1.00 22.58 233 THR D N 1
ATOM 12828 C CA . THR D 1 233 ? 9.346 -28.331 84.365 1.00 23.37 233 THR D CA 1
ATOM 12829 C C . THR D 1 233 ? 8.771 -28.712 85.720 1.00 25.49 233 THR D C 1
ATOM 12830 O O . THR D 1 233 ? 8.698 -29.892 86.070 1.00 26.65 233 THR D O 1
ATOM 12834 N N . GLN D 1 234 ? 8.339 -27.705 86.467 1.00 27.47 234 GLN D N 1
ATOM 12835 C CA . GLN D 1 234 ? 7.799 -27.904 87.801 1.00 30.15 234 GLN D CA 1
ATOM 12836 C C . GLN D 1 234 ? 6.324 -27.544 87.882 1.00 32.23 234 GLN D C 1
ATOM 12837 O O . GLN D 1 234 ? 5.785 -27.352 88.969 1.00 32.85 234 GLN D O 1
ATOM 12843 N N . LYS D 1 235 ? 5.668 -27.471 86.734 1.00 34.07 235 LYS D N 1
ATOM 12844 C CA . LYS D 1 235 ? 4.262 -27.089 86.686 1.00 36.32 235 LYS D CA 1
ATOM 12845 C C . LYS D 1 235 ? 3.386 -27.755 87.731 1.00 36.64 235 LYS D C 1
ATOM 12846 O O . LYS D 1 235 ? 2.474 -27.130 88.276 1.00 37.85 235 LYS D O 1
ATOM 12852 N N . GLY D 1 236 ? 3.664 -29.017 88.022 1.00 36.47 236 GLY D N 1
ATOM 12853 C CA . GLY D 1 236 ? 2.853 -29.721 88.994 1.00 36.22 236 GLY D CA 1
ATOM 12854 C C . GLY D 1 236 ? 3.083 -29.376 90.454 1.00 36.56 236 GLY D C 1
ATOM 12855 O O . GLY D 1 236 ? 2.287 -29.754 91.304 1.00 36.70 236 GLY D O 1
ATOM 12856 N N . LYS D 1 237 ? 4.156 -28.664 90.767 1.00 37.75 237 LYS D N 1
ATOM 12857 C CA . LYS D 1 237 ? 4.440 -28.332 92.157 1.00 38.66 237 LYS D CA 1
ATOM 12858 C C . LYS D 1 237 ? 3.979 -26.926 92.533 1.00 39.79 237 LYS D C 1
ATOM 12859 O O . LYS D 1 237 ? 4.727 -25.956 92.419 1.00 39.71 237 LYS D O 1
ATOM 12865 N N . GLU D 1 238 ? 2.730 -26.841 92.983 1.00 41.25 238 GLU D N 1
ATOM 12866 C CA . GLU D 1 238 ? 2.089 -25.595 93.395 1.00 42.66 238 GLU D CA 1
ATOM 12867 C C . GLU D 1 238 ? 2.935 -24.686 94.304 1.00 41.27 238 GLU D C 1
ATOM 12868 O O . GLU D 1 238 ? 2.985 -23.474 94.086 1.00 41.06 238 GLU D O 1
ATOM 12874 N N . GLU D 1 239 ? 3.583 -25.262 95.318 1.00 39.63 239 GLU D N 1
ATOM 12875 C CA . GLU D 1 239 ? 4.427 -24.500 96.246 1.00 38.57 239 GLU D CA 1
ATOM 12876 C C . GLU D 1 239 ? 5.587 -23.806 95.538 1.00 36.21 239 GLU D C 1
ATOM 12877 O O . GLU D 1 239 ? 5.866 -22.630 95.774 1.00 35.99 239 GLU D O 1
ATOM 12883 N N . PHE D 1 240 ? 6.279 -24.555 94.689 1.00 33.49 240 PHE D N 1
ATOM 12884 C CA . PHE D 1 240 ? 7.408 -24.022 93.949 1.00 31.25 240 PHE D CA 1
ATOM 12885 C C . PHE D 1 240 ? 6.958 -22.979 92.932 1.00 30.99 240 PHE D C 1
ATOM 12886 O O . PHE D 1 240 ? 7.592 -21.932 92.788 1.00 30.40 240 PHE D O 1
ATOM 12894 N N . VAL D 1 241 ? 5.871 -23.264 92.219 1.00 30.46 241 VAL D N 1
ATOM 12895 C CA . VAL D 1 241 ? 5.373 -22.327 91.226 1.00 30.33 241 VAL D CA 1
ATOM 12896 C C . VAL D 1 241 ? 4.888 -21.018 91.856 1.00 31.17 241 VAL D C 1
ATOM 12897 O O . VAL D 1 241 ? 5.077 -19.945 91.277 1.00 30.78 241 VAL D O 1
ATOM 12901 N N . ARG D 1 242 ? 4.272 -21.092 93.036 1.00 31.28 242 ARG D N 1
ATOM 12902 C CA . ARG D 1 242 ? 3.807 -19.876 93.692 1.00 31.81 242 ARG D CA 1
ATOM 12903 C C . ARG D 1 242 ? 5.005 -19.015 94.078 1.00 31.59 242 ARG D C 1
ATOM 12904 O O . ARG D 1 242 ? 4.991 -17.794 93.889 1.00 31.64 242 ARG D O 1
ATOM 12912 N N . GLU D 1 243 ? 6.046 -19.643 94.616 1.00 30.64 243 GLU D N 1
ATOM 12913 C CA . GLU D 1 243 ? 7.236 -18.893 94.997 1.00 30.33 243 GLU D CA 1
ATOM 12914 C C . GLU D 1 243 ? 7.983 -18.343 93.785 1.00 28.21 243 GLU D C 1
ATOM 12915 O O . GLU D 1 243 ? 8.674 -17.331 93.876 1.00 27.73 243 GLU D O 1
ATOM 12921 N N . LEU D 1 244 ? 7.838 -18.998 92.646 1.00 25.16 244 LEU D N 1
ATOM 12922 C CA . LEU D 1 244 ? 8.481 -18.517 91.441 1.00 24.12 244 LEU D CA 1
ATOM 12923 C C . LEU D 1 244 ? 7.832 -17.167 91.097 1.00 24.50 244 LEU D C 1
ATOM 12924 O O . LEU D 1 244 ? 8.489 -16.236 90.629 1.00 23.94 244 LEU D O 1
ATOM 12929 N N . TYR D 1 245 ? 6.528 -17.062 91.346 1.00 25.70 245 TYR D N 1
ATOM 12930 C CA . TYR D 1 245 ? 5.792 -15.833 91.060 1.00 24.35 245 TYR D CA 1
ATOM 12931 C C . TYR D 1 245 ? 6.196 -14.673 91.964 1.00 24.26 245 TYR D C 1
ATOM 12932 O O . TYR D 1 245 ? 5.874 -13.521 91.682 1.00 24.16 245 TYR D O 1
ATOM 12941 N N . TRP D 1 246 ? 6.904 -14.963 93.049 1.00 24.43 246 TRP D N 1
ATOM 12942 C CA . TRP D 1 246 ? 7.347 -13.896 93.932 1.00 24.54 246 TRP D CA 1
ATOM 12943 C C . TRP D 1 246 ? 8.420 -13.057 93.258 1.00 23.56 246 TRP D C 1
ATOM 12944 O O . TRP D 1 246 ? 8.620 -11.893 93.602 1.00 23.08 246 TRP D O 1
ATOM 12955 N N . ARG D 1 247 ? 9.113 -13.655 92.301 1.00 23.06 247 ARG D N 1
ATOM 12956 C CA . ARG D 1 247 ? 10.139 -12.941 91.569 1.00 24.06 247 ARG D CA 1
ATOM 12957 C C . ARG D 1 247 ? 9.479 -11.864 90.731 1.00 26.25 247 ARG D C 1
ATOM 12958 O O . ARG D 1 247 ? 9.922 -10.707 90.711 1.00 27.39 247 ARG D O 1
ATOM 12966 N N . ASP D 1 248 ? 8.428 -12.256 90.013 1.00 27.99 248 ASP D N 1
ATOM 12967 C CA . ASP D 1 248 ? 7.695 -11.315 89.171 1.00 28.44 248 ASP D CA 1
ATOM 12968 C C . ASP D 1 248 ? 7.109 -10.211 90.038 1.00 26.82 248 ASP D C 1
ATOM 12969 O O . ASP D 1 248 ? 7.256 -9.025 89.738 1.00 27.47 248 ASP D O 1
ATOM 12974 N N . PHE D 1 249 ? 6.456 -10.605 91.125 1.00 23.62 249 PHE D N 1
ATOM 12975 C CA . PHE D 1 249 ? 5.858 -9.632 92.011 1.00 21.15 249 PHE D CA 1
ATOM 12976 C C . PHE D 1 249 ? 6.833 -8.543 92.441 1.00 20.89 249 PHE D C 1
ATOM 12977 O O . PHE D 1 249 ? 6.565 -7.363 92.213 1.00 22.69 249 PHE D O 1
ATOM 12985 N N . PHE D 1 250 ? 7.955 -8.908 93.060 1.00 18.29 250 PHE D N 1
ATOM 12986 C CA . PHE D 1 250 ? 8.896 -7.873 93.499 1.00 16.38 250 PHE D CA 1
ATOM 12987 C C . PHE D 1 250 ? 9.498 -7.079 92.344 1.00 15.61 250 PHE D C 1
ATOM 12988 O O . PHE D 1 250 ? 9.729 -5.882 92.469 1.00 15.94 250 PHE D O 1
ATOM 12996 N N . THR D 1 251 ? 9.743 -7.736 91.221 1.00 14.47 251 THR D N 1
ATOM 12997 C CA . THR D 1 251 ? 10.305 -7.053 90.068 1.00 15.47 251 THR D CA 1
ATOM 12998 C C . THR D 1 251 ? 9.363 -5.953 89.598 1.00 17.03 251 THR D C 1
ATOM 12999 O O . THR D 1 251 ? 9.767 -4.803 89.434 1.00 17.89 251 THR D O 1
ATOM 13003 N N . LEU D 1 252 ? 8.105 -6.321 89.377 1.00 18.38 252 LEU D N 1
ATOM 13004 C CA . LEU D 1 252 ? 7.078 -5.382 88.930 1.00 18.85 252 LEU D CA 1
ATOM 13005 C C . LEU D 1 252 ? 6.787 -4.301 89.983 1.00 19.10 252 LEU D C 1
ATOM 13006 O O . LEU D 1 252 ? 6.532 -3.139 89.657 1.00 17.85 252 LEU D O 1
ATOM 13011 N N . LEU D 1 253 ? 6.821 -4.696 91.249 1.00 19.40 253 LEU D N 1
ATOM 13012 C CA . LEU D 1 253 ? 6.592 -3.754 92.322 1.00 19.34 253 LEU D CA 1
ATOM 13013 C C . LEU D 1 253 ? 7.613 -2.630 92.145 1.00 20.50 253 LEU D C 1
ATOM 13014 O O . LEU D 1 253 ? 7.258 -1.456 92.098 1.00 21.90 253 LEU D O 1
ATOM 13019 N N . ALA D 1 254 ? 8.883 -2.999 92.014 1.00 20.06 254 ALA D N 1
ATOM 13020 C CA . ALA D 1 254 ? 9.946 -2.019 91.857 1.00 19.40 254 ALA D CA 1
ATOM 13021 C C . ALA D 1 254 ? 9.818 -1.281 90.538 1.00 20.26 254 ALA D C 1
ATOM 13022 O O . ALA D 1 254 ? 10.173 -0.109 90.432 1.00 20.83 254 ALA D O 1
ATOM 13024 N N . TYR D 1 255 ? 9.312 -1.962 89.522 1.00 20.28 255 TYR D N 1
ATOM 13025 C CA . TYR D 1 255 ? 9.182 -1.327 88.225 1.00 20.64 255 TYR D CA 1
ATOM 13026 C C . TYR D 1 255 ? 8.198 -0.163 88.254 1.00 21.58 255 TYR D C 1
ATOM 13027 O O . TYR D 1 255 ? 8.448 0.885 87.663 1.00 22.98 255 TYR D O 1
ATOM 13036 N N . TYR D 1 256 ? 7.084 -0.347 88.952 1.00 21.95 256 TYR D N 1
ATOM 13037 C CA . TYR D 1 256 ? 6.055 0.683 89.045 1.00 21.76 256 TYR D CA 1
ATOM 13038 C C . TYR D 1 256 ? 6.243 1.671 90.206 1.00 22.68 256 TYR D C 1
ATOM 13039 O O . TYR D 1 256 ? 5.512 2.679 90.295 1.00 24.51 256 TYR D O 1
ATOM 13048 N N . ASN D 1 257 ? 7.222 1.387 91.072 1.00 22.70 257 ASN D N 1
ATOM 13049 C CA . ASN D 1 257 ? 7.549 2.224 92.240 1.00 22.71 257 ASN D CA 1
ATOM 13050 C C . ASN D 1 257 ? 9.072 2.362 92.388 1.00 22.58 257 ASN D C 1
ATOM 13051 O O . ASN D 1 257 ? 9.660 1.907 93.381 1.00 19.70 257 ASN D O 1
ATOM 13056 N N . PRO D 1 258 ? 9.725 3.013 91.407 1.00 22.67 258 PRO D N 1
ATOM 13057 C CA . PRO D 1 258 ? 11.178 3.207 91.414 1.00 23.85 258 PRO D CA 1
ATOM 13058 C C . PRO D 1 258 ? 11.716 3.756 92.731 1.00 25.80 258 PRO D C 1
ATOM 13059 O O . PRO D 1 258 ? 12.864 3.500 93.097 1.00 27.32 258 PRO D O 1
ATOM 13063 N N . HIS D 1 259 ? 10.888 4.497 93.455 1.00 26.35 259 HIS D N 1
ATOM 13064 C CA . HIS D 1 259 ? 11.355 5.066 94.701 1.00 27.26 259 HIS D CA 1
ATOM 13065 C C . HIS D 1 259 ? 11.818 4.037 95.733 1.00 28.16 259 HIS D C 1
ATOM 13066 O O . HIS D 1 259 ? 12.548 4.397 96.656 1.00 30.17 259 HIS D O 1
ATOM 13073 N N . VAL D 1 260 ? 11.427 2.770 95.597 1.00 27.84 260 VAL D N 1
ATOM 13074 C CA . VAL D 1 260 ? 11.860 1.786 96.591 1.00 28.40 260 VAL D CA 1
ATOM 13075 C C . VAL D 1 260 ? 13.383 1.715 96.668 1.00 28.07 260 VAL D C 1
ATOM 13076 O O . VAL D 1 260 ? 13.941 1.345 97.697 1.00 27.39 260 VAL D O 1
ATOM 13080 N N . PHE D 1 261 ? 14.055 2.073 95.585 1.00 27.98 261 PHE D N 1
ATOM 13081 C CA . PHE D 1 261 ? 15.507 2.048 95.597 1.00 30.24 261 PHE D CA 1
ATOM 13082 C C . PHE D 1 261 ? 16.037 3.317 96.251 1.00 33.20 261 PHE D C 1
ATOM 13083 O O . PHE D 1 261 ? 16.415 4.274 95.573 1.00 35.50 261 PHE D O 1
ATOM 13091 N N . GLY D 1 262 ? 16.054 3.327 97.578 1.00 35.08 262 GLY D N 1
ATOM 13092 C CA . GLY D 1 262 ? 16.538 4.495 98.285 1.00 38.08 262 GLY D CA 1
ATOM 13093 C C . GLY D 1 262 ? 15.572 4.972 99.352 1.00 40.38 262 GLY D C 1
ATOM 13094 O O . GLY D 1 262 ? 15.986 5.586 100.338 1.00 41.00 262 GLY D O 1
ATOM 13095 N N . HIS D 1 263 ? 14.282 4.710 99.156 1.00 42.08 263 HIS D N 1
ATOM 13096 C CA . HIS D 1 263 ? 13.259 5.119 100.122 1.00 43.49 263 HIS D CA 1
ATOM 13097 C C . HIS D 1 263 ? 12.402 3.921 100.503 1.00 42.67 263 HIS D C 1
ATOM 13098 O O . HIS D 1 263 ? 12.508 2.856 99.903 1.00 42.73 263 HIS D O 1
ATOM 13105 N N . CYS D 1 264 ? 11.543 4.106 101.495 1.00 42.30 264 CYS D N 1
ATOM 13106 C CA . CYS D 1 264 ? 10.652 3.043 101.932 1.00 42.59 264 CYS D CA 1
ATOM 13107 C C . CYS D 1 264 ? 9.455 2.958 100.993 1.00 42.21 264 CYS D C 1
ATOM 13108 O O . CYS D 1 264 ? 8.989 3.978 100.488 1.00 42.17 264 CYS D O 1
ATOM 13111 N N . TYR D 1 265 ? 8.969 1.742 100.753 1.00 42.22 265 TYR D N 1
ATOM 13112 C CA . TYR D 1 265 ? 7.815 1.541 99.888 1.00 41.98 265 TYR D CA 1
ATOM 13113 C C . TYR D 1 265 ? 6.708 2.421 100.448 1.00 42.75 265 TYR D C 1
ATOM 13114 O O . TYR D 1 265 ? 6.098 3.207 99.731 1.00 42.43 265 TYR D O 1
ATOM 13123 N N . ARG D 1 266 ? 6.457 2.275 101.744 1.00 45.19 266 ARG D N 1
ATOM 13124 C CA . ARG D 1 266 ? 5.470 3.091 102.447 1.00 47.55 266 ARG D CA 1
ATOM 13125 C C . ARG D 1 266 ? 6.270 4.274 103.003 1.00 48.62 266 ARG D C 1
ATOM 13126 O O . ARG D 1 266 ? 6.790 4.216 104.118 1.00 48.42 266 ARG D O 1
ATOM 13134 N N . ARG D 1 267 ? 6.359 5.340 102.211 1.00 50.09 267 ARG D N 1
ATOM 13135 C CA . ARG D 1 267 ? 7.147 6.523 102.548 1.00 52.29 267 ARG D CA 1
ATOM 13136 C C . ARG D 1 267 ? 7.115 7.105 103.958 1.00 52.90 267 ARG D C 1
ATOM 13137 O O . ARG D 1 267 ? 8.095 7.714 104.385 1.00 53.26 267 ARG D O 1
ATOM 13145 N N . GLU D 1 268 ? 6.023 6.920 104.691 1.00 53.69 268 GLU D N 1
ATOM 13146 C CA . GLU D 1 268 ? 5.950 7.439 106.060 1.00 54.07 268 GLU D CA 1
ATOM 13147 C C . GLU D 1 268 ? 7.233 7.123 106.807 1.00 54.03 268 GLU D C 1
ATOM 13148 O O . GLU D 1 268 ? 7.842 7.977 107.444 1.00 54.86 268 GLU D O 1
ATOM 13154 N N . TYR D 1 269 ? 7.577 5.843 106.772 1.00 53.93 269 TYR D N 1
ATOM 13155 C CA . TYR D 1 269 ? 8.719 5.307 107.489 1.00 54.32 269 TYR D CA 1
ATOM 13156 C C . TYR D 1 269 ? 10.105 5.815 107.122 1.00 54.68 269 TYR D C 1
ATOM 13157 O O . TYR D 1 269 ? 11.107 5.344 107.664 1.00 54.12 269 TYR D O 1
ATOM 13166 N N . ASP D 1 270 ? 10.168 6.776 106.209 1.00 55.47 270 ASP D N 1
ATOM 13167 C CA . ASP D 1 270 ? 11.449 7.358 105.826 1.00 56.50 270 ASP D CA 1
ATOM 13168 C C . ASP D 1 270 ? 11.887 8.265 106.976 1.00 55.79 270 ASP D C 1
ATOM 13169 O O . ASP D 1 270 ? 12.943 8.905 106.922 1.00 56.16 270 ASP D O 1
ATOM 13174 N N . ASN D 1 271 ? 11.060 8.300 108.019 1.00 54.58 271 ASN D N 1
ATOM 13175 C CA . ASN D 1 271 ? 11.311 9.118 109.197 1.00 53.32 271 ASN D CA 1
ATOM 13176 C C . ASN D 1 271 ? 11.797 8.347 110.405 1.00 52.07 271 ASN D C 1
ATOM 13177 O O . ASN D 1 271 ? 12.095 8.941 111.440 1.00 52.72 271 ASN D O 1
ATOM 13182 N N . ILE D 1 272 ? 11.870 7.027 110.283 1.00 49.94 272 ILE D N 1
ATOM 13183 C CA . ILE D 1 272 ? 12.339 6.202 111.383 1.00 48.11 272 ILE D CA 1
ATOM 13184 C C . ILE D 1 272 ? 13.750 6.646 111.779 1.00 47.69 272 ILE D C 1
ATOM 13185 O O . ILE D 1 272 ? 14.589 6.926 110.925 1.00 46.98 272 ILE D O 1
ATOM 13190 N N . SER D 1 273 ? 14.000 6.734 113.079 1.00 47.77 273 SER D N 1
ATOM 13191 C CA . SER D 1 273 ? 15.314 7.138 113.562 1.00 48.10 273 SER D CA 1
ATOM 13192 C C . SER D 1 273 ? 16.104 5.889 113.884 1.00 47.82 273 SER D C 1
ATOM 13193 O O . SER D 1 273 ? 16.169 5.456 115.038 1.00 48.01 273 SER D O 1
ATOM 13196 N N . TRP D 1 274 ? 16.693 5.303 112.849 1.00 47.15 274 TRP D N 1
ATOM 13197 C CA . TRP D 1 274 ? 17.478 4.087 113.012 1.00 46.41 274 TRP D CA 1
ATOM 13198 C C . TRP D 1 274 ? 18.633 4.340 113.968 1.00 46.80 274 TRP D C 1
ATOM 13199 O O . TRP D 1 274 ? 19.396 5.290 113.789 1.00 47.17 274 TRP D O 1
ATOM 13210 N N . GLU D 1 275 ? 18.753 3.497 114.987 1.00 46.49 275 GLU D N 1
ATOM 13211 C CA . GLU D 1 275 ? 19.825 3.642 115.957 1.00 47.06 275 GLU D CA 1
ATOM 13212 C C . GLU D 1 275 ? 21.193 3.491 115.273 1.00 46.68 275 GLU D C 1
ATOM 13213 O O . GLU D 1 275 ? 22.186 4.039 115.740 1.00 48.18 275 GLU D O 1
ATOM 13219 N N . ASN D 1 276 ? 21.231 2.752 114.166 1.00 45.83 276 ASN D N 1
ATOM 13220 C CA . ASN D 1 276 ? 22.453 2.507 113.389 1.00 44.79 276 ASN D CA 1
ATOM 13221 C C . ASN D 1 276 ? 23.768 2.424 114.147 1.00 44.52 276 ASN D C 1
ATOM 13222 O O . ASN D 1 276 ? 24.756 3.052 113.762 1.00 43.32 276 ASN D O 1
ATOM 13227 N N . ASN D 1 277 ? 23.792 1.640 115.216 1.00 45.22 277 ASN D N 1
ATOM 13228 C CA . ASN D 1 277 ? 25.015 1.482 115.986 1.00 45.68 277 ASN D CA 1
ATOM 13229 C C . ASN D 1 277 ? 26.050 0.675 115.199 1.00 45.49 277 ASN D C 1
ATOM 13230 O O . ASN D 1 277 ? 26.073 -0.555 115.256 1.00 44.60 277 ASN D O 1
ATOM 13235 N N . GLU D 1 278 ? 26.906 1.381 114.470 1.00 46.36 278 GLU D N 1
ATOM 13236 C CA . GLU D 1 278 ? 27.946 0.766 113.649 1.00 47.75 278 GLU D CA 1
ATOM 13237 C C . GLU D 1 278 ? 28.622 -0.439 114.282 1.00 47.02 278 GLU D C 1
ATOM 13238 O O . GLU D 1 278 ? 29.182 -1.284 113.583 1.00 46.53 278 GLU D O 1
ATOM 13244 N N . SER D 1 279 ? 28.566 -0.516 115.604 1.00 47.06 279 SER D N 1
ATOM 13245 C CA . SER D 1 279 ? 29.170 -1.620 116.330 1.00 46.64 279 SER D CA 1
ATOM 13246 C C . SER D 1 279 ? 28.353 -2.911 116.167 1.00 45.44 279 SER D C 1
ATOM 13247 O O . SER D 1 279 ? 28.909 -3.968 115.851 1.00 44.53 279 SER D O 1
ATOM 13250 N N . TYR D 1 280 ? 27.041 -2.829 116.388 1.00 44.26 280 TYR D N 1
ATOM 13251 C CA . TYR D 1 280 ? 26.177 -4.003 116.245 1.00 43.64 280 TYR D CA 1
ATOM 13252 C C . TYR D 1 280 ? 26.221 -4.502 114.806 1.00 41.96 280 TYR D C 1
ATOM 13253 O O . TYR D 1 280 ? 26.324 -5.698 114.557 1.00 41.80 280 TYR D O 1
ATOM 13262 N N . PHE D 1 281 ? 26.125 -3.564 113.868 1.00 39.87 281 PHE D N 1
ATOM 13263 C CA . PHE D 1 281 ? 26.159 -3.865 112.445 1.00 37.54 281 PHE D CA 1
ATOM 13264 C C . PHE D 1 281 ? 27.389 -4.671 112.078 1.00 37.48 281 PHE D C 1
ATOM 13265 O O . PHE D 1 281 ? 27.316 -5.594 111.267 1.00 37.48 281 PHE D O 1
ATOM 13273 N N . GLU D 1 282 ? 28.522 -4.310 112.665 1.00 37.75 282 GLU D N 1
ATOM 13274 C CA . GLU D 1 282 ? 29.760 -5.018 112.396 1.00 38.91 282 GLU D CA 1
ATOM 13275 C C . GLU D 1 282 ? 29.673 -6.449 112.932 1.00 37.93 282 GLU D C 1
ATOM 13276 O O . GLU D 1 282 ? 30.138 -7.396 112.295 1.00 38.64 282 GLU D O 1
ATOM 13282 N N . ALA D 1 283 ? 29.067 -6.599 114.105 1.00 35.76 283 ALA D N 1
ATOM 13283 C CA . ALA D 1 283 ? 28.901 -7.903 114.733 1.00 34.44 283 ALA D CA 1
ATOM 13284 C C . ALA D 1 283 ? 28.016 -8.796 113.862 1.00 34.50 283 ALA D C 1
ATOM 13285 O O . ALA D 1 283 ? 28.257 -10.001 113.720 1.00 34.92 283 ALA D O 1
ATOM 13287 N N . TRP D 1 284 ? 26.983 -8.185 113.289 1.00 33.97 284 TRP D N 1
ATOM 13288 C CA . TRP D 1 284 ? 26.036 -8.874 112.421 1.00 33.26 284 TRP D CA 1
ATOM 13289 C C . TRP D 1 284 ? 26.735 -9.400 111.164 1.00 34.62 284 TRP D C 1
ATOM 13290 O O . TRP D 1 284 ? 26.566 -10.561 110.790 1.00 34.31 284 TRP D O 1
ATOM 13301 N N . LYS D 1 285 ? 27.526 -8.548 110.519 1.00 34.41 285 LYS D N 1
ATOM 13302 C CA . LYS D 1 285 ? 28.206 -8.955 109.306 1.00 35.86 285 LYS D CA 1
ATOM 13303 C C . LYS D 1 285 ? 29.178 -10.088 109.530 1.00 37.51 285 LYS D C 1
ATOM 13304 O O . LYS D 1 285 ? 29.374 -10.925 108.648 1.00 38.20 285 LYS D O 1
ATOM 13310 N N . GLU D 1 286 ? 29.782 -10.117 110.713 1.00 39.94 286 GLU D N 1
ATOM 13311 C CA . GLU D 1 286 ? 30.765 -11.143 111.046 1.00 42.12 286 GLU D CA 1
ATOM 13312 C C . GLU D 1 286 ? 30.159 -12.392 111.653 1.00 41.70 286 GLU D C 1
ATOM 13313 O O . GLU D 1 286 ? 30.834 -13.415 111.780 1.00 41.94 286 GLU D O 1
ATOM 13319 N N . GLY D 1 287 ? 28.893 -12.315 112.037 1.00 41.19 287 GLY D N 1
ATOM 13320 C CA . GLY D 1 287 ? 28.267 -13.473 112.628 1.00 42.62 287 GLY D CA 1
ATOM 13321 C C . GLY D 1 287 ? 28.822 -13.676 114.018 1.00 44.18 287 GLY D C 1
ATOM 13322 O O . GLY D 1 287 ? 29.040 -14.813 114.464 1.00 44.20 287 GLY D O 1
ATOM 13323 N N . ARG D 1 288 ? 29.073 -12.555 114.692 1.00 45.71 288 ARG D N 1
ATOM 13324 C CA . ARG D 1 288 ? 29.584 -12.563 116.061 1.00 47.06 288 ARG D CA 1
ATOM 13325 C C . ARG D 1 288 ? 28.495 -11.976 116.952 1.00 45.94 288 ARG D C 1
ATOM 13326 O O . ARG D 1 288 ? 28.768 -11.279 117.927 1.00 45.71 288 ARG D O 1
ATOM 13334 N N . THR D 1 289 ? 27.252 -12.235 116.577 1.00 45.02 289 THR D N 1
ATOM 13335 C CA . THR D 1 289 ? 26.120 -11.784 117.364 1.00 44.50 289 THR D CA 1
ATOM 13336 C C . THR D 1 289 ? 26.032 -12.902 118.392 1.00 44.42 289 THR D C 1
ATOM 13337 O O . THR D 1 289 ? 26.719 -13.915 118.252 1.00 44.98 289 THR D O 1
ATOM 13341 N N . GLY D 1 290 ? 25.205 -12.763 119.414 1.00 43.19 290 GLY D N 1
ATOM 13342 C CA . GLY D 1 290 ? 25.163 -13.844 120.384 1.00 43.31 290 GLY D CA 1
ATOM 13343 C C . GLY D 1 290 ? 24.229 -14.997 120.063 1.00 42.53 290 GLY D C 1
ATOM 13344 O O . GLY D 1 290 ? 24.122 -15.945 120.846 1.00 43.15 290 GLY D O 1
ATOM 13345 N N . TYR D 1 291 ? 23.570 -14.932 118.909 1.00 41.15 291 TYR D N 1
ATOM 13346 C CA . TYR D 1 291 ? 22.602 -15.953 118.526 1.00 39.48 291 TYR D CA 1
ATOM 13347 C C . TYR D 1 291 ? 23.117 -16.934 117.484 1.00 39.08 291 TYR D C 1
ATOM 13348 O O . TYR D 1 291 ? 23.391 -16.560 116.339 1.00 39.94 291 TYR D O 1
ATOM 13357 N N . PRO D 1 292 ? 23.240 -18.214 117.867 1.00 37.44 292 PRO D N 1
ATOM 13358 C CA . PRO D 1 292 ? 23.721 -19.308 117.011 1.00 36.37 292 PRO D CA 1
ATOM 13359 C C . PRO D 1 292 ? 23.172 -19.378 115.583 1.00 34.68 292 PRO D C 1
ATOM 13360 O O . PRO D 1 292 ? 23.942 -19.459 114.625 1.00 33.07 292 PRO D O 1
ATOM 13364 N N . ILE D 1 293 ? 21.847 -19.353 115.444 1.00 34.09 293 ILE D N 1
ATOM 13365 C CA . ILE D 1 293 ? 21.222 -19.438 114.127 1.00 33.07 293 ILE D CA 1
ATOM 13366 C C . ILE D 1 293 ? 21.557 -18.236 113.248 1.00 33.49 293 ILE D C 1
ATOM 13367 O O . ILE D 1 293 ? 21.777 -18.393 112.038 1.00 33.03 293 ILE D O 1
ATOM 13372 N N . ILE D 1 294 ? 21.608 -17.047 113.854 1.00 32.66 294 ILE D N 1
ATOM 13373 C CA . ILE D 1 294 ? 21.930 -15.830 113.113 1.00 32.13 294 ILE D CA 1
ATOM 13374 C C . ILE D 1 294 ? 23.400 -15.859 112.697 1.00 32.85 294 ILE D C 1
ATOM 13375 O O . ILE D 1 294 ? 23.746 -15.507 111.565 1.00 32.57 294 ILE D O 1
ATOM 13380 N N . ASP D 1 295 ? 24.259 -16.289 113.617 1.00 33.72 295 ASP D N 1
ATOM 13381 C CA . ASP D 1 295 ? 25.696 -16.387 113.358 1.00 34.75 295 ASP D CA 1
ATOM 13382 C C . ASP D 1 295 ? 26.001 -17.402 112.260 1.00 33.77 295 ASP D C 1
ATOM 13383 O O . ASP D 1 295 ? 26.865 -17.181 111.402 1.00 32.59 295 ASP D O 1
ATOM 13388 N N . ALA D 1 296 ? 25.297 -18.526 112.300 1.00 32.91 296 ALA D N 1
ATOM 13389 C CA . ALA D 1 296 ? 25.489 -19.557 111.297 1.00 32.29 296 ALA D CA 1
ATOM 13390 C C . ALA D 1 296 ? 25.087 -18.987 109.932 1.00 32.11 296 ALA D C 1
ATOM 13391 O O . ALA D 1 296 ? 25.820 -19.132 108.944 1.00 31.96 296 ALA D O 1
ATOM 13393 N N . GLY D 1 297 ? 23.928 -18.329 109.885 1.00 29.82 297 GLY D N 1
ATOM 13394 C CA . GLY D 1 297 ? 23.476 -17.743 108.639 1.00 28.79 297 GLY D CA 1
ATOM 13395 C C . GLY D 1 297 ? 24.500 -16.807 108.007 1.00 28.12 297 GLY D C 1
ATOM 13396 O O . GLY D 1 297 ? 24.950 -17.022 106.882 1.00 28.32 297 GLY D O 1
ATOM 13397 N N . MET D 1 298 ? 24.884 -15.766 108.733 1.00 27.56 298 MET D N 1
ATOM 13398 C CA . MET D 1 298 ? 25.842 -14.796 108.210 1.00 27.65 298 MET D CA 1
ATOM 13399 C C . MET D 1 298 ? 27.168 -15.424 107.803 1.00 27.25 298 MET D C 1
ATOM 13400 O O . MET D 1 298 ? 27.757 -15.073 106.770 1.00 26.06 298 MET D O 1
ATOM 13405 N N . ARG D 1 299 ? 27.642 -16.360 108.612 1.00 27.53 299 ARG D N 1
ATOM 13406 C CA . ARG D 1 299 ? 28.906 -16.996 108.291 1.00 28.09 299 ARG D CA 1
ATOM 13407 C C . ARG D 1 299 ? 28.792 -17.778 107.003 1.00 26.84 299 ARG D C 1
ATOM 13408 O O . ARG D 1 299 ? 29.662 -17.674 106.136 1.00 26.92 299 ARG D O 1
ATOM 13416 N N . MET D 1 300 ? 27.718 -18.545 106.862 1.00 25.54 300 MET D N 1
ATOM 13417 C CA . MET D 1 300 ? 27.553 -19.312 105.644 1.00 25.66 300 MET D CA 1
ATOM 13418 C C . MET D 1 300 ? 27.509 -18.347 104.468 1.00 25.20 300 MET D C 1
ATOM 13419 O O . MET D 1 300 ? 28.272 -18.487 103.510 1.00 25.71 300 MET D O 1
ATOM 13424 N N . LEU D 1 301 ? 26.623 -17.359 104.556 1.00 23.21 301 LEU D N 1
ATOM 13425 C CA . LEU D 1 301 ? 26.483 -16.364 103.509 1.00 22.67 301 LEU D CA 1
ATOM 13426 C C . LEU D 1 301 ? 27.828 -15.776 103.124 1.00 23.06 301 LEU D C 1
ATOM 13427 O O . LEU D 1 301 ? 28.120 -15.625 101.943 1.00 23.61 301 LEU D O 1
ATOM 13432 N N . ASN D 1 302 ? 28.655 -15.447 104.111 1.00 23.77 302 ASN D N 1
ATOM 13433 C CA . ASN D 1 302 ? 29.952 -14.850 103.804 1.00 25.14 302 ASN D CA 1
ATOM 13434 C C . ASN D 1 302 ? 30.913 -15.731 103.032 1.00 24.44 302 ASN D C 1
ATOM 13435 O O . ASN D 1 302 ? 31.612 -15.254 102.151 1.00 25.55 302 ASN D O 1
ATOM 13440 N N . SER D 1 303 ? 30.950 -17.018 103.332 1.00 24.72 303 SER D N 1
ATOM 13441 C CA . SER D 1 303 ? 31.882 -17.878 102.622 1.00 25.78 303 SER D CA 1
ATOM 13442 C C . SER D 1 303 ? 31.257 -18.534 101.410 1.00 25.68 303 SER D C 1
ATOM 13443 O O . SER D 1 303 ? 31.954 -18.949 100.484 1.00 26.36 303 SER D O 1
ATOM 13446 N N . THR D 1 304 ? 29.938 -18.613 101.400 1.00 25.67 304 THR D N 1
ATOM 13447 C CA . THR D 1 304 ? 29.264 -19.255 100.294 1.00 25.40 304 THR D CA 1
ATOM 13448 C C . THR D 1 304 ? 28.525 -18.308 99.336 1.00 24.69 304 THR D C 1
ATOM 13449 O O . THR D 1 304 ? 28.417 -18.583 98.145 1.00 25.09 304 THR D O 1
ATOM 13453 N N . GLY D 1 305 ? 28.031 -17.188 99.851 1.00 24.26 305 GLY D N 1
ATOM 13454 C CA . GLY D 1 305 ? 27.294 -16.251 99.017 1.00 23.59 305 GLY D CA 1
ATOM 13455 C C . GLY D 1 305 ? 25.848 -16.688 98.830 1.00 23.12 305 GLY D C 1
ATOM 13456 O O . GLY D 1 305 ? 25.143 -16.184 97.955 1.00 23.02 305 GLY D O 1
ATOM 13457 N N . TYR D 1 306 ? 25.409 -17.621 99.673 1.00 23.10 306 TYR D N 1
ATOM 13458 C CA . TYR D 1 306 ? 24.060 -18.171 99.619 1.00 22.43 306 TYR D CA 1
ATOM 13459 C C . TYR D 1 306 ? 23.546 -18.588 101.002 1.00 22.96 306 TYR D C 1
ATOM 13460 O O . TYR D 1 306 ? 24.327 -18.927 101.886 1.00 22.89 306 TYR D O 1
ATOM 13469 N N . ILE D 1 307 ? 22.226 -18.545 101.172 1.00 23.58 307 ILE D N 1
ATOM 13470 C CA . ILE D 1 307 ? 21.541 -18.978 102.398 1.00 24.63 307 ILE D CA 1
ATOM 13471 C C . ILE D 1 307 ? 20.078 -19.125 102.005 1.00 25.07 307 ILE D C 1
ATOM 13472 O O . ILE D 1 307 ? 19.580 -18.340 101.205 1.00 26.03 307 ILE D O 1
ATOM 13477 N N . ASN D 1 308 ? 19.387 -20.127 102.541 1.00 25.76 308 ASN D N 1
ATOM 13478 C CA . ASN D 1 308 ? 17.991 -20.326 102.161 1.00 26.24 308 ASN D CA 1
ATOM 13479 C C . ASN D 1 308 ? 17.104 -19.203 102.676 1.00 26.95 308 ASN D C 1
ATOM 13480 O O . ASN D 1 308 ? 17.477 -18.471 103.593 1.00 27.47 308 ASN D O 1
ATOM 13485 N N . GLY D 1 309 ? 15.926 -19.075 102.076 1.00 27.30 309 GLY D N 1
ATOM 13486 C CA . GLY D 1 309 ? 15.009 -18.015 102.455 1.00 26.61 309 GLY D CA 1
ATOM 13487 C C . GLY D 1 309 ? 14.682 -17.908 103.928 1.00 26.31 309 GLY D C 1
ATOM 13488 O O . GLY D 1 309 ? 14.428 -16.820 104.431 1.00 26.42 309 GLY D O 1
ATOM 13489 N N . ARG D 1 310 ? 14.681 -19.033 104.625 1.00 26.79 310 ARG D N 1
ATOM 13490 C CA . ARG D 1 310 ? 14.353 -19.014 106.028 1.00 26.68 310 ARG D CA 1
ATOM 13491 C C . ARG D 1 310 ? 15.408 -18.259 106.804 1.00 26.96 310 ARG D C 1
ATOM 13492 O O . ARG D 1 310 ? 15.112 -17.345 107.566 1.00 27.86 310 ARG D O 1
ATOM 13500 N N . VAL D 1 311 ? 16.653 -18.658 106.618 1.00 26.87 311 VAL D N 1
ATOM 13501 C CA . VAL D 1 311 ? 17.747 -18.013 107.314 1.00 26.87 311 VAL D CA 1
ATOM 13502 C C . VAL D 1 311 ? 17.855 -16.578 106.849 1.00 26.42 311 VAL D C 1
ATOM 13503 O O . VAL D 1 311 ? 18.111 -15.672 107.633 1.00 26.25 311 VAL D O 1
ATOM 13507 N N . ARG D 1 312 ? 17.630 -16.386 105.559 1.00 26.81 312 ARG D N 1
ATOM 13508 C CA . ARG D 1 312 ? 17.703 -15.077 104.946 1.00 26.69 312 ARG D CA 1
ATOM 13509 C C . ARG D 1 312 ? 16.856 -14.069 105.699 1.00 27.93 312 ARG D C 1
ATOM 13510 O O . ARG D 1 312 ? 17.337 -12.999 106.045 1.00 28.41 312 ARG D O 1
ATOM 13518 N N . MET D 1 313 ? 15.600 -14.401 105.974 1.00 30.27 313 MET D N 1
ATOM 13519 C CA . MET D 1 313 ? 14.761 -13.437 106.661 1.00 33.75 313 MET D CA 1
ATOM 13520 C C . MET D 1 313 ? 14.959 -13.373 108.166 1.00 33.64 313 MET D C 1
ATOM 13521 O O . MET D 1 313 ? 14.636 -12.363 108.792 1.00 34.27 313 MET D O 1
ATOM 13526 N N . LEU D 1 314 ? 15.486 -14.437 108.757 1.00 33.65 314 LEU D N 1
ATOM 13527 C CA . LEU D 1 314 ? 15.752 -14.416 110.194 1.00 33.12 314 LEU D CA 1
ATOM 13528 C C . LEU D 1 314 ? 16.881 -13.413 110.413 1.00 32.31 314 LEU D C 1
ATOM 13529 O O . LEU D 1 314 ? 16.859 -12.596 111.341 1.00 32.13 314 LEU D O 1
ATOM 13534 N N . VAL D 1 315 ? 17.868 -13.498 109.532 1.00 31.16 315 VAL D N 1
ATOM 13535 C CA . VAL D 1 315 ? 19.029 -12.630 109.556 1.00 30.66 315 VAL D CA 1
ATOM 13536 C C . VAL D 1 315 ? 18.620 -11.184 109.275 1.00 30.97 315 VAL D C 1
ATOM 13537 O O . VAL D 1 315 ? 19.065 -10.255 109.952 1.00 31.68 315 VAL D O 1
ATOM 13541 N N . ALA D 1 316 ? 17.761 -10.990 108.282 1.00 30.90 316 ALA D N 1
ATOM 13542 C CA . ALA D 1 316 ? 17.304 -9.652 107.938 1.00 30.48 316 ALA D CA 1
ATOM 13543 C C . ALA D 1 316 ? 16.490 -9.071 109.090 1.00 31.26 316 ALA D C 1
ATOM 13544 O O . ALA D 1 316 ? 16.630 -7.896 109.432 1.00 32.19 316 ALA D O 1
ATOM 13546 N N . PHE D 1 317 ? 15.636 -9.901 109.682 1.00 31.45 317 PHE D N 1
ATOM 13547 C CA . PHE D 1 317 ? 14.801 -9.486 110.809 1.00 31.43 317 PHE D CA 1
ATOM 13548 C C . PHE D 1 317 ? 15.671 -8.960 111.950 1.00 31.05 317 PHE D C 1
ATOM 13549 O O . PHE D 1 317 ? 15.483 -7.850 112.452 1.00 30.30 317 PHE D O 1
ATOM 13557 N N . PHE D 1 318 ? 16.635 -9.779 112.346 1.00 30.82 318 PHE D N 1
ATOM 13558 C CA . PHE D 1 318 ? 17.525 -9.445 113.436 1.00 30.54 318 PHE D CA 1
ATOM 13559 C C . PHE D 1 318 ? 18.238 -8.109 113.277 1.00 31.31 318 PHE D C 1
ATOM 13560 O O . PHE D 1 318 ? 18.381 -7.350 114.239 1.00 32.63 318 PHE D O 1
ATOM 13568 N N . LEU D 1 319 ? 18.698 -7.815 112.070 1.00 30.78 319 LEU D N 1
ATOM 13569 C CA . LEU D 1 319 ? 19.411 -6.567 111.857 1.00 29.60 319 LEU D CA 1
ATOM 13570 C C . LEU D 1 319 ? 18.501 -5.360 111.928 1.00 29.31 319 LEU D C 1
ATOM 13571 O O . LEU D 1 319 ? 18.887 -4.321 112.447 1.00 30.28 319 LEU D O 1
ATOM 13576 N N . VAL D 1 320 ? 17.292 -5.488 111.408 1.00 28.54 320 VAL D N 1
ATOM 13577 C CA . VAL D 1 320 ? 16.392 -4.354 111.414 1.00 28.63 320 VAL D CA 1
ATOM 13578 C C . VAL D 1 320 ? 15.573 -4.184 112.680 1.00 30.08 320 VAL D C 1
ATOM 13579 O O . VAL D 1 320 ? 15.603 -3.114 113.292 1.00 31.14 320 VAL D O 1
ATOM 13583 N N . LYS D 1 321 ? 14.851 -5.227 113.076 1.00 30.54 321 LYS D N 1
ATOM 13584 C CA . LYS D 1 321 ? 13.995 -5.148 114.250 1.00 31.50 321 LYS D CA 1
ATOM 13585 C C . LYS D 1 321 ? 14.593 -5.523 115.602 1.00 32.81 321 LYS D C 1
ATOM 13586 O O . LYS D 1 321 ? 13.881 -5.562 116.602 1.00 34.07 321 LYS D O 1
ATOM 13592 N N . VAL D 1 322 ? 15.892 -5.787 115.649 1.00 33.43 322 VAL D N 1
ATOM 13593 C CA . VAL D 1 322 ? 16.524 -6.136 116.918 1.00 34.04 322 VAL D CA 1
ATOM 13594 C C . VAL D 1 322 ? 17.777 -5.294 117.178 1.00 34.65 322 VAL D C 1
ATOM 13595 O O . VAL D 1 322 ? 17.968 -4.798 118.287 1.00 36.07 322 VAL D O 1
ATOM 13599 N N . LEU D 1 323 ? 18.627 -5.131 116.165 1.00 33.85 323 LEU D N 1
ATOM 13600 C CA . LEU D 1 323 ? 19.828 -4.315 116.305 1.00 32.01 323 LEU D CA 1
ATOM 13601 C C . LEU D 1 323 ? 19.476 -2.895 115.877 1.00 32.52 323 LEU D C 1
ATOM 13602 O O . LEU D 1 323 ? 20.299 -1.987 115.946 1.00 32.93 323 LEU D O 1
ATOM 13607 N N . PHE D 1 324 ? 18.237 -2.722 115.430 1.00 32.87 324 PHE D N 1
ATOM 13608 C CA . PHE D 1 324 ? 17.716 -1.429 114.992 1.00 33.98 324 PHE D CA 1
ATOM 13609 C C . PHE D 1 324 ? 18.649 -0.681 114.024 1.00 33.88 324 PHE D C 1
ATOM 13610 O O . PHE D 1 324 ? 19.008 0.481 114.244 1.00 33.83 324 PHE D O 1
ATOM 13618 N N . VAL D 1 325 ? 19.029 -1.368 112.946 1.00 33.09 325 VAL D N 1
ATOM 13619 C CA . VAL D 1 325 ? 19.890 -0.810 111.902 1.00 31.72 325 VAL D CA 1
ATOM 13620 C C . VAL D 1 325 ? 19.064 -0.656 110.613 1.00 32.00 325 VAL D C 1
ATOM 13621 O O . VAL D 1 325 ? 18.299 -1.549 110.238 1.00 31.40 325 VAL D O 1
ATOM 13625 N N . ASP D 1 326 ? 19.225 0.482 109.942 1.00 32.41 326 ASP D N 1
ATOM 13626 C CA . ASP D 1 326 ? 18.500 0.776 108.700 1.00 32.04 326 ASP D CA 1
ATOM 13627 C C . ASP D 1 326 ? 18.542 -0.381 107.704 1.00 31.11 326 ASP D C 1
ATOM 13628 O O . ASP D 1 326 ? 19.620 -0.852 107.338 1.00 30.59 326 ASP D O 1
ATOM 13633 N N . TRP D 1 327 ? 17.372 -0.826 107.249 1.00 29.78 327 TRP D N 1
ATOM 13634 C CA . TRP D 1 327 ? 17.327 -1.924 106.299 1.00 29.54 327 TRP D CA 1
ATOM 13635 C C . TRP D 1 327 ? 18.177 -1.678 105.038 1.00 29.64 327 TRP D C 1
ATOM 13636 O O . TRP D 1 327 ? 18.662 -2.627 104.416 1.00 29.95 327 TRP D O 1
ATOM 13647 N N . ARG D 1 328 ? 18.373 -0.419 104.660 1.00 29.66 328 ARG D N 1
ATOM 13648 C CA . ARG D 1 328 ? 19.182 -0.122 103.477 1.00 29.99 328 ARG D CA 1
ATOM 13649 C C . ARG D 1 328 ? 20.622 -0.599 103.667 1.00 29.54 328 ARG D C 1
ATOM 13650 O O . ARG D 1 328 ? 21.294 -0.946 102.693 1.00 28.98 328 ARG D O 1
ATOM 13658 N N . TRP D 1 329 ? 21.092 -0.603 104.916 1.00 28.96 329 TRP D N 1
ATOM 13659 C CA . TRP D 1 329 ? 22.450 -1.051 105.236 1.00 28.66 329 TRP D CA 1
ATOM 13660 C C . TRP D 1 329 ? 22.573 -2.548 104.943 1.00 28.08 329 TRP D C 1
ATOM 13661 O O . TRP D 1 329 ? 23.540 -3.009 104.313 1.00 26.64 329 TRP D O 1
ATOM 13672 N N . GLY D 1 330 ? 21.580 -3.297 105.419 1.00 26.92 330 GLY D N 1
ATOM 13673 C CA . GLY D 1 330 ? 21.555 -4.731 105.208 1.00 25.00 330 GLY D CA 1
ATOM 13674 C C . GLY D 1 330 ? 21.340 -5.048 103.746 1.00 22.92 330 GLY D C 1
ATOM 13675 O O . GLY D 1 330 ? 21.952 -5.972 103.214 1.00 21.65 330 GLY D O 1
ATOM 13676 N N . GLU D 1 331 ? 20.460 -4.292 103.098 1.00 21.97 331 GLU D N 1
ATOM 13677 C CA . GLU D 1 331 ? 20.196 -4.495 101.681 1.00 22.84 331 GLU D CA 1
ATOM 13678 C C . GLU D 1 331 ? 21.515 -4.432 100.910 1.00 22.38 331 GLU D C 1
ATOM 13679 O O . GLU D 1 331 ? 21.823 -5.317 100.108 1.00 22.33 331 GLU D O 1
ATOM 13685 N N . ARG D 1 332 ? 22.303 -3.394 101.165 1.00 22.04 332 ARG D N 1
ATOM 13686 C CA . ARG D 1 332 ? 23.571 -3.231 100.471 1.00 22.59 332 ARG D CA 1
ATOM 13687 C C . ARG D 1 332 ? 24.581 -4.307 100.837 1.00 22.25 332 ARG D C 1
ATOM 13688 O O . ARG D 1 332 ? 25.314 -4.794 99.980 1.00 24.13 332 ARG D O 1
ATOM 13696 N N . TYR D 1 333 ? 24.643 -4.678 102.107 1.00 20.86 333 TYR D N 1
ATOM 13697 C CA . TYR D 1 333 ? 25.578 -5.716 102.497 1.00 18.40 333 TYR D CA 1
ATOM 13698 C C . TYR D 1 333 ? 25.262 -7.019 101.729 1.00 19.62 333 TYR D C 1
ATOM 13699 O O . TYR D 1 333 ? 26.166 -7.674 101.187 1.00 20.62 333 TYR D O 1
ATOM 13708 N N . PHE D 1 334 ? 23.980 -7.388 101.689 1.00 17.87 334 PHE D N 1
ATOM 13709 C CA . PHE D 1 334 ? 23.541 -8.579 100.982 1.00 16.68 334 PHE D CA 1
ATOM 13710 C C . PHE D 1 334 ? 23.925 -8.492 99.522 1.00 16.72 334 PHE D C 1
ATOM 13711 O O . PHE D 1 334 ? 24.369 -9.474 98.942 1.00 17.56 334 PHE D O 1
ATOM 13719 N N . ALA D 1 335 ? 23.739 -7.314 98.929 1.00 16.81 335 ALA D N 1
ATOM 13720 C CA . ALA D 1 335 ? 24.065 -7.091 97.517 1.00 17.86 335 ALA D CA 1
ATOM 13721 C C . ALA D 1 335 ? 25.535 -7.391 97.287 1.00 17.52 335 ALA D C 1
ATOM 13722 O O . ALA D 1 335 ? 25.979 -7.739 96.189 1.00 18.72 335 ALA D O 1
ATOM 13724 N N . THR D 1 336 ? 26.280 -7.273 98.363 1.00 17.48 336 THR D N 1
ATOM 13725 C CA . THR D 1 336 ? 27.705 -7.493 98.348 1.00 17.66 336 THR D CA 1
ATOM 13726 C C . THR D 1 336 ? 28.135 -8.947 98.465 1.00 17.98 336 THR D C 1
ATOM 13727 O O . THR D 1 336 ? 29.270 -9.283 98.137 1.00 17.39 336 THR D O 1
ATOM 13731 N N . LYS D 1 337 ? 27.223 -9.808 98.906 1.00 19.23 337 LYS D N 1
ATOM 13732 C CA . LYS D 1 337 ? 27.552 -11.211 99.109 1.00 20.33 337 LYS D CA 1
ATOM 13733 C C . LYS D 1 337 ? 26.760 -12.220 98.309 1.00 19.15 337 LYS D C 1
ATOM 13734 O O . LYS D 1 337 ? 27.307 -13.219 97.859 1.00 19.54 337 LYS D O 1
ATOM 13740 N N . LEU D 1 338 ? 25.468 -11.970 98.158 1.00 18.37 338 LEU D N 1
ATOM 13741 C CA . LEU D 1 338 ? 24.585 -12.869 97.423 1.00 18.22 338 LEU D CA 1
ATOM 13742 C C . LEU D 1 338 ? 25.077 -13.258 96.027 1.00 18.18 338 LEU D C 1
ATOM 13743 O O . LEU D 1 338 ? 25.406 -12.393 95.202 1.00 18.10 338 LEU D O 1
ATOM 13748 N N . VAL D 1 339 ? 25.127 -14.561 95.760 1.00 16.69 339 VAL D N 1
ATOM 13749 C CA . VAL D 1 339 ? 25.552 -15.022 94.446 1.00 16.07 339 VAL D CA 1
ATOM 13750 C C . VAL D 1 339 ? 24.385 -14.787 93.477 1.00 15.77 339 VAL D C 1
ATOM 13751 O O . VAL D 1 339 ? 24.566 -14.720 92.256 1.00 12.46 339 VAL D O 1
ATOM 13755 N N . ASP D 1 340 ? 23.189 -14.646 94.047 1.00 16.31 340 ASP D N 1
ATOM 13756 C CA . ASP D 1 340 ? 21.975 -14.432 93.264 1.00 18.85 340 ASP D CA 1
ATOM 13757 C C . ASP D 1 340 ? 21.413 -12.998 93.355 1.00 19.45 340 ASP D C 1
ATOM 13758 O O . ASP D 1 340 ? 20.249 -12.767 93.049 1.00 20.26 340 ASP D O 1
ATOM 13763 N N . TYR D 1 341 ? 22.237 -12.033 93.746 1.00 19.80 341 TYR D N 1
ATOM 13764 C CA . TYR D 1 341 ? 21.755 -10.666 93.900 1.00 18.92 341 TYR D CA 1
ATOM 13765 C C . TYR D 1 341 ? 20.851 -10.109 92.809 1.00 19.33 341 TYR D C 1
ATOM 13766 O O . TYR D 1 341 ? 21.225 -10.018 91.635 1.00 18.49 341 TYR D O 1
ATOM 13775 N N . ASP D 1 342 ? 19.658 -9.707 93.229 1.00 20.48 342 ASP D N 1
ATOM 13776 C CA . ASP D 1 342 ? 18.673 -9.121 92.328 1.00 22.24 342 ASP D CA 1
ATOM 13777 C C . ASP D 1 342 ? 18.182 -7.825 92.985 1.00 21.14 342 ASP D C 1
ATOM 13778 O O . ASP D 1 342 ? 17.459 -7.852 93.978 1.00 21.99 342 ASP D O 1
ATOM 13783 N N . PRO D 1 343 ? 18.564 -6.671 92.428 1.00 19.75 343 PRO D N 1
ATOM 13784 C CA . PRO D 1 343 ? 18.151 -5.385 93.000 1.00 19.14 343 PRO D CA 1
ATOM 13785 C C . PRO D 1 343 ? 16.718 -5.318 93.526 1.00 17.17 343 PRO D C 1
ATOM 13786 O O . PRO D 1 343 ? 16.496 -5.029 94.704 1.00 16.16 343 PRO D O 1
ATOM 13790 N N . ALA D 1 344 ? 15.755 -5.591 92.655 1.00 16.04 344 ALA D N 1
ATOM 13791 C CA . ALA D 1 344 ? 14.348 -5.526 93.042 1.00 16.10 344 ALA D CA 1
ATOM 13792 C C . ALA D 1 344 ? 13.917 -6.618 94.016 1.00 15.50 344 ALA D C 1
ATOM 13793 O O . ALA D 1 344 ? 13.191 -6.355 94.969 1.00 16.01 344 ALA D O 1
ATOM 13795 N N . ILE D 1 345 ? 14.360 -7.845 93.780 1.00 15.45 345 ILE D N 1
ATOM 13796 C CA . ILE D 1 345 ? 13.981 -8.945 94.653 1.00 14.95 345 ILE D CA 1
ATOM 13797 C C . ILE D 1 345 ? 14.607 -8.784 96.032 1.00 15.80 345 ILE D C 1
ATOM 13798 O O . ILE D 1 345 ? 13.953 -9.036 97.043 1.00 15.30 345 ILE D O 1
ATOM 13803 N N . ASN D 1 346 ? 15.863 -8.346 96.077 1.00 17.17 346 ASN D N 1
ATOM 13804 C CA . ASN D 1 346 ? 16.534 -8.140 97.352 1.00 18.31 346 ASN D CA 1
ATOM 13805 C C . ASN D 1 346 ? 15.844 -6.975 98.074 1.00 19.65 346 ASN D C 1
ATOM 13806 O O . ASN D 1 346 ? 15.503 -7.076 99.256 1.00 19.24 346 ASN D O 1
ATOM 13811 N N . ASN D 1 347 ? 15.621 -5.878 97.357 1.00 20.51 347 ASN D N 1
ATOM 13812 C CA . ASN D 1 347 ? 14.976 -4.714 97.945 1.00 20.64 347 ASN D CA 1
ATOM 13813 C C . ASN D 1 347 ? 13.588 -5.042 98.496 1.00 21.37 347 ASN D C 1
ATOM 13814 O O . ASN D 1 347 ? 13.255 -4.700 99.646 1.00 20.26 347 ASN D O 1
ATOM 13819 N N . GLY D 1 348 ? 12.784 -5.707 97.667 1.00 21.57 348 GLY D N 1
ATOM 13820 C CA . GLY D 1 348 ? 11.435 -6.072 98.064 1.00 20.37 348 GLY D CA 1
ATOM 13821 C C . GLY D 1 348 ? 11.426 -6.878 99.347 1.00 20.46 348 GLY D C 1
ATOM 13822 O O . GLY D 1 348 ? 10.651 -6.613 100.262 1.00 20.22 348 GLY D O 1
ATOM 13823 N N . ASN D 1 349 ? 12.306 -7.868 99.421 1.00 20.40 349 ASN D N 1
ATOM 13824 C CA . ASN D 1 349 ? 12.384 -8.710 100.597 1.00 19.61 349 ASN D CA 1
ATOM 13825 C C . ASN D 1 349 ? 12.828 -7.977 101.854 1.00 20.06 349 ASN D C 1
ATOM 13826 O O . ASN D 1 349 ? 12.307 -8.243 102.933 1.00 19.40 349 ASN D O 1
ATOM 13831 N N . TRP D 1 350 ? 13.787 -7.060 101.733 1.00 21.19 350 TRP D N 1
ATOM 13832 C CA . TRP D 1 350 ? 14.239 -6.316 102.910 1.00 21.30 350 TRP D CA 1
ATOM 13833 C C . TRP D 1 350 ? 13.109 -5.448 103.462 1.00 22.15 350 TRP D C 1
ATOM 13834 O O . TRP D 1 350 ? 12.798 -5.499 104.658 1.00 20.93 350 TRP D O 1
ATOM 13845 N N . GLN D 1 351 ? 12.486 -4.664 102.587 1.00 23.21 351 GLN D N 1
ATOM 13846 C CA . GLN D 1 351 ? 11.384 -3.809 103.014 1.00 24.50 351 GLN D CA 1
ATOM 13847 C C . GLN D 1 351 ? 10.260 -4.626 103.639 1.00 26.02 351 GLN D C 1
ATOM 13848 O O . GLN D 1 351 ? 9.655 -4.191 104.621 1.00 27.39 351 GLN D O 1
ATOM 13854 N N . TRP D 1 352 ? 9.990 -5.801 103.065 1.00 26.34 352 TRP D N 1
ATOM 13855 C CA . TRP D 1 352 ? 8.949 -6.693 103.562 1.00 27.51 352 TRP D CA 1
ATOM 13856 C C . TRP D 1 352 ? 9.244 -7.042 105.011 1.00 28.38 352 TRP D C 1
ATOM 13857 O O . TRP D 1 352 ? 8.383 -6.927 105.874 1.00 28.67 352 TRP D O 1
ATOM 13868 N N . ILE D 1 353 ? 10.473 -7.473 105.260 1.00 29.51 353 ILE D N 1
ATOM 13869 C CA . ILE D 1 353 ? 10.907 -7.864 106.588 1.00 31.48 353 ILE D CA 1
ATOM 13870 C C . ILE D 1 353 ? 10.914 -6.701 107.580 1.00 33.13 353 ILE D C 1
ATOM 13871 O O . ILE D 1 353 ? 10.595 -6.880 108.766 1.00 33.14 353 ILE D O 1
ATOM 13876 N N . ALA D 1 354 ? 11.275 -5.516 107.095 1.00 34.20 354 ALA D N 1
ATOM 13877 C CA . ALA D 1 354 ? 11.336 -4.331 107.942 1.00 35.08 354 ALA D CA 1
ATOM 13878 C C . ALA D 1 354 ? 9.956 -3.706 108.158 1.00 36.12 354 ALA D C 1
ATOM 13879 O O . ALA D 1 354 ? 9.820 -2.689 108.833 1.00 37.48 354 ALA D O 1
ATOM 13881 N N . SER D 1 355 ? 8.926 -4.316 107.591 1.00 36.89 355 SER D N 1
ATOM 13882 C CA . SER D 1 355 ? 7.575 -3.796 107.738 1.00 37.13 355 SER D CA 1
ATOM 13883 C C . SER D 1 355 ? 7.430 -2.397 107.160 1.00 37.67 355 SER D C 1
ATOM 13884 O O . SER D 1 355 ? 6.673 -1.582 107.679 1.00 38.73 355 SER D O 1
ATOM 13887 N N . THR D 1 356 ? 8.160 -2.115 106.088 1.00 38.40 356 THR D N 1
ATOM 13888 C CA . THR D 1 356 ? 8.072 -0.809 105.446 1.00 39.12 356 THR D CA 1
ATOM 13889 C C . THR D 1 356 ? 7.673 -1.072 104.006 1.00 40.70 356 THR D C 1
ATOM 13890 O O . THR D 1 356 ? 7.684 -0.171 103.163 1.00 40.47 356 THR D O 1
ATOM 13894 N N . GLY D 1 357 ? 7.312 -2.323 103.740 1.00 42.39 357 GLY D N 1
ATOM 13895 C CA . GLY D 1 357 ? 6.922 -2.701 102.400 1.00 45.83 357 GLY D CA 1
ATOM 13896 C C . GLY D 1 357 ? 5.542 -3.309 102.240 1.00 47.80 357 GLY D C 1
ATOM 13897 O O . GLY D 1 357 ? 4.586 -2.923 102.911 1.00 47.57 357 GLY D O 1
ATOM 13898 N N . VAL D 1 358 ? 5.457 -4.270 101.328 1.00 50.10 358 VAL D N 1
ATOM 13899 C CA . VAL D 1 358 ? 4.219 -4.957 101.007 1.00 53.58 358 VAL D CA 1
ATOM 13900 C C . VAL D 1 358 ? 3.511 -5.639 102.177 1.00 56.56 358 VAL D C 1
ATOM 13901 O O . VAL D 1 358 ? 2.285 -5.755 102.174 1.00 56.95 358 VAL D O 1
ATOM 13905 N N . ASP D 1 359 ? 4.260 -6.112 103.167 1.00 60.61 359 ASP D N 1
ATOM 13906 C CA . ASP D 1 359 ? 3.611 -6.721 104.323 1.00 64.16 359 ASP D CA 1
ATOM 13907 C C . ASP D 1 359 ? 3.334 -5.555 105.253 1.00 66.05 359 ASP D C 1
ATOM 13908 O O . ASP D 1 359 ? 4.266 -4.897 105.734 1.00 65.93 359 ASP D O 1
ATOM 13913 N N . TYR D 1 360 ? 2.054 -5.299 105.502 1.00 68.33 360 TYR D N 1
ATOM 13914 C CA . TYR D 1 360 ? 1.654 -4.174 106.338 1.00 70.90 360 TYR D CA 1
ATOM 13915 C C . TYR D 1 360 ? 1.678 -4.418 107.853 1.00 70.80 360 TYR D C 1
ATOM 13916 O O . TYR D 1 360 ? 1.722 -3.459 108.633 1.00 70.98 360 TYR D O 1
ATOM 13925 N N . MET D 1 361 ? 1.676 -5.685 108.274 1.00 70.04 361 MET D N 1
ATOM 13926 C CA . MET D 1 361 ? 1.718 -6.002 109.704 1.00 68.50 361 MET D CA 1
ATOM 13927 C C . MET D 1 361 ? 3.157 -5.926 110.234 1.00 66.18 361 MET D C 1
ATOM 13928 O O . MET D 1 361 ? 4.116 -6.079 109.471 1.00 66.39 361 MET D O 1
ATOM 13933 N N . PHE D 1 362 ? 3.309 -5.683 111.534 1.00 63.16 362 PHE D N 1
ATOM 13934 C CA . PHE D 1 362 ? 4.641 -5.614 112.138 1.00 60.05 362 PHE D CA 1
ATOM 13935 C C . PHE D 1 362 ? 5.011 -7.013 112.607 1.00 59.60 362 PHE D C 1
ATOM 13936 O O . PHE D 1 362 ? 4.765 -7.380 113.754 1.00 60.52 362 PHE D O 1
ATOM 13944 N N . ARG D 1 363 ? 5.602 -7.789 111.706 1.00 58.79 363 ARG D N 1
ATOM 13945 C CA . ARG D 1 363 ? 5.989 -9.162 111.999 1.00 57.96 363 ARG D CA 1
ATOM 13946 C C . ARG D 1 363 ? 7.254 -9.287 112.844 1.00 57.32 363 ARG D C 1
ATOM 13947 O O . ARG D 1 363 ? 8.231 -8.559 112.643 1.00 57.30 363 ARG D O 1
ATOM 13955 N N . VAL D 1 364 ? 7.230 -10.221 113.791 1.00 56.11 364 VAL D N 1
ATOM 13956 C CA . VAL D 1 364 ? 8.369 -10.456 114.669 1.00 54.82 364 VAL D CA 1
ATOM 13957 C C . VAL D 1 364 ? 8.617 -11.955 114.849 1.00 54.20 364 VAL D C 1
ATOM 13958 O O . VAL D 1 364 ? 7.684 -12.750 114.840 1.00 53.77 364 VAL D O 1
ATOM 13962 N N . PHE D 1 365 ? 9.882 -12.335 114.995 1.00 54.57 365 PHE D N 1
ATOM 13963 C CA . PHE D 1 365 ? 10.260 -13.739 115.179 1.00 55.04 365 PHE D CA 1
ATOM 13964 C C . PHE D 1 365 ? 11.067 -13.911 116.460 1.00 54.17 365 PHE D C 1
ATOM 13965 O O . PHE D 1 365 ? 11.818 -13.016 116.857 1.00 55.00 365 PHE D O 1
ATOM 13973 N N . ASN D 1 366 ? 10.922 -15.067 117.097 1.00 52.20 366 ASN D N 1
ATOM 13974 C CA . ASN D 1 366 ? 11.666 -15.354 118.315 1.00 49.95 366 ASN D CA 1
ATOM 13975 C C . ASN D 1 366 ? 12.932 -16.094 117.905 1.00 48.28 366 ASN D C 1
ATOM 13976 O O . ASN D 1 366 ? 12.886 -17.267 117.543 1.00 48.27 366 ASN D O 1
ATOM 13981 N N . PRO D 1 367 ? 14.083 -15.417 117.956 1.00 46.32 367 PRO D N 1
ATOM 13982 C CA . PRO D 1 367 ? 15.348 -16.048 117.577 1.00 44.77 367 PRO D CA 1
ATOM 13983 C C . PRO D 1 367 ? 15.534 -17.465 118.116 1.00 44.21 367 PRO D C 1
ATOM 13984 O O . PRO D 1 367 ? 15.795 -18.402 117.363 1.00 44.68 367 PRO D O 1
ATOM 13988 N N . TRP D 1 368 ? 15.383 -17.625 119.423 1.00 43.41 368 TRP D N 1
ATOM 13989 C CA . TRP D 1 368 ? 15.584 -18.929 120.038 1.00 42.16 368 TRP D CA 1
ATOM 13990 C C . TRP D 1 368 ? 14.529 -19.949 119.646 1.00 41.74 368 TRP D C 1
ATOM 13991 O O . TRP D 1 368 ? 14.847 -21.112 119.408 1.00 41.21 368 TRP D O 1
ATOM 14002 N N . LYS D 1 369 ? 13.276 -19.522 119.573 1.00 42.37 369 LYS D N 1
ATOM 14003 C CA . LYS D 1 369 ? 12.209 -20.437 119.197 1.00 44.29 369 LYS D CA 1
ATOM 14004 C C . LYS D 1 369 ? 12.436 -20.897 117.766 1.00 44.73 369 LYS D C 1
ATOM 14005 O O . LYS D 1 369 ? 12.370 -22.090 117.452 1.00 44.35 369 LYS D O 1
ATOM 14011 N N . GLN D 1 370 ? 12.722 -19.928 116.906 1.00 45.39 370 GLN D N 1
ATOM 14012 C CA . GLN D 1 370 ? 12.980 -20.174 115.494 1.00 45.22 370 GLN D CA 1
ATOM 14013 C C . GLN D 1 370 ? 14.181 -21.116 115.345 1.00 45.45 370 GLN D C 1
ATOM 14014 O O . GLN D 1 370 ? 14.107 -22.143 114.658 1.00 44.93 370 GLN D O 1
ATOM 14020 N N . GLN D 1 371 ? 15.285 -20.753 115.996 1.00 45.22 371 GLN D N 1
ATOM 14021 C CA . GLN D 1 371 ? 16.510 -21.547 115.958 1.00 45.88 371 GLN D CA 1
ATOM 14022 C C . GLN D 1 371 ? 16.252 -23.000 116.329 1.00 46.73 371 GLN D C 1
ATOM 14023 O O . GLN D 1 371 ? 16.750 -23.922 115.681 1.00 46.82 371 GLN D O 1
ATOM 14029 N N . GLU D 1 372 ? 15.460 -23.195 117.375 1.00 47.89 372 GLU D N 1
ATOM 14030 C CA . GLU D 1 372 ? 15.156 -24.528 117.856 1.00 49.81 372 GLU D CA 1
ATOM 14031 C C . GLU D 1 372 ? 14.212 -25.338 116.970 1.00 49.19 372 GLU D C 1
ATOM 14032 O O . GLU D 1 372 ? 14.275 -26.567 116.952 1.00 49.32 372 GLU D O 1
ATOM 14038 N N . LYS D 1 373 ? 13.345 -24.662 116.229 1.00 48.36 373 LYS D N 1
ATOM 14039 C CA . LYS D 1 373 ? 12.408 -25.370 115.369 1.00 47.95 373 LYS D CA 1
ATOM 14040 C C . LYS D 1 373 ? 12.988 -25.832 114.040 1.00 48.17 373 LYS D C 1
ATOM 14041 O O . LYS D 1 373 ? 12.721 -26.955 113.601 1.00 47.62 373 LYS D O 1
ATOM 14047 N N . PHE D 1 374 ? 13.774 -24.967 113.401 1.00 48.14 374 PHE D N 1
ATOM 14048 C CA . PHE D 1 374 ? 14.353 -25.285 112.098 1.00 46.95 374 PHE D CA 1
ATOM 14049 C C . PHE D 1 374 ? 15.746 -25.888 112.099 1.00 47.50 374 PHE D C 1
ATOM 14050 O O . PHE D 1 374 ? 16.275 -26.217 111.039 1.00 47.54 374 PHE D O 1
ATOM 14058 N N . ASP D 1 375 ? 16.341 -26.028 113.279 1.00 48.44 375 ASP D N 1
ATOM 14059 C CA . ASP D 1 375 ? 17.654 -26.653 113.402 1.00 49.31 375 ASP D CA 1
ATOM 14060 C C . ASP D 1 375 ? 17.704 -27.344 114.763 1.00 49.72 375 ASP D C 1
ATOM 14061 O O . ASP D 1 375 ? 18.587 -27.077 115.584 1.00 49.65 375 ASP D O 1
ATOM 14066 N N . PRO D 1 376 ? 16.750 -28.259 115.010 1.00 49.91 376 PRO D N 1
ATOM 14067 C CA . PRO D 1 376 ? 16.627 -29.022 116.257 1.00 49.87 376 PRO D CA 1
ATOM 14068 C C . PRO D 1 376 ? 17.905 -29.728 116.701 1.00 50.32 376 PRO D C 1
ATOM 14069 O O . PRO D 1 376 ? 18.183 -29.822 117.900 1.00 50.19 376 PRO D O 1
ATOM 14073 N N . GLU D 1 377 ? 18.677 -30.224 115.737 1.00 50.20 377 GLU D N 1
ATOM 14074 C CA . GLU D 1 377 ? 19.909 -30.934 116.055 1.00 50.09 377 GLU D CA 1
ATOM 14075 C C . GLU D 1 377 ? 21.086 -29.988 116.022 1.00 48.27 377 GLU D C 1
ATOM 14076 O O . GLU D 1 377 ? 22.220 -30.391 116.297 1.00 48.27 377 GLU D O 1
ATOM 14082 N N . ALA D 1 378 ? 20.813 -28.731 115.681 1.00 45.82 378 ALA D N 1
ATOM 14083 C CA . ALA D 1 378 ? 21.855 -27.711 115.597 1.00 44.21 378 ALA D CA 1
ATOM 14084 C C . ALA D 1 378 ? 22.911 -28.125 114.579 1.00 43.28 378 ALA D C 1
ATOM 14085 O O . ALA D 1 378 ? 24.058 -27.677 114.645 1.00 41.97 378 ALA D O 1
ATOM 14087 N N . LYS D 1 379 ? 22.513 -28.984 113.642 1.00 43.19 379 LYS D N 1
ATOM 14088 C CA . LYS D 1 379 ? 23.421 -29.458 112.603 1.00 42.97 379 LYS D CA 1
ATOM 14089 C C . LYS D 1 379 ? 23.909 -28.305 111.733 1.00 42.00 379 LYS D C 1
ATOM 14090 O O . LYS D 1 379 ? 25.101 -28.226 111.407 1.00 40.81 379 LYS D O 1
ATOM 14096 N N . PHE D 1 380 ? 22.984 -27.414 111.364 1.00 40.44 380 PHE D N 1
ATOM 14097 C CA . PHE D 1 380 ? 23.326 -26.259 110.541 1.00 39.21 380 PHE D CA 1
ATOM 14098 C C . PHE D 1 380 ? 24.280 -25.355 111.310 1.00 39.80 380 PHE D C 1
ATOM 14099 O O . PHE D 1 380 ? 25.316 -24.931 110.785 1.00 40.55 380 PHE D O 1
ATOM 14107 N N . ILE D 1 381 ? 23.921 -25.065 112.557 1.00 39.25 381 ILE D N 1
ATOM 14108 C CA . ILE D 1 381 ? 24.727 -24.206 113.410 1.00 39.43 381 ILE D CA 1
ATOM 14109 C C . ILE D 1 381 ? 26.136 -24.762 113.579 1.00 40.10 381 ILE D C 1
ATOM 14110 O O . ILE D 1 381 ? 27.135 -24.042 113.450 1.00 38.20 381 ILE D O 1
ATOM 14115 N N . LYS D 1 382 ? 26.204 -26.055 113.859 1.00 41.94 382 LYS D N 1
ATOM 14116 C CA . LYS D 1 382 ? 27.481 -26.726 114.054 1.00 44.64 382 LYS D CA 1
ATOM 14117 C C . LYS D 1 382 ? 28.338 -26.724 112.791 1.00 45.12 382 LYS D C 1
ATOM 14118 O O . LYS D 1 382 ? 29.571 -26.738 112.860 1.00 46.20 382 LYS D O 1
ATOM 14124 N N . GLU D 1 383 ? 27.684 -26.708 111.637 1.00 45.29 383 GLU D N 1
ATOM 14125 C CA . GLU D 1 383 ? 28.394 -26.724 110.369 1.00 44.84 383 GLU D CA 1
ATOM 14126 C C . GLU D 1 383 ? 29.047 -25.386 110.044 1.00 43.87 383 GLU D C 1
ATOM 14127 O O . GLU D 1 383 ? 30.026 -25.332 109.303 1.00 43.41 383 GLU D O 1
ATOM 14133 N N . TRP D 1 384 ? 28.521 -24.303 110.606 1.00 42.99 384 TRP D N 1
ATOM 14134 C CA . TRP D 1 384 ? 29.072 -22.995 110.295 1.00 42.44 384 TRP D CA 1
ATOM 14135 C C . TRP D 1 384 ? 29.658 -22.185 111.449 1.00 44.14 384 TRP D C 1
ATOM 14136 O O . TRP D 1 384 ? 30.464 -21.274 111.221 1.00 43.66 384 TRP D O 1
ATOM 14147 N N . VAL D 1 385 ? 29.265 -22.503 112.681 1.00 45.90 385 VAL D N 1
ATOM 14148 C CA . VAL D 1 385 ? 29.813 -21.790 113.833 1.00 47.40 385 VAL D CA 1
ATOM 14149 C C . VAL D 1 385 ? 30.879 -22.665 114.482 1.00 49.14 385 VAL D C 1
ATOM 14150 O O . VAL D 1 385 ? 30.570 -23.546 115.292 1.00 48.75 385 VAL D O 1
ATOM 14154 N N . GLU D 1 386 ? 32.130 -22.406 114.105 1.00 51.33 386 GLU D N 1
ATOM 14155 C CA . GLU D 1 386 ? 33.298 -23.141 114.592 1.00 53.61 386 GLU D CA 1
ATOM 14156 C C . GLU D 1 386 ? 33.265 -23.492 116.084 1.00 53.50 386 GLU D C 1
ATOM 14157 O O . GLU D 1 386 ? 33.305 -24.666 116.460 1.00 53.06 386 GLU D O 1
ATOM 14163 N N . GLU D 1 387 ? 33.190 -22.464 116.922 1.00 53.02 387 GLU D N 1
ATOM 14164 C CA . GLU D 1 387 ? 33.175 -22.635 118.366 1.00 53.26 387 GLU D CA 1
ATOM 14165 C C . GLU D 1 387 ? 32.113 -23.579 118.938 1.00 53.33 387 GLU D C 1
ATOM 14166 O O . GLU D 1 387 ? 32.390 -24.333 119.872 1.00 53.91 387 GLU D O 1
ATOM 14172 N N . LEU D 1 388 ? 30.902 -23.557 118.396 1.00 52.96 388 LEU D N 1
ATOM 14173 C CA . LEU D 1 388 ? 29.862 -24.430 118.928 1.00 52.99 388 LEU D CA 1
ATOM 14174 C C . LEU D 1 388 ? 29.912 -25.812 118.301 1.00 53.93 388 LEU D C 1
ATOM 14175 O O . LEU D 1 388 ? 28.997 -26.617 118.479 1.00 53.96 388 LEU D O 1
ATOM 14180 N N . LYS D 1 389 ? 30.988 -26.087 117.574 1.00 55.20 389 LYS D N 1
ATOM 14181 C CA . LYS D 1 389 ? 31.141 -27.366 116.892 1.00 56.78 389 LYS D CA 1
ATOM 14182 C C . LYS D 1 389 ? 30.917 -28.607 117.753 1.00 57.52 389 LYS D C 1
ATOM 14183 O O . LYS D 1 389 ? 30.415 -29.627 117.261 1.00 57.44 389 LYS D O 1
ATOM 14189 N N . ASP D 1 390 ? 31.267 -28.528 119.033 1.00 58.43 390 ASP D N 1
ATOM 14190 C CA . ASP D 1 390 ? 31.117 -29.688 119.907 1.00 58.98 390 ASP D CA 1
ATOM 14191 C C . ASP D 1 390 ? 30.131 -29.524 121.060 1.00 58.29 390 ASP D C 1
ATOM 14192 O O . ASP D 1 390 ? 29.876 -30.463 121.822 1.00 58.32 390 ASP D O 1
ATOM 14197 N N . VAL D 1 391 ? 29.575 -28.331 121.193 1.00 57.11 391 VAL D N 1
ATOM 14198 C CA . VAL D 1 391 ? 28.597 -28.098 122.239 1.00 55.70 391 VAL D CA 1
ATOM 14199 C C . VAL D 1 391 ? 27.340 -28.884 121.852 1.00 55.83 391 VAL D C 1
ATOM 14200 O O . VAL D 1 391 ? 26.892 -28.832 120.703 1.00 55.86 391 VAL D O 1
ATOM 14204 N N . PRO D 1 392 ? 26.770 -29.648 122.797 1.00 55.86 392 PRO D N 1
ATOM 14205 C CA . PRO D 1 392 ? 25.561 -30.409 122.463 1.00 54.85 392 PRO D CA 1
ATOM 14206 C C . PRO D 1 392 ? 24.397 -29.458 122.173 1.00 54.09 392 PRO D C 1
ATOM 14207 O O . PRO D 1 392 ? 24.238 -28.424 122.838 1.00 52.85 392 PRO D O 1
ATOM 14211 N N . PRO D 1 393 ? 23.567 -29.805 121.175 1.00 53.88 393 PRO D N 1
ATOM 14212 C CA . PRO D 1 393 ? 22.406 -29.010 120.755 1.00 53.87 393 PRO D CA 1
ATOM 14213 C C . PRO D 1 393 ? 21.590 -28.412 121.892 1.00 53.84 393 PRO D C 1
ATOM 14214 O O . PRO D 1 393 ? 21.283 -27.217 121.887 1.00 54.11 393 PRO D O 1
ATOM 14218 N N . SER D 1 394 ? 21.244 -29.251 122.862 1.00 53.76 394 SER D N 1
ATOM 14219 C CA . SER D 1 394 ? 20.462 -28.822 124.013 1.00 53.73 394 SER D CA 1
ATOM 14220 C C . SER D 1 394 ? 20.973 -27.490 124.579 1.00 52.71 394 SER D C 1
ATOM 14221 O O . SER D 1 394 ? 20.201 -26.557 124.828 1.00 51.55 394 SER D O 1
ATOM 14224 N N . ILE D 1 395 ? 22.284 -27.414 124.769 1.00 52.11 395 ILE D N 1
ATOM 14225 C CA . ILE D 1 395 ? 22.911 -26.215 125.300 1.00 52.45 395 ILE D CA 1
ATOM 14226 C C . ILE D 1 395 ? 22.845 -25.075 124.285 1.00 52.30 395 ILE D C 1
ATOM 14227 O O . ILE D 1 395 ? 22.407 -23.967 124.608 1.00 51.67 395 ILE D O 1
ATOM 14232 N N . ILE D 1 396 ? 23.281 -25.353 123.058 1.00 51.88 396 ILE D N 1
ATOM 14233 C CA . ILE D 1 396 ? 23.268 -24.345 122.000 1.00 51.01 396 ILE D CA 1
ATOM 14234 C C . ILE D 1 396 ? 21.932 -23.593 121.954 1.00 51.36 396 ILE D C 1
ATOM 14235 O O . ILE D 1 396 ? 21.909 -22.361 121.821 1.00 51.33 396 ILE D O 1
ATOM 14240 N N . HIS D 1 397 ? 20.829 -24.332 122.083 1.00 51.23 397 HIS D N 1
ATOM 14241 C CA . HIS D 1 397 ? 19.497 -23.734 122.048 1.00 51.54 397 HIS D CA 1
ATOM 14242 C C . HIS D 1 397 ? 19.176 -22.905 123.285 1.00 52.21 397 HIS D C 1
ATOM 14243 O O . HIS D 1 397 ? 18.099 -22.310 123.381 1.00 52.17 397 HIS D O 1
ATOM 14250 N N . SER D 1 398 ? 20.113 -22.863 124.229 1.00 52.95 398 SER D N 1
ATOM 14251 C CA . SER D 1 398 ? 19.925 -22.102 125.467 1.00 53.32 398 SER D CA 1
ATOM 14252 C C . SER D 1 398 ? 21.234 -21.434 125.837 1.00 53.17 398 SER D C 1
ATOM 14253 O O . SER D 1 398 ? 21.408 -20.963 126.960 1.00 52.60 398 SER D O 1
ATOM 14256 N N . ILE D 1 399 ? 22.147 -21.404 124.875 1.00 53.52 399 ILE D N 1
ATOM 14257 C CA . ILE D 1 399 ? 23.470 -20.837 125.073 1.00 54.02 399 ILE D CA 1
ATOM 14258 C C . ILE D 1 399 ? 23.455 -19.431 125.677 1.00 54.57 399 ILE D C 1
ATOM 14259 O O . ILE D 1 399 ? 24.508 -18.883 126.006 1.00 54.38 399 ILE D O 1
ATOM 14264 N N . TYR D 1 400 ? 22.268 -18.848 125.822 1.00 55.44 400 TYR D N 1
ATOM 14265 C CA . TYR D 1 400 ? 22.157 -17.518 126.410 1.00 57.06 400 TYR D CA 1
ATOM 14266 C C . TYR D 1 400 ? 22.224 -17.641 127.930 1.00 58.61 400 TYR D C 1
ATOM 14267 O O . TYR D 1 400 ? 22.443 -16.657 128.635 1.00 59.62 400 TYR D O 1
ATOM 14276 N N . LYS D 1 401 ? 22.031 -18.862 128.424 1.00 60.00 401 LYS D N 1
ATOM 14277 C CA . LYS D 1 401 ? 22.090 -19.147 129.855 1.00 60.58 401 LYS D CA 1
ATOM 14278 C C . LYS D 1 401 ? 23.533 -19.428 130.265 1.00 61.54 401 LYS D C 1
ATOM 14279 O O . LYS D 1 401 ? 23.970 -19.045 131.353 1.00 62.31 401 LYS D O 1
ATOM 14285 N N . THR D 1 402 ? 24.265 -20.102 129.382 1.00 62.00 402 THR D N 1
ATOM 14286 C CA . THR D 1 402 ? 25.660 -20.440 129.627 1.00 63.01 402 THR D CA 1
ATOM 14287 C C . THR D 1 402 ? 26.591 -19.392 129.002 1.00 62.87 402 THR D C 1
ATOM 14288 O O . THR D 1 402 ? 26.255 -18.206 128.923 1.00 63.71 402 THR D O 1
ATOM 14292 N N . LYS D 1 403 ? 27.763 -19.838 128.568 1.00 61.81 403 LYS D N 1
ATOM 14293 C CA . LYS D 1 403 ? 28.747 -18.970 127.946 1.00 61.44 403 LYS D CA 1
ATOM 14294 C C . LYS D 1 403 ? 29.948 -19.822 127.570 1.00 61.41 403 LYS D C 1
ATOM 14295 O O . LYS D 1 403 ? 30.949 -19.870 128.289 1.00 61.85 403 LYS D O 1
ATOM 14301 N N . VAL D 1 404 ? 29.832 -20.508 126.441 1.00 60.37 404 VAL D N 1
ATOM 14302 C CA . VAL D 1 404 ? 30.906 -21.356 125.964 1.00 59.87 404 VAL D CA 1
ATOM 14303 C C . VAL D 1 404 ? 32.105 -20.500 125.541 1.00 59.39 404 VAL D C 1
ATOM 14304 O O . VAL D 1 404 ? 31.958 -19.322 125.196 1.00 59.16 404 VAL D O 1
ATOM 14308 N N . PRO D 1 405 ? 33.312 -21.086 125.570 1.00 59.01 405 PRO D N 1
ATOM 14309 C CA . PRO D 1 405 ? 34.540 -20.374 125.193 1.00 58.92 405 PRO D CA 1
ATOM 14310 C C . PRO D 1 405 ? 34.615 -19.952 123.720 1.00 58.84 405 PRO D C 1
ATOM 14311 O O . PRO D 1 405 ? 34.269 -20.725 122.818 1.00 58.65 405 PRO D O 1
ATOM 14315 N N . GLY D 1 406 ? 35.068 -18.721 123.490 1.00 58.62 406 GLY D N 1
ATOM 14316 C CA . GLY D 1 406 ? 35.219 -18.214 122.135 1.00 57.63 406 GLY D CA 1
ATOM 14317 C C . GLY D 1 406 ? 33.948 -17.779 121.426 1.00 57.28 406 GLY D C 1
ATOM 14318 O O . GLY D 1 406 ? 34.004 -17.243 120.314 1.00 58.01 406 GLY D O 1
ATOM 14319 N N . TYR D 1 407 ? 32.798 -18.007 122.048 1.00 55.30 407 TYR D N 1
ATOM 14320 C CA . TYR D 1 407 ? 31.548 -17.615 121.426 1.00 53.53 407 TYR D CA 1
ATOM 14321 C C . TYR D 1 407 ? 30.922 -16.502 122.235 1.00 52.73 407 TYR D C 1
ATOM 14322 O O . TYR D 1 407 ? 30.511 -16.699 123.374 1.00 52.62 407 TYR D O 1
ATOM 14331 N N . PRO D 1 408 ? 30.832 -15.308 121.648 1.00 52.80 408 PRO D N 1
ATOM 14332 C CA . PRO D 1 408 ? 30.246 -14.165 122.348 1.00 52.86 408 PRO D CA 1
ATOM 14333 C C . PRO D 1 408 ? 28.836 -14.477 122.805 1.00 53.25 408 PRO D C 1
ATOM 14334 O O . PRO D 1 408 ? 28.090 -15.186 122.120 1.00 54.33 408 PRO D O 1
ATOM 14338 N N . SER D 1 409 ? 28.475 -13.963 123.973 1.00 52.97 409 SER D N 1
ATOM 14339 C CA . SER D 1 409 ? 27.135 -14.178 124.495 1.00 52.35 409 SER D CA 1
ATOM 14340 C C . SER D 1 409 ? 26.266 -13.137 123.805 1.00 51.90 409 SER D C 1
ATOM 14341 O O . SER D 1 409 ? 26.786 -12.140 123.285 1.00 51.74 409 SER D O 1
ATOM 14344 N N . PRO D 1 410 ? 24.939 -13.352 123.777 1.00 51.36 410 PRO D N 1
ATOM 14345 C CA . PRO D 1 410 ? 24.016 -12.409 123.132 1.00 51.87 410 PRO D CA 1
ATOM 14346 C C . PRO D 1 410 ? 24.413 -10.943 123.268 1.00 52.26 410 PRO D C 1
ATOM 14347 O O . PRO D 1 410 ? 24.582 -10.439 124.370 1.00 53.57 410 PRO D O 1
ATOM 14351 N N . ILE D 1 411 ? 24.568 -10.263 122.137 1.00 53.17 411 ILE D N 1
ATOM 14352 C CA . ILE D 1 411 ? 24.963 -8.864 122.160 1.00 53.38 411 ILE D CA 1
ATOM 14353 C C . ILE D 1 411 ? 23.799 -7.901 122.395 1.00 53.81 411 ILE D C 1
ATOM 14354 O O . ILE D 1 411 ? 23.941 -6.702 122.163 1.00 55.02 411 ILE D O 1
ATOM 14359 N N . VAL D 1 412 ? 22.661 -8.431 122.841 1.00 52.51 412 VAL D N 1
ATOM 14360 C CA . VAL D 1 412 ? 21.458 -7.645 123.156 1.00 52.66 412 VAL D CA 1
ATOM 14361 C C . VAL D 1 412 ? 20.340 -8.614 123.489 1.00 53.65 412 VAL D C 1
ATOM 14362 O O . VAL D 1 412 ? 20.433 -9.802 123.173 1.00 54.13 412 VAL D O 1
ATOM 14366 N N . ASN D 1 413 ? 19.293 -8.116 124.141 1.00 54.65 413 ASN D N 1
ATOM 14367 C CA . ASN D 1 413 ? 18.135 -8.950 124.455 1.00 55.92 413 ASN D CA 1
ATOM 14368 C C . ASN D 1 413 ? 17.122 -8.595 123.382 1.00 55.85 413 ASN D C 1
ATOM 14369 O O . ASN D 1 413 ? 16.578 -7.487 123.375 1.00 54.69 413 ASN D O 1
ATOM 14374 N N . TRP D 1 414 ? 16.865 -9.537 122.483 1.00 56.02 414 TRP D N 1
ATOM 14375 C CA . TRP D 1 414 ? 15.945 -9.298 121.384 1.00 56.44 414 TRP D CA 1
ATOM 14376 C C . TRP D 1 414 ? 14.555 -8.808 121.806 1.00 57.29 414 TRP D C 1
ATOM 14377 O O . TRP D 1 414 ? 14.013 -7.880 121.201 1.00 57.31 414 TRP D O 1
ATOM 14388 N N . LEU D 1 415 ? 13.983 -9.416 122.842 1.00 57.74 415 LEU D N 1
ATOM 14389 C CA . LEU D 1 415 ? 12.644 -9.043 123.290 1.00 57.87 415 LEU D CA 1
ATOM 14390 C C . LEU D 1 415 ? 12.501 -7.556 123.639 1.00 58.71 415 LEU D C 1
ATOM 14391 O O . LEU D 1 415 ? 11.576 -6.891 123.160 1.00 57.66 415 LEU D O 1
ATOM 14396 N N . GLU D 1 416 ? 13.405 -7.032 124.466 1.00 59.61 416 GLU D N 1
ATOM 14397 C CA . GLU D 1 416 ? 13.347 -5.617 124.833 1.00 60.92 416 GLU D CA 1
ATOM 14398 C C . GLU D 1 416 ? 13.502 -4.758 123.570 1.00 59.89 416 GLU D C 1
ATOM 14399 O O . GLU D 1 416 ? 12.715 -3.833 123.331 1.00 60.03 416 GLU D O 1
ATOM 14405 N N . ARG D 1 417 ? 14.520 -5.075 122.768 1.00 57.75 417 ARG D N 1
ATOM 14406 C CA . ARG D 1 417 ? 14.805 -4.342 121.535 1.00 55.44 417 ARG D CA 1
ATOM 14407 C C . ARG D 1 417 ? 13.590 -4.294 120.610 1.00 54.81 417 ARG D C 1
ATOM 14408 O O . ARG D 1 417 ? 13.145 -3.219 120.200 1.00 53.70 417 ARG D O 1
ATOM 14416 N N . VAL D 1 418 ? 13.059 -5.468 120.280 1.00 54.58 418 VAL D N 1
ATOM 14417 C CA . VAL D 1 418 ? 11.902 -5.559 119.394 1.00 53.98 418 VAL D CA 1
ATOM 14418 C C . VAL D 1 418 ? 10.767 -4.653 119.869 1.00 54.32 418 VAL D C 1
ATOM 14419 O O . VAL D 1 418 ? 10.100 -4.005 119.054 1.00 54.51 418 VAL D O 1
ATOM 14423 N N . ASN D 1 419 ? 10.548 -4.600 121.181 1.00 54.14 419 ASN D N 1
ATOM 14424 C CA . ASN D 1 419 ? 9.489 -3.754 121.716 1.00 54.37 419 ASN D CA 1
ATOM 14425 C C . ASN D 1 419 ? 9.806 -2.290 121.490 1.00 54.02 419 ASN D C 1
ATOM 14426 O O . ASN D 1 419 ? 8.927 -1.503 121.129 1.00 54.05 419 ASN D O 1
ATOM 14431 N N . TYR D 1 420 ? 11.063 -1.924 121.706 1.00 53.20 420 TYR D N 1
ATOM 14432 C CA . TYR D 1 420 ? 11.466 -0.545 121.506 1.00 53.81 420 TYR D CA 1
ATOM 14433 C C . TYR D 1 420 ? 11.355 -0.160 120.030 1.00 54.02 420 TYR D C 1
ATOM 14434 O O . TYR D 1 420 ? 10.810 0.897 119.689 1.00 54.19 420 TYR D O 1
ATOM 14443 N N . VAL D 1 421 ? 11.870 -1.022 119.156 1.00 53.33 421 VAL D N 1
ATOM 14444 C CA . VAL D 1 421 ? 11.825 -0.754 117.728 1.00 51.98 421 VAL D CA 1
ATOM 14445 C C . VAL D 1 421 ? 10.386 -0.570 117.272 1.00 52.28 421 VAL D C 1
ATOM 14446 O O . VAL D 1 421 ? 10.096 0.314 116.469 1.00 51.81 421 VAL D O 1
ATOM 14450 N N . LYS D 1 422 ? 9.482 -1.396 117.789 1.00 52.55 422 LYS D N 1
ATOM 14451 C CA . LYS D 1 422 ? 8.081 -1.282 117.404 1.00 53.97 422 LYS D CA 1
ATOM 14452 C C . LYS D 1 422 ? 7.454 0.027 117.875 1.00 54.95 422 LYS D C 1
ATOM 14453 O O . LYS D 1 422 ? 6.729 0.689 117.124 1.00 54.46 422 LYS D O 1
ATOM 14459 N N . SER D 1 423 ? 7.726 0.396 119.123 1.00 56.34 423 SER D N 1
ATOM 14460 C CA . SER D 1 423 ? 7.179 1.631 119.667 1.00 57.53 423 SER D CA 1
ATOM 14461 C C . SER D 1 423 ? 7.648 2.780 118.788 1.00 57.81 423 SER D C 1
ATOM 14462 O O . SER D 1 423 ? 6.903 3.723 118.536 1.00 57.74 423 SER D O 1
ATOM 14465 N N . GLU D 1 424 ? 8.890 2.687 118.322 1.00 58.50 424 GLU D N 1
ATOM 14466 C CA . GLU D 1 424 ? 9.462 3.708 117.458 1.00 59.28 424 GLU D CA 1
ATOM 14467 C C . GLU D 1 424 ? 8.709 3.783 116.139 1.00 59.24 424 GLU D C 1
ATOM 14468 O O . GLU D 1 424 ? 8.583 4.859 115.555 1.00 59.02 424 GLU D O 1
ATOM 14474 N N . TYR D 1 425 ? 8.214 2.638 115.673 1.00 59.09 425 TYR D N 1
ATOM 14475 C CA . TYR D 1 425 ? 7.464 2.580 114.424 1.00 59.69 425 TYR D CA 1
ATOM 14476 C C . TYR D 1 425 ? 6.108 3.233 114.632 1.00 61.02 425 TYR D C 1
ATOM 14477 O O . TYR D 1 425 ? 5.723 4.140 113.888 1.00 60.84 425 TYR D O 1
ATOM 14486 N N . LYS D 1 426 ? 5.381 2.761 115.642 1.00 62.69 426 LYS D N 1
ATOM 14487 C CA . LYS D 1 426 ? 4.067 3.314 115.956 1.00 64.55 426 LYS D CA 1
ATOM 14488 C C . LYS D 1 426 ? 4.216 4.820 116.119 1.00 65.07 426 LYS D C 1
ATOM 14489 O O . LYS D 1 426 ? 3.368 5.604 115.687 1.00 64.63 426 LYS D O 1
ATOM 14495 N N . ASN D 1 427 ? 5.323 5.203 116.738 1.00 66.44 427 ASN D N 1
ATOM 14496 C CA . ASN D 1 427 ? 5.654 6.596 116.982 1.00 68.26 427 ASN D CA 1
ATOM 14497 C C . ASN D 1 427 ? 5.571 7.399 115.680 1.00 68.57 427 ASN D C 1
ATOM 14498 O O . ASN D 1 427 ? 4.908 8.431 115.623 1.00 68.49 427 ASN D O 1
ATOM 14503 N N . VAL D 1 428 ? 6.241 6.916 114.637 1.00 69.36 428 VAL D N 1
ATOM 14504 C CA . VAL D 1 428 ? 6.245 7.590 113.337 1.00 69.80 428 VAL D CA 1
ATOM 14505 C C . VAL D 1 428 ? 4.832 7.904 112.837 1.00 69.85 428 VAL D C 1
ATOM 14506 O O . VAL D 1 428 ? 4.612 8.934 112.202 1.00 68.97 428 VAL D O 1
ATOM 14510 N N . LYS D 1 429 ? 3.882 7.015 113.115 1.00 70.84 429 LYS D N 1
ATOM 14511 C CA . LYS D 1 429 ? 2.501 7.233 112.697 1.00 72.06 429 LYS D CA 1
ATOM 14512 C C . LYS D 1 429 ? 1.993 8.544 113.274 1.00 73.12 429 LYS D C 1
ATOM 14513 O O . LYS D 1 429 ? 1.511 9.410 112.541 1.00 73.59 429 LYS D O 1
ATOM 14519 N N . ALA D 1 430 ? 2.100 8.684 114.593 1.00 73.69 430 ALA D N 1
ATOM 14520 C CA . ALA D 1 430 ? 1.671 9.899 115.279 1.00 73.97 430 ALA D CA 1
ATOM 14521 C C . ALA D 1 430 ? 2.410 11.127 114.713 1.00 74.27 430 ALA D C 1
ATOM 14522 O O . ALA D 1 430 ? 3.400 11.576 115.338 1.00 73.90 430 ALA D O 1
#

Radius of gyration: 53.86 Å; Cα contacts (8 Å, |Δi|>4): 3045; chains: 4; bounding box: 50×113×176 Å

B-factor: mean 34.48, std 13.9, range [0.99, 88.03]

Solvent-accessible surface area: 69257 Å² total; per-residue (Å²): 77,79,1,5,0,5,1,29,38,0,4,6,16,21,2,0,14,0,0,11,99,0,11,69,68,10,102,124,0,28,0,0,11,16,0,5,33,74,78,11,80,143,42,92,90,31,4,53,10,9,12,1,5,22,0,23,2,0,49,40,6,4,72,20,0,118,135,106,70,8,31,0,0,0,9,73,8,42,6,12,101,0,0,50,136,102,10,50,180,25,65,0,0,0,0,0,32,26,3,25,59,72,3,63,42,20,17,102,88,1,97,121,28,0,122,127,67,68,7,91,16,53,39,38,68,4,27,14,11,6,65,46,91,58,22,121,13,162,33,10,87,28,0,41,83,84,2,41,170,61,135,5,111,90,31,80,29,78,121,48,59,25,34,42,38,138,91,10,75,57,10,103,61,0,64,98,17,54,141,85,83,9,115,53,8,194,7,1,14,63,23,0,0,37,7,0,12,33,30,30,71,26,199,91,44,34,36,22,49,54,82,5,26,8,42,8,24,0,0,21,22,13,2,0,2,1,14,3,5,0,26,40,16,9,110,71,69,110,56,12,10,75,60,8,4,66,35,1,0,6,18,0,9,4,53,96,32,71,42,5,62,37,94,0,37,36,145,98,38,63,114,12,54,36,29,41,38,129,78,33,24,85,17,0,50,89,0,84,0,0,2,0,3,3,0,0,0,0,42,23,0,35,59,2,0,19,1,10,41,54,2,51,59,5,0,6,2,0,0,0,0,0,0,1,0,16,0,52,74,0,10,126,29,5,0,41,51,4,0,5,30,13,38,5,27,12,2,8,69,4,3,49,5,0,3,0,2,8,17,113,105,32,76,68,29,39,4,31,147,20,1,92,130,15,1,64,88,0,124,12,0,46,127,76,0,138,51,0,115,125,21,68,47,86,71,0,16,31,3,98,158,60,117,15,117,59,3,30,55,41,48,20,68,28,84,104,8,10,84,13,0,79,46,15,11,150,81,74,78,78,1,5,0,5,1,31,35,0,4,7,15,25,3,0,15,0,1,10,99,0,11,70,68,10,102,124,0,26,0,0,12,16,0,5,32,75,78,9,84,143,40,89,87,43,4,54,15,8,11,1,5,21,0,23,2,0,48,42,5,4,71,20,0,120,134,108,68,8,32,0,0,0,6,62,10,42,8,11,115,0,0,52,132,87,11,54,179,24,67,0,0,0,0,0,33,27,3,24,61,73,3,64,42,20,17,102,86,1,98,121,30,0,121,128,65,68,8,91,15,53,40,38,69,3,29,15,12,5,64,45,91,59,21,118,13,153,27,9,87,39,0,44,86,84,2,43,170,62,134,5,109,92,33,82,28,77,138,48,60,26,35,43,38,139,86,10,72,51,13,92,54,0,68,85,21,54,155,86,86,9,115,53,8,192,6,1,15,62,21,0,1,32,7,1,11,29,23,30,69,22,154,91,44,32,36,22,49,46,81,4,25,7,42,8,25,0,0,22,21,15,3,0,2,1,14,3,5,0,27,41,15,8,108,71,69,102,34,12,10,73,58,8,3,64,37,2,0,7,17,0,8,3,52,100,34,72,44,5,61,38,79,0,40,32,122,74,18,60,113,11,78,36,79,42,44,130,75,47,23,73,11,0,43,86,0,82,1,0,2,0,3,3,0,0,0,0,42,23,0,34,59,2,0,20,0,10,41,55,1,54,58,6,0,6,2,0,0,0,0,0,1,2,0,15,0,53,74,0,10,124,31,6,0,44,50,4,0,5,30,15,39,4,27,12,1,8,68,4,4,48,5,0,3,0,2,9,18,104,107,32,77,67,29,39,4,31,148,20,1,93,130,15,1,64,90,0,124,11,0,46,126,76,0,138,52,0,117,124,20,67,47,87,71,0,14,32,3,99,158,58,114,14,116,60,2,29,57,40,55,22,67,28,85,118,40,10,84,117,0,80,46,33,8,123,90,23,90,87,164,77,78,1,4,0,5,1,30,34,0,4,7,15,24,3,0,16,0,0,10,98,0,11,70,68,11,103,123,0,26,0,0,11,14,0,4,33,75,78,10,81,142,40,93,88,32,4,51,9,9,10,1,5,21,0,23,2,0,47,42,6,4,72,21,0,120,136,107,69,9,32,0,0,0,8,73,8,42,8,12,98,0,0,48,134,104,10,51,181,25,66,0,0,0,0,0,33,26,3,24,59,73,3,63,43,20,18,102,88,1,95,120,28,0,122,127,67,69,7,92,15,53,40,38,68,4,27,14,10,7,64,46,90,59,21,122,13,145,25,8,88,47,0,42,85,84,3,42,172,62,135,6,111,94,32,82,29,80,127,46,60,26,35,41,39,137,90,10,76,56,11,104,61,0,61,101,18,55,136,84,83,8,114,54,8,187,6,1,13,59,21,0,0,34,8,0,11,31,28,30,70,27,187,89,43,33,36,24,48,50,83,4,27,9,40,7,24,0,0,21,22,14,2,0,1,2,15,3,4,0,26,42,16,8,107,72,71,112,53,12,10,74,57,7,3,63,37,2,0,6,16,0,9,4,52,96,31,72,42,5,61,40,95,0,36,36,147,97,40,61,112,11,79,35,76,41,46,132,74,50,23,76,17,0,44,87,0,84,0,0,2,0,3,3,0,0,0,0,42,22,0,35,58,2,0,18,1,10,41,54,1,52,59,6,0,6,2,0,0,0,0,0,0,3,0,15,0,52,72,0,11,124,29,5,0,42,49,5,0,6,30,14,38,4,26,12,2,9,68,5,3,49,6,0,3,0,1,8,18,96,106,33,78,70,32,38,4,31,149,20,1,95,129,15,2,65,88,0,123,10,0,44,126,76,0,137,50,0,115,107,7,6,44,25,4,0,16,30,3,99,153,23,111,0,77,58,2,28,55,42,48,21,67,30,86,120,40,10,84,120,0,82,46,33,11,147,121,71,77,77,1,5,0,6,1,31,36,0,4,7,14,24,3,0,15,0,0,10,99,0,10,71,68,10,103,125,0,26,0,0,11,16,0,4,33,75,77,11,81,143,41,91,86,43,3,54,16,9,11,2,5,20,0,21,2,0,47,41,6,4,70,21,0,117,135,106,69,8,32,0,0,0,8,64,9,42,7,12,115,0,0,53,133,88,10,53,179,25,64,0,0,0,0,0,33,26,3,25,60,72,3,63,40,20,17,104,87,2,97,120,29,0,121,127,65,67,7,92,16,53,39,38,69,3,29,14,11,6,64,46,91,60,21,120,13,160,24,9,87,42,0,41,83,82,2,42,172,61,133,5,109,93,32,82,30,80,130,47,60,25,34,42,40,139,87,11,73,51,14,92,53,0,69,90,21,51,144,90,86,9,116,52,8,189,6,1,14,59,23,0,1,35,8,0,11,32,26,32,67,24,159,93,43,33,35,22,50,48,82,5,26,8,40,7,24,0,0,23,21,14,3,0,1,1,15,3,5,0,27,41,15,7,108,71,69,104,33,12,10,76,61,8,4,65,36,1,0,7,17,0,9,3,54,100,35,73,41,5,63,37,92,0,38,36,142,80,15,60,115,12,80,35,74,43,45,128,76,51,24,73,18,0,44,86,0,83,0,0,3,0,3,2,0,0,0,0,43,23,0,35,60,2,0,19,1,10,40,56,2,52,56,6,0,5,2,0,0,0,0,0,0,3,0,14,0,53,72,0,10,128,32,5,0,43,49,4,0,5,30,15,40,5,27,11,1,8,67,4,3,50,4,0,3,0,1,9,19,104,108,32,77,68,30,40,4,33,146,21,0,93,129,15,1,64,88,0,125,12,0,44,127,76,0,139,50,0,116,124,20,66,46,86,70,0,15,31,3,96,161,60,114,15,120,58,2,30,56,42,44,25,66,29,84,118,38,10,84,121,0,80,47,36,7,124,93,37,106,125

Nearest PDB structures (foldseek):
  2e0i-assembly3_C  TM=1.002E+00  e=3.476E-82  Sulfurisphaera tokodaii str. 7
  1owl-assembly1_A  TM=9.192E-01  e=7.763E-33  Synechococcus elongatus PCC 6301
  4u63-assembly1_A  TM=9.084E-01  e=9.813E-32  Agrobacterium fabrum str. C58
  1np7-assembly2_B  TM=9.033E-01  e=4.410E-30  Synechocystis sp. PCC 6803
  1u3d-assembly1_A  TM=8.639E-01  e=5.409E-28  Arabidopsis thaliana

Secondary structure (DSSP, 8-state):
-EEEEEESS---SSS-HHHHHHHHHSSEEEEEEEE-HHHHSS-TT--HHHHHHHHHHHHHHHHHHHTTT---EEEES-HHHHHHHH-TT-SEEEEE---SHHHHHHHHHHHHHHHTTT-EEEEE--S-SS-GGG---SSHHHHHHHHTTSPPPPP------B---SSSB-GGGGGGT-----TT---SHHHHHHHHT----GGGTT-TTTT-----HHHHHTTSS-HHHHHHHSTT-HHHHHHHHHHHHHHHHHHH-GGGTTS-SSGGGGG------HHHHHHHHHT-SS-HHHHHHHHHHHHHS---HHHHHHHHHIIIIIS---HHHHHHHHHHH-TT--HHHHHHHHHHHTTSSS--S-----HHHHHHHH-TT-HHHHHH-GGGGGS-HHHHTTTTTS--TTS---SS-HHHHHHHHHHHHHH-/-EEEEEESS---SSS-HHHHHHHHHSSEEEEEEEE-HHHHSS-TT--HHHHHHHHHHHHHHHHHHHTTT---EEEES-HHHHHHHH-TT-SEEEEE---SHHHHHHHHHHHHHHHTTT-EEEEE--S-SS-GGG---SSHHHHHHHHTTSPPPPP------B---SSSB-GGGGGGG-----TT---SHHHHHHHHT----GGGTT-SSS------HHHHHTTSS-HHHHHHHSTT-HHHHHHHHHHHHHHHHHHH-GGGTTS-SSGGGGG------HHHHHHHHHT-SS-HHHHHHHHHHHHHS---HHHHHHHHHHHHHTS---HHHHHHHHHHH-TT--HHHHHHHHHHHTTSSS--S-----HHHHHHHH-TT-HHHHHH-GGGGSS-HHHHTTTTTS--TTS---SS-HHHHHHHHHHHHHHHH--/-EEEEEESS---SSS-HHHHHHHHHSSEEEEEEEE-HHHHSS-TT--HHHHHHHHHHHHHHHHHHHTTT---EEEES-HHHHHHHH-TT-SEEEEE---SHHHHHHHHHHHHHHHTTT-EEEEE--S-SS-GGG---SSHHHHHHHHTTSPPPPP------B---SSSB-GGGGGGG-----TT---SHHHHHHHHT----GGGTT-TTTT-----HHHHHTTSS-HHHHHHHTTT-HHHHHHHHHHHHHHHHHHH-GGGTTS-SSGGGGG------HHHHHHHHHT-SS-HHHHHHHHHHHHHS---HHHHHHHHHHHHHTS---HHHHHHHHHHH-TT--HHHHHHHHHHHTTSSS--S-----HHHHHHHH-TT-HHHHHH-GGGGGS-HHHHTTTTTS--TTS---SS-HHHHHHHHHHHHHH-/-EEEEEESS---SSS-HHHHHHHHHSSEEEEEEEE-HHHHSS-TT--HHHHHHHHHHHHHHHHHHHTTT---EEEES-HHHHHHHH-TT-SEEEEE---SHHHHHHHHHHHHHHHTTT-EEEEE--S-SS-GGG---SSHHHHHHHHTTSPPPPP------B---SSSB-GGGGGGG-----TT---SHHHHHHHHT----GGGTT-TTTT-----HHHHHTTSS-HHHHHHHTTT-HHHHHHHHHHHHHHHHHHH-GGGTTS-SSGGGGG------HHHHHHHHHT-SS-HHHHHHHHHHHHHS---HHHHHHHHHHHHHTS---HHHHHHHHHHH-TT--HHHHHHHHHHHTTSSS--S-----HHHHHHHH-TT-HHHHHH-GGGGSS-HHHHTTTTTS--TTS---SS-HHHHHHHHHHHHHHHH-

Foldseek 3Di:
DEEEEEADQALAQWQAVQNQCVFVVDAEYAAEYEAECCAQPPPLLAALALLLQLLLSQVQSQVVQVVQVHGYFYYYYQLLVGCLPPVLPGAEYTYAQAQAPVRVVSLVSNVVSCVVRNYHYYYHHFLDQFDLVLDDDLFLVVSCVVTVVDDGDAIDHHHGHYDYDVVGDHSVVSVVSNDDYFPPDRHALVVLVVLLPDDADCVLLLFQLGPHDSPNLSCSRSNSDGLNRSCVSPVPPPVVNSVSVLVVVLRSLCSVVVPLLPAFSQRVCSPQDQPAPVVVVVCQQCLQAQFLLSSLQNQCLQRRLDDGPNSVLVSLLCVCLFVRRDLNVVLSVNSHRHSNDDNRSSSQSSSVSNCSHSPVDPDDDDRLVSCCPSCVQCSSSLVGPVQCVPPGSVCSSVVLVPPGPPRDHHPGDRVVRNVVSVVSVVVD/DEEEEEADQALAQWQDVQNQCVFVVDAAYAAEYEAECCAQPPPLLAALQLLLQLLLSQVQSQVVQVVQVHGYFYDYYQLLVVCLVPVLPGAEYTYAQAFAPVRVVSLVSNVVSCVVRNYHYYYHHFLDQFDLVLDDDLALVVSCVVGVVDDGDAIDHHHGHYDYDVVGDHSVVSVVSNDDHFPVDRHALVVLVVLLPDDADCVLLLQQLDPHDSPNLSCSRSNSDGLNRSCVSPVVPPVVNSVSCLVVVLRSLCRVVVPLLPAFQQRLCSPQDQPAPVVVVVCQQCLLAQFLLSSLQNQCLQRRLDDGPNSVLVSLLCVCLFVRRPLVSVLSVNSHRHSNDDNRSSSQSSSVSNCSGSPVDPDDDDRLVSCCPSCVQCSSSLVGPVQCVPPGSVCSSVVLVPPGPPRDHHPGDRVVRNVVSVVSVVVSVVD/DEEEEEAEQALAQWQDVQNQCVFVVDAAYAAEYEAECCAQPPPLLAALQLLLQLLLSQVQSQVVQVVQVHGYFYYYYQLLVGCLPPVLPGAEYTYEQAFAPVRVVSVVSNVVSCVVRNYHYYYHHFLDQFDLVLDDDLFLVVSCVVGVVDDGDAIGHHHGHYDYDVVGDHSVVSVVSNDDHFPPDRHALVVLVVLLPDDADCVLLLFQLGPHDSPNLSCSRSNSDGLNRSCVSPVPPPVVNSVSCLVVVLRSLCNVPVPLLPAFQQRVCSPQDQPAPVVVVVCQQCLQAQFLLSSLQNQCLQRRLDDGPNSVLVSLLCVCLFVRRDLVVVLSVNSHRHSNDDNRSSSQSSSVSNCSHSPVDPDDDDRLVSCCPSCVQCSSSLVGPPQCVPPGSVCSSVVLVPPGPPRDHHPGDRVVRNVVSVVSVVVD/DEEEEEADQALAQWLDVQNQCVFVVDAAYAAEYEAECCAQPPPLLAALQLLLQLLLSQVQSQVVQVVQVHGYFYDYYQLLVVCLVPVLPGAEYTYAQAFAPVRVVSLVSNVVSCVVRNYHYYYHHFLDQFDLVLDDDLALVVSCVVGVVDDGDAIDHHHGHYDYDVVGDHSVVSVVSNDAHFPPDSHALVVLVVLLPDDADCVLLLQQLDPHDSPNLSCSRSNSDGLNRSCVVPVVPPVVNSVSCLVVVLRSLCRVVVVLLPAFSQRLCSPQDQPAPVVVVVCQQCLLAQALLSSLQNQCLQRRLDDGPNSVLVSLLCVCLFVRRDLVSVLSVNSHRHSNDDNRSSSQSSSCSNCRHSPVDPDDDDRLVSCCPSCVQCSSSLVGPVQCVPPGSVCSSVVLVPPGPPRDHHPGDRVVRNVVSVVSVVVSVD

Sequence (1717 aa):
MDCIFIFRRDLRLEDNTGLNYALSECDRVIPVFIADPRQLINNPYKSEFAVSFMINSLLELDDELRKKGSRLNVFFGEAEKVVSRFFNKVDAIYVNEDYTPFSISRDEKIRKVCEENGIEFKAYEDYLLTPKSLFHHRNFTSFYNEVSKVKVREPETMEGSFDVTDSSMNVDFLLTFKKIESPLFRGGRREGLYLLHRNVDFRRRDYPAENNNYRLSPHLKFGTISMREAYYTQKGKEEFVRELYWRDFFTLLAYYNPHVFGHCYRREYDNISWENNESYFEAWKEGRTGYPIIDAGMRMLNSTGYINGRVRMLVAFFLVKVLFVDWRWGERYFATKLVDYDPAINNGNWQWIASTGVDYMFRVFNPWKQQEKFDPEAKFIKEWVEELKDVPPSIIHSIYKTKVPGYPSPIVNWLERVNYVKSEYKNVMDCIFIFRRDLRLEDNTGLNYALSECDRVIPVFIADPRQLINNPYKSEFAVSFMINSLLELDDELRKKGSRLNVFFGEAEKVVSRFFNKVDAIYVNEDYTPFSISRDEKIRKVCEENGIEFKAYEDYLLTPKSLFHHRNFTSFYNEVSKVKVREPETMEGSFDVTDSSMNVDFLLTFKKIESPLFRGGRREGLYLLHRNVDFRRRDYPAENNNYRLSPHLKFGTISMREAYYTQKGKEEFVRELYWRDFFTLLAYYNPHVFGHCYRREYDNISWENNESYFEAWKEGRTGYPIIDAGMRMLNSTGYINGRVRMLVAFFLVKVLFVDWRWGERYFATKLVDYDPAINNGNWQWIASTGVDYMFRVFNPWKQQEKFDPEAKFIKEWVEELKDVPPSIIHSIYKTKVPGYPSPIVNWLERVNYVKSEYKNVKAVMDCIFIFRRDLRLEDNTGLNYALSECDRVIPVFIADPRQLINNPYKSEFAVSFMINSLLELDDELRKKGSRLNVFFGEAEKVVSRFFNKVDAIYVNEDYTPFSISRDEKIRKVCEENGIEFKAYEDYLLTPKSLFHHRNFTSFYNEVSKVKVREPETMEGSFDVTDSSMNVDFLLTFKKIESPLFRGGRREGLYLLHRNVDFRRRDYPAENNNYRLSPHLKFGTISMREAYYTQKGKEEFVRELYWRDFFTLLAYYNPHVFGHCYRREYDNISWENNESYFEAWKEGRTGYPIIDAGMRMLNSTGYINGRVRMLVAFFLVKVLFVDWRWGERYFATKLVDYDPAINNGNWQWIASTGVDYMFRVFNPWKQQEKFDPEAKFIKEWVEELKDVPPSIIHSIYKTKVPGYPSPIVNWLERVNYVKSEYKNVMDCIFIFRRDLRLEDNTGLNYALSECDRVIPVFIADPRQLINNPYKSEFAVSFMINSLLELDDELRKKGSRLNVFFGEAEKVVSRFFNKVDAIYVNEDYTPFSISRDEKIRKVCEENGIEFKAYEDYLLTPKSLFHHRNFTSFYNEVSKVKVREPETMEGSFDVTDSSMNVDFLLTFKKIESPLFRGGRREGLYLLHRNVDFRRRDYPAENNNYRLSPHLKFGTISMREAYYTQKGKEEFVRELYWRDFFTLLAYYNPHVFGHCYRREYDNISWENNESYFEAWKEGRTGYPIIDAGMRMLNSTGYINGRVRMLVAFFLVKVLFVDWRWGERYFATKLVDYDPAINNGNWQWIASTGVDYMFRVFNPWKQQEKFDPEAKFIKEWVEELKDVPPSIIHSIYKTKVPGYPSPIVNWLERVNYVKSEYKNVKA

Organism: Sulfurisphaera tokodaii (strain DSM 16993 / JCM 10545 / NBRC 100140 / 7) (NCBI:txid273063)

InterPro domains:
  IPR002081 Cryptochrome/DNA photolyase class 1 [PR00147] (289-305)
  IPR002081 Cryptochrome/DNA photolyase class 1 [PR00147] (309-327)
  IPR002081 Cryptochrome/DNA photolyase class 1 [PR00147] (348-362)
  IPR002081 Cryptochrome/DNA photolyase class 1 [PTHR11455] (4-429)
  IPR005101 Cryptochrome/DNA photolyase, FAD-binding domain [PF03441] (240-426)
  IPR006050 DNA photolyase, N-terminal [PF00875] (4-149)
  IPR006050 DNA photolyase, N-terminal [PS51645] (1-129)
  IPR014729 Rossmann-like alpha/beta/alpha sandwich fold [G3DSA:3.40.50.620] (2-159)
  IPR018394 Cryptochrome/DNA photolyase class 1, conserved site, C-terminal [PS00394] (289-301)
  IPR036134 Cryptochrome/DNA photolyase, FAD-binding domain-like superfamily [SSF48173] (175-429)
  IPR036155 Cryptochrome/photolyase, N-terminal domain superfamily [SSF52425] (4-155)